Protein 7DQX (pdb70)

Solvent-accessible surface area: 86453 Å² total; per-residue (Å²): 198,67,132,57,42,22,34,99,113,18,92,12,62,4,5,119,22,3,1,10,7,36,0,22,3,2,21,29,33,33,24,51,28,25,8,27,8,28,7,20,28,4,80,51,1,7,0,133,5,101,40,67,102,4,76,102,0,91,159,39,120,30,20,139,42,12,0,27,1,99,74,3,99,123,101,10,56,22,1,69,18,50,114,45,88,12,100,135,70,165,39,101,41,0,0,1,0,32,5,6,11,42,82,68,0,4,4,19,2,0,2,0,2,0,0,0,0,94,52,40,15,56,0,24,30,0,12,82,84,17,61,29,104,45,113,90,59,83,47,0,43,69,9,49,93,2,64,96,39,203,33,73,0,22,69,63,195,39,34,15,15,5,108,6,138,18,44,44,53,88,29,104,149,15,26,79,117,22,107,70,47,11,146,64,88,0,32,7,3,4,2,2,0,1,0,3,9,14,9,14,8,0,0,54,11,30,47,5,112,34,8,2,9,9,44,49,49,39,33,120,16,9,10,79,22,17,92,19,12,25,23,21,11,10,28,10,29,8,7,37,1,1,22,29,28,0,34,46,21,6,5,4,2,21,7,0,0,0,54,0,0,109,72,49,24,20,19,0,27,1,56,6,14,0,43,9,2,2,10,6,1,1,0,2,1,23,0,9,0,66,6,21,1,0,0,30,74,99,3,91,4,38,0,1,58,29,52,1,11,1,0,1,0,0,13,1,1,19,5,12,0,49,4,0,3,1,0,0,4,6,3,13,6,13,6,89,2,71,3,4,35,0,17,0,21,0,0,0,0,1,16,1,1,1,1,28,1,22,0,7,0,2,3,1,0,2,1,0,2,0,0,1,0,1,21,0,10,54,125,55,57,49,61,45,39,66,1,2,55,93,0,7,15,7,37,151,88,40,99,41,78,16,23,8,32,25,10,78,9,28,49,66,150,93,19,3,21,55,0,4,48,19,20,105,4,9,57,78,11,19,108,60,8,155,151,14,76,69,59,84,161,239,46,80,12,38,0,20,2,14,0,3,2,10,0,5,0,4,12,29,5,15,54,28,0,23,9,0,0,30,2,14,92,21,35,98,1,10,1,28,1,2,0,32,8,33,9,51,0,3,0,1,14,0,0,0,2,0,0,55,58,2,33,21,36,3,103,44,0,16,4,8,4,31,6,4,8,27,9,92,66,7,18,16,41,112,19,20,9,11,30,8,2,0,0,1,0,1,73,85,0,0,69,11,8,38,104,58,5,47,157,35,3,28,117,86,65,148,45,105,24,126,24,101,65,119,50,75,22,14,19,63,19,140,28,124,108,156,60,20,26,15,55,99,18,6,36,41,57,48,45,128,52,5,65,14,37,17,76,92,6,22,112,35,72,19,9,3,85,36,75,50,7,20,5,15,0,11,7,6,2,8,0,6,0,67,4,46,53,18,4,0,12,45,92,2,71,106,2,10,2,1,0,0,0,1,106,14,8,1,48,26,5,12,39,0,18,3,2,2,0,0,8,3,0,0,0,0,0,1,10,0,57,8,58,32,99,158,72,0,58,23,57,3,31,13,0,88,39,0,7,1,3,7,0,32,30,1,4,51,61,10,38,127,22,52,42,93,44,134,52,18,140,22,41,40,6,2,3,9,26,21,15,5,0,2,1,2,0,0,0,0,0,1,0,0,6,4,41,0,50,46,94,33,12,95,36,40,175,9,5,11,18,5,47,86,10,29,40,70,55,122,48,150,157,28,19,0,13,64,7,54,20,56,51,1,86,37,32,92,72,3,7,108,57,23,54,115,32,17,152,84,11,113,48,2,18,5,6,31,47,26,0,21,41,0,6,76,18,148,34,136,18,46,28,0,0,3,4,48,96,10,119,68,3,66,84,48,102,147,33,137,142,28,14,2,5,7,4,13,3,79,10,26,117,9,43,98,42,60,33,110,92,104,28,56,13,0,5,22,55,0,0,42,48,30,30,27,45,0,29,35,21,15,6,8,0,4,34,31,0,43,47,1,32,18,17,14,11,1,3,1,0,0,13,3,6,52,6,87,0,16,0,57,28,97,183,40,112,106,124,0,55,3,152,84,0,15,77,38,78,89,72,23,36,35,137,128,31,13,13,7,31,40,0,12,3,58,45,52,41,178,39,5,2,28,4,7,36,7,24,16,32,11,58,8,37,128,14,12,0,0,0,0,0,4,0,13,67,63,150,142,50,111,7,68,154,6,41,0,0,0,0,9,0,18,46,20,12,53,81,10,95,129,2,13,104,66,0,52,104,17,110,15,48,106,157,16,21,38,44,0,1,129,49,8,25,166,72,32,113,18,88,95,70,47,36,2,44,44,146,7,20,14,84,0,0,12,30,2,0,46,103,0,0,52,145,0,47,157,242,28,190,129,56,42,156,0,57,2,70,3,37,58,89,95,51,63,50,76,5,54,3,14,87,0,0,0,20,2,0,36,74,88,22,86,45,53,0,0,2,18,0,0,7,12,7,30,0,0,0,0,0,0,3,10,55,29,52,16,0,3,0,1,4,0,0,0,0,13,0,19,112,19,114,1,43,0,0,39,25,8,58,121,146,51,98,21,25,33,0,0,126,5,0,17,126,22,2,0,1,7,4,0,12,2,0,0,0,0,0,1,9,0,41,38,70,25,82,90,137,93,98,70,17,76,46,94,43,0,6,90,16,0,2,2,0,8,6,8,8,0,3,0,19,1,0,6,69,0,0,50,38,0,7,104,71,48,54,122,86,178,42,10,0,8,74,10,40,5,53,52,1,106,43,43,118,66,0,4,160,31,5,44,123,32,19,155,83,13,105,51,12,8,5,5,30,40,27,0,14,58,0,5,64,34,136,22,132,7,51,27,0,0,1,12,27,120,10,107,48,15,48,74,32,114,118,43,122,144,43,1,5,2,4,3,12,2,63,10,28,92,3,55,70,90,119,13,9,26,67,50,108,3,3,7,11,30,0,0,42,41,26,32,31,44,0,28,34,26,17,7,5,0,9,29,25,0,43,49,1,26,22,14,10,12,1,3,1,0,0,15,2,12,43,1,91,0,13,1,48,27,86,167,37,119,90,99,23,28,2,151,84,0,20,74,31,96,108,66,22,38,41,95,125,21,8,10,12,15,35,0,14,3,40,41,57,45,166,32,20,0,20,2,7,48,10,24,16,32,12,65,11,21,117,4,7,0,0,0,0,0,2,10,4,37,57,108,147,36,17,10,62,50,4,58,0,0,0,0,5,1,18,46,19,12,52,69,10,117,127,0,7,101,70,11,63,111,33,73,109,47,98,136,39,29,23,39,0,0,74,29,4,14,144,69,19,122,11,91,73,101,53,50,5,38,34,141,5,34,8,64,0,0,28,1,2,0,41,82,2,4,41,102,0,30,91,86,4,160,52,120,159,139,144,222,49,69,42,155,0,72,2,66,3,41,54,97,89,52,76,34,72,7,94,6,22,65,0,0,0,31,2,0,36,84,94,15,90,41,54,0,0,2,22,0,0,8,21,6,21,0,0,0,0,0,0,4,15,52,28,86,17,0,3,0,2,3,0,0,0,2,11,1,26,108,14,126,2,53,0,0,48,45,6,60,128,133,34,106,28,17,28,0,0,92,3,0,11,116,24,2,0,1,6,5,0,10,4,0,0,0,0,0,1,8,0,35,40,69,28,83,88,137,93,97,68,17,77,54,92,43,0,11,98,17,0,4,3,0,10,5,8,9,0,2,0,12,2,0,8,67,0,0,51,61,0,7,102,66,45,52,116,84,181,133,154,50,58,58,44,33,93,115,24,78,13,48,2,7,88,12,1,1,8,4,44,0,29,1,0,22,32,26,33,17,50,28,28,1,21,8,26,6,20,27,5,79,52,7,5,0,94,16,115,16,162,60,13,77,108,0,100,175,40,118,30,21,148,60,6,1,34,4,114,66,2,146,53,120,12,46,47,6,47,7,38,121,47,68,80,55,145,182,105,37,86,46,1,1,4,7,5,8,2,28,47,56,26,1,1,5,19,2,2,2,6,4,0,0,0,0,79,47,53,15,64,0,33,31,1,10,68,67,16,60,22,136,34,96,89,60,73,52,9,39,66,6,42,118,0,57,91,31,177,53,89,0,26,98,72,36,39,124,7,26,19,109,20,127,2,33,46,77,75,26,118,145,14,40,87,116,23,128,61,60,12,183,62,93,2,38,2,2,6,2,3,0,1,0,5,5,15,7,4,4,0,0,70,6,28,37,15,86,19,4,1,23,5,41,3,8,6,13,10,8,14,4,23,64,0,2,0,56,9,9,100,13,11,26,15,10,0,5,1,6,32,4,9,1,1,4,4,26,31,0,2,29,1,4,8,7,2,9,7,1,0,0,49,0,0,71,65,58,26,27,12,0,21,2,56,8,13,1,48,6,3,3,11,11,3,1,2,3,1,19,0,6,0,56,2,41,0,0,0,37,86,127,6,109,6,55,0,1,4,39,48,0,10,2,0,0,0,0,10,18,9,42,1,17,37,65,2,0,19,5,0,0,0,5,0,6,2,7,0,56,2,72,3,0,36,0,36,0,23,0,0,6,0,1,15,3,4,0,4,26,2,19,0,17,0,1,3,2,0,1,1,0,0,0,2,0,2,1,26,0,9,61,89,46,50,141,57,31,24,99,16,3,57,180,5,5,5,26,12,147,64,35,91,32,69,12,10,0,0,86,7,44,1,30,112,110,139,0,5,16,11,93,5,30,56,11,21,105,23,10,57,46,5,9,158,53,117,39,6,73,106,9,97,163,62,186,53,140,28,53,15,6,1,12,0,8,0,10,0,1,0,4,11,11,27,41,37,21,0,15,4,0,0,36,7,5,121,4,26,54,0,14,0,45,2,7,1,4,2,27,8,45,4,11,4,3,11,0,1,0,3,0,0,39,42,6,10,8,33,4,95,50,1,19,9,20,5,4,4,6,4,38,8,88,34,4,18,3,23,97,16,18,5,14,31,13,1,1,0,8,0,0,66,53,0,0,59,23,4,34,110,38,4,29,112,10,6,24,109,86,51,173,37,98,98,111,38,68,164,49,37,63,15,12,23,57,24,63,49,91,116,74,92,20,30,9,50,106,5,11,26,30,53,54,51,130,71,21,120,20,34,10,72,102,6,19,128,55,85,12,13,15,147,24,72,102,39,7,7,8,0,16,4,6,0,5,0,7,0,67,7,45,36,67,3,2,11,53,88,3,81,115,3,13,1,5,1,11,1,1,104,17,12,0,45,26,3,23,40,0,21,4,1,1,0,0,6,2,1,0,0,0,0,2,8,0,42,14,56,38,88,164,86,2,74,27,56,3,35,15,1,75,37,2,6,3,3,6,0,27,30,1,4,85,64,2,58,104,39,42,104,78,32,49,67,10,131,33,90,28,10,0,8,3,17,21,11,0,0,2,1,0,0,0,0,0,0,1,0,0,2,2,58,8,34,69,59,59,34,98,32,54,139,2,6,11,33,5,61,81,5,40,51,11,48,124,53,152,165

Sequence (2435 aa):
NRQAWIGQEVLRREDRRLLTGTATFAGDLGVPGQLHMRIVRSTQAHARIVSIDATEAEKTPGVRMVITSEHTRHLGSVLLEELGYHEIYENIEDFSHPVLAVDKVLYVGQPVVAVLAVDPYLAEDAAELVSIEYEPLPVLLDPEEALTGKVELFPGRGNEGARIKKAYGDIDRAFAEAEHVIRHKYVTNRHSGVPMEPRAVVVQPDPARDTLFIWGDNRRIIAKMLNLPEVNVRMKHVEIGGSFGVKGGVFPENVVAAWAARTLGVPIKWTEDRVEHMTSTSHAREMVHKLELALDAEGRILGMKDEIFHNHGAYFRQAEPLVSDITAGIVFGPYRVPAYDATLHAVFTNKTPVGAYRAPGRYESTFARERIFDLACAEIGLSKTEFRRRNLLTAEDLPWTPGLDIVHEPYHFDSGDVVKHFNEALEAANFSEWLEESKRLRADGRKVGVGLGVLMDKAGLGLFETGGVEVSRAGRVTVKTGGSSVGQGIETVLAQIVAEELQIAPENIDIVHSDTELIPDGVGSWSSRSTVLAGGAARKAALAVVEKARRLASEMLEADPDDLELTAGSFKVKGTDQQISLYEIAAARDPFTARADNDEPGLAADAVYMNNAMNYPYGVTLVQIELDPDTGGHRILRFSTSTEAGRVINPLTTRGQIIGAAVQGIGGALYEEFLYEEDGQPITTSFMDYLLPSAQEMPNVDCFVTEDAKSPDNPFGAKGLGEIGIIAAGAAIASAIDDAIADGVHTDRLPVTPEQIFSRCQGLNMKPPSFDYVVADSVEHALRLLADGGDDAKIIAGGQSLVPLLNFRMSRPSLLVDINRVPGLANIRKSDQTIAIGALTRHAKLTTSKTISQNLPILSEAAAWIAHPQIRNRGTIGGSLAHADAAAELPVVLLALDAYVTAQSLQGERKIPLKELLVSHFVSSILPGELIVEVNVPQLPHGSGAAFDEFSRRHGDYAIGGAASIVTLDEQGKCSRARITVLGGGSTAIRCQEAENILIDSTLSSHDIAAAAHAAVQGLDPVPTVHGSAQYRAQVIRTMVERTLAKALHRAMNAFRLTVEVNGVTHATDVEPRRLLADFLRDDLHLRGTRVGCEHGVCGSCTVILDGQPVRSCTVLAVQANNSRIETVESLQKDGQLHPLQRSFSKCHALQCGFCTSGFLMTLKPLYDDEDVTLDATSAREAISGNLCRCTGYQQIVEATVDAFHCRDHNDMKPPSFDYVVADSVEHALRLLADGGDDAKIIAGGQSLVPLLNFRMSRPSLLVDINRVPGLANIRKSDQTIAIGALTRHAKLTTSKTISQNLPILSEAAAWIAHPQIRNRGTIGGSLAHADAAAELPVVLLALDAYVTAQSLQGERKIPLKELLVSHFVSSILPGELIVEVNVPQLPHGSGAAFDEFSRRHGDYAIGGAASLVTLDEQGKCSRARITVLGGGSTAIRCQEAENILIDSTLSSHDIAAAAHAAVQGLDPVPTVHGSAQYRAQVIRTMVERTLAKALHRARPTKESMNAFRLTVEVNGVTHATDVEPRRLLADFLRDDLHLRGTRVGCEHGVCGSCTVILDGQPVRSCTVLAVQANNSRIETVESLQKDGQLHPLQRSFSKCHALQCGFCTSGFLMTLKPLYDDEDVTLDATSAREAISGNLCRCTGYQQIVEATVDAFHCRDHNDNRQAWIGQEVLRREDRRLLTGTATFAGDLGVPGQLHMRIVRSTQAHARIVSIDATEAEKTPGVRMVITSEHTRHLGSVLLEELGYHEIYENIEDFSHPVLAVDKVLYVGQPVVAVLAVDPYLAEDAAELVSIEYEPLPVLLDPEEALTGKVELFPGRGNEGARIKKAYGDIDRAFAEAEHVIRHKYVTNRHSGVPMEPRAVVVQPDPARDTLFIWGTVHVHDNRRIIAKMLNLPEVNVRMKHVEIGGSFGVKGGVFPENVVAAWAARTLGVPIKWTEDRVEHMTSTSHAREMVHKLELALDAEGRILGMKDEIFHNHGAYFRQAEPLVSDITAGIVFGPYRVPAYDATLHAVFTNKTPVGAYRAPGRYESTFARERIFDLACAEIGLSKTEFRRRNLLTAEDLPWTPGLDIVHEPYHFDSGDVVKHFNEALEAANFSEWLEESKRLRADGRKVGVGLGVLMDKAGLGLFETGGVEVSRAGRVTVKTGGSSVGQGIETVLAQIVAEELQIAPENIDIVHSDTELIPDGVGSWSSRSTVLAGGAARKAALAVVEKARRLASEMLEADPDDLELTAGSFKVKGTDQQISLYEIAAARDPFTARADNDEPGLAADAVYMNNAMNYPYGVTLVQIELDPDTGGHRILRFSTSTEAGRVINPLTTRGQIIGAAVQGIGGALYEEFLYEEDGQPITTSFMDYLLPSAQEMPNVDCFVTEDAKSPDNPFGAKGLGEIGIIAAGAAIASAIDDAIADGVHTDRLPVTPEQIFSRCQGLN

Foldseek 3Di:
DQDAQFPAFDDFDCPVCVVPVVAFAQVNDDDPLAWEKDFQWDPFLKWAWDWDPDPQLCPPPQWDDKDACVQPVVHQPAFDADDDPVPPDDDDVDDDCRQADNGMAHAGLRGGMMTIGDDNVSRVVSSVVTDMGTDHDDFFDDLVQQVPDDDFQPPPDDTWFDKAKWWFDDAVVLQVVFDDKFKDKFWAFKAFFLFPFFQKKKWADPQPPAAIEIERLVLVRLCVSVVPDPDSRWWADHAAGDPLFWSPHDHSVNNVLVSVCHVPNGIYIYGDDLLSRLAAIAMATTKMDIKMFGQHLVLAGSAIEDEMGTAQEAHQDPVNVLLQLQLLQDLPFFWPHQIYMRMYGDGYGSGHGHHAGFQGNQLNSQQVPLLSQLFVCVVSVPDSLCSCVVIGDDQPPPQAFDGIRDDPNVHDDDDGDPDHDDPVQVVVLPDPPPVLVPDDVPDQQQFKFKTKDKGQQAQPLDQAWFKWWDFAADQAIEIETAEHNNPLSPQRLLLSLLCRLQLHDSVRYGYDYRRCVVVVDGGYRPRLHCSLGRSQQSNQFSVVLLCVCLQVVCVVDDDSPNAPDSDNQFGCGNDNNDGGGSNNQQHPPPPPPDHRGGRPQDDPPGDDGPHSDRFIKMWMKIWGKGADLPVLDIATAAIEIAIEKQSRRHPNSLVVLLLVQLLVQLCSQEFAHFDADPSNRTDQSDDVRGDRDDDPRDHPDYDYHYDHDDADDRPSRTHRRNRRSRSTSNNGVQNRVCSRLHVGSPDRYDHCYSVNSNVSCCSPD/DAFDDAAEEEAAADQSQLVCDVVQYDFEEEDFLCLVVVVCRVVNVGHGHYYYYPNNHPPFQDWAPPDQKTKGGFNHFLLVLLPHPLDDVQVVESNQQSVQAADPVSSVRDTNQVLLQQAALLRRVLQQQVQQFKWWWFDHDVGIDIDTSVQQRDFHRHGPDDGRRGTTMMMGRRDDVHFFWYWDFDDPDGNDRGLKIKTKIWYADPPQATAFIWIWIGQFHRHIDTLPVLRVLRHRDRLDLVSQVVSLVSSQVPTAGDADPVGDRVRSSCVNDCSSVVRSVRRDDSD/DDWDWAWEQELNRIDTDTDRQQAQQLCVCCPPVVPPQQADDPQDQAAQSQWWQKQLAIDGSRVHGNRNNGPTYIYWCVNQDDPNRGHLLVVLCVVLVVDDPNRQPRRQCRLCVSVLVDPDDQQALVNLCVSSVSHDDDPRPCPSVSVSSNVSRCCSPVND/DDFDDAAEDEAAEQVSLLVCQVVVDPQAEECQQPLPPVVCRVVPVGDGRYYYYDVPYPDQADWDPPDQKIKHGQSHFLVCCLDDVVDPLPPDLSVQQSQQAADPVSSVRDTNQCCLQQAALLRRPLQQQVLQFKWWWKAHNVGIDIDTSVQQRDFGRHGPDDPSIGTTMMMGRPPDPLFFWFKDFDDPDRRPRGLKIKIKIWAADVVGATAFIWIWIRFQAGHIDTQPVLRVLRHRHGDDLVSLLSSLVSSLVPGFGPDDVRHHGVGSSVRNSCNRSVRVVRSPPSSDDVDPD/DDWDWAFEAELRDTDTDIDDQQAFQLNVCCPPVVPPQQDDDPQDQAAQSQWWQKQLAIDGSRNHGNRNRGPTHIYWCVNQDDPNDGRLLVVLCVVLVVDDPNRQPRRQCRLCVSVLVDPDDQAALVNLCVSSVSHADDPRHCPSVSVSSNVSRCCSPVND/DQDAFFVAFDDFPCVVCVVVVVAFAQQNDDDPLAKEKDFQWDPALKWWWDFPDLPVLCPDPQWDDKAAQVNQVVLVPAQDFDPLPPDDDDPPFDPDVQAQHNTMAHATLGGHMMTIGDDVVSRVVSSVRGDMDTDHFAFFDDLVVQQCDDSDRDPVDDRFADKDKWKDDCVVCLAVPFDDKDKDKFWAFKFFDLFPAFFKKKKAAPLVLQAIEIQGCAFLLLVVVRLCSSNVPDDHSDWYADHAARFCQQQSHHDGNVNNVQRNVCRVPNGMYIYGDDLLSCLAATAMATTKMAIKMFGAHLVLAGRAMGDEMRGEQEAGDGSQHCLLVLLLLQPLPFQFAHQMYIYTYHDGYGSGHGHHAGQQGNQQNSQQVSLLRLLLSCVVSVDDSLVSCQPGGHDVVCPVPQDDYGPHPNPHDDDPRPNFDDRHVQSVVVPVVPPPVVPVPPPQPWFFKFKTKGKFPFAVDPFFAWWKWWDAALPGAIEMETSEHPSPLRPQQLLLSLLCSLLVHPSNRYGYDYSGCVVPVDGRYDDRLHCCLHRSVNSNVFSVVLCCVQLVLVCVVPVNDSAAPPQPPVWGHGHPHPDIGHSHVSQVVQDVPVDHRGGTPQDDVVGPPGDHHYAHMKMKMKMWAKGADQVFLDIATADIEIEIEKARPRHPVSLLCLQQVLLLVQVLSAAFAHFDADPSRHTDPSDCVRGDRDDDPRDHPDHHYHYDNDRQDPSVVSTHRRNRSRNSTSNNGVLQRLCRTLDDSSDDRYDHCYSVNRNPSVVVVD

Nearest PDB structures (foldseek):
  7dqx-assembly1_B  TM=1.003E+00  e=6.856E-66  Paenarthrobacter nicotinovorans
  7dqx-assembly1_E  TM=9.906E-01  e=5.166E-53  Paenarthrobacter nicotinovorans
  1n60-assembly1_C  TM=9.638E-01  e=9.542E-33  Afipia carboxidovorans OM5
  4zoh-assembly1_B-2  TM=9.688E-01  e=4.559E-32  Sulfurisphaera tokodaii str. 7
  3hrd-assembly1_C  TM=8.667E-01  e=1.773E-22  Eubacterium barkeri

Structure (mmCIF, N/CA/C/O backbone):
data_7DQX
#
_entry.id   7DQX
#
_cell.length_a   112.860
_cell.length_b   126.792
_cell.length_c   294.490
_cell.angle_alpha   90.000
_cell.angle_beta   90.000
_cell.angle_gamma   90.000
#
_symmetry.space_group_name_H-M   'P 21 21 21'
#
loop_
_entity.id
_entity.type
_entity.pdbx_description
1 polymer '6-hydroxypseudooxynicotine dehydrogenase complex subunit gamma'
2 polymer '6-hydroxypseudooxynicotine dehydrogenase complex subunit alpha'
3 polymer '6-hydroxypseudooxynicotine dehydrogenase complex subunit beta'
4 polymer '6-hydroxypseudooxynicotine dehydrogenase complex subunit alpha'
5 non-polymer 'PTERIN CYTOSINE DINUCLEOTIDE'
6 non-polymer 'MOLYBDENUM ATOM'
7 non-polymer 'FLAVIN-ADENINE DINUCLEOTIDE'
8 non-polymer 'FE2/S2 (INORGANIC) CLUSTER'
#
loop_
_atom_site.group_PDB
_atom_site.id
_atom_site.type_symbol
_atom_site.label_atom_id
_atom_site.label_alt_id
_atom_site.label_comp_id
_atom_site.label_asym_id
_atom_site.label_entity_id
_atom_site.label_seq_id
_atom_site.pdbx_PDB_ins_code
_atom_site.Cartn_x
_atom_site.Cartn_y
_atom_site.Cartn_z
_atom_site.occupancy
_atom_site.B_iso_or_equiv
_atom_site.auth_seq_id
_atom_site.auth_comp_id
_atom_site.auth_asym_id
_atom_site.auth_atom_id
_atom_site.pdbx_PDB_model_num
ATOM 1 N N . ASN A 1 21 ? 171.085 121.845 13.935 1.00 118.82 21 ASN A N 1
ATOM 2 C CA . ASN A 1 21 ? 170.181 121.468 15.062 1.00 118.37 21 ASN A CA 1
ATOM 3 C C . ASN A 1 21 ? 170.259 122.430 16.250 1.00 118.74 21 ASN A C 1
ATOM 4 O O . ASN A 1 21 ? 171.327 122.978 16.533 1.00 119.27 21 ASN A O 1
ATOM 9 N N . ARG A 1 22 ? 169.139 122.653 16.938 1.00 115.64 22 ARG A N 1
ATOM 10 C CA . ARG A 1 22 ? 167.817 122.159 16.541 1.00 113.04 22 ARG A CA 1
ATOM 11 C C . ARG A 1 22 ? 167.190 123.121 15.540 1.00 113.91 22 ARG A C 1
ATOM 12 O O . ARG A 1 22 ? 166.408 122.719 14.677 1.00 110.22 22 ARG A O 1
ATOM 20 N N . GLN A 1 23 ? 167.600 124.384 15.662 1.00 110.13 23 GLN A N 1
ATOM 21 C CA . GLN A 1 23 ? 166.859 125.583 15.260 1.00 105.45 23 GLN A CA 1
ATOM 22 C C . GLN A 1 23 ? 167.103 126.580 16.398 1.00 99.72 23 GLN A C 1
ATOM 23 O O . GLN A 1 23 ? 167.572 126.194 17.474 1.00 99.51 23 GLN A O 1
ATOM 29 N N . ALA A 1 24 ? 166.795 127.854 16.172 1.00 90.98 24 ALA A N 1
ATOM 30 C CA . ALA A 1 24 ? 166.954 128.866 17.218 1.00 84.15 24 ALA A CA 1
ATOM 31 C C . ALA A 1 24 ? 165.694 129.714 17.362 1.00 78.59 24 ALA A C 1
ATOM 32 O O . ALA A 1 24 ? 165.054 130.055 16.364 1.00 77.12 24 ALA A O 1
ATOM 34 N N . TRP A 1 25 ? 165.336 130.044 18.602 1.00 71.92 25 TRP A N 1
ATOM 35 C CA . TRP A 1 25 ? 164.185 130.912 18.863 1.00 67.65 25 TRP A CA 1
ATOM 36 C C . TRP A 1 25 ? 164.588 132.326 19.158 1.00 61.10 25 TRP A C 1
ATOM 37 O O . TRP A 1 25 ? 163.971 133.263 18.654 1.00 64.66 25 TRP A O 1
ATOM 48 N N . ILE A 1 26 ? 165.613 132.493 19.992 1.00 62.68 26 ILE A N 1
ATOM 49 C CA . ILE A 1 26 ? 166.119 133.820 20.351 1.00 59.98 26 ILE A CA 1
ATOM 50 C C . ILE A 1 26 ? 166.719 134.503 19.124 1.00 61.06 26 ILE A C 1
ATOM 51 O O . ILE A 1 26 ? 167.429 133.873 18.335 1.00 58.70 26 ILE A O 1
ATOM 56 N N . GLY A 1 27 ? 166.417 135.790 18.965 1.00 58.64 27 GLY A N 1
ATOM 57 C CA . GLY A 1 27 ? 166.908 136.573 17.834 1.00 57.74 27 GLY A CA 1
ATOM 58 C C . GLY A 1 27 ? 166.062 136.407 16.586 1.00 55.29 27 GLY A C 1
ATOM 59 O O . GLY A 1 27 ? 166.397 136.943 15.529 1.00 55.26 27 GLY A O 1
ATOM 60 N N . GLN A 1 28 ? 164.964 135.665 16.713 1.00 55.43 28 GLN A N 1
ATOM 61 C CA . GLN A 1 28 ? 164.074 135.378 15.589 1.00 54.27 28 GLN A CA 1
ATOM 62 C C . GLN A 1 28 ? 162.755 136.140 15.694 1.00 53.00 28 GLN A C 1
ATOM 63 O O . GLN A 1 28 ? 162.251 136.385 16.793 1.00 52.64 28 GLN A O 1
ATOM 69 N N . GLU A 1 29 ? 162.208 136.519 14.541 1.00 52.51 29 GLU A N 1
ATOM 70 C CA . GLU A 1 29 ? 160.941 137.247 14.483 1.00 52.36 29 GLU A CA 1
ATOM 71 C C . GLU A 1 29 ? 159.758 136.315 14.738 1.00 50.33 29 GLU A C 1
ATOM 72 O O . GLU A 1 29 ? 159.196 135.732 13.807 1.00 51.15 29 GLU A O 1
ATOM 78 N N . VAL A 1 30 ? 159.393 136.178 16.010 1.00 50.14 30 VAL A N 1
ATOM 79 C CA . VAL A 1 30 ? 158.289 135.309 16.412 1.00 49.80 30 VAL A CA 1
ATOM 80 C C . VAL A 1 30 ? 157.053 136.136 16.753 1.00 47.74 30 VAL A C 1
ATOM 81 O O . VAL A 1 30 ? 157.108 137.035 17.597 1.00 48.19 30 VAL A O 1
ATOM 85 N N . LEU A 1 31 ? 155.947 135.823 16.081 1.00 47.82 31 LEU A N 1
ATOM 86 C CA . LEU A 1 31 ? 154.664 136.473 16.330 1.00 47.43 31 LEU A CA 1
ATOM 87 C C . LEU A 1 31 ? 154.317 136.362 17.805 1.00 47.88 31 LEU A C 1
ATOM 88 O O . LEU A 1 31 ? 154.264 135.262 18.361 1.00 47.95 31 LEU A O 1
ATOM 93 N N . ARG A 1 32 ? 154.095 137.510 18.434 1.00 48.65 32 ARG A N 1
ATOM 94 C CA . ARG A 1 32 ? 153.972 137.570 19.884 1.00 49.49 32 ARG A CA 1
ATOM 95 C C . ARG A 1 32 ? 152.711 136.892 20.423 1.00 49.64 32 ARG A C 1
ATOM 96 O O . ARG A 1 32 ? 151.740 136.693 19.688 1.00 49.44 32 ARG A O 1
ATOM 104 N N . ARG A 1 33 ? 152.749 136.530 21.704 1.00 52.34 33 ARG A N 1
ATOM 105 C CA . ARG A 1 33 ? 151.713 135.698 22.318 1.00 53.79 33 ARG A CA 1
ATOM 106 C C . ARG A 1 33 ? 150.487 136.481 22.779 1.00 54.49 33 ARG A C 1
ATOM 107 O O . ARG A 1 33 ? 149.370 135.957 22.765 1.00 54.40 33 ARG A O 1
ATOM 115 N N . GLU A 1 34 ? 150.703 137.731 23.184 1.00 55.53 34 GLU A N 1
ATOM 116 C CA . GLU A 1 34 ? 149.635 138.588 23.704 1.00 56.52 34 GLU A CA 1
ATOM 117 C C . GLU A 1 34 ? 148.575 138.929 22.659 1.00 55.55 34 GLU A C 1
ATOM 118 O O . GLU A 1 34 ? 147.435 139.242 23.010 1.00 55.12 34 GLU A O 1
ATOM 124 N N . ASP A 1 35 ? 148.960 138.859 21.385 1.00 54.29 35 ASP A N 1
ATOM 125 C CA . ASP A 1 35 ? 148.115 139.287 20.267 1.00 52.67 35 ASP A CA 1
ATOM 126 C C . ASP A 1 35 ? 146.672 138.783 20.306 1.00 51.88 35 ASP A C 1
ATOM 127 O O . ASP A 1 35 ? 145.740 139.588 20.333 1.00 50.76 35 ASP A O 1
ATOM 132 N N . ARG A 1 36 ? 146.498 137.462 20.325 1.00 51.98 36 ARG A N 1
ATOM 133 C CA . ARG A 1 36 ? 145.175 136.838 20.192 1.00 52.55 36 ARG A CA 1
ATOM 134 C C . ARG A 1 36 ? 144.159 137.277 21.255 1.00 51.97 36 ARG A C 1
ATOM 135 O O . ARG A 1 36 ? 142.966 137.412 20.960 1.00 51.63 36 ARG A O 1
ATOM 143 N N . ARG A 1 37 ? 144.635 137.496 22.479 1.00 52.17 37 ARG A N 1
ATOM 144 C CA . ARG A 1 37 ? 143.788 137.991 23.564 1.00 51.85 37 ARG A CA 1
ATOM 145 C C . ARG A 1 37 ? 143.137 139.309 23.171 1.00 50.65 37 ARG A C 1
ATOM 146 O O . ARG A 1 37 ? 141.926 139.481 23.301 1.00 49.99 37 ARG A O 1
ATOM 154 N N . LEU A 1 38 ? 143.965 140.223 22.673 1.00 49.66 38 LEU A N 1
ATOM 155 C CA . LEU A 1 38 ? 143.569 141.600 22.398 1.00 48.29 38 LEU A CA 1
ATOM 156 C C . LEU A 1 38 ? 142.753 141.734 21.118 1.00 47.39 38 LEU A C 1
ATOM 157 O O . LEU A 1 38 ? 141.861 142.583 21.031 1.00 47.63 38 LEU A O 1
ATOM 162 N N . LEU A 1 39 ? 143.069 140.902 20.129 1.00 48.23 39 LEU A N 1
ATOM 163 C CA . LEU A 1 39 ? 142.401 140.948 18.829 1.00 48.03 39 LEU A CA 1
ATOM 164 C C . LEU A 1 39 ? 140.944 140.502 18.926 1.00 48.38 39 LEU A C 1
ATOM 165 O O . LEU A 1 39 ? 140.060 141.101 18.313 1.00 48.58 39 LEU A O 1
ATOM 170 N N . THR A 1 40 ? 140.707 139.454 19.711 1.00 48.57 40 THR A N 1
ATOM 171 C CA . THR A 1 40 ? 139.396 138.808 19.785 1.00 48.39 40 THR A CA 1
ATOM 172 C C . THR A 1 40 ? 138.428 139.480 20.754 1.00 48.20 40 THR A C 1
ATOM 173 O O . THR A 1 40 ? 137.220 139.471 20.527 1.00 48.15 40 THR A O 1
ATOM 177 N N . GLY A 1 41 ? 138.960 140.049 21.832 1.00 48.24 41 GLY A N 1
ATOM 178 C CA . GLY A 1 41 ? 138.131 140.663 22.865 1.00 48.54 41 GLY A CA 1
ATOM 179 C C . GLY A 1 41 ? 137.984 139.789 24.098 1.00 48.23 41 GLY A C 1
ATOM 180 O O . GLY A 1 41 ? 137.102 140.020 24.928 1.00 48.42 41 GLY A O 1
ATOM 181 N N . THR A 1 42 ? 138.845 138.779 24.208 1.00 48.29 42 THR A N 1
ATOM 182 C CA . THR A 1 42 ? 138.921 137.941 25.403 1.00 47.71 42 THR A CA 1
ATOM 183 C C . THR A 1 42 ? 139.689 138.670 26.501 1.00 47.85 42 THR A C 1
ATOM 184 O O . THR A 1 42 ? 139.478 138.423 27.692 1.00 47.98 42 THR A O 1
ATOM 188 N N . ALA A 1 43 ? 140.575 139.572 26.078 1.00 47.74 43 ALA A N 1
ATOM 189 C CA . ALA A 1 43 ? 141.471 140.303 26.969 1.00 47.70 43 ALA A CA 1
ATOM 190 C C . ALA A 1 43 ? 140.719 141.161 27.976 1.00 47.21 43 ALA A C 1
ATOM 191 O O . ALA A 1 43 ? 139.854 141.955 27.603 1.00 48.55 43 ALA A O 1
ATOM 193 N N . THR A 1 44 ? 141.065 140.995 29.249 1.00 47.72 44 THR A N 1
ATOM 194 C CA . THR A 1 44 ? 140.439 141.751 30.327 1.00 48.54 44 THR A CA 1
ATOM 195 C C . THR A 1 44 ? 141.305 142.946 30.737 1.00 49.17 44 THR A C 1
ATOM 196 O O . THR A 1 44 ? 142.515 142.814 30.936 1.00 49.12 44 THR A O 1
ATOM 200 N N . PHE A 1 45 ? 140.677 144.116 30.815 1.00 49.75 45 PHE A N 1
ATOM 201 C CA . PHE A 1 45 ? 141.312 145.312 31.363 1.00 49.82 45 PHE A CA 1
ATOM 202 C C . PHE A 1 45 ? 140.569 145.712 32.628 1.00 50.11 45 PHE A C 1
ATOM 203 O O . PHE A 1 45 ? 139.379 145.426 32.766 1.00 50.69 45 PHE A O 1
ATOM 211 N N . ALA A 1 46 ? 141.277 146.361 33.551 1.00 50.46 46 ALA A N 1
ATOM 212 C CA . ALA A 1 46 ? 140.725 146.712 34.863 1.00 51.45 46 ALA A CA 1
ATOM 213 C C . ALA A 1 46 ? 139.316 147.308 34.782 1.00 52.39 46 ALA A C 1
ATOM 214 O O . ALA A 1 46 ? 138.466 147.020 35.626 1.00 52.21 46 ALA A O 1
ATOM 216 N N . GLY A 1 47 ? 139.080 148.124 33.755 1.00 51.65 47 GLY A N 1
ATOM 217 C CA . GLY A 1 47 ? 137.776 148.745 33.524 1.00 52.06 47 GLY A CA 1
ATOM 218 C C . GLY A 1 47 ? 136.683 147.783 33.089 1.00 52.11 47 GLY A C 1
ATOM 219 O O . GLY A 1 47 ? 135.499 148.037 33.320 1.00 52.01 47 GLY A O 1
ATOM 220 N N . ASP A 1 48 ? 137.083 146.678 32.462 1.00 52.25 48 ASP A N 1
ATOM 221 C CA . ASP A 1 48 ? 136.148 145.653 31.995 1.00 52.47 48 ASP A CA 1
ATOM 222 C C . ASP A 1 48 ? 135.571 144.829 33.142 1.00 52.75 48 ASP A C 1
ATOM 223 O O . ASP A 1 48 ? 134.531 144.183 32.987 1.00 52.86 48 ASP A O 1
ATOM 228 N N . LEU A 1 49 ? 136.248 144.858 34.288 1.00 53.19 49 LEU A N 1
ATOM 229 C CA . LEU A 1 49 ? 135.871 144.037 35.434 1.00 53.98 49 LEU A CA 1
ATOM 230 C C . LEU A 1 49 ? 134.622 144.518 36.159 1.00 53.76 49 LEU A C 1
ATOM 231 O O . LEU A 1 49 ? 134.465 145.708 36.439 1.00 53.30 49 LEU A O 1
ATOM 236 N N . GLY A 1 50 ? 133.738 143.568 36.451 1.00 53.68 50 GLY A N 1
ATOM 237 C CA . GLY A 1 50 ? 132.509 143.827 37.191 1.00 53.32 50 GLY A CA 1
ATOM 238 C C . GLY A 1 50 ? 132.351 142.837 38.328 1.00 52.75 50 GLY A C 1
ATOM 239 O O . GLY A 1 50 ? 132.682 141.658 38.184 1.00 52.77 50 GLY A O 1
ATOM 240 N N . VAL A 1 51 ? 131.852 143.324 39.461 1.00 51.56 51 VAL A N 1
ATOM 241 C CA . VAL A 1 51 ? 131.667 142.503 40.659 1.00 50.97 51 VAL A CA 1
ATOM 242 C C . VAL A 1 51 ? 130.322 142.843 41.314 1.00 50.34 51 VAL A C 1
ATOM 243 O O . VAL A 1 51 ? 130.033 144.014 41.549 1.00 49.89 51 VAL A O 1
ATOM 247 N N . PRO A 1 52 ? 129.494 141.820 41.610 1.00 49.71 52 PRO A N 1
ATOM 248 C CA . PRO A 1 52 ? 128.169 142.056 42.197 1.00 49.09 52 PRO A CA 1
ATOM 249 C C . PRO A 1 52 ? 128.226 142.807 43.527 1.00 48.23 52 PRO A C 1
ATOM 250 O O . PRO A 1 52 ? 129.070 142.506 44.375 1.00 48.12 52 PRO A O 1
ATOM 254 N N . GLY A 1 53 ? 127.331 143.778 43.691 1.00 47.52 53 GLY A N 1
ATOM 255 C CA . GLY A 1 53 ? 127.284 144.603 44.896 1.00 47.17 53 GLY A CA 1
ATOM 256 C C . GLY A 1 53 ? 128.240 145.779 44.840 1.00 46.93 53 GLY A C 1
ATOM 257 O O . GLY A 1 53 ? 128.396 146.504 45.822 1.00 46.88 53 GLY A O 1
ATOM 258 N N . GLN A 1 54 ? 128.872 145.962 43.680 1.00 47.14 54 GLN A N 1
ATOM 259 C CA . GLN A 1 54 ? 129.838 147.035 43.440 1.00 46.95 54 GLN A CA 1
ATOM 260 C C . GLN A 1 54 ? 129.390 148.411 43.901 1.00 46.49 54 GLN A C 1
ATOM 261 O O . GLN A 1 54 ? 128.218 148.775 43.777 1.00 46.75 54 GLN A O 1
ATOM 267 N N . LEU A 1 55 ? 130.342 149.168 44.432 1.00 45.27 55 LEU A N 1
ATOM 268 C CA . LEU A 1 55 ? 130.171 150.596 44.613 1.00 44.14 55 LEU A CA 1
ATOM 269 C C . LEU A 1 55 ? 131.078 151.307 43.624 1.00 43.51 55 LEU A C 1
ATOM 270 O O . LEU A 1 55 ? 132.268 150.992 43.515 1.00 43.48 55 LEU A O 1
ATOM 275 N N . HIS A 1 56 ? 130.509 152.257 42.893 1.00 43.33 56 HIS A N 1
ATOM 276 C CA . HIS A 1 56 ? 131.278 153.038 41.939 1.00 43.52 56 HIS A CA 1
ATOM 277 C C . HIS A 1 56 ? 131.760 154.289 42.596 1.00 42.32 56 HIS A C 1
ATOM 278 O O . HIS A 1 56 ? 130.965 155.070 43.127 1.00 44.02 56 HIS A O 1
ATOM 285 N N . MET A 1 57 ? 133.075 154.477 42.577 1.00 43.71 57 MET A N 1
ATOM 286 C CA . MET A 1 57 ? 133.700 155.630 43.205 1.00 44.69 57 MET A CA 1
ATOM 287 C C . MET A 1 57 ? 133.918 156.753 42.202 1.00 45.50 57 MET A C 1
ATOM 288 O O . MET A 1 57 ? 134.503 156.545 41.137 1.00 45.67 57 MET A O 1
ATOM 293 N N . ARG A 1 58 ? 133.425 157.937 42.547 1.00 46.10 58 ARG A N 1
ATOM 294 C CA . ARG A 1 58 ? 133.766 159.154 41.827 1.00 46.78 58 ARG A CA 1
ATOM 295 C C . ARG A 1 58 ? 134.467 160.089 42.800 1.00 46.55 58 ARG A C 1
ATOM 296 O O . ARG A 1 58 ? 133.999 160.298 43.922 1.00 45.99 58 ARG A O 1
ATOM 304 N N . ILE A 1 59 ? 135.595 160.640 42.369 1.00 46.57 59 ILE A N 1
ATOM 305 C CA . ILE A 1 59 ? 136.379 161.519 43.226 1.00 46.29 59 ILE A CA 1
ATOM 306 C C . ILE A 1 59 ? 136.146 162.985 42.884 1.00 45.48 59 ILE A C 1
ATOM 307 O O . ILE A 1 59 ? 136.303 163.403 41.731 1.00 45.73 59 ILE A O 1
ATOM 312 N N . VAL A 1 60 ? 135.750 163.747 43.903 1.00 44.92 60 VAL A N 1
ATOM 313 C CA . VAL A 1 60 ? 135.660 165.198 43.812 1.00 44.75 60 VAL A CA 1
ATOM 314 C C . VAL A 1 60 ? 137.075 165.756 43.892 1.00 44.98 60 VAL A C 1
ATOM 315 O O . VAL A 1 60 ? 137.747 165.643 44.924 1.00 45.08 60 VAL A O 1
ATOM 319 N N . ARG A 1 61 ? 137.522 166.348 42.792 1.00 45.71 61 ARG A N 1
ATOM 320 C CA . ARG A 1 61 ? 138.885 166.844 42.691 1.00 46.59 61 ARG A CA 1
ATOM 321 C C . ARG A 1 61 ? 138.962 168.349 42.869 1.00 48.56 61 ARG A C 1
ATOM 322 O O . ARG A 1 61 ? 137.948 169.051 42.813 1.00 48.80 61 ARG A O 1
ATOM 330 N N . SER A 1 62 ? 140.181 168.830 43.084 1.00 50.09 62 SER A N 1
ATOM 331 C CA . SER A 1 62 ? 140.437 170.243 43.286 1.00 51.82 62 SER A CA 1
ATOM 332 C C . SER A 1 62 ? 140.116 171.067 42.047 1.00 53.16 62 SER A C 1
ATOM 333 O O . SER A 1 62 ? 140.290 170.608 40.917 1.00 52.35 62 SER A O 1
ATOM 336 N N . THR A 1 63 ? 139.641 172.286 42.283 1.00 55.40 63 THR A N 1
ATOM 337 C CA . THR A 1 63 ? 139.412 173.261 41.221 1.00 56.94 63 THR A CA 1
ATOM 338 C C . THR A 1 63 ? 140.271 174.503 41.458 1.00 57.57 63 THR A C 1
ATOM 339 O O . THR A 1 63 ? 140.291 175.427 40.640 1.00 57.70 63 THR A O 1
ATOM 343 N N . GLN A 1 64 ? 140.974 174.510 42.588 1.00 57.34 64 GLN A N 1
ATOM 344 C CA . GLN A 1 64 ? 141.964 175.535 42.886 1.00 57.06 64 GLN A CA 1
ATOM 345 C C . GLN A 1 64 ? 143.359 174.942 42.766 1.00 53.91 64 GLN A C 1
ATOM 346 O O . GLN A 1 64 ? 143.593 173.798 43.163 1.00 53.67 64 GLN A O 1
ATOM 352 N N . ALA A 1 65 ? 144.279 175.721 42.205 1.00 52.03 65 ALA A N 1
ATOM 353 C CA . ALA A 1 65 ? 145.668 175.297 42.081 1.00 50.63 65 ALA A CA 1
ATOM 354 C C . ALA A 1 65 ? 146.374 175.399 43.424 1.00 49.09 65 ALA A C 1
ATOM 355 O O . ALA A 1 65 ? 147.342 174.686 43.679 1.00 48.78 65 ALA A O 1
ATOM 357 N N . HIS A 1 66 ? 145.878 176.291 44.278 1.00 50.00 66 HIS A N 1
ATOM 358 C CA . HIS A 1 66 ? 146.482 176.544 45.577 1.00 49.97 66 HIS A CA 1
ATOM 359 C C . HIS A 1 66 ? 145.526 177.266 46.475 1.00 51.37 66 HIS A C 1
ATOM 360 O O . HIS A 1 66 ? 145.133 178.402 46.184 1.00 51.78 66 HIS A O 1
ATOM 367 N N . ALA A 1 67 ? 145.162 176.622 47.584 1.00 52.26 67 ALA A N 1
ATOM 368 C CA . ALA A 1 67 ? 144.168 177.160 48.512 1.00 53.70 67 ALA A CA 1
ATOM 369 C C . ALA A 1 67 ? 144.071 176.342 49.796 1.00 54.79 67 ALA A C 1
ATOM 370 O O . ALA A 1 67 ? 144.345 175.139 49.791 1.00 55.33 67 ALA A O 1
ATOM 372 N N . ARG A 1 68 ? 143.692 177.002 50.892 1.00 56.90 68 ARG A N 1
ATOM 373 C CA . ARG A 1 68 ? 143.242 176.303 52.096 1.00 59.31 68 ARG A CA 1
ATOM 374 C C . ARG A 1 68 ? 141.717 176.176 52.020 1.00 59.97 68 ARG A C 1
ATOM 375 O O . ARG A 1 68 ? 141.086 176.827 51.182 1.00 58.82 68 ARG A O 1
ATOM 383 N N . ILE A 1 69 ? 141.116 175.348 52.877 1.00 60.17 69 ILE A N 1
ATOM 384 C CA . ILE A 1 69 ? 139.686 175.028 52.726 1.00 60.78 69 ILE A CA 1
ATOM 385 C C . ILE A 1 69 ? 138.815 175.044 53.987 1.00 61.40 69 ILE A C 1
ATOM 386 O O . ILE A 1 69 ? 139.314 174.946 55.112 1.00 61.30 69 ILE A O 1
ATOM 391 N N . VAL A 1 70 ? 137.503 175.168 53.759 1.00 62.66 70 VAL A N 1
ATOM 392 C CA . VAL A 1 70 ? 136.470 175.051 54.795 1.00 63.71 70 VAL A CA 1
ATOM 393 C C . VAL A 1 70 ? 135.297 174.226 54.234 1.00 65.54 70 VAL A C 1
ATOM 394 O O . VAL A 1 70 ? 134.186 174.737 54.065 1.00 65.88 70 VAL A O 1
ATOM 398 N N . SER A 1 71 ? 135.554 172.948 53.957 1.00 66.86 71 SER A N 1
ATOM 399 C CA . SER A 1 71 ? 134.615 172.082 53.228 1.00 68.61 71 SER A CA 1
ATOM 400 C C . SER A 1 71 ? 133.229 171.945 53.862 1.00 69.30 71 SER A C 1
ATOM 401 O O . SER A 1 71 ? 133.078 172.025 55.083 1.00 70.25 71 SER A O 1
ATOM 404 N N . ILE A 1 72 ? 132.226 171.739 53.009 1.00 72.31 72 ILE A N 1
ATOM 405 C CA . ILE A 1 72 ? 130.908 171.308 53.456 1.00 75.10 72 ILE A CA 1
ATOM 406 C C . ILE A 1 72 ? 131.011 169.844 53.870 1.00 77.78 72 ILE A C 1
ATOM 407 O O . ILE A 1 72 ? 132.001 169.162 53.572 1.00 75.21 72 ILE A O 1
ATOM 412 N N . ASP A 1 73 ? 129.997 169.376 54.582 1.00 81.20 73 ASP A N 1
ATOM 413 C CA . ASP A 1 73 ? 129.660 167.972 54.539 1.00 83.34 73 ASP A CA 1
ATOM 414 C C . ASP A 1 73 ? 128.321 167.870 53.822 1.00 82.36 73 ASP A C 1
ATOM 415 O O . ASP A 1 73 ? 127.281 168.188 54.396 1.00 81.54 73 ASP A O 1
ATOM 420 N N . ALA A 1 74 ? 128.357 167.499 52.546 1.00 80.16 74 ALA A N 1
ATOM 421 C CA . ALA A 1 74 ? 127.154 167.048 51.872 1.00 78.97 74 ALA A CA 1
ATOM 422 C C . ALA A 1 74 ? 126.900 165.694 52.527 1.00 78.34 74 ALA A C 1
ATOM 423 O O . ALA A 1 74 ? 127.764 164.824 52.425 1.00 78.36 74 ALA A O 1
ATOM 425 N N . THR A 1 75 ? 125.761 165.468 53.198 1.00 76.82 75 THR A N 1
ATOM 426 C CA . THR A 1 75 ? 124.435 166.110 53.002 1.00 74.96 75 THR A CA 1
ATOM 427 C C . THR A 1 75 ? 123.905 165.927 51.584 1.00 74.87 75 THR A C 1
ATOM 428 O O . THR A 1 75 ? 123.634 164.801 51.181 1.00 74.91 75 THR A O 1
ATOM 432 N N . GLU A 1 76 ? 123.777 167.016 50.831 1.00 74.49 76 GLU A N 1
ATOM 433 C CA . GLU A 1 76 ? 123.092 166.983 49.535 1.00 75.40 76 GLU A CA 1
ATOM 434 C C . GLU A 1 76 ? 123.659 165.944 48.549 1.00 72.40 76 GLU A C 1
ATOM 435 O O . GLU A 1 76 ? 122.967 165.518 47.616 1.00 73.73 76 GLU A O 1
ATOM 441 N N . ALA A 1 77 ? 124.905 165.530 48.771 1.00 72.95 77 ALA A N 1
ATOM 442 C CA . ALA A 1 77 ? 125.443 164.350 48.103 1.00 72.80 77 ALA A CA 1
ATOM 443 C C . ALA A 1 77 ? 124.849 163.098 48.747 1.00 73.94 77 ALA A C 1
ATOM 444 O O . ALA A 1 77 ? 124.120 162.358 48.092 1.00 74.30 77 ALA A O 1
ATOM 446 N N . GLU A 1 78 ? 125.137 162.887 50.034 1.00 74.06 78 GLU A N 1
ATOM 447 C CA . GLU A 1 78 ? 124.655 161.713 50.781 1.00 74.48 78 GLU A CA 1
ATOM 448 C C . GLU A 1 78 ? 123.131 161.553 50.750 1.00 75.62 78 GLU A C 1
ATOM 449 O O . GLU A 1 78 ? 122.613 160.443 50.898 1.00 75.94 78 GLU A O 1
ATOM 455 N N . LYS A 1 79 ? 122.429 162.669 50.559 1.00 77.64 79 LYS A N 1
ATOM 456 C CA . LYS A 1 79 ? 120.968 162.703 50.491 1.00 80.11 79 LYS A CA 1
ATOM 457 C C . LYS A 1 79 ? 120.421 162.003 49.246 1.00 80.11 79 LYS A C 1
ATOM 458 O O . LYS A 1 79 ? 119.390 161.325 49.315 1.00 80.49 79 LYS A O 1
ATOM 464 N N . THR A 1 80 ? 121.110 162.176 48.119 1.00 79.62 80 THR A N 1
ATOM 465 C CA . THR A 1 80 ? 120.702 161.569 46.850 1.00 79.50 80 THR A CA 1
ATOM 466 C C . THR A 1 80 ? 120.630 160.048 46.955 1.00 80.42 80 THR A C 1
ATOM 467 O O . THR A 1 80 ? 121.646 159.395 47.201 1.00 78.78 80 THR A O 1
ATOM 471 N N . PRO A 1 81 ? 119.424 159.479 46.764 1.00 81.25 81 PRO A N 1
ATOM 472 C CA . PRO A 1 81 ? 119.236 158.044 46.960 1.00 80.46 81 PRO A CA 1
ATOM 473 C C . PRO A 1 81 ? 120.084 157.243 45.980 1.00 78.35 81 PRO A C 1
ATOM 474 O O . PRO A 1 81 ? 120.163 157.587 44.798 1.00 78.43 81 PRO A O 1
ATOM 478 N N . GLY A 1 82 ? 120.721 156.191 46.483 1.00 73.35 82 GLY A N 1
ATOM 479 C CA . GLY A 1 82 ? 121.685 155.430 45.701 1.00 70.45 82 GLY A CA 1
ATOM 480 C C . GLY A 1 82 ? 123.109 155.758 46.109 1.00 64.96 82 GLY A C 1
ATOM 481 O O . GLY A 1 82 ? 124.056 155.133 45.632 1.00 64.95 82 GLY A O 1
ATOM 482 N N . VAL A 1 83 ? 123.262 156.747 46.987 1.00 68.64 83 VAL A N 1
ATOM 483 C CA . VAL A 1 83 ? 124.568 157.081 47.551 1.00 66.44 83 VAL A CA 1
ATOM 484 C C . VAL A 1 83 ? 124.716 156.407 48.911 1.00 66.11 83 VAL A C 1
ATOM 485 O O . VAL A 1 83 ? 123.925 156.643 49.828 1.00 66.73 83 VAL A O 1
ATOM 489 N N . ARG A 1 84 ? 125.736 155.561 49.018 1.00 65.78 84 ARG A N 1
ATOM 490 C CA . ARG A 1 84 ? 125.977 154.759 50.212 1.00 65.49 84 ARG A CA 1
ATOM 491 C C . ARG A 1 84 ? 126.831 155.499 51.240 1.00 63.44 84 ARG A C 1
ATOM 492 O O . ARG A 1 84 ? 126.602 155.376 52.449 1.00 63.13 84 ARG A O 1
ATOM 500 N N . MET A 1 85 ? 127.802 156.274 50.754 1.00 60.09 85 MET A N 1
ATOM 501 C CA . MET A 1 85 ? 128.775 156.933 51.623 1.00 56.50 85 MET A CA 1
ATOM 502 C C . MET A 1 85 ? 129.593 157.973 50.858 1.00 53.59 85 MET A C 1
ATOM 503 O O . MET A 1 85 ? 129.706 157.906 49.629 1.00 53.43 85 MET A O 1
ATOM 508 N N . VAL A 1 86 ? 130.152 158.933 51.595 1.00 51.22 86 VAL A N 1
ATOM 509 C CA . VAL A 1 86 ? 131.044 159.947 51.036 1.00 48.97 86 VAL A CA 1
ATOM 510 C C . VAL A 1 86 ? 132.291 160.059 51.912 1.00 47.88 86 VAL A C 1
ATOM 511 O O . VAL A 1 86 ? 132.200 160.364 53.104 1.00 47.96 86 VAL A O 1
ATOM 515 N N . ILE A 1 87 ? 133.451 159.802 51.314 1.00 47.76 87 ILE A N 1
ATOM 516 C CA . ILE A 1 87 ? 134.715 159.818 52.042 1.00 48.38 87 ILE A CA 1
ATOM 517 C C . ILE A 1 87 ? 135.358 161.199 51.990 1.00 49.31 87 ILE A C 1
ATOM 518 O O . ILE A 1 87 ? 135.682 161.707 50.915 1.00 49.05 87 ILE A O 1
ATOM 523 N N . THR A 1 88 ? 135.526 161.798 53.165 1.00 50.55 88 THR A N 1
ATOM 524 C CA . THR A 1 88 ? 136.276 163.041 53.306 1.00 51.26 88 THR A CA 1
ATOM 525 C C . THR A 1 88 ? 137.649 162.705 53.882 1.00 52.10 88 THR A C 1
ATOM 526 O O . THR A 1 88 ? 137.957 161.532 54.115 1.00 52.05 88 THR A O 1
ATOM 530 N N . SER A 1 89 ? 138.472 163.730 54.101 1.00 52.93 89 SER A N 1
ATOM 531 C CA . SER A 1 89 ? 139.772 163.551 54.746 1.00 53.73 89 SER A CA 1
ATOM 532 C C . SER A 1 89 ? 139.628 163.051 56.179 1.00 52.86 89 SER A C 1
ATOM 533 O O . SER A 1 89 ? 140.543 162.422 56.708 1.00 54.12 89 SER A O 1
ATOM 536 N N . GLU A 1 90 ? 138.480 163.331 56.795 1.00 52.99 90 GLU A N 1
ATOM 537 C CA . GLU A 1 90 ? 138.165 162.830 58.133 1.00 53.25 90 GLU A CA 1
ATOM 538 C C . GLU A 1 90 ? 138.467 161.340 58.253 1.00 54.13 90 GLU A C 1
ATOM 539 O O . GLU A 1 90 ? 139.063 160.905 59.231 1.00 58.77 90 GLU A O 1
ATOM 545 N N . HIS A 1 91 ? 138.072 160.573 57.240 1.00 54.27 91 HIS A N 1
ATOM 546 C CA . HIS A 1 91 ? 138.234 159.120 57.253 1.00 54.45 91 HIS A CA 1
ATOM 547 C C . HIS A 1 91 ? 139.631 158.667 56.936 1.00 55.08 91 HIS A C 1
ATOM 548 O O . HIS A 1 91 ? 140.228 157.901 57.696 1.00 56.82 91 HIS A O 1
ATOM 555 N N . THR A 1 92 ? 140.163 159.140 55.811 1.00 56.41 92 THR A N 1
ATOM 556 C CA . THR A 1 92 ? 141.425 158.633 55.268 1.00 57.49 92 THR A CA 1
ATOM 557 C C . THR A 1 92 ? 142.670 159.125 55.999 1.00 60.30 92 THR A C 1
ATOM 558 O O . THR A 1 92 ? 143.720 158.485 55.925 1.00 64.02 92 THR A O 1
ATOM 562 N N . ARG A 1 93 ? 142.562 160.258 56.690 1.00 61.49 93 ARG A N 1
ATOM 563 C CA . ARG A 1 93 ? 143.723 160.838 57.364 1.00 63.34 93 ARG A CA 1
ATOM 564 C C . ARG A 1 93 ? 144.048 160.150 58.689 1.00 69.17 93 ARG A C 1
ATOM 565 O O . ARG A 1 93 ? 145.096 160.416 59.281 1.00 70.29 93 ARG A O 1
ATOM 573 N N . HIS A 1 94 ? 143.149 159.290 59.166 1.00 72.31 94 HIS A N 1
ATOM 574 C CA . HIS A 1 94 ? 143.444 158.488 60.356 1.00 79.13 94 HIS A CA 1
ATOM 575 C C . HIS A 1 94 ? 143.034 157.034 60.284 1.00 79.87 94 HIS A C 1
ATOM 576 O O . HIS A 1 94 ? 142.042 156.631 60.893 1.00 82.37 94 HIS A O 1
ATOM 583 N N . LEU A 1 95 ? 143.766 156.211 59.529 1.00 82.42 95 LEU A N 1
ATOM 584 C CA . LEU A 1 95 ? 144.773 156.617 58.545 1.00 82.73 95 LEU A CA 1
ATOM 585 C C . LEU A 1 95 ? 144.458 155.778 57.277 1.00 87.33 95 LEU A C 1
ATOM 586 O O . LEU A 1 95 ? 143.313 155.331 57.143 1.00 89.17 95 LEU A O 1
ATOM 591 N N . GLY A 1 96 ? 145.392 155.528 56.352 1.00 88.21 96 GLY A N 1
ATOM 592 C CA . GLY A 1 96 ? 146.828 155.690 56.521 1.00 88.73 96 GLY A CA 1
ATOM 593 C C . GLY A 1 96 ? 147.413 157.060 56.255 1.00 88.42 96 GLY A C 1
ATOM 594 O O . GLY A 1 96 ? 146.770 157.950 55.684 1.00 89.02 96 GLY A O 1
ATOM 595 N N . SER A 1 97 ? 148.654 157.206 56.706 1.00 89.45 97 SER A N 1
ATOM 596 C CA . SER A 1 97 ? 149.445 158.398 56.484 1.00 90.68 97 SER A CA 1
ATOM 597 C C . SER A 1 97 ? 149.765 158.547 55.007 1.00 88.44 97 SER A C 1
ATOM 598 O O . SER A 1 97 ? 149.631 157.597 54.230 1.00 86.56 97 SER A O 1
ATOM 601 N N . VAL A 1 98 ? 150.142 159.768 54.638 1.00 86.23 98 VAL A N 1
ATOM 602 C CA . VAL A 1 98 ? 150.768 160.102 53.360 1.00 83.05 98 VAL A CA 1
ATOM 603 C C . VAL A 1 98 ? 151.387 158.911 52.612 1.00 79.62 98 VAL A C 1
ATOM 604 O O . VAL A 1 98 ? 152.062 158.077 53.222 1.00 77.04 98 VAL A O 1
ATOM 608 N N . LEU A 1 99 ? 151.164 158.849 51.295 1.00 73.24 99 LEU A N 1
ATOM 609 C CA . LEU A 1 99 ? 151.781 157.836 50.420 1.00 69.75 99 LEU A CA 1
ATOM 610 C C . LEU A 1 99 ? 153.287 157.714 50.683 1.00 69.48 99 LEU A C 1
ATOM 611 O O . LEU A 1 99 ? 153.914 158.660 51.169 1.00 70.39 99 LEU A O 1
ATOM 616 N N . LEU A 1 100 ? 153.873 156.565 50.352 1.00 66.93 100 LEU A N 1
ATOM 617 C CA . LEU A 1 100 ? 155.149 156.200 50.975 1.00 66.88 100 LEU A CA 1
ATOM 618 C C . LEU A 1 100 ? 156.392 155.967 50.108 1.00 69.46 100 LEU A C 1
ATOM 619 O O . LEU A 1 100 ? 157.327 155.294 50.557 1.00 68.72 100 LEU A O 1
ATOM 624 N N . GLU A 1 101 ? 156.424 156.533 48.902 1.00 69.79 101 GLU A N 1
ATOM 625 C CA . GLU A 1 101 ? 157.620 156.458 48.049 1.00 71.86 101 GLU A CA 1
ATOM 626 C C . GLU A 1 101 ? 158.115 155.010 47.906 1.00 73.02 101 GLU A C 1
ATOM 627 O O . GLU A 1 101 ? 157.307 154.077 47.933 1.00 73.44 101 GLU A O 1
ATOM 633 N N . GLU A 1 102 ? 159.424 154.817 47.746 1.00 74.67 102 GLU A N 1
ATOM 634 C CA . GLU A 1 102 ? 159.978 153.468 47.590 1.00 77.28 102 GLU A CA 1
ATOM 635 C C . GLU A 1 102 ? 161.340 153.323 48.263 1.00 80.71 102 GLU A C 1
ATOM 636 O O . GLU A 1 102 ? 161.790 154.233 48.968 1.00 80.93 102 GLU A O 1
ATOM 642 N N . LEU A 1 103 ? 161.981 152.169 48.050 1.00 83.58 103 LEU A N 1
ATOM 643 C CA . LEU A 1 103 ? 163.376 151.968 48.431 1.00 87.94 103 LEU A CA 1
ATOM 644 C C . LEU A 1 103 ? 164.110 153.260 48.091 1.00 91.02 103 LEU A C 1
ATOM 645 O O . LEU A 1 103 ? 163.980 153.779 46.979 1.00 88.63 103 LEU A O 1
ATOM 650 N N . GLY A 1 104 ? 164.895 153.775 49.028 1.00 98.06 104 GLY A N 1
ATOM 651 C CA . GLY A 1 104 ? 165.408 153.019 50.165 1.00 102.39 104 GLY A CA 1
ATOM 652 C C . GLY A 1 104 ? 166.840 153.509 50.190 1.00 109.62 104 GLY A C 1
ATOM 653 O O . GLY A 1 104 ? 167.594 153.336 51.167 1.00 103.51 104 GLY A O 1
ATOM 654 N N . TYR A 1 105 ? 167.204 154.087 49.047 1.00 106.06 105 TYR A N 1
ATOM 655 C CA . TYR A 1 105 ? 168.201 155.127 48.980 1.00 107.39 105 TYR A CA 1
ATOM 656 C C . TYR A 1 105 ? 167.436 156.438 49.120 1.00 96.43 105 TYR A C 1
ATOM 657 O O . TYR A 1 105 ? 166.287 156.438 49.573 1.00 91.80 105 TYR A O 1
ATOM 666 N N . HIS A 1 106 ? 168.062 157.548 48.734 1.00 89.85 106 HIS A N 1
ATOM 667 C CA . HIS A 1 106 ? 167.416 158.871 48.736 1.00 83.99 106 HIS A CA 1
ATOM 668 C C . HIS A 1 106 ? 166.909 159.343 50.077 1.00 81.19 106 HIS A C 1
ATOM 669 O O . HIS A 1 106 ? 166.518 160.505 50.213 1.00 80.06 106 HIS A O 1
ATOM 676 N N . GLU A 1 107 ? 166.901 158.460 51.076 1.00 78.38 107 GLU A N 1
ATOM 677 C CA . GLU A 1 107 ? 166.510 158.841 52.433 1.00 73.60 107 GLU A CA 1
ATOM 678 C C . GLU A 1 107 ? 167.684 159.565 53.095 1.00 73.29 107 GLU A C 1
ATOM 679 O O . GLU A 1 107 ? 168.210 159.136 54.127 1.00 74.02 107 GLU A O 1
ATOM 685 N N . ILE A 1 108 ? 168.083 160.670 52.468 1.00 76.30 108 ILE A N 1
ATOM 686 C CA . ILE A 1 108 ? 169.272 161.436 52.838 1.00 76.95 108 ILE A CA 1
ATOM 687 C C . ILE A 1 108 ? 168.842 162.865 53.191 1.00 82.22 108 ILE A C 1
ATOM 688 O O . ILE A 1 108 ? 169.553 163.604 53.885 1.00 75.73 108 ILE A O 1
ATOM 693 N N . TYR A 1 109 ? 167.661 163.225 52.697 1.00 80.15 109 TYR A N 1
ATOM 694 C CA . TYR A 1 109 ? 166.932 164.409 53.121 1.00 80.88 109 TYR A CA 1
ATOM 695 C C . TYR A 1 109 ? 165.713 163.784 53.781 1.00 80.77 109 TYR A C 1
ATOM 696 O O . TYR A 1 109 ? 165.626 162.554 53.844 1.00 80.68 109 TYR A O 1
ATOM 705 N N . GLU A 1 110 ? 164.771 164.581 54.278 1.00 79.21 110 GLU A N 1
ATOM 706 C CA . GLU A 1 110 ? 163.570 163.971 54.857 1.00 77.30 110 GLU A CA 1
ATOM 707 C C . GLU A 1 110 ? 162.217 164.542 54.431 1.00 72.45 110 GLU A C 1
ATOM 708 O O . GLU A 1 110 ? 161.785 165.608 54.876 1.00 73.40 110 GLU A O 1
ATOM 714 N N . ASN A 1 111 ? 161.581 163.784 53.543 1.00 70.12 111 ASN A N 1
ATOM 715 C CA . ASN A 1 111 ? 160.233 164.011 53.042 1.00 67.09 111 ASN A CA 1
ATOM 716 C C . ASN A 1 111 ? 159.370 162.895 53.634 1.00 67.16 111 ASN A C 1
ATOM 717 O O . ASN A 1 111 ? 159.863 161.772 53.759 1.00 67.31 111 ASN A O 1
ATOM 722 N N . ILE A 1 112 ? 158.108 163.128 54.007 1.00 67.23 112 ILE A N 1
ATOM 723 C CA . ILE A 1 112 ? 157.256 164.301 53.737 1.00 67.70 112 ILE A CA 1
ATOM 724 C C . ILE A 1 112 ? 157.651 165.603 54.453 1.00 65.84 112 ILE A C 1
ATOM 725 O O . ILE A 1 112 ? 158.345 165.539 55.470 1.00 66.35 112 ILE A O 1
ATOM 730 N N . GLU A 1 113 ? 157.264 166.788 53.953 1.00 67.01 113 GLU A N 1
ATOM 731 C CA . GLU A 1 113 ? 156.826 167.107 52.568 1.00 67.83 113 GLU A CA 1
ATOM 732 C C . GLU A 1 113 ? 155.705 166.307 51.888 1.00 68.82 113 GLU A C 1
ATOM 733 O O . GLU A 1 113 ? 154.567 166.253 52.363 1.00 69.03 113 GLU A O 1
ATOM 739 N N . ASP A 1 114 ? 156.065 165.732 50.742 1.00 68.97 114 ASP A N 1
ATOM 740 C CA . ASP A 1 114 ? 155.242 164.811 49.976 1.00 69.31 114 ASP A CA 1
ATOM 741 C C . ASP A 1 114 ? 155.566 163.404 50.484 1.00 70.75 114 ASP A C 1
ATOM 742 O O . ASP A 1 114 ? 156.634 163.219 51.065 1.00 70.64 114 ASP A O 1
ATOM 744 N N . PHE A 1 115 ? 154.746 162.382 50.213 1.00 72.97 115 PHE A N 1
ATOM 745 C CA . PHE A 1 115 ? 153.934 162.209 48.995 1.00 75.91 115 PHE A CA 1
ATOM 746 C C . PHE A 1 115 ? 152.598 162.956 48.799 1.00 78.07 115 PHE A C 1
ATOM 747 O O . PHE A 1 115 ? 152.366 164.028 49.354 1.00 76.93 115 PHE A O 1
ATOM 749 N N . SER A 1 116 ? 151.722 162.311 48.027 1.00 82.89 116 SER A N 1
ATOM 750 C CA . SER A 1 116 ? 150.808 162.982 47.094 1.00 87.13 116 SER A CA 1
ATOM 751 C C . SER A 1 116 ? 149.558 163.687 47.634 1.00 91.72 116 SER A C 1
ATOM 752 O O . SER A 1 116 ? 149.559 164.915 47.781 1.00 84.08 116 SER A O 1
ATOM 755 N N . HIS A 1 117 ? 148.488 162.938 47.895 1.00 94.66 117 HIS A N 1
ATOM 756 C CA . HIS A 1 117 ? 147.213 163.580 48.233 1.00 96.36 117 HIS A CA 1
ATOM 757 C C . HIS A 1 117 ? 147.168 164.229 49.624 1.00 97.32 117 HIS A C 1
ATOM 758 O O . HIS A 1 117 ? 146.685 165.356 49.753 1.00 98.59 117 HIS A O 1
ATOM 760 N N . PRO A 1 118 ? 147.646 163.528 50.669 1.00 96.28 118 PRO A N 1
ATOM 761 C CA . PRO A 1 118 ? 147.866 162.109 50.880 1.00 95.46 118 PRO A CA 1
ATOM 762 C C . PRO A 1 118 ? 147.275 161.678 52.233 1.00 95.53 118 PRO A C 1
ATOM 763 O O . PRO A 1 118 ? 147.898 161.905 53.274 1.00 95.87 118 PRO A O 1
ATOM 767 N N . VAL A 1 119 ? 146.094 161.056 52.242 1.00 88.73 119 VAL A N 1
ATOM 768 C CA . VAL A 1 119 ? 145.405 160.557 51.048 1.00 82.54 119 VAL A CA 1
ATOM 769 C C . VAL A 1 119 ? 144.324 161.514 50.524 1.00 78.57 119 VAL A C 1
ATOM 770 O O . VAL A 1 119 ? 143.957 161.464 49.348 1.00 76.46 119 VAL A O 1
ATOM 774 N N . LEU A 1 120 ? 143.810 162.365 51.406 1.00 76.52 120 LEU A N 1
ATOM 775 C CA . LEU A 1 120 ? 142.865 163.414 51.033 1.00 73.95 120 LEU A CA 1
ATOM 776 C C . LEU A 1 120 ? 143.156 164.616 51.914 1.00 73.15 120 LEU A C 1
ATOM 777 O O . LEU A 1 120 ? 143.306 164.475 53.130 1.00 71.40 120 LEU A O 1
ATOM 782 N N . ALA A 1 121 ? 143.257 165.794 51.307 1.00 72.87 121 ALA A N 1
ATOM 783 C CA . ALA A 1 121 ? 143.637 166.985 52.055 1.00 74.01 121 ALA A CA 1
ATOM 784 C C . ALA A 1 121 ? 142.429 167.775 52.546 1.00 75.00 121 ALA A C 1
ATOM 785 O O . ALA A 1 121 ? 141.485 168.024 51.790 1.00 75.72 121 ALA A O 1
ATOM 787 N N . VAL A 1 122 ? 142.463 168.148 53.823 1.00 76.68 122 VAL A N 1
ATOM 788 C CA . VAL A 1 122 ? 141.512 169.113 54.378 1.00 76.11 122 VAL A CA 1
ATOM 789 C C . VAL A 1 122 ? 142.268 170.305 54.985 1.00 79.33 122 VAL A C 1
ATOM 790 O O . VAL A 1 122 ? 141.691 171.157 55.667 1.00 75.12 122 VAL A O 1
ATOM 794 N N . ASP A 1 123 ? 143.567 170.363 54.705 1.00 77.05 123 ASP A N 1
ATOM 795 C CA . ASP A 1 123 ? 144.372 171.525 55.044 1.00 76.27 123 ASP A CA 1
ATOM 796 C C . ASP A 1 123 ? 144.503 172.383 53.790 1.00 69.69 123 ASP A C 1
ATOM 797 O O . ASP A 1 123 ? 143.641 173.213 53.503 1.00 69.24 123 ASP A O 1
ATOM 802 N N . LYS A 1 124 ? 145.572 172.147 53.034 1.00 66.35 124 LYS A N 1
ATOM 803 C CA . LYS A 1 124 ? 145.862 172.908 51.827 1.00 61.91 124 LYS A CA 1
ATOM 804 C C . LYS A 1 124 ? 145.633 172.058 50.586 1.00 58.00 124 LYS A C 1
ATOM 805 O O . LYS A 1 124 ? 145.659 170.824 50.647 1.00 58.77 124 LYS A O 1
ATOM 811 N N . VAL A 1 125 ? 145.404 172.733 49.463 1.00 54.93 125 VAL A N 1
ATOM 812 C CA . VAL A 1 125 ? 145.291 172.079 48.168 1.00 52.58 125 VAL A CA 1
ATOM 813 C C . VAL A 1 125 ? 146.411 172.635 47.295 1.00 49.75 125 VAL A C 1
ATOM 814 O O . VAL A 1 125 ? 146.681 173.838 47.329 1.00 49.69 125 VAL A O 1
ATOM 818 N N . LEU A 1 126 ? 147.060 171.766 46.522 1.00 48.19 126 LEU A N 1
ATOM 819 C CA . LEU A 1 126 ? 148.297 172.145 45.831 1.00 46.62 126 LEU A CA 1
ATOM 820 C C . LEU A 1 126 ? 148.326 171.989 44.305 1.00 46.11 126 LEU A C 1
ATOM 821 O O . LEU A 1 126 ? 149.379 172.176 43.693 1.00 46.11 126 LEU A O 1
ATOM 826 N N . TYR A 1 127 ? 147.188 171.650 43.699 1.00 46.12 127 TYR A N 1
ATOM 827 C CA . TYR A 1 127 ? 147.056 171.610 42.234 1.00 46.28 127 TYR A CA 1
ATOM 828 C C . TYR A 1 127 ? 145.637 171.272 41.800 1.00 46.51 127 TYR A C 1
ATOM 829 O O . TYR A 1 127 ? 144.964 170.466 42.446 1.00 46.07 127 TYR A O 1
ATOM 838 N N . VAL A 1 128 ? 145.184 171.885 40.708 1.00 45.87 128 VAL A N 1
ATOM 839 C CA . VAL A 1 128 ? 143.895 171.522 40.128 1.00 46.02 128 VAL A CA 1
ATOM 840 C C . VAL A 1 128 ? 143.994 170.079 39.647 1.00 45.31 128 VAL A C 1
ATOM 841 O O . VAL A 1 128 ? 144.774 169.763 38.744 1.00 45.65 128 VAL A O 1
ATOM 845 N N . GLY A 1 129 ? 143.213 169.210 40.281 1.00 45.38 129 GLY A N 1
ATOM 846 C CA . GLY A 1 129 ? 143.232 167.783 39.989 1.00 44.90 129 GLY A CA 1
ATOM 847 C C . GLY A 1 129 ? 143.355 166.926 41.239 1.00 44.50 129 GLY A C 1
ATOM 848 O O . GLY A 1 129 ? 143.034 165.732 41.212 1.00 44.53 129 GLY A O 1
ATOM 849 N N . GLN A 1 130 ? 143.815 167.537 42.332 1.00 44.73 130 GLN A N 1
ATOM 850 C CA . GLN A 1 130 ? 144.060 166.821 43.587 1.00 44.96 130 GLN A CA 1
ATOM 851 C C . GLN A 1 130 ? 142.776 166.287 44.217 1.00 45.04 130 GLN A C 1
ATOM 852 O O . GLN A 1 130 ? 141.814 167.039 44.396 1.00 45.20 130 GLN A O 1
ATOM 858 N N . PRO A 1 131 ? 142.764 164.983 44.558 1.00 45.81 131 PRO A N 1
ATOM 859 C CA . PRO A 1 131 ? 141.630 164.364 45.241 1.00 46.26 131 PRO A CA 1
ATOM 860 C C . PRO A 1 131 ? 141.354 165.015 46.592 1.00 46.85 131 PRO A C 1
ATOM 861 O O . PRO A 1 131 ? 142.261 165.152 47.417 1.00 47.13 131 PRO A O 1
ATOM 865 N N . VAL A 1 132 ? 140.105 165.426 46.794 1.00 46.33 132 VAL A N 1
ATOM 866 C CA . VAL A 1 132 ? 139.677 166.050 48.040 1.00 46.11 132 VAL A CA 1
ATOM 867 C C . VAL A 1 132 ? 138.673 165.140 48.739 1.00 46.52 132 VAL A C 1
ATOM 868 O O . VAL A 1 132 ? 138.835 164.804 49.915 1.00 48.00 132 VAL A O 1
ATOM 872 N N . VAL A 1 133 ? 137.642 164.743 47.997 1.00 46.71 133 VAL A N 1
ATOM 873 C CA . VAL A 1 133 ? 136.528 163.970 48.534 1.00 47.39 133 VAL A CA 1
ATOM 874 C C . VAL A 1 133 ? 136.139 162.872 47.543 1.00 47.15 133 VAL A C 1
ATOM 875 O O . VAL A 1 133 ? 136.077 163.110 46.340 1.00 46.84 133 VAL A O 1
ATOM 879 N N . ALA A 1 134 ? 135.892 161.669 48.053 1.00 45.68 134 ALA A N 1
ATOM 880 C CA . ALA A 1 134 ? 135.413 160.570 47.220 1.00 44.28 134 ALA A CA 1
ATOM 881 C C . ALA A 1 134 ? 133.985 160.197 47.599 1.00 43.61 134 ALA A C 1
ATOM 882 O O . ALA A 1 134 ? 133.654 160.120 48.783 1.00 44.30 134 ALA A O 1
ATOM 884 N N . VAL A 1 135 ? 133.143 159.984 46.591 1.00 43.94 135 VAL A N 1
ATOM 885 C CA . VAL A 1 135 ? 131.777 159.506 46.814 1.00 44.37 135 VAL A CA 1
ATOM 886 C C . VAL A 1 135 ? 131.663 158.039 46.400 1.00 45.58 135 VAL A C 1
ATOM 887 O O . VAL A 1 135 ? 132.506 157.531 45.658 1.00 44.58 135 VAL A O 1
ATOM 891 N N . LEU A 1 136 ? 130.629 157.364 46.896 1.00 44.42 136 LEU A N 1
ATOM 892 C CA . LEU A 1 136 ? 130.389 155.963 46.564 1.00 44.31 136 LEU A CA 1
ATOM 893 C C . LEU A 1 136 ? 128.913 155.736 46.258 1.00 43.01 136 LEU A C 1
ATOM 894 O O . LEU A 1 136 ? 128.055 155.914 47.128 1.00 42.95 136 LEU A O 1
ATOM 899 N N . ALA A 1 137 ? 128.631 155.354 45.013 1.00 41.95 137 ALA A N 1
ATOM 900 C CA . ALA A 1 137 ? 127.260 155.161 44.540 1.00 41.50 137 ALA A CA 1
ATOM 901 C C . ALA A 1 137 ? 127.043 153.773 43.931 1.00 40.99 137 ALA A C 1
ATOM 902 O O . ALA A 1 137 ? 127.980 152.972 43.835 1.00 41.26 137 ALA A O 1
ATOM 904 N N . VAL A 1 138 ? 125.805 153.501 43.516 1.00 40.90 138 VAL A N 1
ATOM 905 C CA . VAL A 1 138 ? 125.428 152.190 42.973 1.00 40.93 138 VAL A CA 1
ATOM 906 C C . VAL A 1 138 ? 125.863 152.030 41.512 1.00 42.08 138 VAL A C 1
ATOM 907 O O . VAL A 1 138 ? 126.353 150.969 41.123 1.00 42.34 138 VAL A O 1
ATOM 911 N N . ASP A 1 139 ? 125.664 153.073 40.710 1.00 43.62 139 ASP A N 1
ATOM 912 C CA . ASP A 1 139 ? 126.215 153.115 39.356 1.00 45.59 139 ASP A CA 1
ATOM 913 C C . ASP A 1 139 ? 127.172 154.310 39.220 1.00 46.85 139 ASP A C 1
ATOM 914 O O . ASP A 1 139 ? 127.179 155.192 40.085 1.00 46.96 139 ASP A O 1
ATOM 919 N N . PRO A 1 140 ? 127.997 154.340 38.152 1.00 47.73 140 PRO A N 1
ATOM 920 C CA . PRO A 1 140 ? 128.949 155.449 38.026 1.00 48.74 140 PRO A CA 1
ATOM 921 C C . PRO A 1 140 ? 128.287 156.782 37.675 1.00 50.10 140 PRO A C 1
ATOM 922 O O . PRO A 1 140 ? 128.886 157.838 37.881 1.00 50.84 140 PRO A O 1
ATOM 926 N N . TYR A 1 141 ? 127.065 156.721 37.152 1.00 51.04 141 TYR A N 1
ATOM 927 C CA . TYR A 1 141 ? 126.319 157.913 36.757 1.00 52.22 141 TYR A CA 1
ATOM 928 C C . TYR A 1 141 ? 125.853 158.698 37.977 1.00 52.97 141 TYR A C 1
ATOM 929 O O . TYR A 1 141 ? 126.041 159.913 38.043 1.00 53.41 141 TYR A O 1
ATOM 938 N N . LEU A 1 142 ? 125.259 157.992 38.940 1.00 53.55 142 LEU A N 1
ATOM 939 C CA . LEU A 1 142 ? 124.806 158.586 40.199 1.00 54.73 142 LEU A CA 1
ATOM 940 C C . LEU A 1 142 ? 125.979 159.104 41.026 1.00 55.49 142 LEU A C 1
ATOM 941 O O . LEU A 1 142 ? 125.815 159.990 41.870 1.00 55.59 142 LEU A O 1
ATOM 946 N N . ALA A 1 143 ? 127.159 158.539 40.777 1.00 55.46 143 ALA A N 1
ATOM 947 C CA . ALA A 1 143 ? 128.385 158.973 41.432 1.00 55.09 143 ALA A CA 1
ATOM 948 C C . ALA A 1 143 ? 128.747 160.397 41.018 1.00 56.38 143 ALA A C 1
ATOM 949 O O . ALA A 1 143 ? 128.833 161.282 41.871 1.00 56.26 143 ALA A O 1
ATOM 951 N N . GLU A 1 144 ? 128.931 160.617 39.715 1.00 57.59 144 GLU A N 1
ATOM 952 C CA . GLU A 1 144 ? 129.232 161.951 39.193 1.00 58.62 144 GLU A CA 1
ATOM 953 C C . GLU A 1 144 ? 128.078 162.922 39.450 1.00 56.24 144 GLU A C 1
ATOM 954 O O . GLU A 1 144 ? 128.307 164.111 39.674 1.00 55.64 144 GLU A O 1
ATOM 960 N N . ASP A 1 145 ? 126.850 162.401 39.422 1.00 54.57 145 ASP A N 1
ATOM 961 C CA . ASP A 1 145 ? 125.646 163.170 39.755 1.00 52.72 145 ASP A CA 1
ATOM 962 C C . ASP A 1 145 ? 125.740 163.834 41.124 1.00 50.92 145 ASP A C 1
ATOM 963 O O . ASP A 1 145 ? 125.469 165.029 41.265 1.00 50.61 145 ASP A O 1
ATOM 968 N N . ALA A 1 146 ? 126.118 163.044 42.127 1.00 49.19 146 ALA A N 1
ATOM 969 C CA . ALA A 1 146 ? 126.143 163.495 43.516 1.00 47.13 146 ALA A CA 1
ATOM 970 C C . ALA A 1 146 ? 127.436 164.214 43.884 1.00 46.46 146 ALA A C 1
ATOM 971 O O . ALA A 1 146 ? 127.438 165.071 44.771 1.00 46.32 146 ALA A O 1
ATOM 973 N N . ALA A 1 147 ? 128.527 163.856 43.208 1.00 46.80 147 ALA A N 1
ATOM 974 C CA . ALA A 1 147 ? 129.828 164.493 43.420 1.00 47.67 147 ALA A CA 1
ATOM 975 C C . ALA A 1 147 ? 129.769 165.987 43.112 1.00 48.28 147 ALA A C 1
ATOM 976 O O . ALA A 1 147 ? 130.435 166.792 43.770 1.00 49.39 147 ALA A O 1
ATOM 978 N N . GLU A 1 148 ? 128.972 166.342 42.105 1.00 49.02 148 GLU A N 1
ATOM 979 C CA . GLU A 1 148 ? 128.720 167.736 41.750 1.00 49.80 148 GLU A CA 1
ATOM 980 C C . GLU A 1 148 ? 128.114 168.495 42.922 1.00 51.12 148 GLU A C 1
ATOM 981 O O . GLU A 1 148 ? 128.527 169.615 43.224 1.00 51.73 148 GLU A O 1
ATOM 987 N N . LEU A 1 149 ? 127.145 167.864 43.581 1.00 51.76 149 LEU A N 1
ATOM 988 C CA . LEU A 1 149 ? 126.365 168.492 44.648 1.00 53.19 149 LEU A CA 1
ATOM 989 C C . LEU A 1 149 ? 127.178 168.765 45.918 1.00 53.76 149 LEU A C 1
ATOM 990 O O . LEU A 1 149 ? 126.692 169.417 46.846 1.00 53.64 149 LEU A O 1
ATOM 995 N N . VAL A 1 150 ? 128.412 168.266 45.948 1.00 53.43 150 VAL A N 1
ATOM 996 C CA . VAL A 1 150 ? 129.360 168.591 47.010 1.00 53.55 150 VAL A CA 1
ATOM 997 C C . VAL A 1 150 ? 129.882 170.012 46.783 1.00 54.79 150 VAL A C 1
ATOM 998 O O . VAL A 1 150 ? 130.251 170.375 45.664 1.00 54.75 150 VAL A O 1
ATOM 1002 N N . SER A 1 151 ? 129.901 170.817 47.842 1.00 56.56 151 SER A N 1
ATOM 1003 C CA . SER A 1 151 ? 130.422 172.179 47.747 1.00 58.04 151 SER A CA 1
ATOM 1004 C C . SER A 1 151 ? 131.600 172.393 48.689 1.00 57.94 151 SER A C 1
ATOM 1005 O O . SER A 1 151 ? 131.505 172.142 49.887 1.00 59.33 151 SER A O 1
ATOM 1008 N N . ILE A 1 152 ? 132.718 172.853 48.139 1.00 58.53 152 ILE A N 1
ATOM 1009 C CA . ILE A 1 152 ? 133.915 173.069 48.944 1.00 59.28 152 ILE A CA 1
ATOM 1010 C C . ILE A 1 152 ? 134.245 174.556 49.015 1.00 61.23 152 ILE A C 1
ATOM 1011 O O . ILE A 1 152 ? 134.295 175.242 47.990 1.00 61.17 152 ILE A O 1
ATOM 1016 N N . GLU A 1 153 ? 134.443 175.044 50.236 1.00 63.45 153 GLU A N 1
ATOM 1017 C CA . GLU A 1 153 ? 134.845 176.425 50.469 1.00 66.03 153 GLU A CA 1
ATOM 1018 C C . GLU A 1 153 ? 136.354 176.555 50.308 1.00 64.54 153 GLU A C 1
ATOM 1019 O O . GLU A 1 153 ? 137.117 175.770 50.873 1.00 65.04 153 GLU A O 1
ATOM 1025 N N . TYR A 1 154 ? 136.772 177.550 49.532 1.00 64.91 154 TYR A N 1
ATOM 1026 C CA . TYR A 1 154 ? 138.183 177.757 49.242 1.00 63.52 154 TYR A CA 1
ATOM 1027 C C . TYR A 1 154 ? 138.658 179.145 49.628 1.00 63.02 154 TYR A C 1
ATOM 1028 O O . TYR A 1 154 ? 137.916 180.124 49.513 1.00 62.82 154 TYR A O 1
ATOM 1037 N N . GLU A 1 155 ? 139.901 179.217 50.091 1.00 63.48 155 GLU A N 1
ATOM 1038 C CA . GLU A 1 155 ? 140.611 180.481 50.146 1.00 63.94 155 GLU A CA 1
ATOM 1039 C C . GLU A 1 155 ? 141.858 180.398 49.276 1.00 61.16 155 GLU A C 1
ATOM 1040 O O . GLU A 1 155 ? 142.849 179.777 49.668 1.00 60.88 155 GLU A O 1
ATOM 1046 N N . PRO A 1 156 ? 141.816 181.037 48.094 1.00 59.58 156 PRO A N 1
ATOM 1047 C CA . PRO A 1 156 ? 142.939 181.039 47.157 1.00 59.05 156 PRO A CA 1
ATOM 1048 C C . PRO A 1 156 ? 144.232 181.541 47.795 1.00 59.34 156 PRO A C 1
ATOM 1049 O O . PRO A 1 156 ? 144.199 182.333 48.744 1.00 59.76 156 PRO A O 1
ATOM 1053 N N . LEU A 1 157 ? 145.357 181.069 47.270 1.00 59.68 157 LEU A N 1
ATOM 1054 C CA . LEU A 1 157 ? 146.673 181.476 47.741 1.00 60.24 157 LEU A CA 1
ATOM 1055 C C . LEU A 1 157 ? 147.576 181.727 46.537 1.00 61.00 157 LEU A C 1
ATOM 1056 O O . LEU A 1 157 ? 147.334 181.158 45.468 1.00 60.71 157 LEU A O 1
ATOM 1061 N N . PRO A 1 158 ? 148.604 182.590 46.698 1.00 61.24 158 PRO A N 1
ATOM 1062 C CA . PRO A 1 158 ? 149.581 182.873 45.644 1.00 61.50 158 PRO A CA 1
ATOM 1063 C C . PRO A 1 158 ? 150.032 181.609 44.914 1.00 60.80 158 PRO A C 1
ATOM 1064 O O . PRO A 1 158 ? 150.475 180.645 45.545 1.00 62.24 158 PRO A O 1
ATOM 1068 N N . VAL A 1 159 ? 149.904 181.628 43.590 1.00 60.15 159 VAL A N 1
ATOM 1069 C CA . VAL A 1 159 ? 150.080 180.435 42.764 1.00 59.51 159 VAL A CA 1
ATOM 1070 C C . VAL A 1 159 ? 151.477 180.357 42.148 1.00 60.56 159 VAL A C 1
ATOM 1071 O O . VAL A 1 159 ? 151.881 181.237 41.384 1.00 59.46 159 VAL A O 1
ATOM 1075 N N . LEU A 1 160 ? 152.206 179.297 42.493 1.00 59.07 160 LEU A N 1
ATOM 1076 C CA . LEU A 1 160 ? 153.519 179.029 41.909 1.00 59.51 160 LEU A CA 1
ATOM 1077 C C . LEU A 1 160 ? 153.392 178.242 40.612 1.00 57.34 160 LEU A C 1
ATOM 1078 O O . LEU A 1 160 ? 152.560 177.335 40.506 1.00 57.96 160 LEU A O 1
ATOM 1083 N N . LEU A 1 161 ? 154.223 178.594 39.631 1.00 57.42 161 LEU A N 1
ATOM 1084 C CA . LEU A 1 161 ? 154.203 177.945 38.317 1.00 56.59 161 LEU A CA 1
ATOM 1085 C C . LEU A 1 161 ? 155.591 177.806 37.682 1.00 57.12 161 LEU A C 1
ATOM 1086 O O . LEU A 1 161 ? 155.843 176.860 36.934 1.00 55.74 161 LEU A O 1
ATOM 1091 N N . ASP A 1 162 ? 156.480 178.751 37.987 1.00 56.03 162 ASP A N 1
ATOM 1092 C CA . ASP A 1 162 ? 157.832 178.785 37.424 1.00 56.41 162 ASP A CA 1
ATOM 1093 C C . ASP A 1 162 ? 158.835 178.128 38.379 1.00 56.02 162 ASP A C 1
ATOM 1094 O O . ASP A 1 162 ? 158.911 178.507 39.552 1.00 56.45 162 ASP A O 1
ATOM 1099 N N . PRO A 1 163 ? 159.598 177.132 37.881 1.00 55.08 163 PRO A N 1
ATOM 1100 C CA . PRO A 1 163 ? 160.614 176.417 38.668 1.00 55.36 163 PRO A CA 1
ATOM 1101 C C . PRO A 1 163 ? 161.667 177.306 39.336 1.00 57.21 163 PRO A C 1
ATOM 1102 O O . PRO A 1 163 ? 162.109 176.992 40.441 1.00 59.04 163 PRO A O 1
ATOM 1106 N N . GLU A 1 164 ? 162.069 178.388 38.670 1.00 58.33 164 GLU A N 1
ATOM 1107 C CA . GLU A 1 164 ? 163.072 179.308 39.217 1.00 60.57 164 GLU A CA 1
ATOM 1108 C C . GLU A 1 164 ? 162.494 180.135 40.360 1.00 63.78 164 GLU A C 1
ATOM 1109 O O . GLU A 1 164 ? 163.108 180.249 41.426 1.00 65.42 164 GLU A O 1
ATOM 1115 N N . GLU A 1 165 ? 161.312 180.706 40.124 1.00 66.53 165 GLU A N 1
ATOM 1116 C CA . GLU A 1 165 ? 160.594 181.485 41.132 1.00 70.01 165 GLU A CA 1
ATOM 1117 C C . GLU A 1 165 ? 160.257 180.637 42.358 1.00 70.67 165 GLU A C 1
ATOM 1118 O O . GLU A 1 165 ? 160.028 181.173 43.442 1.00 72.93 165 GLU A O 1
ATOM 1124 N N . ALA A 1 166 ? 160.241 179.317 42.179 1.00 70.47 166 ALA A N 1
ATOM 1125 C CA . ALA A 1 166 ? 159.933 178.381 43.255 1.00 71.04 166 ALA A CA 1
ATOM 1126 C C . ALA A 1 166 ? 160.940 178.422 44.410 1.00 72.67 166 ALA A C 1
ATOM 1127 O O . ALA A 1 166 ? 160.548 178.511 45.576 1.00 73.17 166 ALA A O 1
ATOM 1129 N N . LEU A 1 167 ? 162.231 178.376 44.084 1.00 74.69 167 LEU A N 1
ATOM 1130 C CA . LEU A 1 167 ? 163.278 178.264 45.104 1.00 77.25 167 LEU A CA 1
ATOM 1131 C C . LEU A 1 167 ? 163.691 179.590 45.754 1.00 79.46 167 LEU A C 1
ATOM 1132 O O . LEU A 1 167 ? 164.267 179.594 46.844 1.00 80.00 167 LEU A O 1
ATOM 1137 N N . THR A 1 168 ? 163.388 180.705 45.091 1.00 82.28 168 THR A N 1
ATOM 1138 C CA . THR A 1 168 ? 163.801 182.035 45.557 1.00 85.80 168 THR A CA 1
ATOM 1139 C C . THR A 1 168 ? 162.683 182.755 46.313 1.00 88.59 168 THR A C 1
ATOM 1140 O O . THR A 1 168 ? 162.312 183.879 45.955 1.00 89.76 168 THR A O 1
ATOM 1144 N N . GLY A 1 169 ? 162.157 182.119 47.363 1.00 91.20 169 GLY A N 1
ATOM 1145 C CA . GLY A 1 169 ? 160.933 182.600 48.013 1.00 93.49 169 GLY A CA 1
ATOM 1146 C C . GLY A 1 169 ? 159.873 182.774 46.936 1.00 97.91 169 GLY A C 1
ATOM 1147 O O . GLY A 1 169 ? 159.900 182.060 45.937 1.00 93.37 169 GLY A O 1
ATOM 1148 N N . LYS A 1 170 ? 158.909 183.672 47.122 1.00 98.88 170 LYS A N 1
ATOM 1149 C CA . LYS A 1 170 ? 158.546 184.246 48.406 1.00 101.77 170 LYS A CA 1
ATOM 1150 C C . LYS A 1 170 ? 157.332 183.414 48.803 1.00 100.88 170 LYS A C 1
ATOM 1151 O O . LYS A 1 170 ? 156.951 183.340 49.974 1.00 100.88 170 LYS A O 1
ATOM 1157 N N . VAL A 1 171 ? 156.737 182.797 47.782 1.00 98.38 171 VAL A N 1
ATOM 1158 C CA . VAL A 1 171 ? 155.607 181.889 47.911 1.00 94.46 171 VAL A CA 1
ATOM 1159 C C . VAL A 1 171 ? 156.128 180.504 48.284 1.00 91.84 171 VAL A C 1
ATOM 1160 O O . VAL A 1 171 ? 157.197 180.090 47.825 1.00 92.73 171 VAL A O 1
ATOM 1164 N N . GLU A 1 172 ? 155.370 179.793 49.114 1.00 89.69 172 GLU A N 1
ATOM 1165 C CA . GLU A 1 172 ? 155.765 178.466 49.580 1.00 87.17 172 GLU A CA 1
ATOM 1166 C C . GLU A 1 172 ? 154.604 177.474 49.542 1.00 83.58 172 GLU A C 1
ATOM 1167 O O . GLU A 1 172 ? 153.439 177.859 49.673 1.00 83.94 172 GLU A O 1
ATOM 1173 N N . LEU A 1 173 ? 154.935 176.197 49.364 1.00 77.61 173 LEU A N 1
ATOM 1174 C CA . LEU A 1 173 ? 153.926 175.143 49.261 1.00 73.73 173 LEU A CA 1
ATOM 1175 C C . LEU A 1 173 ? 153.781 174.342 50.549 1.00 71.71 173 LEU A C 1
ATOM 1176 O O . LEU A 1 173 ? 152.680 173.906 50.892 1.00 71.37 173 LEU A O 1
ATOM 1181 N N . PHE A 1 174 ? 154.896 174.144 51.248 1.00 70.58 174 PHE A N 1
ATOM 1182 C CA . PHE A 1 174 ? 154.905 173.395 52.501 1.00 70.11 174 PHE A CA 1
ATOM 1183 C C . PHE A 1 174 ? 155.247 174.338 53.653 1.00 72.62 174 PHE A C 1
ATOM 1184 O O . PHE A 1 174 ? 156.335 174.257 54.217 1.00 74.48 174 PHE A O 1
ATOM 1192 N N . PRO A 1 175 ? 154.288 175.200 54.040 1.00 74.61 175 PRO A N 1
ATOM 1193 C CA . PRO A 1 175 ? 154.496 176.436 54.809 1.00 76.68 175 PRO A CA 1
ATOM 1194 C C . PRO A 1 175 ? 155.354 176.316 56.070 1.00 78.08 175 PRO A C 1
ATOM 1195 O O . PRO A 1 175 ? 155.645 177.333 56.703 1.00 79.11 175 PRO A O 1
ATOM 1199 N N . GLY A 1 176 ? 155.744 175.094 56.433 1.00 78.92 176 GLY A N 1
ATOM 1200 C CA . GLY A 1 176 ? 156.673 174.865 57.539 1.00 80.55 176 GLY A CA 1
ATOM 1201 C C . GLY A 1 176 ? 158.067 175.371 57.211 1.00 82.62 176 GLY A C 1
ATOM 1202 O O . GLY A 1 176 ? 158.252 176.554 56.922 1.00 81.89 176 GLY A O 1
ATOM 1203 N N . ARG A 1 177 ? 159.053 174.479 57.263 1.00 86.67 177 ARG A N 1
ATOM 1204 C CA . ARG A 1 177 ? 160.431 174.833 56.910 1.00 90.43 177 ARG A CA 1
ATOM 1205 C C . ARG A 1 177 ? 160.869 174.141 55.614 1.00 91.41 177 ARG A C 1
ATOM 1206 O O . ARG A 1 177 ? 161.667 174.692 54.853 1.00 90.03 177 ARG A O 1
ATOM 1214 N N . GLY A 1 178 ? 160.320 172.951 55.367 1.00 87.45 178 GLY A N 1
ATOM 1215 C CA . GLY A 1 178 ? 160.535 172.187 54.127 1.00 87.43 178 GLY A CA 1
ATOM 1216 C C . GLY A 1 178 ? 161.743 172.578 53.289 1.00 87.25 178 GLY A C 1
ATOM 1217 O O . GLY A 1 178 ? 162.848 172.103 53.545 1.00 88.62 178 GLY A O 1
ATOM 1218 N N . ASN A 1 179 ? 161.548 173.414 52.268 1.00 85.57 179 ASN A N 1
ATOM 1219 C CA . ASN A 1 179 ? 160.224 173.864 51.834 1.00 84.09 179 ASN A CA 1
ATOM 1220 C C . ASN A 1 179 ? 159.929 173.622 50.356 1.00 79.35 179 ASN A C 1
ATOM 1221 O O . ASN A 1 179 ? 158.764 173.485 49.978 1.00 77.61 179 ASN A O 1
ATOM 1226 N N . GLU A 1 180 ? 160.969 173.574 49.521 1.00 74.84 180 GLU A N 1
ATOM 1227 C CA . GLU A 1 180 ? 160.767 173.383 48.079 1.00 70.96 180 GLU A CA 1
ATOM 1228 C C . GLU A 1 180 ? 161.738 172.415 47.377 1.00 65.86 180 GLU A C 1
ATOM 1229 O O . GLU A 1 180 ? 162.315 172.742 46.333 1.00 65.48 180 GLU A O 1
ATOM 1235 N N . GLY A 1 181 ? 161.907 171.222 47.946 1.00 63.27 181 GLY A N 1
ATOM 1236 C CA . GLY A 1 181 ? 162.535 170.124 47.209 1.00 59.76 181 GLY A CA 1
ATOM 1237 C C . GLY A 1 181 ? 163.785 169.463 47.762 1.00 59.14 181 GLY A C 1
ATOM 1238 O O . GLY A 1 181 ? 163.992 169.390 48.982 1.00 58.86 181 GLY A O 1
ATOM 1239 N N . ALA A 1 182 ? 164.604 168.957 46.840 1.00 58.45 182 ALA A N 1
ATOM 1240 C CA . ALA A 1 182 ? 165.873 168.315 47.164 1.00 58.17 182 ALA A CA 1
ATOM 1241 C C . ALA A 1 182 ? 166.972 168.843 46.247 1.00 58.43 182 ALA A C 1
ATOM 1242 O O . ALA A 1 182 ? 166.732 169.111 45.065 1.00 58.42 182 ALA A O 1
ATOM 1244 N N . ARG A 1 183 ? 168.173 168.997 46.797 1.00 59.77 183 ARG A N 1
ATOM 1245 C CA . ARG A 1 183 ? 169.326 169.453 46.024 1.00 60.85 183 ARG A CA 1
ATOM 1246 C C . ARG A 1 183 ? 170.311 168.317 45.768 1.00 60.34 183 ARG A C 1
ATOM 1247 O O . ARG A 1 183 ? 170.898 167.765 46.703 1.00 60.73 183 ARG A O 1
ATOM 1255 N N . ILE A 1 184 ? 170.478 167.971 44.493 1.00 60.68 184 ILE A N 1
ATOM 1256 C CA . ILE A 1 184 ? 171.344 166.863 44.091 1.00 61.24 184 ILE A CA 1
ATOM 1257 C C . ILE A 1 184 ? 172.529 167.357 43.258 1.00 62.26 184 ILE A C 1
ATOM 1258 O O . ILE A 1 184 ? 172.357 167.869 42.149 1.00 62.48 184 ILE A O 1
ATOM 1263 N N . LYS A 1 185 ? 173.730 167.191 43.809 1.00 65.26 185 LYS A N 1
ATOM 1264 C CA . LYS A 1 185 ? 174.967 167.625 43.156 1.00 68.26 185 LYS A CA 1
ATOM 1265 C C . LYS A 1 185 ? 175.899 166.459 42.832 1.00 71.71 185 LYS A C 1
ATOM 1266 O O . LYS A 1 185 ? 175.892 165.436 43.523 1.00 72.02 185 LYS A O 1
ATOM 1272 N N . LYS A 1 186 ? 176.703 166.632 41.782 1.00 74.24 186 LYS A N 1
ATOM 1273 C CA . LYS A 1 186 ? 177.708 165.648 41.369 1.00 77.83 186 LYS A CA 1
ATOM 1274 C C . LYS A 1 186 ? 178.912 166.324 40.712 1.00 82.69 186 LYS A C 1
ATOM 1275 O O . LYS A 1 186 ? 178.751 167.082 39.754 1.00 82.69 186 LYS A O 1
ATOM 1281 N N . ALA A 1 187 ? 180.115 166.037 41.218 1.00 89.82 187 ALA A N 1
ATOM 1282 C CA . ALA A 1 187 ? 181.339 166.665 40.704 1.00 94.95 187 ALA A CA 1
ATOM 1283 C C . ALA A 1 187 ? 182.629 165.893 40.999 1.00 101.76 187 ALA A C 1
ATOM 1284 O O . ALA A 1 187 ? 182.690 165.101 41.943 1.00 102.04 187 ALA A O 1
ATOM 1286 N N . TYR A 1 188 ? 183.643 166.143 40.164 1.00 104.02 188 TYR A N 1
ATOM 1287 C CA . TYR A 1 188 ? 185.026 165.661 40.330 1.00 106.58 188 TYR A CA 1
ATOM 1288 C C . TYR A 1 188 ? 185.863 166.062 39.117 1.00 101.62 188 TYR A C 1
ATOM 1289 O O . TYR A 1 188 ? 185.337 166.628 38.156 1.00 99.52 188 TYR A O 1
ATOM 1291 N N . GLY A 1 189 ? 187.161 165.759 39.168 1.00 98.74 189 GLY A N 1
ATOM 1292 C CA . GLY A 1 189 ? 188.140 166.388 38.284 1.00 97.56 189 GLY A CA 1
ATOM 1293 C C . GLY A 1 189 ? 188.191 167.858 38.660 1.00 92.29 189 GLY A C 1
ATOM 1294 O O . GLY A 1 189 ? 187.409 168.308 39.503 1.00 96.18 189 GLY A O 1
ATOM 1295 N N . ASP A 1 190 ? 189.102 168.622 38.068 1.00 91.71 190 ASP A N 1
ATOM 1296 C CA . ASP A 1 190 ? 189.049 170.065 38.272 1.00 88.83 190 ASP A CA 1
ATOM 1297 C C . ASP A 1 190 ? 188.270 170.707 37.140 1.00 86.70 190 ASP A C 1
ATOM 1298 O O . ASP A 1 190 ? 188.753 170.808 36.008 1.00 86.20 190 ASP A O 1
ATOM 1303 N N . ILE A 1 191 ? 187.051 171.124 37.466 1.00 85.31 191 ILE A N 1
ATOM 1304 C CA . ILE A 1 191 ? 186.163 171.777 36.517 1.00 85.21 191 ILE A CA 1
ATOM 1305 C C . ILE A 1 191 ? 186.729 173.142 36.127 1.00 87.97 191 ILE A C 1
ATOM 1306 O O . ILE A 1 191 ? 186.880 173.439 34.943 1.00 87.73 191 ILE A O 1
ATOM 1311 N N . ASP A 1 192 ? 187.070 173.954 37.126 1.00 89.38 192 ASP A N 1
ATOM 1312 C CA . ASP A 1 192 ? 187.441 175.348 36.881 1.00 91.76 192 ASP A CA 1
ATOM 1313 C C . ASP A 1 192 ? 188.778 175.543 36.167 1.00 91.33 192 ASP A C 1
ATOM 1314 O O . ASP A 1 192 ? 188.869 176.394 35.288 1.00 89.18 192 ASP A O 1
ATOM 1319 N N . ARG A 1 193 ? 189.806 174.775 36.533 1.00 91.64 193 ARG A N 1
ATOM 1320 C CA . ARG A 1 193 ? 191.105 174.908 35.862 1.00 92.52 193 ARG A CA 1
ATOM 1321 C C . ARG A 1 193 ? 191.006 174.420 34.413 1.00 88.62 193 ARG A C 1
ATOM 1322 O O . ARG A 1 193 ? 191.772 174.854 33.551 1.00 88.90 193 ARG A O 1
ATOM 1330 N N . ALA A 1 194 ? 190.051 173.525 34.158 1.00 87.53 194 ALA A N 1
ATOM 1331 C CA . ALA A 1 194 ? 189.694 173.145 32.795 1.00 83.83 194 ALA A CA 1
ATOM 1332 C C . ALA A 1 194 ? 189.016 174.319 32.088 1.00 80.91 194 ALA A C 1
ATOM 1333 O O . ALA A 1 194 ? 189.262 174.559 30.906 1.00 80.15 194 ALA A O 1
ATOM 1335 N N . PHE A 1 195 ? 188.175 175.049 32.819 1.00 79.01 195 PHE A N 1
ATOM 1336 C CA . PHE A 1 195 ? 187.517 176.245 32.286 1.00 77.32 195 PHE A CA 1
ATOM 1337 C C . PHE A 1 195 ? 188.488 177.412 32.123 1.00 77.78 195 PHE A C 1
ATOM 1338 O O . PHE A 1 195 ? 188.331 178.235 31.219 1.00 77.69 195 PHE A O 1
ATOM 1346 N N . ALA A 1 196 ? 189.490 177.475 32.995 1.00 78.69 196 ALA A N 1
ATOM 1347 C CA . ALA A 1 196 ? 190.543 178.479 32.891 1.00 78.98 196 ALA A CA 1
ATOM 1348 C C . ALA A 1 196 ? 191.499 178.153 31.745 1.00 80.80 196 ALA A C 1
ATOM 1349 O O . ALA A 1 196 ? 191.983 179.053 31.057 1.00 80.20 196 ALA A O 1
ATOM 1351 N N . GLU A 1 197 ? 191.743 176.861 31.534 1.00 81.96 197 GLU A N 1
ATOM 1352 C CA . GLU A 1 197 ? 192.739 176.385 30.574 1.00 84.39 197 GLU A CA 1
ATOM 1353 C C . GLU A 1 197 ? 192.139 176.149 29.184 1.00 82.93 197 GLU A C 1
ATOM 1354 O O . GLU A 1 197 ? 192.513 175.198 28.489 1.00 84.91 197 GLU A O 1
ATOM 1360 N N . ALA A 1 198 ? 191.225 177.027 28.777 1.00 82.80 198 ALA A N 1
ATOM 1361 C CA . ALA A 1 198 ? 190.474 176.843 27.539 1.00 82.04 198 ALA A CA 1
ATOM 1362 C C . ALA A 1 198 ? 190.238 178.161 26.809 1.00 83.91 198 ALA A C 1
ATOM 1363 O O . ALA A 1 198 ? 190.075 179.210 27.439 1.00 84.00 198 ALA A O 1
ATOM 1365 N N . GLU A 1 199 ? 190.215 178.096 25.480 1.00 86.24 199 GLU A N 1
ATOM 1366 C CA . GLU A 1 199 ? 189.991 179.275 24.649 1.00 87.99 199 GLU A CA 1
ATOM 1367 C C . GLU A 1 199 ? 188.507 179.632 24.602 1.00 87.70 199 GLU A C 1
ATOM 1368 O O . GLU A 1 199 ? 188.109 180.730 25.002 1.00 87.08 199 GLU A O 1
ATOM 1374 N N . HIS A 1 200 ? 187.700 178.687 24.123 1.00 86.04 200 HIS A N 1
ATOM 1375 C CA . HIS A 1 200 ? 186.284 178.913 23.840 1.00 84.59 200 HIS A CA 1
ATOM 1376 C C . HIS A 1 200 ? 185.418 178.337 24.928 1.00 77.88 200 HIS A C 1
ATOM 1377 O O . HIS A 1 200 ? 185.501 177.145 25.229 1.00 77.87 200 HIS A O 1
ATOM 1384 N N . VAL A 1 201 ? 184.575 179.173 25.529 1.00 73.65 201 VAL A N 1
ATOM 1385 C CA . VAL A 1 201 ? 183.660 178.722 26.585 1.00 68.65 201 VAL A CA 1
ATOM 1386 C C . VAL A 1 201 ? 182.214 179.084 26.236 1.00 66.87 201 VAL A C 1
ATOM 1387 O O . VAL A 1 201 ? 181.917 180.235 25.902 1.00 66.78 201 VAL A O 1
ATOM 1391 N N . ILE A 1 202 ? 181.323 178.097 26.320 1.00 66.06 202 ILE A N 1
ATOM 1392 C CA . ILE A 1 202 ? 179.961 178.237 25.802 1.00 65.52 202 ILE A CA 1
ATOM 1393 C C . ILE A 1 202 ? 178.854 178.116 26.855 1.00 65.46 202 ILE A C 1
ATOM 1394 O O . ILE A 1 202 ? 178.881 177.226 27.704 1.00 66.02 202 ILE A O 1
ATOM 1399 N N . ARG A 1 203 ? 177.887 179.031 26.773 1.00 66.30 203 ARG A N 1
ATOM 1400 C CA . ARG A 1 203 ? 176.817 179.168 27.761 1.00 67.04 203 ARG A CA 1
ATOM 1401 C C . ARG A 1 203 ? 175.457 179.277 27.084 1.00 66.33 203 ARG A C 1
ATOM 1402 O O . ARG A 1 203 ? 175.331 179.934 26.046 1.00 66.30 203 ARG A O 1
ATOM 1410 N N . HIS A 1 204 ? 174.443 178.648 27.679 1.00 64.54 204 HIS A N 1
ATOM 1411 C CA . HIS A 1 204 ? 173.048 178.858 27.276 1.00 63.17 204 HIS A CA 1
ATOM 1412 C C . HIS A 1 204 ? 172.053 178.185 28.179 1.00 59.44 204 HIS A C 1
ATOM 1413 O O . HIS A 1 204 ? 172.357 177.172 28.815 1.00 60.41 204 HIS A O 1
ATOM 1420 N N . LYS A 1 205 ? 170.851 178.757 28.225 1.00 59.60 205 LYS A N 1
ATOM 1421 C CA . LYS A 1 205 ? 169.758 178.276 29.065 1.00 58.94 205 LYS A CA 1
ATOM 1422 C C . LYS A 1 205 ? 168.656 177.651 28.207 1.00 57.02 205 LYS A C 1
ATOM 1423 O O . LYS A 1 205 ? 168.032 178.332 27.387 1.00 60.63 205 LYS A O 1
ATOM 1429 N N . TYR A 1 206 ? 168.430 176.353 28.399 1.00 59.44 206 TYR A N 1
ATOM 1430 C CA . TYR A 1 206 ? 167.406 175.618 27.655 1.00 59.67 206 TYR A CA 1
ATOM 1431 C C . TYR A 1 206 ? 166.216 175.280 28.543 1.00 59.41 206 TYR A C 1
ATOM 1432 O O . TYR A 1 206 ? 166.376 175.001 29.734 1.00 59.24 206 TYR A O 1
ATOM 1441 N N . VAL A 1 207 ? 165.023 175.311 27.954 1.00 58.44 207 VAL A N 1
ATOM 1442 C CA . VAL A 1 207 ? 163.782 175.060 28.689 1.00 57.57 207 VAL A CA 1
ATOM 1443 C C . VAL A 1 207 ? 162.967 173.977 27.979 1.00 56.91 207 VAL A C 1
ATOM 1444 O O . VAL A 1 207 ? 162.751 174.049 26.766 1.00 57.61 207 VAL A O 1
ATOM 1448 N N . THR A 1 208 ? 162.523 172.979 28.740 1.00 56.52 208 THR A N 1
ATOM 1449 C CA . THR A 1 208 ? 161.823 171.825 28.171 1.00 56.62 208 THR A CA 1
ATOM 1450 C C . THR A 1 208 ? 160.355 171.715 28.584 1.00 57.01 208 THR A C 1
ATOM 1451 O O . THR A 1 208 ? 159.949 172.216 29.637 1.00 57.13 208 THR A O 1
ATOM 1455 N N . ASN A 1 209 ? 159.597 171.023 27.733 1.00 56.84 209 ASN A N 1
ATOM 1456 C CA . ASN A 1 209 ? 158.152 170.801 27.845 1.00 56.57 209 ASN A CA 1
ATOM 1457 C C . ASN A 1 209 ? 157.619 170.300 29.168 1.00 56.20 209 ASN A C 1
ATOM 1458 O O . ASN A 1 209 ? 158.362 170.054 30.108 1.00 56.60 209 ASN A O 1
ATOM 1463 N N . ARG A 1 210 ? 156.303 170.128 29.206 1.00 54.54 210 ARG A N 1
ATOM 1464 C CA . ARG A 1 210 ? 155.671 169.297 30.204 1.00 53.96 210 ARG A CA 1
ATOM 1465 C C . ARG A 1 210 ? 154.776 168.301 29.469 1.00 52.52 210 ARG A C 1
ATOM 1466 O O . ARG A 1 210 ? 153.685 168.662 29.024 1.00 53.79 210 ARG A O 1
ATOM 1474 N N . HIS A 1 211 ? 155.256 167.068 29.293 1.00 55.35 211 HIS A N 1
ATOM 1475 C CA . HIS A 1 211 ? 154.376 165.987 28.838 1.00 57.21 211 HIS A CA 1
ATOM 1476 C C . HIS A 1 211 ? 154.156 164.959 29.896 1.00 57.76 211 HIS A C 1
ATOM 1477 O O . HIS A 1 211 ? 154.579 165.094 31.047 1.00 57.54 211 HIS A O 1
ATOM 1484 N N . SER A 1 212 ? 153.464 163.910 29.465 1.00 57.29 212 SER A N 1
ATOM 1485 C CA . SER A 1 212 ? 153.471 162.609 30.099 1.00 56.52 212 SER A CA 1
ATOM 1486 C C . SER A 1 212 ? 153.206 161.582 29.001 1.00 55.33 212 SER A C 1
ATOM 1487 O O . SER A 1 212 ? 153.270 161.904 27.809 1.00 55.36 212 SER A O 1
ATOM 1490 N N . GLY A 1 213 ? 152.924 160.348 29.406 1.00 54.31 213 GLY A N 1
ATOM 1491 C CA . GLY A 1 213 ? 152.592 159.282 28.472 1.00 53.41 213 GLY A CA 1
ATOM 1492 C C . GLY A 1 213 ? 151.279 159.533 27.770 1.00 52.18 213 GLY A C 1
ATOM 1493 O O . GLY A 1 213 ? 151.218 159.515 26.547 1.00 51.35 213 GLY A O 1
ATOM 1494 N N . VAL A 1 214 ? 150.236 159.801 28.553 1.00 51.90 214 VAL A N 1
ATOM 1495 C CA . VAL A 1 214 ? 148.864 159.886 28.045 1.00 51.72 214 VAL A CA 1
ATOM 1496 C C . VAL A 1 214 ? 148.544 158.619 27.237 1.00 51.91 214 VAL A C 1
ATOM 1497 O O . VAL A 1 214 ? 148.353 158.681 26.019 1.00 51.79 214 VAL A O 1
ATOM 1501 N N . PRO A 1 215 ? 148.516 157.453 27.915 1.00 51.74 215 PRO A N 1
ATOM 1502 C CA . PRO A 1 215 ? 148.166 156.219 27.222 1.00 51.75 215 PRO A CA 1
ATOM 1503 C C . PRO A 1 215 ? 146.674 156.155 26.919 1.00 51.01 215 PRO A C 1
ATOM 1504 O O . PRO A 1 215 ? 145.903 156.986 27.407 1.00 52.71 215 PRO A O 1
ATOM 1508 N N . MET A 1 216 ? 146.278 155.165 26.127 1.00 53.21 216 MET A N 1
ATOM 1509 C CA . MET A 1 216 ? 144.902 155.056 25.656 1.00 53.47 216 MET A CA 1
ATOM 1510 C C . MET A 1 216 ? 143.945 154.516 26.715 1.00 53.75 216 MET A C 1
ATOM 1511 O O . MET A 1 216 ? 142.752 154.810 26.679 1.00 53.58 216 MET A O 1
ATOM 1516 N N . GLU A 1 217 ? 144.468 153.726 27.648 1.00 53.45 217 GLU A N 1
ATOM 1517 C CA . GLU A 1 217 ? 143.688 153.304 28.804 1.00 52.71 217 GLU A CA 1
ATOM 1518 C C . GLU A 1 217 ? 143.905 154.300 29.936 1.00 52.84 217 GLU A C 1
ATOM 1519 O O . GLU A 1 217 ? 145.039 154.481 30.388 1.00 53.04 217 GLU A O 1
ATOM 1525 N N . PRO A 1 218 ? 142.826 154.965 30.391 1.00 51.86 218 PRO A N 1
ATOM 1526 C CA . PRO A 1 218 ? 142.964 155.759 31.609 1.00 51.24 218 PRO A CA 1
ATOM 1527 C C . PRO A 1 218 ? 143.104 154.829 32.813 1.00 49.96 218 PRO A C 1
ATOM 1528 O O . PRO A 1 218 ? 142.880 153.622 32.687 1.00 49.91 218 PRO A O 1
ATOM 1532 N N . ARG A 1 219 ? 143.478 155.384 33.962 1.00 48.59 219 ARG A N 1
ATOM 1533 C CA . ARG A 1 219 ? 143.677 154.592 35.177 1.00 47.33 219 ARG A CA 1
ATOM 1534 C C . ARG A 1 219 ? 142.393 153.909 35.632 1.00 45.96 219 ARG A C 1
ATOM 1535 O O . ARG A 1 219 ? 141.302 154.457 35.481 1.00 46.60 219 ARG A O 1
ATOM 1543 N N . ALA A 1 220 ? 142.530 152.707 36.185 1.00 44.61 220 ALA A N 1
ATOM 1544 C CA . ALA A 1 220 ? 141.381 151.947 36.670 1.00 43.71 220 ALA A CA 1
ATOM 1545 C C . ALA A 1 220 ? 141.769 150.983 37.784 1.00 42.69 220 ALA A C 1
ATOM 1546 O O . ALA A 1 220 ? 142.806 150.317 37.708 1.00 42.78 220 ALA A O 1
ATOM 1548 N N . VAL A 1 221 ? 140.930 150.919 38.818 1.00 41.52 221 VAL A N 1
ATOM 1549 C CA . VAL A 1 221 ? 141.156 150.034 39.963 1.00 40.19 221 VAL A CA 1
ATOM 1550 C C . VAL A 1 221 ? 139.853 149.362 40.404 1.00 39.50 221 VAL A C 1
ATOM 1551 O O . VAL A 1 221 ? 138.814 150.014 40.526 1.00 40.25 221 VAL A O 1
ATOM 1555 N N . VAL A 1 222 ? 139.921 148.054 40.639 1.00 39.31 222 VAL A N 1
ATOM 1556 C CA . VAL A 1 222 ? 138.812 147.313 41.236 1.00 39.32 222 VAL A CA 1
ATOM 1557 C C . VAL A 1 222 ? 139.330 146.598 42.477 1.00 39.77 222 VAL A C 1
ATOM 1558 O O . VAL A 1 222 ? 140.396 145.980 42.438 1.00 39.86 222 VAL A O 1
ATOM 1562 N N . VAL A 1 223 ? 138.586 146.702 43.577 1.00 40.74 223 VAL A N 1
ATOM 1563 C CA . VAL A 1 223 ? 138.948 146.014 44.814 1.00 41.78 223 VAL A CA 1
ATOM 1564 C C . VAL A 1 223 ? 137.781 145.186 45.347 1.00 43.43 223 VAL A C 1
ATOM 1565 O O . VAL A 1 223 ? 136.668 145.689 45.523 1.00 43.62 223 VAL A O 1
ATOM 1569 N N . GLN A 1 224 ? 138.055 143.910 45.595 1.00 44.79 224 GLN A N 1
ATOM 1570 C CA . GLN A 1 224 ? 137.087 143.013 46.199 1.00 45.76 224 GLN A CA 1
ATOM 1571 C C . GLN A 1 224 ? 137.610 142.542 47.549 1.00 47.17 224 GLN A C 1
ATOM 1572 O O . GLN A 1 224 ? 138.681 141.936 47.620 1.00 47.15 224 GLN A O 1
ATOM 1578 N N . PRO A 1 225 ? 136.867 142.839 48.628 1.00 47.83 225 PRO A N 1
ATOM 1579 C CA . PRO A 1 225 ? 137.277 142.319 49.922 1.00 48.18 225 PRO A CA 1
ATOM 1580 C C . PRO A 1 225 ? 136.707 140.930 50.177 1.00 49.18 225 PRO A C 1
ATOM 1581 O O . PRO A 1 225 ? 135.617 140.603 49.701 1.00 48.86 225 PRO A O 1
ATOM 1585 N N . ASP A 1 226 ? 137.471 140.115 50.894 1.00 51.03 226 ASP A N 1
ATOM 1586 C CA . ASP A 1 226 ? 136.946 138.915 51.515 1.00 52.98 226 ASP A CA 1
ATOM 1587 C C . ASP A 1 226 ? 136.630 139.367 52.936 1.00 53.45 226 ASP A C 1
ATOM 1588 O O . ASP A 1 226 ? 137.496 139.294 53.813 1.00 53.77 226 ASP A O 1
ATOM 1593 N N . PRO A 1 227 ? 135.393 139.861 53.165 1.00 54.49 227 PRO A N 1
ATOM 1594 C CA . PRO A 1 227 ? 135.085 140.541 54.427 1.00 55.38 227 PRO A CA 1
ATOM 1595 C C . PRO A 1 227 ? 135.231 139.624 55.633 1.00 57.02 227 PRO A C 1
ATOM 1596 O O . PRO A 1 227 ? 135.555 140.094 56.730 1.00 57.83 227 PRO A O 1
ATOM 1600 N N . ALA A 1 228 ? 134.985 138.329 55.424 1.00 58.51 228 ALA A N 1
ATOM 1601 C CA . ALA A 1 228 ? 135.269 137.313 56.426 1.00 61.42 228 ALA A CA 1
ATOM 1602 C C . ALA A 1 228 ? 136.744 137.389 56.767 1.00 66.55 228 ALA A C 1
ATOM 1603 O O . ALA A 1 228 ? 137.578 137.400 55.873 1.00 65.58 228 ALA A O 1
ATOM 1605 N N . ARG A 1 229 ? 137.036 137.478 58.063 1.00 73.57 229 ARG A N 1
ATOM 1606 C CA . ARG A 1 229 ? 138.389 137.586 58.632 1.00 78.58 229 ARG A CA 1
ATOM 1607 C C . ARG A 1 229 ? 139.572 137.327 57.682 1.00 75.41 229 ARG A C 1
ATOM 1608 O O . ARG A 1 229 ? 140.379 136.424 57.924 1.00 75.65 229 ARG A O 1
ATOM 1616 N N . ASP A 1 230 ? 139.686 138.125 56.619 1.00 69.65 230 ASP A N 1
ATOM 1617 C CA . ASP A 1 230 ? 140.680 137.861 55.571 1.00 65.79 230 ASP A CA 1
ATOM 1618 C C . ASP A 1 230 ? 141.253 139.096 54.861 1.00 61.25 230 ASP A C 1
ATOM 1619 O O . ASP A 1 230 ? 141.766 140.021 55.498 1.00 61.66 230 ASP A O 1
ATOM 1624 N N . THR A 1 231 ? 141.122 139.094 53.534 1.00 57.24 231 THR A N 1
ATOM 1625 C CA . THR A 1 231 ? 142.030 139.805 52.635 1.00 55.29 231 THR A CA 1
ATOM 1626 C C . THR A 1 231 ? 141.378 140.874 51.758 1.00 50.78 231 THR A C 1
ATOM 1627 O O . THR A 1 231 ? 140.274 141.348 52.036 1.00 51.11 231 THR A O 1
ATOM 1631 N N . LEU A 1 232 ? 142.100 141.239 50.697 1.00 48.96 232 LEU A N 1
ATOM 1632 C CA . LEU A 1 232 ? 141.627 142.137 49.649 1.00 46.67 232 LEU A CA 1
ATOM 1633 C C . LEU A 1 232 ? 142.124 141.634 48.299 1.00 46.45 232 LEU A C 1
ATOM 1634 O O . LEU A 1 232 ? 143.271 141.213 48.177 1.00 48.69 232 LEU A O 1
ATOM 1639 N N . PHE A 1 233 ? 141.257 141.670 47.294 1.00 46.41 233 PHE A N 1
ATOM 1640 C CA . PHE A 1 233 ? 141.639 141.319 45.930 1.00 46.70 233 PHE A CA 1
ATOM 1641 C C . PHE A 1 233 ? 141.699 142.599 45.115 1.00 46.83 233 PHE A C 1
ATOM 1642 O O . PHE A 1 233 ? 140.741 143.371 45.114 1.00 46.72 233 PHE A O 1
ATOM 1650 N N . ILE A 1 234 ? 142.826 142.826 44.440 1.00 46.70 234 ILE A N 1
ATOM 1651 C CA . ILE A 1 234 ? 143.082 144.092 43.743 1.00 46.37 234 ILE A CA 1
ATOM 1652 C C . ILE A 1 234 ? 143.486 143.877 42.283 1.00 47.59 234 ILE A C 1
ATOM 1653 O O . ILE A 1 234 ? 144.347 143.050 41.979 1.00 46.47 234 ILE A O 1
ATOM 1658 N N . TRP A 1 235 ? 142.855 144.637 41.391 1.00 46.22 235 TRP A N 1
ATOM 1659 C CA . TRP A 1 235 ? 143.091 144.522 39.957 1.00 46.53 235 TRP A CA 1
ATOM 1660 C C . TRP A 1 235 ? 143.418 145.874 39.385 1.00 45.85 235 TRP A C 1
ATOM 1661 O O . TRP A 1 235 ? 142.580 146.781 39.399 1.00 45.39 235 TRP A O 1
ATOM 1672 N N . GLY A 1 236 ? 144.642 146.026 38.883 1.00 43.20 236 GLY A N 1
ATOM 1673 C CA . GLY A 1 236 ? 145.089 147.288 38.292 1.00 44.15 236 GLY A CA 1
ATOM 1674 C C . GLY A 1 236 ? 146.584 147.504 38.418 1.00 31.20 236 GLY A C 1
ATOM 1675 O O . GLY A 1 236 ? 147.048 148.181 39.338 1.00 39.38 236 GLY A O 1
ATOM 1676 N N . ASP A 1 242 ? 153.063 144.587 42.110 1.00 45.39 242 ASP A N 1
ATOM 1677 C CA . ASP A 1 242 ? 153.852 144.121 43.247 1.00 45.17 242 ASP A CA 1
ATOM 1678 C C . ASP A 1 242 ? 154.053 145.183 44.325 1.00 45.62 242 ASP A C 1
ATOM 1679 O O . ASP A 1 242 ? 154.682 144.915 45.355 1.00 45.91 242 ASP A O 1
ATOM 1684 N N . ASN A 1 243 ? 153.523 146.383 44.092 1.00 46.61 243 ASN A N 1
ATOM 1685 C CA . ASN A 1 243 ? 153.564 147.425 45.117 1.00 46.86 243 ASN A CA 1
ATOM 1686 C C . ASN A 1 243 ? 152.310 147.494 45.986 1.00 46.86 243 ASN A C 1
ATOM 1687 O O . ASN A 1 243 ? 151.942 148.535 46.542 1.00 46.94 243 ASN A O 1
ATOM 1692 N N . ARG A 1 244 ? 151.659 146.336 46.040 1.00 46.95 244 ARG A N 1
ATOM 1693 C CA . ARG A 1 244 ? 151.026 145.816 47.242 1.00 46.82 244 ARG A CA 1
ATOM 1694 C C . ARG A 1 244 ? 151.710 146.349 48.505 1.00 46.07 244 ARG A C 1
ATOM 1695 O O . ARG A 1 244 ? 151.036 146.768 49.448 1.00 45.83 244 ARG A O 1
ATOM 1703 N N . ARG A 1 245 ? 153.046 146.336 48.493 1.00 46.55 245 ARG A N 1
ATOM 1704 C CA . ARG A 1 245 ? 153.885 146.622 49.664 1.00 46.77 245 ARG A CA 1
ATOM 1705 C C . ARG A 1 245 ? 153.489 147.876 50.437 1.00 44.31 245 ARG A C 1
ATOM 1706 O O . ARG A 1 245 ? 153.536 147.892 51.671 1.00 44.02 245 ARG A O 1
ATOM 1714 N N . ILE A 1 246 ? 153.111 148.925 49.711 1.00 42.53 246 ILE A N 1
ATOM 1715 C CA . ILE A 1 246 ? 152.753 150.199 50.331 1.00 40.97 246 ILE A CA 1
ATOM 1716 C C . ILE A 1 246 ? 151.351 150.140 50.937 1.00 40.44 246 ILE A C 1
ATOM 1717 O O . ILE A 1 246 ? 151.188 150.381 52.131 1.00 41.17 246 ILE A O 1
ATOM 1722 N N . ILE A 1 247 ? 150.357 149.807 50.111 1.00 39.42 247 ILE A N 1
ATOM 1723 C CA . ILE A 1 247 ? 148.960 149.675 50.547 1.00 38.57 247 ILE A CA 1
ATOM 1724 C C . ILE A 1 247 ? 148.852 148.779 51.778 1.00 39.13 247 ILE A C 1
ATOM 1725 O O . ILE A 1 247 ? 148.197 149.135 52.765 1.00 39.56 247 ILE A O 1
ATOM 1730 N N . ALA A 1 248 ? 149.501 147.616 51.702 1.00 40.24 248 ALA A N 1
ATOM 1731 C CA . ALA A 1 248 ? 149.591 146.688 52.821 1.00 41.58 248 ALA A CA 1
ATOM 1732 C C . ALA A 1 248 ? 150.053 147.416 54.076 1.00 42.14 248 ALA A C 1
ATOM 1733 O O . ALA A 1 248 ? 149.392 147.349 55.111 1.00 44.47 248 ALA A O 1
ATOM 1735 N N . LYS A 1 249 ? 151.171 148.132 53.963 1.00 42.71 249 LYS A N 1
ATOM 1736 C CA . LYS A 1 249 ? 151.741 148.874 55.087 1.00 43.90 249 LYS A CA 1
ATOM 1737 C C . LYS A 1 249 ? 150.801 149.953 55.633 1.00 44.08 249 LYS A C 1
ATOM 1738 O O . LYS A 1 249 ? 150.532 149.985 56.836 1.00 45.24 249 LYS A O 1
ATOM 1744 N N . MET A 1 250 ? 150.304 150.825 54.756 1.00 43.83 250 MET A N 1
ATOM 1745 C CA . MET A 1 250 ? 149.467 151.947 55.191 1.00 43.92 250 MET A CA 1
ATOM 1746 C C . MET A 1 250 ? 148.213 151.449 55.898 1.00 44.78 250 MET A C 1
ATOM 1747 O O . MET A 1 250 ? 147.836 151.973 56.946 1.00 45.12 250 MET A O 1
ATOM 1752 N N . LEU A 1 251 ? 147.586 150.423 55.328 1.00 45.24 251 LEU A N 1
ATOM 1753 C CA . LEU A 1 251 ? 146.417 149.805 55.942 1.00 47.02 251 LEU A CA 1
ATOM 1754 C C . LEU A 1 251 ? 146.777 148.902 57.118 1.00 48.40 251 LEU A C 1
ATOM 1755 O O . LEU A 1 251 ? 145.890 148.473 57.862 1.00 49.32 251 LEU A O 1
ATOM 1760 N N . ASN A 1 252 ? 148.073 148.633 57.287 1.00 49.72 252 ASN A N 1
ATOM 1761 C CA . ASN A 1 252 ? 148.568 147.695 58.297 1.00 51.58 252 ASN A CA 1
ATOM 1762 C C . ASN A 1 252 ? 147.812 146.368 58.207 1.00 53.77 252 ASN A C 1
ATOM 1763 O O . ASN A 1 252 ? 147.394 145.789 59.214 1.00 54.06 252 ASN A O 1
ATOM 1768 N N . LEU A 1 253 ? 147.651 145.904 56.970 1.00 56.24 253 LEU A N 1
ATOM 1769 C CA . LEU A 1 253 ? 146.885 144.705 56.660 1.00 58.57 253 LEU A CA 1
ATOM 1770 C C . LEU A 1 253 ? 147.733 143.445 56.413 1.00 60.95 253 LEU A C 1
ATOM 1771 O O . LEU A 1 253 ? 147.182 142.341 56.388 1.00 60.93 253 LEU A O 1
ATOM 1776 N N . PRO A 1 254 ? 149.071 143.585 56.256 1.00 63.50 254 PRO A N 1
ATOM 1777 C CA . PRO A 1 254 ? 149.814 142.355 55.998 1.00 66.96 254 PRO A CA 1
ATOM 1778 C C . PRO A 1 254 ? 149.888 141.484 57.271 1.00 68.38 254 PRO A C 1
ATOM 1779 O O . PRO A 1 254 ? 149.265 141.847 58.270 1.00 65.73 254 PRO A O 1
ATOM 1783 N N . GLU A 1 255 ? 150.584 140.341 57.265 1.00 71.42 255 GLU A N 1
ATOM 1784 C CA . GLU A 1 255 ? 151.205 139.717 56.096 1.00 74.69 255 GLU A CA 1
ATOM 1785 C C . GLU A 1 255 ? 150.197 139.576 54.977 1.00 72.96 255 GLU A C 1
ATOM 1786 O O . GLU A 1 255 ? 149.104 139.048 55.184 1.00 70.49 255 GLU A O 1
ATOM 1792 N N . VAL A 1 256 ? 150.587 140.044 53.797 1.00 68.18 256 VAL A N 1
ATOM 1793 C CA . VAL A 1 256 ? 149.721 140.064 52.628 1.00 63.24 256 VAL A CA 1
ATOM 1794 C C . VAL A 1 256 ? 149.205 138.652 52.289 1.00 60.23 256 VAL A C 1
ATOM 1795 O O . VAL A 1 256 ? 149.999 137.788 51.916 1.00 61.69 256 VAL A O 1
ATOM 1799 N N . ASN A 1 257 ? 147.892 138.393 52.401 1.00 58.07 257 ASN A N 1
ATOM 1800 C CA . ASN A 1 257 ? 146.797 139.381 52.547 1.00 56.64 257 ASN A CA 1
ATOM 1801 C C . ASN A 1 257 ? 146.703 140.357 51.381 1.00 58.32 257 ASN A C 1
ATOM 1802 O O . ASN A 1 257 ? 146.110 141.432 51.513 1.00 58.04 257 ASN A O 1
ATOM 1807 N N . VAL A 1 258 ? 147.273 139.963 50.242 1.00 60.40 258 VAL A N 1
ATOM 1808 C CA . VAL A 1 258 ? 147.529 140.889 49.140 1.00 60.63 258 VAL A CA 1
ATOM 1809 C C . VAL A 1 258 ? 146.242 141.570 48.637 1.00 59.78 258 VAL A C 1
ATOM 1810 O O . VAL A 1 258 ? 145.879 142.620 49.166 1.00 59.48 258 VAL A O 1
ATOM 1814 N N . ARG A 1 259 ? 145.551 141.033 47.626 1.00 58.71 259 ARG A N 1
ATOM 1815 C CA . ARG A 1 259 ? 146.017 139.979 46.732 1.00 58.46 259 ARG A CA 1
ATOM 1816 C C . ARG A 1 259 ? 145.906 140.550 45.326 1.00 55.45 259 ARG A C 1
ATOM 1817 O O . ARG A 1 259 ? 144.814 140.576 44.746 1.00 54.16 259 ARG A O 1
ATOM 1825 N N . MET A 1 260 ? 147.026 141.040 44.796 1.00 52.45 260 MET A N 1
ATOM 1826 C CA . MET A 1 260 ? 147.043 141.650 43.469 1.00 50.29 260 MET A CA 1
ATOM 1827 C C . MET A 1 260 ? 146.757 140.588 42.420 1.00 48.90 260 MET A C 1
ATOM 1828 O O . MET A 1 260 ? 147.373 139.518 42.411 1.00 48.72 260 MET A O 1
ATOM 1833 N N . LYS A 1 261 ? 145.802 140.895 41.553 1.00 48.54 261 LYS A N 1
ATOM 1834 C CA . LYS A 1 261 ? 145.371 139.977 40.515 1.00 48.25 261 LYS A CA 1
ATOM 1835 C C . LYS A 1 261 ? 145.760 140.484 39.139 1.00 47.01 261 LYS A C 1
ATOM 1836 O O . LYS A 1 261 ? 145.800 141.696 38.902 1.00 46.89 261 LYS A O 1
ATOM 1842 N N . HIS A 1 262 ? 146.039 139.547 38.237 1.00 46.51 262 HIS A N 1
ATOM 1843 C CA . HIS A 1 262 ? 146.471 139.883 36.889 1.00 46.28 262 HIS A CA 1
ATOM 1844 C C . HIS A 1 262 ? 145.382 140.504 36.067 1.00 46.42 262 HIS A C 1
ATOM 1845 O O . HIS A 1 262 ? 144.277 139.964 35.950 1.00 46.46 262 HIS A O 1
ATOM 1852 N N . VAL A 1 263 ? 145.706 141.661 35.498 1.00 47.24 263 VAL A N 1
ATOM 1853 C CA . VAL A 1 263 ? 144.917 142.270 34.440 1.00 48.39 263 VAL A CA 1
ATOM 1854 C C . VAL A 1 263 ? 145.895 142.847 33.429 1.00 49.07 263 VAL A C 1
ATOM 1855 O O . VAL A 1 263 ? 146.952 143.363 33.805 1.00 49.23 263 VAL A O 1
ATOM 1859 N N . GLU A 1 264 ? 145.552 142.754 32.150 1.00 50.50 264 GLU A N 1
ATOM 1860 C CA . GLU A 1 264 ? 146.376 143.357 31.113 1.00 52.22 264 GLU A CA 1
ATOM 1861 C C . GLU A 1 264 ? 146.256 144.873 31.158 1.00 52.34 264 GLU A C 1
ATOM 1862 O O . GLU A 1 264 ? 145.189 145.416 31.451 1.00 52.01 264 GLU A O 1
ATOM 1868 N N . ILE A 1 265 ? 147.374 145.542 30.896 1.00 53.90 265 ILE A N 1
ATOM 1869 C CA . ILE A 1 265 ? 147.456 146.996 30.963 1.00 54.61 265 ILE A CA 1
ATOM 1870 C C . ILE A 1 265 ? 147.614 147.551 29.551 1.00 56.00 265 ILE A C 1
ATOM 1871 O O . ILE A 1 265 ? 148.251 146.926 28.697 1.00 54.97 265 ILE A O 1
ATOM 1876 N N . GLY A 1 266 ? 147.027 148.722 29.313 1.00 56.13 266 GLY A N 1
ATOM 1877 C CA . GLY A 1 266 ? 147.052 149.345 27.996 1.00 56.93 266 GLY A CA 1
ATOM 1878 C C . GLY A 1 266 ? 147.885 150.609 27.924 1.00 57.42 266 GLY A C 1
ATOM 1879 O O . GLY A 1 266 ? 147.377 151.673 27.566 1.00 57.56 266 GLY A O 1
ATOM 1880 N N . GLY A 1 267 ? 149.166 150.494 28.260 1.00 57.04 267 GLY A N 1
ATOM 1881 C CA . GLY A 1 267 ? 150.070 151.634 28.203 1.00 56.97 267 GLY A CA 1
ATOM 1882 C C . GLY A 1 267 ? 150.389 152.213 29.565 1.00 55.93 267 GLY A C 1
ATOM 1883 O O . GLY A 1 267 ? 149.528 152.804 30.213 1.00 55.42 267 GLY A O 1
ATOM 1884 N N . SER A 1 268 ? 151.629 152.026 30.004 1.00 55.76 268 SER A N 1
ATOM 1885 C CA . SER A 1 268 ? 152.122 152.669 31.212 1.00 54.61 268 SER A CA 1
ATOM 1886 C C . SER A 1 268 ? 153.046 153.814 30.837 1.00 53.85 268 SER A C 1
ATOM 1887 O O . SER A 1 268 ? 152.836 154.942 31.274 1.00 53.36 268 SER A O 1
ATOM 1890 N N . PHE A 1 269 ? 154.059 153.514 30.023 1.00 52.73 269 PHE A N 1
ATOM 1891 C CA . PHE A 1 269 ? 155.129 154.464 29.690 1.00 52.17 269 PHE A CA 1
ATOM 1892 C C . PHE A 1 269 ? 155.708 155.085 30.963 1.00 52.86 269 PHE A C 1
ATOM 1893 O O . PHE A 1 269 ? 156.265 156.185 30.949 1.00 52.11 269 PHE A O 1
ATOM 1901 N N . GLY A 1 270 ? 155.572 154.343 32.061 1.00 53.68 270 GLY A N 1
ATOM 1902 C CA . GLY A 1 270 ? 156.001 154.785 33.379 1.00 51.94 270 GLY A CA 1
ATOM 1903 C C . GLY A 1 270 ? 155.083 155.808 34.025 1.00 51.94 270 GLY A C 1
ATOM 1904 O O . GLY A 1 270 ? 155.381 156.309 35.111 1.00 51.64 270 GLY A O 1
ATOM 1905 N N . VAL A 1 271 ? 153.969 156.121 33.366 1.00 52.09 271 VAL A N 1
ATOM 1906 C CA . VAL A 1 271 ? 153.005 157.097 33.884 1.00 52.81 271 VAL A CA 1
ATOM 1907 C C . VAL A 1 271 ? 152.138 156.505 34.993 1.00 52.75 271 VAL A C 1
ATOM 1908 O O . VAL A 1 271 ? 151.995 157.107 36.061 1.00 52.33 271 VAL A O 1
ATOM 1912 N N . LYS A 1 272 ? 151.572 155.325 34.744 1.00 52.30 272 LYS A N 1
ATOM 1913 C CA . LYS A 1 272 ? 150.733 154.644 35.733 1.00 51.50 272 LYS A CA 1
ATOM 1914 C C . LYS A 1 272 ? 151.537 154.257 36.979 1.00 50.02 272 LYS A C 1
ATOM 1915 O O . LYS A 1 272 ? 150.968 153.888 38.011 1.00 49.14 272 LYS A O 1
ATOM 1921 N N . GLY A 1 273 ? 152.862 154.337 36.853 1.00 49.74 273 GLY A N 1
ATOM 1922 C CA . GLY A 1 273 ? 153.799 154.306 37.979 1.00 49.34 273 GLY A CA 1
ATOM 1923 C C . GLY A 1 273 ? 153.576 153.250 39.041 1.00 49.18 273 GLY A C 1
ATOM 1924 O O . GLY A 1 273 ? 153.753 152.055 38.791 1.00 49.35 273 GLY A O 1
ATOM 1925 N N . GLY A 1 274 ? 153.192 153.703 40.232 1.00 49.47 274 GLY A N 1
ATOM 1926 C CA . GLY A 1 274 ? 152.997 152.811 41.371 1.00 50.07 274 GLY A CA 1
ATOM 1927 C C . GLY A 1 274 ? 151.715 153.092 42.127 1.00 51.34 274 GLY A C 1
ATOM 1928 O O . GLY A 1 274 ? 150.624 152.748 41.664 1.00 50.96 274 GLY A O 1
ATOM 1929 N N . VAL A 1 275 ? 151.854 153.727 43.288 1.00 50.17 275 VAL A N 1
ATOM 1930 C CA . VAL A 1 275 ? 150.724 153.997 44.175 1.00 49.64 275 VAL A CA 1
ATOM 1931 C C . VAL A 1 275 ? 150.168 155.403 43.965 1.00 48.46 275 VAL A C 1
ATOM 1932 O O . VAL A 1 275 ? 150.909 156.389 43.994 1.00 49.79 275 VAL A O 1
ATOM 1936 N N . PHE A 1 276 ? 148.861 155.474 43.736 1.00 46.28 276 PHE A N 1
ATOM 1937 C CA . PHE A 1 276 ? 148.142 156.739 43.698 1.00 44.42 276 PHE A CA 1
ATOM 1938 C C . PHE A 1 276 ? 147.261 156.862 44.939 1.00 44.02 276 PHE A C 1
ATOM 1939 O O . PHE A 1 276 ? 147.072 155.878 45.659 1.00 44.73 276 PHE A O 1
ATOM 1947 N N . PRO A 1 277 ? 146.740 158.075 45.212 1.00 43.35 277 PRO A N 1
ATOM 1948 C CA . PRO A 1 277 ? 145.735 158.258 46.261 1.00 43.39 277 PRO A CA 1
ATOM 1949 C C . PRO A 1 277 ? 144.498 157.396 46.023 1.00 43.74 277 PRO A C 1
ATOM 1950 O O . PRO A 1 277 ? 143.991 156.772 46.957 1.00 44.55 277 PRO A O 1
ATOM 1954 N N . GLU A 1 278 ? 144.026 157.374 44.777 1.00 45.13 278 GLU A N 1
ATOM 1955 C CA . GLU A 1 278 ? 142.865 156.579 44.379 1.00 46.00 278 GLU A CA 1
ATOM 1956 C C . GLU A 1 278 ? 143.057 155.109 44.718 1.00 46.63 278 GLU A C 1
ATOM 1957 O O . GLU A 1 278 ? 142.116 154.438 45.150 1.00 46.07 278 GLU A O 1
ATOM 1963 N N . ASN A 1 279 ? 144.280 154.621 44.514 1.00 46.79 279 ASN A N 1
ATOM 1964 C CA . ASN A 1 279 ? 144.638 153.242 44.826 1.00 47.25 279 ASN A CA 1
ATOM 1965 C C . ASN A 1 279 ? 144.341 152.869 46.277 1.00 47.44 279 ASN A C 1
ATOM 1966 O O . ASN A 1 279 ? 143.757 151.818 46.544 1.00 46.33 279 ASN A O 1
ATOM 1971 N N . VAL A 1 280 ? 144.726 153.738 47.209 1.00 46.32 280 VAL A N 1
ATOM 1972 C CA . VAL A 1 280 ? 144.572 153.431 48.634 1.00 46.03 280 VAL A CA 1
ATOM 1973 C C . VAL A 1 280 ? 143.184 153.730 49.206 1.00 45.91 280 VAL A C 1
ATOM 1974 O O . VAL A 1 280 ? 142.720 153.003 50.086 1.00 45.10 280 VAL A O 1
ATOM 1978 N N . VAL A 1 281 ? 142.528 154.784 48.712 1.00 45.20 281 VAL A N 1
ATOM 1979 C CA . VAL A 1 281 ? 141.150 155.092 49.119 1.00 45.21 281 VAL A CA 1
ATOM 1980 C C . VAL A 1 281 ? 140.269 153.870 48.868 1.00 45.20 281 VAL A C 1
ATOM 1981 O O . VAL A 1 281 ? 139.530 153.435 49.756 1.00 45.10 281 VAL A O 1
ATOM 1985 N N . ALA A 1 282 ? 140.374 153.323 47.657 1.00 44.79 282 ALA A N 1
ATOM 1986 C CA . ALA A 1 282 ? 139.630 152.134 47.252 1.00 44.54 282 ALA A CA 1
ATOM 1987 C C . ALA A 1 282 ? 139.812 150.994 48.248 1.00 44.36 282 ALA A C 1
ATOM 1988 O O . ALA A 1 282 ? 138.829 150.434 48.736 1.00 44.43 282 ALA A O 1
ATOM 1990 N N . ALA A 1 283 ? 141.070 150.673 48.553 1.00 44.18 283 ALA A N 1
ATOM 1991 C CA . ALA A 1 283 ? 141.406 149.599 49.486 1.00 44.14 283 ALA A CA 1
ATOM 1992 C C . ALA A 1 283 ? 140.828 149.830 50.882 1.00 43.61 283 ALA A C 1
ATOM 1993 O O . ALA A 1 283 ? 140.203 148.928 51.447 1.00 45.44 283 ALA A O 1
ATOM 1995 N N . TRP A 1 284 ? 141.039 151.034 51.424 1.00 44.80 284 TRP A N 1
ATOM 1996 C CA . TRP A 1 284 ? 140.471 151.439 52.715 1.00 45.76 284 TRP A CA 1
ATOM 1997 C C . TRP A 1 284 ? 138.989 151.221 52.758 1.00 46.09 284 TRP A C 1
ATOM 1998 O O . TRP A 1 284 ? 138.477 150.550 53.658 1.00 45.43 284 TRP A O 1
ATOM 2009 N N . ALA A 1 285 ? 138.295 151.802 51.782 1.00 45.59 285 ALA A N 1
ATOM 2010 C CA . ALA A 1 285 ? 136.841 151.778 51.741 1.00 45.30 285 ALA A CA 1
ATOM 2011 C C . ALA A 1 285 ? 136.322 150.359 51.531 1.00 45.22 285 ALA A C 1
ATOM 2012 O O . ALA A 1 285 ? 135.356 149.948 52.176 1.00 45.70 285 ALA A O 1
ATOM 2014 N N . ALA A 1 286 ? 136.975 149.610 50.643 1.00 45.24 286 ALA A N 1
ATOM 2015 C CA . ALA A 1 286 ? 136.613 148.214 50.404 1.00 45.57 286 ALA A CA 1
ATOM 2016 C C . ALA A 1 286 ? 136.766 147.393 51.679 1.00 44.92 286 ALA A C 1
ATOM 2017 O O . ALA A 1 286 ? 135.928 146.543 51.979 1.00 46.08 286 ALA A O 1
ATOM 2019 N N . ARG A 1 287 ? 137.828 147.671 52.431 1.00 46.16 287 ARG A N 1
ATOM 2020 C CA . ARG A 1 287 ? 138.094 146.971 53.681 1.00 46.98 287 ARG A CA 1
ATOM 2021 C C . ARG A 1 287 ? 137.058 147.292 54.759 1.00 47.53 287 ARG A C 1
ATOM 2022 O O . ARG A 1 287 ? 136.478 146.382 55.354 1.00 47.15 287 ARG A O 1
ATOM 2030 N N . THR A 1 288 ? 136.822 148.581 54.997 1.00 48.04 288 THR A N 1
ATOM 2031 C CA . THR A 1 288 ? 135.955 149.019 56.095 1.00 48.83 288 THR A CA 1
ATOM 2032 C C . THR A 1 288 ? 134.453 148.936 55.781 1.00 49.09 288 THR A C 1
ATOM 2033 O O . THR A 1 288 ? 133.621 149.392 56.572 1.00 48.86 288 THR A O 1
ATOM 2037 N N . LEU A 1 289 ? 134.111 148.338 54.640 1.00 48.80 289 LEU A N 1
ATOM 2038 C CA . LEU A 1 289 ? 132.711 148.178 54.242 1.00 48.93 289 LEU A CA 1
ATOM 2039 C C . LEU A 1 289 ? 132.349 146.742 53.858 1.00 48.37 289 LEU A C 1
ATOM 2040 O O . LEU A 1 289 ? 131.205 146.318 54.039 1.00 48.27 289 LEU A O 1
ATOM 2045 N N . GLY A 1 290 ? 133.324 146.003 53.334 1.00 48.16 290 GLY A N 1
ATOM 2046 C CA . GLY A 1 290 ? 133.095 144.640 52.855 1.00 47.49 290 GLY A CA 1
ATOM 2047 C C . GLY A 1 290 ? 132.307 144.623 51.558 1.00 48.69 290 GLY A C 1
ATOM 2048 O O . GLY A 1 290 ? 131.651 143.632 51.230 1.00 46.61 290 GLY A O 1
ATOM 2049 N N . VAL A 1 291 ? 132.378 145.732 50.826 1.00 46.90 291 VAL A N 1
ATOM 2050 C CA . VAL A 1 291 ? 131.627 145.914 49.591 1.00 46.47 291 VAL A CA 1
ATOM 2051 C C . VAL A 1 291 ? 132.608 146.140 48.441 1.00 45.30 291 VAL A C 1
ATOM 2052 O O . VAL A 1 291 ? 133.517 146.966 48.560 1.00 45.38 291 VAL A O 1
ATOM 2056 N N . PRO A 1 292 ? 132.439 145.389 47.333 1.00 45.30 292 PRO A N 1
ATOM 2057 C CA . PRO A 1 292 ? 133.263 145.553 46.136 1.00 44.81 292 PRO A CA 1
ATOM 2058 C C . PRO A 1 292 ? 133.284 147.005 45.682 1.00 44.67 292 PRO A C 1
ATOM 2059 O O . PRO A 1 292 ? 132.233 147.648 45.621 1.00 44.79 292 PRO A O 1
ATOM 2063 N N . ILE A 1 293 ? 134.476 147.516 45.392 1.00 44.59 293 ILE A N 1
ATOM 2064 C CA . ILE A 1 293 ? 134.644 148.916 45.012 1.00 44.66 293 ILE A CA 1
ATOM 2065 C C . ILE A 1 293 ? 135.385 149.040 43.689 1.00 45.17 293 ILE A C 1
ATOM 2066 O O . ILE A 1 293 ? 136.466 148.474 43.509 1.00 44.37 293 ILE A O 1
ATOM 2071 N N . LYS A 1 294 ? 134.788 149.789 42.769 1.00 45.57 294 LYS A N 1
ATOM 2072 C CA . LYS A 1 294 ? 135.336 149.942 41.432 1.00 46.78 294 LYS A CA 1
ATOM 2073 C C . LYS A 1 294 ? 135.568 151.405 41.081 1.00 47.07 294 LYS A C 1
ATOM 2074 O O . LYS A 1 294 ? 134.733 152.269 41.364 1.00 47.06 294 LYS A O 1
ATOM 2080 N N . TRP A 1 295 ? 136.715 151.664 40.462 1.00 47.64 295 TRP A N 1
ATOM 2081 C CA . TRP A 1 295 ? 137.080 153.003 40.044 1.00 48.39 295 TRP A CA 1
ATOM 2082 C C . TRP A 1 295 ? 137.700 152.998 38.678 1.00 48.39 295 TRP A C 1
ATOM 2083 O O . TRP A 1 295 ? 138.620 152.229 38.402 1.00 46.87 295 TRP A O 1
ATOM 2094 N N . THR A 1 296 ? 137.182 153.857 37.806 1.00 47.66 296 THR A N 1
ATOM 2095 C CA . THR A 1 296 ? 137.721 154.023 36.461 1.00 47.67 296 THR A CA 1
ATOM 2096 C C . THR A 1 296 ? 137.854 155.507 36.168 1.00 48.14 296 THR A C 1
ATOM 2097 O O . THR A 1 296 ? 136.920 156.285 36.382 1.00 48.14 296 THR A O 1
ATOM 2101 N N . GLU A 1 297 ? 139.022 155.891 35.675 1.00 49.06 297 GLU A N 1
ATOM 2102 C CA . GLU A 1 297 ? 139.382 157.291 35.562 1.00 50.32 297 GLU A CA 1
ATOM 2103 C C . GLU A 1 297 ? 138.769 157.975 34.345 1.00 49.36 297 GLU A C 1
ATOM 2104 O O . GLU A 1 297 ? 138.686 157.396 33.261 1.00 49.26 297 GLU A O 1
ATOM 2110 N N . ASP A 1 298 ? 138.339 159.215 34.556 1.00 48.68 298 ASP A N 1
ATOM 2111 C CA . ASP A 1 298 ? 137.892 160.098 33.493 1.00 48.13 298 ASP A CA 1
ATOM 2112 C C . ASP A 1 298 ? 139.133 160.606 32.762 1.00 44.77 298 ASP A C 1
ATOM 2113 O O . ASP A 1 298 ? 140.184 160.775 33.381 1.00 44.22 298 ASP A O 1
ATOM 2118 N N . ARG A 1 299 ? 139.030 160.821 31.452 1.00 42.19 299 ARG A N 1
ATOM 2119 C CA . ARG A 1 299 ? 140.179 161.301 30.676 1.00 40.59 299 ARG A CA 1
ATOM 2120 C C . ARG A 1 299 ? 140.634 162.672 31.169 1.00 39.37 299 ARG A C 1
ATOM 2121 O O . ARG A 1 299 ? 141.829 162.906 31.362 1.00 39.28 299 ARG A O 1
ATOM 2129 N N . VAL A 1 300 ? 139.668 163.566 31.374 1.00 38.40 300 VAL A N 1
ATOM 2130 C CA . VAL A 1 300 ? 139.921 164.881 31.960 1.00 37.33 300 VAL A CA 1
ATOM 2131 C C . VAL A 1 300 ? 140.683 164.731 33.276 1.00 37.57 300 VAL A C 1
ATOM 2132 O O . VAL A 1 300 ? 141.598 165.509 33.559 1.00 38.00 300 VAL A O 1
ATOM 2136 N N . GLU A 1 301 ? 140.308 163.725 34.065 1.00 38.82 301 GLU A N 1
ATOM 2137 C CA . GLU A 1 301 ? 141.018 163.414 35.302 1.00 39.69 301 GLU A CA 1
ATOM 2138 C C . GLU A 1 301 ? 142.480 163.089 35.016 1.00 39.69 301 GLU A C 1
ATOM 2139 O O . GLU A 1 301 ? 143.367 163.658 35.644 1.00 39.50 301 GLU A O 1
ATOM 2145 N N . HIS A 1 302 ? 142.722 162.203 34.048 1.00 39.54 302 HIS A N 1
ATOM 2146 C CA . HIS A 1 302 ? 144.078 161.774 33.688 1.00 40.37 302 HIS A CA 1
ATOM 2147 C C . HIS A 1 302 ? 145.000 162.925 33.415 1.00 39.33 302 HIS A C 1
ATOM 2148 O O . HIS A 1 302 ? 146.101 163.000 33.973 1.00 39.15 302 HIS A O 1
ATOM 2155 N N . MET A 1 303 ? 144.542 163.837 32.559 1.00 39.21 303 MET A N 1
ATOM 2156 C CA . MET A 1 303 ? 145.338 164.978 32.114 1.00 38.88 303 MET A CA 1
ATOM 2157 C C . MET A 1 303 ? 145.666 165.957 33.242 1.00 39.06 303 MET A C 1
ATOM 2158 O O . MET A 1 303 ? 146.501 166.849 33.072 1.00 39.17 303 MET A O 1
ATOM 2163 N N . THR A 1 304 ? 145.015 165.783 34.390 1.00 37.80 304 THR A N 1
ATOM 2164 C CA . THR A 1 304 ? 145.211 166.672 35.536 1.00 37.41 304 THR A CA 1
ATOM 2165 C C . THR A 1 304 ? 145.624 165.939 36.812 1.00 38.19 304 THR A C 1
ATOM 2166 O O . THR A 1 304 ? 145.976 166.578 37.805 1.00 38.98 304 THR A O 1
ATOM 2170 N N . SER A 1 305 ? 145.579 164.608 36.789 1.00 39.01 305 SER A N 1
ATOM 2171 C CA . SER A 1 305 ? 145.821 163.817 37.998 1.00 40.16 305 SER A CA 1
ATOM 2172 C C . SER A 1 305 ? 147.090 162.971 37.959 1.00 41.73 305 SER A C 1
ATOM 2173 O O . SER A 1 305 ? 147.734 162.772 38.992 1.00 42.60 305 SER A O 1
ATOM 2176 N N . THR A 1 306 ? 147.455 162.487 36.775 1.00 43.07 306 THR A N 1
ATOM 2177 C CA . THR A 1 306 ? 148.507 161.476 36.672 1.00 45.46 306 THR A CA 1
ATOM 2178 C C . THR A 1 306 ? 149.864 162.005 36.250 1.00 47.87 306 THR A C 1
ATOM 2179 O O . THR A 1 306 ? 149.968 163.042 35.596 1.00 48.23 306 THR A O 1
ATOM 2183 N N . SER A 1 307 ? 150.887 161.233 36.613 1.00 49.74 307 SER A N 1
ATOM 2184 C CA . SER A 1 307 ? 152.295 161.533 36.364 1.00 51.70 307 SER A CA 1
ATOM 2185 C C . SER A 1 307 ? 152.545 162.481 35.200 1.00 52.20 307 SER A C 1
ATOM 2186 O O . SER A 1 307 ? 152.389 162.110 34.036 1.00 52.48 307 SER A O 1
ATOM 2189 N N . HIS A 1 308 ? 152.911 163.714 35.533 1.00 53.16 308 HIS A N 1
ATOM 2190 C CA . HIS A 1 308 ? 153.473 164.637 34.560 1.00 53.79 308 HIS A CA 1
ATOM 2191 C C . HIS A 1 308 ? 154.954 164.392 34.517 1.00 54.36 308 HIS A C 1
ATOM 2192 O O . HIS A 1 308 ? 155.472 163.588 35.295 1.00 53.28 308 HIS A O 1
ATOM 2199 N N . ALA A 1 309 ? 155.651 165.051 33.595 1.00 55.91 309 ALA A N 1
ATOM 2200 C CA . ALA A 1 309 ? 157.099 164.889 33.454 1.00 57.09 309 ALA A CA 1
ATOM 2201 C C . ALA A 1 309 ? 157.679 165.920 32.493 1.00 57.96 309 ALA A C 1
ATOM 2202 O O . ALA A 1 309 ? 156.992 166.861 32.090 1.00 57.62 309 ALA A O 1
ATOM 2204 N N . ARG A 1 310 ? 158.956 165.739 32.156 1.00 58.32 310 ARG A N 1
ATOM 2205 C CA . ARG A 1 310 ? 159.641 166.494 31.095 1.00 58.48 310 ARG A CA 1
ATOM 2206 C C . ARG A 1 310 ? 159.995 167.947 31.386 1.00 56.76 310 ARG A C 1
ATOM 2207 O O . ARG A 1 310 ? 160.820 168.537 30.675 1.00 57.38 310 ARG A O 1
ATOM 2215 N N . GLU A 1 311 ? 159.386 168.529 32.415 1.00 55.78 311 GLU A N 1
ATOM 2216 C CA . GLU A 1 311 ? 159.588 169.949 32.679 1.00 54.81 311 GLU A CA 1
ATOM 2217 C C . GLU A 1 311 ? 160.899 170.228 33.401 1.00 54.22 311 GLU A C 1
ATOM 2218 O O . GLU A 1 311 ? 161.016 170.010 34.609 1.00 54.14 311 GLU A O 1
ATOM 2224 N N . MET A 1 312 ? 161.880 170.706 32.640 1.00 53.78 312 MET A N 1
ATOM 2225 C CA . MET A 1 312 ? 163.200 171.020 33.175 1.00 53.92 312 MET A CA 1
ATOM 2226 C C . MET A 1 312 ? 163.777 172.289 32.556 1.00 54.13 312 MET A C 1
ATOM 2227 O O . MET A 1 312 ? 163.489 172.621 31.401 1.00 54.29 312 MET A O 1
ATOM 2232 N N . VAL A 1 313 ? 164.583 172.990 33.350 1.00 54.20 313 VAL A N 1
ATOM 2233 C CA . VAL A 1 313 ? 165.376 174.126 32.892 1.00 54.63 313 VAL A CA 1
ATOM 2234 C C . VAL A 1 313 ? 166.841 173.716 32.979 1.00 57.26 313 VAL A C 1
ATOM 2235 O O . VAL A 1 313 ? 167.258 173.096 33.959 1.00 57.73 313 VAL A O 1
ATOM 2239 N N . HIS A 1 314 ? 167.620 174.053 31.957 1.00 58.94 314 HIS A N 1
ATOM 2240 C CA . HIS A 1 314 ? 169.035 173.703 31.944 1.00 61.62 314 HIS A CA 1
ATOM 2241 C C . HIS A 1 314 ? 169.911 174.882 31.662 1.00 62.84 314 HIS A C 1
ATOM 2242 O O . HIS A 1 314 ? 169.883 175.437 30.565 1.00 62.46 314 HIS A O 1
ATOM 2249 N N . LYS A 1 315 ? 170.688 175.283 32.663 1.00 63.71 315 LYS A N 1
ATOM 2250 C CA . LYS A 1 315 ? 171.796 176.200 32.444 1.00 63.54 315 LYS A CA 1
ATOM 2251 C C . LYS A 1 315 ? 173.007 175.344 32.104 1.00 64.18 315 LYS A C 1
ATOM 2252 O O . LYS A 1 315 ? 173.290 174.363 32.795 1.00 66.97 315 LYS A O 1
ATOM 2258 N N . LEU A 1 316 ? 173.704 175.691 31.026 1.00 64.08 316 LEU A N 1
ATOM 2259 C CA . LEU A 1 316 ? 174.817 174.866 30.563 1.00 64.01 316 LEU A CA 1
ATOM 2260 C C . LEU A 1 316 ? 176.060 175.643 30.164 1.00 66.35 316 LEU A C 1
ATOM 2261 O O . LEU A 1 316 ? 176.012 176.513 29.293 1.00 66.14 316 LEU A O 1
ATOM 2266 N N . GLU A 1 317 ? 177.168 175.304 30.815 1.00 68.59 317 GLU A N 1
ATOM 2267 C CA . GLU A 1 317 ? 178.477 175.847 30.480 1.00 70.32 317 GLU A CA 1
ATOM 2268 C C . GLU A 1 317 ? 179.329 174.740 29.869 1.00 69.62 317 GLU A C 1
ATOM 2269 O O . GLU A 1 317 ? 179.326 173.606 30.354 1.00 70.03 317 GLU A O 1
ATOM 2275 N N . LEU A 1 318 ? 180.052 175.072 28.803 1.00 68.68 318 LEU A N 1
ATOM 2276 C CA . LEU A 1 318 ? 180.890 174.098 28.113 1.00 68.12 318 LEU A CA 1
ATOM 2277 C C . LEU A 1 318 ? 182.260 174.681 27.781 1.00 67.91 318 LEU A C 1
ATOM 2278 O O . LEU A 1 318 ? 182.361 175.770 27.215 1.00 68.02 318 LEU A O 1
ATOM 2283 N N . ALA A 1 319 ? 183.308 173.939 28.134 1.00 67.57 319 ALA A N 1
ATOM 2284 C CA . ALA A 1 319 ? 184.686 174.372 27.909 1.00 67.36 319 ALA A CA 1
ATOM 2285 C C . ALA A 1 319 ? 185.343 173.613 26.759 1.00 67.71 319 ALA A C 1
ATOM 2286 O O . ALA A 1 319 ? 185.164 172.399 26.617 1.00 67.43 319 ALA A O 1
ATOM 2288 N N . LEU A 1 320 ? 186.108 174.338 25.947 1.00 68.68 320 LEU A N 1
ATOM 2289 C CA . LEU A 1 320 ? 186.720 173.771 24.748 1.00 69.73 320 LEU A CA 1
ATOM 2290 C C . LEU A 1 320 ? 188.152 174.241 24.536 1.00 70.24 320 LEU A C 1
ATOM 2291 O O . LEU A 1 320 ? 188.500 175.382 24.840 1.00 70.95 320 LEU A O 1
ATOM 2296 N N . ASP A 1 321 ? 188.979 173.348 24.007 1.00 70.31 321 ASP A N 1
ATOM 2297 C CA . ASP A 1 321 ? 190.291 173.730 23.513 1.00 70.84 321 ASP A CA 1
ATOM 2298 C C . ASP A 1 321 ? 190.172 174.126 22.041 1.00 72.65 321 ASP A C 1
ATOM 2299 O O . ASP A 1 321 ? 189.101 173.984 21.441 1.00 72.56 321 ASP A O 1
ATOM 2304 N N . ALA A 1 322 ? 191.263 174.635 21.470 1.00 73.69 322 ALA A N 1
ATOM 2305 C CA . ALA A 1 322 ? 191.291 175.052 20.066 1.00 74.01 322 ALA A CA 1
ATOM 2306 C C . ALA A 1 322 ? 191.031 173.889 19.106 1.00 73.71 322 ALA A C 1
ATOM 2307 O O . ALA A 1 322 ? 190.706 174.100 17.933 1.00 73.87 322 ALA A O 1
ATOM 2309 N N . GLU A 1 323 ? 191.180 172.668 19.613 1.00 73.91 323 GLU A N 1
ATOM 2310 C CA . GLU A 1 323 ? 190.849 171.466 18.854 1.00 74.43 323 GLU A CA 1
ATOM 2311 C C . GLU A 1 323 ? 189.350 171.188 18.884 1.00 73.56 323 GLU A C 1
ATOM 2312 O O . GLU A 1 323 ? 188.789 170.681 17.911 1.00 74.79 323 GLU A O 1
ATOM 2318 N N . GLY A 1 324 ? 188.710 171.520 20.001 1.00 73.84 324 GLY A N 1
ATOM 2319 C CA . GLY A 1 324 ? 187.263 171.396 20.120 1.00 72.98 324 GLY A CA 1
ATOM 2320 C C . GLY A 1 324 ? 186.786 170.178 20.885 1.00 72.09 324 GLY A C 1
ATOM 2321 O O . GLY A 1 324 ? 185.595 169.862 20.864 1.00 71.60 324 GLY A O 1
ATOM 2322 N N . ARG A 1 325 ? 187.703 169.481 21.551 1.00 72.46 325 ARG A N 1
ATOM 2323 C CA . ARG A 1 325 ? 187.302 168.399 22.446 1.00 72.63 325 ARG A CA 1
ATOM 2324 C C . ARG A 1 325 ? 186.799 168.965 23.772 1.00 72.37 325 ARG A C 1
ATOM 2325 O O . ARG A 1 325 ? 187.119 170.104 24.130 1.00 71.99 325 ARG A O 1
ATOM 2333 N N . ILE A 1 326 ? 185.988 168.180 24.477 1.00 72.58 326 ILE A N 1
ATOM 2334 C CA . ILE A 1 326 ? 185.411 168.606 25.751 1.00 73.16 326 ILE A CA 1
ATOM 2335 C C . ILE A 1 326 ? 186.473 168.603 26.843 1.00 72.81 326 ILE A C 1
ATOM 2336 O O . ILE A 1 326 ? 187.279 167.673 26.943 1.00 72.77 326 ILE A O 1
ATOM 2341 N N . LEU A 1 327 ? 186.464 169.654 27.655 1.00 75.76 327 LEU A N 1
ATOM 2342 C CA . LEU A 1 327 ? 187.313 169.729 28.836 1.00 78.24 327 LEU A CA 1
ATOM 2343 C C . LEU A 1 327 ? 186.463 169.690 30.105 1.00 80.02 327 LEU A C 1
ATOM 2344 O O . LEU A 1 327 ? 186.972 169.414 31.194 1.00 80.60 327 LEU A O 1
ATOM 2349 N N . GLY A 1 328 ? 185.168 169.962 29.948 1.00 80.00 328 GLY A N 1
ATOM 2350 C CA . GLY A 1 328 ? 184.210 169.872 31.047 1.00 80.10 328 GLY A CA 1
ATOM 2351 C C . GLY A 1 328 ? 182.860 170.514 30.778 1.00 78.38 328 GLY A C 1
ATOM 2352 O O . GLY A 1 328 ? 182.764 171.487 30.026 1.00 79.54 328 GLY A O 1
ATOM 2353 N N . MET A 1 329 ? 181.815 169.954 31.388 1.00 78.65 329 MET A N 1
ATOM 2354 C CA . MET A 1 329 ? 180.475 170.555 31.381 1.00 78.83 329 MET A CA 1
ATOM 2355 C C . MET A 1 329 ? 180.246 171.244 32.727 1.00 79.01 329 MET A C 1
ATOM 2356 O O . MET A 1 329 ? 181.213 171.465 33.464 1.00 79.39 329 MET A O 1
ATOM 2361 N N . LYS A 1 330 ? 178.997 171.583 33.065 1.00 79.35 330 LYS A N 1
ATOM 2362 C CA . LYS A 1 330 ? 178.760 172.281 34.337 1.00 80.24 330 LYS A CA 1
ATOM 2363 C C . LYS A 1 330 ? 177.342 172.341 34.937 1.00 83.16 330 LYS A C 1
ATOM 2364 O O . LYS A 1 330 ? 177.007 171.547 35.815 1.00 82.01 330 LYS A O 1
ATOM 2370 N N . ASP A 1 331 ? 176.520 173.270 34.454 1.00 83.98 331 ASP A N 1
ATOM 2371 C CA . ASP A 1 331 ? 175.576 173.982 35.332 1.00 86.04 331 ASP A CA 1
ATOM 2372 C C . ASP A 1 331 ? 174.156 173.484 35.643 1.00 80.35 331 ASP A C 1
ATOM 2373 O O . ASP A 1 331 ? 173.740 172.393 35.244 1.00 81.08 331 ASP A O 1
ATOM 2378 N N . GLU A 1 332 ? 173.439 174.349 36.363 1.00 80.61 332 GLU A N 1
ATOM 2379 C CA . GLU A 1 332 ? 172.185 174.055 37.062 1.00 77.16 332 GLU A CA 1
ATOM 2380 C C . GLU A 1 332 ? 171.062 173.462 36.220 1.00 74.60 332 GLU A C 1
ATOM 2381 O O . GLU A 1 332 ? 170.933 173.749 35.028 1.00 73.52 332 GLU A O 1
ATOM 2387 N N . ILE A 1 333 ? 170.259 172.623 36.870 1.00 71.40 333 ILE A N 1
ATOM 2388 C CA . ILE A 1 333 ? 169.039 172.067 36.294 1.00 68.43 333 ILE A CA 1
ATOM 2389 C C . ILE A 1 333 ? 167.921 172.218 37.322 1.00 65.71 333 ILE A C 1
ATOM 2390 O O . ILE A 1 333 ? 168.113 171.894 38.496 1.00 65.11 333 ILE A O 1
ATOM 2395 N N . PHE A 1 334 ? 166.767 172.725 36.884 1.00 62.81 334 PHE A N 1
ATOM 2396 C CA . PHE A 1 334 ? 165.596 172.864 37.755 1.00 60.23 334 PHE A CA 1
ATOM 2397 C C . PHE A 1 334 ? 164.435 172.000 37.262 1.00 56.86 334 PHE A C 1
ATOM 2398 O O . PHE A 1 334 ? 163.791 172.328 36.262 1.00 56.67 334 PHE A O 1
ATOM 2406 N N . HIS A 1 335 ? 164.169 170.903 37.968 1.00 54.50 335 HIS A N 1
ATOM 2407 C CA . HIS A 1 335 ? 163.086 169.987 37.612 1.00 52.52 335 HIS A CA 1
ATOM 2408 C C . HIS A 1 335 ? 161.793 170.409 38.244 1.00 49.61 335 HIS A C 1
ATOM 2409 O O . HIS A 1 335 ? 161.688 170.456 39.470 1.00 49.82 335 HIS A O 1
ATOM 2416 N N . ASN A 1 336 ? 160.788 170.710 37.425 1.00 47.51 336 ASN A N 1
ATOM 2417 C CA . ASN A 1 336 ? 159.467 171.031 37.961 1.00 46.38 336 ASN A CA 1
ATOM 2418 C C . ASN A 1 336 ? 158.681 169.762 38.292 1.00 46.13 336 ASN A C 1
ATOM 2419 O O . ASN A 1 336 ? 157.919 169.245 37.465 1.00 46.36 336 ASN A O 1
ATOM 2424 N N . HIS A 1 337 ? 158.879 169.276 39.517 1.00 46.80 337 HIS A N 1
ATOM 2425 C CA . HIS A 1 337 ? 158.278 168.028 40.003 1.00 47.24 337 HIS A CA 1
ATOM 2426 C C . HIS A 1 337 ? 156.784 168.042 40.163 1.00 46.78 337 HIS A C 1
ATOM 2427 O O . HIS A 1 337 ? 156.201 167.060 40.636 1.00 47.04 337 HIS A O 1
ATOM 2434 N N . GLY A 1 338 ? 156.142 169.141 39.779 1.00 46.63 338 GLY A N 1
ATOM 2435 C CA . GLY A 1 338 ? 154.729 169.324 40.081 1.00 47.11 338 GLY A CA 1
ATOM 2436 C C . GLY A 1 338 ? 154.580 169.578 41.568 1.00 47.84 338 GLY A C 1
ATOM 2437 O O . GLY A 1 338 ? 155.479 170.138 42.197 1.00 48.47 338 GLY A O 1
ATOM 2438 N N . ALA A 1 339 ? 153.460 169.151 42.141 1.00 48.24 339 ALA A N 1
ATOM 2439 C CA . ALA A 1 339 ? 153.149 169.483 43.531 1.00 48.44 339 ALA A CA 1
ATOM 2440 C C . ALA A 1 339 ? 153.739 168.544 44.581 1.00 48.86 339 ALA A C 1
ATOM 2441 O O . ALA A 1 339 ? 153.948 168.952 45.728 1.00 48.93 339 ALA A O 1
ATOM 2443 N N . TYR A 1 340 ? 154.006 167.295 44.201 1.00 49.59 340 TYR A N 1
ATOM 2444 C CA . TYR A 1 340 ? 154.436 166.288 45.172 1.00 50.57 340 TYR A CA 1
ATOM 2445 C C . TYR A 1 340 ? 155.476 165.283 44.665 1.00 51.25 340 TYR A C 1
ATOM 2446 O O . TYR A 1 340 ? 155.929 165.346 43.518 1.00 51.24 340 TYR A O 1
ATOM 2455 N N . PHE A 1 341 ? 155.833 164.359 45.557 1.00 53.07 341 PHE A N 1
ATOM 2456 C CA . PHE A 1 341 ? 156.767 163.273 45.294 1.00 54.53 341 PHE A CA 1
ATOM 2457 C C . PHE A 1 341 ? 156.024 161.956 45.161 1.00 55.17 341 PHE A C 1
ATOM 2458 O O . PHE A 1 341 ? 155.699 161.306 46.158 1.00 55.43 341 PHE A O 1
ATOM 2466 N N . ARG A 1 342 ? 155.747 161.573 43.924 1.00 57.53 342 ARG A N 1
ATOM 2467 C CA . ARG A 1 342 ? 155.278 160.233 43.640 1.00 59.95 342 ARG A CA 1
ATOM 2468 C C . ARG A 1 342 ? 156.505 159.397 43.297 1.00 63.71 342 ARG A C 1
ATOM 2469 O O . ARG A 1 342 ? 157.578 159.611 43.866 1.00 63.47 342 ARG A O 1
ATOM 2477 N N . GLN A 1 343 ? 156.351 158.440 42.388 1.00 67.72 343 GLN A N 1
ATOM 2478 C CA . GLN A 1 343 ? 157.492 157.692 41.880 1.00 71.91 343 GLN A CA 1
ATOM 2479 C C . GLN A 1 343 ? 157.687 158.137 40.431 1.00 75.05 343 GLN A C 1
ATOM 2480 O O . GLN A 1 343 ? 156.812 157.885 39.598 1.00 74.02 343 GLN A O 1
ATOM 2486 N N . ALA A 1 344 ? 158.812 158.782 40.097 1.00 73.85 344 ALA A N 1
ATOM 2487 C CA . ALA A 1 344 ? 160.066 158.787 40.874 1.00 72.02 344 ALA A CA 1
ATOM 2488 C C . ALA A 1 344 ? 160.195 159.767 42.052 1.00 68.95 344 ALA A C 1
ATOM 2489 O O . ALA A 1 344 ? 159.476 160.772 42.131 1.00 68.52 344 ALA A O 1
ATOM 2491 N N . GLU A 1 345 ? 161.166 159.479 42.926 1.00 67.32 345 GLU A N 1
ATOM 2492 C CA . GLU A 1 345 ? 161.115 159.897 44.333 1.00 66.17 345 GLU A CA 1
ATOM 2493 C C . GLU A 1 345 ? 162.419 160.296 45.077 1.00 65.99 345 GLU A C 1
ATOM 2494 O O . GLU A 1 345 ? 162.636 159.844 46.206 1.00 66.08 345 GLU A O 1
ATOM 2500 N N . PRO A 1 346 ? 163.285 161.143 44.484 1.00 64.69 346 PRO A N 1
ATOM 2501 C CA . PRO A 1 346 ? 163.364 161.728 43.160 1.00 64.09 346 PRO A CA 1
ATOM 2502 C C . PRO A 1 346 ? 164.360 160.927 42.323 1.00 60.90 346 PRO A C 1
ATOM 2503 O O . PRO A 1 346 ? 165.347 161.470 41.821 1.00 58.35 346 PRO A O 1
ATOM 2507 N N . LEU A 1 347 ? 164.093 159.626 42.214 1.00 59.70 347 LEU A N 1
ATOM 2508 C CA . LEU A 1 347 ? 164.871 158.710 41.387 1.00 58.12 347 LEU A CA 1
ATOM 2509 C C . LEU A 1 347 ? 165.217 159.372 40.056 1.00 56.78 347 LEU A C 1
ATOM 2510 O O . LEU A 1 347 ? 166.388 159.444 39.687 1.00 56.00 347 LEU A O 1
ATOM 2515 N N . VAL A 1 348 ? 164.191 159.868 39.361 1.00 56.32 348 VAL A N 1
ATOM 2516 C CA . VAL A 1 348 ? 164.347 160.602 38.099 1.00 55.23 348 VAL A CA 1
ATOM 2517 C C . VAL A 1 348 ? 165.308 161.778 38.256 1.00 53.82 348 VAL A C 1
ATOM 2518 O O . VAL A 1 348 ? 166.235 161.941 37.457 1.00 53.48 348 VAL A O 1
ATOM 2522 N N . SER A 1 349 ? 165.082 162.588 39.289 1.00 52.49 349 SER A N 1
ATOM 2523 C CA . SER A 1 349 ? 165.895 163.776 39.530 1.00 51.67 349 SER A CA 1
ATOM 2524 C C . SER A 1 349 ? 167.335 163.432 39.894 1.00 51.04 349 SER A C 1
ATOM 2525 O O . SER A 1 349 ? 168.250 164.195 39.584 1.00 51.53 349 SER A O 1
ATOM 2528 N N . ASP A 1 350 ? 167.535 162.289 40.548 1.00 52.09 350 ASP A N 1
ATOM 2529 C CA . ASP A 1 350 ? 168.884 161.806 40.813 1.00 52.99 350 ASP A CA 1
ATOM 2530 C C . ASP A 1 350 ? 169.546 161.344 39.520 1.00 52.01 350 ASP A C 1
ATOM 2531 O O . ASP A 1 350 ? 170.717 161.647 39.282 1.00 51.92 350 ASP A O 1
ATOM 2536 N N . ILE A 1 351 ? 168.792 160.616 38.693 1.00 51.54 351 ILE A N 1
ATOM 2537 C CA . ILE A 1 351 ? 169.301 160.104 37.417 1.00 51.14 351 ILE A CA 1
ATOM 2538 C C . ILE A 1 351 ? 169.714 161.237 36.481 1.00 50.79 351 ILE A C 1
ATOM 2539 O O . ILE A 1 351 ? 170.816 161.219 35.926 1.00 51.38 351 ILE A O 1
ATOM 2544 N N . THR A 1 352 ? 168.820 162.210 36.306 1.00 50.76 352 THR A N 1
ATOM 2545 C CA . THR A 1 352 ? 169.042 163.326 35.385 1.00 50.97 352 THR A CA 1
ATOM 2546 C C . THR A 1 352 ? 170.379 164.017 35.653 1.00 51.06 352 THR A C 1
ATOM 2547 O O . THR A 1 352 ? 171.186 164.197 34.737 1.00 51.11 352 THR A O 1
ATOM 2551 N N . ALA A 1 353 ? 170.606 164.385 36.914 1.00 51.35 353 ALA A N 1
ATOM 2552 C CA . ALA A 1 353 ? 171.842 165.044 37.335 1.00 51.74 353 ALA A CA 1
ATOM 2553 C C . ALA A 1 353 ? 173.081 164.187 37.074 1.00 52.01 353 ALA A C 1
ATOM 2554 O O . ALA A 1 353 ? 174.206 164.690 37.096 1.00 52.44 353 ALA A O 1
ATOM 2556 N N . GLY A 1 354 ? 172.862 162.900 36.823 1.00 52.66 354 GLY A N 1
ATOM 2557 C CA . GLY A 1 354 ? 173.946 161.970 36.550 1.00 53.97 354 GLY A CA 1
ATOM 2558 C C . GLY A 1 354 ? 174.368 161.910 35.093 1.00 55.41 354 GLY A C 1
ATOM 2559 O O . GLY A 1 354 ? 175.563 161.933 34.798 1.00 56.01 354 GLY A O 1
ATOM 2560 N N . ILE A 1 355 ? 173.394 161.837 34.184 1.00 55.27 355 ILE A N 1
ATOM 2561 C CA . ILE A 1 355 ? 173.681 161.609 32.759 1.00 55.68 355 ILE A CA 1
ATOM 2562 C C . ILE A 1 355 ? 173.198 162.707 31.805 1.00 56.08 355 ILE A C 1
ATOM 2563 O O . ILE A 1 355 ? 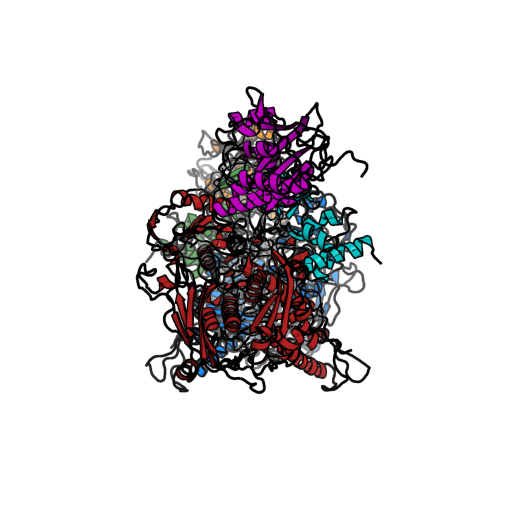172.456 162.441 30.851 1.00 55.90 355 ILE A O 1
ATOM 2568 N N . VAL A 1 356 ? 173.624 163.939 32.060 1.00 55.46 356 VAL A N 1
ATOM 2569 C CA . VAL A 1 356 ? 173.417 165.017 31.097 1.00 55.10 356 VAL A CA 1
ATOM 2570 C C . VAL A 1 356 ? 174.570 165.010 30.082 1.00 54.74 356 VAL A C 1
ATOM 2571 O O . VAL A 1 356 ? 174.463 165.591 28.999 1.00 55.05 356 VAL A O 1
ATOM 2575 N N . PHE A 1 357 ? 175.654 164.319 30.438 1.00 54.33 357 PHE A N 1
ATOM 2576 C CA . PHE A 1 357 ? 176.853 164.237 29.602 1.00 53.92 357 PHE A CA 1
ATOM 2577 C C . PHE A 1 357 ? 176.782 163.162 28.513 1.00 53.67 357 PHE A C 1
ATOM 2578 O O . PHE A 1 357 ? 177.564 163.195 27.562 1.00 54.54 357 PHE A O 1
ATOM 2586 N N . GLY A 1 358 ? 175.864 162.209 28.666 1.00 53.93 358 GLY A N 1
ATOM 2587 C CA . GLY A 1 358 ? 175.646 161.155 27.669 1.00 53.88 358 GLY A CA 1
ATOM 2588 C C . GLY A 1 358 ? 176.875 160.315 27.350 1.00 54.60 358 GLY A C 1
ATOM 2589 O O . GLY A 1 358 ? 177.601 159.916 28.259 1.00 54.48 358 GLY A O 1
ATOM 2590 N N . PRO A 1 359 ? 177.111 160.033 26.053 1.00 54.46 359 PRO A N 1
ATOM 2591 C CA . PRO A 1 359 ? 178.274 159.268 25.613 1.00 55.35 359 PRO A CA 1
ATOM 2592 C C . PRO A 1 359 ? 179.392 160.167 25.093 1.00 58.04 359 PRO A C 1
ATOM 2593 O O . PRO A 1 359 ? 179.472 160.409 23.887 1.00 59.37 359 PRO A O 1
ATOM 2597 N N . TYR A 1 360 ? 180.251 160.656 25.983 1.00 61.06 360 TYR A N 1
ATOM 2598 C CA . TYR A 1 360 ? 181.282 161.607 25.574 1.00 64.43 360 TYR A CA 1
ATOM 2599 C C . TYR A 1 360 ? 182.548 161.535 26.414 1.00 67.24 360 TYR A C 1
ATOM 2600 O O . TYR A 1 360 ? 182.543 160.993 27.521 1.00 68.36 360 TYR A O 1
ATOM 2609 N N . ARG A 1 361 ? 183.631 162.083 25.869 1.00 68.56 361 ARG A N 1
ATOM 2610 C CA . ARG A 1 361 ? 184.793 162.430 26.669 1.00 70.53 361 ARG A CA 1
ATOM 2611 C C . ARG A 1 361 ? 184.372 163.627 27.500 1.00 70.95 361 ARG A C 1
ATOM 2612 O O . ARG A 1 361 ? 184.232 164.728 26.969 1.00 71.80 361 ARG A O 1
ATOM 2620 N N . VAL A 1 362 ? 184.133 163.414 28.790 1.00 72.30 362 VAL A N 1
ATOM 2621 C CA . VAL A 1 362 ? 183.836 164.525 29.695 1.00 73.42 362 VAL A CA 1
ATOM 2622 C C . VAL A 1 362 ? 184.746 164.437 30.923 1.00 76.87 362 VAL A C 1
ATOM 2623 O O . VAL A 1 362 ? 184.416 163.751 31.903 1.00 76.35 362 VAL A O 1
ATOM 2627 N N . PRO A 1 363 ? 185.903 165.126 30.866 1.00 78.14 363 PRO A N 1
ATOM 2628 C CA . PRO A 1 363 ? 186.918 165.081 31.921 1.00 79.44 363 PRO A CA 1
ATOM 2629 C C . PRO A 1 363 ? 186.385 165.408 33.317 1.00 78.67 363 PRO A C 1
ATOM 2630 O O . PRO A 1 363 ? 186.775 164.751 34.285 1.00 78.77 363 PRO A O 1
ATOM 2634 N N . ALA A 1 364 ? 185.494 166.396 33.413 1.00 77.96 364 ALA A N 1
ATOM 2635 C CA . ALA A 1 364 ? 184.989 166.879 34.702 1.00 79.93 364 ALA A CA 1
ATOM 2636 C C . ALA A 1 364 ? 183.733 167.729 34.533 1.00 77.57 364 ALA A C 1
ATOM 2637 O O . ALA A 1 364 ? 183.554 168.363 33.494 1.00 78.11 364 ALA A O 1
ATOM 2639 N N . TYR A 1 365 ? 182.869 167.745 35.551 1.00 77.52 365 TYR A N 1
ATOM 2640 C CA . TYR A 1 365 ? 181.739 168.690 35.586 1.00 77.81 365 TYR A CA 1
ATOM 2641 C C . TYR A 1 365 ? 181.014 168.800 36.938 1.00 78.58 365 TYR A C 1
ATOM 2642 O O . TYR A 1 365 ? 181.201 167.965 37.822 1.00 80.28 365 TYR A O 1
ATOM 2651 N N . ASP A 1 366 ? 180.185 169.837 37.069 1.00 79.45 366 ASP A N 1
ATOM 2652 C CA . ASP A 1 366 ? 179.661 170.295 38.364 1.00 81.37 366 ASP A CA 1
ATOM 2653 C C . ASP A 1 366 ? 178.212 169.883 38.673 1.00 81.15 366 ASP A C 1
ATOM 2654 O O . ASP A 1 366 ? 177.819 169.853 39.841 1.00 81.18 366 ASP A O 1
ATOM 2659 N N . ALA A 1 367 ? 177.440 169.567 37.632 1.00 79.86 367 ALA A N 1
ATOM 2660 C CA . ALA A 1 367 ? 176.027 169.145 37.737 1.00 78.47 367 ALA A CA 1
ATOM 2661 C C . ALA A 1 367 ? 175.335 169.353 39.091 1.00 75.58 367 ALA A C 1
ATOM 2662 O O . ALA A 1 367 ? 175.491 168.548 40.013 1.00 75.84 367 ALA A O 1
ATOM 2664 N N . THR A 1 368 ? 174.559 170.428 39.191 1.00 72.89 368 THR A N 1
ATOM 2665 C CA . THR A 1 368 ? 173.761 170.701 40.388 1.00 69.84 368 THR A CA 1
ATOM 2666 C C . THR A 1 368 ? 172.275 170.800 40.029 1.00 69.23 368 THR A C 1
ATOM 2667 O O . THR A 1 368 ? 171.881 171.597 39.175 1.00 68.29 368 THR A O 1
ATOM 2671 N N . LEU A 1 369 ? 171.459 169.974 40.678 1.00 64.05 369 LEU A N 1
ATOM 2672 C CA . LEU A 1 369 ? 170.052 169.841 40.306 1.00 62.35 369 LEU A CA 1
ATOM 2673 C C . LEU A 1 369 ? 169.087 170.210 41.429 1.00 60.84 369 LEU A C 1
ATOM 2674 O O . LEU A 1 369 ? 169.298 169.857 42.592 1.00 60.98 369 LEU A O 1
ATOM 2679 N N . HIS A 1 370 ? 168.021 170.913 41.059 1.00 60.38 370 HIS A N 1
ATOM 2680 C CA . HIS A 1 370 ? 166.971 171.288 41.995 1.00 59.94 370 HIS A CA 1
ATOM 2681 C C . HIS A 1 370 ? 165.700 170.570 41.659 1.00 59.49 370 HIS A C 1
ATOM 2682 O O . HIS A 1 370 ? 165.149 170.738 40.568 1.00 59.26 370 HIS A O 1
ATOM 2689 N N . ALA A 1 371 ? 165.229 169.748 42.591 1.00 58.44 371 ALA A N 1
ATOM 2690 C CA . ALA A 1 371 ? 163.902 169.160 42.492 1.00 57.48 371 ALA A CA 1
ATOM 2691 C C . ALA A 1 371 ? 162.933 170.114 43.181 1.00 57.14 371 ALA A C 1
ATOM 2692 O O . ALA A 1 371 ? 162.897 170.195 44.409 1.00 57.39 371 ALA A O 1
ATOM 2694 N N . VAL A 1 372 ? 162.169 170.860 42.390 1.00 57.33 372 VAL A N 1
ATOM 2695 C CA . VAL A 1 372 ? 161.299 171.903 42.943 1.00 57.58 372 VAL A CA 1
ATOM 2696 C C . VAL A 1 372 ? 159.813 171.631 42.718 1.00 54.96 372 VAL A C 1
ATOM 2697 O O . VAL A 1 372 ? 159.442 170.808 41.880 1.00 56.93 372 VAL A O 1
ATOM 2701 N N . PHE A 1 373 ? 158.971 172.331 43.474 1.00 55.65 373 PHE A N 1
ATOM 2702 C CA . PHE A 1 373 ? 157.528 172.136 43.406 1.00 53.86 373 PHE A CA 1
ATOM 2703 C C . PHE A 1 373 ? 156.775 173.367 42.934 1.00 53.36 373 PHE A C 1
ATOM 2704 O O . PHE A 1 373 ? 157.140 174.500 43.259 1.00 53.33 373 PHE A O 1
ATOM 2712 N N . THR A 1 374 ? 155.713 173.122 42.172 1.00 52.65 374 THR A N 1
ATOM 2713 C CA . THR A 1 374 ? 154.767 174.152 41.758 1.00 52.17 374 THR A CA 1
ATOM 2714 C C . THR A 1 374 ? 153.365 173.556 41.786 1.00 51.27 374 THR A C 1
ATOM 2715 O O . THR A 1 374 ? 153.205 172.344 41.937 1.00 50.72 374 THR A O 1
ATOM 2719 N N . ASN A 1 375 ? 152.356 174.407 41.628 1.00 50.38 375 ASN A N 1
ATOM 2720 C CA . ASN A 1 375 ? 150.961 173.979 41.688 1.00 49.75 375 ASN A CA 1
ATOM 2721 C C . ASN A 1 375 ? 150.504 173.255 40.427 1.00 48.92 375 ASN A C 1
ATOM 2722 O O . ASN A 1 375 ? 149.636 173.734 39.691 1.00 51.43 375 ASN A O 1
ATOM 2727 N N . LYS A 1 376 ? 151.106 172.095 40.189 1.00 50.97 376 LYS A N 1
ATOM 2728 C CA . LYS A 1 376 ? 150.843 171.307 38.992 1.00 51.54 376 LYS A CA 1
ATOM 2729 C C . LYS A 1 376 ? 150.769 169.829 39.351 1.00 50.22 376 LYS A C 1
ATOM 2730 O O . LYS A 1 376 ? 151.187 169.422 40.438 1.00 50.05 376 LYS A O 1
ATOM 2736 N N . THR A 1 377 ? 150.229 169.037 38.429 1.00 49.63 377 THR A N 1
ATOM 2737 C CA . THR A 1 377 ? 150.112 167.593 38.596 1.00 48.93 377 THR A CA 1
ATOM 2738 C C . THR A 1 377 ? 151.477 166.959 38.893 1.00 48.67 377 THR A C 1
ATOM 2739 O O . THR A 1 377 ? 152.416 167.123 38.111 1.00 48.92 377 THR A O 1
ATOM 2743 N N . PRO A 1 378 ? 151.586 166.235 40.028 1.00 48.57 378 PRO A N 1
ATOM 2744 C CA . PRO A 1 378 ? 152.826 165.598 40.488 1.00 48.63 378 PRO A CA 1
ATOM 2745 C C . PRO A 1 378 ? 153.484 164.726 39.423 1.00 47.30 378 PRO A C 1
ATOM 2746 O O . PRO A 1 378 ? 152.797 164.051 38.651 1.00 49.21 378 PRO A O 1
ATOM 2750 N N . VAL A 1 379 ? 154.813 164.741 39.407 1.00 47.83 379 VAL A N 1
ATOM 2751 C CA . VAL A 1 379 ? 155.600 164.148 38.329 1.00 47.90 379 VAL A CA 1
ATOM 2752 C C . VAL A 1 379 ? 155.992 162.693 38.593 1.00 47.49 379 VAL A C 1
ATOM 2753 O O . VAL A 1 379 ? 156.356 162.327 39.713 1.00 47.69 379 VAL A O 1
ATOM 2757 N N . GLY A 1 380 ? 155.897 161.874 37.546 1.00 46.87 380 GLY A N 1
ATOM 2758 C CA . GLY A 1 380 ? 156.366 160.491 37.572 1.00 46.95 380 GLY A CA 1
ATOM 2759 C C . GLY A 1 380 ? 157.443 160.243 36.531 1.00 45.42 380 GLY A C 1
ATOM 2760 O O . GLY A 1 380 ? 158.070 161.184 36.037 1.00 46.85 380 GLY A O 1
ATOM 2761 N N . ALA A 1 381 ? 157.650 158.974 36.189 1.00 46.63 381 ALA A N 1
ATOM 2762 C CA . ALA A 1 381 ? 158.723 158.585 35.275 1.00 47.41 381 ALA A CA 1
ATOM 2763 C C . ALA A 1 381 ? 158.212 158.214 33.882 1.00 49.37 381 ALA A C 1
ATOM 2764 O O . ALA A 1 381 ? 157.964 157.042 33.593 1.00 49.95 381 ALA A O 1
ATOM 2766 N N . TYR A 1 382 ? 158.059 159.220 33.023 1.00 51.47 382 TYR A N 1
ATOM 2767 C CA . TYR A 1 382 ? 157.662 159.000 31.632 1.00 53.34 382 TYR A CA 1
ATOM 2768 C C . TYR A 1 382 ? 158.827 158.400 30.849 1.00 53.96 382 TYR A C 1
ATOM 2769 O O . TYR A 1 382 ? 159.981 158.715 31.119 1.00 54.66 382 TYR A O 1
ATOM 2778 N N . ARG A 1 383 ? 158.501 157.531 29.892 1.00 55.26 383 ARG A N 1
ATOM 2779 C CA . ARG A 1 383 ? 159.472 156.815 29.058 1.00 56.32 383 ARG A CA 1
ATOM 2780 C C . ARG A 1 383 ? 160.805 157.543 28.901 1.00 56.87 383 ARG A C 1
ATOM 2781 O O . ARG A 1 383 ? 160.856 158.664 28.386 1.00 56.96 383 ARG A O 1
ATOM 2789 N N . ALA A 1 384 ? 161.873 156.883 29.345 1.00 57.41 384 ALA A N 1
ATOM 2790 C CA . ALA A 1 384 ? 163.204 157.482 29.437 1.00 57.57 384 ALA A CA 1
ATOM 2791 C C . ALA A 1 384 ? 163.144 158.817 30.184 1.00 57.53 384 ALA A C 1
ATOM 2792 O O . ALA A 1 384 ? 163.327 159.880 29.579 1.00 57.97 384 ALA A O 1
ATOM 2794 N N . PRO A 1 385 ? 162.872 158.764 31.504 1.00 57.08 385 PRO A N 1
ATOM 2795 C CA . PRO A 1 385 ? 162.731 160.000 32.264 1.00 57.12 385 PRO A CA 1
ATOM 2796 C C . PRO A 1 385 ? 164.085 160.650 32.514 1.00 57.73 385 PRO A C 1
ATOM 2797 O O . PRO A 1 385 ? 165.037 159.978 32.926 1.00 57.83 385 PRO A O 1
ATOM 2801 N N . GLY A 1 386 ? 164.167 161.948 32.242 1.00 58.41 386 GLY A N 1
ATOM 2802 C CA . GLY A 1 386 ? 165.407 162.693 32.417 1.00 58.48 386 GLY A CA 1
ATOM 2803 C C . GLY A 1 386 ? 166.382 162.565 31.262 1.00 58.59 386 GLY A C 1
ATOM 2804 O O . GLY A 1 386 ? 167.410 163.243 31.243 1.00 58.20 386 GLY A O 1
ATOM 2805 N N . ARG A 1 387 ? 166.066 161.700 30.300 1.00 58.72 387 ARG A N 1
ATOM 2806 C CA . ARG A 1 387 ? 166.948 161.472 29.157 1.00 58.94 387 ARG A CA 1
ATOM 2807 C C . ARG A 1 387 ? 166.563 162.307 27.943 1.00 59.34 387 ARG A C 1
ATOM 2808 O O . ARG A 1 387 ? 167.433 162.845 27.266 1.00 59.24 387 ARG A O 1
ATOM 2816 N N . TYR A 1 388 ? 165.262 162.411 27.679 1.00 60.28 388 TYR A N 1
ATOM 2817 C CA . TYR A 1 388 ? 164.742 163.317 26.657 1.00 61.14 388 TYR A CA 1
ATOM 2818 C C . TYR A 1 388 ? 165.147 164.749 26.997 1.00 61.65 388 TYR A C 1
ATOM 2819 O O . TYR A 1 388 ? 165.573 165.519 26.125 1.00 61.36 388 TYR A O 1
ATOM 2828 N N . GLU A 1 389 ? 165.021 165.075 28.283 1.00 61.66 389 GLU A N 1
ATOM 2829 C CA . GLU A 1 389 ? 165.291 166.405 28.815 1.00 61.43 389 GLU A CA 1
ATOM 2830 C C . GLU A 1 389 ? 166.762 166.802 28.690 1.00 58.48 389 GLU A C 1
ATOM 2831 O O . GLU A 1 389 ? 167.076 167.845 28.111 1.00 59.18 389 GLU A O 1
ATOM 2837 N N . SER A 1 390 ? 167.652 165.968 29.229 1.00 57.73 390 SER A N 1
ATOM 2838 C CA . SER A 1 390 ? 169.092 166.232 29.196 1.00 55.52 390 SER A CA 1
ATOM 2839 C C . SER A 1 390 ? 169.654 166.186 27.775 1.00 55.29 390 SER A C 1
ATOM 2840 O O . SER A 1 390 ? 170.421 167.069 27.374 1.00 55.61 390 SER A O 1
ATOM 2843 N N . THR A 1 391 ? 169.257 165.156 27.026 1.00 55.29 391 THR A N 1
ATOM 2844 C CA . THR A 1 391 ? 169.717 164.934 25.651 1.00 55.07 391 THR A CA 1
ATOM 2845 C C . THR A 1 391 ? 169.408 166.115 24.734 1.00 55.25 391 THR A C 1
ATOM 2846 O O . THR A 1 391 ? 170.147 166.374 23.780 1.00 55.62 391 THR A O 1
ATOM 2850 N N . PHE A 1 392 ? 168.322 166.825 25.026 1.00 55.59 392 PHE A N 1
ATOM 2851 C CA . PHE A 1 392 ? 168.025 168.061 24.321 1.00 55.82 392 PHE A CA 1
ATOM 2852 C C . PHE A 1 392 ? 169.119 169.084 24.606 1.00 56.51 392 PHE A C 1
ATOM 2853 O O . PHE A 1 392 ? 169.845 169.493 23.700 1.00 57.62 392 PHE A O 1
ATOM 2861 N N . ALA A 1 393 ? 169.245 169.461 25.877 1.00 56.18 393 ALA A N 1
ATOM 2862 C CA . ALA A 1 393 ? 170.160 170.515 26.314 1.00 56.39 393 ALA A CA 1
ATOM 2863 C C . ALA A 1 393 ? 171.593 170.353 25.806 1.00 56.32 393 ALA A C 1
ATOM 2864 O O . ALA A 1 393 ? 172.251 171.342 25.482 1.00 56.42 393 ALA A O 1
ATOM 2866 N N . ARG A 1 394 ? 172.063 169.111 25.731 1.00 56.18 394 ARG A N 1
ATOM 2867 C CA . ARG A 1 394 ? 173.427 168.830 25.295 1.00 56.47 394 ARG A CA 1
ATOM 2868 C C . ARG A 1 394 ? 173.598 168.962 23.778 1.00 57.78 394 ARG A C 1
ATOM 2869 O O . ARG A 1 394 ? 174.411 169.760 23.315 1.00 56.68 394 ARG A O 1
ATOM 2877 N N . GLU A 1 395 ? 172.824 168.195 23.012 1.00 57.20 395 GLU A N 1
ATOM 2878 C CA . GLU A 1 395 ? 172.910 168.231 21.548 1.00 58.77 395 GLU A CA 1
ATOM 2879 C C . GLU A 1 395 ? 172.447 169.574 20.978 1.00 59.43 395 GLU A C 1
ATOM 2880 O O . GLU A 1 395 ? 172.332 169.735 19.764 1.00 60.58 395 GLU A O 1
ATOM 2886 N N . ARG A 1 396 ? 172.185 170.527 21.868 1.00 60.02 396 ARG A N 1
ATOM 2887 C CA . ARG A 1 396 ? 171.795 171.877 21.485 1.00 61.22 396 ARG A CA 1
ATOM 2888 C C . ARG A 1 396 ? 172.838 172.892 21.941 1.00 60.07 396 ARG A C 1
ATOM 2889 O O . ARG A 1 396 ? 172.984 173.956 21.336 1.00 60.62 396 ARG A O 1
ATOM 2897 N N . ILE A 1 397 ? 173.550 172.559 23.017 1.00 57.96 397 ILE A N 1
ATOM 2898 C CA . ILE A 1 397 ? 174.724 173.323 23.439 1.00 56.17 397 ILE A CA 1
ATOM 2899 C C . ILE A 1 397 ? 175.924 172.897 22.589 1.00 55.73 397 ILE A C 1
ATOM 2900 O O . ILE A 1 397 ? 176.966 173.557 22.581 1.00 55.39 397 ILE A O 1
ATOM 2905 N N . PHE A 1 398 ? 175.754 171.793 21.864 1.00 56.71 398 PHE A N 1
ATOM 2906 C CA . PHE A 1 398 ? 176.775 171.293 20.955 1.00 57.48 398 PHE A CA 1
ATOM 2907 C C . PHE A 1 398 ? 176.669 171.980 19.601 1.00 60.01 398 PHE A C 1
ATOM 2908 O O . PHE A 1 398 ? 177.639 172.580 19.137 1.00 61.19 398 PHE A O 1
ATOM 2916 N N . ASP A 1 399 ? 175.487 171.912 18.988 1.00 61.42 399 ASP A N 1
ATOM 2917 C CA . ASP A 1 399 ? 175.219 172.601 17.724 1.00 63.82 399 ASP A CA 1
ATOM 2918 C C . ASP A 1 399 ? 175.604 174.080 17.799 1.00 64.44 399 ASP A C 1
ATOM 2919 O O . ASP A 1 399 ? 175.935 174.698 16.784 1.00 65.39 399 ASP A O 1
ATOM 2924 N N . LEU A 1 400 ? 175.568 174.625 19.015 1.00 64.30 400 LEU A N 1
ATOM 2925 C CA . LEU A 1 400 ? 175.876 176.031 19.274 1.00 65.42 400 LEU A CA 1
ATOM 2926 C C . LEU A 1 400 ? 177.380 176.307 19.311 1.00 66.28 400 LEU A C 1
ATOM 2927 O O . LEU A 1 400 ? 177.826 177.389 18.921 1.00 67.31 400 LEU A O 1
ATOM 2932 N N . ALA A 1 401 ? 178.150 175.333 19.793 1.00 67.01 401 ALA A N 1
ATOM 2933 C CA . ALA A 1 401 ? 179.608 175.396 19.727 1.00 68.40 401 ALA A CA 1
ATOM 2934 C C . ALA A 1 401 ? 180.053 175.220 18.278 1.00 69.16 401 ALA A C 1
ATOM 2935 O O . ALA A 1 401 ? 180.968 175.900 17.809 1.00 68.63 401 ALA A O 1
ATOM 2937 N N . CYS A 1 402 ? 179.377 174.311 17.576 1.00 67.37 402 CYS A N 1
ATOM 2938 C CA . CYS A 1 402 ? 179.611 174.068 16.155 1.00 67.87 402 CYS A CA 1
ATOM 2939 C C . CYS A 1 402 ? 179.186 175.260 15.301 1.00 67.62 402 CYS A C 1
ATOM 2940 O O . CYS A 1 402 ? 179.464 175.309 14.099 1.00 68.36 402 CYS A O 1
ATOM 2943 N N . ALA A 1 403 ? 178.504 176.213 15.932 1.00 67.90 403 ALA A N 1
ATOM 2944 C CA . ALA A 1 403 ? 178.197 177.490 15.308 1.00 68.38 403 ALA A CA 1
ATOM 2945 C C . ALA A 1 403 ? 179.271 178.515 15.670 1.00 69.13 403 ALA A C 1
ATOM 2946 O O . ALA A 1 403 ? 179.789 179.211 14.793 1.00 71.15 403 ALA A O 1
ATOM 2948 N N . GLU A 1 404 ? 179.612 178.590 16.956 1.00 71.90 404 GLU A N 1
ATOM 2949 C CA . GLU A 1 404 ? 180.550 179.604 17.443 1.00 73.73 404 GLU A CA 1
ATOM 2950 C C . GLU A 1 404 ? 182.012 179.336 17.076 1.00 73.80 404 GLU A C 1
ATOM 2951 O O . GLU A 1 404 ? 182.802 180.276 16.967 1.00 74.46 404 GLU A O 1
ATOM 2957 N N . ILE A 1 405 ? 182.369 178.069 16.884 1.00 73.92 405 ILE A N 1
ATOM 2958 C CA . ILE A 1 405 ? 183.683 177.731 16.332 1.00 74.32 405 ILE A CA 1
ATOM 2959 C C . ILE A 1 405 ? 183.563 177.460 14.828 1.00 75.29 405 ILE A C 1
ATOM 2960 O O . ILE A 1 405 ? 184.567 177.430 14.109 1.00 75.08 405 ILE A O 1
ATOM 2965 N N . GLY A 1 406 ? 182.330 177.276 14.357 1.00 76.66 406 GLY A N 1
ATOM 2966 C CA . GLY A 1 406 ? 182.067 177.073 12.932 1.00 77.48 406 GLY A CA 1
ATOM 2967 C C . GLY A 1 406 ? 182.398 175.678 12.431 1.00 78.34 406 GLY A C 1
ATOM 2968 O O . GLY A 1 406 ? 182.005 175.304 11.323 1.00 78.76 406 GLY A O 1
ATOM 2969 N N . LEU A 1 407 ? 183.131 174.920 13.247 1.00 76.90 407 LEU A N 1
ATOM 2970 C CA . LEU A 1 407 ? 183.467 173.523 12.971 1.00 75.86 407 LEU A CA 1
ATOM 2971 C C . LEU A 1 407 ? 182.206 172.695 12.717 1.00 73.82 407 LEU A C 1
ATOM 2972 O O . LEU A 1 407 ? 181.159 172.955 13.313 1.00 72.67 407 LEU A O 1
ATOM 2977 N N . SER A 1 408 ? 182.317 171.704 11.834 1.00 73.25 408 SER A N 1
ATOM 2978 C CA . SER A 1 408 ? 181.168 170.909 11.392 1.00 72.04 408 SER A CA 1
ATOM 2979 C C . SER A 1 408 ? 180.442 170.192 12.532 1.00 73.48 408 SER A C 1
ATOM 2980 O O . SER A 1 408 ? 181.054 169.430 13.290 1.00 71.33 408 SER A O 1
ATOM 2983 N N . LYS A 1 409 ? 179.137 170.459 12.632 1.00 72.24 409 LYS A N 1
ATOM 2984 C CA . LYS A 1 409 ? 178.234 169.840 13.613 1.00 71.45 409 LYS A CA 1
ATOM 2985 C C . LYS A 1 409 ? 178.406 168.335 13.771 1.00 71.01 409 LYS A C 1
ATOM 2986 O O . LYS A 1 409 ? 178.330 167.805 14.884 1.00 70.91 409 LYS A O 1
ATOM 2992 N N . THR A 1 410 ? 178.622 167.656 12.647 1.00 70.57 410 THR A N 1
ATOM 2993 C CA . THR A 1 410 ? 178.741 166.204 12.618 1.00 70.06 410 THR A CA 1
ATOM 2994 C C . THR A 1 410 ? 180.067 165.737 13.214 1.00 71.38 410 THR A C 1
ATOM 2995 O O . THR A 1 410 ? 180.076 164.973 14.182 1.00 71.85 410 THR A O 1
ATOM 2999 N N . GLU A 1 411 ? 181.178 166.200 12.641 1.00 73.86 411 GLU A N 1
ATOM 3000 C CA . GLU A 1 411 ? 182.497 165.723 13.059 1.00 76.85 411 GLU A CA 1
ATOM 3001 C C . GLU A 1 411 ? 182.960 166.271 14.412 1.00 76.90 411 GLU A C 1
ATOM 3002 O O . GLU A 1 411 ? 183.976 165.823 14.941 1.00 76.45 411 GLU A O 1
ATOM 3008 N N . PHE A 1 412 ? 182.222 167.229 14.970 1.00 75.15 412 PHE A N 1
ATOM 3009 C CA . PHE A 1 412 ? 182.415 167.601 16.368 1.00 74.44 412 PHE A CA 1
ATOM 3010 C C . PHE A 1 412 ? 182.248 166.328 17.187 1.00 73.01 412 PHE A C 1
ATOM 3011 O O . PHE A 1 412 ? 183.158 165.919 17.905 1.00 72.13 412 PHE A O 1
ATOM 3019 N N . ARG A 1 413 ? 181.072 165.716 17.049 1.00 71.29 413 ARG A N 1
ATOM 3020 C CA . ARG A 1 413 ? 180.720 164.473 17.724 1.00 69.10 413 ARG A CA 1
ATOM 3021 C C . ARG A 1 413 ? 181.658 163.335 17.332 1.00 68.16 413 ARG A C 1
ATOM 3022 O O . ARG A 1 413 ? 181.984 162.473 18.150 1.00 67.85 413 ARG A O 1
ATOM 3030 N N . ARG A 1 414 ? 182.089 163.342 16.073 1.00 66.45 414 ARG A N 1
ATOM 3031 C CA . ARG A 1 414 ? 183.030 162.347 15.575 1.00 65.15 414 ARG A CA 1
ATOM 3032 C C . ARG A 1 414 ? 184.411 162.540 16.205 1.00 66.01 414 ARG A C 1
ATOM 3033 O O . ARG A 1 414 ? 185.117 161.567 16.473 1.00 66.07 414 ARG A O 1
ATOM 3041 N N . ARG A 1 415 ? 184.778 163.795 16.450 1.00 67.76 415 ARG A N 1
ATOM 3042 C CA . ARG A 1 415 ? 186.052 164.138 17.073 1.00 69.59 415 ARG A CA 1
ATOM 3043 C C . ARG A 1 415 ? 186.051 163.835 18.567 1.00 68.92 415 ARG A C 1
ATOM 3044 O O . ARG A 1 415 ? 187.110 163.657 19.175 1.00 70.11 415 ARG A O 1
ATOM 3052 N N . ASN A 1 416 ? 184.857 163.753 19.149 1.00 67.77 416 ASN A N 1
ATOM 3053 C CA . ASN A 1 416 ? 184.714 164.063 20.561 1.00 67.80 416 ASN A CA 1
ATOM 3054 C C . ASN A 1 416 ? 183.811 163.154 21.398 1.00 68.33 416 ASN A C 1
ATOM 3055 O O . ASN A 1 416 ? 183.727 163.316 22.619 1.00 68.77 416 ASN A O 1
ATOM 3060 N N . LEU A 1 417 ? 183.153 162.188 20.764 1.00 69.45 417 LEU A N 1
ATOM 3061 C CA . LEU A 1 417 ? 182.516 161.120 21.530 1.00 71.67 417 LEU A CA 1
ATOM 3062 C C . LEU A 1 417 ? 183.607 160.193 22.092 1.00 74.02 417 LEU A C 1
ATOM 3063 O O . LEU A 1 417 ? 184.784 160.550 22.079 1.00 74.79 417 LEU A O 1
ATOM 3068 N N . LEU A 1 418 ? 183.197 159.020 22.574 1.00 78.29 418 LEU A N 1
ATOM 3069 C CA . LEU A 1 418 ? 184.034 158.010 23.264 1.00 82.10 418 LEU A CA 1
ATOM 3070 C C . LEU A 1 418 ? 185.574 158.047 23.219 1.00 85.06 418 LEU A C 1
ATOM 3071 O O . LEU A 1 418 ? 186.217 158.924 22.626 1.00 83.16 418 LEU A O 1
ATOM 3076 N N . THR A 1 419 ? 186.127 157.052 23.904 1.00 87.05 419 THR A N 1
ATOM 3077 C CA . THR A 1 419 ? 187.536 156.743 23.943 1.00 88.90 419 THR A CA 1
ATOM 3078 C C . THR A 1 419 ? 187.661 155.299 23.455 1.00 87.25 419 THR A C 1
ATOM 3079 O O . THR A 1 419 ? 187.810 154.377 24.261 1.00 86.96 419 THR A O 1
ATOM 3083 N N . ALA A 1 420 ? 187.572 155.107 22.138 1.00 85.18 420 ALA A N 1
ATOM 3084 C CA . ALA A 1 420 ? 187.609 153.777 21.508 1.00 83.15 420 ALA A CA 1
ATOM 3085 C C . ALA A 1 420 ? 188.420 152.748 22.296 1.00 80.05 420 ALA A C 1
ATOM 3086 O O . ALA A 1 420 ? 187.950 151.639 22.567 1.00 80.62 420 ALA A O 1
ATOM 3088 N N . GLU A 1 421 ? 189.636 153.146 22.661 1.00 83.03 421 GLU A N 1
ATOM 3089 C CA . GLU A 1 421 ? 190.588 152.290 23.354 1.00 84.15 421 GLU A CA 1
ATOM 3090 C C . GLU A 1 421 ? 190.452 152.406 24.871 1.00 84.73 421 GLU A C 1
ATOM 3091 O O . GLU A 1 421 ? 190.550 151.403 25.582 1.00 85.44 421 GLU A O 1
ATOM 3097 N N . ASP A 1 422 ? 190.227 153.626 25.360 1.00 84.72 422 ASP A N 1
ATOM 3098 C CA . ASP A 1 422 ? 190.146 153.879 26.802 1.00 85.45 422 ASP A CA 1
ATOM 3099 C C . ASP A 1 422 ? 188.800 153.446 27.406 1.00 81.72 422 ASP A C 1
ATOM 3100 O O . ASP A 1 422 ? 188.021 154.257 27.919 1.00 83.32 422 ASP A O 1
ATOM 3105 N N . LEU A 1 423 ? 188.554 152.141 27.320 1.00 78.97 423 LEU A N 1
ATOM 3106 C CA . LEU A 1 423 ? 187.426 151.478 27.961 1.00 74.78 423 LEU A CA 1
ATOM 3107 C C . LEU A 1 423 ? 187.986 150.290 28.739 1.00 74.17 423 LEU A C 1
ATOM 3108 O O . LEU A 1 423 ? 188.964 149.680 28.295 1.00 73.30 423 LEU A O 1
ATOM 3113 N N . PRO A 1 424 ? 187.393 149.951 29.904 1.00 71.94 424 PRO A N 1
ATOM 3114 C CA . PRO A 1 424 ? 186.297 150.574 30.658 1.00 71.28 424 PRO A CA 1
ATOM 3115 C C . PRO A 1 424 ? 186.550 152.044 30.959 1.00 71.32 424 PRO A C 1
ATOM 3116 O O . PRO A 1 424 ? 187.680 152.431 31.265 1.00 71.58 424 PRO A O 1
ATOM 3120 N N . TRP A 1 425 ? 185.496 152.849 30.872 1.00 71.58 425 TRP A N 1
ATOM 3121 C CA . TRP A 1 425 ? 185.609 154.280 31.098 1.00 71.85 425 TRP A CA 1
ATOM 3122 C C . TRP A 1 425 ? 184.795 154.705 32.287 1.00 71.58 425 TRP A C 1
ATOM 3123 O O . TRP A 1 425 ? 183.660 155.166 32.145 1.00 72.35 425 TRP A O 1
ATOM 3134 N N . THR A 1 426 ? 185.373 154.538 33.476 1.00 71.75 426 THR A N 1
ATOM 3135 C CA . THR A 1 426 ? 184.740 154.963 34.725 1.00 72.58 426 THR A CA 1
ATOM 3136 C C . THR A 1 426 ? 184.754 156.495 34.792 1.00 75.26 426 THR A C 1
ATOM 3137 O O . THR A 1 426 ? 185.814 157.103 34.970 1.00 75.00 426 THR A O 1
ATOM 3141 N N . PRO A 1 427 ? 183.568 157.118 34.653 1.00 80.00 427 PRO A N 1
ATOM 3142 C CA . PRO A 1 427 ? 183.421 158.548 34.357 1.00 81.92 427 PRO A CA 1
ATOM 3143 C C . PRO A 1 427 ? 184.015 159.512 35.386 1.00 82.14 427 PRO A C 1
ATOM 3144 O O . PRO A 1 427 ? 184.306 159.126 36.523 1.00 80.61 427 PRO A O 1
ATOM 3148 N N . GLY A 1 428 ? 184.190 160.760 34.949 1.00 86.14 428 GLY A N 1
ATOM 3149 C CA . GLY A 1 428 ? 184.707 161.848 35.773 1.00 90.29 428 GLY A CA 1
ATOM 3150 C C . GLY A 1 428 ? 183.583 162.774 36.202 1.00 93.17 428 GLY A C 1
ATOM 3151 O O . GLY A 1 428 ? 182.626 162.986 35.450 1.00 93.81 428 GLY A O 1
ATOM 3152 N N . LEU A 1 429 ? 183.757 163.370 37.382 1.00 100.12 429 LEU A N 1
ATOM 3153 C CA . LEU A 1 429 ? 182.677 163.907 38.220 1.00 102.73 429 LEU A CA 1
ATOM 3154 C C . LEU A 1 429 ? 182.316 162.835 39.246 1.00 108.18 429 LEU A C 1
ATOM 3155 O O . LEU A 1 429 ? 182.933 161.765 39.261 1.00 107.59 429 LEU A O 1
ATOM 3157 N N . ASP A 1 430 ? 181.346 163.117 40.113 1.00 110.12 430 ASP A N 1
ATOM 3158 C CA . ASP A 1 430 ? 180.871 162.115 41.064 1.00 110.86 430 ASP A CA 1
ATOM 3159 C C . ASP A 1 430 ? 180.029 161.081 40.320 1.00 111.38 430 ASP A C 1
ATOM 3160 O O . ASP A 1 430 ? 178.823 161.255 40.130 1.00 107.00 430 ASP A O 1
ATOM 3162 N N . ILE A 1 431 ? 180.690 160.011 39.888 1.00 109.74 431 ILE A N 1
ATOM 3163 C CA . ILE A 1 431 ? 180.084 159.021 39.005 1.00 108.20 431 ILE A CA 1
ATOM 3164 C C . ILE A 1 431 ? 180.637 157.615 39.287 1.00 108.34 431 ILE A C 1
ATOM 3165 O O . ILE A 1 431 ? 181.768 157.479 39.763 1.00 107.96 431 ILE A O 1
ATOM 3167 N N . VAL A 1 432 ? 179.862 156.568 38.987 1.00 109.35 432 VAL A N 1
ATOM 3168 C CA . VAL A 1 432 ? 178.579 156.686 38.280 1.00 107.81 432 VAL A CA 1
ATOM 3169 C C . VAL A 1 432 ? 177.447 157.263 39.136 1.00 108.65 432 VAL A C 1
ATOM 3170 O O . VAL A 1 432 ? 176.719 158.144 38.675 1.00 100.15 432 VAL A O 1
ATOM 3174 N N . HIS A 1 433 ? 177.329 156.784 40.377 1.00 103.11 433 HIS A N 1
ATOM 3175 C CA . HIS A 1 433 ? 176.215 157.133 41.268 1.00 100.10 433 HIS A CA 1
ATOM 3176 C C . HIS A 1 433 ? 174.914 157.331 40.523 1.00 94.95 433 HIS A C 1
ATOM 3177 O O . HIS A 1 433 ? 174.348 158.429 40.531 1.00 94.81 433 HIS A O 1
ATOM 3184 N N . GLU A 1 434 ? 174.432 156.273 39.866 1.00 92.27 434 GLU A N 1
ATOM 3185 C CA . GLU A 1 434 ? 173.172 156.327 39.107 1.00 89.20 434 GLU A CA 1
ATOM 3186 C C . GLU A 1 434 ? 172.308 155.064 39.250 1.00 93.50 434 GLU A C 1
ATOM 3187 O O . GLU A 1 434 ? 172.507 154.087 38.523 1.00 92.91 434 GLU A O 1
ATOM 3193 N N . PRO A 1 435 ? 171.356 155.075 40.203 1.00 93.84 435 PRO A N 1
ATOM 3194 C CA . PRO A 1 435 ? 171.242 156.163 41.166 1.00 94.78 435 PRO A CA 1
ATOM 3195 C C . PRO A 1 435 ? 172.370 156.094 42.194 1.00 100.57 435 PRO A C 1
ATOM 3196 O O . PRO A 1 435 ? 172.782 157.126 42.731 1.00 104.30 435 PRO A O 1
ATOM 3200 N N . TYR A 1 436 ? 172.881 154.884 42.435 1.00 104.57 436 TYR A N 1
ATOM 3201 C CA . TYR A 1 436 ? 173.922 154.656 43.436 1.00 112.03 436 TYR A CA 1
ATOM 3202 C C . TYR A 1 436 ? 174.823 153.460 43.146 1.00 115.38 436 TYR A C 1
ATOM 3203 O O . TYR A 1 436 ? 174.763 152.855 42.073 1.00 116.32 436 TYR A O 1
ATOM 3212 N N . HIS A 1 437 ? 175.667 153.172 44.138 1.00 121.66 437 HIS A N 1
ATOM 3213 C CA . HIS A 1 437 ? 176.532 151.988 44.249 1.00 127.86 437 HIS A CA 1
ATOM 3214 C C . HIS A 1 437 ? 176.511 151.000 43.099 1.00 131.93 437 HIS A C 1
ATOM 3215 O O . HIS A 1 437 ? 175.493 150.350 42.861 1.00 130.29 437 HIS A O 1
ATOM 3222 N N . PHE A 1 438 ? 177.609 150.888 42.342 1.00 130.63 438 PHE A N 1
ATOM 3223 C CA . PHE A 1 438 ? 178.780 151.774 42.405 1.00 126.73 438 PHE A CA 1
ATOM 3224 C C . PHE A 1 438 ? 179.248 152.127 40.993 1.00 123.01 438 PHE A C 1
ATOM 3225 O O . PHE A 1 438 ? 179.278 153.295 40.601 1.00 119.89 438 PHE A O 1
ATOM 3233 N N . ASP A 1 439 ? 179.611 151.081 40.247 1.00 122.13 439 ASP A N 1
ATOM 3234 C CA . ASP A 1 439 ? 180.452 151.170 39.053 1.00 119.20 439 ASP A CA 1
ATOM 3235 C C . ASP A 1 439 ? 180.151 149.973 38.137 1.00 117.70 439 ASP A C 1
ATOM 3236 O O . ASP A 1 439 ? 180.169 148.836 38.617 1.00 120.80 439 ASP A O 1
ATOM 3241 N N . SER A 1 440 ? 179.867 150.177 36.841 1.00 111.19 440 SER A N 1
ATOM 3242 C CA . SER A 1 440 ? 179.652 151.463 36.133 1.00 103.35 440 SER A CA 1
ATOM 3243 C C . SER A 1 440 ? 180.574 151.583 34.920 1.00 89.80 440 SER A C 1
ATOM 3244 O O . SER A 1 440 ? 181.208 150.608 34.506 1.00 88.13 440 SER A O 1
ATOM 3247 N N . GLY A 1 441 ? 180.642 152.791 34.366 1.00 83.53 441 GLY A N 1
ATOM 3248 C CA . GLY A 1 441 ? 181.493 153.075 33.225 1.00 77.93 441 GLY A CA 1
ATOM 3249 C C . GLY A 1 441 ? 180.936 152.478 31.953 1.00 72.63 441 GLY A C 1
ATOM 3250 O O . GLY A 1 441 ? 180.001 151.673 31.983 1.00 73.40 441 GLY A O 1
ATOM 3251 N N . ASP A 1 442 ? 181.516 152.874 30.828 1.00 68.84 442 ASP A N 1
ATOM 3252 C CA . ASP A 1 442 ? 181.090 152.363 29.541 1.00 66.23 442 ASP A CA 1
ATOM 3253 C C . ASP A 1 442 ? 181.973 151.185 29.139 1.00 66.65 442 ASP A C 1
ATOM 3254 O O . ASP A 1 442 ? 183.130 151.365 28.755 1.00 67.67 442 ASP A O 1
ATOM 3259 N N . VAL A 1 443 ? 181.428 149.978 29.267 1.00 67.55 443 VAL A N 1
ATOM 3260 C CA . VAL A 1 443 ? 182.092 148.764 28.783 1.00 68.06 443 VAL A CA 1
ATOM 3261 C C . VAL A 1 443 ? 181.316 148.184 27.613 1.00 72.58 443 VAL A C 1
ATOM 3262 O O . VAL A 1 443 ? 181.792 147.277 26.923 1.00 71.33 443 VAL A O 1
ATOM 3266 N N . VAL A 1 444 ? 180.111 148.710 27.413 1.00 74.68 444 VAL A N 1
ATOM 3267 C CA . VAL A 1 444 ? 179.330 148.418 26.224 1.00 77.89 444 VAL A CA 1
ATOM 3268 C C . VAL A 1 444 ? 180.155 148.851 25.019 1.00 80.52 444 VAL A C 1
ATOM 3269 O O . VAL A 1 444 ? 181.064 149.680 25.140 1.00 79.08 444 VAL A O 1
ATOM 3273 N N . LYS A 1 445 ? 179.835 148.280 23.864 1.00 83.67 445 LYS A N 1
ATOM 3274 C CA . LYS A 1 445 ? 180.661 148.401 22.669 1.00 86.72 445 LYS A CA 1
ATOM 3275 C C . LYS A 1 445 ? 181.047 149.824 22.251 1.00 87.75 445 LYS A C 1
ATOM 3276 O O . LYS A 1 445 ? 180.546 150.821 22.784 1.00 85.78 445 LYS A O 1
ATOM 3278 N N . HIS A 1 446 ? 181.958 149.869 21.283 1.00 85.72 446 HIS A N 1
ATOM 3279 C CA . HIS A 1 446 ? 182.455 151.076 20.631 1.00 85.11 446 HIS A CA 1
ATOM 3280 C C . HIS A 1 446 ? 181.378 151.994 20.094 1.00 82.46 446 HIS A C 1
ATOM 3281 O O . HIS A 1 446 ? 180.451 151.559 19.406 1.00 79.41 446 HIS A O 1
ATOM 3288 N N . PHE A 1 447 ? 181.544 153.286 20.372 1.00 83.29 447 PHE A N 1
ATOM 3289 C CA . PHE A 1 447 ? 180.555 154.339 20.101 1.00 83.02 447 PHE A CA 1
ATOM 3290 C C . PHE A 1 447 ? 180.352 154.734 18.642 1.00 81.78 447 PHE A C 1
ATOM 3291 O O . PHE A 1 447 ? 179.220 154.913 18.191 1.00 79.25 447 PHE A O 1
ATOM 3299 N N . ASN A 1 448 ? 181.464 154.895 17.928 1.00 80.45 448 ASN A N 1
ATOM 3300 C CA . ASN A 1 448 ? 181.514 155.732 16.735 1.00 78.15 448 ASN A CA 1
ATOM 3301 C C . ASN A 1 448 ? 181.251 154.988 15.466 1.00 71.41 448 ASN A C 1
ATOM 3302 O O . ASN A 1 448 ? 180.453 155.422 14.652 1.00 65.49 448 ASN A O 1
ATOM 3307 N N . GLU A 1 449 ? 181.966 153.886 15.275 1.00 71.48 449 GLU A N 1
ATOM 3308 C CA . GLU A 1 449 ? 181.712 153.032 14.130 1.00 70.91 449 GLU A CA 1
ATOM 3309 C C . GLU A 1 449 ? 180.246 152.619 14.113 1.00 68.51 449 GLU A C 1
ATOM 3310 O O . GLU A 1 449 ? 179.774 152.012 13.162 1.00 66.69 449 GLU A O 1
ATOM 3316 N N . ALA A 1 450 ? 179.541 152.969 15.189 1.00 65.72 450 ALA A N 1
ATOM 3317 C CA . ALA A 1 450 ? 178.088 153.042 15.188 1.00 62.18 450 ALA A CA 1
ATOM 3318 C C . ALA A 1 450 ? 177.660 154.314 14.450 1.00 58.90 450 ALA A C 1
ATOM 3319 O O . ALA A 1 450 ? 177.095 154.224 13.365 1.00 57.22 450 ALA A O 1
ATOM 3321 N N . LEU A 1 451 ? 177.958 155.486 15.020 1.00 57.68 451 LEU A N 1
ATOM 3322 C CA . LEU A 1 451 ? 177.688 156.775 14.359 1.00 55.50 451 LEU A CA 1
ATOM 3323 C C . LEU A 1 451 ? 178.210 156.780 12.919 1.00 55.47 451 LEU A C 1
ATOM 3324 O O . LEU A 1 451 ? 177.535 157.283 12.020 1.00 55.45 451 LEU A O 1
ATOM 3329 N N . GLU A 1 452 ? 179.402 156.218 12.709 1.00 55.29 452 GLU A N 1
ATOM 3330 C CA . GLU A 1 452 ? 179.960 156.048 11.366 1.00 55.07 452 GLU A CA 1
ATOM 3331 C C . GLU A 1 452 ? 179.089 155.105 10.539 1.00 54.74 452 GLU A C 1
ATOM 3332 O O . GLU A 1 452 ? 178.534 155.510 9.513 1.00 55.73 452 GLU A O 1
ATOM 3338 N N . ALA A 1 453 ? 178.965 153.857 10.997 1.00 55.91 453 ALA A N 1
ATOM 3339 C CA . ALA A 1 453 ? 178.247 152.815 10.255 1.00 56.13 453 ALA A CA 1
ATOM 3340 C C . ALA A 1 453 ? 176.743 153.065 10.158 1.00 55.97 453 ALA A C 1
ATOM 3341 O O . ALA A 1 453 ? 176.100 152.627 9.201 1.00 56.10 453 ALA A O 1
ATOM 3343 N N . ALA A 1 454 ? 176.186 153.764 11.145 1.00 56.11 454 ALA A N 1
ATOM 3344 C CA . ALA A 1 454 ? 174.757 154.080 11.152 1.00 56.53 454 ALA A CA 1
ATOM 3345 C C . ALA A 1 454 ? 174.425 155.259 10.239 1.00 57.19 454 ALA A C 1
ATOM 3346 O O . ALA A 1 454 ? 173.359 155.871 10.364 1.00 57.31 454 ALA A O 1
ATOM 3348 N N . ASN A 1 455 ? 175.338 155.572 9.324 1.00 58.20 455 ASN A N 1
ATOM 3349 C CA . ASN A 1 455 ? 175.071 156.567 8.297 1.00 59.11 455 ASN A CA 1
ATOM 3350 C C . ASN A 1 455 ? 174.857 155.939 6.926 1.00 60.94 455 ASN A C 1
ATOM 3351 O O . ASN A 1 455 ? 175.563 156.241 5.958 1.00 60.52 455 ASN A O 1
ATOM 3356 N N . PHE A 1 456 ? 173.880 155.039 6.872 1.00 63.84 456 PHE A N 1
ATOM 3357 C CA . PHE A 1 456 ? 173.279 154.655 5.614 1.00 67.35 456 PHE A CA 1
ATOM 3358 C C . PHE A 1 456 ? 172.305 155.785 5.270 1.00 66.42 456 PHE A C 1
ATOM 3359 O O . PHE A 1 456 ? 171.465 156.166 6.093 1.00 67.99 456 PHE A O 1
ATOM 3367 N N . SER A 1 457 ? 172.479 156.359 4.080 1.00 68.09 457 SER A N 1
ATOM 3368 C CA . SER A 1 457 ? 171.618 157.431 3.543 1.00 67.48 457 SER A CA 1
ATOM 3369 C C . SER A 1 457 ? 171.979 158.876 3.935 1.00 66.07 457 SER A C 1
ATOM 3370 O O . SER A 1 457 ? 171.532 159.810 3.266 1.00 66.13 457 SER A O 1
ATOM 3373 N N . GLU A 1 458 ? 172.786 159.066 4.980 1.00 64.60 458 GLU A N 1
ATOM 3374 C CA . GLU A 1 458 ? 172.991 160.413 5.551 1.00 62.70 458 GLU A CA 1
ATOM 3375 C C . GLU A 1 458 ? 173.524 161.495 4.602 1.00 64.73 458 GLU A C 1
ATOM 3376 O O . GLU A 1 458 ? 172.855 162.503 4.385 1.00 65.06 458 GLU A O 1
ATOM 3382 N N . TRP A 1 459 ? 174.720 161.299 4.053 1.00 69.43 459 TRP A N 1
ATOM 3383 C CA . TRP A 1 459 ? 175.408 162.387 3.344 1.00 73.27 459 TRP A CA 1
ATOM 3384 C C . TRP A 1 459 ? 174.788 162.769 2.030 1.00 72.68 459 TRP A C 1
ATOM 3385 O O . TRP A 1 459 ? 175.114 163.817 1.467 1.00 73.36 459 TRP A O 1
ATOM 3396 N N . LEU A 1 460 ? 173.897 161.922 1.522 1.00 70.75 460 LEU A N 1
ATOM 3397 C CA . LEU A 1 460 ? 173.126 162.269 0.335 1.00 70.94 460 LEU A CA 1
ATOM 3398 C C . LEU A 1 460 ? 171.732 162.770 0.722 1.00 66.93 460 LEU A C 1
ATOM 3399 O O . LEU A 1 460 ? 171.006 163.315 -0.114 1.00 69.62 460 LEU A O 1
ATOM 3404 N N . GLU A 1 461 ? 171.369 162.583 1.994 1.00 66.86 461 GLU A N 1
ATOM 3405 C CA . GLU A 1 461 ? 170.250 163.307 2.600 1.00 65.59 461 GLU A CA 1
ATOM 3406 C C . GLU A 1 461 ? 170.650 164.771 2.746 1.00 66.72 461 GLU A C 1
ATOM 3407 O O . GLU A 1 461 ? 169.799 165.642 2.939 1.00 66.45 461 GLU A O 1
ATOM 3413 N N . GLU A 1 462 ? 171.955 165.021 2.657 1.00 68.07 462 GLU A N 1
ATOM 3414 C CA . GLU A 1 462 ? 172.522 166.359 2.786 1.00 69.17 462 GLU A CA 1
ATOM 3415 C C . GLU A 1 462 ? 172.271 167.249 1.577 1.00 72.17 462 GLU A C 1
ATOM 3416 O O . GLU A 1 462 ? 172.035 168.450 1.732 1.00 74.78 462 GLU A O 1
ATOM 3422 N N . SER A 1 463 ? 172.341 166.658 0.383 1.00 74.23 463 SER A N 1
ATOM 3423 C CA . SER A 1 463 ? 172.252 167.400 -0.877 1.00 77.74 463 SER A CA 1
ATOM 3424 C C . SER A 1 463 ? 170.978 168.238 -0.988 1.00 80.37 463 SER A C 1
ATOM 3425 O O . SER A 1 463 ? 169.945 167.782 -1.493 1.00 81.43 463 SER A O 1
ATOM 3428 N N . LYS A 1 464 ? 171.082 169.470 -0.496 1.00 83.27 464 LYS A N 1
ATOM 3429 C CA . LYS A 1 464 ? 169.979 170.419 -0.416 1.00 85.27 464 LYS A CA 1
ATOM 3430 C C . LYS A 1 464 ? 170.547 171.828 -0.610 1.00 86.52 464 LYS A C 1
ATOM 3431 O O . LYS A 1 464 ? 171.753 172.027 -0.461 1.00 85.60 464 LYS A O 1
ATOM 3437 N N . ARG A 1 465 ? 169.709 172.812 -0.935 1.00 88.38 465 ARG A N 1
ATOM 3438 C CA . ARG A 1 465 ? 168.264 172.653 -1.092 1.00 89.86 465 ARG A CA 1
ATOM 3439 C C . ARG A 1 465 ? 167.890 172.315 -2.526 1.00 90.81 465 ARG A C 1
ATOM 3440 O O . ARG A 1 465 ? 166.764 171.883 -2.793 1.00 92.00 465 ARG A O 1
ATOM 3448 N N . LEU A 1 466 ? 168.854 172.488 -3.434 1.00 92.38 466 LEU A N 1
ATOM 3449 C CA . LEU A 1 466 ? 168.577 172.645 -4.862 1.00 94.87 466 LEU A CA 1
ATOM 3450 C C . LEU A 1 466 ? 167.601 173.815 -4.908 1.00 97.63 466 LEU A C 1
ATOM 3451 O O . LEU A 1 466 ? 166.427 173.673 -5.267 1.00 98.81 466 LEU A O 1
ATOM 3456 N N . ARG A 1 467 ? 168.152 174.979 -4.551 1.00 100.09 467 ARG A N 1
ATOM 3457 C CA . ARG A 1 467 ? 167.447 176.044 -3.822 1.00 102.91 467 ARG A CA 1
ATOM 3458 C C . ARG A 1 467 ? 165.931 175.936 -3.721 1.00 104.76 467 ARG A C 1
ATOM 3459 O O . ARG A 1 467 ? 165.199 176.160 -4.690 1.00 103.28 467 ARG A O 1
ATOM 3467 N N . ALA A 1 468 ? 165.484 175.602 -2.514 1.00 106.91 468 ALA A N 1
ATOM 3468 C CA . ALA A 1 468 ? 164.107 175.213 -2.289 1.00 107.34 468 ALA A CA 1
ATOM 3469 C C . ALA A 1 468 ? 163.552 175.691 -0.951 1.00 105.35 468 ALA A C 1
ATOM 3470 O O . ALA A 1 468 ? 163.688 176.862 -0.580 1.00 105.54 468 ALA A O 1
ATOM 3472 N N . ASP A 1 469 ? 162.927 174.754 -0.242 1.00 103.09 469 ASP A N 1
ATOM 3473 C CA . ASP A 1 469 ? 162.032 175.053 0.862 1.00 101.20 469 ASP A CA 1
ATOM 3474 C C . ASP A 1 469 ? 161.991 173.828 1.782 1.00 97.62 469 ASP A C 1
ATOM 3475 O O . ASP A 1 469 ? 161.075 173.677 2.597 1.00 93.42 469 ASP A O 1
ATOM 3480 N N . GLY A 1 470 ? 163.001 172.965 1.641 1.00 94.76 470 GLY A N 1
ATOM 3481 C CA . GLY A 1 470 ? 163.089 171.696 2.378 1.00 89.72 470 GLY A CA 1
ATOM 3482 C C . GLY A 1 470 ? 163.961 171.799 3.617 1.00 86.15 470 GLY A C 1
ATOM 3483 O O . GLY A 1 470 ? 163.692 171.164 4.635 1.00 82.92 470 GLY A O 1
ATOM 3484 N N . ARG A 1 471 ? 165.034 172.578 3.497 1.00 84.04 471 ARG A N 1
ATOM 3485 C CA . ARG A 1 471 ? 165.769 173.171 4.631 1.00 82.46 471 ARG A CA 1
ATOM 3486 C C . ARG A 1 471 ? 166.492 172.333 5.704 1.00 77.51 471 ARG A C 1
ATOM 3487 O O . ARG A 1 471 ? 167.626 172.659 6.065 1.00 75.78 471 ARG A O 1
ATOM 3495 N N . LYS A 1 472 ? 165.860 171.276 6.212 1.00 75.17 472 LYS A N 1
ATOM 3496 C CA . LYS A 1 472 ? 166.306 170.647 7.468 1.00 69.85 472 LYS A CA 1
ATOM 3497 C C . LYS A 1 472 ? 167.238 169.435 7.387 1.00 67.79 472 LYS A C 1
ATOM 3498 O O . LYS A 1 472 ? 167.086 168.566 6.525 1.00 67.77 472 LYS A O 1
ATOM 3500 N N . VAL A 1 473 ? 168.203 169.407 8.309 1.00 64.65 473 VAL A N 1
ATOM 3501 C CA . VAL A 1 473 ? 168.959 168.202 8.671 1.00 62.27 473 VAL A CA 1
ATOM 3502 C C . VAL A 1 473 ? 169.469 168.344 10.112 1.00 60.95 473 VAL A C 1
ATOM 3503 O O . VAL A 1 473 ? 169.997 169.397 10.490 1.00 60.88 473 VAL A O 1
ATOM 3507 N N . GLY A 1 474 ? 169.288 167.295 10.912 1.00 59.01 474 GLY A N 1
ATOM 3508 C CA . GLY A 1 474 ? 169.646 167.343 12.328 1.00 56.91 474 GLY A CA 1
ATOM 3509 C C . GLY A 1 474 ? 170.043 166.014 12.939 1.00 54.13 474 GLY A C 1
ATOM 3510 O O . GLY A 1 474 ? 169.617 164.955 12.474 1.00 55.09 474 GLY A O 1
ATOM 3511 N N . VAL A 1 475 ? 170.861 166.081 13.988 1.00 53.04 475 VAL A N 1
ATOM 3512 C CA . VAL A 1 475 ? 171.357 164.887 14.680 1.00 51.53 475 VAL A CA 1
ATOM 3513 C C . VAL A 1 475 ? 171.129 164.940 16.191 1.00 50.26 475 VAL A C 1
ATOM 3514 O O . VAL A 1 475 ? 171.122 166.017 16.793 1.00 50.27 475 VAL A O 1
ATOM 3518 N N . GLY A 1 476 ? 170.942 163.767 16.789 1.00 49.17 476 GLY A N 1
ATOM 3519 C CA . GLY A 1 476 ? 170.806 163.627 18.238 1.00 49.11 476 GLY A CA 1
ATOM 3520 C C . GLY A 1 476 ? 171.410 162.314 18.697 1.00 48.42 476 GLY A C 1
ATOM 3521 O O . GLY A 1 476 ? 171.444 161.350 17.934 1.00 48.73 476 GLY A O 1
ATOM 3522 N N . LEU A 1 477 ? 171.878 162.272 19.943 1.00 47.88 477 LEU A N 1
ATOM 3523 C CA . LEU A 1 477 ? 172.576 161.094 20.468 1.00 47.77 477 LEU A CA 1
ATOM 3524 C C . LEU A 1 477 ? 172.021 160.624 21.804 1.00 47.69 477 LEU A C 1
ATOM 3525 O O . LEU A 1 477 ? 171.678 161.439 22.659 1.00 48.08 477 LEU A O 1
ATOM 3530 N N . GLY A 1 478 ? 171.960 159.309 21.990 1.00 47.91 478 GLY A N 1
ATOM 3531 C CA . GLY A 1 478 ? 171.352 158.762 23.192 1.00 49.14 478 GLY A CA 1
ATOM 3532 C C . GLY A 1 478 ? 172.095 157.645 23.894 1.00 49.45 478 GLY A C 1
ATOM 3533 O O . GLY A 1 478 ? 172.159 156.525 23.392 1.00 50.29 478 GLY A O 1
ATOM 3534 N N . VAL A 1 479 ? 172.671 157.963 25.051 1.00 51.41 479 VAL A N 1
ATOM 3535 C CA . VAL A 1 479 ? 172.965 156.951 26.059 1.00 52.82 479 VAL A CA 1
ATOM 3536 C C . VAL A 1 479 ? 171.691 156.824 26.880 1.00 55.12 479 VAL A C 1
ATOM 3537 O O . VAL A 1 479 ? 170.884 157.756 26.938 1.00 54.34 479 VAL A O 1
ATOM 3541 N N . LEU A 1 480 ? 171.506 155.665 27.494 1.00 59.63 480 LEU A N 1
ATOM 3542 C CA . LEU A 1 480 ? 170.401 155.465 28.405 1.00 64.18 480 LEU A CA 1
ATOM 3543 C C . LEU A 1 480 ? 170.869 154.681 29.619 1.00 70.87 480 LEU A C 1
ATOM 3544 O O . LEU A 1 480 ? 171.518 153.646 29.482 1.00 70.83 480 LEU A O 1
ATOM 3549 N N . MET A 1 481 ? 170.557 155.192 30.805 1.00 77.10 481 MET A N 1
ATOM 3550 C CA . MET A 1 481 ? 170.610 154.380 32.009 1.00 82.96 481 MET A CA 1
ATOM 3551 C C . MET A 1 481 ? 169.342 153.522 31.958 1.00 87.01 481 MET A C 1
ATOM 3552 O O . MET A 1 481 ? 168.358 153.811 32.645 1.00 88.55 481 MET A O 1
ATOM 3557 N N . ASP A 1 482 ? 169.349 152.505 31.090 1.00 90.12 482 ASP A N 1
ATOM 3558 C CA . ASP A 1 482 ? 168.231 151.558 31.006 1.00 97.54 482 ASP A CA 1
ATOM 3559 C C . ASP A 1 482 ? 168.212 150.711 32.284 1.00 99.36 482 ASP A C 1
ATOM 3560 O O . ASP A 1 482 ? 167.725 151.174 33.309 1.00 95.93 482 ASP A O 1
ATOM 3565 N N . LYS A 1 483 ? 168.696 149.474 32.199 1.00 101.03 483 LYS A N 1
ATOM 3566 C CA . LYS A 1 483 ? 169.359 148.739 33.297 1.00 100.11 483 LYS A CA 1
ATOM 3567 C C . LYS A 1 483 ? 168.994 148.940 34.765 1.00 95.59 483 LYS A C 1
ATOM 3568 O O . LYS A 1 483 ? 169.231 148.038 35.565 1.00 93.63 483 LYS A O 1
ATOM 3574 N N . ALA A 1 484 ? 168.458 150.113 35.105 1.00 94.67 484 ALA A N 1
ATOM 3575 C CA . ALA A 1 484 ? 168.545 150.735 36.449 1.00 92.98 484 ALA A CA 1
ATOM 3576 C C . ALA A 1 484 ? 168.554 149.851 37.706 1.00 90.20 484 ALA A C 1
ATOM 3577 O O . ALA A 1 484 ? 167.931 150.202 38.713 1.00 89.33 484 ALA A O 1
ATOM 3579 N N . GLY A 1 485 ? 169.289 148.738 37.655 1.00 89.47 485 GLY A N 1
ATOM 3580 C CA . GLY A 1 485 ? 169.218 147.675 38.669 1.00 88.21 485 GLY A CA 1
ATOM 3581 C C . GLY A 1 485 ? 168.675 148.099 40.025 1.00 87.97 485 GLY A C 1
ATOM 3582 O O . GLY A 1 485 ? 169.455 148.574 40.850 1.00 86.92 485 GLY A O 1
ATOM 3583 N N . LEU A 1 486 ? 167.365 147.957 40.304 1.00 86.19 486 LEU A N 1
ATOM 3584 C CA . LEU A 1 486 ? 166.261 147.380 39.466 1.00 86.17 486 LEU A CA 1
ATOM 3585 C C . LEU A 1 486 ? 165.540 146.131 39.983 1.00 83.58 486 LEU A C 1
ATOM 3586 O O . LEU A 1 486 ? 164.317 146.103 40.007 1.00 78.04 486 LEU A O 1
ATOM 3591 N N . GLY A 1 487 ? 166.279 145.112 40.413 1.00 81.04 487 GLY A N 1
ATOM 3592 C CA . GLY A 1 487 ? 167.646 145.286 40.832 1.00 79.50 487 GLY A CA 1
ATOM 3593 C C . GLY A 1 487 ? 167.456 145.535 42.309 1.00 78.36 487 GLY A C 1
ATOM 3594 O O . GLY A 1 487 ? 166.751 146.461 42.714 1.00 78.18 487 GLY A O 1
ATOM 3595 N N . LEU A 1 488 ? 168.096 144.716 43.124 1.00 73.18 488 LEU A N 1
ATOM 3596 C CA . LEU A 1 488 ? 169.174 143.859 42.667 1.00 70.45 488 LEU A CA 1
ATOM 3597 C C . LEU A 1 488 ? 168.770 142.650 41.787 1.00 67.92 488 LEU A C 1
ATOM 3598 O O . LEU A 1 488 ? 169.614 142.116 41.070 1.00 68.56 488 LEU A O 1
ATOM 3603 N N . PHE A 1 489 ? 167.484 142.285 41.779 1.00 62.80 489 PHE A N 1
ATOM 3604 C CA . PHE A 1 489 ? 167.020 141.029 41.161 1.00 59.37 489 PHE A CA 1
ATOM 3605 C C . PHE A 1 489 ? 165.742 141.115 40.315 1.00 56.82 489 PHE A C 1
ATOM 3606 O O . PHE A 1 489 ? 165.196 142.199 40.098 1.00 57.43 489 PHE A O 1
ATOM 3614 N N . GLU A 1 490 ? 165.292 139.945 39.845 1.00 56.03 490 GLU A N 1
ATOM 3615 C CA . GLU A 1 490 ? 163.922 139.720 39.353 1.00 55.82 490 GLU A CA 1
ATOM 3616 C C . GLU A 1 490 ? 163.515 138.247 39.272 1.00 54.01 490 GLU A C 1
ATOM 3617 O O . GLU A 1 490 ? 164.078 137.479 38.490 1.00 55.50 490 GLU A O 1
ATOM 3623 N N . THR A 1 491 ? 162.514 137.881 40.074 1.00 54.26 491 THR A N 1
ATOM 3624 C CA . THR A 1 491 ? 162.035 136.498 40.185 1.00 53.81 491 THR A CA 1
ATOM 3625 C C . THR A 1 491 ? 161.511 135.914 38.873 1.00 54.21 491 THR A C 1
ATOM 3626 O O . THR A 1 491 ? 161.026 136.638 37.999 1.00 54.84 491 THR A O 1
ATOM 3630 N N . GLY A 1 492 ? 161.623 134.594 38.758 1.00 56.81 492 GLY A N 1
ATOM 3631 C CA . GLY A 1 492 ? 161.100 133.844 37.623 1.00 57.62 492 GLY A CA 1
ATOM 3632 C C . GLY A 1 492 ? 160.795 132.417 38.036 1.00 59.42 492 GLY A C 1
ATOM 3633 O O . GLY A 1 492 ? 161.014 132.036 39.189 1.00 61.87 492 GLY A O 1
ATOM 3634 N N . GLY A 1 493 ? 160.284 131.627 37.097 1.00 59.14 493 GLY A N 1
ATOM 3635 C CA . GLY A 1 493 ? 159.949 130.233 37.371 1.00 60.24 493 GLY A CA 1
ATOM 3636 C C . GLY A 1 493 ? 159.452 129.497 36.145 1.00 60.53 493 GLY A C 1
ATOM 3637 O O . GLY A 1 493 ? 158.841 130.098 35.258 1.00 59.11 493 GLY A O 1
ATOM 3638 N N . VAL A 1 494 ? 159.714 128.191 36.099 1.00 61.07 494 VAL A N 1
ATOM 3639 C CA . VAL A 1 494 ? 159.332 127.358 34.957 1.00 61.17 494 VAL A CA 1
ATOM 3640 C C . VAL A 1 494 ? 158.628 126.078 35.412 1.00 60.76 494 VAL A C 1
ATOM 3641 O O . VAL A 1 494 ? 159.149 125.331 36.242 1.00 64.79 494 VAL A O 1
ATOM 3645 N N . GLU A 1 495 ? 157.444 125.836 34.856 1.00 61.53 495 GLU A N 1
ATOM 3646 C CA . GLU A 1 495 ? 156.684 124.625 35.152 1.00 63.14 495 GLU A CA 1
ATOM 3647 C C . GLU A 1 495 ? 156.342 123.832 33.895 1.00 60.63 495 GLU A C 1
ATOM 3648 O O . GLU A 1 495 ? 155.654 124.326 33.003 1.00 59.37 495 GLU A O 1
ATOM 3654 N N . VAL A 1 496 ? 156.829 122.596 33.843 1.00 60.67 496 VAL A N 1
ATOM 3655 C CA . VAL A 1 496 ? 156.432 121.644 32.811 1.00 60.21 496 VAL A CA 1
ATOM 3656 C C . VAL A 1 496 ? 155.544 120.601 33.480 1.00 60.32 496 VAL A C 1
ATOM 3657 O O . VAL A 1 496 ? 155.885 120.092 34.553 1.00 61.18 496 VAL A O 1
ATOM 3661 N N . SER A 1 497 ? 154.407 120.293 32.860 1.00 60.01 497 SER A N 1
ATOM 3662 C CA . SER A 1 497 ? 153.472 119.319 33.423 1.00 61.63 497 SER A CA 1
ATOM 3663 C C . SER A 1 497 ? 152.526 118.720 32.394 1.00 60.66 497 SER A C 1
ATOM 3664 O O . SER A 1 497 ? 152.073 119.407 31.478 1.00 62.12 497 SER A O 1
ATOM 3667 N N . ARG A 1 498 ? 152.245 117.429 32.572 1.00 64.14 498 ARG A N 1
ATOM 3668 C CA . ARG A 1 498 ? 151.203 116.700 31.842 1.00 65.86 498 ARG A CA 1
ATOM 3669 C C . ARG A 1 498 ? 150.941 117.177 30.416 1.00 65.16 498 ARG A C 1
ATOM 3670 O O . ARG A 1 498 ? 151.802 117.037 29.543 1.00 64.60 498 ARG A O 1
ATOM 3678 N N . ALA A 1 499 ? 149.746 117.733 30.198 1.00 65.19 499 ALA A N 1
ATOM 3679 C CA . ALA A 1 499 ? 149.334 118.266 28.901 1.00 63.99 499 ALA A CA 1
ATOM 3680 C C . ALA A 1 499 ? 150.436 119.131 28.307 1.00 63.75 499 ALA A C 1
ATOM 3681 O O . ALA A 1 499 ? 150.983 120.007 28.983 1.00 62.39 499 ALA A O 1
ATOM 3683 N N . GLY A 1 500 ? 150.747 118.873 27.039 1.00 61.55 500 GLY A N 1
ATOM 3684 C CA . GLY A 1 500 ? 151.942 119.402 26.382 1.00 61.22 500 GLY A CA 1
ATOM 3685 C C . GLY A 1 500 ? 152.160 120.903 26.389 1.00 58.74 500 GLY A C 1
ATOM 3686 O O . GLY A 1 500 ? 152.275 121.520 25.328 1.00 58.80 500 GLY A O 1
ATOM 3687 N N . ARG A 1 501 ? 152.239 121.485 27.583 1.00 56.45 501 ARG A N 1
ATOM 3688 C CA . ARG A 1 501 ? 152.484 122.913 27.741 1.00 54.25 501 ARG A CA 1
ATOM 3689 C C . ARG A 1 501 ? 153.404 123.209 28.918 1.00 51.99 501 ARG A C 1
ATOM 3690 O O . ARG A 1 501 ? 153.493 122.424 29.867 1.00 51.70 501 ARG A O 1
ATOM 3698 N N . VAL A 1 502 ? 154.086 124.349 28.833 1.00 50.91 502 VAL A N 1
ATOM 3699 C CA . VAL A 1 502 ? 154.984 124.825 29.880 1.00 50.55 502 VAL A CA 1
ATOM 3700 C C . VAL A 1 502 ? 154.463 126.173 30.378 1.00 50.07 502 VAL A C 1
ATOM 3701 O O . VAL A 1 502 ? 154.040 127.010 29.579 1.00 50.28 502 VAL A O 1
ATOM 3705 N N . THR A 1 503 ? 154.480 126.367 31.695 1.00 48.82 503 THR A N 1
ATOM 3706 C CA . THR A 1 503 ? 153.999 127.606 32.300 1.00 48.00 503 THR A CA 1
ATOM 3707 C C . THR A 1 503 ? 155.135 128.362 32.989 1.00 48.08 503 THR A C 1
ATOM 3708 O O . THR A 1 503 ? 155.803 127.832 33.880 1.00 48.31 503 THR A O 1
ATOM 3712 N N . VAL A 1 504 ? 155.342 129.606 32.565 1.00 48.13 504 VAL A N 1
ATOM 3713 C CA . VAL A 1 504 ? 156.426 130.433 33.089 1.00 48.61 504 VAL A CA 1
ATOM 3714 C C . VAL A 1 504 ? 155.895 131.602 33.916 1.00 48.66 504 VAL A C 1
ATOM 3715 O O . VAL A 1 504 ? 155.165 132.461 33.416 1.00 48.39 504 VAL A O 1
ATOM 3719 N N . LYS A 1 505 ? 156.271 131.619 35.189 1.00 49.10 505 LYS A N 1
ATOM 3720 C CA . LYS A 1 505 ? 155.899 132.696 36.094 1.00 49.53 505 LYS A CA 1
ATOM 3721 C C . LYS A 1 505 ? 157.028 133.715 36.128 1.00 49.36 505 LYS A C 1
ATOM 3722 O O . LYS A 1 505 ? 158.202 133.340 36.180 1.00 49.65 505 LYS A O 1
ATOM 3728 N N . THR A 1 506 ? 156.675 134.997 36.082 1.00 49.98 506 THR A N 1
ATOM 3729 C CA . THR A 1 506 ? 157.672 136.068 36.118 1.00 50.73 506 THR A CA 1
ATOM 3730 C C . THR A 1 506 ? 157.249 137.233 37.013 1.00 51.73 506 THR A C 1
ATOM 3731 O O . THR A 1 506 ? 156.058 137.490 37.205 1.00 51.72 506 THR A O 1
ATOM 3735 N N . GLY A 1 507 ? 158.239 137.929 37.562 1.00 52.24 507 GLY A N 1
ATOM 3736 C CA . GLY A 1 507 ? 157.984 139.105 38.383 1.00 52.87 507 GLY A CA 1
ATOM 3737 C C . GLY A 1 507 ? 157.611 140.317 37.550 1.00 52.52 507 GLY A C 1
ATOM 3738 O O . GLY A 1 507 ? 156.984 141.249 38.054 1.00 52.60 507 GLY A O 1
ATOM 3739 N N . GLY A 1 508 ? 157.993 140.300 36.273 1.00 52.32 508 GLY A N 1
ATOM 3740 C CA . GLY A 1 508 ? 157.734 141.410 35.359 1.00 51.98 508 GLY A CA 1
ATOM 3741 C C . GLY A 1 508 ? 156.260 141.692 35.126 1.00 50.71 508 GLY A C 1
ATOM 3742 O O . GLY A 1 508 ? 155.386 141.090 35.759 1.00 52.45 508 GLY A O 1
ATOM 3743 N N . SER A 1 509 ? 155.983 142.615 34.212 1.00 51.20 509 SER A N 1
ATOM 3744 C CA . SER A 1 509 ? 154.610 142.992 33.897 1.00 50.23 509 SER A CA 1
ATOM 3745 C C . SER A 1 509 ? 154.425 143.206 32.402 1.00 49.44 509 SER A C 1
ATOM 3746 O O . SER A 1 509 ? 155.260 143.838 31.748 1.00 49.97 509 SER A O 1
ATOM 3749 N N . SER A 1 510 ? 153.332 142.665 31.866 1.00 49.54 510 SER A N 1
ATOM 3750 C CA . SER A 1 510 ? 152.958 142.902 30.477 1.00 49.68 510 SER A CA 1
ATOM 3751 C C . SER A 1 510 ? 152.256 144.236 30.377 1.00 49.55 510 SER A C 1
ATOM 3752 O O . SER A 1 510 ? 151.172 144.429 30.933 1.00 49.59 510 SER A O 1
ATOM 3755 N N . VAL A 1 511 ? 152.890 145.155 29.663 1.00 50.08 511 VAL A N 1
ATOM 3756 C CA . VAL A 1 511 ? 152.382 146.507 29.544 1.00 50.83 511 VAL A CA 1
ATOM 3757 C C . VAL A 1 511 ? 152.151 146.830 28.064 1.00 51.58 511 VAL A C 1
ATOM 3758 O O . VAL A 1 511 ? 151.492 147.816 27.724 1.00 54.16 511 VAL A O 1
ATOM 3762 N N . GLY A 1 512 ? 152.678 145.969 27.194 1.00 51.79 512 GLY A N 1
ATOM 3763 C CA . GLY A 1 512 ? 152.485 146.096 25.754 1.00 52.80 512 GLY A CA 1
ATOM 3764 C C . GLY A 1 512 ? 153.736 145.832 24.940 1.00 52.76 512 GLY A C 1
ATOM 3765 O O . GLY A 1 512 ? 153.683 145.747 23.714 1.00 52.62 512 GLY A O 1
ATOM 3766 N N . GLN A 1 513 ? 154.863 145.695 25.631 1.00 53.30 513 GLN A N 1
ATOM 3767 C CA . GLN A 1 513 ? 156.167 145.511 24.996 1.00 53.94 513 GLN A CA 1
ATOM 3768 C C . GLN A 1 513 ? 156.429 144.067 24.544 1.00 53.91 513 GLN A C 1
ATOM 3769 O O . GLN A 1 513 ? 157.490 143.765 23.988 1.00 54.14 513 GLN A O 1
ATOM 3775 N N . GLY A 1 514 ? 155.456 143.187 24.775 1.00 53.96 514 GLY A N 1
ATOM 3776 C CA . GLY A 1 514 ? 155.585 141.782 24.400 1.00 54.98 514 GLY A CA 1
ATOM 3777 C C . GLY A 1 514 ? 156.559 141.030 25.287 1.00 52.82 514 GLY A C 1
ATOM 3778 O O . GLY A 1 514 ? 157.375 140.247 24.796 1.00 54.89 514 GLY A O 1
ATOM 3779 N N . ILE A 1 515 ? 156.475 141.281 26.593 1.00 53.71 515 ILE A N 1
ATOM 3780 C CA . ILE A 1 515 ? 157.319 140.608 27.586 1.00 52.85 515 ILE A CA 1
ATOM 3781 C C . ILE A 1 515 ? 157.015 139.113 27.654 1.00 51.88 515 ILE A C 1
ATOM 3782 O O . ILE A 1 515 ? 157.930 138.291 27.763 1.00 51.03 515 ILE A O 1
ATOM 3787 N N . GLU A 1 516 ? 155.730 138.772 27.576 1.00 51.47 516 GLU A N 1
ATOM 3788 C CA . GLU A 1 516 ? 155.285 137.385 27.641 1.00 51.18 516 GLU A CA 1
ATOM 3789 C C . GLU A 1 516 ? 155.808 136.579 26.453 1.00 51.01 516 GLU A C 1
ATOM 3790 O O . GLU A 1 516 ? 155.820 135.351 26.485 1.00 50.46 516 GLU A O 1
ATOM 3796 N N . THR A 1 517 ? 156.250 137.283 25.414 1.00 51.21 517 THR A N 1
ATOM 3797 C CA . THR A 1 517 ? 156.806 136.651 24.221 1.00 51.13 517 THR A CA 1
ATOM 3798 C C . THR A 1 517 ? 158.317 136.485 24.324 1.00 50.79 517 THR A C 1
ATOM 3799 O O . THR A 1 517 ? 158.844 135.404 24.054 1.00 50.36 517 THR A O 1
ATOM 3803 N N . VAL A 1 518 ? 159.003 137.564 24.702 1.00 50.84 518 VAL A N 1
ATOM 3804 C CA . VAL A 1 518 ? 160.457 137.560 24.877 1.00 50.74 518 VAL A CA 1
ATOM 3805 C C . VAL A 1 518 ? 160.884 136.392 25.764 1.00 50.14 518 VAL A C 1
ATOM 3806 O O . VAL A 1 518 ? 161.801 135.641 25.419 1.00 49.82 518 VAL A O 1
ATOM 3810 N N . LEU A 1 519 ? 160.201 136.246 26.898 1.00 49.82 519 LEU A N 1
ATOM 3811 C CA . LEU A 1 519 ? 160.431 135.132 27.811 1.00 49.18 519 LEU A CA 1
ATOM 3812 C C . LEU A 1 519 ? 160.108 133.802 27.140 1.00 49.10 519 LEU A C 1
ATOM 3813 O O . LEU A 1 519 ? 160.858 132.835 27.284 1.00 48.52 519 LEU A O 1
ATOM 3818 N N . ALA A 1 520 ? 159.000 133.767 26.397 1.00 49.38 520 ALA A N 1
ATOM 3819 C CA . ALA A 1 520 ? 158.574 132.564 25.678 1.00 49.42 520 ALA A CA 1
ATOM 3820 C C . ALA A 1 520 ? 159.655 132.049 24.733 1.00 48.96 520 ALA A C 1
ATOM 3821 O O . ALA A 1 520 ? 159.816 130.841 24.583 1.00 48.95 520 ALA A O 1
ATOM 3823 N N . GLN A 1 521 ? 160.390 132.968 24.107 1.00 47.89 521 GLN A N 1
ATOM 3824 C CA . GLN A 1 521 ? 161.522 132.611 23.253 1.00 46.85 521 GLN A CA 1
ATOM 3825 C C . GLN A 1 521 ? 162.689 132.100 24.094 1.00 45.86 521 GLN A C 1
ATOM 3826 O O . GLN A 1 521 ? 163.145 130.967 23.907 1.00 46.60 521 GLN A O 1
ATOM 3832 N N . ILE A 1 522 ? 163.159 132.948 25.015 1.00 44.80 522 ILE A N 1
ATOM 3833 C CA . ILE A 1 522 ? 164.258 132.624 25.935 1.00 43.95 522 ILE A CA 1
ATOM 3834 C C . ILE A 1 522 ? 164.114 131.224 26.529 1.00 44.48 522 ILE A C 1
ATOM 3835 O O . ILE A 1 522 ? 165.061 130.432 26.503 1.00 44.63 522 ILE A O 1
ATOM 3840 N N . VAL A 1 523 ? 162.927 130.935 27.059 1.00 45.60 523 VAL A N 1
ATOM 3841 C CA . VAL A 1 523 ? 162.619 129.628 27.633 1.00 47.09 523 VAL A CA 1
ATOM 3842 C C . VAL A 1 523 ? 162.643 128.549 26.550 1.00 48.56 523 VAL A C 1
ATOM 3843 O O . VAL A 1 523 ? 163.338 127.539 26.692 1.00 50.22 523 VAL A O 1
ATOM 3847 N N . ALA A 1 524 ? 161.896 128.781 25.470 1.00 49.10 524 ALA A N 1
ATOM 3848 C CA . ALA A 1 524 ? 161.802 127.839 24.354 1.00 50.17 524 ALA A CA 1
ATOM 3849 C C . ALA A 1 524 ? 163.172 127.399 23.838 1.00 51.41 524 ALA A C 1
ATOM 3850 O O . ALA A 1 524 ? 163.398 126.210 23.604 1.00 52.63 524 ALA A O 1
ATOM 3852 N N . GLU A 1 525 ? 164.080 128.361 23.673 1.00 52.31 525 GLU A N 1
ATOM 3853 C CA . GLU A 1 525 ? 165.446 128.072 23.240 1.00 54.64 525 GLU A CA 1
ATOM 3854 C C . GLU A 1 525 ? 166.158 127.126 24.210 1.00 55.94 525 GLU A C 1
ATOM 3855 O O . GLU A 1 525 ? 166.745 126.125 23.792 1.00 56.17 525 GLU A O 1
ATOM 3861 N N . GLU A 1 526 ? 166.084 127.441 25.500 1.00 56.44 526 GLU A N 1
ATOM 3862 C CA . GLU A 1 526 ? 166.773 126.661 26.524 1.00 58.20 526 GLU A CA 1
ATOM 3863 C C . GLU A 1 526 ? 166.076 125.333 26.823 1.00 58.42 526 GLU A C 1
ATOM 3864 O O . GLU A 1 526 ? 166.678 124.431 27.411 1.00 59.73 526 GLU A O 1
ATOM 3870 N N . LEU A 1 527 ? 164.816 125.214 26.407 1.00 59.97 527 LEU A N 1
ATOM 3871 C CA . LEU A 1 527 ? 164.020 124.022 26.699 1.00 61.92 527 LEU A CA 1
ATOM 3872 C C . LEU A 1 527 ? 163.723 123.124 25.505 1.00 64.44 527 LEU A C 1
ATOM 3873 O O . LEU A 1 527 ? 163.197 122.020 25.684 1.00 65.27 527 LEU A O 1
ATOM 3878 N N . GLN A 1 528 ? 164.041 123.595 24.299 1.00 65.75 528 GLN A N 1
ATOM 3879 C CA . GLN A 1 528 ? 163.976 122.747 23.114 1.00 69.81 528 GLN A CA 1
ATOM 3880 C C . GLN A 1 528 ? 162.518 122.420 22.751 1.00 68.46 528 GLN A C 1
ATOM 3881 O O . GLN A 1 528 ? 162.182 121.290 22.384 1.00 69.99 528 GLN A O 1
ATOM 3887 N N . ILE A 1 529 ? 161.663 123.434 22.851 1.00 66.54 529 ILE A N 1
ATOM 3888 C CA . ILE A 1 529 ? 160.221 123.275 22.659 1.00 65.04 529 ILE A CA 1
ATOM 3889 C C . ILE A 1 529 ? 159.598 124.550 22.085 1.00 63.00 529 ILE A C 1
ATOM 3890 O O . ILE A 1 529 ? 159.873 125.650 22.564 1.00 61.14 529 ILE A O 1
ATOM 3895 N N . ALA A 1 530 ? 158.760 124.387 21.061 1.00 62.13 530 ALA A N 1
ATOM 3896 C CA . ALA A 1 530 ? 158.078 125.503 20.395 1.00 61.18 530 ALA A CA 1
ATOM 3897 C C . ALA A 1 530 ? 157.449 126.499 21.379 1.00 59.87 530 ALA A C 1
ATOM 3898 O O . ALA A 1 530 ? 156.861 126.088 22.382 1.00 60.18 530 ALA A O 1
ATOM 3900 N N . PRO A 1 531 ? 157.574 127.814 21.095 1.00 58.56 531 PRO A N 1
ATOM 3901 C CA . PRO A 1 531 ? 157.030 128.847 21.983 1.00 57.69 531 PRO A CA 1
ATOM 3902 C C . PRO A 1 531 ? 155.502 128.912 21.982 1.00 57.47 531 PRO A C 1
ATOM 3903 O O . PRO A 1 531 ? 154.913 129.504 22.891 1.00 58.71 531 PRO A O 1
ATOM 3907 N N . GLU A 1 532 ? 154.876 128.308 20.972 1.00 59.52 532 GLU A N 1
ATOM 3908 C CA . GLU A 1 532 ? 153.418 128.172 20.913 1.00 60.39 532 GLU A CA 1
ATOM 3909 C C . GLU A 1 532 ? 152.900 127.297 22.052 1.00 59.55 532 GLU A C 1
ATOM 3910 O O . GLU A 1 532 ? 151.694 127.222 22.291 1.00 60.18 532 GLU A O 1
ATOM 3916 N N . ASN A 1 533 ? 153.828 126.643 22.747 1.00 58.80 533 ASN A N 1
ATOM 3917 C CA . ASN A 1 533 ? 153.512 125.749 23.855 1.00 58.10 533 ASN A CA 1
ATOM 3918 C C . ASN A 1 533 ? 153.773 126.375 25.223 1.00 57.16 533 ASN A C 1
ATOM 3919 O O . ASN A 1 533 ? 153.326 125.853 26.249 1.00 56.94 533 ASN A O 1
ATOM 3924 N N . ILE A 1 534 ? 154.499 127.490 25.236 1.00 57.11 534 ILE A N 1
ATOM 3925 C CA . ILE A 1 534 ? 154.764 128.210 26.477 1.00 57.03 534 ILE A CA 1
ATOM 3926 C C . ILE A 1 534 ? 153.649 129.213 26.748 1.00 57.67 534 ILE A C 1
ATOM 3927 O O . ILE A 1 534 ? 153.311 130.031 25.886 1.00 58.35 534 ILE A O 1
ATOM 3932 N N . ASP A 1 535 ? 153.078 129.128 27.946 1.00 57.46 535 ASP A N 1
ATOM 3933 C CA . ASP A 1 535 ? 152.184 130.158 28.460 1.00 57.35 535 ASP A CA 1
ATOM 3934 C C . ASP A 1 535 ? 152.925 130.905 29.558 1.00 53.60 535 ASP A C 1
ATOM 3935 O O . ASP A 1 535 ? 153.720 130.311 30.289 1.00 52.43 535 ASP A O 1
ATOM 3940 N N . ILE A 1 536 ? 152.672 132.204 29.670 1.00 49.83 536 ILE A N 1
ATOM 3941 C CA . ILE A 1 536 ? 153.372 133.035 30.648 1.00 46.89 536 ILE A CA 1
ATOM 3942 C C . ILE A 1 536 ? 152.397 133.656 31.645 1.00 45.01 536 ILE A C 1
ATOM 3943 O O . ILE A 1 536 ? 151.384 134.246 31.259 1.00 45.14 536 ILE A O 1
ATOM 3948 N N . VAL A 1 537 ? 152.714 133.499 32.927 1.00 43.62 537 VAL A N 1
ATOM 3949 C CA . VAL A 1 537 ? 151.922 134.071 34.008 1.00 42.56 537 VAL A CA 1
ATOM 3950 C C . VAL A 1 537 ? 152.744 135.131 34.736 1.00 42.54 537 VAL A C 1
ATOM 3951 O O . VAL A 1 537 ? 153.928 134.929 35.010 1.00 42.79 537 VAL A O 1
ATOM 3955 N N . HIS A 1 538 ? 152.107 136.262 35.024 1.00 44.20 538 HIS A N 1
ATOM 3956 C CA . HIS A 1 538 ? 152.719 137.336 35.800 1.00 45.59 538 HIS A CA 1
ATOM 3957 C C . HIS A 1 538 ? 151.700 138.038 36.644 1.00 45.27 538 HIS A C 1
ATOM 3958 O O . HIS A 1 538 ? 150.492 137.843 36.471 1.00 45.15 538 HIS A O 1
ATOM 3965 N N . SER A 1 539 ? 152.187 138.882 37.553 1.00 45.33 539 SER A N 1
ATOM 3966 C CA . SER A 1 539 ? 151.357 139.840 38.291 1.00 45.26 539 SER A CA 1
ATOM 3967 C C . SER A 1 539 ? 150.114 139.238 38.958 1.00 45.26 539 SER A C 1
ATOM 3968 O O . SER A 1 539 ? 149.096 139.914 39.124 1.00 44.86 539 SER A O 1
ATOM 3971 N N . ASP A 1 540 ? 150.208 137.958 39.311 1.00 46.31 540 ASP A N 1
ATOM 3972 C CA . ASP A 1 540 ? 149.251 137.307 40.194 1.00 47.15 540 ASP A CA 1
ATOM 3973 C C . ASP A 1 540 ? 150.003 137.012 41.482 1.00 49.47 540 ASP A C 1
ATOM 3974 O O . ASP A 1 540 ? 150.686 135.992 41.593 1.00 50.92 540 ASP A O 1
ATOM 3979 N N . THR A 1 541 ? 149.882 137.922 42.446 1.00 50.74 541 THR A N 1
ATOM 3980 C CA . THR A 1 541 ? 150.729 137.921 43.646 1.00 52.06 541 THR A CA 1
ATOM 3981 C C . THR A 1 541 ? 150.554 136.733 44.587 1.00 54.45 541 THR A C 1
ATOM 3982 O O . THR A 1 541 ? 151.445 136.442 45.391 1.00 55.28 541 THR A O 1
ATOM 3986 N N . GLU A 1 542 ? 149.406 136.064 44.503 1.00 56.82 542 GLU A N 1
ATOM 3987 C CA . GLU A 1 542 ? 149.198 134.818 45.235 1.00 59.59 542 GLU A CA 1
ATOM 3988 C C . GLU A 1 542 ? 150.187 133.785 44.707 1.00 60.84 542 GLU A C 1
ATOM 3989 O O . GLU A 1 542 ? 150.914 133.151 45.479 1.00 59.95 542 GLU A O 1
ATOM 3995 N N . LEU A 1 543 ? 150.199 133.640 43.381 1.00 59.88 543 LEU A N 1
ATOM 3996 C CA . LEU A 1 543 ? 151.127 132.765 42.667 1.00 59.23 543 LEU A CA 1
ATOM 3997 C C . LEU A 1 543 ? 152.575 133.224 42.760 1.00 58.32 543 LEU A C 1
ATOM 3998 O O . LEU A 1 543 ? 153.482 132.409 42.951 1.00 58.22 543 LEU A O 1
ATOM 4003 N N . ILE A 1 544 ? 152.784 134.527 42.596 1.00 56.55 544 ILE A N 1
ATOM 4004 C CA . ILE A 1 544 ? 154.120 135.105 42.606 1.00 55.38 544 ILE A CA 1
ATOM 4005 C C . ILE A 1 544 ? 154.269 135.974 43.854 1.00 55.93 544 ILE A C 1
ATOM 4006 O O . ILE A 1 544 ? 153.883 137.146 43.852 1.00 55.68 544 ILE A O 1
ATOM 4011 N N . PRO A 1 545 ? 154.834 135.389 44.927 1.00 56.23 545 PRO A N 1
ATOM 4012 C CA . PRO A 1 545 ? 154.883 136.012 46.250 1.00 56.18 545 PRO A CA 1
ATOM 4013 C C . PRO A 1 545 ? 155.780 137.242 46.289 1.00 56.38 545 PRO A C 1
ATOM 4014 O O . PRO A 1 545 ? 155.583 138.123 47.130 1.00 56.21 545 PRO A O 1
ATOM 4018 N N . ASP A 1 546 ? 156.754 137.295 45.385 1.00 56.93 546 ASP A N 1
ATOM 4019 C CA . ASP A 1 546 ? 157.707 138.390 45.354 1.00 57.07 546 ASP A CA 1
ATOM 4020 C C . ASP A 1 546 ? 158.216 138.670 43.949 1.00 57.10 546 ASP A C 1
ATOM 4021 O O . ASP A 1 546 ? 158.324 137.769 43.111 1.00 56.37 546 ASP A O 1
ATOM 4026 N N . GLY A 1 547 ? 158.533 139.936 43.712 1.00 56.82 547 GLY A N 1
ATOM 4027 C CA . GLY A 1 547 ? 159.087 140.361 42.446 1.00 56.46 547 GLY A CA 1
ATOM 4028 C C . GLY A 1 547 ? 159.163 141.866 42.338 1.00 54.85 547 GLY A C 1
ATOM 4029 O O . GLY A 1 547 ? 158.460 142.602 43.038 1.00 58.36 547 GLY A O 1
ATOM 4030 N N . VAL A 1 548 ? 160.047 142.311 41.457 1.00 57.09 548 VAL A N 1
ATOM 4031 C CA . VAL A 1 548 ? 160.116 143.698 41.045 1.00 56.66 548 VAL A CA 1
ATOM 4032 C C . VAL A 1 548 ? 159.195 143.816 39.829 1.00 58.43 548 VAL A C 1
ATOM 4033 O O . VAL A 1 548 ? 158.698 142.805 39.334 1.00 57.57 548 VAL A O 1
ATOM 4037 N N . GLY A 1 549 ? 158.945 145.039 39.364 1.00 57.45 549 GLY A N 1
ATOM 4038 C CA . GLY A 1 549 ? 158.133 145.247 38.170 1.00 56.77 549 GLY A CA 1
ATOM 4039 C C . GLY A 1 549 ? 158.973 145.335 36.912 1.00 55.35 549 GLY A C 1
ATOM 4040 O O . GLY A 1 549 ? 160.015 144.686 36.797 1.00 56.52 549 GLY A O 1
ATOM 4041 N N . SER A 1 550 ? 158.501 146.136 35.964 1.00 56.22 550 SER A N 1
ATOM 4042 C CA . SER A 1 550 ? 159.246 146.420 34.752 1.00 56.90 550 SER A CA 1
ATOM 4043 C C . SER A 1 550 ? 159.455 147.928 34.640 1.00 58.67 550 SER A C 1
ATOM 4044 O O . SER A 1 550 ? 158.545 148.666 34.250 1.00 60.65 550 SER A O 1
ATOM 4047 N N . TRP A 1 551 ? 160.652 148.378 35.012 1.00 61.69 551 TRP A N 1
ATOM 4048 C CA . TRP A 1 551 ? 161.011 149.794 34.958 1.00 63.23 551 TRP A CA 1
ATOM 4049 C C . TRP A 1 551 ? 162.091 150.040 33.957 1.00 61.85 551 TRP A C 1
ATOM 4050 O O . TRP A 1 551 ? 162.459 149.145 33.196 1.00 62.22 551 TRP A O 1
ATOM 4061 N N . SER A 1 552 ? 162.610 151.269 33.978 1.00 61.53 552 SER A N 1
ATOM 4062 C CA . SER A 1 552 ? 163.749 151.693 33.165 1.00 61.40 552 SER A CA 1
ATOM 4063 C C . SER A 1 552 ? 164.388 150.534 32.406 1.00 58.92 552 SER A C 1
ATOM 4064 O O . SER A 1 552 ? 165.333 149.905 32.886 1.00 61.39 552 SER A O 1
ATOM 4067 N N . SER A 1 553 ? 163.816 150.253 31.235 1.00 59.74 553 SER A N 1
ATOM 4068 C CA . SER A 1 553 ? 164.255 149.204 30.305 1.00 59.33 553 SER A CA 1
ATOM 4069 C C . SER A 1 553 ? 165.047 148.065 30.948 1.00 57.91 553 SER A C 1
ATOM 4070 O O . SER A 1 553 ? 166.240 147.889 30.678 1.00 57.83 553 SER A O 1
ATOM 4073 N N . ARG A 1 554 ? 164.360 147.273 31.765 1.00 58.14 554 ARG A N 1
ATOM 4074 C CA . ARG A 1 554 ? 165.034 146.364 32.683 1.00 59.21 554 ARG A CA 1
ATOM 4075 C C . ARG A 1 554 ? 164.942 144.871 32.388 1.00 58.50 554 ARG A C 1
ATOM 4076 O O . ARG A 1 554 ? 165.966 144.189 32.299 1.00 58.30 554 ARG A O 1
ATOM 4084 N N . SER A 1 555 ? 163.715 144.385 32.225 1.00 58.61 555 SER A N 1
ATOM 4085 C CA . SER A 1 555 ? 163.378 142.991 32.527 1.00 58.21 555 SER A CA 1
ATOM 4086 C C . SER A 1 555 ? 163.970 141.901 31.638 1.00 57.29 555 SER A C 1
ATOM 4087 O O . SER A 1 555 ? 164.184 140.788 32.111 1.00 56.42 555 SER A O 1
ATOM 4090 N N . THR A 1 556 ? 164.227 142.189 30.365 1.00 56.67 556 THR A N 1
ATOM 4091 C CA . THR A 1 556 ? 164.722 141.134 29.469 1.00 56.56 556 THR A CA 1
ATOM 4092 C C . THR A 1 556 ? 166.031 140.505 29.960 1.00 56.45 556 THR A C 1
ATOM 4093 O O . THR A 1 556 ? 166.164 139.281 29.956 1.00 56.07 556 THR A O 1
ATOM 4097 N N . VAL A 1 557 ? 166.984 141.336 30.380 1.00 56.14 557 VAL A N 1
ATOM 4098 C CA . VAL A 1 557 ? 168.214 140.839 31.002 1.00 56.20 557 VAL A CA 1
ATOM 4099 C C . VAL A 1 557 ? 167.914 140.227 32.374 1.00 55.41 557 VAL A C 1
ATOM 4100 O O . VAL A 1 557 ? 168.398 139.134 32.695 1.00 55.30 557 VAL A O 1
ATOM 4104 N N . LEU A 1 558 ? 167.102 140.929 33.166 1.00 54.34 558 LEU A N 1
ATOM 4105 C CA . LEU A 1 558 ? 166.792 140.513 34.533 1.00 52.67 558 LEU A CA 1
ATOM 4106 C C . LEU A 1 558 ? 165.787 139.365 34.590 1.00 52.58 558 LEU A C 1
ATOM 4107 O O . LEU A 1 558 ? 166.159 138.233 34.905 1.00 53.39 558 LEU A O 1
ATOM 4112 N N . ALA A 1 559 ? 164.523 139.654 34.279 1.00 52.51 559 ALA A N 1
ATOM 4113 C CA . ALA A 1 559 ? 163.455 138.648 34.301 1.00 52.69 559 ALA A CA 1
ATOM 4114 C C . ALA A 1 559 ? 163.659 137.525 33.278 1.00 52.34 559 ALA A C 1
ATOM 4115 O O . ALA A 1 559 ? 163.112 136.431 33.438 1.00 52.23 559 ALA A O 1
ATOM 4117 N N . GLY A 1 560 ? 164.438 137.801 32.234 1.00 51.77 560 GLY A N 1
ATOM 4118 C CA . GLY A 1 560 ? 164.835 136.775 31.269 1.00 51.40 560 GLY A CA 1
ATOM 4119 C C . GLY A 1 560 ? 165.929 135.886 31.831 1.00 51.66 560 GLY A C 1
ATOM 4120 O O . GLY A 1 560 ? 165.935 134.674 31.600 1.00 52.21 560 GLY A O 1
ATOM 4121 N N . GLY A 1 561 ? 166.853 136.501 32.569 1.00 52.67 561 GLY A N 1
ATOM 4122 C CA . GLY A 1 561 ? 167.922 135.781 33.263 1.00 53.51 561 GLY A CA 1
ATOM 4123 C C . GLY A 1 561 ? 167.384 134.871 34.351 1.00 54.57 561 GLY A C 1
ATOM 4124 O O . GLY A 1 561 ? 168.048 133.914 34.755 1.00 54.93 561 GLY A O 1
ATOM 4125 N N . ALA A 1 562 ? 166.180 135.184 34.826 1.00 55.64 562 ALA A N 1
ATOM 4126 C CA . ALA A 1 562 ? 165.447 134.331 35.756 1.00 56.22 562 ALA A CA 1
ATOM 4127 C C . ALA A 1 562 ? 164.923 133.114 35.022 1.00 55.82 562 ALA A C 1
ATOM 4128 O O . ALA A 1 562 ? 165.179 131.974 35.421 1.00 55.90 562 ALA A O 1
ATOM 4130 N N . ALA A 1 563 ? 164.185 133.382 33.945 1.00 55.36 563 ALA A N 1
ATOM 4131 C CA . ALA A 1 563 ? 163.586 132.353 33.106 1.00 55.39 563 ALA A CA 1
ATOM 4132 C C . ALA A 1 563 ? 164.632 131.378 32.580 1.00 55.24 563 ALA A C 1
ATOM 4133 O O . ALA A 1 563 ? 164.380 130.174 32.506 1.00 55.53 563 ALA A O 1
ATOM 4135 N N . ARG A 1 564 ? 165.803 131.899 32.220 1.00 55.50 564 ARG A N 1
ATOM 4136 C CA . ARG A 1 564 ? 166.913 131.042 31.834 1.00 55.97 564 ARG A CA 1
ATOM 4137 C C . ARG A 1 564 ? 167.332 130.179 33.023 1.00 55.83 564 ARG A C 1
ATOM 4138 O O . ARG A 1 564 ? 167.364 128.955 32.909 1.00 57.05 564 ARG A O 1
ATOM 4146 N N . LYS A 1 565 ? 167.607 130.816 34.162 1.00 55.69 565 LYS A N 1
ATOM 4147 C CA . LYS A 1 565 ? 168.067 130.117 35.367 1.00 55.63 565 LYS A CA 1
ATOM 4148 C C . LYS A 1 565 ? 167.129 128.990 35.798 1.00 55.71 565 LYS A C 1
ATOM 4149 O O . LYS A 1 565 ? 167.585 127.926 36.228 1.00 55.89 565 LYS A O 1
ATOM 4155 N N . ALA A 1 566 ? 165.824 129.234 35.680 1.00 56.37 566 ALA A N 1
ATOM 4156 C CA . ALA A 1 566 ? 164.813 128.230 35.993 1.00 57.70 566 ALA A CA 1
ATOM 4157 C C . ALA A 1 566 ? 164.781 127.128 34.933 1.00 58.08 566 ALA A C 1
ATOM 4158 O O . ALA A 1 566 ? 164.831 125.942 35.269 1.00 60.05 566 ALA A O 1
ATOM 4160 N N . ALA A 1 567 ? 164.706 127.521 33.661 1.00 58.34 567 ALA A N 1
ATOM 4161 C CA . ALA A 1 567 ? 164.709 126.566 32.549 1.00 59.19 567 ALA A CA 1
ATOM 4162 C C . ALA A 1 567 ? 166.009 125.764 32.486 1.00 60.61 567 ALA A C 1
ATOM 4163 O O . ALA A 1 567 ? 166.030 124.648 31.963 1.00 61.32 567 ALA A O 1
ATOM 4165 N N . LEU A 1 568 ? 167.086 126.345 33.013 1.00 61.54 568 LEU A N 1
ATOM 4166 C CA . LEU A 1 568 ? 168.366 125.650 33.137 1.00 63.24 568 LEU A CA 1
ATOM 4167 C C . LEU A 1 568 ? 168.393 124.701 34.333 1.00 65.40 568 LEU A C 1
ATOM 4168 O O . LEU A 1 568 ? 169.264 123.831 34.426 1.00 65.84 568 LEU A O 1
ATOM 4173 N N . ALA A 1 569 ? 167.447 124.879 35.251 1.00 65.44 569 ALA A N 1
ATOM 4174 C CA . ALA A 1 569 ? 167.334 124.006 36.413 1.00 66.87 569 ALA A CA 1
ATOM 4175 C C . ALA A 1 569 ? 166.461 122.792 36.114 1.00 67.14 569 ALA A C 1
ATOM 4176 O O . ALA A 1 569 ? 166.786 121.678 36.528 1.00 68.47 569 ALA A O 1
ATOM 4178 N N . VAL A 1 570 ? 165.355 123.010 35.400 1.00 66.36 570 VAL A N 1
ATOM 4179 C CA . VAL A 1 570 ? 164.458 121.913 35.021 1.00 66.19 570 VAL A CA 1
ATOM 4180 C C . VAL A 1 570 ? 165.169 120.903 34.121 1.00 67.03 570 VAL A C 1
ATOM 4181 O O . VAL A 1 570 ? 164.957 119.695 34.250 1.00 67.17 570 VAL A O 1
ATOM 4185 N N . VAL A 1 571 ? 166.020 121.399 33.223 1.00 67.65 571 VAL A N 1
ATOM 4186 C CA . VAL A 1 571 ? 166.769 120.516 32.332 1.00 68.50 571 VAL A CA 1
ATOM 4187 C C . VAL A 1 571 ? 167.719 119.623 33.125 1.00 70.56 571 VAL A C 1
ATOM 4188 O O . VAL A 1 571 ? 167.884 118.454 32.787 1.00 73.10 571 VAL A O 1
ATOM 4192 N N . GLU A 1 572 ? 168.323 120.161 34.184 1.00 72.13 572 GLU A N 1
ATOM 4193 C CA . GLU A 1 572 ? 169.161 119.334 35.047 1.00 73.76 572 GLU A CA 1
ATOM 4194 C C . GLU A 1 572 ? 168.320 118.433 35.956 1.00 73.73 572 GLU A C 1
ATOM 4195 O O . GLU A 1 572 ? 168.771 117.358 36.334 1.00 76.97 572 GLU A O 1
ATOM 4201 N N . LYS A 1 573 ? 167.097 118.854 36.282 1.00 70.86 573 LYS A N 1
ATOM 4202 C CA . LYS A 1 573 ? 166.170 117.975 36.997 1.00 67.74 573 LYS A CA 1
ATOM 4203 C C . LYS A 1 573 ? 165.786 116.793 36.107 1.00 68.04 573 LYS A C 1
ATOM 4204 O O . LYS A 1 573 ? 165.689 115.662 36.581 1.00 69.03 573 LYS A O 1
ATOM 4210 N N . ALA A 1 574 ? 165.586 117.063 34.818 1.00 69.22 574 ALA A N 1
ATOM 4211 C CA . ALA A 1 574 ? 165.281 116.021 33.845 1.00 71.46 574 ALA A CA 1
ATOM 4212 C C . ALA A 1 574 ? 166.534 115.229 33.472 1.00 74.69 574 ALA A C 1
ATOM 4213 O O . ALA A 1 574 ? 166.688 114.086 33.891 1.00 76.35 574 ALA A O 1
ATOM 4215 N N . ARG A 1 575 ? 167.437 115.853 32.717 1.00 76.88 575 ARG A N 1
ATOM 4216 C CA . ARG A 1 575 ? 168.631 115.176 32.186 1.00 79.62 575 ARG A CA 1
ATOM 4217 C C . ARG A 1 575 ? 169.580 114.598 33.250 1.00 81.90 575 ARG A C 1
ATOM 4218 O O . ARG A 1 575 ? 170.717 114.228 32.940 1.00 83.01 575 ARG A O 1
ATOM 4226 N N . ARG A 1 576 ? 169.108 114.520 34.494 1.00 83.25 576 ARG A N 1
ATOM 4227 C CA . ARG A 1 576 ? 169.810 113.784 35.548 1.00 85.69 576 ARG A CA 1
ATOM 4228 C C . ARG A 1 576 ? 168.879 112.855 36.348 1.00 83.99 576 ARG A C 1
ATOM 4229 O O . ARG A 1 576 ? 169.320 111.807 36.822 1.00 81.48 576 ARG A O 1
ATOM 4237 N N . LEU A 1 577 ? 167.610 113.239 36.510 1.00 81.95 577 LEU A N 1
ATOM 4238 C CA . LEU A 1 577 ? 166.622 112.343 37.132 1.00 79.79 577 LEU A CA 1
ATOM 4239 C C . LEU A 1 577 ? 165.650 111.737 36.115 1.00 77.16 577 LEU A C 1
ATOM 4240 O O . LEU A 1 577 ? 164.662 111.100 36.492 1.00 76.92 577 LEU A O 1
ATOM 4245 N N . ALA A 1 578 ? 165.932 111.954 34.832 1.00 75.56 578 ALA A N 1
ATOM 4246 C CA . ALA A 1 578 ? 165.322 111.177 33.760 1.00 74.36 578 ALA A CA 1
ATOM 4247 C C . ALA A 1 578 ? 166.369 110.183 33.287 1.00 72.87 578 ALA A C 1
ATOM 4248 O O . ALA A 1 578 ? 166.083 109.294 32.480 1.00 73.69 578 ALA A O 1
ATOM 4250 N N . SER A 1 579 ? 167.587 110.351 33.801 1.00 72.32 579 SER A N 1
ATOM 4251 C CA . SER A 1 579 ? 168.668 109.400 33.593 1.00 71.07 579 SER A CA 1
ATOM 4252 C C . SER A 1 579 ? 168.364 108.109 34.345 1.00 71.12 579 SER A C 1
ATOM 4253 O O . SER A 1 579 ? 168.719 107.024 33.894 1.00 74.71 579 SER A O 1
ATOM 4256 N N . GLU A 1 580 ? 167.700 108.238 35.491 1.00 71.10 580 GLU A N 1
ATOM 4257 C CA . GLU A 1 580 ? 167.367 107.087 36.331 1.00 71.31 580 GLU A CA 1
ATOM 4258 C C . GLU A 1 580 ? 166.072 106.384 35.917 1.00 73.89 580 GLU A C 1
ATOM 4259 O O . GLU A 1 580 ? 165.916 105.179 36.148 1.00 75.08 580 GLU A O 1
ATOM 4265 N N . MET A 1 581 ? 165.155 107.136 35.307 1.00 74.35 581 MET A N 1
ATOM 4266 C CA . MET A 1 581 ? 163.865 106.602 34.856 1.00 75.70 581 MET A CA 1
ATOM 4267 C C . MET A 1 581 ? 164.045 105.465 33.855 1.00 77.15 581 MET A C 1
ATOM 4268 O O . MET A 1 581 ? 163.304 104.479 33.876 1.00 77.60 581 MET A O 1
ATOM 4273 N N . LEU A 1 582 ? 165.030 105.623 32.976 1.00 81.54 582 LEU A N 1
ATOM 4274 C CA . LEU A 1 582 ? 165.490 104.546 32.115 1.00 85.49 582 LEU A CA 1
ATOM 4275 C C . LEU A 1 582 ? 166.908 104.193 32.548 1.00 91.92 582 LEU A C 1
ATOM 4276 O O . LEU A 1 582 ? 167.374 104.640 33.600 1.00 86.25 582 LEU A O 1
ATOM 4281 N N . GLU A 1 583 ? 167.572 103.359 31.754 1.00 93.67 583 GLU A N 1
ATOM 4282 C CA . GLU A 1 583 ? 169.022 103.251 31.795 1.00 100.05 583 GLU A CA 1
ATOM 4283 C C . GLU A 1 583 ? 169.545 104.233 30.741 1.00 99.91 583 GLU A C 1
ATOM 4284 O O . GLU A 1 583 ? 168.828 104.534 29.784 1.00 98.69 583 GLU A O 1
ATOM 4290 N N . ALA A 1 584 ? 170.758 104.763 30.896 1.00 101.95 584 ALA A N 1
ATOM 4291 C CA . ALA A 1 584 ? 171.605 104.620 32.080 1.00 104.51 584 ALA A CA 1
ATOM 4292 C C . ALA A 1 584 ? 171.987 106.040 32.500 1.00 109.59 584 ALA A C 1
ATOM 4293 O O . ALA A 1 584 ? 171.178 106.951 32.340 1.00 107.08 584 ALA A O 1
ATOM 4295 N N . ASP A 1 585 ? 173.203 106.241 33.014 1.00 113.85 585 ASP A N 1
ATOM 4296 C CA . ASP A 1 585 ? 173.667 107.590 33.377 1.00 116.78 585 ASP A CA 1
ATOM 4297 C C . ASP A 1 585 ? 173.324 108.603 32.269 1.00 117.88 585 ASP A C 1
ATOM 4298 O O . ASP A 1 585 ? 172.791 109.675 32.567 1.00 110.79 585 ASP A O 1
ATOM 4303 N N . PRO A 1 586 ? 173.662 108.295 30.995 1.00 124.07 586 PRO A N 1
ATOM 4304 C CA . PRO A 1 586 ? 174.660 107.330 30.501 1.00 127.74 586 PRO A CA 1
ATOM 4305 C C . PRO A 1 586 ? 176.138 107.718 30.768 1.00 127.73 586 PRO A C 1
ATOM 4306 O O . PRO A 1 586 ? 176.961 106.817 30.928 1.00 127.84 586 PRO A O 1
ATOM 4310 N N . ASP A 1 587 ? 176.493 109.009 30.805 1.00 124.92 587 ASP A N 1
ATOM 4311 C CA . ASP A 1 587 ? 175.642 110.105 30.339 1.00 121.29 587 ASP A CA 1
ATOM 4312 C C . ASP A 1 587 ? 176.095 110.602 28.968 1.00 123.65 587 ASP A C 1
ATOM 4313 O O . ASP A 1 587 ? 177.263 110.473 28.587 1.00 123.92 587 ASP A O 1
ATOM 4318 N N . ASP A 1 588 ? 175.149 111.190 28.254 1.00 128.55 588 ASP A N 1
ATOM 4319 C CA . ASP A 1 588 ? 174.947 110.814 26.870 1.00 133.39 588 ASP A CA 1
ATOM 4320 C C . ASP A 1 588 ? 175.213 111.838 25.780 1.00 142.15 588 ASP A C 1
ATOM 4321 O O . ASP A 1 588 ? 175.377 113.033 26.038 1.00 143.09 588 ASP A O 1
ATOM 4326 N N . LEU A 1 589 ? 175.250 111.327 24.552 1.00 145.33 589 LEU A N 1
ATOM 4327 C CA . LEU A 1 589 ? 175.134 112.132 23.344 1.00 149.68 589 LEU A CA 1
ATOM 4328 C C . LEU A 1 589 ? 173.667 112.564 23.168 1.00 147.97 589 LEU A C 1
ATOM 4329 O O . LEU A 1 589 ? 172.797 112.128 23.927 1.00 145.20 589 LEU A O 1
ATOM 4334 N N . GLU A 1 590 ? 173.410 113.410 22.165 1.00 145.23 590 GLU A N 1
ATOM 4335 C CA . GLU A 1 590 ? 172.088 114.023 21.885 1.00 141.92 590 GLU A CA 1
ATOM 4336 C C . GLU A 1 590 ? 171.334 114.496 23.129 1.00 133.20 590 GLU A C 1
ATOM 4337 O O . GLU A 1 590 ? 170.581 113.723 23.722 1.00 130.75 590 GLU A O 1
ATOM 4343 N N . LEU A 1 591 ? 171.499 115.761 23.503 1.00 123.86 591 LEU A N 1
ATOM 4344 C CA . LEU A 1 591 ? 170.840 116.260 24.712 1.00 115.25 591 LEU A CA 1
ATOM 4345 C C . LEU A 1 591 ? 169.327 116.471 24.613 1.00 107.07 591 LEU A C 1
ATOM 4346 O O . LEU A 1 591 ? 168.609 116.091 25.536 1.00 104.67 591 LEU A O 1
ATOM 4351 N N . THR A 1 592 ? 168.841 117.069 23.523 1.00 98.81 592 THR A N 1
ATOM 4352 C CA . THR A 1 592 ? 167.394 117.299 23.375 1.00 92.03 592 THR A CA 1
ATOM 4353 C C . THR A 1 592 ? 166.927 117.585 21.942 1.00 88.26 592 THR A C 1
ATOM 4354 O O . THR A 1 592 ? 167.628 118.230 21.159 1.00 87.17 592 THR A O 1
ATOM 4358 N N . ALA A 1 593 ? 165.735 117.083 21.625 1.00 84.31 593 ALA A N 1
ATOM 4359 C CA . ALA A 1 593 ? 164.968 117.480 20.445 1.00 81.70 593 ALA A CA 1
ATOM 4360 C C . ALA A 1 593 ? 163.512 117.656 20.884 1.00 79.37 593 ALA A C 1
ATOM 4361 O O . ALA A 1 593 ? 162.579 117.580 20.077 1.00 77.50 593 ALA A O 1
ATOM 4363 N N . GLY A 1 594 ? 163.347 117.911 22.181 1.00 80.39 594 GLY A N 1
ATOM 4364 C CA . GLY A 1 594 ? 162.048 117.964 22.841 1.00 81.61 594 GLY A CA 1
ATOM 4365 C C . GLY A 1 594 ? 161.973 116.876 23.895 1.00 83.44 594 GLY A C 1
ATOM 4366 O O . GLY A 1 594 ? 161.134 116.922 24.796 1.00 82.75 594 GLY A O 1
ATOM 4367 N N . SER A 1 595 ? 162.873 115.901 23.774 1.00 87.71 595 SER A N 1
ATOM 4368 C CA . SER A 1 595 ? 162.884 114.708 24.615 1.00 90.57 595 SER A CA 1
ATOM 4369 C C . SER A 1 595 ? 164.325 114.334 24.973 1.00 95.38 595 SER A C 1
ATOM 4370 O O . SER A 1 595 ? 165.078 115.176 25.457 1.00 95.03 595 SER A O 1
ATOM 4373 N N . PHE A 1 596 ? 164.689 113.069 24.754 1.00 101.09 596 PHE A N 1
ATOM 4374 C CA . PHE A 1 596 ? 166.075 112.599 24.860 1.00 106.30 596 PHE A CA 1
ATOM 4375 C C . PHE A 1 596 ? 166.193 111.199 24.283 1.00 110.66 596 PHE A C 1
ATOM 4376 O O . PHE A 1 596 ? 166.028 110.213 25.008 1.00 110.63 596 PHE A O 1
ATOM 4384 N N . LYS A 1 597 ? 166.465 111.107 22.983 1.00 113.70 597 LYS A N 1
ATOM 4385 C CA . LYS A 1 597 ? 166.806 109.821 22.381 1.00 117.45 597 LYS A CA 1
ATOM 4386 C C . LYS A 1 597 ? 168.100 109.380 23.057 1.00 121.01 597 LYS A C 1
ATOM 4387 O O . LYS A 1 597 ? 169.008 110.194 23.248 1.00 122.30 597 LYS A O 1
ATOM 4393 N N . VAL A 1 598 ? 168.181 108.107 23.439 1.00 126.75 598 VAL A N 1
ATOM 4394 C CA . VAL A 1 598 ? 169.287 107.633 24.280 1.00 129.78 598 VAL A CA 1
ATOM 4395 C C . VAL A 1 598 ? 170.378 106.899 23.495 1.00 135.81 598 VAL A C 1
ATOM 4396 O O . VAL A 1 598 ? 170.085 106.049 22.648 1.00 136.39 598 VAL A O 1
ATOM 4400 N N . LYS A 1 599 ? 171.631 107.250 23.799 1.00 136.25 599 LYS A N 1
ATOM 4401 C CA . LYS A 1 599 ? 172.852 106.576 23.313 1.00 138.92 599 LYS A CA 1
ATOM 4402 C C . LYS A 1 599 ? 172.784 106.087 21.860 1.00 141.77 599 LYS A C 1
ATOM 4403 O O . LYS A 1 599 ? 173.184 104.962 21.543 1.00 141.33 599 LYS A O 1
ATOM 4409 N N . GLY A 1 600 ? 172.297 106.960 20.984 1.00 142.34 600 GLY A N 1
ATOM 4410 C CA . GLY A 1 600 ? 171.942 106.596 19.619 1.00 141.44 600 GLY A CA 1
ATOM 4411 C C . GLY A 1 600 ? 170.504 107.027 19.422 1.00 144.79 600 GLY A C 1
ATOM 4412 O O . GLY A 1 600 ? 169.923 107.663 20.300 1.00 138.99 600 GLY A O 1
ATOM 4413 N N . THR A 1 601 ? 169.905 106.675 18.292 1.00 136.30 601 THR A N 1
ATOM 4414 C CA . THR A 1 601 ? 168.555 107.163 18.011 1.00 133.18 601 THR A CA 1
ATOM 4415 C C . THR A 1 601 ? 167.428 106.208 18.431 1.00 128.09 601 THR A C 1
ATOM 4416 O O . THR A 1 601 ? 166.252 106.503 18.198 1.00 126.46 601 THR A O 1
ATOM 4420 N N . ASP A 1 602 ? 167.778 105.077 19.050 1.00 123.66 602 ASP A N 1
ATOM 4421 C CA . ASP A 1 602 ? 166.755 104.178 19.601 1.00 119.78 602 ASP A CA 1
ATOM 4422 C C . ASP A 1 602 ? 166.105 104.815 20.831 1.00 115.75 602 ASP A C 1
ATOM 4423 O O . ASP A 1 602 ? 166.767 105.506 21.611 1.00 115.72 602 ASP A O 1
ATOM 4428 N N . GLN A 1 603 ? 164.809 104.563 20.989 1.00 111.53 603 GLN A N 1
ATOM 4429 C CA . GLN A 1 603 ? 163.904 105.554 21.581 1.00 108.47 603 GLN A CA 1
ATOM 4430 C C . GLN A 1 603 ? 164.016 105.942 23.064 1.00 102.70 603 GLN A C 1
ATOM 4431 O O . GLN A 1 603 ? 164.873 105.447 23.803 1.00 108.80 603 GLN A O 1
ATOM 4437 N N . GLN A 1 604 ? 163.103 106.820 23.472 1.00 104.06 604 GLN A N 1
ATOM 4438 C CA . GLN A 1 604 ? 163.374 107.792 24.514 1.00 99.72 604 GLN A CA 1
ATOM 4439 C C . GLN A 1 604 ? 162.181 108.126 25.396 1.00 95.16 604 GLN A C 1
ATOM 4440 O O . GLN A 1 604 ? 161.061 107.660 25.164 1.00 95.93 604 GLN A O 1
ATOM 4446 N N . ILE A 1 605 ? 162.443 108.951 26.406 1.00 91.13 605 ILE A N 1
ATOM 4447 C CA . ILE A 1 605 ? 161.390 109.569 27.194 1.00 86.40 605 ILE A CA 1
ATOM 4448 C C . ILE A 1 605 ? 161.188 111.020 26.753 1.00 81.94 605 ILE A C 1
ATOM 4449 O O . ILE A 1 605 ? 162.151 111.780 26.606 1.00 81.99 605 ILE A O 1
ATOM 4454 N N . SER A 1 606 ? 159.928 111.378 26.522 1.00 78.32 606 SER A N 1
ATOM 4455 C CA . SER A 1 606 ? 159.535 112.762 26.274 1.00 74.86 606 SER A CA 1
ATOM 4456 C C . SER A 1 606 ? 159.799 113.600 27.523 1.00 72.55 606 SER A C 1
ATOM 4457 O O . SER A 1 606 ? 160.074 113.057 28.595 1.00 72.85 606 SER A O 1
ATOM 4460 N N . LEU A 1 607 ? 159.716 114.921 27.386 1.00 70.21 607 LEU A N 1
ATOM 4461 C CA . LEU A 1 607 ? 159.956 115.809 28.520 1.00 68.57 607 LEU A CA 1
ATOM 4462 C C . LEU A 1 607 ? 158.706 116.006 29.382 1.00 67.24 607 LEU A C 1
ATOM 4463 O O . LEU A 1 607 ? 158.813 116.242 30.587 1.00 66.75 607 LEU A O 1
ATOM 4468 N N . TYR A 1 608 ? 157.529 115.900 28.766 1.00 66.38 608 TYR A N 1
ATOM 4469 C CA . TYR A 1 608 ? 156.268 115.971 29.505 1.00 65.47 608 TYR A CA 1
ATOM 4470 C C . TYR A 1 608 ? 155.995 114.683 30.274 1.00 65.67 608 TYR A C 1
ATOM 4471 O O . TYR A 1 608 ? 155.329 114.704 31.315 1.00 66.07 608 TYR A O 1
ATOM 4480 N N . GLU A 1 609 ? 156.498 113.567 29.751 1.00 65.70 609 GLU A N 1
ATOM 4481 C CA . GLU A 1 609 ? 156.261 112.256 30.352 1.00 65.79 609 GLU A CA 1
ATOM 4482 C C . GLU A 1 609 ? 156.989 112.100 31.684 1.00 65.82 609 GLU A C 1
ATOM 4483 O O . GLU A 1 609 ? 156.472 111.462 32.605 1.00 66.50 609 GLU A O 1
ATOM 4489 N N . ILE A 1 610 ? 158.181 112.691 31.772 1.00 66.63 610 ILE A N 1
ATOM 4490 C CA . ILE A 1 610 ? 158.921 112.793 33.029 1.00 67.68 610 ILE A CA 1
ATOM 4491 C C . ILE A 1 610 ? 158.053 113.508 34.061 1.00 67.75 610 ILE A C 1
ATOM 4492 O O . ILE A 1 610 ? 157.827 112.995 35.161 1.00 68.50 610 ILE A O 1
ATOM 4497 N N . ALA A 1 611 ? 157.567 114.690 33.681 1.00 68.09 611 ALA A N 1
ATOM 4498 C CA . ALA A 1 611 ? 156.732 115.523 34.540 1.00 68.76 611 ALA A CA 1
ATOM 4499 C C . ALA A 1 611 ? 155.436 114.826 34.940 1.00 69.44 611 ALA A C 1
ATOM 4500 O O . ALA A 1 611 ? 154.990 114.945 36.084 1.00 69.88 611 ALA A O 1
ATOM 4502 N N . ALA A 1 612 ? 154.842 114.100 33.993 1.00 69.90 612 ALA A N 1
ATOM 4503 C CA . ALA A 1 612 ? 153.622 113.335 34.243 1.00 71.18 612 ALA A CA 1
ATOM 4504 C C . ALA A 1 612 ? 153.832 112.256 35.305 1.00 72.72 612 ALA A C 1
ATOM 4505 O O . ALA A 1 612 ? 152.908 111.918 36.047 1.00 73.48 612 ALA A O 1
ATOM 4507 N N . ALA A 1 613 ? 155.053 111.734 35.384 1.00 73.82 613 ALA A N 1
ATOM 4508 C CA . ALA A 1 613 ? 155.363 110.632 36.287 1.00 74.49 613 ALA A CA 1
ATOM 4509 C C . ALA A 1 613 ? 155.547 111.044 37.748 1.00 75.92 613 ALA A C 1
ATOM 4510 O O . ALA A 1 613 ? 155.163 110.301 38.652 1.00 76.38 613 ALA A O 1
ATOM 4512 N N . ARG A 1 614 ? 156.109 112.230 37.975 1.00 77.14 614 ARG A N 1
ATOM 4513 C CA . ARG A 1 614 ? 156.664 112.574 39.283 1.00 79.93 614 ARG A CA 1
ATOM 4514 C C . ARG A 1 614 ? 155.859 113.612 40.076 1.00 81.26 614 ARG A C 1
ATOM 4515 O O . ARG A 1 614 ? 156.355 114.710 40.343 1.00 82.34 614 ARG A O 1
ATOM 4523 N N . ASP A 1 615 ? 154.633 113.263 40.467 1.00 80.70 615 ASP A N 1
ATOM 4524 C CA . ASP A 1 615 ? 153.771 114.200 41.205 1.00 81.17 615 ASP A CA 1
ATOM 4525 C C . ASP A 1 615 ? 153.199 113.687 42.544 1.00 79.05 615 ASP A C 1
ATOM 4526 O O . ASP A 1 615 ? 153.380 114.343 43.573 1.00 78.67 615 ASP A O 1
ATOM 4531 N N . PRO A 1 616 ? 152.493 112.534 42.541 1.00 79.73 616 PRO A N 1
ATOM 4532 C CA . PRO A 1 616 ? 152.125 111.994 43.852 1.00 80.41 616 PRO A CA 1
ATOM 4533 C C . PRO A 1 616 ? 153.245 111.127 44.428 1.00 79.87 616 PRO A C 1
ATOM 4534 O O . PRO A 1 616 ? 153.282 110.870 45.635 1.00 79.10 616 PRO A O 1
ATOM 4538 N N . PHE A 1 617 ? 154.150 110.700 43.548 1.00 80.96 617 PHE A N 1
ATOM 4539 C CA . PHE A 1 617 ? 155.267 109.837 43.897 1.00 80.44 617 PHE A CA 1
ATOM 4540 C C . PHE A 1 617 ? 156.389 110.625 44.565 1.00 79.70 617 PHE A C 1
ATOM 4541 O O . PHE A 1 617 ? 157.433 110.877 43.954 1.00 79.62 617 PHE A O 1
ATOM 4549 N N . THR A 1 618 ? 156.152 111.040 45.808 1.00 82.17 618 THR A N 1
ATOM 4550 C CA . THR A 1 618 ? 157.219 111.512 46.699 1.00 84.76 618 THR A CA 1
ATOM 4551 C C . THR A 1 618 ? 157.808 112.909 46.395 1.00 85.05 618 THR A C 1
ATOM 4552 O O . THR A 1 618 ? 158.451 113.507 47.265 1.00 87.22 618 THR A O 1
ATOM 4556 N N . ALA A 1 619 ? 157.562 113.445 45.196 1.00 85.90 619 ALA A N 1
ATOM 4557 C CA . ALA A 1 619 ? 158.025 114.803 44.849 1.00 87.65 619 ALA A CA 1
ATOM 4558 C C . ALA A 1 619 ? 157.205 115.511 43.765 1.00 87.93 619 ALA A C 1
ATOM 4559 O O . ALA A 1 619 ? 156.224 114.969 43.260 1.00 85.40 619 ALA A O 1
ATOM 4561 N N . ARG A 1 620 ? 157.633 116.726 43.418 1.00 82.84 620 ARG A N 1
ATOM 4562 C CA . ARG A 1 620 ? 156.925 117.593 42.476 1.00 80.07 620 ARG A CA 1
ATOM 4563 C C . ARG A 1 620 ? 157.839 117.911 41.282 1.00 80.29 620 ARG A C 1
ATOM 4564 O O . ARG A 1 620 ? 159.058 118.002 41.444 1.00 80.75 620 ARG A O 1
ATOM 4572 N N . ALA A 1 621 ? 157.256 118.090 40.097 1.00 78.63 621 ALA A N 1
ATOM 4573 C CA . ALA A 1 621 ? 158.023 118.027 38.841 1.00 76.35 621 ALA A CA 1
ATOM 4574 C C . ALA A 1 621 ? 158.347 119.356 38.130 1.00 78.57 621 ALA A C 1
ATOM 4575 O O . ALA A 1 621 ? 158.018 119.525 36.950 1.00 78.23 621 ALA A O 1
ATOM 4577 N N . ASP A 1 622 ? 159.005 120.278 38.836 1.00 80.87 622 ASP A N 1
ATOM 4578 C CA . ASP A 1 622 ? 159.492 121.528 38.223 1.00 83.56 622 ASP A CA 1
ATOM 4579 C C . ASP A 1 622 ? 160.483 122.326 39.086 1.00 81.60 622 ASP A C 1
ATOM 4580 O O . ASP A 1 622 ? 161.295 121.745 39.810 1.00 83.38 622 ASP A O 1
ATOM 4585 N N . ASN A 1 623 ? 160.396 123.657 39.000 1.00 81.26 623 ASN A N 1
ATOM 4586 C CA . ASN A 1 623 ? 161.456 124.553 39.464 1.00 79.72 623 ASN A CA 1
ATOM 4587 C C . ASN A 1 623 ? 161.069 126.031 39.434 1.00 76.34 623 ASN A C 1
ATOM 4588 O O . ASN A 1 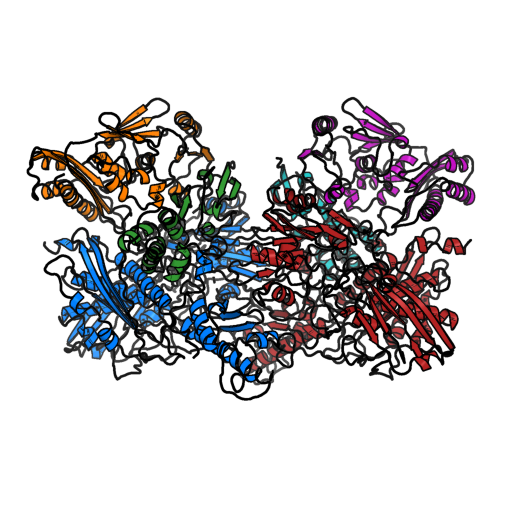623 ? 160.422 126.499 38.495 1.00 75.75 623 ASN A O 1
ATOM 4593 N N . ASP A 1 624 ? 161.486 126.757 40.467 1.00 75.91 624 ASP A N 1
ATOM 4594 C CA . ASP A 1 624 ? 161.410 128.215 40.500 1.00 74.44 624 ASP A CA 1
ATOM 4595 C C . ASP A 1 624 ? 162.727 128.729 41.080 1.00 77.19 624 ASP A C 1
ATOM 4596 O O . ASP A 1 624 ? 162.736 129.489 42.053 1.00 78.13 624 ASP A O 1
ATOM 4601 N N . GLU A 1 625 ? 163.834 128.310 40.464 1.00 80.88 625 GLU A N 1
ATOM 4602 C CA . GLU A 1 625 ? 165.194 128.534 40.988 1.00 84.01 625 GLU A CA 1
ATOM 4603 C C . GLU A 1 625 ? 165.616 129.968 41.337 1.00 86.27 625 GLU A C 1
ATOM 4604 O O . GLU A 1 625 ? 166.523 130.147 42.154 1.00 88.04 625 GLU A O 1
ATOM 4610 N N . PRO A 1 626 ? 164.995 130.989 40.714 1.00 86.83 626 PRO A N 1
ATOM 4611 C CA . PRO A 1 626 ? 165.315 132.325 41.203 1.00 91.28 626 PRO A CA 1
ATOM 4612 C C . PRO A 1 626 ? 164.319 132.839 42.261 1.00 97.68 626 PRO A C 1
ATOM 4613 O O . PRO A 1 626 ? 163.188 133.184 41.911 1.00 96.26 626 PRO A O 1
ATOM 4617 N N . GLY A 1 627 ? 164.708 132.892 43.541 1.00 106.17 627 GLY A N 1
ATOM 4618 C CA . GLY A 1 627 ? 166.023 132.470 44.050 1.00 109.58 627 GLY A CA 1
ATOM 4619 C C . GLY A 1 627 ? 165.964 132.015 45.503 1.00 116.76 627 GLY A C 1
ATOM 4620 O O . GLY A 1 627 ? 164.923 131.533 45.960 1.00 114.00 627 GLY A O 1
ATOM 4621 N N . LEU A 1 628 ? 167.078 132.158 46.228 1.00 121.99 628 LEU A N 1
ATOM 4622 C CA . LEU A 1 628 ? 167.128 131.789 47.655 1.00 124.17 628 LEU A CA 1
ATOM 4623 C C . LEU A 1 628 ? 167.515 132.961 48.571 1.00 124.50 628 LEU A C 1
ATOM 4624 O O . LEU A 1 628 ? 167.520 134.111 48.130 1.00 121.91 628 LEU A O 1
ATOM 4629 N N . ALA A 1 629 ? 167.803 132.670 49.843 1.00 122.71 629 ALA A N 1
ATOM 4630 C CA . ALA A 1 629 ? 168.194 133.687 50.836 1.00 118.60 629 ALA A CA 1
ATOM 4631 C C . ALA A 1 629 ? 169.401 134.508 50.385 1.00 114.61 629 ALA A C 1
ATOM 4632 O O . ALA A 1 629 ? 169.512 135.695 50.703 1.00 106.54 629 ALA A O 1
ATOM 4634 N N . ALA A 1 630 ? 170.309 133.852 49.666 1.00 114.08 630 ALA A N 1
ATOM 4635 C CA . ALA A 1 630 ? 171.321 134.544 48.891 1.00 111.26 630 ALA A CA 1
ATOM 4636 C C . ALA A 1 630 ? 170.870 134.665 47.430 1.00 110.61 630 ALA A C 1
ATOM 4637 O O . ALA A 1 630 ? 171.526 134.147 46.511 1.00 109.00 630 ALA A O 1
ATOM 4639 N N . ASP A 1 631 ? 169.714 135.309 47.248 1.00 109.35 631 ASP A N 1
ATOM 4640 C CA . ASP A 1 631 ? 169.252 135.890 45.971 1.00 105.55 631 ASP A CA 1
ATOM 4641 C C . ASP A 1 631 ? 169.339 135.075 44.671 1.00 102.15 631 ASP A C 1
ATOM 4642 O O . ASP A 1 631 ? 170.091 134.104 44.572 1.00 101.24 631 ASP A O 1
ATOM 4647 N N . ALA A 1 632 ? 168.558 135.521 43.680 1.00 94.71 632 ALA A N 1
ATOM 4648 C CA . ALA A 1 632 ? 168.582 135.033 42.289 1.00 87.98 632 ALA A CA 1
ATOM 4649 C C . ALA A 1 632 ? 167.224 135.244 41.610 1.00 81.39 632 ALA A C 1
ATOM 4650 O O . ALA A 1 632 ? 166.199 135.248 42.290 1.00 83.27 632 ALA A O 1
ATOM 4652 N N . VAL A 1 633 ? 167.196 135.473 40.294 1.00 77.30 633 VAL A N 1
ATOM 4653 C CA . VAL A 1 633 ? 168.364 135.822 39.497 1.00 75.23 633 VAL A CA 1
ATOM 4654 C C . VAL A 1 633 ? 168.658 137.271 39.822 1.00 76.34 633 VAL A C 1
ATOM 4655 O O . VAL A 1 633 ? 167.734 138.066 40.005 1.00 73.60 633 VAL A O 1
ATOM 4659 N N . TYR A 1 634 ? 169.931 137.620 39.911 1.00 79.30 634 TYR A N 1
ATOM 4660 C CA . TYR A 1 634 ? 170.264 139.025 39.998 1.00 83.79 634 TYR A CA 1
ATOM 4661 C C . TYR A 1 634 ? 171.520 139.390 39.231 1.00 88.19 634 TYR A C 1
ATOM 4662 O O . TYR A 1 634 ? 172.584 138.793 39.413 1.00 88.25 634 TYR A O 1
ATOM 4671 N N . MET A 1 635 ? 171.359 140.365 38.343 1.00 90.77 635 MET A N 1
ATOM 4672 C CA . MET A 1 635 ? 172.439 140.812 37.483 1.00 93.27 635 MET A CA 1
ATOM 4673 C C . MET A 1 635 ? 173.092 142.081 38.030 1.00 96.83 635 MET A C 1
ATOM 4674 O O . MET A 1 635 ? 173.799 142.792 37.309 1.00 98.20 635 MET A O 1
ATOM 4679 N N . ASN A 1 636 ? 172.813 142.357 39.307 1.00 100.03 636 ASN A N 1
ATOM 4680 C CA . ASN A 1 636 ? 173.673 143.167 40.176 1.00 104.88 636 ASN A CA 1
ATOM 4681 C C . ASN A 1 636 ? 174.131 144.501 39.594 1.00 108.26 636 ASN A C 1
ATOM 4682 O O . ASN A 1 636 ? 175.032 144.538 38.748 1.00 107.23 636 ASN A O 1
ATOM 4687 N N . ASN A 1 637 ? 173.529 145.592 40.070 1.00 109.87 637 ASN A N 1
ATOM 4688 C CA . ASN A 1 637 ? 173.918 146.950 39.667 1.00 111.29 637 ASN A CA 1
ATOM 4689 C C . ASN A 1 637 ? 174.112 147.087 38.163 1.00 103.87 637 ASN A C 1
ATOM 4690 O O . ASN A 1 637 ? 174.786 148.013 37.704 1.00 104.55 637 ASN A O 1
ATOM 4695 N N . ALA A 1 638 ? 173.523 146.158 37.411 1.00 101.55 638 ALA A N 1
ATOM 4696 C CA . ALA A 1 638 ? 173.771 146.030 35.984 1.00 97.45 638 ALA A CA 1
ATOM 4697 C C . ALA A 1 638 ? 173.932 147.399 35.354 1.00 92.77 638 ALA A C 1
ATOM 4698 O O . ALA A 1 638 ? 173.011 148.218 35.391 1.00 93.05 638 ALA A O 1
ATOM 4700 N N . MET A 1 639 ? 175.130 147.658 34.835 1.00 89.37 639 MET A N 1
ATOM 4701 C CA . MET A 1 639 ? 175.371 148.806 33.979 1.00 86.55 639 MET A CA 1
ATOM 4702 C C . MET A 1 639 ? 174.573 148.541 32.707 1.00 83.57 639 MET A C 1
ATOM 4703 O O . MET A 1 639 ? 173.360 148.406 32.772 1.00 86.59 639 MET A O 1
ATOM 4705 N N . ASN A 1 640 ? 175.237 148.428 31.559 1.00 79.54 640 ASN A N 1
ATOM 4706 C CA . ASN A 1 640 ? 174.549 148.042 30.320 1.00 75.76 640 ASN A CA 1
ATOM 4707 C C . ASN A 1 640 ? 173.931 149.245 29.583 1.00 73.39 640 ASN A C 1
ATOM 4708 O O . ASN A 1 640 ? 172.712 149.350 29.438 1.00 74.87 640 ASN A O 1
ATOM 4713 N N . TYR A 1 641 ? 174.796 150.138 29.107 1.00 67.41 641 TYR A N 1
ATOM 4714 C CA . TYR A 1 641 ? 174.381 151.383 28.454 1.00 62.36 641 TYR A CA 1
ATOM 4715 C C . TYR A 1 641 ? 174.219 151.230 26.939 1.00 59.15 641 TYR A C 1
ATOM 4716 O O . TYR A 1 641 ? 175.204 151.019 26.232 1.00 60.86 641 TYR A O 1
ATOM 4725 N N . PRO A 1 642 ? 172.977 151.346 26.427 1.00 56.76 642 PRO A N 1
ATOM 4726 C CA . PRO A 1 642 ? 172.811 151.330 24.981 1.00 55.17 642 PRO A CA 1
ATOM 4727 C C . PRO A 1 642 ? 173.159 152.707 24.428 1.00 54.48 642 PRO A C 1
ATOM 4728 O O . PRO A 1 642 ? 173.387 153.640 25.205 1.00 54.96 642 PRO A O 1
ATOM 4732 N N . TYR A 1 643 ? 173.199 152.839 23.107 1.00 53.11 643 TYR A N 1
ATOM 4733 C CA . TYR A 1 643 ? 173.556 154.112 22.487 1.00 52.02 643 TYR A CA 1
ATOM 4734 C C . TYR A 1 643 ? 173.156 154.184 21.021 1.00 52.21 643 TYR A C 1
ATOM 4735 O O . TYR A 1 643 ? 172.911 153.156 20.384 1.00 53.55 643 TYR A O 1
ATOM 4744 N N . GLY A 1 644 ? 173.091 155.406 20.497 1.00 53.28 644 GLY A N 1
ATOM 4745 C CA . GLY A 1 644 ? 172.782 155.619 19.091 1.00 54.74 644 GLY A CA 1
ATOM 4746 C C . GLY A 1 644 ? 172.564 157.060 18.676 1.00 54.75 644 GLY A C 1
ATOM 4747 O O . GLY A 1 644 ? 172.850 157.994 19.427 1.00 53.79 644 GLY A O 1
ATOM 4748 N N . VAL A 1 645 ? 172.049 157.216 17.458 1.00 55.84 645 VAL A N 1
ATOM 4749 C CA . VAL A 1 645 ? 171.836 158.511 16.816 1.00 55.91 645 VAL A CA 1
ATOM 4750 C C . VAL A 1 645 ? 170.390 158.579 16.330 1.00 57.15 645 VAL A C 1
ATOM 4751 O O . VAL A 1 645 ? 169.730 157.552 16.197 1.00 58.90 645 VAL A O 1
ATOM 4755 N N . THR A 1 646 ? 169.898 159.791 16.085 1.00 58.41 646 THR A N 1
ATOM 4756 C CA . THR A 1 646 ? 168.648 159.995 15.355 1.00 59.82 646 THR A CA 1
ATOM 4757 C C . THR A 1 646 ? 168.909 160.966 14.212 1.00 60.41 646 THR A C 1
ATOM 4758 O O . THR A 1 646 ? 169.611 161.964 14.387 1.00 59.67 646 THR A O 1
ATOM 4762 N N . LEU A 1 647 ? 168.345 160.665 13.046 1.00 58.97 647 LEU A N 1
ATOM 4763 C CA . LEU A 1 647 ? 168.598 161.446 11.839 1.00 57.96 647 LEU A CA 1
ATOM 4764 C C . LEU A 1 647 ? 167.290 161.966 11.253 1.00 55.43 647 LEU A C 1
ATOM 4765 O O . LEU A 1 647 ? 166.362 161.195 10.998 1.00 54.95 647 LEU A O 1
ATOM 4770 N N . VAL A 1 648 ? 167.228 163.279 11.049 1.00 54.21 648 VAL A N 1
ATOM 4771 C CA . VAL A 1 648 ? 165.969 163.955 10.745 1.00 53.51 648 VAL A CA 1
ATOM 4772 C C . VAL A 1 648 ? 166.092 164.933 9.579 1.00 53.08 648 VAL A C 1
ATOM 4773 O O . VAL A 1 648 ? 167.014 165.750 9.536 1.00 53.57 648 VAL A O 1
ATOM 4777 N N . GLN A 1 649 ? 165.154 164.834 8.641 1.00 54.33 649 GLN A N 1
ATOM 4778 C CA . GLN A 1 649 ? 164.998 165.821 7.582 1.00 55.87 649 GLN A CA 1
ATOM 4779 C C . GLN A 1 649 ? 163.546 166.286 7.537 1.00 57.40 649 GLN A C 1
ATOM 4780 O O . GLN A 1 649 ? 162.644 165.518 7.189 1.00 56.68 649 GLN A O 1
ATOM 4786 N N . ILE A 1 650 ? 163.331 167.542 7.912 1.00 58.80 650 ILE A N 1
ATOM 4787 C CA . ILE A 1 650 ? 162.005 168.146 7.888 1.00 59.07 650 ILE A CA 1
ATOM 4788 C C . ILE A 1 650 ? 161.893 169.039 6.661 1.00 57.58 650 ILE A C 1
ATOM 4789 O O . ILE A 1 650 ? 162.899 169.506 6.134 1.00 58.74 650 ILE A O 1
ATOM 4794 N N . GLU A 1 651 ? 160.666 169.244 6.197 1.00 55.75 651 GLU A N 1
ATOM 4795 C CA . GLU A 1 651 ? 160.360 170.330 5.281 1.00 54.74 651 GLU A CA 1
ATOM 4796 C C . GLU A 1 651 ? 159.517 171.336 6.049 1.00 53.89 651 GLU A C 1
ATOM 4797 O O . GLU A 1 651 ? 158.658 170.952 6.845 1.00 54.50 651 GLU A O 1
ATOM 4803 N N . LEU A 1 652 ? 159.773 172.620 5.821 1.00 54.57 652 LEU A N 1
ATOM 4804 C CA . LEU A 1 652 ? 158.975 173.676 6.431 1.00 54.86 652 LEU A CA 1
ATOM 4805 C C . LEU A 1 652 ? 158.192 174.440 5.374 1.00 55.81 652 LEU A C 1
ATOM 4806 O O . LEU A 1 652 ? 158.612 174.528 4.216 1.00 56.68 652 LEU A O 1
ATOM 4811 N N . ASP A 1 653 ? 157.048 174.982 5.779 1.00 55.46 653 ASP A N 1
ATOM 4812 C CA . ASP A 1 653 ? 156.282 175.886 4.937 1.00 55.61 653 ASP A CA 1
ATOM 4813 C C . ASP A 1 653 ? 156.395 177.290 5.531 1.00 57.28 653 ASP A C 1
ATOM 4814 O O . ASP A 1 653 ? 155.609 177.651 6.408 1.00 60.13 653 ASP A O 1
ATOM 4819 N N . PRO A 1 654 ? 157.383 178.081 5.061 1.00 60.07 654 PRO A N 1
ATOM 4820 C CA . PRO A 1 654 ? 157.650 179.408 5.626 1.00 63.00 654 PRO A CA 1
ATOM 4821 C C . PRO A 1 654 ? 156.416 180.276 5.460 1.00 67.74 654 PRO A C 1
ATOM 4822 O O . PRO A 1 654 ? 156.183 180.825 4.369 1.00 69.92 654 PRO A O 1
ATOM 4826 N N . ASP A 1 655 ? 155.644 180.395 6.546 1.00 72.18 655 ASP A N 1
ATOM 4827 C CA . ASP A 1 655 ? 154.245 180.800 6.460 1.00 76.89 655 ASP A CA 1
ATOM 4828 C C . ASP A 1 655 ? 153.566 179.864 5.451 1.00 74.76 655 ASP A C 1
ATOM 4829 O O . ASP A 1 655 ? 153.607 180.125 4.245 1.00 74.81 655 ASP A O 1
ATOM 4834 N N . THR A 1 656 ? 152.903 178.797 5.913 1.00 71.70 656 THR A N 1
ATOM 4835 C CA . THR A 1 656 ? 152.244 178.686 7.232 1.00 69.06 656 THR A CA 1
ATOM 4836 C C . THR A 1 656 ? 153.040 178.405 8.514 1.00 65.95 656 THR A C 1
ATOM 4837 O O . THR A 1 656 ? 152.628 178.831 9.594 1.00 67.02 656 THR A O 1
ATOM 4841 N N . GLY A 1 657 ? 154.146 177.678 8.415 1.00 63.43 657 GLY A N 1
ATOM 4842 C CA . GLY A 1 657 ? 154.852 177.229 9.612 1.00 61.09 657 GLY A CA 1
ATOM 4843 C C . GLY A 1 657 ? 154.457 175.811 9.974 1.00 58.22 657 GLY A C 1
ATOM 4844 O O . GLY A 1 657 ? 154.852 175.290 11.018 1.00 59.15 657 GLY A O 1
ATOM 4845 N N . GLY A 1 658 ? 153.662 175.190 9.106 1.00 57.70 658 GLY A N 1
ATOM 4846 C CA . GLY A 1 658 ? 153.436 173.754 9.166 1.00 56.04 658 GLY A CA 1
ATOM 4847 C C . GLY A 1 658 ? 154.732 173.068 8.789 1.00 55.03 658 GLY A C 1
ATOM 4848 O O . GLY A 1 658 ? 155.719 173.730 8.437 1.00 55.10 658 GLY A O 1
ATOM 4849 N N . HIS A 1 659 ? 154.740 171.742 8.857 1.00 54.61 659 HIS A N 1
ATOM 4850 C CA . HIS A 1 659 ? 155.948 170.994 8.556 1.00 54.63 659 HIS A CA 1
ATOM 4851 C C . HIS A 1 659 ? 155.636 169.601 8.118 1.00 55.00 659 HIS A C 1
ATOM 4852 O O . HIS A 1 659 ? 154.618 169.022 8.507 1.00 54.76 659 HIS A O 1
ATOM 4859 N N . ARG A 1 660 ? 156.523 169.054 7.298 1.00 55.31 660 ARG A N 1
ATOM 4860 C CA . ARG A 1 660 ? 156.421 167.678 6.857 1.00 56.25 660 ARG A CA 1
ATOM 4861 C C . ARG A 1 660 ? 157.779 167.013 7.030 1.00 53.39 660 ARG A C 1
ATOM 4862 O O . ARG A 1 660 ? 158.716 167.288 6.275 1.00 53.85 660 ARG A O 1
ATOM 4870 N N . ILE A 1 661 ? 157.885 166.154 8.040 1.00 51.41 661 ILE A N 1
ATOM 4871 C CA . ILE A 1 661 ? 159.108 165.391 8.270 1.00 49.44 661 ILE A CA 1
ATOM 4872 C C . ILE A 1 661 ? 159.267 164.395 7.126 1.00 48.87 661 ILE A C 1
ATOM 4873 O O . ILE A 1 661 ? 158.606 163.355 7.095 1.00 49.33 661 ILE A O 1
ATOM 4878 N N . LEU A 1 662 ? 160.137 164.737 6.180 1.00 50.32 662 LEU A N 1
ATOM 4879 C CA . LEU A 1 662 ? 160.319 163.946 4.966 1.00 51.23 662 LEU A CA 1
ATOM 4880 C C . LEU A 1 662 ? 161.039 162.630 5.243 1.00 52.93 662 LEU A C 1
ATOM 4881 O O . LEU A 1 662 ? 160.648 161.581 4.727 1.00 53.48 662 LEU A O 1
ATOM 4886 N N . ARG A 1 663 ? 162.089 162.696 6.059 1.00 53.94 663 ARG A N 1
ATOM 4887 C CA . ARG A 1 663 ? 162.906 161.528 6.378 1.00 55.46 663 ARG A CA 1
ATOM 4888 C C . ARG A 1 663 ? 163.232 161.458 7.870 1.00 54.77 663 ARG A C 1
ATOM 4889 O O . ARG A 1 663 ? 163.540 162.476 8.497 1.00 54.60 663 ARG A O 1
ATOM 4897 N N . PHE A 1 664 ? 163.154 160.250 8.427 1.00 54.36 664 PHE A N 1
ATOM 4898 C CA . PHE A 1 664 ? 163.450 160.009 9.840 1.00 53.32 664 PHE A CA 1
ATOM 4899 C C . PHE A 1 664 ? 164.118 158.648 10.023 1.00 54.71 664 PHE A C 1
ATOM 4900 O O . PHE A 1 664 ? 163.647 157.641 9.489 1.00 56.02 664 PHE A O 1
ATOM 4908 N N . SER A 1 665 ? 165.210 158.624 10.785 1.00 54.96 665 SER A N 1
ATOM 4909 C CA . SER A 1 665 ? 165.910 157.379 11.106 1.00 56.54 665 SER A CA 1
ATOM 4910 C C . SER A 1 665 ? 166.678 157.467 12.424 1.00 58.74 665 SER A C 1
ATOM 4911 O O . SER A 1 665 ? 167.684 158.172 12.519 1.00 58.54 665 SER A O 1
ATOM 4914 N N . THR A 1 666 ? 166.194 156.744 13.430 1.00 60.59 666 THR A N 1
ATOM 4915 C CA . THR A 1 666 ? 166.869 156.639 14.727 1.00 62.42 666 THR A CA 1
ATOM 4916 C C . THR A 1 666 ? 167.745 155.389 14.766 1.00 63.79 666 THR A C 1
ATOM 4917 O O . THR A 1 666 ? 167.333 154.338 14.278 1.00 64.68 666 THR A O 1
ATOM 4921 N N . SER A 1 667 ? 168.939 155.505 15.351 1.00 64.83 667 SER A N 1
ATOM 4922 C CA . SER A 1 667 ? 169.914 154.405 15.390 1.00 64.97 667 SER A CA 1
ATOM 4923 C C . SER A 1 667 ? 170.130 153.863 16.800 1.00 65.32 667 SER A C 1
ATOM 4924 O O . SER A 1 667 ? 170.017 154.608 17.775 1.00 64.79 667 SER A O 1
ATOM 4927 N N . THR A 1 668 ? 170.455 152.573 16.900 1.00 65.25 668 THR A N 1
ATOM 4928 C CA . THR A 1 668 ? 170.672 151.926 18.198 1.00 64.52 668 THR A CA 1
ATOM 4929 C C . THR A 1 668 ? 171.623 150.732 18.128 1.00 64.32 668 THR A C 1
ATOM 4930 O O . THR A 1 668 ? 171.441 149.829 17.313 1.00 64.54 668 THR A O 1
ATOM 4934 N N . GLU A 1 669 ? 172.638 150.745 18.987 1.00 63.67 669 GLU A N 1
ATOM 4935 C CA . GLU A 1 669 ? 173.426 149.550 19.264 1.00 63.49 669 GLU A CA 1
ATOM 4936 C C . GLU A 1 669 ? 172.921 148.969 20.575 1.00 61.53 669 GLU A C 1
ATOM 4937 O O . GLU A 1 669 ? 172.843 149.679 21.585 1.00 61.29 669 GLU A O 1
ATOM 4943 N N . ALA A 1 670 ? 172.573 147.683 20.551 1.00 60.07 670 ALA A N 1
ATOM 4944 C CA . ALA A 1 670 ? 172.046 147.010 21.734 1.00 58.98 670 ALA A CA 1
ATOM 4945 C C . ALA A 1 670 ? 172.275 145.504 21.728 1.00 58.10 670 ALA A C 1
ATOM 4946 O O . ALA A 1 670 ? 171.753 144.788 20.871 1.00 58.85 670 ALA A O 1
ATOM 4948 N N . GLY A 1 671 ? 173.078 145.053 22.691 1.00 58.59 671 GLY A N 1
ATOM 4949 C CA . GLY A 1 671 ? 173.296 143.640 23.002 1.00 58.57 671 GLY A CA 1
ATOM 4950 C C . GLY A 1 671 ? 173.030 142.618 21.917 1.00 57.52 671 GLY A C 1
ATOM 4951 O O . GLY A 1 671 ? 173.757 142.549 20.924 1.00 58.03 671 GLY A O 1
ATOM 4952 N N . ARG A 1 672 ? 171.981 141.824 22.114 1.00 58.61 672 ARG A N 1
ATOM 4953 C CA . ARG A 1 672 ? 171.691 140.703 21.229 1.00 59.37 672 ARG A CA 1
ATOM 4954 C C . ARG A 1 672 ? 170.417 140.909 20.412 1.00 59.90 672 ARG A C 1
ATOM 4955 O O . ARG A 1 672 ? 170.285 140.344 19.324 1.00 60.80 672 ARG A O 1
ATOM 4963 N N . VAL A 1 673 ? 169.501 141.726 20.938 1.00 60.04 673 VAL A N 1
ATOM 4964 C CA . VAL A 1 673 ? 168.169 141.944 20.350 1.00 60.67 673 VAL A CA 1
ATOM 4965 C C . VAL A 1 673 ? 167.404 140.617 20.290 1.00 61.11 673 VAL A C 1
ATOM 4966 O O . VAL A 1 673 ? 167.595 139.811 19.373 1.00 60.99 673 VAL A O 1
ATOM 4970 N N . ILE A 1 674 ? 166.542 140.401 21.279 1.00 60.46 674 ILE A N 1
ATOM 4971 C CA . ILE A 1 674 ? 165.852 139.119 21.445 1.00 60.05 674 ILE A CA 1
ATOM 4972 C C . ILE A 1 674 ? 164.836 138.847 20.333 1.00 59.25 674 ILE A C 1
ATOM 4973 O O . ILE A 1 674 ? 164.761 137.733 19.816 1.00 58.85 674 ILE A O 1
ATOM 4978 N N . ASN A 1 675 ? 164.055 139.861 19.976 1.00 57.33 675 ASN A N 1
ATOM 4979 C CA . ASN A 1 675 ? 163.078 139.727 18.903 1.00 54.28 675 ASN A CA 1
ATOM 4980 C C . ASN A 1 675 ? 163.125 140.939 17.979 1.00 52.92 675 ASN A C 1
ATOM 4981 O O . ASN A 1 675 ? 162.824 142.049 18.410 1.00 52.31 675 ASN A O 1
ATOM 4986 N N . PRO A 1 676 ? 163.501 140.728 16.703 1.00 52.23 676 PRO A N 1
ATOM 4987 C CA . PRO A 1 676 ? 163.627 141.848 15.766 1.00 51.30 676 PRO A CA 1
ATOM 4988 C C . PRO A 1 676 ? 162.294 142.528 15.441 1.00 49.56 676 PRO A C 1
ATOM 4989 O O . PRO A 1 676 ? 162.258 143.749 15.267 1.00 48.73 676 PRO A O 1
ATOM 4993 N N . LEU A 1 677 ? 161.217 141.745 15.368 1.00 48.85 677 LEU A N 1
ATOM 4994 C CA . LEU A 1 677 ? 159.895 142.270 15.021 1.00 47.31 677 LEU A CA 1
ATOM 4995 C C . LEU A 1 677 ? 159.333 143.206 16.092 1.00 46.70 677 LEU A C 1
ATOM 4996 O O . LEU A 1 677 ? 158.901 144.320 15.784 1.00 46.47 677 LEU A O 1
ATOM 5001 N N . THR A 1 678 ? 159.345 142.749 17.340 1.00 46.11 678 THR A N 1
ATOM 5002 C CA . THR A 1 678 ? 158.771 143.511 18.445 1.00 45.45 678 THR A CA 1
ATOM 5003 C C . THR A 1 678 ? 159.689 144.653 18.885 1.00 45.90 678 THR A C 1
ATOM 5004 O O . THR A 1 678 ? 159.211 145.681 19.369 1.00 47.00 678 THR A O 1
ATOM 5008 N N . THR A 1 679 ? 160.998 144.464 18.713 1.00 46.79 679 THR A N 1
ATOM 5009 C CA . THR A 1 679 ? 161.993 145.503 18.996 1.00 48.15 679 THR A CA 1
ATOM 5010 C C . THR A 1 679 ? 161.801 146.696 18.062 1.00 48.78 679 THR A C 1
ATOM 5011 O O . THR A 1 679 ? 161.953 147.850 18.473 1.00 49.06 679 THR A O 1
ATOM 5015 N N . ARG A 1 680 ? 161.467 146.403 16.807 1.00 49.62 680 ARG A N 1
ATOM 5016 C CA . ARG A 1 680 ? 161.145 147.431 15.826 1.00 50.57 680 ARG A CA 1
ATOM 5017 C C . ARG A 1 680 ? 159.939 148.263 16.267 1.00 51.10 680 ARG A C 1
ATOM 5018 O O . ARG A 1 680 ? 159.950 149.488 16.137 1.00 50.27 680 ARG A O 1
ATOM 5026 N N . GLY A 1 681 ? 158.918 147.592 16.796 1.00 52.01 681 GLY A N 1
ATOM 5027 C CA . GLY A 1 681 ? 157.744 148.267 17.341 1.00 52.96 681 GLY A CA 1
ATOM 5028 C C . GLY A 1 681 ? 158.101 149.261 18.433 1.00 54.12 681 GLY A C 1
ATOM 5029 O O . GLY A 1 681 ? 157.643 150.413 18.410 1.00 53.60 681 GLY A O 1
ATOM 5030 N N . GLN A 1 682 ? 158.922 148.812 19.386 1.00 55.09 682 GLN A N 1
ATOM 5031 C CA . GLN A 1 682 ? 159.370 149.641 20.509 1.00 56.79 682 GLN A CA 1
ATOM 5032 C C . GLN A 1 682 ? 160.110 150.883 20.029 1.00 54.61 682 GLN A C 1
ATOM 5033 O O . GLN A 1 682 ? 159.797 151.997 20.449 1.00 53.98 682 GLN A O 1
ATOM 5039 N N . ILE A 1 683 ? 161.089 150.675 19.148 1.00 53.04 683 ILE A N 1
ATOM 5040 C CA . ILE A 1 683 ? 161.910 151.757 18.607 1.00 50.60 683 ILE A CA 1
ATOM 5041 C C . ILE A 1 683 ? 161.059 152.780 17.853 1.00 49.61 683 ILE A C 1
ATOM 5042 O O . ILE A 1 683 ? 161.090 153.970 18.180 1.00 49.05 683 ILE A O 1
ATOM 5047 N N . ILE A 1 684 ? 160.304 152.311 16.858 1.00 47.48 684 ILE A N 1
ATOM 5048 C CA . ILE A 1 684 ? 159.418 153.176 16.073 1.00 45.80 684 ILE A CA 1
ATOM 5049 C C . ILE A 1 684 ? 158.417 153.880 16.984 1.00 46.25 684 ILE A C 1
ATOM 5050 O O . ILE A 1 684 ? 158.286 155.107 16.946 1.00 47.02 684 ILE A O 1
ATOM 5055 N N . GLY A 1 685 ? 157.724 153.091 17.803 1.00 47.10 685 GLY A N 1
ATOM 5056 C CA . GLY A 1 685 ? 156.736 153.609 18.741 1.00 48.36 685 GLY A CA 1
ATOM 5057 C C . GLY A 1 685 ? 157.292 154.687 19.648 1.00 49.92 685 GLY A C 1
ATOM 5058 O O . GLY A 1 685 ? 156.683 155.748 19.802 1.00 51.08 685 GLY A O 1
ATOM 5059 N N . ALA A 1 686 ? 158.456 154.421 20.237 1.00 52.26 686 ALA A N 1
ATOM 5060 C CA . ALA A 1 686 ? 159.094 155.371 21.146 1.00 54.96 686 ALA A CA 1
ATOM 5061 C C . ALA A 1 686 ? 159.384 156.711 20.473 1.00 56.97 686 ALA A C 1
ATOM 5062 O O . ALA A 1 686 ? 159.146 157.763 21.066 1.00 57.84 686 ALA A O 1
ATOM 5064 N N . ALA A 1 687 ? 159.877 156.664 19.235 1.00 57.60 687 ALA A N 1
ATOM 5065 C CA . ALA A 1 687 ? 160.206 157.868 18.469 1.00 58.80 687 ALA A CA 1
ATOM 5066 C C . ALA A 1 687 ? 159.008 158.802 18.293 1.00 58.06 687 ALA A C 1
ATOM 5067 O O . ALA A 1 687 ? 159.100 159.993 18.591 1.00 57.23 687 ALA A O 1
ATOM 5069 N N . VAL A 1 688 ? 157.891 158.248 17.822 1.00 57.42 688 VAL A N 1
ATOM 5070 C CA . VAL A 1 688 ? 156.651 159.001 17.594 1.00 56.62 688 VAL A CA 1
ATOM 5071 C C . VAL A 1 688 ? 156.185 159.743 18.853 1.00 56.37 688 VAL A C 1
ATOM 5072 O O . VAL A 1 688 ? 155.663 160.857 18.761 1.00 55.93 688 VAL A O 1
ATOM 5076 N N . GLN A 1 689 ? 156.387 159.122 20.016 1.00 56.64 689 GLN A N 1
ATOM 5077 C CA . GLN A 1 689 ? 156.120 159.762 21.306 1.00 56.85 689 GLN A CA 1
ATOM 5078 C C . GLN A 1 689 ? 157.029 160.968 21.508 1.00 57.36 689 GLN A C 1
ATOM 5079 O O . GLN A 1 689 ? 156.608 162.002 22.033 1.00 57.23 689 GLN A O 1
ATOM 5085 N N . GLY A 1 690 ? 158.286 160.808 21.101 1.00 56.80 690 GLY A N 1
ATOM 5086 C CA . GLY A 1 690 ? 159.291 161.857 21.214 1.00 56.43 690 GLY A CA 1
ATOM 5087 C C . GLY A 1 690 ? 159.061 162.972 20.216 1.00 55.81 690 GLY A C 1
ATOM 5088 O O . GLY A 1 690 ? 159.162 164.147 20.567 1.00 54.71 690 GLY A O 1
ATOM 5089 N N . ILE A 1 691 ? 158.760 162.601 18.972 1.00 55.81 691 ILE A N 1
ATOM 5090 C CA . ILE A 1 691 ? 158.390 163.566 17.934 1.00 55.75 691 ILE A CA 1
ATOM 5091 C C . ILE A 1 691 ? 157.142 164.326 18.374 1.00 54.94 691 ILE A C 1
ATOM 5092 O O . ILE A 1 691 ? 157.034 165.540 18.172 1.00 54.44 691 ILE A O 1
ATOM 5097 N N . GLY A 1 692 ? 156.205 163.600 18.981 1.00 53.87 692 GLY A N 1
ATOM 5098 C CA . GLY A 1 692 ? 155.025 164.205 19.585 1.00 52.01 692 GLY A CA 1
ATOM 5099 C C . GLY A 1 692 ? 155.414 165.245 20.617 1.00 50.38 692 GLY A C 1
ATOM 5100 O O . GLY A 1 692 ? 154.829 166.323 20.671 1.00 49.80 692 GLY A O 1
ATOM 5101 N N . GLY A 1 693 ? 156.417 164.922 21.429 1.00 49.77 693 GLY A N 1
ATOM 5102 C CA . GLY A 1 693 ? 156.932 165.852 22.426 1.00 49.14 693 GLY A CA 1
ATOM 5103 C C . GLY A 1 693 ? 157.686 167.020 21.820 1.00 47.68 693 GLY A C 1
ATOM 5104 O O . GLY A 1 693 ? 157.714 168.111 22.391 1.00 47.50 693 GLY A O 1
ATOM 5105 N N . ALA A 1 694 ? 158.291 166.790 20.658 1.00 47.75 694 ALA A N 1
ATOM 5106 C CA . ALA A 1 694 ? 159.100 167.803 19.989 1.00 47.60 694 ALA A CA 1
ATOM 5107 C C . ALA A 1 694 ? 158.273 168.901 19.316 1.00 47.91 694 ALA A C 1
ATOM 5108 O O . ALA A 1 694 ? 158.712 170.053 19.253 1.00 49.44 694 ALA A O 1
ATOM 5110 N N . LEU A 1 695 ? 157.089 168.551 18.810 1.00 48.60 695 LEU A N 1
ATOM 5111 C CA . LEU A 1 695 ? 156.305 169.497 18.004 1.00 49.26 695 LEU A CA 1
ATOM 5112 C C . LEU A 1 695 ? 154.792 169.526 18.266 1.00 50.42 695 LEU A C 1
ATOM 5113 O O . LEU A 1 695 ? 154.060 170.209 17.544 1.00 46.52 695 LEU A O 1
ATOM 5118 N N . TYR A 1 696 ? 154.317 168.808 19.282 1.00 48.07 696 TYR A N 1
ATOM 5119 C CA . TYR A 1 696 ? 152.867 168.672 19.474 1.00 47.79 696 TYR A CA 1
ATOM 5120 C C . TYR A 1 696 ? 152.365 168.825 20.909 1.00 47.14 696 TYR A C 1
ATOM 5121 O O . TYR A 1 696 ? 151.320 169.442 21.138 1.00 47.46 696 TYR A O 1
ATOM 5130 N N . GLU A 1 697 ? 153.105 168.275 21.867 1.00 47.41 697 GLU A N 1
ATOM 5131 C CA . GLU A 1 697 ? 152.568 168.070 23.210 1.00 48.05 697 GLU A CA 1
ATOM 5132 C C . GLU A 1 697 ? 153.137 169.007 24.262 1.00 50.11 697 GLU A C 1
ATOM 5133 O O . GLU A 1 697 ? 154.349 169.079 24.448 1.00 51.51 697 GLU A O 1
ATOM 5139 N N . GLU A 1 698 ? 152.246 169.727 24.941 1.00 52.28 698 GLU A N 1
ATOM 5140 C CA . GLU A 1 698 ? 152.612 170.523 26.109 1.00 55.13 698 GLU A CA 1
ATOM 5141 C C . GLU A 1 698 ? 151.398 170.778 26.990 1.00 56.63 698 GLU A C 1
ATOM 5142 O O . GLU A 1 698 ? 150.337 171.175 26.501 1.00 56.99 698 GLU A O 1
ATOM 5148 N N . PHE A 1 699 ? 151.569 170.546 28.290 1.00 57.35 699 PHE A N 1
ATOM 5149 C CA . PHE A 1 699 ? 150.545 170.854 29.281 1.00 57.80 699 PHE A CA 1
ATOM 5150 C C . PHE A 1 699 ? 150.547 172.344 29.592 1.00 58.17 699 PHE A C 1
ATOM 5151 O O . PHE A 1 699 ? 151.504 172.865 30.171 1.00 57.58 699 PHE A O 1
ATOM 5159 N N . LEU A 1 700 ? 149.474 173.026 29.201 1.00 59.25 700 LEU A N 1
ATOM 5160 C CA . LEU A 1 700 ? 149.406 174.477 29.351 1.00 60.66 700 LEU A CA 1
ATOM 5161 C C . LEU A 1 700 ? 148.530 174.948 30.502 1.00 61.14 700 LEU A C 1
ATOM 5162 O O . LEU A 1 700 ? 147.510 174.335 30.823 1.00 60.63 700 LEU A O 1
ATOM 5167 N N . TYR A 1 701 ? 148.957 176.049 31.115 1.00 61.12 701 TYR A N 1
ATOM 5168 C CA . TYR A 1 701 ? 148.347 176.560 32.331 1.00 61.33 701 TYR A CA 1
ATOM 5169 C C . TYR A 1 701 ? 148.156 178.068 32.256 1.00 62.78 701 TYR A C 1
ATOM 5170 O O . TYR A 1 701 ? 149.063 178.801 31.853 1.00 62.45 701 TYR A O 1
ATOM 5179 N N . GLU A 1 702 ? 146.967 178.522 32.643 1.00 63.62 702 GLU A N 1
ATOM 5180 C CA . GLU A 1 702 ? 146.676 179.947 32.722 1.00 66.05 702 GLU A CA 1
ATOM 5181 C C . GLU A 1 702 ? 147.285 180.511 34.007 1.00 68.37 702 GLU A C 1
ATOM 5182 O O . GLU A 1 702 ? 147.611 179.755 34.925 1.00 68.28 702 GLU A O 1
ATOM 5188 N N . GLU A 1 703 ? 147.440 181.834 34.053 1.00 70.85 703 GLU A N 1
ATOM 5189 C CA . GLU A 1 703 ? 148.094 182.548 35.162 1.00 73.41 703 GLU A CA 1
ATOM 5190 C C . GLU A 1 703 ? 147.673 182.126 36.574 1.00 71.79 703 GLU A C 1
ATOM 5191 O O . GLU A 1 703 ? 148.470 182.200 37.514 1.00 71.52 703 GLU A O 1
ATOM 5197 N N . ASP A 1 704 ? 146.421 181.695 36.711 1.00 70.87 704 ASP A N 1
ATOM 5198 C CA . ASP A 1 704 ? 145.858 181.304 38.003 1.00 69.28 704 ASP A CA 1
ATOM 5199 C C . ASP A 1 704 ? 146.077 179.826 38.338 1.00 64.96 704 ASP A C 1
ATOM 5200 O O . ASP A 1 704 ? 145.547 179.320 39.332 1.00 67.36 704 ASP A O 1
ATOM 5205 N N . GLY A 1 705 ? 146.865 179.144 37.510 1.00 65.42 705 GLY A N 1
ATOM 5206 C CA . GLY A 1 705 ? 147.230 177.748 37.744 1.00 61.51 705 GLY A CA 1
ATOM 5207 C C . GLY A 1 705 ? 146.273 176.729 37.154 1.00 60.13 705 GLY A C 1
ATOM 5208 O O . GLY A 1 705 ? 146.489 175.523 37.284 1.00 59.83 705 GLY A O 1
ATOM 5209 N N . GLN A 1 706 ? 145.216 177.214 36.504 1.00 59.88 706 GLN A N 1
ATOM 5210 C CA . GLN A 1 706 ? 144.216 176.348 35.882 1.00 58.78 706 GLN A CA 1
ATOM 5211 C C . GLN A 1 706 ? 144.808 175.603 34.689 1.00 57.86 706 GLN A C 1
ATOM 5212 O O . GLN A 1 706 ? 145.426 176.224 33.822 1.00 57.23 706 GLN A O 1
ATOM 5218 N N . PRO A 1 707 ? 144.629 174.268 34.643 1.00 55.68 707 PRO A N 1
ATOM 5219 C CA . PRO A 1 707 ? 145.100 173.505 33.493 1.00 55.75 707 PRO A CA 1
ATOM 5220 C C . PRO A 1 707 ? 144.222 173.809 32.287 1.00 55.96 707 PRO A C 1
ATOM 5221 O O . PRO A 1 707 ? 142.998 173.913 32.422 1.00 55.86 707 PRO A O 1
ATOM 5225 N N . ILE A 1 708 ? 144.845 173.961 31.123 1.00 56.75 708 ILE A N 1
ATOM 5226 C CA . ILE A 1 708 ? 144.116 174.302 29.905 1.00 57.35 708 ILE A CA 1
ATOM 5227 C C . ILE A 1 708 ? 143.968 173.083 28.995 1.00 57.74 708 ILE A C 1
ATOM 5228 O O . ILE A 1 708 ? 142.865 172.772 28.538 1.00 58.08 708 ILE A O 1
ATOM 5233 N N . THR A 1 709 ? 145.080 172.399 28.741 1.00 58.44 709 THR A N 1
ATOM 5234 C CA . THR A 1 709 ? 145.088 171.214 27.887 1.00 58.59 709 THR A CA 1
ATOM 5235 C C . THR A 1 709 ? 144.581 169.995 28.662 1.00 57.33 709 THR A C 1
ATOM 5236 O O . THR A 1 709 ? 145.367 169.184 29.161 1.00 56.51 709 THR A O 1
ATOM 5240 N N . THR A 1 710 ? 143.259 169.878 28.760 1.00 54.13 710 THR A N 1
ATOM 5241 C CA . THR A 1 710 ? 142.629 168.828 29.565 1.00 52.37 710 THR A CA 1
ATOM 5242 C C . THR A 1 710 ? 141.886 167.791 28.725 1.00 52.53 710 THR A C 1
ATOM 5243 O O . THR A 1 710 ? 141.843 166.614 29.082 1.00 50.62 710 THR A O 1
ATOM 5247 N N . SER A 1 711 ? 141.291 168.231 27.621 1.00 53.25 711 SER A N 1
ATOM 5248 C CA . SER A 1 711 ? 140.651 167.316 26.682 1.00 54.51 711 SER A CA 1
ATOM 5249 C C . SER A 1 711 ? 141.702 166.773 25.714 1.00 55.27 711 SER A C 1
ATOM 5250 O O . SER A 1 711 ? 142.904 166.908 25.957 1.00 55.31 711 SER A O 1
ATOM 5253 N N . PHE A 1 712 ? 141.252 166.160 24.623 1.00 57.43 712 PHE A N 1
ATOM 5254 C CA . PHE A 1 712 ? 142.164 165.657 23.596 1.00 58.87 712 PHE A CA 1
ATOM 5255 C C . PHE A 1 712 ? 142.354 166.612 22.422 1.00 62.41 712 PHE A C 1
ATOM 5256 O O . PHE A 1 712 ? 143.306 166.470 21.652 1.00 61.90 712 PHE A O 1
ATOM 5264 N N . MET A 1 713 ? 141.451 167.577 22.278 1.00 64.20 713 MET A N 1
ATOM 5265 C CA . MET A 1 713 ? 141.573 168.566 21.205 1.00 67.33 713 MET A CA 1
ATOM 5266 C C . MET A 1 713 ? 142.685 169.579 21.472 1.00 66.14 713 MET A C 1
ATOM 5267 O O . MET A 1 713 ? 143.241 170.153 20.535 1.00 65.74 713 MET A O 1
ATOM 5272 N N . ASP A 1 714 ? 143.016 169.783 22.745 1.00 62.53 714 ASP A N 1
ATOM 5273 C CA . ASP A 1 714 ? 144.063 170.727 23.131 1.00 59.99 714 ASP A CA 1
ATOM 5274 C C . ASP A 1 714 ? 145.415 170.033 23.275 1.00 56.96 714 ASP A C 1
ATOM 5275 O O . ASP A 1 714 ? 146.441 170.566 22.842 1.00 57.98 714 ASP A O 1
ATOM 5280 N N . TYR A 1 715 ? 145.408 168.849 23.885 1.00 56.52 715 TYR A N 1
ATOM 5281 C CA . TYR A 1 715 ? 146.607 168.025 23.973 1.00 54.65 715 TYR A CA 1
ATOM 5282 C C . TYR A 1 715 ? 146.703 167.128 22.743 1.00 53.43 715 TYR A C 1
ATOM 5283 O O . TYR A 1 715 ? 146.012 166.111 22.642 1.00 54.35 715 TYR A O 1
ATOM 5292 N N . LEU A 1 716 ? 147.577 167.512 21.819 1.00 53.79 716 LEU A N 1
ATOM 5293 C CA . LEU A 1 716 ? 147.635 166.890 20.502 1.00 53.27 716 LEU A CA 1
ATOM 5294 C C . LEU A 1 716 ? 148.565 165.681 20.467 1.00 52.47 716 LEU A C 1
ATOM 5295 O O . LEU A 1 716 ? 149.789 165.827 20.449 1.00 51.73 716 LEU A O 1
ATOM 5300 N N . LEU A 1 717 ? 147.976 164.489 20.468 1.00 51.94 717 LEU A N 1
ATOM 5301 C CA . LEU A 1 717 ? 148.731 163.266 20.227 1.00 51.46 717 LEU A CA 1
ATOM 5302 C C . LEU A 1 717 ? 148.953 163.115 18.726 1.00 50.98 717 LEU A C 1
ATOM 5303 O O . LEU A 1 717 ? 148.095 163.518 17.937 1.00 51.71 717 LEU A O 1
ATOM 5308 N N . PRO A 1 718 ? 150.105 162.543 18.325 1.00 50.94 718 PRO A N 1
ATOM 5309 C CA . PRO A 1 718 ? 150.394 162.329 16.904 1.00 51.67 718 PRO A CA 1
ATOM 5310 C C . PRO A 1 718 ? 149.372 161.412 16.237 1.00 52.77 718 PRO A C 1
ATOM 5311 O O . PRO A 1 718 ? 148.901 160.454 16.859 1.00 51.76 718 PRO A O 1
ATOM 5315 N N . SER A 1 719 ? 149.035 161.710 14.984 1.00 54.61 719 SER A N 1
ATOM 5316 C CA . SER A 1 719 ? 148.108 160.877 14.221 1.00 55.08 719 SER A CA 1
ATOM 5317 C C . SER A 1 719 ? 148.754 160.294 12.960 1.00 56.82 719 SER A C 1
ATOM 5318 O O . SER A 1 719 ? 149.890 160.635 12.618 1.00 57.03 719 SER A O 1
ATOM 5321 N N . ALA A 1 720 ? 148.017 159.418 12.280 1.00 57.70 720 ALA A N 1
ATOM 5322 C CA . ALA A 1 720 ? 148.545 158.620 11.170 1.00 58.74 720 ALA A CA 1
ATOM 5323 C C . ALA A 1 720 ? 149.142 159.420 10.010 1.00 59.75 720 ALA A C 1
ATOM 5324 O O . ALA A 1 720 ? 150.124 158.990 9.407 1.00 62.09 720 ALA A O 1
ATOM 5326 N N . GLN A 1 721 ? 148.560 160.578 9.708 1.00 62.31 721 GLN A N 1
ATOM 5327 C CA . GLN A 1 721 ? 148.946 161.346 8.521 1.00 64.65 721 GLN A CA 1
ATOM 5328 C C . GLN A 1 721 ? 150.241 162.137 8.675 1.00 64.87 721 GLN A C 1
ATOM 5329 O O . GLN A 1 721 ? 151.020 162.250 7.725 1.00 65.12 721 GLN A O 1
ATOM 5335 N N . GLU A 1 722 ? 150.459 162.684 9.867 1.00 64.63 722 GLU A N 1
ATOM 5336 C CA . GLU A 1 722 ? 151.568 163.603 10.122 1.00 64.37 722 GLU A CA 1
ATOM 5337 C C . GLU A 1 722 ? 152.894 162.881 10.293 1.00 63.14 722 GLU A C 1
ATOM 5338 O O . GLU A 1 722 ? 153.951 163.417 9.949 1.00 62.83 722 GLU A O 1
ATOM 5344 N N . MET A 1 723 ? 152.828 161.668 10.833 1.00 62.38 723 MET A N 1
ATOM 5345 C CA . MET A 1 723 ? 154.021 160.907 11.174 1.00 61.85 723 MET A CA 1
ATOM 5346 C C . MET A 1 723 ? 154.709 160.341 9.937 1.00 62.85 723 MET A C 1
ATOM 5347 O O . MET A 1 723 ? 154.044 160.027 8.946 1.00 63.25 723 MET A O 1
ATOM 5352 N N . PRO A 1 724 ? 156.048 160.221 9.985 1.00 63.82 724 PRO A N 1
ATOM 5353 C CA . PRO A 1 724 ? 156.764 159.733 8.812 1.00 66.37 724 PRO A CA 1
ATOM 5354 C C . PRO A 1 724 ? 156.363 158.303 8.450 1.00 70.86 724 PRO A C 1
ATOM 5355 O O . PRO A 1 724 ? 156.446 157.403 9.294 1.00 72.08 724 PRO A O 1
ATOM 5359 N N . ASN A 1 725 ? 155.903 158.114 7.210 1.00 76.28 725 ASN A N 1
ATOM 5360 C CA . ASN A 1 725 ? 155.710 156.780 6.628 1.00 79.13 725 ASN A CA 1
ATOM 5361 C C . ASN A 1 725 ? 156.968 155.955 6.835 1.00 77.32 725 ASN A C 1
ATOM 5362 O O . ASN A 1 725 ? 156.985 154.740 6.638 1.00 75.22 725 ASN A O 1
ATOM 5367 N N . VAL A 1 726 ? 158.011 156.658 7.263 1.00 76.83 726 VAL A N 1
ATOM 5368 C CA . VAL A 1 726 ? 159.366 156.159 7.322 1.00 77.36 726 VAL A CA 1
ATOM 5369 C C . VAL A 1 726 ? 159.882 156.153 8.757 1.00 74.96 726 VAL A C 1
ATOM 5370 O O . VAL A 1 726 ? 159.710 157.122 9.500 1.00 73.43 726 VAL A O 1
ATOM 5374 N N . ASP A 1 727 ? 160.493 155.033 9.132 1.00 74.49 727 ASP A N 1
ATOM 5375 C CA . ASP A 1 727 ? 161.294 154.913 10.343 1.00 73.51 727 ASP A CA 1
ATOM 5376 C C . ASP A 1 727 ? 162.248 153.760 10.098 1.00 76.12 727 ASP A C 1
ATOM 5377 O O . ASP A 1 727 ? 161.815 152.612 9.945 1.00 76.14 727 ASP A O 1
ATOM 5382 N N . CYS A 1 728 ? 163.540 154.059 10.044 1.00 78.46 728 CYS A N 1
ATOM 5383 C CA . CYS A 1 728 ? 164.517 153.035 9.718 1.00 81.80 728 CYS A CA 1
ATOM 5384 C C . CYS A 1 728 ? 165.065 152.352 10.963 1.00 77.11 728 CYS A C 1
ATOM 5385 O O . CYS A 1 728 ? 165.750 152.976 11.779 1.00 88.40 728 CYS A O 1
ATOM 5388 N N . PHE A 1 729 ? 164.723 151.072 11.108 1.00 85.35 729 PHE A N 1
ATOM 5389 C CA . PHE A 1 729 ? 165.352 150.206 12.098 1.00 86.85 729 PHE A CA 1
ATOM 5390 C C . PHE A 1 729 ? 166.801 149.995 11.672 1.00 85.93 729 PHE A C 1
ATOM 5391 O O . PHE A 1 729 ? 167.087 149.695 10.510 1.00 87.89 729 PHE A O 1
ATOM 5399 N N . VAL A 1 730 ? 167.707 150.167 12.625 1.00 82.62 730 VAL A N 1
ATOM 5400 C CA . VAL A 1 730 ? 169.109 150.453 12.337 1.00 79.51 730 VAL A CA 1
ATOM 5401 C C . VAL A 1 730 ? 170.008 149.799 13.369 1.00 76.37 730 VAL A C 1
ATOM 5402 O O . VAL A 1 730 ? 171.102 150.295 13.662 1.00 75.42 730 VAL A O 1
ATOM 5406 N N . THR A 1 731 ? 169.540 148.690 13.928 1.00 71.26 731 THR A N 1
ATOM 5407 C CA . THR A 1 731 ? 170.193 148.119 15.094 1.00 67.92 731 THR A CA 1
ATOM 5408 C C . THR A 1 731 ? 171.416 147.282 14.758 1.00 67.32 731 THR A C 1
ATOM 5409 O O . THR A 1 731 ? 171.481 146.617 13.721 1.00 67.47 731 THR A O 1
ATOM 5413 N N . GLU A 1 732 ? 172.378 147.334 15.668 1.00 67.34 732 GLU A N 1
ATOM 5414 C CA . GLU A 1 732 ? 173.673 146.708 15.499 1.00 68.14 732 GLU A CA 1
ATOM 5415 C C . GLU A 1 732 ? 173.978 145.895 16.743 1.00 69.52 732 GLU A C 1
ATOM 5416 O O . GLU A 1 732 ? 173.772 146.358 17.867 1.00 69.30 732 GLU A O 1
ATOM 5422 N N . ASP A 1 733 ? 174.429 144.663 16.531 1.00 71.32 733 ASP A N 1
ATOM 5423 C CA . ASP A 1 733 ? 174.890 143.818 17.616 1.00 73.38 733 ASP A CA 1
ATOM 5424 C C . ASP A 1 733 ? 176.410 143.870 17.639 1.00 77.82 733 ASP A C 1
ATOM 5425 O O . ASP A 1 733 ? 177.079 143.129 16.911 1.00 75.72 733 ASP A O 1
ATOM 5430 N N . ALA A 1 734 ? 176.947 144.775 18.451 1.00 78.58 734 ALA A N 1
ATOM 5431 C CA . ALA A 1 734 ? 178.383 144.851 18.678 1.00 82.79 734 ALA A CA 1
ATOM 5432 C C . ALA A 1 734 ? 178.703 144.122 19.983 1.00 86.30 734 ALA A C 1
ATOM 5433 O O . ALA A 1 734 ? 177.930 143.258 20.410 1.00 83.28 734 ALA A O 1
ATOM 5435 N N . LYS A 1 735 ? 179.825 144.454 20.620 1.00 86.03 735 LYS A N 1
ATOM 5436 C CA . LYS A 1 735 ? 180.204 143.792 21.869 1.00 87.08 735 LYS A CA 1
ATOM 5437 C C . LYS A 1 735 ? 179.005 143.677 22.806 1.00 84.25 735 LYS A C 1
ATOM 5438 O O . LYS A 1 735 ? 178.345 144.671 23.117 1.00 84.03 735 LYS A O 1
ATOM 5444 N N . SER A 1 736 ? 178.713 142.445 23.209 1.00 80.03 736 SER A N 1
ATOM 5445 C CA . SER A 1 736 ? 177.685 142.171 24.198 1.00 77.13 736 SER A CA 1
ATOM 5446 C C . SER A 1 736 ? 178.242 142.532 25.575 1.00 77.09 736 SER A C 1
ATOM 5447 O O . SER A 1 736 ? 179.450 142.405 25.796 1.00 77.85 736 SER A O 1
ATOM 5450 N N . PRO A 1 737 ? 177.377 142.998 26.500 1.00 75.12 737 PRO A N 1
ATOM 5451 C CA . PRO A 1 737 ? 177.847 143.293 27.860 1.00 74.50 737 PRO A CA 1
ATOM 5452 C C . PRO A 1 737 ? 178.185 142.021 28.644 1.00 73.62 737 PRO A C 1
ATOM 5453 O O . PRO A 1 737 ? 178.280 140.936 28.060 1.00 73.89 737 PRO A O 1
ATOM 5457 N N . ASP A 1 738 ? 178.367 142.149 29.956 1.00 72.56 738 ASP A N 1
ATOM 5458 C CA . ASP A 1 738 ? 178.677 140.982 30.775 1.00 71.85 738 ASP A CA 1
ATOM 5459 C C . ASP A 1 738 ? 177.487 140.513 31.617 1.00 68.84 738 ASP A C 1
ATOM 5460 O O . ASP A 1 738 ? 177.572 140.384 32.843 1.00 68.55 738 ASP A O 1
ATOM 5465 N N . ASN A 1 739 ? 176.378 140.263 30.922 1.00 68.42 739 ASN A N 1
ATOM 5466 C CA . ASN A 1 739 ? 175.140 139.771 31.513 1.00 67.55 739 ASN A CA 1
ATOM 5467 C C . ASN A 1 739 ? 174.522 138.826 30.479 1.00 65.41 739 ASN A C 1
ATOM 5468 O O . ASN A 1 739 ? 174.097 139.288 29.420 1.00 65.38 739 ASN A O 1
ATOM 5473 N N . PRO A 1 740 ? 174.435 137.514 30.800 1.00 65.01 740 PRO A N 1
ATOM 5474 C CA . PRO A 1 740 ? 174.377 136.350 29.889 1.00 63.79 740 PRO A CA 1
ATOM 5475 C C . PRO A 1 740 ? 173.650 136.602 28.575 1.00 63.61 740 PRO A C 1
ATOM 5476 O O . PRO A 1 740 ? 172.729 137.417 28.532 1.00 63.97 740 PRO A O 1
ATOM 5480 N N . PHE A 1 741 ? 174.048 135.875 27.530 1.00 63.59 741 PHE A N 1
ATOM 5481 C CA . PHE A 1 741 ? 173.683 136.192 26.139 1.00 63.99 741 PHE A CA 1
ATOM 5482 C C . PHE A 1 741 ? 173.791 137.691 25.828 1.00 63.35 741 PHE A C 1
ATOM 5483 O O . PHE A 1 741 ? 173.192 138.181 24.871 1.00 63.96 741 PHE A O 1
ATOM 5491 N N . GLY A 1 742 ? 174.573 138.391 26.652 1.00 64.59 742 GLY A N 1
ATOM 5492 C CA . GLY A 1 742 ? 174.814 139.835 26.552 1.00 64.96 742 GLY A CA 1
ATOM 5493 C C . GLY A 1 742 ? 173.770 140.665 25.834 1.00 64.66 742 GLY A C 1
ATOM 5494 O O . GLY A 1 742 ? 173.853 140.855 24.620 1.00 63.79 742 GLY A O 1
ATOM 5495 N N . ALA A 1 743 ? 172.796 141.175 26.584 1.00 63.10 743 ALA A N 1
ATOM 5496 C CA . ALA A 1 743 ? 171.726 141.985 26.004 1.00 61.80 743 ALA A CA 1
ATOM 5497 C C . ALA A 1 743 ? 171.656 143.390 26.606 1.00 60.37 743 ALA A C 1
ATOM 5498 O O . ALA A 1 743 ? 172.373 143.708 27.558 1.00 60.97 743 ALA A O 1
ATOM 5500 N N . LYS A 1 744 ? 170.786 144.222 26.037 1.00 57.85 744 LYS A N 1
ATOM 5501 C CA . LYS A 1 744 ? 170.603 145.598 26.492 1.00 56.96 744 LYS A CA 1
ATOM 5502 C C . LYS A 1 744 ? 169.121 145.947 26.619 1.00 53.14 744 LYS A C 1
ATOM 5503 O O . LYS A 1 744 ? 168.263 145.210 26.134 1.00 55.98 744 LYS A O 1
ATOM 5509 N N . GLY A 1 745 ? 168.829 147.062 27.285 1.00 53.81 745 GLY A N 1
ATOM 5510 C CA . GLY A 1 745 ? 167.467 147.598 27.348 1.00 52.80 745 GLY A CA 1
ATOM 5511 C C . GLY A 1 745 ? 167.197 148.463 26.131 1.00 53.48 745 GLY A C 1
ATOM 5512 O O . GLY A 1 745 ? 168.054 149.252 25.730 1.00 52.70 745 GLY A O 1
ATOM 5513 N N . LEU A 1 746 ? 166.011 148.324 25.541 1.00 54.25 746 LEU A N 1
ATOM 5514 C CA . LEU A 1 746 ? 165.714 148.951 24.244 1.00 54.59 746 LEU A CA 1
ATOM 5515 C C . LEU A 1 746 ? 164.432 149.794 24.191 1.00 55.70 746 LEU A C 1
ATOM 5516 O O . LEU A 1 746 ? 164.291 150.654 23.320 1.00 55.75 746 LEU A O 1
ATOM 5521 N N . GLY A 1 747 ? 163.507 149.547 25.114 1.00 56.29 747 GLY A N 1
ATOM 5522 C CA . GLY A 1 747 ? 162.176 150.151 25.066 1.00 57.03 747 GLY A CA 1
ATOM 5523 C C . GLY A 1 747 ? 162.126 151.637 25.361 1.00 56.60 747 GLY A C 1
ATOM 5524 O O . GLY A 1 747 ? 161.044 152.208 25.493 1.00 58.40 747 GLY A O 1
ATOM 5525 N N . GLU A 1 748 ? 163.294 152.268 25.454 1.00 57.04 748 GLU A N 1
ATOM 5526 C CA . GLU A 1 748 ? 163.377 153.687 25.793 1.00 57.50 748 GLU A CA 1
ATOM 5527 C C . GLU A 1 748 ? 164.321 154.491 24.907 1.00 57.61 748 GLU A C 1
ATOM 5528 O O . GLU A 1 748 ? 164.404 155.710 25.050 1.00 56.94 748 GLU A O 1
ATOM 5534 N N . ILE A 1 749 ? 165.033 153.822 24.004 1.00 57.21 749 ILE A N 1
ATOM 5535 C CA . ILE A 1 749 ? 166.033 154.503 23.175 1.00 56.68 749 ILE A CA 1
ATOM 5536 C C . ILE A 1 749 ? 165.436 155.204 21.948 1.00 55.95 749 ILE A C 1
ATOM 5537 O O . ILE A 1 749 ? 166.007 156.175 21.440 1.00 55.48 749 ILE A O 1
ATOM 5542 N N . GLY A 1 750 ? 164.288 154.715 21.486 1.00 54.33 750 GLY A N 1
ATOM 5543 C CA . GLY A 1 750 ? 163.599 155.319 20.350 1.00 53.71 750 GLY A CA 1
ATOM 5544 C C . GLY A 1 750 ? 163.264 156.783 20.580 1.00 52.81 750 GLY A C 1
ATOM 5545 O O . GLY A 1 750 ? 163.377 157.601 19.665 1.00 52.49 750 GLY A O 1
ATOM 5546 N N . ILE A 1 751 ? 162.874 157.111 21.810 1.00 52.71 751 ILE A N 1
ATOM 5547 C CA . ILE A 1 751 ? 162.435 158.464 22.164 1.00 52.80 751 ILE A CA 1
ATOM 5548 C C . ILE A 1 751 ? 163.581 159.460 22.402 1.00 53.51 751 ILE A C 1
ATOM 5549 O O . ILE A 1 751 ? 163.519 160.598 21.932 1.00 54.23 751 ILE A O 1
ATOM 5554 N N . ILE A 1 752 ? 164.620 159.017 23.111 1.00 54.16 752 ILE A N 1
ATOM 5555 C CA . ILE A 1 752 ? 165.693 159.888 23.623 1.00 55.55 752 ILE A CA 1
ATOM 5556 C C . ILE A 1 752 ? 165.953 161.164 22.820 1.00 57.49 752 ILE A C 1
ATOM 5557 O O . ILE A 1 752 ? 165.720 162.272 23.311 1.00 58.45 752 ILE A O 1
ATOM 5562 N N . ALA A 1 753 ? 166.431 161.000 21.590 1.00 59.32 753 ALA A N 1
ATOM 5563 C CA . ALA A 1 753 ? 166.987 162.115 20.828 1.00 61.03 753 ALA A CA 1
ATOM 5564 C C . ALA A 1 753 ? 165.978 162.856 19.943 1.00 62.40 753 ALA A C 1
ATOM 5565 O O . ALA A 1 753 ? 166.322 163.867 19.320 1.00 62.05 753 ALA A O 1
ATOM 5567 N N . ALA A 1 754 ? 164.740 162.363 19.904 1.00 61.55 754 ALA A N 1
ATOM 5568 C CA . ALA A 1 754 ? 163.685 162.953 19.073 1.00 60.31 754 ALA A CA 1
ATOM 5569 C C . ALA A 1 754 ? 163.488 164.454 19.311 1.00 59.28 754 ALA A C 1
ATOM 5570 O O . ALA A 1 754 ? 162.938 165.153 18.461 1.00 59.73 754 ALA A O 1
ATOM 5572 N N . GLY A 1 755 ? 163.941 164.939 20.463 1.00 59.71 755 GLY A N 1
ATOM 5573 C CA . GLY A 1 755 ? 163.908 166.366 20.764 1.00 59.37 755 GLY A CA 1
ATOM 5574 C C . GLY A 1 755 ? 165.049 167.118 20.103 1.00 56.28 755 GLY A C 1
ATOM 5575 O O . GLY A 1 755 ? 164.821 168.043 19.318 1.00 58.66 755 GLY A O 1
ATOM 5576 N N . ALA A 1 756 ? 166.275 166.702 20.416 1.00 58.27 756 ALA A N 1
ATOM 5577 C CA . ALA A 1 756 ? 167.492 167.389 19.980 1.00 58.09 756 ALA A CA 1
ATOM 5578 C C . ALA A 1 756 ? 167.664 167.466 18.462 1.00 57.83 756 ALA A C 1
ATOM 5579 O O . ALA A 1 756 ? 168.091 168.497 17.935 1.00 57.83 756 ALA A O 1
ATOM 5581 N N . ALA A 1 757 ? 167.330 166.376 17.772 1.00 57.45 757 ALA A N 1
ATOM 5582 C CA . ALA A 1 757 ? 167.517 166.275 16.324 1.00 57.51 757 ALA A CA 1
ATOM 5583 C C . ALA A 1 757 ? 166.569 167.176 15.534 1.00 57.50 757 ALA A C 1
ATOM 5584 O O . ALA A 1 757 ? 166.989 167.831 14.580 1.00 57.21 757 ALA A O 1
ATOM 5586 N N . ILE A 1 758 ? 165.297 167.194 15.934 1.00 57.11 758 ILE A N 1
ATOM 5587 C CA . ILE A 1 758 ? 164.278 168.042 15.308 1.00 56.86 758 ILE A CA 1
ATOM 5588 C C . ILE A 1 758 ? 164.669 169.516 15.402 1.00 57.59 758 ILE A C 1
ATOM 5589 O O . ILE A 1 758 ? 164.640 170.240 14.404 1.00 57.67 758 ILE A O 1
ATOM 5594 N N . ALA A 1 759 ? 165.041 169.945 16.608 1.00 58.10 759 ALA A N 1
ATOM 5595 C CA . ALA A 1 759 ? 165.402 171.336 16.873 1.00 59.22 759 ALA A CA 1
ATOM 5596 C C . ALA A 1 759 ? 166.591 171.799 16.034 1.00 59.10 759 ALA A C 1
ATOM 5597 O O . ALA A 1 759 ? 166.556 172.886 15.451 1.00 59.09 759 ALA A O 1
ATOM 5599 N N . SER A 1 760 ? 167.633 170.973 15.971 1.00 59.33 760 SER A N 1
ATOM 5600 C CA . SER A 1 760 ? 168.803 171.293 15.160 1.00 59.67 760 SER A CA 1
ATOM 5601 C C . SER A 1 760 ? 168.451 171.270 13.680 1.00 57.67 760 SER A C 1
ATOM 5602 O O . SER A 1 760 ? 168.939 172.102 12.919 1.00 57.91 760 SER A O 1
ATOM 5605 N N . ALA A 1 761 ? 167.602 170.318 13.288 1.00 56.97 761 ALA A N 1
ATOM 5606 C CA . ALA A 1 761 ? 167.092 170.242 11.921 1.00 55.54 761 ALA A CA 1
ATOM 5607 C C . ALA A 1 761 ? 166.342 171.518 11.547 1.00 55.20 761 ALA A C 1
ATOM 5608 O O . ALA A 1 761 ? 166.549 172.066 10.465 1.00 56.45 761 ALA A O 1
ATOM 5610 N N . ILE A 1 762 ? 165.495 171.998 12.456 1.00 55.45 762 ILE A N 1
ATOM 5611 C CA . ILE A 1 762 ? 164.724 173.223 12.231 1.00 56.12 762 ILE A CA 1
ATOM 5612 C C . ILE A 1 762 ? 165.618 174.456 12.083 1.00 56.85 762 ILE A C 1
ATOM 5613 O O . ILE A 1 762 ? 165.408 175.266 11.186 1.00 57.42 762 ILE A O 1
ATOM 5618 N N . ASP A 1 763 ? 166.614 174.593 12.950 1.00 57.17 763 ASP A N 1
ATOM 5619 C CA . ASP A 1 763 ? 167.479 175.772 12.916 1.00 57.88 763 ASP A CA 1
ATOM 5620 C C . ASP A 1 763 ? 168.423 175.802 11.721 1.00 56.88 763 ASP A C 1
ATOM 5621 O O . ASP A 1 763 ? 168.774 176.877 11.232 1.00 57.97 763 ASP A O 1
ATOM 5626 N N . ASP A 1 764 ? 168.833 174.618 11.270 1.00 56.16 764 ASP A N 1
ATOM 5627 C CA . ASP A 1 764 ? 169.509 174.446 9.988 1.00 55.23 764 ASP A CA 1
ATOM 5628 C C . ASP A 1 764 ? 168.546 174.841 8.864 1.00 56.08 764 ASP A C 1
ATOM 5629 O O . ASP A 1 764 ? 168.963 175.233 7.768 1.00 56.00 764 ASP A O 1
ATOM 5634 N N . ALA A 1 765 ? 167.253 174.779 9.172 1.00 57.48 765 ALA A N 1
ATOM 5635 C CA . ALA A 1 765 ? 166.197 174.941 8.182 1.00 59.44 765 ALA A CA 1
ATOM 5636 C C . ALA A 1 765 ? 165.671 176.370 7.985 1.00 60.23 765 ALA A C 1
ATOM 5637 O O . ALA A 1 765 ? 164.533 176.547 7.546 1.00 61.58 765 ALA A O 1
ATOM 5639 N N . ILE A 1 766 ? 166.476 177.385 8.295 1.00 61.15 766 ILE A N 1
ATOM 5640 C CA . ILE A 1 766 ? 166.028 178.778 8.105 1.00 62.15 766 ILE A CA 1
ATOM 5641 C C . ILE A 1 766 ? 167.002 179.719 7.353 1.00 65.33 766 ILE A C 1
ATOM 5642 O O . ILE A 1 766 ? 166.597 180.318 6.355 1.00 62.64 766 ILE A O 1
ATOM 5647 N N . ALA A 1 767 ? 168.260 179.861 7.785 1.00 65.71 767 ALA A N 1
ATOM 5648 C CA . ALA A 1 767 ? 168.847 179.148 8.917 1.00 67.67 767 ALA A CA 1
ATOM 5649 C C . ALA A 1 767 ? 168.964 180.003 10.183 1.00 72.28 767 ALA A C 1
ATOM 5650 O O . ALA A 1 767 ? 168.274 179.744 11.170 1.00 71.81 767 ALA A O 1
ATOM 5652 N N . ASP A 1 768 ? 169.838 181.010 10.133 1.00 75.79 768 ASP A N 1
ATOM 5653 C CA . ASP A 1 768 ? 170.230 181.861 11.280 1.00 79.40 768 ASP A CA 1
ATOM 5654 C C . ASP A 1 768 ? 170.642 181.201 12.616 1.00 82.00 768 ASP A C 1
ATOM 5655 O O . ASP A 1 768 ? 170.700 181.857 13.660 1.00 81.34 768 ASP A O 1
ATOM 5660 N N . GLY A 1 769 ? 170.915 179.896 12.557 1.00 84.37 769 GLY A N 1
ATOM 5661 C CA . GLY A 1 769 ? 171.756 179.197 13.539 1.00 85.71 769 GLY A CA 1
ATOM 5662 C C . GLY A 1 769 ? 171.271 178.819 14.930 1.00 84.67 769 GLY A C 1
ATOM 5663 O O . GLY A 1 769 ? 171.158 179.672 15.807 1.00 81.42 769 GLY A O 1
ATOM 5664 N N . VAL A 1 770 ? 171.007 177.522 15.105 1.00 81.52 770 VAL A N 1
ATOM 5665 C CA . VAL A 1 770 ? 170.866 176.808 16.400 1.00 78.50 770 VAL A CA 1
ATOM 5666 C C . VAL A 1 770 ? 170.469 177.562 17.685 1.00 75.67 770 VAL A C 1
ATOM 5667 O O . VAL A 1 770 ? 170.835 177.157 18.797 1.00 74.38 770 VAL A O 1
ATOM 5671 N N . HIS A 1 771 ? 169.691 178.631 17.531 1.00 71.92 771 HIS A N 1
ATOM 5672 C CA . HIS A 1 771 ? 169.358 179.521 18.645 1.00 67.29 771 HIS A CA 1
ATOM 5673 C C . HIS A 1 771 ? 168.012 179.242 19.266 1.00 66.21 771 HIS A C 1
ATOM 5674 O O . HIS A 1 771 ? 167.423 180.123 19.901 1.00 62.35 771 HIS A O 1
ATOM 5681 N N . THR A 1 772 ? 167.512 178.017 19.099 1.00 62.73 772 THR A N 1
ATOM 5682 C CA . THR A 1 772 ? 166.225 177.628 19.691 1.00 60.78 772 THR A CA 1
ATOM 5683 C C . THR A 1 772 ? 166.373 176.851 20.996 1.00 59.47 772 THR A C 1
ATOM 5684 O O . THR A 1 772 ? 167.188 175.930 21.109 1.00 60.04 772 THR A O 1
ATOM 5688 N N . ASP A 1 773 ? 165.566 177.238 21.980 1.00 60.73 773 ASP A N 1
ATOM 5689 C CA . ASP A 1 773 ? 165.617 176.640 23.309 1.00 61.30 773 ASP A CA 1
ATOM 5690 C C . ASP A 1 773 ? 164.283 176.002 23.664 1.00 61.13 773 ASP A C 1
ATOM 5691 O O . ASP A 1 773 ? 164.147 174.776 23.663 1.00 60.07 773 ASP A O 1
ATOM 5696 N N . ARG A 1 774 ? 163.305 176.858 23.959 1.00 62.43 774 ARG A N 1
ATOM 5697 C CA . ARG A 1 774 ? 162.010 176.441 24.474 1.00 63.47 774 ARG A CA 1
ATOM 5698 C C . ARG A 1 774 ? 161.314 175.478 23.518 1.00 62.42 774 ARG A C 1
ATOM 5699 O O . ARG A 1 774 ? 161.032 175.820 22.363 1.00 62.47 774 ARG A O 1
ATOM 5707 N N . LEU A 1 775 ? 161.080 174.264 24.005 1.00 61.39 775 LEU A N 1
ATOM 5708 C CA . LEU A 1 775 ? 160.273 173.287 23.293 1.00 60.48 775 LEU A CA 1
ATOM 5709 C C . LEU A 1 775 ? 158.811 173.439 23.734 1.00 60.22 775 LEU A C 1
ATOM 5710 O O . LEU A 1 775 ? 158.547 173.988 24.809 1.00 60.20 775 LEU A O 1
ATOM 5715 N N . PRO A 1 776 ? 157.851 172.952 22.918 1.00 58.67 776 PRO A N 1
ATOM 5716 C CA . PRO A 1 776 ? 158.013 172.306 21.615 1.00 58.09 776 PRO A CA 1
ATOM 5717 C C . PRO A 1 776 ? 158.292 173.353 20.541 1.00 58.46 776 PRO A C 1
ATOM 5718 O O . PRO A 1 776 ? 158.708 174.468 20.864 1.00 59.11 776 PRO A O 1
ATOM 5722 N N . VAL A 1 777 ? 158.079 173.009 19.276 1.00 57.30 777 VAL A N 1
ATOM 5723 C CA . VAL A 1 777 ? 158.238 173.997 18.214 1.00 56.42 777 VAL A CA 1
ATOM 5724 C C . VAL A 1 777 ? 156.906 174.255 17.517 1.00 56.15 777 VAL A C 1
ATOM 5725 O O . VAL A 1 777 ? 156.492 173.502 16.631 1.00 57.12 777 VAL A O 1
ATOM 5729 N N . THR A 1 778 ? 156.237 175.324 17.939 1.00 58.22 778 THR A N 1
ATOM 5730 C CA . THR A 1 778 ? 154.952 175.711 17.369 1.00 59.57 778 THR A CA 1
ATOM 5731 C C . THR A 1 778 ? 155.166 176.401 16.016 1.00 60.63 778 THR A C 1
ATOM 5732 O O . THR A 1 778 ? 156.247 176.934 15.769 1.00 61.44 778 THR A O 1
ATOM 5736 N N . PRO A 1 779 ? 154.151 176.363 15.125 1.00 61.95 779 PRO A N 1
ATOM 5737 C CA . PRO A 1 779 ? 154.212 177.063 13.831 1.00 63.18 779 PRO A CA 1
ATOM 5738 C C . PRO A 1 779 ? 154.300 178.581 13.982 1.00 64.59 779 PRO A C 1
ATOM 5739 O O . PRO A 1 779 ? 154.916 179.256 13.155 1.00 66.37 779 PRO A O 1
ATOM 5743 N N . GLU A 1 780 ? 153.658 179.099 15.026 1.00 65.51 780 GLU A N 1
ATOM 5744 C CA . GLU A 1 780 ? 153.803 180.489 15.449 1.00 67.25 780 GLU A CA 1
ATOM 5745 C C . GLU A 1 780 ? 155.267 180.831 15.718 1.00 66.05 780 GLU A C 1
ATOM 5746 O O . GLU A 1 780 ? 155.714 181.941 15.435 1.00 67.45 780 GLU A O 1
ATOM 5752 N N . GLN A 1 781 ? 156.014 179.869 16.254 1.00 65.02 781 GLN A N 1
ATOM 5753 C CA . GLN A 1 781 ? 157.457 180.029 16.410 1.00 63.96 781 GLN A CA 1
ATOM 5754 C C . GLN A 1 781 ? 158.170 179.955 15.062 1.00 65.95 781 GLN A C 1
ATOM 5755 O O . GLN A 1 781 ? 159.165 180.648 14.850 1.00 65.24 781 GLN A O 1
ATOM 5761 N N . ILE A 1 782 ? 157.648 179.132 14.152 1.00 65.26 782 ILE A N 1
ATOM 5762 C CA . ILE A 1 782 ? 158.165 179.065 12.781 1.00 66.29 782 ILE A CA 1
ATOM 5763 C C . ILE A 1 782 ? 157.740 180.324 12.008 1.00 68.91 782 ILE A C 1
ATOM 5764 O O . ILE A 1 782 ? 157.890 180.412 10.786 1.00 69.03 782 ILE A O 1
ATOM 5769 N N . PHE A 1 783 ? 157.216 181.301 12.748 1.00 73.77 783 PHE A N 1
ATOM 5770 C CA . PHE A 1 783 ? 157.044 182.652 12.229 1.00 77.39 783 PHE A CA 1
ATOM 5771 C C . PHE A 1 783 ? 158.298 183.479 12.500 1.00 77.48 783 PHE A C 1
ATOM 5772 O O . PHE A 1 783 ? 158.245 184.591 13.036 1.00 79.59 783 PHE A O 1
ATOM 5780 N N . SER A 1 784 ? 159.431 182.878 12.147 1.00 80.66 784 SER A N 1
ATOM 5781 C CA . SER A 1 784 ? 160.663 183.597 11.877 1.00 84.03 784 SER A CA 1
ATOM 5782 C C . SER A 1 784 ? 160.650 183.845 10.369 1.00 93.67 784 SER A C 1
ATOM 5783 O O . SER A 1 784 ? 161.546 184.487 9.815 1.00 88.15 784 SER A O 1
ATOM 5786 N N . ARG A 1 785 ? 159.600 183.316 9.737 1.00 94.89 785 ARG A N 1
ATOM 5787 C CA . ARG A 1 785 ? 159.273 183.434 8.305 1.00 104.92 785 ARG A CA 1
ATOM 5788 C C . ARG A 1 785 ? 159.954 184.549 7.496 1.00 107.11 785 ARG A C 1
ATOM 5789 O O . ARG A 1 785 ? 160.720 184.271 6.570 1.00 109.26 785 ARG A O 1
ATOM 5797 N N . CYS A 1 786 ? 159.668 185.798 7.861 1.00 110.33 786 CYS A N 1
ATOM 5798 C CA . CYS A 1 786 ? 160.062 186.977 7.088 1.00 113.28 786 CYS A CA 1
ATOM 5799 C C . CYS A 1 786 ? 160.747 187.978 8.014 1.00 115.09 786 CYS A C 1
ATOM 5800 O O . CYS A 1 786 ? 161.172 189.055 7.589 1.00 114.45 786 CYS A O 1
ATOM 5803 N N . GLN A 1 787 ? 160.832 187.609 9.291 1.00 115.49 787 GLN A N 1
ATOM 5804 C CA . GLN A 1 787 ? 161.874 188.128 10.164 1.00 115.44 787 GLN A CA 1
ATOM 5805 C C . GLN A 1 787 ? 163.174 187.502 9.658 1.00 114.17 787 GLN A C 1
ATOM 5806 O O . GLN A 1 787 ? 164.255 187.725 10.210 1.00 112.00 787 GLN A O 1
ATOM 5812 N N . GLY A 1 788 ? 163.034 186.701 8.602 1.00 111.88 788 GLY A N 1
ATOM 5813 C CA . GLY A 1 788 ? 164.149 186.224 7.795 1.00 111.93 788 GLY A CA 1
ATOM 5814 C C . GLY A 1 788 ? 164.371 187.072 6.550 1.00 108.21 788 GLY A C 1
ATOM 5815 O O . GLY A 1 788 ? 165.360 186.880 5.841 1.00 108.53 788 GLY A O 1
ATOM 5816 N N . LEU A 1 789 ? 163.456 188.005 6.279 1.00 106.03 789 LEU A N 1
ATOM 5817 C CA . LEU A 1 789 ? 163.622 188.956 5.171 1.00 103.39 789 LEU A CA 1
ATOM 5818 C C . LEU A 1 789 ? 163.720 190.412 5.638 1.00 101.55 789 LEU A C 1
ATOM 5819 O O . LEU A 1 789 ? 164.634 191.132 5.228 1.00 101.48 789 LEU A O 1
ATOM 5824 N N . ASN A 1 790 ? 162.781 190.828 6.491 1.00 100.79 790 ASN A N 1
ATOM 5825 C CA . ASN A 1 790 ? 162.724 192.190 7.049 1.00 98.28 790 ASN A CA 1
ATOM 5826 C C . ASN A 1 790 ? 162.680 193.287 5.980 1.00 99.73 790 ASN A C 1
ATOM 5827 O O . ASN A 1 790 ? 163.390 194.293 6.064 1.00 98.68 790 ASN A O 1
ATOM 5832 N N . MET B 2 1 ? 132.573 162.122 32.943 1.00 60.32 1 MET B N 1
ATOM 5833 C CA . MET B 2 1 ? 132.316 161.292 31.729 1.00 60.69 1 MET B CA 1
ATOM 5834 C C . MET B 2 1 ? 130.823 161.072 31.491 1.00 58.85 1 MET B C 1
ATOM 5835 O O . MET B 2 1 ? 130.362 161.088 30.348 1.00 57.69 1 MET B O 1
ATOM 5840 N N . LYS B 2 2 ? 130.075 160.872 32.572 1.00 56.68 2 LYS B N 1
ATOM 5841 C CA . LYS B 2 2 ? 128.671 160.488 32.467 1.00 54.53 2 LYS B CA 1
ATOM 5842 C C . LYS B 2 2 ? 127.749 161.701 32.362 1.00 52.15 2 LYS B C 1
ATOM 5843 O O . LYS B 2 2 ? 127.954 162.697 33.061 1.00 53.31 2 LYS B O 1
ATOM 5849 N N . PRO B 2 3 ? 126.737 161.623 31.474 1.00 50.75 3 PRO B N 1
ATOM 5850 C CA . PRO B 2 3 ? 125.746 162.685 31.294 1.00 50.54 3 PRO B CA 1
ATOM 5851 C C . PRO B 2 3 ? 124.850 162.862 32.523 1.00 52.03 3 PRO B C 1
ATOM 5852 O O . PRO B 2 3 ? 124.851 162.004 33.414 1.00 52.87 3 PRO B O 1
ATOM 5856 N N . PRO B 2 4 ? 124.092 163.975 32.579 1.00 52.81 4 PRO B N 1
ATOM 5857 C CA . PRO B 2 4 ? 123.045 164.080 33.589 1.00 53.85 4 PRO B CA 1
ATOM 5858 C C . PRO B 2 4 ? 121.798 163.332 33.128 1.00 53.96 4 PRO B C 1
ATOM 5859 O O . PRO B 2 4 ? 121.722 162.923 31.968 1.00 54.51 4 PRO B O 1
ATOM 5863 N N . SER B 2 5 ? 120.835 163.155 34.028 1.00 53.37 5 SER B N 1
ATOM 5864 C CA . SER B 2 5 ? 119.580 162.496 33.682 1.00 52.92 5 SER B CA 1
ATOM 5865 C C . SER B 2 5 ? 118.698 163.411 32.840 1.00 52.28 5 SER B C 1
ATOM 5866 O O . SER B 2 5 ? 118.599 164.613 33.104 1.00 51.90 5 SER B O 1
ATOM 5869 N N . PHE B 2 6 ? 118.068 162.826 31.825 1.00 51.99 6 PHE B N 1
ATOM 5870 C CA . PHE B 2 6 ? 117.149 163.541 30.946 1.00 52.47 6 PHE B CA 1
ATOM 5871 C C . PHE B 2 6 ? 116.214 162.547 30.273 1.00 52.99 6 PHE B C 1
ATOM 5872 O O . PHE B 2 6 ? 116.520 161.355 30.180 1.00 53.65 6 PHE B O 1
ATOM 5880 N N . ASP B 2 7 ? 115.079 163.046 29.799 1.00 54.69 7 ASP B N 1
ATOM 5881 C CA . ASP B 2 7 ? 114.084 162.205 29.150 1.00 56.26 7 ASP B CA 1
ATOM 5882 C C . ASP B 2 7 ? 114.211 162.282 27.629 1.00 56.02 7 ASP B C 1
ATOM 5883 O O . ASP B 2 7 ? 114.809 163.213 27.092 1.00 57.72 7 ASP B O 1
ATOM 5888 N N . TYR B 2 8 ? 113.656 161.289 26.943 1.00 55.84 8 TYR B N 1
ATOM 5889 C CA . TYR B 2 8 ? 113.946 161.082 25.531 1.00 55.19 8 TYR B CA 1
ATOM 5890 C C . TYR B 2 8 ? 112.702 160.624 24.778 1.00 57.94 8 TYR B C 1
ATOM 5891 O O . TYR B 2 8 ? 112.019 159.690 25.204 1.00 56.34 8 TYR B O 1
ATOM 5900 N N . VAL B 2 9 ? 112.413 161.290 23.661 1.00 58.64 9 VAL B N 1
ATOM 5901 C CA . VAL B 2 9 ? 111.255 160.953 22.831 1.00 61.19 9 VAL B CA 1
ATOM 5902 C C . VAL B 2 9 ? 111.638 160.937 21.351 1.00 62.12 9 VAL B C 1
ATOM 5903 O O . VAL B 2 9 ? 112.222 161.896 20.842 1.00 61.45 9 VAL B O 1
ATOM 5907 N N . VAL B 2 10 ? 111.305 159.844 20.668 1.00 62.19 10 VAL B N 1
ATOM 5908 C CA . VAL B 2 10 ? 111.578 159.711 19.237 1.00 63.04 10 VAL B CA 1
ATOM 5909 C C . VAL B 2 10 ? 110.510 160.424 18.411 1.00 64.58 10 VAL B C 1
ATOM 5910 O O . VAL B 2 10 ? 109.327 160.076 18.468 1.00 65.17 10 VAL B O 1
ATOM 5914 N N . ALA B 2 11 ? 110.943 161.421 17.644 1.00 66.75 11 ALA B N 1
ATOM 5915 C CA . ALA B 2 11 ? 110.050 162.197 16.791 1.00 68.97 11 ALA B CA 1
ATOM 5916 C C . ALA B 2 11 ? 109.651 161.406 15.550 1.00 70.33 11 ALA B C 1
ATOM 5917 O O . ALA B 2 11 ? 110.501 160.834 14.863 1.00 71.24 11 ALA B O 1
ATOM 5919 N N . ASP B 2 12 ? 108.351 161.379 15.274 1.00 73.60 12 ASP B N 1
ATOM 5920 C CA . ASP B 2 12 ? 107.810 160.631 14.140 1.00 75.41 12 ASP B CA 1
ATOM 5921 C C . ASP B 2 12 ? 107.729 161.471 12.865 1.00 75.54 12 ASP B C 1
ATOM 5922 O O . ASP B 2 12 ? 107.879 160.941 11.760 1.00 75.91 12 ASP B O 1
ATOM 5927 N N . SER B 2 13 ? 107.499 162.775 13.029 1.00 75.88 13 SER B N 1
ATOM 5928 C CA . SER B 2 13 ? 107.467 163.723 11.912 1.00 76.36 13 SER B CA 1
ATOM 5929 C C . SER B 2 13 ? 107.809 165.140 12.377 1.00 77.69 13 SER B C 1
ATOM 5930 O O . SER B 2 13 ? 108.043 165.365 13.564 1.00 78.09 13 SER B O 1
ATOM 5933 N N . VAL B 2 14 ? 107.818 166.085 11.436 1.00 78.53 14 VAL B N 1
ATOM 5934 C CA . VAL B 2 14 ? 108.243 167.470 11.684 1.00 79.95 14 VAL B CA 1
ATOM 5935 C C . VAL B 2 14 ? 107.364 168.208 12.702 1.00 80.84 14 VAL B C 1
ATOM 5936 O O . VAL B 2 14 ? 107.870 168.721 13.703 1.00 81.55 14 VAL B O 1
ATOM 5940 N N . GLU B 2 15 ? 106.060 168.264 12.432 1.00 84.21 15 GLU B N 1
ATOM 5941 C CA . GLU B 2 15 ? 105.098 168.937 13.308 1.00 88.03 15 GLU B CA 1
ATOM 5942 C C . GLU B 2 15 ? 105.040 168.278 14.683 1.00 87.98 15 GLU B C 1
ATOM 5943 O O . GLU B 2 15 ? 105.153 168.954 15.710 1.00 88.26 15 GLU B O 1
ATOM 5949 N N . HIS B 2 16 ? 104.863 166.958 14.686 1.00 88.63 16 HIS B N 1
ATOM 5950 C CA . HIS B 2 16 ? 104.805 166.173 15.916 1.00 88.06 16 HIS B CA 1
ATOM 5951 C C . HIS B 2 16 ? 106.033 166.380 16.763 1.00 84.07 16 HIS B C 1
ATOM 5952 O O . HIS B 2 16 ? 105.945 166.396 17.990 1.00 80.01 16 HIS B O 1
ATOM 5959 N N . ALA B 2 17 ? 107.183 166.566 16.112 1.00 82.82 17 ALA B N 1
ATOM 5960 C CA . ALA B 2 17 ? 108.428 166.921 16.798 1.00 80.11 17 ALA B CA 1
ATOM 5961 C C . ALA B 2 17 ? 108.351 168.322 17.399 1.00 79.70 17 ALA B C 1
ATOM 5962 O O . ALA B 2 17 ? 108.539 168.494 18.606 1.00 78.35 17 ALA B O 1
ATOM 5964 N N . LEU B 2 18 ? 108.067 169.311 16.549 1.00 80.72 18 LEU B N 1
ATOM 5965 C CA . LEU B 2 18 ? 107.942 170.713 16.962 1.00 81.72 18 LEU B CA 1
ATOM 5966 C C . LEU B 2 18 ? 107.002 170.882 18.151 1.00 79.94 18 LEU B C 1
ATOM 5967 O O . LEU B 2 18 ? 107.193 171.769 18.984 1.00 80.30 18 LEU B O 1
ATOM 5972 N N . ARG B 2 19 ? 105.994 170.019 18.218 1.00 80.33 19 ARG B N 1
ATOM 5973 C CA . ARG B 2 19 ? 105.070 169.987 19.339 1.00 79.09 19 ARG B CA 1
ATOM 5974 C C . ARG B 2 19 ? 105.754 169.422 20.583 1.00 76.75 19 ARG B C 1
ATOM 5975 O O . ARG B 2 19 ? 105.768 170.074 21.632 1.00 76.24 19 ARG B O 1
ATOM 5983 N N . LEU B 2 20 ? 106.336 168.227 20.442 1.00 74.79 20 LEU B N 1
ATOM 5984 C CA . LEU B 2 20 ? 106.928 167.469 21.554 1.00 72.62 20 LEU B CA 1
ATOM 5985 C C . LEU B 2 20 ? 107.869 168.247 22.474 1.00 72.77 20 LEU B C 1
ATOM 5986 O O . LEU B 2 20 ? 107.859 168.042 23.692 1.00 73.77 20 LEU B O 1
ATOM 5991 N N . LEU B 2 21 ? 108.682 169.128 21.896 1.00 74.34 21 LEU B N 1
ATOM 5992 C CA . LEU B 2 21 ? 109.625 169.919 22.683 1.00 75.86 21 LEU B CA 1
ATOM 5993 C C . LEU B 2 21 ? 108.974 171.171 23.266 1.00 77.88 21 LEU B C 1
ATOM 5994 O O . LEU B 2 21 ? 109.344 171.607 24.354 1.00 78.69 21 LEU B O 1
ATOM 5999 N N . ALA B 2 22 ? 108.020 171.747 22.533 1.00 79.43 22 ALA B N 1
ATOM 6000 C CA . ALA B 2 22 ? 107.380 173.005 22.927 1.00 81.30 22 ALA B CA 1
ATOM 6001 C C . ALA B 2 22 ? 106.791 172.916 24.332 1.00 82.23 22 ALA B C 1
ATOM 6002 O O . ALA B 2 22 ? 107.160 173.692 25.218 1.00 82.22 22 ALA B O 1
ATOM 6004 N N . ASP B 2 23 ? 105.889 171.955 24.523 1.00 81.22 23 ASP B N 1
ATOM 6005 C CA . ASP B 2 23 ? 105.306 171.665 25.831 1.00 80.44 23 ASP B CA 1
ATOM 6006 C C . ASP B 2 23 ? 106.294 170.933 26.739 1.00 78.60 23 ASP B C 1
ATOM 6007 O O . ASP B 2 23 ? 106.052 170.789 27.942 1.00 78.59 23 ASP B O 1
ATOM 6012 N N . GLY B 2 24 ? 107.392 170.467 26.142 1.00 79.15 24 GLY B N 1
ATOM 6013 C CA . GLY B 2 24 ? 108.459 169.754 26.845 1.00 78.72 24 GLY B CA 1
ATOM 6014 C C . GLY B 2 24 ? 108.710 170.219 28.269 1.00 80.78 24 GLY B C 1
ATOM 6015 O O . GLY B 2 24 ? 108.400 169.495 29.215 1.00 80.77 24 GLY B O 1
ATOM 6016 N N . GLY B 2 25 ? 109.272 171.414 28.445 1.00 80.50 25 GLY B N 1
ATOM 6017 C CA . GLY B 2 25 ? 109.708 172.282 27.355 1.00 81.41 25 GLY B CA 1
ATOM 6018 C C . GLY B 2 25 ? 110.761 173.239 27.867 1.00 80.90 25 GLY B C 1
ATOM 6019 O O . GLY B 2 25 ? 111.705 172.816 28.536 1.00 80.98 25 GLY B O 1
ATOM 6020 N N . ASP B 2 26 ? 110.589 174.525 27.556 1.00 82.04 26 ASP B N 1
ATOM 6021 C CA . ASP B 2 26 ? 111.452 175.605 28.055 1.00 82.36 26 ASP B CA 1
ATOM 6022 C C . ASP B 2 26 ? 112.936 175.379 27.742 1.00 75.52 26 ASP B C 1
ATOM 6023 O O . ASP B 2 26 ? 113.517 176.102 26.930 1.00 84.87 26 ASP B O 1
ATOM 6028 N N . ASP B 2 27 ? 113.542 174.392 28.402 1.00 77.54 27 ASP B N 1
ATOM 6029 C CA . ASP B 2 27 ? 114.918 173.994 28.113 1.00 74.41 27 ASP B CA 1
ATOM 6030 C C . ASP B 2 27 ? 115.021 172.544 27.615 1.00 71.41 27 ASP B C 1
ATOM 6031 O O . ASP B 2 27 ? 115.959 171.813 27.952 1.00 72.96 27 ASP B O 1
ATOM 6036 N N . ALA B 2 28 ? 114.041 172.141 26.811 1.00 70.50 28 ALA B N 1
ATOM 6037 C CA . ALA B 2 28 ? 114.120 170.889 26.072 1.00 68.42 28 ALA B CA 1
ATOM 6038 C C . ALA B 2 28 ? 114.879 171.159 24.781 1.00 68.57 28 ALA B C 1
ATOM 6039 O O . ALA B 2 28 ? 114.694 172.205 24.151 1.00 68.53 28 ALA B O 1
ATOM 6041 N N . LYS B 2 29 ? 115.736 170.220 24.393 1.00 68.40 29 LYS B N 1
ATOM 6042 C CA . LYS B 2 29 ? 116.567 170.396 23.210 1.00 68.44 29 LYS B CA 1
ATOM 6043 C C . LYS B 2 29 ? 116.347 169.256 22.225 1.00 67.01 29 LYS B C 1
ATOM 6044 O O . LYS B 2 29 ? 115.969 168.150 22.617 1.00 66.14 29 LYS B O 1
ATOM 6050 N N . ILE B 2 30 ? 116.575 169.537 20.946 1.00 65.60 30 ILE B N 1
ATOM 6051 C CA . ILE B 2 30 ? 116.524 168.504 19.918 1.00 63.73 30 ILE B CA 1
ATOM 6052 C C . ILE B 2 30 ? 117.893 167.855 19.742 1.00 59.92 30 ILE B C 1
ATOM 6053 O O . ILE B 2 30 ? 118.922 168.440 20.092 1.00 60.80 30 ILE B O 1
ATOM 6058 N N . ILE B 2 31 ? 117.893 166.642 19.197 1.00 57.02 31 ILE B N 1
ATOM 6059 C CA . ILE B 2 31 ? 119.122 165.885 18.986 1.00 54.53 31 ILE B CA 1
ATOM 6060 C C . ILE B 2 31 ? 119.098 165.164 17.639 1.00 53.43 31 ILE B C 1
ATOM 6061 O O . ILE B 2 31 ? 118.167 164.412 17.340 1.00 53.57 31 ILE B O 1
ATOM 6066 N N . ALA B 2 32 ? 120.122 165.413 16.829 1.00 52.88 32 ALA B N 1
ATOM 6067 C CA . ALA B 2 32 ? 120.264 164.745 15.543 1.00 51.90 32 ALA B CA 1
ATOM 6068 C C . ALA B 2 32 ? 121.392 163.716 15.597 1.00 51.70 32 ALA B C 1
ATOM 6069 O O . ALA B 2 32 ? 121.189 162.596 16.071 1.00 52.62 32 ALA B O 1
ATOM 6071 N N . GLY B 2 33 ? 122.575 164.098 15.122 1.00 52.19 33 GLY B N 1
ATOM 6072 C CA . GLY B 2 33 ? 123.729 163.207 15.136 1.00 52.51 33 GLY B CA 1
ATOM 6073 C C . GLY B 2 33 ? 124.198 162.898 16.543 1.00 52.67 33 GLY B C 1
ATOM 6074 O O . GLY B 2 33 ? 124.487 161.751 16.869 1.00 52.65 33 GLY B O 1
ATOM 6075 N N . GLY B 2 34 ? 124.254 163.928 17.382 1.00 53.01 34 GLY B N 1
ATOM 6076 C CA . GLY B 2 34 ? 124.784 163.811 18.737 1.00 53.28 34 GLY B CA 1
ATOM 6077 C C . GLY B 2 34 ? 126.199 164.350 18.863 1.00 53.13 34 GLY B C 1
ATOM 6078 O O . GLY B 2 34 ? 126.629 164.716 19.951 1.00 53.04 34 GLY B O 1
ATOM 6079 N N . GLN B 2 35 ? 126.906 164.432 17.737 1.00 52.86 35 GLN B N 1
ATOM 6080 C CA . GLN B 2 35 ? 128.348 164.726 17.699 1.00 52.71 35 GLN B CA 1
ATOM 6081 C C . GLN B 2 35 ? 128.827 166.035 18.341 1.00 53.83 35 GLN B C 1
ATOM 6082 O O . GLN B 2 35 ? 130.032 166.233 18.508 1.00 53.94 35 GLN B O 1
ATOM 6088 N N . SER B 2 36 ? 127.898 166.918 18.697 1.00 54.77 36 SER B N 1
ATOM 6089 C CA . SER B 2 36 ? 128.235 168.108 19.479 1.00 55.70 36 SER B CA 1
ATOM 6090 C C . SER B 2 36 ? 127.466 168.120 20.791 1.00 55.01 36 SER B C 1
ATOM 6091 O O . SER B 2 36 ? 128.001 168.521 21.824 1.00 54.93 36 SER B O 1
ATOM 6094 N N . LEU B 2 37 ? 126.215 167.667 20.745 1.00 54.80 37 LEU B N 1
ATOM 6095 C CA . LEU B 2 37 ? 125.374 167.621 21.934 1.00 54.00 37 LEU B CA 1
ATOM 6096 C C . LEU B 2 37 ? 125.840 166.560 22.928 1.00 53.13 37 LEU B C 1
ATOM 6097 O O . LEU B 2 37 ? 125.975 166.849 24.117 1.00 52.92 37 LEU B O 1
ATOM 6102 N N . VAL B 2 38 ? 126.089 165.344 22.443 1.00 52.38 38 VAL B N 1
ATOM 6103 C CA . VAL B 2 38 ? 126.524 164.245 23.314 1.00 52.07 38 VAL B CA 1
ATOM 6104 C C . VAL B 2 38 ? 127.877 164.506 23.995 1.00 51.82 38 VAL B C 1
ATOM 6105 O O . VAL B 2 38 ? 127.989 164.291 25.205 1.00 51.71 38 VAL B O 1
ATOM 6109 N N . PRO B 2 39 ? 128.903 164.969 23.238 1.00 51.45 39 PRO B N 1
ATOM 6110 C CA . PRO B 2 39 ? 130.144 165.359 23.915 1.00 51.07 39 PRO B CA 1
ATOM 6111 C C . PRO B 2 39 ? 129.915 166.394 25.016 1.00 50.84 39 PRO B C 1
ATOM 6112 O O . PRO B 2 39 ? 130.519 166.290 26.084 1.00 50.83 39 PRO B O 1
ATOM 6116 N N . LEU B 2 40 ? 129.043 167.369 24.754 1.00 51.61 40 LEU B N 1
ATOM 6117 C CA . LEU B 2 40 ? 128.686 168.395 25.737 1.00 52.72 40 LEU B CA 1
ATOM 6118 C C . LEU B 2 40 ? 128.047 167.811 26.995 1.00 51.76 40 LEU B C 1
ATOM 6119 O O . LEU B 2 40 ? 128.268 168.312 28.100 1.00 52.88 40 LEU B O 1
ATOM 6124 N N . LEU B 2 41 ? 127.249 166.759 26.812 1.00 51.09 41 LEU B N 1
ATOM 6125 C CA . LEU B 2 41 ? 126.593 166.067 27.919 1.00 50.51 41 LEU B CA 1
ATOM 6126 C C . LEU B 2 41 ? 127.591 165.276 28.757 1.00 51.02 41 LEU B C 1
ATOM 6127 O O . LEU B 2 41 ? 127.479 165.231 29.986 1.00 52.13 41 LEU B O 1
ATOM 6132 N N . ASN B 2 42 ? 128.555 164.649 28.082 1.00 50.82 42 ASN B N 1
ATOM 6133 C CA . ASN B 2 42 ? 129.634 163.913 28.742 1.00 50.81 42 ASN B CA 1
ATOM 6134 C C . ASN B 2 42 ? 130.494 164.813 29.622 1.00 51.97 42 ASN B C 1
ATOM 6135 O O . ASN B 2 42 ? 131.078 164.361 30.611 1.00 51.92 42 ASN B O 1
ATOM 6140 N N . PHE B 2 43 ? 130.568 166.085 29.242 1.00 53.09 43 PHE B N 1
ATOM 6141 C CA . PHE B 2 43 ? 131.263 167.095 30.026 1.00 55.27 43 PHE B CA 1
ATOM 6142 C C . PHE B 2 43 ? 130.319 167.799 30.995 1.00 56.48 43 PHE B C 1
ATOM 6143 O O . PHE B 2 43 ? 130.751 168.652 31.776 1.00 59.05 43 PHE B O 1
ATOM 6151 N N . ARG B 2 44 ? 129.038 167.423 30.944 1.00 58.60 44 ARG B N 1
ATOM 6152 C CA . ARG B 2 44 ? 127.979 168.064 31.732 1.00 61.25 44 ARG B CA 1
ATOM 6153 C C . ARG B 2 44 ? 127.992 169.579 31.520 1.00 63.87 44 ARG B C 1
ATOM 6154 O O . ARG B 2 44 ? 127.870 170.368 32.466 1.00 64.59 44 ARG B O 1
ATOM 6162 N N . MET B 2 45 ? 128.143 169.965 30.254 1.00 66.36 45 MET B N 1
ATOM 6163 C CA . MET B 2 45 ? 128.256 171.362 29.862 1.00 70.92 45 MET B CA 1
ATOM 6164 C C . MET B 2 45 ? 126.945 171.851 29.247 1.00 70.76 45 MET B C 1
ATOM 6165 O O . MET B 2 45 ? 126.875 172.948 28.682 1.00 70.82 45 MET B O 1
ATOM 6170 N N . SER B 2 46 ? 125.915 171.013 29.368 1.00 69.05 46 SER B N 1
ATOM 6171 C CA . SER B 2 46 ? 124.549 171.328 28.959 1.00 68.04 46 SER B CA 1
ATOM 6172 C C . SER B 2 46 ? 123.629 170.303 29.608 1.00 66.78 46 SER B C 1
ATOM 6173 O O . SER B 2 46 ? 123.800 169.098 29.412 1.00 65.27 46 SER B O 1
ATOM 6176 N N . ARG B 2 47 ? 122.670 170.777 30.396 1.00 65.87 47 ARG B N 1
ATOM 6177 C CA . ARG B 2 47 ? 121.759 169.880 31.106 1.00 64.49 47 ARG B CA 1
ATOM 6178 C C . ARG B 2 47 ? 120.294 170.152 30.754 1.00 63.40 47 ARG B C 1
ATOM 6179 O O . ARG B 2 47 ? 119.619 170.929 31.439 1.00 64.04 47 ARG B O 1
ATOM 6187 N N . PRO B 2 48 ? 119.804 169.515 29.672 1.00 63.41 48 PRO B N 1
ATOM 6188 C CA . PRO B 2 48 ? 118.431 169.713 29.219 1.00 63.70 48 PRO B CA 1
ATOM 6189 C C . PRO B 2 48 ? 117.412 168.941 30.057 1.00 62.62 48 PRO B C 1
ATOM 6190 O O . PRO B 2 48 ? 117.784 168.146 30.927 1.00 64.81 48 PRO B O 1
ATOM 6194 N N . SER B 2 49 ? 116.134 169.183 29.776 1.00 64.11 49 SER B N 1
ATOM 6195 C CA . SER B 2 49 ? 115.038 168.528 30.481 1.00 64.11 49 SER B CA 1
ATOM 6196 C C . SER B 2 49 ? 114.581 167.264 29.759 1.00 63.43 49 SER B C 1
ATOM 6197 O O . SER B 2 49 ? 114.297 166.255 30.401 1.00 63.43 49 SER B O 1
ATOM 6200 N N . LEU B 2 50 ? 114.500 167.334 28.431 1.00 63.30 50 LEU B N 1
ATOM 6201 C CA . LEU B 2 50 ? 114.203 166.166 27.601 1.00 63.09 50 LEU B CA 1
ATOM 6202 C C . LEU B 2 50 ? 114.749 166.333 26.187 1.00 62.60 50 LEU B C 1
ATOM 6203 O O . LEU B 2 50 ? 114.836 167.451 25.673 1.00 63.09 50 LEU B O 1
ATOM 6208 N N . LEU B 2 51 ? 115.112 165.216 25.564 1.00 61.38 51 LEU B N 1
ATOM 6209 C CA . LEU B 2 51 ? 115.609 165.233 24.196 1.00 60.67 51 LEU B CA 1
ATOM 6210 C C . LEU B 2 51 ? 114.565 164.718 23.221 1.00 60.92 51 LEU B C 1
ATOM 6211 O O . LEU B 2 51 ? 113.838 163.768 23.519 1.00 60.00 51 LEU B O 1
ATOM 6216 N N . VAL B 2 52 ? 114.494 165.362 22.061 1.00 60.35 52 VAL B N 1
ATOM 6217 C CA . VAL B 2 52 ? 113.611 164.921 20.988 1.00 60.67 52 VAL B CA 1
ATOM 6218 C C . VAL B 2 52 ? 114.424 164.509 19.762 1.00 61.54 52 VAL B C 1
ATOM 6219 O O . VAL B 2 52 ? 114.965 165.351 19.039 1.00 60.72 52 VAL B O 1
ATOM 6223 N N . ASP B 2 53 ? 114.514 163.199 19.556 1.00 61.85 53 ASP B N 1
ATOM 6224 C CA . ASP B 2 53 ? 115.321 162.630 18.487 1.00 61.89 53 ASP B CA 1
ATOM 6225 C C . ASP B 2 53 ? 114.603 162.747 17.148 1.00 64.51 53 ASP B C 1
ATOM 6226 O O . ASP B 2 53 ? 113.778 161.899 16.796 1.00 63.26 53 ASP B O 1
ATOM 6231 N N . ILE B 2 54 ? 114.920 163.807 16.408 1.00 64.88 54 ILE B N 1
ATOM 6232 C CA . ILE B 2 54 ? 114.326 164.038 15.089 1.00 66.06 54 ILE B CA 1
ATOM 6233 C C . ILE B 2 54 ? 114.973 163.143 14.030 1.00 66.71 54 ILE B C 1
ATOM 6234 O O . ILE B 2 54 ? 114.492 163.063 12.897 1.00 67.47 54 ILE B O 1
ATOM 6239 N N . ASN B 2 55 ? 116.054 162.468 14.420 1.00 67.34 55 ASN B N 1
ATOM 6240 C CA . ASN B 2 55 ? 116.907 161.704 13.506 1.00 68.64 55 ASN B CA 1
ATOM 6241 C C . ASN B 2 55 ? 116.190 160.635 12.671 1.00 69.66 55 ASN B C 1
ATOM 6242 O O . ASN B 2 55 ? 116.770 160.087 11.731 1.00 70.48 55 ASN B O 1
ATOM 6247 N N . ARG B 2 56 ? 114.934 160.348 13.009 1.00 71.83 56 ARG B N 1
ATOM 6248 C CA . ARG B 2 56 ? 114.170 159.311 12.312 1.00 73.27 56 ARG B CA 1
ATOM 6249 C C . ARG B 2 56 ? 113.007 159.832 11.463 1.00 73.95 56 ARG B C 1
ATOM 6250 O O . ARG B 2 56 ? 112.221 159.044 10.928 1.00 71.34 56 ARG B O 1
ATOM 6258 N N . VAL B 2 57 ? 112.909 161.154 11.338 1.00 70.41 57 VAL B N 1
ATOM 6259 C CA . VAL B 2 57 ? 111.888 161.792 10.503 1.00 68.99 57 VAL B CA 1
ATOM 6260 C C . VAL B 2 57 ? 112.227 161.561 9.024 1.00 68.08 57 VAL B C 1
ATOM 6261 O O . VAL B 2 57 ? 113.321 161.919 8.579 1.00 67.91 57 VAL B O 1
ATOM 6265 N N . PRO B 2 58 ? 111.288 160.961 8.260 1.00 66.75 58 PRO B N 1
ATOM 6266 C CA . PRO B 2 58 ? 111.621 160.365 6.960 1.00 65.23 58 PRO B CA 1
ATOM 6267 C C . PRO B 2 58 ? 111.985 161.329 5.826 1.00 65.36 58 PRO B C 1
ATOM 6268 O O . PRO B 2 58 ? 112.803 160.976 4.973 1.00 62.01 58 PRO B O 1
ATOM 6272 N N . GLY B 2 59 ? 111.392 162.520 5.808 1.00 62.36 59 GLY B N 1
ATOM 6273 C CA . GLY B 2 59 ? 111.533 163.414 4.658 1.00 61.28 59 GLY B CA 1
ATOM 6274 C C . GLY B 2 59 ? 112.593 164.497 4.776 1.00 59.34 59 GLY B C 1
ATOM 6275 O O . GLY B 2 59 ? 112.441 165.581 4.200 1.00 59.68 59 GLY B O 1
ATOM 6276 N N . LEU B 2 60 ? 113.674 164.206 5.495 1.00 60.60 60 LEU B N 1
ATOM 6277 C CA . LEU B 2 60 ? 114.638 165.246 5.865 1.00 60.60 60 LEU B CA 1
ATOM 6278 C C . LEU B 2 60 ? 116.092 165.046 5.426 1.00 60.99 60 LEU B C 1
ATOM 6279 O O . LEU B 2 60 ? 116.941 165.894 5.709 1.00 60.91 60 LEU B O 1
ATOM 6284 N N . ALA B 2 61 ? 116.385 163.941 4.747 1.00 62.12 61 ALA B N 1
ATOM 6285 C CA . ALA B 2 61 ? 117.760 163.650 4.336 1.00 62.94 61 ALA B CA 1
ATOM 6286 C C . ALA B 2 61 ? 117.935 163.691 2.817 1.00 64.75 61 ALA B C 1
ATOM 6287 O O . ALA B 2 61 ? 118.824 163.037 2.265 1.00 63.54 61 ALA B O 1
ATOM 6289 N N . ASN B 2 62 ? 117.096 164.481 2.152 1.00 65.65 62 ASN B N 1
ATOM 6290 C CA . ASN B 2 62 ? 117.042 164.498 0.693 1.00 67.95 62 ASN B CA 1
ATOM 6291 C C . ASN B 2 62 ? 118.089 165.400 0.040 1.00 67.91 62 ASN B C 1
ATOM 6292 O O . ASN B 2 62 ? 118.570 166.356 0.650 1.00 67.34 62 ASN B O 1
ATOM 6297 N N . ILE B 2 63 ? 118.439 165.066 -1.201 1.00 68.13 63 ILE B N 1
ATOM 6298 C CA . ILE B 2 63 ? 119.261 165.915 -2.061 1.00 68.15 63 ILE B CA 1
ATOM 6299 C C . ILE B 2 63 ? 118.472 166.165 -3.343 1.00 69.28 63 ILE B C 1
ATOM 6300 O O . ILE B 2 63 ? 117.894 165.238 -3.909 1.00 69.10 63 ILE B O 1
ATOM 6305 N N . ARG B 2 64 ? 118.450 167.419 -3.792 1.00 70.32 64 ARG B N 1
ATOM 6306 C CA . ARG B 2 64 ? 117.564 167.839 -4.875 1.00 71.86 64 ARG B CA 1
ATOM 6307 C C . ARG B 2 64 ? 118.159 169.004 -5.666 1.00 74.11 64 ARG B C 1
ATOM 6308 O O . ARG B 2 64 ? 118.774 169.904 -5.093 1.00 72.31 64 ARG B O 1
ATOM 6316 N N . LYS B 2 65 ? 117.965 168.975 -6.983 1.00 73.85 65 LYS B N 1
ATOM 6317 C CA . LYS B 2 65 ? 118.505 169.995 -7.888 1.00 73.27 65 LYS B CA 1
ATOM 6318 C C . LYS B 2 65 ? 117.520 171.151 -8.091 1.00 74.04 65 LYS B C 1
ATOM 6319 O O . LYS B 2 65 ? 117.731 172.019 -8.943 1.00 73.52 65 LYS B O 1
ATOM 6325 N N . SER B 2 66 ? 116.457 171.140 -7.287 1.00 74.67 66 SER B N 1
ATOM 6326 C CA . SER B 2 66 ? 115.335 172.088 -7.348 1.00 75.19 66 SER B CA 1
ATOM 6327 C C . SER B 2 66 ? 115.619 173.449 -7.984 1.00 73.67 66 SER B C 1
ATOM 6328 O O . SER B 2 66 ? 116.334 174.272 -7.411 1.00 74.37 66 SER B O 1
ATOM 6331 N N . ASP B 2 67 ? 115.033 173.673 -9.161 1.00 74.04 67 ASP B N 1
ATOM 6332 C CA . ASP B 2 67 ? 115.059 174.974 -9.841 1.00 73.74 67 ASP B CA 1
ATOM 6333 C C . ASP B 2 67 ? 116.459 175.573 -10.003 1.00 72.31 67 ASP B C 1
ATOM 6334 O O . ASP B 2 67 ? 117.382 174.912 -10.485 1.00 71.65 67 ASP B O 1
ATOM 6339 N N . GLN B 2 68 ? 116.586 176.832 -9.593 1.00 70.93 68 GLN B N 1
ATOM 6340 C CA . GLN B 2 68 ? 117.824 177.599 -9.686 1.00 70.54 68 GLN B CA 1
ATOM 6341 C C . GLN B 2 68 ? 118.747 177.343 -8.496 1.00 69.30 68 GLN B C 1
ATOM 6342 O O . GLN B 2 68 ? 119.872 177.846 -8.456 1.00 69.77 68 GLN B O 1
ATOM 6348 N N . THR B 2 69 ? 118.257 176.575 -7.526 1.00 68.44 69 THR B N 1
ATOM 6349 C CA . THR B 2 69 ? 119.006 176.279 -6.308 1.00 67.22 69 THR B CA 1
ATOM 6350 C C . THR B 2 69 ? 119.344 174.792 -6.209 1.00 67.73 69 THR B C 1
ATOM 6351 O O . THR B 2 69 ? 119.033 174.013 -7.109 1.00 68.80 69 THR B O 1
ATOM 6355 N N . ILE B 2 70 ? 120.005 174.410 -5.121 1.00 67.46 70 ILE B N 1
ATOM 6356 C CA . ILE B 2 70 ? 120.164 173.001 -4.767 1.00 67.38 70 ILE B CA 1
ATOM 6357 C C . ILE B 2 70 ? 119.684 172.812 -3.332 1.00 66.08 70 ILE B C 1
ATOM 6358 O O . ILE B 2 70 ? 120.170 173.478 -2.415 1.00 67.74 70 ILE B O 1
ATOM 6363 N N . ALA B 2 71 ? 118.723 171.908 -3.155 1.00 68.19 71 ALA B N 1
ATOM 6364 C CA . ALA B 2 71 ? 118.084 171.690 -1.861 1.00 68.10 71 ALA B CA 1
ATOM 6365 C C . ALA B 2 71 ? 118.767 170.585 -1.064 1.00 67.37 71 ALA B C 1
ATOM 6366 O O . ALA B 2 71 ? 119.037 169.502 -1.589 1.00 67.34 71 ALA B O 1
ATOM 6368 N N . ILE B 2 72 ? 119.049 170.875 0.203 1.00 65.98 72 ILE B N 1
ATOM 6369 C CA . ILE B 2 72 ? 119.683 169.917 1.103 1.00 64.43 72 ILE B CA 1
ATOM 6370 C C . ILE B 2 72 ? 118.903 169.847 2.410 1.00 63.32 72 ILE B C 1
ATOM 6371 O O . ILE B 2 72 ? 118.798 170.841 3.132 1.00 64.49 72 ILE B O 1
ATOM 6376 N N . GLY B 2 73 ? 118.357 168.669 2.704 1.00 62.42 73 GLY B N 1
ATOM 6377 C CA . GLY B 2 73 ? 117.659 168.431 3.964 1.00 61.48 73 GLY B CA 1
ATOM 6378 C C . GLY B 2 73 ? 118.600 168.566 5.147 1.00 60.88 73 GLY B C 1
ATOM 6379 O O . GLY B 2 73 ? 119.799 168.305 5.026 1.00 61.28 73 GLY B O 1
ATOM 6380 N N . ALA B 2 74 ? 118.055 168.971 6.291 1.00 60.23 74 ALA B N 1
ATOM 6381 C CA . ALA B 2 74 ? 118.859 169.252 7.483 1.00 59.99 74 ALA B CA 1
ATOM 6382 C C . ALA B 2 74 ? 119.543 168.021 8.076 1.00 61.16 74 ALA B C 1
ATOM 6383 O O . ALA B 2 74 ? 120.606 168.132 8.690 1.00 61.68 74 ALA B O 1
ATOM 6385 N N . LEU B 2 75 ? 118.933 166.853 7.887 1.00 62.99 75 LEU B N 1
ATOM 6386 C CA . LEU B 2 75 ? 119.479 165.604 8.417 1.00 65.03 75 LEU B CA 1
ATOM 6387 C C . LEU B 2 75 ? 120.538 164.966 7.517 1.00 66.11 75 LEU B C 1
ATOM 6388 O O . LEU B 2 75 ? 120.980 163.843 7.776 1.00 66.55 75 LEU B O 1
ATOM 6393 N N . THR B 2 76 ? 120.944 165.680 6.469 1.00 64.85 76 THR B N 1
ATOM 6394 C CA . THR B 2 76 ? 121.975 165.187 5.560 1.00 64.49 76 THR B CA 1
ATOM 6395 C C . THR B 2 76 ? 123.317 165.126 6.280 1.00 64.16 76 THR B C 1
ATOM 6396 O O . THR B 2 76 ? 123.824 166.141 6.764 1.00 63.42 76 THR B O 1
ATOM 6400 N N . ARG B 2 77 ? 123.869 163.919 6.354 1.00 64.20 77 ARG B N 1
ATOM 6401 C CA . ARG B 2 77 ? 125.174 163.686 6.960 1.00 64.94 77 ARG B CA 1
ATOM 6402 C C . ARG B 2 77 ? 126.265 164.355 6.137 1.00 63.20 77 ARG B C 1
ATOM 6403 O O . ARG B 2 77 ? 126.097 164.554 4.930 1.00 62.84 77 ARG B O 1
ATOM 6411 N N . HIS B 2 78 ? 127.384 164.699 6.773 1.00 61.32 78 HIS B N 1
ATOM 6412 C CA . HIS B 2 78 ? 128.528 165.213 6.017 1.00 59.47 78 HIS B CA 1
ATOM 6413 C C . HIS B 2 78 ? 129.078 164.121 5.150 1.00 58.61 78 HIS B C 1
ATOM 6414 O O . HIS B 2 78 ? 129.526 164.374 4.030 1.00 57.22 78 HIS B O 1
ATOM 6421 N N . ALA B 2 79 ? 129.045 162.892 5.668 1.00 59.11 79 ALA B N 1
ATOM 6422 C CA . ALA B 2 79 ? 129.509 161.709 4.940 1.00 59.51 79 ALA B CA 1
ATOM 6423 C C . ALA B 2 79 ? 128.956 161.647 3.519 1.00 59.05 79 ALA B C 1
ATOM 6424 O O . ALA B 2 79 ? 129.653 161.223 2.596 1.00 58.66 79 ALA B O 1
ATOM 6426 N N . LYS B 2 80 ? 127.702 162.068 3.353 1.00 59.20 80 LYS B N 1
ATOM 6427 C CA . LYS B 2 80 ? 127.075 162.108 2.036 1.00 59.38 80 LYS B CA 1
ATOM 6428 C C . LYS B 2 80 ? 127.612 163.266 1.198 1.00 57.78 80 LYS B C 1
ATOM 6429 O O . LYS B 2 80 ? 127.823 163.111 -0.005 1.00 58.16 80 LYS B O 1
ATOM 6435 N N . LEU B 2 81 ? 127.836 164.415 1.840 1.00 56.13 81 LEU B N 1
ATOM 6436 C CA . LEU B 2 81 ? 128.360 165.610 1.165 1.00 54.16 81 LEU B CA 1
ATOM 6437 C C . LEU B 2 81 ? 129.672 165.349 0.422 1.00 55.40 81 LEU B C 1
ATOM 6438 O O . LEU B 2 81 ? 129.997 166.058 -0.531 1.00 56.73 81 LEU B O 1
ATOM 6443 N N . THR B 2 82 ? 130.412 164.333 0.863 1.00 55.57 82 THR B N 1
ATOM 6444 C CA . THR B 2 82 ? 131.661 163.929 0.216 1.00 56.62 82 THR B CA 1
ATOM 6445 C C . THR B 2 82 ? 131.411 163.099 -1.043 1.00 57.80 82 THR B C 1
ATOM 6446 O O . THR B 2 82 ? 132.199 163.145 -1.991 1.00 58.08 82 THR B O 1
ATOM 6450 N N . THR B 2 83 ? 130.316 162.341 -1.040 1.00 58.81 83 THR B N 1
ATOM 6451 C CA . THR B 2 83 ? 130.007 161.396 -2.112 1.00 60.05 83 THR B CA 1
ATOM 6452 C C . THR B 2 83 ? 128.544 161.512 -2.525 1.00 59.53 83 THR B C 1
ATOM 6453 O O . THR B 2 83 ? 127.674 160.841 -1.958 1.00 62.97 83 THR B O 1
ATOM 6457 N N . SER B 2 84 ? 128.273 162.364 -3.510 1.00 63.69 84 SER B N 1
ATOM 6458 C CA . SER B 2 84 ? 126.895 162.695 -3.866 1.00 64.84 84 SER B CA 1
ATOM 6459 C C . SER B 2 84 ? 126.724 163.189 -5.301 1.00 67.89 84 SER B C 1
ATOM 6460 O O . SER B 2 84 ? 127.621 163.057 -6.134 1.00 67.67 84 SER B O 1
ATOM 6463 N N . LYS B 2 85 ? 125.540 163.742 -5.563 1.00 70.36 85 LYS B N 1
ATOM 6464 C CA . LYS B 2 85 ? 125.228 164.483 -6.779 1.00 72.68 85 LYS B CA 1
ATOM 6465 C C . LYS B 2 85 ? 126.345 165.445 -7.158 1.00 73.10 85 LYS B C 1
ATOM 6466 O O . LYS B 2 85 ? 126.644 165.607 -8.323 1.00 74.19 85 LYS B O 1
ATOM 6472 N N . THR B 2 86 ? 126.934 166.081 -6.151 1.00 73.29 86 THR B N 1
ATOM 6473 C CA . THR B 2 86 ? 128.113 166.946 -6.269 1.00 74.26 86 THR B CA 1
ATOM 6474 C C . THR B 2 86 ? 129.004 166.689 -7.527 1.00 74.68 86 THR B C 1
ATOM 6475 O O . THR B 2 86 ? 130.073 166.054 -7.455 1.00 74.90 86 THR B O 1
ATOM 6479 N N . ILE B 2 87 ? 128.523 167.195 -8.675 1.00 77.06 87 ILE B N 1
ATOM 6480 C CA . ILE B 2 87 ? 129.167 167.033 -9.996 1.00 80.22 87 ILE B CA 1
ATOM 6481 C C . ILE B 2 87 ? 129.107 168.356 -10.761 1.00 88.68 87 ILE B C 1
ATOM 6482 O O . ILE B 2 87 ? 128.805 169.380 -10.166 1.00 92.93 87 ILE B O 1
ATOM 6487 N N . SER B 2 88 ? 129.416 168.329 -12.064 1.00 95.78 88 SER B N 1
ATOM 6488 C CA . SER B 2 88 ? 129.012 169.380 -13.034 1.00 105.35 88 SER B CA 1
ATOM 6489 C C . SER B 2 88 ? 129.663 170.768 -12.895 1.00 111.38 88 SER B C 1
ATOM 6490 O O . SER B 2 88 ? 129.066 171.783 -13.283 1.00 112.20 88 SER B O 1
ATOM 6493 N N . GLN B 2 89 ? 130.890 170.812 -12.377 1.00 113.22 89 GLN B N 1
ATOM 6494 C CA . GLN B 2 89 ? 131.504 172.072 -11.946 1.00 113.71 89 GLN B CA 1
ATOM 6495 C C . GLN B 2 89 ? 130.554 172.758 -10.952 1.00 112.31 89 GLN B C 1
ATOM 6496 O O . GLN B 2 89 ? 130.635 173.965 -10.712 1.00 111.50 89 GLN B O 1
ATOM 6502 N N . ASN B 2 90 ? 129.630 171.955 -10.415 1.00 109.13 90 ASN B N 1
ATOM 6503 C CA . ASN B 2 90 ? 128.831 172.319 -9.250 1.00 103.86 90 ASN B CA 1
ATOM 6504 C C . ASN B 2 90 ? 128.961 171.274 -8.134 1.00 102.36 90 ASN B C 1
ATOM 6505 O O . ASN B 2 90 ? 127.982 170.851 -7.510 1.00 101.06 90 ASN B O 1
ATOM 6510 N N . LEU B 2 91 ? 130.211 170.854 -7.935 1.00 102.10 91 LEU B N 1
ATOM 6511 C CA . LEU B 2 91 ? 130.668 170.172 -6.726 1.00 97.40 91 LEU B CA 1
ATOM 6512 C C . LEU B 2 91 ? 129.980 170.741 -5.466 1.00 96.42 91 LEU B C 1
ATOM 6513 O O . LEU B 2 91 ? 129.701 169.994 -4.532 1.00 91.05 91 LEU B O 1
ATOM 6518 N N . PRO B 2 92 ? 129.742 172.070 -5.413 1.00 96.19 92 PRO B N 1
ATOM 6519 C CA . PRO B 2 92 ? 130.414 173.131 -6.172 1.00 95.31 92 PRO B CA 1
ATOM 6520 C C . PRO B 2 92 ? 131.761 173.391 -5.525 1.00 92.13 92 PRO B C 1
ATOM 6521 O O . PRO B 2 92 ? 132.687 173.895 -6.168 1.00 90.62 92 PRO B O 1
ATOM 6525 N N . ILE B 2 93 ? 131.850 172.998 -4.256 1.00 88.37 93 ILE B N 1
ATOM 6526 C CA . ILE B 2 93 ? 133.004 173.235 -3.404 1.00 83.41 93 ILE B CA 1
ATOM 6527 C C . ILE B 2 93 ? 132.891 172.391 -2.127 1.00 78.43 93 ILE B C 1
ATOM 6528 O O . ILE B 2 93 ? 133.881 172.177 -1.422 1.00 77.86 93 ILE B O 1
ATOM 6533 N N . LEU B 2 94 ? 131.686 171.891 -1.861 1.00 74.65 94 LEU B N 1
ATOM 6534 C CA . LEU B 2 94 ? 131.353 171.281 -0.571 1.00 71.14 94 LEU B CA 1
ATOM 6535 C C . LEU B 2 94 ? 132.159 170.050 -0.175 1.00 70.10 94 LEU B C 1
ATOM 6536 O O . LEU B 2 94 ? 132.686 169.998 0.935 1.00 67.10 94 LEU B O 1
ATOM 6541 N N . SER B 2 95 ? 132.254 169.067 -1.070 1.00 70.17 95 SER B N 1
ATOM 6542 C CA . SER B 2 95 ? 132.933 167.807 -0.754 1.00 70.14 95 SER B CA 1
ATOM 6543 C C . SER B 2 95 ? 134.394 168.023 -0.373 1.00 69.53 95 SER B C 1
ATOM 6544 O O . SER B 2 95 ? 134.967 167.222 0.364 1.00 70.49 95 SER B O 1
ATOM 6547 N N . GLU B 2 96 ? 134.990 169.095 -0.895 1.00 70.42 96 GLU B N 1
ATOM 6548 C CA . GLU B 2 96 ? 136.347 169.488 -0.529 1.00 69.44 96 GLU B CA 1
ATOM 6549 C C . GLU B 2 96 ? 136.369 170.135 0.855 1.00 66.53 96 GLU B C 1
ATOM 6550 O O . GLU B 2 96 ? 137.300 169.918 1.632 1.00 66.13 96 GLU B O 1
ATOM 6556 N N . ALA B 2 97 ? 135.338 170.924 1.152 1.00 63.79 97 ALA B N 1
ATOM 6557 C CA . ALA B 2 97 ? 135.249 171.650 2.419 1.00 60.68 97 ALA B CA 1
ATOM 6558 C C . ALA B 2 97 ? 134.736 170.772 3.558 1.00 58.58 97 ALA B C 1
ATOM 6559 O O . ALA B 2 97 ? 135.115 170.964 4.716 1.00 58.12 97 ALA B O 1
ATOM 6561 N N . ALA B 2 98 ? 133.870 169.818 3.222 1.00 58.15 98 ALA B N 1
ATOM 6562 C CA . ALA B 2 98 ? 133.356 168.853 4.190 1.00 57.06 98 ALA B CA 1
ATOM 6563 C C . ALA B 2 98 ? 134.377 167.750 4.465 1.00 56.95 98 ALA B C 1
ATOM 6564 O O . ALA B 2 98 ? 134.239 166.996 5.430 1.00 57.02 98 ALA B O 1
ATOM 6566 N N . ALA B 2 99 ? 135.401 167.669 3.614 1.00 57.88 99 ALA B N 1
ATOM 6567 C CA . ALA B 2 99 ? 136.480 166.693 3.768 1.00 58.60 99 ALA B CA 1
ATOM 6568 C C . ALA B 2 99 ? 137.417 167.048 4.920 1.00 58.52 99 ALA B C 1
ATOM 6569 O O . ALA B 2 99 ? 138.139 166.187 5.430 1.00 60.27 99 ALA B O 1
ATOM 6571 N N . TRP B 2 100 ? 137.401 168.315 5.322 1.00 60.62 100 TRP B N 1
ATOM 6572 C CA . TRP B 2 100 ? 138.257 168.795 6.401 1.00 62.61 100 TRP B CA 1
ATOM 6573 C C . TRP B 2 100 ? 137.685 168.544 7.763 1.00 64.52 100 TRP B C 1
ATOM 6574 O O . TRP B 2 100 ? 138.398 168.630 8.764 1.00 65.61 100 TRP B O 1
ATOM 6585 N N . ILE B 2 101 ? 136.395 168.219 7.811 1.00 65.81 101 ILE B N 1
ATOM 6586 C CA . ILE B 2 101 ? 135.709 167.966 9.076 1.00 67.50 101 ILE B CA 1
ATOM 6587 C C . ILE B 2 101 ? 136.151 166.637 9.683 1.00 65.06 101 ILE B C 1
ATOM 6588 O O . ILE B 2 101 ? 135.795 165.565 9.188 1.00 64.36 101 ILE B O 1
ATOM 6593 N N . ALA B 2 102 ? 136.939 166.739 10.752 1.00 63.75 102 ALA B N 1
ATOM 6594 C CA . ALA B 2 102 ? 137.411 165.597 11.537 1.00 61.86 102 ALA B CA 1
ATOM 6595 C C . ALA B 2 102 ? 137.671 164.330 10.724 1.00 60.41 102 ALA B C 1
ATOM 6596 O O . ALA B 2 102 ? 138.492 164.329 9.801 1.00 61.11 102 ALA B O 1
ATOM 6598 N N . HIS B 2 103 ? 136.959 163.261 11.073 1.00 58.91 103 HIS B N 1
ATOM 6599 C CA . HIS B 2 103 ? 137.218 161.944 10.514 1.00 58.07 103 HIS B CA 1
ATOM 6600 C C . HIS B 2 103 ? 135.965 161.167 10.225 1.00 58.69 103 HIS B C 1
ATOM 6601 O O . HIS B 2 103 ? 134.951 161.363 10.897 1.00 57.97 103 HIS B O 1
ATOM 6608 N N . PRO B 2 104 ? 136.017 160.275 9.210 1.00 58.82 104 PRO B N 1
ATOM 6609 C CA . PRO B 2 104 ? 134.878 159.505 8.704 1.00 58.97 104 PRO B CA 1
ATOM 6610 C C . PRO B 2 104 ? 133.860 159.093 9.768 1.00 58.29 104 PRO B C 1
ATOM 6611 O O . PRO B 2 104 ? 132.657 159.216 9.539 1.00 57.63 104 PRO B O 1
ATOM 6615 N N . GLN B 2 105 ? 134.345 158.625 10.917 1.00 57.59 105 GLN B N 1
ATOM 6616 C CA . GLN B 2 105 ? 133.484 158.126 11.994 1.00 56.01 105 GLN B CA 1
ATOM 6617 C C . GLN B 2 105 ? 132.570 159.203 12.584 1.00 55.45 105 GLN B C 1
ATOM 6618 O O . GLN B 2 105 ? 131.480 158.898 13.074 1.00 54.61 105 GLN B O 1
ATOM 6624 N N . ILE B 2 106 ? 133.023 160.454 12.534 1.00 54.19 106 ILE B N 1
ATOM 6625 C CA . ILE B 2 106 ? 132.221 161.604 12.955 1.00 52.97 106 ILE B CA 1
ATOM 6626 C C . ILE B 2 106 ? 131.308 162.039 11.809 1.00 52.47 106 ILE B C 1
ATOM 6627 O O . ILE B 2 106 ? 130.109 162.253 12.011 1.00 52.36 106 ILE B O 1
ATOM 6632 N N . ARG B 2 107 ? 131.888 162.157 10.613 1.00 53.48 107 ARG B N 1
ATOM 6633 C CA . ARG B 2 107 ? 131.151 162.535 9.405 1.00 54.72 107 ARG B CA 1
ATOM 6634 C C . ARG B 2 107 ? 129.982 161.593 9.123 1.00 54.99 107 ARG B C 1
ATOM 6635 O O . ARG B 2 107 ? 129.012 161.976 8.464 1.00 55.61 107 ARG B O 1
ATOM 6643 N N . ASN B 2 108 ? 130.080 160.369 9.639 1.00 54.43 108 ASN B N 1
ATOM 6644 C CA . ASN B 2 108 ? 129.062 159.342 9.433 1.00 54.13 108 ASN B CA 1
ATOM 6645 C C . ASN B 2 108 ? 127.751 159.560 10.181 1.00 52.86 108 ASN B C 1
ATOM 6646 O O . ASN B 2 108 ? 126.739 158.945 9.844 1.00 54.69 108 ASN B O 1
ATOM 6651 N N . ARG B 2 109 ? 127.765 160.425 11.190 1.00 51.83 109 ARG B N 1
ATOM 6652 C CA . ARG B 2 109 ? 126.560 160.691 11.970 1.00 50.60 109 ARG B CA 1
ATOM 6653 C C . ARG B 2 109 ? 126.226 162.169 12.087 1.00 50.65 109 ARG B C 1
ATOM 6654 O O . ARG B 2 109 ? 125.084 162.528 12.378 1.00 50.82 109 ARG B O 1
ATOM 6662 N N . GLY B 2 110 ? 127.224 163.019 11.854 1.00 51.07 110 GLY B N 1
ATOM 6663 C CA . GLY B 2 110 ? 127.020 164.463 11.847 1.00 51.85 110 GLY B CA 1
ATOM 6664 C C . GLY B 2 110 ? 126.006 164.879 10.800 1.00 52.55 110 GLY B C 1
ATOM 6665 O O . GLY B 2 110 ? 125.868 164.220 9.770 1.00 53.68 110 GLY B O 1
ATOM 6666 N N . THR B 2 111 ? 125.282 165.963 11.069 1.00 54.13 111 THR B N 1
ATOM 6667 C CA . THR B 2 111 ? 124.303 166.487 10.117 1.00 55.51 111 THR B CA 1
ATOM 6668 C C . THR B 2 111 ? 124.588 167.945 9.782 1.00 57.08 111 THR B C 1
ATOM 6669 O O . THR B 2 111 ? 125.146 168.680 10.599 1.00 57.92 111 THR B O 1
ATOM 6673 N N . ILE B 2 112 ? 124.207 168.351 8.573 1.00 58.65 112 ILE B N 1
ATOM 6674 C CA . ILE B 2 112 ? 124.372 169.735 8.127 1.00 60.58 112 ILE B CA 1
ATOM 6675 C C . ILE B 2 112 ? 123.517 170.697 8.957 1.00 61.55 112 ILE B C 1
ATOM 6676 O O . ILE B 2 112 ? 123.967 171.792 9.304 1.00 63.52 112 ILE B O 1
ATOM 6681 N N . GLY B 2 113 ? 122.296 170.273 9.279 1.00 63.01 113 GLY B N 1
ATOM 6682 C CA . GLY B 2 113 ? 121.364 171.078 10.063 1.00 64.01 113 GLY B CA 1
ATOM 6683 C C . GLY B 2 113 ? 121.935 171.480 11.407 1.00 66.21 113 GLY B C 1
ATOM 6684 O O . GLY B 2 113 ? 122.077 172.674 11.696 1.00 67.00 113 GLY B O 1
ATOM 6685 N N . GLY B 2 114 ? 122.272 170.480 12.220 1.00 66.61 114 GLY B N 1
ATOM 6686 C CA . GLY B 2 114 ? 122.820 170.708 13.555 1.00 67.28 114 GLY B CA 1
ATOM 6687 C C . GLY B 2 114 ? 124.090 171.532 13.564 1.00 67.14 114 GLY B C 1
ATOM 6688 O O . GLY B 2 114 ? 124.217 172.472 14.352 1.00 68.38 114 GLY B O 1
ATOM 6689 N N . SER B 2 115 ? 125.021 171.177 12.679 1.00 66.26 115 SER B N 1
ATOM 6690 C CA . SER B 2 115 ? 126.310 171.862 12.553 1.00 66.35 115 SER B CA 1
ATOM 6691 C C . SER B 2 115 ? 126.148 173.373 12.398 1.00 68.68 115 SER B C 1
ATOM 6692 O O . SER B 2 115 ? 127.002 174.143 12.845 1.00 67.13 115 SER B O 1
ATOM 6695 N N . LEU B 2 116 ? 125.052 173.782 11.764 1.00 69.36 116 LEU B N 1
ATOM 6696 C CA . LEU B 2 116 ? 124.739 175.196 11.574 1.00 71.42 116 LEU B CA 1
ATOM 6697 C C . LEU B 2 116 ? 124.137 175.816 12.829 1.00 73.22 116 LEU B C 1
ATOM 6698 O O . LEU B 2 116 ? 124.567 176.884 13.267 1.00 72.90 116 LEU B O 1
ATOM 6703 N N . ALA B 2 117 ? 123.136 175.146 13.398 1.00 73.06 117 ALA B N 1
ATOM 6704 C CA . ALA B 2 117 ? 122.439 175.651 14.577 1.00 73.87 117 ALA B CA 1
ATOM 6705 C C . ALA B 2 117 ? 123.325 175.642 15.821 1.00 73.87 117 ALA B C 1
ATOM 6706 O O . ALA B 2 117 ? 123.056 176.360 16.787 1.00 74.11 117 ALA B O 1
ATOM 6708 N N . HIS B 2 118 ? 124.376 174.824 15.785 1.00 74.42 118 HIS B N 1
ATOM 6709 C CA . HIS B 2 118 ? 125.423 174.859 16.798 1.00 75.28 118 HIS B CA 1
ATOM 6710 C C . HIS B 2 118 ? 126.313 176.045 16.548 1.00 74.00 118 HIS B C 1
ATOM 6711 O O . HIS B 2 118 ? 126.438 176.920 17.405 1.00 72.90 118 HIS B O 1
ATOM 6718 N N . ALA B 2 119 ? 126.924 176.076 15.361 1.00 72.44 119 ALA B N 1
ATOM 6719 C CA . ALA B 2 119 ? 127.761 177.190 14.887 1.00 70.90 119 ALA B CA 1
ATOM 6720 C C . ALA B 2 119 ? 129.004 177.474 15.738 1.00 69.54 119 ALA B C 1
ATOM 6721 O O . ALA B 2 119 ? 129.096 178.518 16.387 1.00 69.53 119 ALA B O 1
ATOM 6723 N N . ASP B 2 120 ? 129.961 176.550 15.723 1.00 69.17 120 ASP B N 1
ATOM 6724 C CA . ASP B 2 120 ? 131.271 176.811 16.316 1.00 69.65 120 ASP B CA 1
ATOM 6725 C C . ASP B 2 120 ? 131.991 177.850 15.460 1.00 69.80 120 ASP B C 1
ATOM 6726 O O . ASP B 2 120 ? 131.832 177.867 14.240 1.00 69.27 120 ASP B O 1
ATOM 6731 N N . ALA B 2 121 ? 132.776 178.715 16.100 1.00 70.05 121 ALA B N 1
ATOM 6732 C CA . ALA B 2 121 ? 133.553 179.737 15.387 1.00 70.39 121 ALA B CA 1
ATOM 6733 C C . ALA B 2 121 ? 134.536 179.134 14.382 1.00 68.34 121 ALA B C 1
ATOM 6734 O O . ALA B 2 121 ? 135.060 179.840 13.516 1.00 69.88 121 ALA B O 1
ATOM 6736 N N . ALA B 2 122 ? 134.777 177.830 14.504 1.00 67.73 122 ALA B N 1
ATOM 6737 C CA . ALA B 2 122 ? 135.664 177.113 13.596 1.00 67.31 122 ALA B CA 1
ATOM 6738 C C . ALA B 2 122 ? 134.913 176.086 12.745 1.00 64.29 122 ALA B C 1
ATOM 6739 O O . ALA B 2 122 ? 135.536 175.262 12.067 1.00 68.64 122 ALA B O 1
ATOM 6741 N N . ALA B 2 123 ? 133.581 176.139 12.782 1.00 66.04 123 ALA B N 1
ATOM 6742 C CA . ALA B 2 123 ? 132.749 175.258 11.964 1.00 65.81 123 ALA B CA 1
ATOM 6743 C C . ALA B 2 123 ? 132.960 175.575 10.489 1.00 65.90 123 ALA B C 1
ATOM 6744 O O . ALA B 2 123 ? 132.820 176.725 10.063 1.00 66.04 123 ALA B O 1
ATOM 6746 N N . GLU B 2 124 ? 133.306 174.545 9.722 1.00 66.17 124 GLU B N 1
ATOM 6747 C CA . GLU B 2 124 ? 133.726 174.711 8.331 1.00 66.61 124 GLU B CA 1
ATOM 6748 C C . GLU B 2 124 ? 132.579 174.995 7.366 1.00 65.42 124 GLU B C 1
ATOM 6749 O O . GLU B 2 124 ? 132.649 175.941 6.573 1.00 65.26 124 GLU B O 1
ATOM 6755 N N . LEU B 2 125 ? 131.534 174.170 7.437 1.00 65.43 125 LEU B N 1
ATOM 6756 C CA . LEU B 2 125 ? 130.369 174.301 6.556 1.00 65.47 125 LEU B CA 1
ATOM 6757 C C . LEU B 2 125 ? 129.795 175.725 6.473 1.00 65.62 125 LEU B C 1
ATOM 6758 O O . LEU B 2 125 ? 129.485 176.183 5.376 1.00 65.12 125 LEU B O 1
ATOM 6763 N N . PRO B 2 126 ? 129.651 176.427 7.621 1.00 66.32 126 PRO B N 1
ATOM 6764 C CA . PRO B 2 126 ? 129.211 177.825 7.547 1.00 66.62 126 PRO B CA 1
ATOM 6765 C C . PRO B 2 126 ? 130.100 178.722 6.677 1.00 67.36 126 PRO B C 1
ATOM 6766 O O . PRO B 2 126 ? 129.577 179.490 5.865 1.00 65.91 126 PRO B O 1
ATOM 6770 N N . VAL B 2 127 ? 131.420 178.620 6.844 1.00 66.45 127 VAL B N 1
ATOM 6771 C CA . VAL B 2 127 ? 132.370 179.437 6.081 1.00 66.29 127 VAL B CA 1
ATOM 6772 C C . VAL B 2 127 ? 132.185 179.235 4.578 1.00 65.22 127 VAL B C 1
ATOM 6773 O O . VAL B 2 127 ? 132.058 180.204 3.825 1.00 64.93 127 VAL B O 1
ATOM 6777 N N . VAL B 2 128 ? 132.148 177.973 4.160 1.00 64.72 128 VAL B N 1
ATOM 6778 C CA . VAL B 2 128 ? 132.019 177.627 2.747 1.00 64.44 128 VAL B CA 1
ATOM 6779 C C . VAL B 2 128 ? 130.628 177.953 2.181 1.00 63.87 128 VAL B C 1
ATOM 6780 O O . VAL B 2 128 ? 130.502 178.328 1.013 1.00 63.91 128 VAL B O 1
ATOM 6784 N N . LEU B 2 129 ? 129.596 177.824 3.015 1.00 63.28 129 LEU B N 1
ATOM 6785 C CA . LEU B 2 129 ? 128.222 178.093 2.586 1.00 62.64 129 LEU B CA 1
ATOM 6786 C C . LEU B 2 129 ? 127.933 179.580 2.422 1.00 63.69 129 LEU B C 1
ATOM 6787 O O . LEU B 2 129 ? 127.169 179.968 1.537 1.00 64.15 129 LEU B O 1
ATOM 6792 N N . LEU B 2 130 ? 128.540 180.399 3.281 1.00 64.45 130 LEU B N 1
ATOM 6793 C CA . LEU B 2 130 ? 128.380 181.851 3.225 1.00 65.11 130 LEU B CA 1
ATOM 6794 C C . LEU B 2 130 ? 128.971 182.391 1.925 1.00 64.52 130 LEU B C 1
ATOM 6795 O O . LEU B 2 130 ? 128.474 183.371 1.358 1.00 65.57 130 LEU B O 1
ATOM 6800 N N . ALA B 2 131 ? 130.032 181.735 1.460 1.00 64.88 131 ALA B N 1
ATOM 6801 C CA . ALA B 2 131 ? 130.632 182.030 0.166 1.00 64.72 131 ALA B CA 1
ATOM 6802 C C . ALA B 2 131 ? 129.704 181.631 -0.982 1.00 65.07 131 ALA B C 1
ATOM 6803 O O . ALA B 2 131 ? 129.833 182.142 -2.097 1.00 65.48 131 ALA B O 1
ATOM 6805 N N . LEU B 2 132 ? 128.768 180.725 -0.701 1.00 65.17 132 LEU B N 1
ATOM 6806 C CA . LEU B 2 132 ? 127.778 180.299 -1.687 1.00 65.80 132 LEU B CA 1
ATOM 6807 C C . LEU B 2 132 ? 126.450 181.041 -1.524 1.00 66.22 132 LEU B C 1
ATOM 6808 O O . LEU B 2 132 ? 125.471 180.715 -2.199 1.00 66.47 132 LEU B O 1
ATOM 6813 N N . ASP B 2 133 ? 126.437 182.039 -0.637 1.00 66.68 133 ASP B N 1
ATOM 6814 C CA . ASP B 2 133 ? 125.248 182.852 -0.341 1.00 67.48 133 ASP B CA 1
ATOM 6815 C C . ASP B 2 133 ? 124.047 181.977 0.009 1.00 67.72 133 ASP B C 1
ATOM 6816 O O . ASP B 2 133 ? 123.040 181.952 -0.708 1.00 67.85 133 ASP B O 1
ATOM 6821 N N . ALA B 2 134 ? 124.174 181.269 1.129 1.00 68.45 134 ALA B N 1
ATOM 6822 C CA . ALA B 2 134 ? 123.224 180.233 1.521 1.00 69.90 134 ALA B CA 1
ATOM 6823 C C . ALA B 2 134 ? 121.885 180.769 2.027 1.00 70.99 134 ALA B C 1
ATOM 6824 O O . ALA B 2 134 ? 121.720 181.968 2.274 1.00 70.96 134 ALA B O 1
ATOM 6826 N N . TYR B 2 135 ? 120.947 179.844 2.200 1.00 73.03 135 TYR B N 1
ATOM 6827 C CA . TYR B 2 135 ? 119.539 180.157 2.341 1.00 75.26 135 TYR B CA 1
ATOM 6828 C C . TYR B 2 135 ? 118.890 179.016 3.119 1.00 74.68 135 TYR B C 1
ATOM 6829 O O . TYR B 2 135 ? 118.609 177.948 2.563 1.00 75.27 135 TYR B O 1
ATOM 6838 N N . VAL B 2 136 ? 118.679 179.241 4.413 1.00 72.51 136 VAL B N 1
ATOM 6839 C CA . VAL B 2 136 ? 118.200 178.190 5.309 1.00 71.54 136 VAL B CA 1
ATOM 6840 C C . VAL B 2 136 ? 116.736 178.398 5.684 1.00 70.66 136 VAL B C 1
ATOM 6841 O O . VAL B 2 136 ? 116.361 179.451 6.207 1.00 71.06 136 VAL B O 1
ATOM 6845 N N . THR B 2 137 ? 115.922 177.384 5.407 1.00 69.67 137 THR B N 1
ATOM 6846 C CA . THR B 2 137 ? 114.495 177.416 5.713 1.00 69.26 137 THR B CA 1
ATOM 6847 C C . THR B 2 137 ? 114.199 176.681 7.019 1.00 69.46 137 THR B C 1
ATOM 6848 O O . THR B 2 137 ? 114.221 175.447 7.072 1.00 69.43 137 THR B O 1
ATOM 6852 N N . ALA B 2 138 ? 113.930 177.455 8.067 1.00 71.11 138 ALA B N 1
ATOM 6853 C CA . ALA B 2 138 ? 113.687 176.910 9.400 1.00 73.33 138 ALA B CA 1
ATOM 6854 C C . ALA B 2 138 ? 112.201 176.924 9.758 1.00 73.58 138 ALA B C 1
ATOM 6855 O O . ALA B 2 138 ? 111.679 177.919 10.272 1.00 74.25 138 ALA B O 1
ATOM 6857 N N . GLN B 2 139 ? 111.533 175.810 9.469 1.00 73.96 139 GLN B N 1
ATOM 6858 C CA . GLN B 2 139 ? 110.117 175.636 9.776 1.00 74.48 139 GLN B CA 1
ATOM 6859 C C . GLN B 2 139 ? 109.879 175.565 11.283 1.00 77.43 139 GLN B C 1
ATOM 6860 O O . GLN B 2 139 ? 110.603 174.878 12.006 1.00 74.23 139 GLN B O 1
ATOM 6866 N N . SER B 2 140 ? 108.863 176.289 11.743 1.00 78.04 140 SER B N 1
ATOM 6867 C CA . SER B 2 140 ? 108.424 176.225 13.133 1.00 81.00 140 SER B CA 1
ATOM 6868 C C . SER B 2 140 ? 106.907 176.037 13.182 1.00 83.14 140 SER B C 1
ATOM 6869 O O . SER B 2 140 ? 106.248 175.969 12.137 1.00 83.21 140 SER B O 1
ATOM 6872 N N . LEU B 2 141 ? 106.367 175.950 14.398 1.00 85.13 141 LEU B N 1
ATOM 6873 C CA . LEU B 2 141 ? 104.930 175.772 14.616 1.00 86.82 141 LEU B CA 1
ATOM 6874 C C . LEU B 2 141 ? 104.080 176.873 13.984 1.00 87.64 141 LEU B C 1
ATOM 6875 O O . LEU B 2 141 ? 103.089 176.589 13.304 1.00 87.65 141 LEU B O 1
ATOM 6880 N N . GLN B 2 142 ? 104.476 178.123 14.215 1.00 87.16 142 GLN B N 1
ATOM 6881 C CA . GLN B 2 142 ? 103.704 179.280 13.766 1.00 87.02 142 GLN B CA 1
ATOM 6882 C C . GLN B 2 142 ? 103.771 179.494 12.254 1.00 86.75 142 GLN B C 1
ATOM 6883 O O . GLN B 2 142 ? 102.748 179.757 11.620 1.00 86.74 142 GLN B O 1
ATOM 6889 N N . GLY B 2 143 ? 104.967 179.375 11.680 1.00 85.75 143 GLY B N 1
ATOM 6890 C CA . GLY B 2 143 ? 105.149 179.591 10.246 1.00 82.83 143 GLY B CA 1
ATOM 6891 C C . GLY B 2 143 ? 106.328 178.863 9.628 1.00 79.81 143 GLY B C 1
ATOM 6892 O O . GLY B 2 143 ? 106.627 177.721 9.983 1.00 78.74 143 GLY B O 1
ATOM 6893 N N . GLU B 2 144 ? 106.982 179.533 8.683 1.00 76.07 144 GLU B N 1
ATOM 6894 C CA . GLU B 2 144 ? 108.164 179.007 8.011 1.00 72.54 144 GLU B CA 1
ATOM 6895 C C . GLU B 2 144 ? 109.063 180.172 7.619 1.00 72.08 144 GLU B C 1
ATOM 6896 O O . GLU B 2 144 ? 108.795 180.879 6.642 1.00 71.81 144 GLU B O 1
ATOM 6902 N N . ARG B 2 145 ? 110.117 180.379 8.400 1.00 72.51 145 ARG B N 1
ATOM 6903 C CA . ARG B 2 145 ? 111.070 181.446 8.132 1.00 73.19 145 ARG B CA 1
ATOM 6904 C C . ARG B 2 145 ? 112.141 180.990 7.150 1.00 73.53 145 ARG B C 1
ATOM 6905 O O . ARG B 2 145 ? 112.383 179.790 6.986 1.00 72.67 145 ARG B O 1
ATOM 6913 N N . LYS B 2 146 ? 112.768 181.962 6.497 1.00 74.40 146 LYS B N 1
ATOM 6914 C CA . LYS B 2 146 ? 113.910 181.713 5.627 1.00 75.08 146 LYS B CA 1
ATOM 6915 C C . LYS B 2 146 ? 115.021 182.697 5.962 1.00 74.01 146 LYS B C 1
ATOM 6916 O O . LYS B 2 146 ? 114.892 183.906 5.738 1.00 74.61 146 LYS B O 1
ATOM 6922 N N . ILE B 2 147 ? 116.105 182.166 6.518 1.00 72.49 147 ILE B N 1
ATOM 6923 C CA . ILE B 2 147 ? 117.196 182.988 7.020 1.00 71.83 147 ILE B CA 1
ATOM 6924 C C . ILE B 2 147 ? 118.395 182.923 6.078 1.00 71.76 147 ILE B C 1
ATOM 6925 O O . ILE B 2 147 ? 118.926 181.838 5.827 1.00 71.45 147 ILE B O 1
ATOM 6930 N N . PRO B 2 148 ? 118.822 184.088 5.547 1.00 72.49 148 PRO B N 1
ATOM 6931 C CA . PRO B 2 148 ? 120.067 184.136 4.786 1.00 72.57 148 PRO B CA 1
ATOM 6932 C C . PRO B 2 148 ? 121.210 183.802 5.728 1.00 72.07 148 PRO B C 1
ATOM 6933 O O . PRO B 2 148 ? 121.089 184.023 6.935 1.00 71.94 148 PRO B O 1
ATOM 6937 N N . LEU B 2 149 ? 122.304 183.270 5.194 1.00 72.44 149 LEU B N 1
ATOM 6938 C CA . LEU B 2 149 ? 123.380 182.777 6.049 1.00 72.61 149 LEU B CA 1
ATOM 6939 C C . LEU B 2 149 ? 124.144 183.886 6.773 1.00 73.14 149 LEU B C 1
ATOM 6940 O O . LEU B 2 149 ? 124.791 183.634 7.797 1.00 73.08 149 LEU B O 1
ATOM 6945 N N . LYS B 2 150 ? 124.059 185.108 6.248 1.00 74.20 150 LYS B N 1
ATOM 6946 C CA . LYS B 2 150 ? 124.649 186.265 6.917 1.00 75.54 150 LYS B CA 1
ATOM 6947 C C . LYS B 2 150 ? 123.930 186.518 8.245 1.00 76.40 150 LYS B C 1
ATOM 6948 O O . LYS B 2 150 ? 124.562 186.891 9.234 1.00 77.15 150 LYS B O 1
ATOM 6954 N N . GLU B 2 151 ? 122.617 186.294 8.260 1.00 76.58 151 GLU B N 1
ATOM 6955 C CA . GLU B 2 151 ? 121.799 186.535 9.446 1.00 76.99 151 GLU B CA 1
ATOM 6956 C C . GLU B 2 151 ? 121.786 185.351 10.405 1.00 77.02 151 GLU B C 1
ATOM 6957 O O . GLU B 2 151 ? 121.725 185.542 11.622 1.00 76.37 151 GLU B O 1
ATOM 6963 N N . LEU B 2 152 ? 121.843 184.136 9.858 1.00 77.04 152 LEU B N 1
ATOM 6964 C CA . LEU B 2 152 ? 121.829 182.920 10.670 1.00 77.48 152 LEU B CA 1
ATOM 6965 C C . LEU B 2 152 ? 122.984 182.908 11.664 1.00 77.76 152 LEU B C 1
ATOM 6966 O O . LEU B 2 152 ? 122.773 182.764 12.870 1.00 77.75 152 LEU B O 1
ATOM 6971 N N . LEU B 2 153 ? 124.199 183.070 11.148 1.00 77.38 153 LEU B N 1
ATOM 6972 C CA . LEU B 2 153 ? 125.397 183.063 11.977 1.00 76.90 153 LEU B CA 1
ATOM 6973 C C . LEU B 2 153 ? 125.461 184.317 12.842 1.00 75.96 153 LEU B C 1
ATOM 6974 O O . LEU B 2 153 ? 125.783 185.405 12.361 1.00 75.84 153 LEU B O 1
ATOM 6979 N N . VAL B 2 154 ? 125.130 184.158 14.119 1.00 75.71 154 VAL B N 1
ATOM 6980 C CA . VAL B 2 154 ? 125.159 185.274 15.058 1.00 75.84 154 VAL B CA 1
ATOM 6981 C C . VAL B 2 154 ? 126.541 185.392 15.688 1.00 76.42 154 VAL B C 1
ATOM 6982 O O . VAL B 2 154 ? 127.261 186.360 15.440 1.00 76.53 154 VAL B O 1
ATOM 6986 N N . SER B 2 155 ? 126.904 184.390 16.483 1.00 78.29 155 SER B N 1
ATOM 6987 C CA . SER B 2 155 ? 128.120 184.423 17.282 1.00 78.92 155 SER B CA 1
ATOM 6988 C C . SER B 2 155 ? 128.674 183.010 17.440 1.00 79.40 155 SER B C 1
ATOM 6989 O O . SER B 2 155 ? 128.159 182.065 16.838 1.00 79.34 155 SER B O 1
ATOM 6992 N N . HIS B 2 156 ? 129.731 182.878 18.237 1.00 78.44 156 HIS B N 1
ATOM 6993 C CA . HIS B 2 156 ? 130.274 181.578 18.606 1.00 77.47 156 HIS B CA 1
ATOM 6994 C C . HIS B 2 156 ? 129.240 180.810 19.377 1.00 75.55 156 HIS B C 1
ATOM 6995 O O . HIS B 2 156 ? 128.742 181.287 20.400 1.00 74.37 156 HIS B O 1
ATOM 7002 N N . PHE B 2 157 ? 128.889 179.628 18.872 1.00 72.41 157 PHE B N 1
ATOM 7003 C CA . PHE B 2 157 ? 127.909 178.736 19.509 1.00 70.44 157 PHE B CA 1
ATOM 7004 C C . PHE B 2 157 ? 126.495 179.327 19.575 1.00 66.36 157 PHE B C 1
ATOM 7005 O O . PHE B 2 157 ? 125.646 178.838 20.325 1.00 70.29 157 PHE B O 1
ATOM 7013 N N . VAL B 2 158 ? 126.248 180.375 18.790 1.00 68.11 158 VAL B N 1
ATOM 7014 C CA . VAL B 2 158 ? 124.972 181.095 18.824 1.00 66.53 158 VAL B CA 1
ATOM 7015 C C . VAL B 2 158 ? 124.428 181.332 17.413 1.00 67.67 158 VAL B C 1
ATOM 7016 O O . VAL B 2 158 ? 125.139 181.835 16.538 1.00 67.33 158 VAL B O 1
ATOM 7020 N N . SER B 2 159 ? 123.166 180.962 17.207 1.00 67.51 159 SER B N 1
ATOM 7021 C CA . SER B 2 159 ? 122.475 181.171 15.934 1.00 68.03 159 SER B CA 1
ATOM 7022 C C . SER B 2 159 ? 121.240 182.055 16.119 1.00 67.68 159 SER B C 1
ATOM 7023 O O . SER B 2 159 ? 120.779 182.256 17.245 1.00 67.25 159 SER B O 1
ATOM 7026 N N . SER B 2 160 ? 120.708 182.573 15.012 1.00 68.02 160 SER B N 1
ATOM 7027 C CA . SER B 2 160 ? 119.544 183.467 15.046 1.00 67.99 160 SER B CA 1
ATOM 7028 C C . SER B 2 160 ? 118.217 182.707 15.071 1.00 68.50 160 SER B C 1
ATOM 7029 O O . SER B 2 160 ? 117.190 183.202 14.596 1.00 69.19 160 SER B O 1
ATOM 7032 N N . ILE B 2 161 ? 118.251 181.506 15.638 1.00 71.78 161 ILE B N 1
ATOM 7033 C CA . ILE B 2 161 ? 117.064 180.679 15.776 1.00 75.10 161 ILE B CA 1
ATOM 7034 C C . ILE B 2 161 ? 116.472 180.862 17.170 1.00 78.29 161 ILE B C 1
ATOM 7035 O O . ILE B 2 161 ? 117.125 180.563 18.175 1.00 79.06 161 ILE B O 1
ATOM 7040 N N . LEU B 2 162 ? 115.246 181.377 17.224 1.00 79.88 162 LEU B N 1
ATOM 7041 C CA . LEU B 2 162 ? 114.492 181.440 18.472 1.00 81.18 162 LEU B CA 1
ATOM 7042 C C . LEU B 2 162 ? 114.138 180.019 18.913 1.00 81.78 162 LEU B C 1
ATOM 7043 O O . LEU B 2 162 ? 113.871 179.166 18.062 1.00 81.06 162 LEU B O 1
ATOM 7048 N N . PRO B 2 163 ? 114.145 179.759 20.240 1.00 82.82 163 PRO B N 1
ATOM 7049 C CA . PRO B 2 163 ? 113.883 178.423 20.790 1.00 82.89 163 PRO B CA 1
ATOM 7050 C C . PRO B 2 163 ? 112.682 177.751 20.128 1.00 82.84 163 PRO B C 1
ATOM 7051 O O . PRO B 2 163 ? 111.579 178.306 20.119 1.00 83.20 163 PRO B O 1
ATOM 7055 N N . GLY B 2 164 ? 112.912 176.554 19.596 1.00 82.59 164 GLY B N 1
ATOM 7056 C CA . GLY B 2 164 ? 112.003 175.924 18.642 1.00 83.07 164 GLY B CA 1
ATOM 7057 C C . GLY B 2 164 ? 112.599 176.162 17.268 1.00 83.17 164 GLY B C 1
ATOM 7058 O O . GLY B 2 164 ? 113.824 176.150 17.123 1.00 82.80 164 GLY B O 1
ATOM 7059 N N . GLU B 2 165 ? 111.744 176.371 16.266 1.00 83.89 165 GLU B N 1
ATOM 7060 C CA . GLU B 2 165 ? 112.178 176.828 14.940 1.00 84.47 165 GLU B CA 1
ATOM 7061 C C . GLU B 2 165 ? 113.281 175.946 14.335 1.00 83.23 165 GLU B C 1
ATOM 7062 O O . GLU B 2 165 ? 114.429 176.368 14.171 1.00 83.23 165 GLU B O 1
ATOM 7068 N N . LEU B 2 166 ? 112.908 174.716 14.001 1.00 79.28 166 LEU B N 1
ATOM 7069 C CA . LEU B 2 166 ? 113.850 173.702 13.536 1.00 76.26 166 LEU B CA 1
ATOM 7070 C C . LEU B 2 166 ? 114.266 173.902 12.073 1.00 72.88 166 LEU B C 1
ATOM 7071 O O . LEU B 2 166 ? 113.411 174.015 11.191 1.00 72.41 166 LEU B O 1
ATOM 7076 N N . ILE B 2 167 ? 115.579 173.964 11.833 1.00 69.33 167 ILE B N 1
ATOM 7077 C CA . ILE B 2 167 ? 116.140 173.994 10.478 1.00 66.95 167 ILE B CA 1
ATOM 7078 C C . ILE B 2 167 ? 115.665 172.756 9.726 1.00 68.00 167 ILE B C 1
ATOM 7079 O O . ILE B 2 167 ? 115.871 171.627 10.175 1.00 67.52 167 ILE B O 1
ATOM 7084 N N . VAL B 2 168 ? 115.022 172.974 8.586 1.00 68.64 168 VAL B N 1
ATOM 7085 C CA . VAL B 2 168 ? 114.507 171.869 7.789 1.00 69.50 168 VAL B CA 1
ATOM 7086 C C . VAL B 2 168 ? 115.351 171.655 6.535 1.00 69.95 168 VAL B C 1
ATOM 7087 O O . VAL B 2 168 ? 115.677 170.519 6.188 1.00 68.79 168 VAL B O 1
ATOM 7091 N N . GLU B 2 169 ? 115.728 172.748 5.875 1.00 71.16 169 GLU B N 1
ATOM 7092 C CA . GLU B 2 169 ? 116.402 172.655 4.585 1.00 72.43 169 GLU B CA 1
ATOM 7093 C C . GLU B 2 169 ? 117.433 173.762 4.363 1.00 73.76 169 GLU B C 1
ATOM 7094 O O . GLU B 2 169 ? 117.309 174.864 4.902 1.00 73.80 169 GLU B O 1
ATOM 7100 N N . VAL B 2 170 ? 118.452 173.447 3.566 1.00 74.23 170 VAL B N 1
ATOM 7101 C CA . VAL B 2 170 ? 119.465 174.417 3.160 1.00 75.62 170 VAL B CA 1
ATOM 7102 C C . VAL B 2 170 ? 119.496 174.482 1.636 1.00 76.16 170 VAL B C 1
ATOM 7103 O O . VAL B 2 170 ? 119.624 173.452 0.969 1.00 75.28 170 VAL B O 1
ATOM 7107 N N . ASN B 2 171 ? 119.368 175.691 1.096 1.00 76.50 171 ASN B N 1
ATOM 7108 C CA . ASN B 2 171 ? 119.416 175.905 -0.349 1.00 76.44 171 ASN B CA 1
ATOM 7109 C C . ASN B 2 171 ? 120.606 176.761 -0.762 1.00 74.67 171 ASN B C 1
ATOM 7110 O O . ASN B 2 171 ? 121.054 177.625 -0.004 1.00 75.52 171 ASN B O 1
ATOM 7115 N N . VAL B 2 172 ? 121.109 176.513 -1.970 1.00 74.12 172 VAL B N 1
ATOM 7116 C CA . VAL B 2 172 ? 122.266 177.237 -2.500 1.00 72.82 172 VAL B CA 1
ATOM 7117 C C . VAL B 2 172 ? 122.067 177.702 -3.946 1.00 71.20 172 VAL B C 1
ATOM 7118 O O . VAL B 2 172 ? 121.619 176.923 -4.789 1.00 70.75 172 VAL B O 1
ATOM 7122 N N . PRO B 2 173 ? 122.382 178.984 -4.226 1.00 69.95 173 PRO B N 1
ATOM 7123 C CA . PRO B 2 173 ? 122.479 179.513 -5.587 1.00 70.02 173 PRO B CA 1
ATOM 7124 C C . PRO B 2 173 ? 123.478 178.700 -6.402 1.00 70.86 173 PRO B C 1
ATOM 7125 O O . PRO B 2 173 ? 124.660 178.622 -6.047 1.00 71.25 173 PRO B O 1
ATOM 7129 N N . GLN B 2 174 ? 122.989 178.110 -7.489 1.00 73.99 174 GLN B N 1
ATOM 7130 C CA . GLN B 2 174 ? 123.694 177.035 -8.184 1.00 75.75 174 GLN B CA 1
ATOM 7131 C C . GLN B 2 174 ? 125.055 177.374 -8.774 1.00 80.36 174 GLN B C 1
ATOM 7132 O O . GLN B 2 174 ? 125.943 176.511 -8.759 1.00 82.45 174 GLN B O 1
ATOM 7138 N N . LEU B 2 175 ? 125.227 178.597 -9.295 1.00 83.09 175 LEU B N 1
ATOM 7139 C CA . LEU B 2 175 ? 126.535 179.024 -9.799 1.00 86.66 175 LEU B CA 1
ATOM 7140 C C . LEU B 2 175 ? 126.797 178.263 -11.117 1.00 91.15 175 LEU B C 1
ATOM 7141 O O . LEU B 2 175 ? 126.187 177.215 -11.349 1.00 88.59 175 LEU B O 1
ATOM 7146 N N . PRO B 2 176 ? 127.648 178.785 -12.026 1.00 92.82 176 PRO B N 1
ATOM 7147 C CA . PRO B 2 176 ? 128.196 180.040 -12.517 1.00 95.16 176 PRO B CA 1
ATOM 7148 C C . PRO B 2 176 ? 128.466 179.939 -14.034 1.00 96.79 176 PRO B C 1
ATOM 7149 O O . PRO B 2 176 ? 128.668 180.956 -14.701 1.00 97.62 176 PRO B O 1
ATOM 7153 N N . HIS B 2 177 ? 128.449 178.697 -14.533 1.00 98.06 177 HIS B N 1
ATOM 7154 C CA . HIS B 2 177 ? 128.966 178.258 -15.844 1.00 99.56 177 HIS B CA 1
ATOM 7155 C C . HIS B 2 177 ? 129.704 179.272 -16.696 1.00 101.94 177 HIS B C 1
ATOM 7156 O O . HIS B 2 177 ? 129.090 180.078 -17.398 1.00 99.16 177 HIS B O 1
ATOM 7163 N N . GLY B 2 178 ? 131.034 179.253 -16.637 1.00 99.00 178 GLY B N 1
ATOM 7164 C CA . GLY B 2 178 ? 131.786 178.374 -15.743 1.00 101.35 178 GLY B CA 1
ATOM 7165 C C . GLY B 2 178 ? 132.633 179.183 -14.782 1.00 96.94 178 GLY B C 1
ATOM 7166 O O . GLY B 2 178 ? 132.741 180.407 -14.920 1.00 97.43 178 GLY B O 1
ATOM 7167 N N . SER B 2 179 ? 133.238 178.502 -13.809 1.00 96.35 179 SER B N 1
ATOM 7168 C CA . SER B 2 179 ? 134.058 179.167 -12.796 1.00 94.05 179 SER B CA 1
ATOM 7169 C C . SER B 2 179 ? 134.964 178.199 -12.044 1.00 92.74 179 SER B C 1
ATOM 7170 O O . SER B 2 179 ? 135.016 177.007 -12.354 1.00 91.71 179 SER B O 1
ATOM 7173 N N . GLY B 2 180 ? 135.664 178.730 -11.044 1.00 85.95 180 GLY B N 1
ATOM 7174 C CA . GLY B 2 180 ? 136.538 177.936 -10.192 1.00 85.60 180 GLY B CA 1
ATOM 7175 C C . GLY B 2 180 ? 136.266 178.121 -8.713 1.00 79.68 180 GLY B C 1
ATOM 7176 O O . GLY B 2 180 ? 136.004 179.234 -8.250 1.00 79.58 180 GLY B O 1
ATOM 7177 N N . ALA B 2 181 ? 136.338 177.019 -7.972 1.00 76.54 181 ALA B N 1
ATOM 7178 C CA . ALA B 2 181 ? 136.070 177.023 -6.540 1.00 74.16 181 ALA B CA 1
ATOM 7179 C C . ALA B 2 181 ? 137.057 176.135 -5.792 1.00 71.56 181 ALA B C 1
ATOM 7180 O O . ALA B 2 181 ? 137.296 174.989 -6.182 1.00 71.50 181 ALA B O 1
ATOM 7182 N N . ALA B 2 182 ? 137.625 176.677 -4.718 1.00 70.52 182 ALA B N 1
ATOM 7183 C CA . ALA B 2 182 ? 138.590 175.952 -3.895 1.00 69.94 182 ALA B CA 1
ATOM 7184 C C . ALA B 2 182 ? 138.504 176.363 -2.428 1.00 69.10 182 ALA B C 1
ATOM 7185 O O . ALA B 2 182 ? 138.203 177.516 -2.111 1.00 68.92 182 ALA B O 1
ATOM 7187 N N . PHE B 2 183 ? 138.767 175.404 -1.544 1.00 67.97 183 PHE B N 1
ATOM 7188 C CA . PHE B 2 183 ? 138.782 175.644 -0.107 1.00 66.38 183 PHE B CA 1
ATOM 7189 C C . PHE B 2 183 ? 140.015 174.987 0.496 1.00 66.04 183 PHE B C 1
ATOM 7190 O O . PHE B 2 183 ? 140.346 173.846 0.164 1.00 66.43 183 PHE B O 1
ATOM 7198 N N . ASP B 2 184 ? 140.691 175.712 1.381 1.00 65.31 184 ASP B N 1
ATOM 7199 C CA . ASP B 2 184 ? 141.837 175.171 2.101 1.00 65.31 184 ASP B CA 1
ATOM 7200 C C . ASP B 2 184 ? 141.800 175.589 3.568 1.00 63.47 184 ASP B C 1
ATOM 7201 O O . ASP B 2 184 ? 141.081 176.515 3.949 1.00 65.61 184 ASP B O 1
ATOM 7206 N N . GLU B 2 185 ? 142.591 174.896 4.379 1.00 65.06 185 GLU B N 1
ATOM 7207 C CA . GLU B 2 185 ? 142.536 175.021 5.823 1.0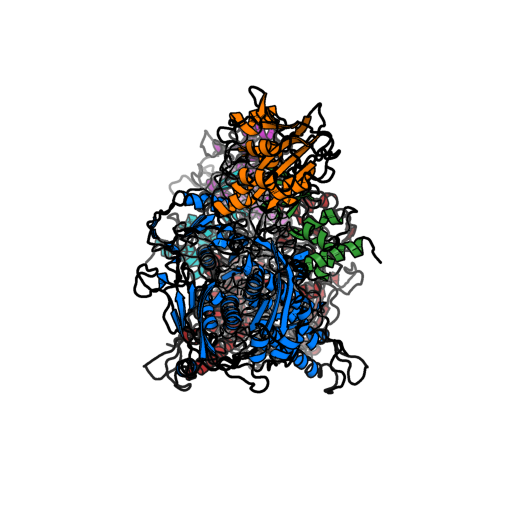0 64.43 185 GLU B CA 1
ATOM 7208 C C . GLU B 2 185 ? 143.901 174.707 6.424 1.00 62.03 185 GLU B C 1
ATOM 7209 O O . GLU B 2 185 ? 144.612 173.827 5.931 1.00 63.75 185 GLU B O 1
ATOM 7215 N N . PHE B 2 186 ? 144.268 175.433 7.477 1.00 62.02 186 PHE B N 1
ATOM 7216 C CA . PHE B 2 186 ? 145.481 175.111 8.217 1.00 61.27 186 PHE B CA 1
ATOM 7217 C C . PHE B 2 186 ? 145.205 174.691 9.656 1.00 62.63 186 PHE B C 1
ATOM 7218 O O . PHE B 2 186 ? 144.525 175.390 10.409 1.00 61.00 186 PHE B O 1
ATOM 7226 N N . SER B 2 187 ? 145.760 173.539 10.017 1.00 62.95 187 SER B N 1
ATOM 7227 C CA . SER B 2 187 ? 145.616 172.964 11.347 1.00 64.02 187 SER B CA 1
ATOM 7228 C C . SER B 2 187 ? 146.864 172.151 11.653 1.00 63.59 187 SER B C 1
ATOM 7229 O O . SER B 2 187 ? 147.425 171.511 10.759 1.00 63.68 187 SER B O 1
ATOM 7232 N N . ARG B 2 188 ? 147.303 172.179 12.909 1.00 63.52 188 ARG B N 1
ATOM 7233 C CA . ARG B 2 188 ? 148.507 171.449 13.305 1.00 63.79 188 ARG B CA 1
ATOM 7234 C C . ARG B 2 188 ? 148.367 169.952 13.023 1.00 64.05 188 ARG B C 1
ATOM 7235 O O . ARG B 2 188 ? 149.317 169.311 12.571 1.00 63.15 188 ARG B O 1
ATOM 7243 N N . ARG B 2 189 ? 147.180 169.408 13.276 1.00 62.43 189 ARG B N 1
ATOM 7244 C CA . ARG B 2 189 ? 146.857 168.051 12.849 1.00 61.57 189 ARG B CA 1
ATOM 7245 C C . ARG B 2 189 ? 145.692 168.084 11.870 1.00 60.52 189 ARG B C 1
ATOM 7246 O O . ARG B 2 189 ? 144.727 168.824 12.069 1.00 60.91 189 ARG B O 1
ATOM 7254 N N . HIS B 2 190 ? 145.796 167.284 10.812 1.00 60.10 190 HIS B N 1
ATOM 7255 C CA . HIS B 2 190 ? 144.758 167.202 9.789 1.00 60.07 190 HIS B CA 1
ATOM 7256 C C . HIS B 2 190 ? 143.448 166.779 10.387 1.00 58.90 190 HIS B C 1
ATOM 7257 O O . HIS B 2 190 ? 143.399 165.863 11.213 1.00 58.95 190 HIS B O 1
ATOM 7264 N N . GLY B 2 191 ? 142.375 167.449 9.978 1.00 57.95 191 GLY B N 1
ATOM 7265 C CA . GLY B 2 191 ? 141.034 167.119 10.451 1.00 56.98 191 GLY B CA 1
ATOM 7266 C C . GLY B 2 191 ? 140.645 167.851 11.722 1.00 56.53 191 GLY B C 1
ATOM 7267 O O . GLY B 2 191 ? 139.463 167.930 12.059 1.00 56.73 191 GLY B O 1
ATOM 7268 N N . ASP B 2 192 ? 141.638 168.381 12.432 1.00 57.03 192 ASP B N 1
ATOM 7269 C CA . ASP B 2 192 ? 141.387 169.171 13.635 1.00 57.61 192 ASP B CA 1
ATOM 7270 C C . ASP B 2 192 ? 140.717 170.492 13.283 1.00 56.97 192 ASP B C 1
ATOM 7271 O O . ASP B 2 192 ? 140.694 170.899 12.116 1.00 56.66 192 ASP B O 1
ATOM 7276 N N . TYR B 2 193 ? 140.167 171.152 14.300 1.00 57.33 193 TYR B N 1
ATOM 7277 C CA . TYR B 2 193 ? 139.663 172.509 14.152 1.00 57.31 193 TYR B CA 1
ATOM 7278 C C . TYR B 2 193 ? 140.814 173.428 13.765 1.00 57.57 193 TYR B C 1
ATOM 7279 O O . TYR B 2 193 ? 141.857 173.452 14.426 1.00 57.46 193 TYR B O 1
ATOM 7288 N N . ALA B 2 194 ? 140.609 174.172 12.684 1.00 58.18 194 ALA B N 1
ATOM 7289 C CA . ALA B 2 194 ? 141.653 174.984 12.068 1.00 58.93 194 ALA B CA 1
ATOM 7290 C C . ALA B 2 194 ? 142.121 176.146 12.932 1.00 57.76 194 ALA B C 1
ATOM 7291 O O . ALA B 2 194 ? 141.396 176.621 13.811 1.00 58.29 194 ALA B O 1
ATOM 7293 N N . ILE B 2 195 ? 143.344 176.597 12.666 1.00 57.92 195 ILE B N 1
ATOM 7294 C CA . ILE B 2 195 ? 143.821 177.874 13.177 1.00 57.68 195 ILE B CA 1
ATOM 7295 C C . ILE B 2 195 ? 143.205 178.963 12.300 1.00 58.93 195 ILE B C 1
ATOM 7296 O O . ILE B 2 195 ? 142.549 179.880 12.799 1.00 58.24 195 ILE B O 1
ATOM 7301 N N . GLY B 2 196 ? 143.413 178.835 10.992 1.00 57.23 196 GLY B N 1
ATOM 7302 C CA . GLY B 2 196 ? 142.821 179.727 10.001 1.00 57.43 196 GLY B CA 1
ATOM 7303 C C . GLY B 2 196 ? 142.600 178.999 8.689 1.00 57.97 196 GLY B C 1
ATOM 7304 O O . GLY B 2 196 ? 143.369 178.105 8.327 1.00 57.37 196 GLY B O 1
ATOM 7305 N N . GLY B 2 197 ? 141.544 179.382 7.977 1.00 58.70 197 GLY B N 1
ATOM 7306 C CA . GLY B 2 197 ? 141.212 178.784 6.686 1.00 60.91 197 GLY B CA 1
ATOM 7307 C C . GLY B 2 197 ? 140.389 179.731 5.837 1.00 60.95 197 GLY B C 1
ATOM 7308 O O . GLY B 2 197 ? 139.788 180.675 6.356 1.00 62.04 197 GLY B O 1
ATOM 7309 N N . ALA B 2 198 ? 140.356 179.483 4.531 1.00 62.91 198 ALA B N 1
ATOM 7310 C CA . ALA B 2 198 ? 139.634 180.361 3.613 1.00 64.32 198 ALA B CA 1
ATOM 7311 C C . ALA B 2 198 ? 138.784 179.613 2.592 1.00 66.02 198 ALA B C 1
ATOM 7312 O O . ALA B 2 198 ? 139.083 178.475 2.224 1.00 65.45 198 ALA B O 1
ATOM 7314 N N . ALA B 2 199 ? 137.724 180.279 2.142 1.00 66.81 199 ALA B N 1
ATOM 7315 C CA . ALA B 2 199 ? 136.841 179.757 1.108 1.00 67.63 199 ALA B CA 1
ATOM 7316 C C . ALA B 2 199 ? 136.579 180.847 0.076 1.00 67.19 199 ALA B C 1
ATOM 7317 O O . ALA B 2 199 ? 135.864 181.815 0.347 1.00 67.81 199 ALA B O 1
ATOM 7319 N N . SER B 2 200 ? 137.166 180.690 -1.107 1.00 67.88 200 SER B N 1
ATOM 7320 C CA . SER B 2 200 ? 137.056 181.703 -2.152 1.00 68.19 200 SER B CA 1
ATOM 7321 C C . SER B 2 200 ? 136.618 181.113 -3.488 1.00 70.28 200 SER B C 1
ATOM 7322 O O . SER B 2 200 ? 137.063 180.031 -3.876 1.00 69.91 200 SER B O 1
ATOM 7325 N N . ILE B 2 201 ? 135.744 181.839 -4.182 1.00 73.40 201 ILE B N 1
ATOM 7326 C CA . ILE B 2 201 ? 135.210 181.411 -5.476 1.00 76.74 201 ILE B CA 1
ATOM 7327 C C . ILE B 2 201 ? 135.259 182.572 -6.470 1.00 79.55 201 ILE B C 1
ATOM 7328 O O . ILE B 2 201 ? 134.880 183.696 -6.137 1.00 80.25 201 ILE B O 1
ATOM 7333 N N . VAL B 2 202 ? 135.732 182.294 -7.684 1.00 82.44 202 VAL B N 1
ATOM 7334 C CA . VAL B 2 202 ? 135.786 183.302 -8.750 1.00 85.06 202 VAL B CA 1
ATOM 7335 C C . VAL B 2 202 ? 135.130 182.818 -10.045 1.00 87.29 202 VAL B C 1
ATOM 7336 O O . VAL B 2 202 ? 135.264 181.653 -10.421 1.00 87.55 202 VAL B O 1
ATOM 7340 N N . THR B 2 203 ? 134.426 183.726 -10.718 1.00 87.38 203 THR B N 1
ATOM 7341 C CA . THR B 2 203 ? 133.791 183.440 -12.006 1.00 86.82 203 THR B CA 1
ATOM 7342 C C . THR B 2 203 ? 134.418 184.335 -13.071 1.00 86.87 203 THR B C 1
ATOM 7343 O O . THR B 2 203 ? 134.506 185.552 -12.884 1.00 86.99 203 THR B O 1
ATOM 7347 N N . LEU B 2 204 ? 134.851 183.746 -14.184 1.00 87.59 204 LEU B N 1
ATOM 7348 C CA . LEU B 2 204 ? 135.602 184.514 -15.182 1.00 89.83 204 LEU B CA 1
ATOM 7349 C C . LEU B 2 204 ? 134.878 184.896 -16.481 1.00 81.93 204 LEU B C 1
ATOM 7350 O O . LEU B 2 204 ? 134.128 184.105 -17.058 1.00 98.57 204 LEU B O 1
ATOM 7355 N N . ASP B 2 205 ? 135.137 186.128 -16.912 1.00 92.61 205 ASP B N 1
ATOM 7356 C CA . ASP B 2 205 ? 134.588 186.720 -18.125 1.00 93.67 205 ASP B CA 1
ATOM 7357 C C . ASP B 2 205 ? 135.538 186.445 -19.289 1.00 95.75 205 ASP B C 1
ATOM 7358 O O . ASP B 2 205 ? 136.714 186.807 -19.234 1.00 98.18 205 ASP B O 1
ATOM 7363 N N . GLU B 2 206 ? 135.004 185.816 -20.338 1.00 97.44 206 GLU B N 1
ATOM 7364 C CA . GLU B 2 206 ? 135.776 185.376 -21.507 1.00 99.98 206 GLU B CA 1
ATOM 7365 C C . GLU B 2 206 ? 136.783 186.421 -21.999 1.00 102.14 206 GLU B C 1
ATOM 7366 O O . GLU B 2 206 ? 136.396 187.489 -22.478 1.00 102.46 206 GLU B O 1
ATOM 7372 N N . GLN B 2 207 ? 138.074 186.115 -21.874 1.00 107.43 207 GLN B N 1
ATOM 7373 C CA . GLN B 2 207 ? 138.539 184.870 -21.253 1.00 110.70 207 GLN B CA 1
ATOM 7374 C C . GLN B 2 207 ? 139.160 185.087 -19.876 1.00 115.40 207 GLN B C 1
ATOM 7375 O O . GLN B 2 207 ? 138.879 184.340 -18.937 1.00 115.24 207 GLN B O 1
ATOM 7381 N N . GLY B 2 208 ? 139.996 186.118 -19.767 1.00 114.78 208 GLY B N 1
ATOM 7382 C CA . GLY B 2 208 ? 140.801 186.349 -18.570 1.00 117.32 208 GLY B CA 1
ATOM 7383 C C . GLY B 2 208 ? 140.219 187.286 -17.529 1.00 116.59 208 GLY B C 1
ATOM 7384 O O . GLY B 2 208 ? 140.666 187.280 -16.378 1.00 116.98 208 GLY B O 1
ATOM 7385 N N . LYS B 2 209 ? 139.240 188.100 -17.920 1.00 115.12 209 LYS B N 1
ATOM 7386 C CA . LYS B 2 209 ? 138.591 189.007 -16.973 1.00 112.28 209 LYS B CA 1
ATOM 7387 C C . LYS B 2 209 ? 137.616 188.282 -16.050 1.00 110.99 209 LYS B C 1
ATOM 7388 O O . LYS B 2 209 ? 137.246 187.138 -16.303 1.00 104.36 209 LYS B O 1
ATOM 7394 N N . CYS B 2 210 ? 137.222 188.954 -14.973 1.00 111.76 210 CYS B N 1
ATOM 7395 C CA . CYS B 2 210 ? 136.363 188.363 -13.950 1.00 111.67 210 CYS B CA 1
ATOM 7396 C C . CYS B 2 210 ? 135.060 189.142 -13.799 1.00 109.02 210 CYS B C 1
ATOM 7397 O O . CYS B 2 210 ? 135.042 190.369 -13.929 1.00 109.09 210 CYS B O 1
ATOM 7400 N N . SER B 2 211 ? 133.975 188.421 -13.520 1.00 107.08 211 SER B N 1
ATOM 7401 C CA . SER B 2 211 ? 132.639 189.022 -13.438 1.00 105.73 211 SER B CA 1
ATOM 7402 C C . SER B 2 211 ? 132.023 189.003 -12.035 1.00 106.09 211 SER B C 1
ATOM 7403 O O . SER B 2 211 ? 131.380 189.977 -11.634 1.00 103.79 211 SER B O 1
ATOM 7406 N N . ARG B 2 212 ? 132.208 187.905 -11.299 1.00 103.89 212 ARG B N 1
ATOM 7407 C CA . ARG B 2 212 ? 131.833 187.870 -9.879 1.00 102.05 212 ARG B CA 1
ATOM 7408 C C . ARG B 2 212 ? 132.675 186.925 -9.024 1.00 96.13 212 ARG B C 1
ATOM 7409 O O . ARG B 2 212 ? 133.038 185.830 -9.456 1.00 92.66 212 ARG B O 1
ATOM 7417 N N . ALA B 2 213 ? 132.972 187.370 -7.805 1.00 90.50 213 ALA B N 1
ATOM 7418 C CA . ALA B 2 213 ? 133.791 186.614 -6.864 1.00 84.83 213 ALA B CA 1
ATOM 7419 C C . ALA B 2 213 ? 133.329 186.839 -5.427 1.00 80.82 213 ALA B C 1
ATOM 7420 O O . ALA B 2 213 ? 132.976 187.961 -5.048 1.00 80.31 213 ALA B O 1
ATOM 7422 N N . ARG B 2 214 ? 133.333 185.768 -4.636 1.00 78.85 214 ARG B N 1
ATOM 7423 C CA . ARG B 2 214 ? 132.953 185.842 -3.223 1.00 77.98 214 ARG B CA 1
ATOM 7424 C C . ARG B 2 214 ? 133.932 185.105 -2.309 1.00 76.24 214 ARG B C 1
ATOM 7425 O O . ARG B 2 214 ? 134.345 183.981 -2.605 1.00 76.46 214 ARG B O 1
ATOM 7433 N N . ILE B 2 215 ? 134.296 185.751 -1.201 1.00 74.92 215 ILE B N 1
ATOM 7434 C CA . ILE B 2 215 ? 135.327 185.241 -0.288 1.00 73.21 215 ILE B CA 1
ATOM 7435 C C . ILE B 2 215 ? 134.850 185.218 1.168 1.00 69.29 215 ILE B C 1
ATOM 7436 O O . ILE B 2 215 ? 134.174 186.145 1.624 1.00 72.25 215 ILE B O 1
ATOM 7441 N N . THR B 2 216 ? 135.215 184.156 1.887 1.00 69.61 216 THR B N 1
ATOM 7442 C CA . THR B 2 216 ? 134.909 184.025 3.316 1.00 68.31 216 THR B CA 1
ATOM 7443 C C . THR B 2 216 ? 136.113 183.552 4.140 1.00 66.72 216 THR B C 1
ATOM 7444 O O . THR B 2 216 ? 137.118 183.101 3.586 1.00 68.09 216 THR B O 1
ATOM 7448 N N . VAL B 2 217 ? 135.993 183.651 5.464 1.00 67.49 217 VAL B N 1
ATOM 7449 C CA . VAL B 2 217 ? 137.116 183.426 6.376 1.00 68.01 217 VAL B CA 1
ATOM 7450 C C . VAL B 2 217 ? 136.744 182.545 7.571 1.00 68.88 217 VAL B C 1
ATOM 7451 O O . VAL B 2 217 ? 135.706 182.747 8.206 1.00 69.32 217 VAL B O 1
ATOM 7455 N N . LEU B 2 218 ? 137.601 181.567 7.862 1.00 68.10 218 LEU B N 1
ATOM 7456 C CA . LEU B 2 218 ? 137.480 180.763 9.073 1.00 68.59 218 LEU B CA 1
ATOM 7457 C C . LEU B 2 218 ? 138.450 181.273 10.136 1.00 69.67 218 LEU B C 1
ATOM 7458 O O . LEU B 2 218 ? 139.600 181.604 9.836 1.00 69.57 218 LEU B O 1
ATOM 7463 N N . GLY B 2 219 ? 137.974 181.330 11.377 1.00 69.93 219 GLY B N 1
ATOM 7464 C CA . GLY B 2 219 ? 138.780 181.793 12.504 1.00 70.72 219 GLY B CA 1
ATOM 7465 C C . GLY B 2 219 ? 138.997 183.295 12.507 1.00 68.88 219 GLY B C 1
ATOM 7466 O O . GLY B 2 219 ? 140.007 183.780 13.020 1.00 72.09 219 GLY B O 1
ATOM 7467 N N . GLY B 2 220 ? 138.045 184.029 11.933 1.00 69.70 220 GLY B N 1
ATOM 7468 C CA . GLY B 2 220 ? 138.116 185.486 11.868 1.00 68.51 220 GLY B CA 1
ATOM 7469 C C . GLY B 2 220 ? 137.694 186.126 13.174 1.00 67.64 220 GLY B C 1
ATOM 7470 O O . GLY B 2 220 ? 138.533 186.581 13.953 1.00 67.62 220 GLY B O 1
ATOM 7471 N N . GLY B 2 221 ? 136.386 186.167 13.405 1.00 67.04 221 GLY B N 1
ATOM 7472 C CA . GLY B 2 221 ? 135.833 186.650 14.664 1.00 66.98 221 GLY B CA 1
ATOM 7473 C C . GLY B 2 221 ? 135.237 185.487 15.428 1.00 67.38 221 GLY B C 1
ATOM 7474 O O . GLY B 2 221 ? 135.919 184.492 15.691 1.00 67.75 221 GLY B O 1
ATOM 7475 N N . SER B 2 222 ? 133.962 185.612 15.781 1.00 67.99 222 SER B N 1
ATOM 7476 C CA . SER B 2 222 ? 133.234 184.523 16.425 1.00 68.26 222 SER B CA 1
ATOM 7477 C C . SER B 2 222 ? 132.463 183.695 15.393 1.00 68.76 222 SER B C 1
ATOM 7478 O O . SER B 2 222 ? 131.831 182.691 15.740 1.00 69.08 222 SER B O 1
ATOM 7481 N N . THR B 2 223 ? 132.529 184.121 14.130 1.00 68.52 223 THR B N 1
ATOM 7482 C CA . THR B 2 223 ? 131.824 183.466 13.023 1.00 68.89 223 THR B CA 1
ATOM 7483 C C . THR B 2 223 ? 132.567 183.589 11.691 1.00 69.87 223 THR B C 1
ATOM 7484 O O . THR B 2 223 ? 133.601 184.259 11.599 1.00 70.11 223 THR B O 1
ATOM 7488 N N . ALA B 2 224 ? 132.024 182.930 10.667 1.00 70.97 224 ALA B N 1
ATOM 7489 C CA . ALA B 2 224 ? 132.468 183.097 9.284 1.00 72.22 224 ALA B CA 1
ATOM 7490 C C . ALA B 2 224 ? 132.263 184.543 8.852 1.00 74.11 224 ALA B C 1
ATOM 7491 O O . ALA B 2 224 ? 131.298 185.189 9.268 1.00 72.97 224 ALA B O 1
ATOM 7493 N N . ILE B 2 225 ? 133.167 185.050 8.018 1.00 74.60 225 ILE B N 1
ATOM 7494 C CA . ILE B 2 225 ? 133.165 186.470 7.666 1.00 77.29 225 ILE B CA 1
ATOM 7495 C C . ILE B 2 225 ? 133.283 186.715 6.162 1.00 84.65 225 ILE B C 1
ATOM 7496 O O . ILE B 2 225 ? 134.163 186.163 5.498 1.00 78.41 225 ILE B O 1
ATOM 7501 N N . ARG B 2 226 ? 132.378 187.541 5.641 1.00 85.62 226 ARG B N 1
ATOM 7502 C CA . ARG B 2 226 ? 132.465 188.029 4.269 1.00 94.42 226 ARG B CA 1
ATOM 7503 C C . ARG B 2 226 ? 133.629 188.997 4.118 1.00 96.18 226 ARG B C 1
ATOM 7504 O O . ARG B 2 226 ? 133.758 189.953 4.886 1.00 96.00 226 ARG B O 1
ATOM 7512 N N . CYS B 2 227 ? 134.481 188.735 3.133 1.00 99.52 227 CYS B N 1
ATOM 7513 C CA . CYS B 2 227 ? 135.511 189.685 2.740 1.00 100.94 227 CYS B CA 1
ATOM 7514 C C . CYS B 2 227 ? 134.992 190.485 1.553 1.00 100.24 227 CYS B C 1
ATOM 7515 O O . CYS B 2 227 ? 135.528 190.393 0.446 1.00 98.59 227 CYS B O 1
ATOM 7518 N N . GLN B 2 228 ? 133.944 191.271 1.802 1.00 99.10 228 GLN B N 1
ATOM 7519 C CA . GLN B 2 228 ? 133.212 191.978 0.747 1.00 97.11 228 GLN B CA 1
ATOM 7520 C C . GLN B 2 228 ? 134.073 192.943 -0.065 1.00 91.10 228 GLN B C 1
ATOM 7521 O O . GLN B 2 228 ? 134.008 192.940 -1.292 1.00 86.38 228 GLN B O 1
ATOM 7527 N N . GLU B 2 229 ? 134.875 193.756 0.621 1.00 88.64 229 GLU B N 1
ATOM 7528 C CA . GLU B 2 229 ? 135.653 194.814 -0.029 1.00 85.32 229 GLU B CA 1
ATOM 7529 C C . GLU B 2 229 ? 136.933 194.279 -0.664 1.00 79.93 229 GLU B C 1
ATOM 7530 O O . GLU B 2 229 ? 137.506 194.911 -1.556 1.00 80.60 229 GLU B O 1
ATOM 7536 N N . ALA B 2 230 ? 137.373 193.114 -0.194 1.00 78.85 230 ALA B N 1
ATOM 7537 C CA . ALA B 2 230 ? 138.437 192.368 -0.852 1.00 75.71 230 ALA B CA 1
ATOM 7538 C C . ALA B 2 230 ? 137.919 191.808 -2.173 1.00 75.25 230 ALA B C 1
ATOM 7539 O O . ALA B 2 230 ? 138.685 191.633 -3.122 1.00 74.92 230 ALA B O 1
ATOM 7541 N N . GLU B 2 231 ? 136.614 191.534 -2.222 1.00 75.92 231 GLU B N 1
ATOM 7542 C CA . GLU B 2 231 ? 135.953 191.050 -3.434 1.00 76.75 231 GLU B CA 1
ATOM 7543 C C . GLU B 2 231 ? 135.934 192.098 -4.543 1.00 76.93 231 GLU B C 1
ATOM 7544 O O . GLU B 2 231 ? 136.058 191.757 -5.721 1.00 76.91 231 GLU B O 1
ATOM 7550 N N . ASN B 2 232 ? 135.766 193.366 -4.168 1.00 78.03 232 ASN B N 1
ATOM 7551 C CA . ASN B 2 232 ? 135.753 194.464 -5.139 1.00 78.81 232 ASN B CA 1
ATOM 7552 C C . ASN B 2 232 ? 137.118 194.658 -5.786 1.00 79.22 232 ASN B C 1
ATOM 7553 O O . ASN B 2 232 ? 137.205 195.014 -6.963 1.00 79.57 232 ASN B O 1
ATOM 7558 N N . ILE B 2 233 ? 138.173 194.426 -5.005 1.00 80.16 233 ILE B N 1
ATOM 7559 C CA . ILE B 2 233 ? 139.551 194.472 -5.498 1.00 81.33 233 ILE B CA 1
ATOM 7560 C C . ILE B 2 233 ? 139.729 193.491 -6.653 1.00 83.89 233 ILE B C 1
ATOM 7561 O O . ILE B 2 233 ? 140.372 193.809 -7.657 1.00 84.43 233 ILE B O 1
ATOM 7566 N N . LEU B 2 234 ? 139.144 192.305 -6.501 1.00 86.81 234 LEU B N 1
ATOM 7567 C CA . LEU B 2 234 ? 139.221 191.265 -7.517 1.00 90.72 234 LEU B CA 1
ATOM 7568 C C . LEU B 2 234 ? 138.418 191.599 -8.764 1.00 91.77 234 LEU B C 1
ATOM 7569 O O . LEU B 2 234 ? 138.885 191.364 -9.874 1.00 93.90 234 LEU B O 1
ATOM 7574 N N . ILE B 2 235 ? 137.219 192.145 -8.582 1.00 93.68 235 ILE B N 1
ATOM 7575 C CA . ILE B 2 235 ? 136.262 192.202 -9.682 1.00 96.13 235 ILE B CA 1
ATOM 7576 C C . ILE B 2 235 ? 136.574 193.237 -10.764 1.00 96.15 235 ILE B C 1
ATOM 7577 O O . ILE B 2 235 ? 136.829 194.405 -10.459 1.00 96.49 235 ILE B O 1
ATOM 7582 N N . ASP B 2 236 ? 136.549 192.766 -12.016 1.00 97.16 236 ASP B N 1
ATOM 7583 C CA . ASP B 2 236 ? 136.956 193.492 -13.243 1.00 97.01 236 ASP B CA 1
ATOM 7584 C C . ASP B 2 236 ? 138.454 193.359 -13.571 1.00 98.46 236 ASP B C 1
ATOM 7585 O O . ASP B 2 236 ? 138.967 194.044 -14.463 1.00 96.95 236 ASP B O 1
ATOM 7590 N N . SER B 2 237 ? 139.137 192.457 -12.869 1.00 97.96 237 SER B N 1
ATOM 7591 C CA . SER B 2 237 ? 140.600 192.400 -12.892 1.00 99.46 237 SER B CA 1
ATOM 7592 C C . SER B 2 237 ? 141.213 191.273 -13.732 1.00 97.56 237 SER B C 1
ATOM 7593 O O . SER B 2 237 ? 140.522 190.355 -14.181 1.00 104.91 237 SER B O 1
ATOM 7596 N N . THR B 2 238 ? 142.528 191.375 -13.923 1.00 102.37 238 THR B N 1
ATOM 7597 C CA . THR B 2 238 ? 143.322 190.425 -14.701 1.00 103.88 238 THR B CA 1
ATOM 7598 C C . THR B 2 238 ? 143.597 189.129 -13.935 1.00 104.68 238 THR B C 1
ATOM 7599 O O . THR B 2 238 ? 143.956 188.111 -14.537 1.00 105.24 238 THR B O 1
ATOM 7603 N N . LEU B 2 239 ? 143.419 189.181 -12.614 1.00 105.64 239 LEU B N 1
ATOM 7604 C CA . LEU B 2 239 ? 143.715 188.064 -11.705 1.00 105.70 239 LEU B CA 1
ATOM 7605 C C . LEU B 2 239 ? 145.189 187.651 -11.743 1.00 104.05 239 LEU B C 1
ATOM 7606 O O . LEU B 2 239 ? 145.519 186.469 -11.873 1.00 103.92 239 LEU B O 1
ATOM 7611 N N . SER B 2 240 ? 146.067 188.644 -11.625 1.00 102.45 240 SER B N 1
ATOM 7612 C CA . SER B 2 240 ? 147.506 188.415 -11.561 1.00 100.75 240 SER B CA 1
ATOM 7613 C C . SER B 2 240 ? 147.918 187.973 -10.154 1.00 98.99 240 SER B C 1
ATOM 7614 O O . SER B 2 240 ? 147.072 187.600 -9.338 1.00 99.15 240 SER B O 1
ATOM 7617 N N . SER B 2 241 ? 149.220 187.997 -9.884 1.00 97.36 241 SER B N 1
ATOM 7618 C CA . SER B 2 241 ? 149.728 187.846 -8.525 1.00 96.52 241 SER B CA 1
ATOM 7619 C C . SER B 2 241 ? 150.077 189.239 -7.997 1.00 99.19 241 SER B C 1
ATOM 7620 O O . SER B 2 241 ? 151.148 189.455 -7.417 1.00 99.80 241 SER B O 1
ATOM 7623 N N . HIS B 2 242 ? 149.157 190.177 -8.213 1.00 101.97 242 HIS B N 1
ATOM 7624 C CA . HIS B 2 242 ? 149.365 191.581 -7.878 1.00 105.73 242 HIS B CA 1
ATOM 7625 C C . HIS B 2 242 ? 148.066 192.187 -7.428 1.00 108.15 242 HIS B C 1
ATOM 7626 O O . HIS B 2 242 ? 147.995 193.368 -7.063 1.00 108.92 242 HIS B O 1
ATOM 7633 N N . ASP B 2 243 ? 147.027 191.358 -7.459 1.00 107.59 243 ASP B N 1
ATOM 7634 C CA . ASP B 2 243 ? 145.684 191.725 -7.039 1.00 106.73 243 ASP B CA 1
ATOM 7635 C C . ASP B 2 243 ? 145.165 190.667 -6.076 1.00 103.96 243 ASP B C 1
ATOM 7636 O O . ASP B 2 243 ? 144.453 190.993 -5.129 1.00 100.51 243 ASP B O 1
ATOM 7641 N N . ILE B 2 244 ? 145.528 189.405 -6.325 1.00 101.76 244 ILE B N 1
ATOM 7642 C CA . ILE B 2 244 ? 145.264 188.313 -5.384 1.00 99.09 244 ILE B CA 1
ATOM 7643 C C . ILE B 2 244 ? 145.957 188.619 -4.060 1.00 96.66 244 ILE B C 1
ATOM 7644 O O . ILE B 2 244 ? 145.316 188.630 -3.004 1.00 95.41 244 ILE B O 1
ATOM 7649 N N . ALA B 2 245 ? 147.263 188.875 -4.132 1.00 94.85 245 ALA B N 1
ATOM 7650 C CA . ALA B 2 245 ? 148.059 189.246 -2.965 1.00 92.29 245 ALA B CA 1
ATOM 7651 C C . ALA B 2 245 ? 147.515 190.522 -2.328 1.00 90.99 245 ALA B C 1
ATOM 7652 O O . ALA B 2 245 ? 147.451 190.633 -1.104 1.00 92.93 245 ALA B O 1
ATOM 7654 N N . ALA B 2 246 ? 147.111 191.470 -3.172 1.00 91.49 246 ALA B N 1
ATOM 7655 C CA . ALA B 2 246 ? 146.544 192.740 -2.723 1.00 91.56 246 ALA B CA 1
ATOM 7656 C C . ALA B 2 246 ? 145.155 192.576 -2.105 1.00 90.91 246 ALA B C 1
ATOM 7657 O O . ALA B 2 246 ? 144.828 193.256 -1.131 1.00 91.11 246 ALA B O 1
ATOM 7659 N N . ALA B 2 247 ? 144.348 191.682 -2.679 1.00 91.53 247 ALA B N 1
ATOM 7660 C CA . ALA B 2 247 ? 143.020 191.372 -2.148 1.00 90.17 247 ALA B CA 1
ATOM 7661 C C . ALA B 2 247 ? 143.143 190.731 -0.774 1.00 90.49 247 ALA B C 1
ATOM 7662 O O . ALA B 2 247 ? 142.469 191.149 0.169 1.00 91.12 247 ALA B O 1
ATOM 7664 N N . ALA B 2 248 ? 144.014 189.727 -0.677 1.00 89.87 248 ALA B N 1
ATOM 7665 C CA . ALA B 2 248 ? 144.293 189.032 0.577 1.00 88.90 248 ALA B CA 1
ATOM 7666 C C . ALA B 2 248 ? 144.770 189.983 1.671 1.00 90.77 248 ALA B C 1
ATOM 7667 O O . ALA B 2 248 ? 144.268 189.938 2.797 1.00 91.11 248 ALA B O 1
ATOM 7669 N N . HIS B 2 249 ? 145.736 190.836 1.331 1.00 94.10 249 HIS B N 1
ATOM 7670 C CA . HIS B 2 249 ? 146.280 191.833 2.259 1.00 98.93 249 HIS B CA 1
ATOM 7671 C C . HIS B 2 249 ? 145.225 192.762 2.791 1.00 98.49 249 HIS B C 1
ATOM 7672 O O . HIS B 2 249 ? 145.351 193.286 3.901 1.00 99.42 249 HIS B O 1
ATOM 7679 N N . ALA B 2 250 ? 144.176 192.974 1.998 1.00 96.97 250 ALA B N 1
ATOM 7680 C CA . ALA B 2 250 ? 143.035 193.783 2.413 1.00 96.56 250 ALA B CA 1
ATOM 7681 C C . ALA B 2 250 ? 141.867 192.924 2.907 1.00 91.77 250 ALA B C 1
ATOM 7682 O O . ALA B 2 250 ? 140.916 193.443 3.498 1.00 95.76 250 ALA B O 1
ATOM 7684 N N . ALA B 2 251 ? 141.948 191.615 2.671 1.00 92.21 251 ALA B N 1
ATOM 7685 C CA . ALA B 2 251 ? 140.941 190.668 3.156 1.00 90.49 251 ALA B CA 1
ATOM 7686 C C . ALA B 2 251 ? 141.136 190.361 4.638 1.00 88.09 251 ALA B C 1
ATOM 7687 O O . ALA B 2 251 ? 140.351 189.622 5.236 1.00 92.14 251 ALA B O 1
ATOM 7689 N N . VAL B 2 252 ? 142.183 190.937 5.225 1.00 89.11 252 VAL B N 1
ATOM 7690 C CA . VAL B 2 252 ? 142.556 190.657 6.610 1.00 86.12 252 VAL B CA 1
ATOM 7691 C C . VAL B 2 252 ? 142.474 191.896 7.503 1.00 83.07 252 VAL B C 1
ATOM 7692 O O . VAL B 2 252 ? 142.043 191.807 8.655 1.00 81.43 252 VAL B O 1
ATOM 7696 N N . GLN B 2 253 ? 142.872 193.045 6.955 1.00 81.79 253 GLN B N 1
ATOM 7697 C CA . GLN B 2 253 ? 143.111 194.275 7.727 1.00 80.29 253 GLN B CA 1
ATOM 7698 C C . GLN B 2 253 ? 142.050 194.664 8.777 1.00 79.55 253 GLN B C 1
ATOM 7699 O O . GLN B 2 253 ? 142.328 195.472 9.666 1.00 79.10 253 GLN B O 1
ATOM 7705 N N . GLY B 2 254 ? 140.857 194.080 8.692 1.00 77.71 254 GLY B N 1
ATOM 7706 C CA . GLY B 2 254 ? 139.770 194.421 9.612 1.00 76.27 254 GLY B CA 1
ATOM 7707 C C . GLY B 2 254 ? 139.420 193.410 10.696 1.00 75.14 254 GLY B C 1
ATOM 7708 O O . GLY B 2 254 ? 138.463 193.617 11.447 1.00 75.55 254 GLY B O 1
ATOM 7709 N N . LEU B 2 255 ? 140.194 192.332 10.795 1.00 76.57 255 LEU B N 1
ATOM 7710 C CA . LEU B 2 255 ? 139.841 191.203 11.666 1.00 76.94 255 LEU B CA 1
ATOM 7711 C C . LEU B 2 255 ? 140.219 191.366 13.137 1.00 79.33 255 LEU B C 1
ATOM 7712 O O . LEU B 2 255 ? 141.200 192.036 13.471 1.00 77.54 255 LEU B O 1
ATOM 7717 N N . ASP B 2 256 ? 139.418 190.747 14.004 1.00 78.87 256 ASP B N 1
ATOM 7718 C CA . ASP B 2 256 ? 139.712 190.661 15.433 1.00 80.02 256 ASP B CA 1
ATOM 7719 C C . ASP B 2 256 ? 139.729 189.187 15.864 1.00 77.96 256 ASP B C 1
ATOM 7720 O O . ASP B 2 256 ? 138.761 188.706 16.459 1.00 79.18 256 ASP B O 1
ATOM 7725 N N . PRO B 2 257 ? 140.819 188.457 15.550 1.00 77.92 257 PRO B N 1
ATOM 7726 C CA . PRO B 2 257 ? 140.901 187.076 16.025 1.00 77.82 257 PRO B CA 1
ATOM 7727 C C . PRO B 2 257 ? 141.084 186.993 17.535 1.00 79.33 257 PRO B C 1
ATOM 7728 O O . PRO B 2 257 ? 141.678 187.889 18.141 1.00 79.07 257 PRO B O 1
ATOM 7732 N N . VAL B 2 258 ? 140.558 185.924 18.128 1.00 80.80 258 VAL B N 1
ATOM 7733 C CA . VAL B 2 258 ? 140.710 185.663 19.558 1.00 82.00 258 VAL B CA 1
ATOM 7734 C C . VAL B 2 258 ? 141.851 184.668 19.785 1.00 82.41 258 VAL B C 1
ATOM 7735 O O . VAL B 2 258 ? 141.873 183.609 19.168 1.00 82.93 258 VAL B O 1
ATOM 7739 N N . PRO B 2 259 ? 142.814 185.010 20.661 1.00 82.65 259 PRO B N 1
ATOM 7740 C CA . PRO B 2 259 ? 143.953 184.107 20.864 1.00 82.40 259 PRO B CA 1
ATOM 7741 C C . PRO B 2 259 ? 143.576 182.764 21.500 1.00 80.92 259 PRO B C 1
ATOM 7742 O O . PRO B 2 259 ? 142.724 182.715 22.391 1.00 81.27 259 PRO B O 1
ATOM 7746 N N . THR B 2 260 ? 144.204 181.691 21.022 1.00 80.94 260 THR B N 1
ATOM 7747 C CA . THR B 2 260 ? 144.080 180.366 21.636 1.00 80.43 260 THR B CA 1
ATOM 7748 C C . THR B 2 260 ? 145.456 179.816 22.011 1.00 80.90 260 THR B C 1
ATOM 7749 O O . THR B 2 260 ? 146.482 180.463 21.776 1.00 80.88 260 THR B O 1
ATOM 7753 N N . VAL B 2 261 ? 145.472 178.618 22.594 1.00 82.36 261 VAL B N 1
ATOM 7754 C CA . VAL B 2 261 ? 146.720 177.961 22.985 1.00 83.89 261 VAL B CA 1
ATOM 7755 C C . VAL B 2 261 ? 147.573 177.644 21.750 1.00 83.50 261 VAL B C 1
ATOM 7756 O O . VAL B 2 261 ? 148.799 177.544 21.841 1.00 83.73 261 VAL B O 1
ATOM 7760 N N . HIS B 2 262 ? 146.911 177.517 20.601 1.00 84.27 262 HIS B N 1
ATOM 7761 C CA . HIS B 2 262 ? 147.576 177.228 19.334 1.00 84.74 262 HIS B CA 1
ATOM 7762 C C . HIS B 2 262 ? 147.772 178.468 18.502 1.00 81.29 262 HIS B C 1
ATOM 7763 O O . HIS B 2 262 ? 148.508 178.441 17.512 1.00 82.12 262 HIS B O 1
ATOM 7770 N N . GLY B 2 263 ? 147.120 179.564 18.886 1.00 81.46 263 GLY B N 1
ATOM 7771 C CA . GLY B 2 263 ? 147.116 180.767 18.056 1.00 79.07 263 GLY B CA 1
ATOM 7772 C C . GLY B 2 263 ? 147.258 182.098 18.768 1.00 78.00 263 GLY B C 1
ATOM 7773 O O . GLY B 2 263 ? 146.509 182.405 19.696 1.00 78.22 263 GLY B O 1
ATOM 7774 N N . SER B 2 264 ? 148.230 182.889 18.321 1.00 75.81 264 SER B N 1
ATOM 7775 C CA . SER B 2 264 ? 148.346 184.283 18.739 1.00 74.07 264 SER B CA 1
ATOM 7776 C C . SER B 2 264 ? 147.505 185.163 17.815 1.00 72.45 264 SER B C 1
ATOM 7777 O O . SER B 2 264 ? 147.340 184.851 16.635 1.00 71.78 264 SER B O 1
ATOM 7780 N N . ALA B 2 265 ? 146.975 186.253 18.368 1.00 71.35 265 ALA B N 1
ATOM 7781 C CA . ALA B 2 265 ? 145.994 187.108 17.685 1.00 70.93 265 ALA B CA 1
ATOM 7782 C C . ALA B 2 265 ? 146.387 187.485 16.257 1.00 70.25 265 ALA B C 1
ATOM 7783 O O . ALA B 2 265 ? 145.641 187.217 15.312 1.00 70.14 265 ALA B O 1
ATOM 7785 N N . GLN B 2 266 ? 147.557 188.106 16.117 1.00 72.04 266 GLN B N 1
ATOM 7786 C CA . GLN B 2 266 ? 148.086 188.523 14.818 1.00 73.17 266 GLN B CA 1
ATOM 7787 C C . GLN B 2 266 ? 148.438 187.333 13.931 1.00 72.15 266 GLN B C 1
ATOM 7788 O O . GLN B 2 266 ? 148.132 187.343 12.742 1.00 74.42 266 GLN B O 1
ATOM 7794 N N . TYR B 2 267 ? 149.085 186.324 14.519 1.00 71.63 267 TYR B N 1
ATOM 7795 C CA . TYR B 2 267 ? 149.406 185.071 13.833 1.00 70.06 267 TYR B CA 1
ATOM 7796 C C . TYR B 2 267 ? 148.157 184.504 13.175 1.00 71.54 267 TYR B C 1
ATOM 7797 O O . TYR B 2 267 ? 148.143 184.274 11.974 1.00 75.78 267 TYR B O 1
ATOM 7806 N N . ARG B 2 268 ? 147.117 184.296 13.982 1.00 72.45 268 ARG B N 1
ATOM 7807 C CA . ARG B 2 268 ? 145.799 183.854 13.523 1.00 74.91 268 ARG B CA 1
ATOM 7808 C C . ARG B 2 268 ? 145.296 184.656 12.327 1.00 76.36 268 ARG B C 1
ATOM 7809 O O . ARG B 2 268 ? 144.842 184.086 11.331 1.00 77.67 268 ARG B O 1
ATOM 7817 N N . ALA B 2 269 ? 145.363 185.982 12.455 1.00 77.84 269 ALA B N 1
ATOM 7818 C CA . ALA B 2 269 ? 144.978 186.903 11.390 1.00 80.35 269 ALA B CA 1
ATOM 7819 C C . ALA B 2 269 ? 145.955 186.812 10.228 1.00 81.96 269 ALA B C 1
ATOM 7820 O O . ALA B 2 269 ? 145.554 186.860 9.063 1.00 82.91 269 ALA B O 1
ATOM 7822 N N . GLN B 2 270 ? 147.238 186.678 10.556 1.00 81.77 270 GLN B N 1
ATOM 7823 C CA . GLN B 2 270 ? 148.276 186.482 9.555 1.00 82.46 270 GLN B CA 1
ATOM 7824 C C . GLN B 2 270 ? 148.210 185.062 9.001 1.00 82.53 270 GLN B C 1
ATOM 7825 O O . GLN B 2 270 ? 148.880 184.752 8.018 1.00 83.39 270 GLN B O 1
ATOM 7831 N N . VAL B 2 271 ? 147.413 184.209 9.648 1.00 84.03 271 VAL B N 1
ATOM 7832 C CA . VAL B 2 271 ? 147.076 182.882 9.120 1.00 85.70 271 VAL B CA 1
ATOM 7833 C C . VAL B 2 271 ? 145.641 182.873 8.559 1.00 87.20 271 VAL B C 1
ATOM 7834 O O . VAL B 2 271 ? 145.027 181.815 8.391 1.00 87.77 271 VAL B O 1
ATOM 7838 N N . ILE B 2 272 ? 145.116 184.064 8.267 1.00 86.92 272 ILE B N 1
ATOM 7839 C CA . ILE B 2 272 ? 143.916 184.198 7.423 1.00 86.41 272 ILE B CA 1
ATOM 7840 C C . ILE B 2 272 ? 144.343 184.526 5.982 1.00 88.03 272 ILE B C 1
ATOM 7841 O O . ILE B 2 272 ? 143.639 184.224 5.013 1.00 87.19 272 ILE B O 1
ATOM 7846 N N . ARG B 2 273 ? 145.508 185.161 5.877 1.00 89.53 273 ARG B N 1
ATOM 7847 C CA . ARG B 2 273 ? 146.596 184.442 5.231 1.00 90.85 273 ARG B CA 1
ATOM 7848 C C . ARG B 2 273 ? 147.095 184.634 3.805 1.00 89.38 273 ARG B C 1
ATOM 7849 O O . ARG B 2 273 ? 147.712 185.632 3.427 1.00 88.15 273 ARG B O 1
ATOM 7857 N N . THR B 2 274 ? 146.776 183.591 3.052 1.00 88.58 274 THR B N 1
ATOM 7858 C CA . THR B 2 274 ? 147.623 182.900 2.094 1.00 86.81 274 THR B CA 1
ATOM 7859 C C . THR B 2 274 ? 146.807 181.613 2.015 1.00 84.03 274 THR B C 1
ATOM 7860 O O . THR B 2 274 ? 147.029 180.770 1.153 1.00 84.36 274 THR B O 1
ATOM 7864 N N . MET B 2 275 ? 145.868 181.477 2.963 1.00 81.16 275 MET B N 1
ATOM 7865 C CA . MET B 2 275 ? 144.734 180.583 2.820 1.00 77.23 275 MET B CA 1
ATOM 7866 C C . MET B 2 275 ? 143.867 181.240 1.766 1.00 73.45 275 MET B C 1
ATOM 7867 O O . MET B 2 275 ? 143.394 180.576 0.855 1.00 71.01 275 MET B O 1
ATOM 7872 N N . VAL B 2 276 ? 143.682 182.555 1.891 1.00 70.95 276 VAL B N 1
ATOM 7873 C CA . VAL B 2 276 ? 143.031 183.352 0.854 1.00 67.76 276 VAL B CA 1
ATOM 7874 C C . VAL B 2 276 ? 143.855 183.278 -0.434 1.00 67.32 276 VAL B C 1
ATOM 7875 O O . VAL B 2 276 ? 143.313 182.953 -1.492 1.00 66.38 276 VAL B O 1
ATOM 7879 N N . GLU B 2 277 ? 145.159 183.540 -0.321 1.00 68.33 277 GLU B N 1
ATOM 7880 C CA . GLU B 2 277 ? 146.061 183.608 -1.478 1.00 69.57 277 GLU B CA 1
ATOM 7881 C C . GLU B 2 277 ? 146.120 182.324 -2.306 1.00 70.16 277 GLU B C 1
ATOM 7882 O O . GLU B 2 277 ? 146.054 182.383 -3.537 1.00 70.26 277 GLU B O 1
ATOM 7888 N N . ARG B 2 278 ? 146.253 181.171 -1.649 1.00 70.91 278 ARG B N 1
ATOM 7889 C CA . ARG B 2 278 ? 146.299 179.900 -2.386 1.00 72.11 278 ARG B CA 1
ATOM 7890 C C . ARG B 2 278 ? 144.919 179.315 -2.703 1.00 70.12 278 ARG B C 1
ATOM 7891 O O . ARG B 2 278 ? 144.800 178.497 -3.618 1.00 69.24 278 ARG B O 1
ATOM 7899 N N . THR B 2 279 ? 143.883 179.725 -1.967 1.00 66.98 279 THR B N 1
ATOM 7900 C CA . THR B 2 279 ? 142.509 179.338 -2.325 1.00 65.32 279 THR B CA 1
ATOM 7901 C C . THR B 2 279 ? 142.069 180.042 -3.599 1.00 64.53 279 THR B C 1
ATOM 7902 O O . THR B 2 279 ? 141.464 179.419 -4.476 1.00 64.66 279 THR B O 1
ATOM 7906 N N . LEU B 2 280 ? 142.365 181.340 -3.683 1.00 64.55 280 LEU B N 1
ATOM 7907 C CA . LEU B 2 280 ? 142.119 182.124 -4.892 1.00 64.84 280 LEU B CA 1
ATOM 7908 C C . LEU B 2 280 ? 142.940 181.584 -6.055 1.00 64.78 280 LEU B C 1
ATOM 7909 O O . LEU B 2 280 ? 142.483 181.578 -7.200 1.00 65.23 280 LEU B O 1
ATOM 7914 N N . ALA B 2 281 ? 144.158 181.138 -5.749 1.00 64.99 281 ALA B N 1
ATOM 7915 C CA . ALA B 2 281 ? 145.035 180.526 -6.740 1.00 65.48 281 ALA B CA 1
ATOM 7916 C C . ALA B 2 281 ? 144.402 179.262 -7.311 1.00 65.72 281 ALA B C 1
ATOM 7917 O O . ALA B 2 281 ? 144.297 179.122 -8.528 1.00 66.86 281 ALA B O 1
ATOM 7919 N N . LYS B 2 282 ? 143.969 178.362 -6.426 1.00 65.63 282 LYS B N 1
ATOM 7920 C CA . LYS B 2 282 ? 143.336 177.099 -6.821 1.00 65.46 282 LYS B CA 1
ATOM 7921 C C . LYS B 2 282 ? 141.933 177.256 -7.410 1.00 65.76 282 LYS B C 1
ATOM 7922 O O . LYS B 2 282 ? 141.427 176.336 -8.066 1.00 65.30 282 LYS B O 1
ATOM 7928 N N . ALA B 2 283 ? 141.303 178.403 -7.162 1.00 65.58 283 ALA B N 1
ATOM 7929 C CA . ALA B 2 283 ? 140.039 178.731 -7.813 1.00 66.25 283 ALA B CA 1
ATOM 7930 C C . ALA B 2 283 ? 140.280 178.783 -9.321 1.00 71.04 283 ALA B C 1
ATOM 7931 O O . ALA B 2 283 ? 139.515 178.215 -10.103 1.00 66.04 283 ALA B O 1
ATOM 7933 N N . LEU B 2 284 ? 141.370 179.441 -9.712 1.00 69.11 284 LEU B N 1
ATOM 7934 C CA . LEU B 2 284 ? 141.785 179.510 -11.105 1.00 72.98 284 LEU B CA 1
ATOM 7935 C C . LEU B 2 284 ? 142.676 178.340 -11.509 1.00 78.82 284 LEU B C 1
ATOM 7936 O O . LEU B 2 284 ? 143.849 178.290 -11.132 1.00 79.38 284 LEU B O 1
ATOM 7941 N N . HIS B 2 285 ? 142.119 177.397 -12.261 1.00 88.71 285 HIS B N 1
ATOM 7942 C CA . HIS B 2 285 ? 142.928 176.581 -13.168 1.00 95.49 285 HIS B CA 1
ATOM 7943 C C . HIS B 2 285 ? 142.083 176.002 -14.256 1.00 104.50 285 HIS B C 1
ATOM 7944 O O . HIS B 2 285 ? 141.533 174.902 -14.125 1.00 105.38 285 HIS B O 1
ATOM 7951 N N . ARG B 2 286 ? 141.980 176.762 -15.347 1.00 106.08 286 ARG B N 1
ATOM 7952 C CA . ARG B 2 286 ? 141.035 176.496 -16.437 1.00 106.12 286 ARG B CA 1
ATOM 7953 C C . ARG B 2 286 ? 139.598 176.436 -15.907 1.00 103.07 286 ARG B C 1
ATOM 7954 O O . ARG B 2 286 ? 138.651 176.208 -16.665 1.00 101.79 286 ARG B O 1
ATOM 7962 N N . ALA B 2 287 ? 139.456 176.650 -14.600 1.00 99.23 287 ALA B N 1
ATOM 7963 C CA . ALA B 2 287 ? 138.168 176.626 -13.925 1.00 92.90 287 ALA B CA 1
ATOM 7964 C C . ALA B 2 287 ? 137.690 178.050 -13.660 1.00 74.29 287 ALA B C 1
ATOM 7965 O O . ALA B 2 287 ? 138.392 178.851 -13.038 1.00 94.19 287 ALA B O 1
ATOM 7967 N N . MET C 3 1 ? 113.017 160.730 34.735 1.00 123.39 1 MET C N 1
ATOM 7968 C CA . MET C 3 1 ? 113.225 159.354 35.271 1.00 123.27 1 MET C CA 1
ATOM 7969 C C . MET C 3 1 ? 112.103 158.404 34.835 1.00 118.61 1 MET C C 1
ATOM 7970 O O . MET C 3 1 ? 111.144 158.163 35.576 1.00 117.73 1 MET C O 1
ATOM 7975 N N . ASN C 3 2 ? 112.221 157.899 33.609 1.00 110.94 2 ASN C N 1
ATOM 7976 C CA . ASN C 3 2 ? 111.398 156.785 33.148 1.00 103.74 2 ASN C CA 1
ATOM 7977 C C . ASN C 3 2 ? 112.112 156.022 32.040 1.00 91.75 2 ASN C C 1
ATOM 7978 O O . ASN C 3 2 ? 112.375 156.564 30.962 1.00 89.55 2 ASN C O 1
ATOM 7983 N N . ALA C 3 3 ? 112.431 154.763 32.334 1.00 80.97 3 ALA C N 1
ATOM 7984 C CA . ALA C 3 3 ? 113.237 153.918 31.457 1.00 76.16 3 ALA C CA 1
ATOM 7985 C C . ALA C 3 3 ? 112.595 153.681 30.093 1.00 72.04 3 ALA C C 1
ATOM 7986 O O . ALA C 3 3 ? 111.370 153.644 29.963 1.00 72.56 3 ALA C O 1
ATOM 7988 N N . PHE C 3 4 ? 113.449 153.518 29.088 1.00 68.35 4 PHE C N 1
ATOM 7989 C CA . PHE C 3 4 ? 113.031 153.327 27.706 1.00 65.99 4 PHE C CA 1
ATOM 7990 C C . PHE C 3 4 ? 113.265 151.878 27.289 1.00 66.33 4 PHE C C 1
ATOM 7991 O O . PHE C 3 4 ? 114.336 151.321 27.544 1.00 66.17 4 PHE C O 1
ATOM 7999 N N . ARG C 3 5 ? 112.274 151.266 26.643 1.00 66.98 5 ARG C N 1
ATOM 8000 C CA . ARG C 3 5 ? 112.444 149.895 26.164 1.00 67.96 5 ARG C CA 1
ATOM 8001 C C . ARG C 3 5 ? 113.134 149.842 24.803 1.00 64.66 5 ARG C C 1
ATOM 8002 O O . ARG C 3 5 ? 112.571 150.241 23.779 1.00 64.31 5 ARG C O 1
ATOM 8010 N N . LEU C 3 6 ? 114.363 149.335 24.825 1.00 63.04 6 LEU C N 1
ATOM 8011 C CA . LEU C 3 6 ? 115.243 149.298 23.666 1.00 61.30 6 LEU C CA 1
ATOM 8012 C C . LEU C 3 6 ? 115.275 147.909 23.039 1.00 60.32 6 LEU C C 1
ATOM 8013 O O . LEU C 3 6 ? 115.244 146.898 23.746 1.00 60.59 6 LEU C O 1
ATOM 8018 N N . THR C 3 7 ? 115.345 147.871 21.710 1.00 59.93 7 THR C N 1
ATOM 8019 C CA . THR C 3 7 ? 115.468 146.617 20.975 1.00 60.17 7 THR C CA 1
ATOM 8020 C C . THR C 3 7 ? 116.572 146.751 19.929 1.00 61.01 7 THR C C 1
ATOM 8021 O O . THR C 3 7 ? 116.438 147.518 18.976 1.00 60.74 7 THR C O 1
ATOM 8025 N N . VAL C 3 8 ? 117.660 146.008 20.119 1.00 62.05 8 VAL C N 1
ATOM 8026 C CA . VAL C 3 8 ? 118.844 146.112 19.261 1.00 62.88 8 VAL C CA 1
ATOM 8027 C C . VAL C 3 8 ? 119.400 144.731 18.912 1.00 64.11 8 VAL C C 1
ATOM 8028 O O . VAL C 3 8 ? 119.430 143.835 19.758 1.00 64.86 8 VAL C O 1
ATOM 8032 N N . GLU C 3 9 ? 119.836 144.573 17.664 1.00 65.41 9 GLU C N 1
ATOM 8033 C CA . GLU C 3 9 ? 120.510 143.357 17.222 1.00 66.99 9 GLU C CA 1
ATOM 8034 C C . GLU C 3 9 ? 122.029 143.529 17.292 1.00 68.38 9 GLU C C 1
ATOM 8035 O O . GLU C 3 9 ? 122.624 144.247 16.481 1.00 66.46 9 GLU C O 1
ATOM 8041 N N . VAL C 3 10 ? 122.646 142.870 18.269 1.00 67.66 10 VAL C N 1
ATOM 8042 C CA . VAL C 3 10 ? 124.096 142.920 18.449 1.00 68.33 10 VAL C CA 1
ATOM 8043 C C . VAL C 3 10 ? 124.731 141.615 17.971 1.00 67.86 10 VAL C C 1
ATOM 8044 O O . VAL C 3 10 ? 124.417 140.541 18.488 1.00 67.94 10 VAL C O 1
ATOM 8048 N N . ASN C 3 11 ? 125.618 141.725 16.980 1.00 68.02 11 ASN C N 1
ATOM 8049 C CA . ASN C 3 11 ? 126.345 140.581 16.409 1.00 68.28 11 ASN C CA 1
ATOM 8050 C C . ASN C 3 11 ? 125.431 139.439 15.956 1.00 67.89 11 ASN C C 1
ATOM 8051 O O . ASN C 3 11 ? 125.766 138.258 16.104 1.00 67.67 11 ASN C O 1
ATOM 8056 N N . GLY C 3 12 ? 124.277 139.802 15.399 1.00 68.66 12 GLY C N 1
ATOM 8057 C CA . GLY C 3 12 ? 123.266 138.828 15.001 1.00 69.43 12 GLY C CA 1
ATOM 8058 C C . GLY C 3 12 ? 122.244 138.569 16.094 1.00 69.96 12 GLY C C 1
ATOM 8059 O O . GLY C 3 12 ? 121.066 138.344 15.808 1.00 70.21 12 GLY C O 1
ATOM 8060 N N . VAL C 3 13 ? 122.696 138.607 17.347 1.00 69.52 13 VAL C N 1
ATOM 8061 C CA . VAL C 3 13 ? 121.832 138.358 18.501 1.00 69.36 13 VAL C CA 1
ATOM 8062 C C . VAL C 3 13 ? 120.949 139.569 18.788 1.00 69.58 13 VAL C C 1
ATOM 8063 O O . VAL C 3 13 ? 121.445 140.682 18.957 1.00 69.37 13 VAL C O 1
ATOM 8067 N N . THR C 3 14 ? 119.639 139.338 18.834 1.00 69.71 14 THR C N 1
ATOM 8068 C CA . THR C 3 14 ? 118.677 140.374 19.206 1.00 69.85 14 THR C CA 1
ATOM 8069 C C . THR C 3 14 ? 118.621 140.537 20.728 1.00 69.77 14 THR C C 1
ATOM 8070 O O . THR C 3 14 ? 118.925 139.598 21.472 1.00 69.94 14 THR C O 1
ATOM 8074 N N . HIS C 3 15 ? 118.243 141.731 21.181 1.00 69.14 15 HIS C N 1
ATOM 8075 C CA . HIS C 3 15 ? 118.127 142.022 22.611 1.00 69.11 15 HIS C CA 1
ATOM 8076 C C . HIS C 3 15 ? 116.960 142.920 22.901 1.00 69.74 15 HIS C C 1
ATOM 8077 O O . HIS C 3 15 ? 116.630 143.798 22.104 1.00 68.29 15 HIS C O 1
ATOM 8084 N N . ALA C 3 16 ? 116.326 142.705 24.052 1.00 70.30 16 ALA C N 1
ATOM 8085 C CA . ALA C 3 16 ? 115.244 143.567 24.524 1.00 70.29 16 ALA C CA 1
ATOM 8086 C C . ALA C 3 16 ? 115.481 143.935 25.985 1.00 69.26 16 ALA C C 1
ATOM 8087 O O . ALA C 3 16 ? 115.519 143.055 26.853 1.00 69.38 16 ALA C O 1
ATOM 8089 N N . THR C 3 17 ? 115.652 145.231 26.251 1.00 67.93 17 THR C N 1
ATOM 8090 C CA . THR C 3 17 ? 115.991 145.706 27.596 1.00 66.78 17 THR C CA 1
ATOM 8091 C C . THR C 3 17 ? 115.555 147.153 27.842 1.00 66.42 17 THR C C 1
ATOM 8092 O O . THR C 3 17 ? 115.600 147.992 26.939 1.00 66.05 17 THR C O 1
ATOM 8096 N N . ASP C 3 18 ? 115.130 147.426 29.074 1.00 66.50 18 ASP C N 1
ATOM 8097 C CA . ASP C 3 18 ? 114.930 148.791 29.544 1.00 66.15 18 ASP C CA 1
ATOM 8098 C C . ASP C 3 18 ? 116.281 149.422 29.854 1.00 63.31 18 ASP C C 1
ATOM 8099 O O . ASP C 3 18 ? 117.103 148.835 30.565 1.00 65.46 18 ASP C O 1
ATOM 8104 N N . VAL C 3 19 ? 116.509 150.612 29.308 1.00 63.35 19 VAL C N 1
ATOM 8105 C CA . VAL C 3 19 ? 117.659 151.431 29.685 1.00 62.92 19 VAL C CA 1
ATOM 8106 C C . VAL C 3 19 ? 117.180 152.848 29.979 1.00 63.84 19 VAL C C 1
ATOM 8107 O O . VAL C 3 19 ? 116.203 153.313 29.387 1.00 63.25 19 VAL C O 1
ATOM 8111 N N . GLU C 3 20 ? 117.849 153.529 30.903 1.00 64.23 20 GLU C N 1
ATOM 8112 C CA . GLU C 3 20 ? 117.638 154.962 31.046 1.00 65.73 20 GLU C CA 1
ATOM 8113 C C . GLU C 3 20 ? 118.307 155.656 29.863 1.00 63.91 20 GLU C C 1
ATOM 8114 O O . GLU C 3 20 ? 119.357 155.202 29.401 1.00 63.66 20 GLU C O 1
ATOM 8120 N N . PRO C 3 21 ? 117.700 156.750 29.363 1.00 61.91 21 PRO C N 1
ATOM 8121 C CA . PRO C 3 21 ? 118.122 157.333 28.085 1.00 62.08 21 PRO C CA 1
ATOM 8122 C C . PRO C 3 21 ? 119.571 157.809 28.083 1.00 62.90 21 PRO C C 1
ATOM 8123 O O . PRO C 3 21 ? 120.255 157.692 27.062 1.00 63.13 21 PRO C O 1
ATOM 8127 N N . ARG C 3 22 ? 120.024 158.332 29.220 1.00 63.13 22 ARG C N 1
ATOM 8128 C CA . ARG C 3 22 ? 121.327 158.990 29.314 1.00 62.91 22 ARG C CA 1
ATOM 8129 C C . ARG C 3 22 ? 122.537 158.058 29.203 1.00 62.68 22 ARG C C 1
ATOM 8130 O O . ARG C 3 22 ? 123.669 158.529 29.063 1.00 61.44 22 ARG C O 1
ATOM 8138 N N . ARG C 3 23 ? 122.300 156.749 29.266 1.00 61.76 23 ARG C N 1
ATOM 8139 C CA . ARG C 3 23 ? 123.383 155.776 29.150 1.00 60.95 23 ARG C CA 1
ATOM 8140 C C . ARG C 3 23 ? 123.982 155.785 27.745 1.00 58.69 23 ARG C C 1
ATOM 8141 O O . ARG C 3 23 ? 123.265 155.650 26.753 1.00 58.10 23 ARG C O 1
ATOM 8149 N N . LEU C 3 24 ? 125.300 155.956 27.677 1.00 55.93 24 LEU C N 1
ATOM 8150 C CA . LEU C 3 24 ? 126.017 155.956 26.406 1.00 53.08 24 LEU C CA 1
ATOM 8151 C C . LEU C 3 24 ? 126.086 154.543 25.846 1.00 52.08 24 LEU C C 1
ATOM 8152 O O . LEU C 3 24 ? 126.235 153.577 26.602 1.00 52.09 24 LEU C O 1
ATOM 8157 N N . LEU C 3 25 ? 125.972 154.434 24.521 1.00 51.37 25 LEU C N 1
ATOM 8158 C CA . LEU C 3 25 ? 125.992 153.142 23.832 1.00 51.58 25 LEU C CA 1
ATOM 8159 C C . LEU C 3 25 ? 127.188 152.281 24.224 1.00 51.95 25 LEU C C 1
ATOM 8160 O O . LEU C 3 25 ? 127.051 151.068 24.403 1.00 53.19 25 LEU C O 1
ATOM 8165 N N . ALA C 3 26 ? 128.353 152.915 24.354 1.00 52.66 26 ALA C N 1
ATOM 8166 C CA . ALA C 3 26 ? 129.583 152.230 24.751 1.00 53.19 26 ALA C CA 1
ATOM 8167 C C . ALA C 3 26 ? 129.392 151.473 26.057 1.00 54.06 26 ALA C C 1
ATOM 8168 O O . ALA C 3 26 ? 129.718 150.288 26.151 1.00 55.01 26 ALA C O 1
ATOM 8170 N N . ASP C 3 27 ? 128.848 152.162 27.056 1.00 54.90 27 ASP C N 1
ATOM 8171 C CA . ASP C 3 27 ? 128.613 151.568 28.367 1.00 56.44 27 ASP C CA 1
ATOM 8172 C C . ASP C 3 27 ? 127.513 150.512 28.342 1.00 57.84 27 ASP C C 1
ATOM 8173 O O . ASP C 3 27 ? 127.556 149.570 29.132 1.00 60.46 27 ASP C O 1
ATOM 8178 N N . PHE C 3 28 ? 126.546 150.672 27.435 1.00 58.61 28 PHE C N 1
ATOM 8179 C CA . PHE C 3 28 ? 125.505 149.666 27.205 1.00 60.49 28 PHE C CA 1
ATOM 8180 C C . PHE C 3 28 ? 126.099 148.374 26.661 1.00 61.31 28 PHE C C 1
ATOM 8181 O O . PHE C 3 28 ? 125.733 147.277 27.092 1.00 63.46 28 PHE C O 1
ATOM 8189 N N . LEU C 3 29 ? 127.000 148.515 25.693 1.00 60.46 29 LEU C N 1
ATOM 8190 C CA . LEU C 3 29 ? 127.627 147.368 25.050 1.00 61.55 29 LEU C CA 1
ATOM 8191 C C . LEU C 3 29 ? 128.554 146.633 25.995 1.00 63.17 29 LEU C C 1
ATOM 8192 O O . LEU C 3 29 ? 128.677 145.418 25.920 1.00 66.60 29 LEU C O 1
ATOM 8197 N N . ARG C 3 30 ? 129.217 147.373 26.872 1.00 62.86 30 ARG C N 1
ATOM 8198 C CA . ARG C 3 30 ? 130.092 146.753 27.848 1.00 63.28 30 ARG C CA 1
ATOM 8199 C C . ARG C 3 30 ? 129.262 146.177 28.992 1.00 66.86 30 ARG C C 1
ATOM 8200 O O . ARG C 3 30 ? 129.566 145.096 29.497 1.00 68.15 30 ARG C O 1
ATOM 8208 N N . ASP C 3 31 ? 128.189 146.880 29.359 1.00 68.95 31 ASP C N 1
ATOM 8209 C CA . ASP C 3 31 ? 127.315 146.468 30.463 1.00 74.01 31 ASP C CA 1
ATOM 8210 C C . ASP C 3 31 ? 125.825 146.648 30.139 1.00 77.74 31 ASP C C 1
ATOM 8211 O O . ASP C 3 31 ? 125.386 147.751 29.818 1.00 73.63 31 ASP C O 1
ATOM 8216 N N . ASP C 3 32 ? 125.039 145.579 30.247 1.00 83.63 32 ASP C N 1
ATOM 8217 C CA . ASP C 3 32 ? 125.517 144.274 30.697 1.00 88.32 32 ASP C CA 1
ATOM 8218 C C . ASP C 3 32 ? 125.746 143.327 29.522 1.00 86.03 32 ASP C C 1
ATOM 8219 O O . ASP C 3 32 ? 125.437 142.130 29.606 1.00 86.02 32 ASP C O 1
ATOM 8224 N N . LEU C 3 33 ? 126.303 143.859 28.432 1.00 82.02 33 LEU C N 1
ATOM 8225 C CA . LEU C 3 33 ? 126.363 143.075 27.213 1.00 79.32 33 LEU C CA 1
ATOM 8226 C C . LEU C 3 33 ? 127.729 142.645 26.677 1.00 77.58 33 LEU C C 1
ATOM 8227 O O . LEU C 3 33 ? 128.236 143.320 25.776 1.00 73.58 33 LEU C O 1
ATOM 8232 N N . HIS C 3 34 ? 128.441 141.688 27.284 1.00 74.55 34 HIS C N 1
ATOM 8233 C CA . HIS C 3 34 ? 129.350 142.003 28.393 1.00 73.15 34 HIS C CA 1
ATOM 8234 C C . HIS C 3 34 ? 130.610 142.041 27.543 1.00 73.54 34 HIS C C 1
ATOM 8235 O O . HIS C 3 34 ? 131.675 141.490 27.910 1.00 71.76 34 HIS C O 1
ATOM 8242 N N . LEU C 3 35 ? 130.459 142.668 26.366 1.00 70.09 35 LEU C N 1
ATOM 8243 C CA . LEU C 3 35 ? 131.415 142.588 25.261 1.00 67.90 35 LEU C CA 1
ATOM 8244 C C . LEU C 3 35 ? 132.480 143.652 25.438 1.00 66.51 35 LEU C C 1
ATOM 8245 O O . LEU C 3 35 ? 132.478 144.684 24.758 1.00 65.99 35 LEU C O 1
ATOM 8250 N N . ARG C 3 36 ? 133.393 143.379 26.362 1.00 64.71 36 ARG C N 1
ATOM 8251 C CA . ARG C 3 36 ? 134.473 144.292 26.713 1.00 63.07 36 ARG C CA 1
ATOM 8252 C C . ARG C 3 36 ? 135.403 144.634 25.546 1.00 61.33 36 ARG C C 1
ATOM 8253 O O . ARG C 3 36 ? 136.304 145.464 25.693 1.00 60.88 36 ARG C O 1
ATOM 8261 N N . GLY C 3 37 ? 135.185 143.988 24.401 1.00 60.08 37 GLY C N 1
ATOM 8262 C CA . GLY C 3 37 ? 135.980 144.216 23.194 1.00 58.30 37 GLY C CA 1
ATOM 8263 C C . GLY C 3 37 ? 136.062 145.677 22.799 1.00 57.63 37 GLY C C 1
ATOM 8264 O O . GLY C 3 37 ? 137.141 146.173 22.471 1.00 56.92 37 GLY C O 1
ATOM 8265 N N . THR C 3 38 ? 134.918 146.359 22.832 1.00 57.14 38 THR C N 1
ATOM 8266 C CA . THR C 3 38 ? 134.860 147.805 22.630 1.00 56.47 38 THR C CA 1
ATOM 8267 C C . THR C 3 38 ? 135.539 148.498 23.809 1.00 56.10 38 THR C C 1
ATOM 8268 O O . THR C 3 38 ? 135.192 148.247 24.963 1.00 56.03 38 THR C O 1
ATOM 8272 N N . ARG C 3 39 ? 136.506 149.363 23.513 1.00 55.67 39 ARG C N 1
ATOM 8273 C CA . ARG C 3 39 ? 137.298 150.022 24.554 1.00 55.71 39 ARG C CA 1
ATOM 8274 C C . ARG C 3 39 ? 137.160 151.541 24.502 1.00 54.88 39 ARG C C 1
ATOM 8275 O O . ARG C 3 39 ? 136.922 152.109 23.439 1.00 54.38 39 ARG C O 1
ATOM 8283 N N . VAL C 3 40 ? 137.302 152.190 25.656 1.00 55.03 40 VAL C N 1
ATOM 8284 C CA . VAL C 3 40 ? 137.059 153.632 25.776 1.00 55.91 40 VAL C CA 1
ATOM 8285 C C . VAL C 3 40 ? 138.287 154.362 26.338 1.00 56.74 40 VAL C C 1
ATOM 8286 O O . VAL C 3 40 ? 138.744 154.063 27.446 1.00 57.01 40 VAL C O 1
ATOM 8290 N N . GLY C 3 41 ? 138.808 155.322 25.571 1.00 58.14 41 GLY C N 1
ATOM 8291 C CA . GLY C 3 41 ? 140.073 155.991 25.900 1.00 59.69 41 GLY C CA 1
ATOM 8292 C C . GLY C 3 41 ? 139.987 157.494 26.110 1.00 61.24 41 GLY C C 1
ATOM 8293 O O . GLY C 3 41 ? 140.298 158.001 27.193 1.00 56.09 41 GLY C O 1
ATOM 8294 N N . CYS C 3 42 ? 139.590 158.204 25.058 1.00 64.19 42 CYS C N 1
ATOM 8295 C CA . CYS C 3 42 ? 139.213 159.611 25.145 1.00 65.86 42 CYS C CA 1
ATOM 8296 C C . CYS C 3 42 ? 137.802 159.632 25.709 1.00 68.04 42 CYS C C 1
ATOM 8297 O O . CYS C 3 42 ? 137.358 158.637 26.278 1.00 70.89 42 CYS C O 1
ATOM 8300 N N . GLU C 3 43 ? 137.087 160.744 25.548 1.00 69.18 43 GLU C N 1
ATOM 8301 C CA . GLU C 3 43 ? 135.669 160.791 25.918 1.00 70.78 43 GLU C CA 1
ATOM 8302 C C . GLU C 3 43 ? 134.833 161.678 25.001 1.00 64.79 43 GLU C C 1
ATOM 8303 O O . GLU C 3 43 ? 133.737 162.110 25.370 1.00 64.37 43 GLU C O 1
ATOM 8309 N N . HIS C 3 44 ? 135.347 161.931 23.802 1.00 60.87 44 HIS C N 1
ATOM 8310 C CA . HIS C 3 44 ? 134.757 162.925 22.913 1.00 58.26 44 HIS C CA 1
ATOM 8311 C C . HIS C 3 44 ? 135.105 162.672 21.473 1.00 57.08 44 HIS C C 1
ATOM 8312 O O . HIS C 3 44 ? 135.507 163.586 20.748 1.00 56.22 44 HIS C O 1
ATOM 8319 N N . GLY C 3 45 ? 134.954 161.419 21.052 1.00 55.98 45 GLY C N 1
ATOM 8320 C CA . GLY C 3 45 ? 135.091 161.039 19.647 1.00 56.26 45 GLY C CA 1
ATOM 8321 C C . GLY C 3 45 ? 136.467 161.193 19.026 1.00 55.97 45 GLY C C 1
ATOM 8322 O O . GLY C 3 45 ? 136.573 161.483 17.834 1.00 56.71 45 GLY C O 1
ATOM 8323 N N . VAL C 3 46 ? 137.522 160.989 19.813 1.00 55.69 46 VAL C N 1
ATOM 8324 C CA . VAL C 3 46 ? 138.889 161.176 19.309 1.00 55.44 46 VAL C CA 1
ATOM 8325 C C . VAL C 3 46 ? 139.741 159.906 19.350 1.00 56.63 46 VAL C C 1
ATOM 8326 O O . VAL C 3 46 ? 140.296 159.500 18.327 1.00 56.71 46 VAL C O 1
ATOM 8330 N N . CYS C 3 47 ? 139.843 159.297 20.529 1.00 58.07 47 CYS C N 1
ATOM 8331 C CA . CYS C 3 47 ? 140.746 158.168 20.768 1.00 58.35 47 CYS C CA 1
ATOM 8332 C C . CYS C 3 47 ? 140.695 157.085 19.693 1.00 58.48 47 CYS C C 1
ATOM 8333 O O . CYS C 3 47 ? 141.736 156.649 19.204 1.00 57.40 47 CYS C O 1
ATOM 8336 N N . GLY C 3 48 ? 139.492 156.662 19.320 1.00 55.95 48 GLY C N 1
ATOM 8337 C CA . GLY C 3 48 ? 139.342 155.684 18.251 1.00 54.48 48 GLY C CA 1
ATOM 8338 C C . GLY C 3 48 ? 138.811 154.350 18.724 1.00 52.48 48 GLY C C 1
ATOM 8339 O O . GLY C 3 48 ? 137.826 153.856 18.188 1.00 52.50 48 GLY C O 1
ATOM 8340 N N . SER C 3 49 ? 139.473 153.768 19.725 1.00 53.42 49 SER C N 1
ATOM 8341 C CA . SER C 3 49 ? 139.068 152.492 20.328 1.00 53.29 49 SER C CA 1
ATOM 8342 C C . SER C 3 49 ? 137.547 152.362 20.405 1.00 53.74 49 SER C C 1
ATOM 8343 O O . SER C 3 49 ? 136.965 151.375 19.940 1.00 53.29 49 SER C O 1
ATOM 8346 N N . CYS C 3 50 ? 136.933 153.373 21.021 1.00 54.43 50 CYS C N 1
ATOM 8347 C CA . CYS C 3 50 ? 135.490 153.637 20.984 1.00 56.23 50 CYS C CA 1
ATOM 8348 C C . CYS C 3 50 ? 134.696 153.086 19.803 1.00 54.93 50 CYS C C 1
ATOM 8349 O O . CYS C 3 50 ? 133.535 152.708 19.960 1.00 55.75 50 CYS C O 1
ATOM 8352 N N . THR C 3 51 ? 135.326 153.061 18.628 1.00 53.49 51 THR C N 1
ATOM 8353 C CA . THR C 3 51 ? 134.636 152.846 17.353 1.00 52.13 51 THR C CA 1
ATOM 8354 C C . THR C 3 51 ? 133.952 151.488 17.216 1.00 52.53 51 THR C C 1
ATOM 8355 O O . THR C 3 51 ? 134.521 150.449 17.553 1.00 52.41 51 THR C O 1
ATOM 8359 N N . VAL C 3 52 ? 132.721 151.529 16.712 1.00 53.75 52 VAL C N 1
ATOM 8360 C CA . VAL C 3 52 ? 131.933 150.338 16.412 1.00 54.88 52 VAL C CA 1
ATOM 8361 C C . VAL C 3 52 ? 131.213 150.502 15.077 1.00 55.48 52 VAL C C 1
ATOM 8362 O O . VAL C 3 52 ? 131.001 151.622 14.606 1.00 55.28 52 VAL C O 1
ATOM 8366 N N . ILE C 3 53 ? 130.840 149.377 14.476 1.00 55.60 53 ILE C N 1
ATOM 8367 C CA . ILE C 3 53 ? 129.997 149.378 13.289 1.00 55.72 53 ILE C CA 1
ATOM 8368 C C . ILE C 3 53 ? 128.550 149.608 13.710 1.00 56.29 53 ILE C C 1
ATOM 8369 O O . ILE C 3 53 ? 127.971 148.794 14.435 1.00 56.24 53 ILE C O 1
ATOM 8374 N N . LEU C 3 54 ? 127.978 150.727 13.275 1.00 57.79 54 LEU C N 1
ATOM 8375 C CA . LEU C 3 54 ? 126.543 150.950 13.415 1.00 58.67 54 LEU C CA 1
ATOM 8376 C C . LEU C 3 54 ? 125.909 150.921 12.033 1.00 60.95 54 LEU C C 1
ATOM 8377 O O . LEU C 3 54 ? 126.283 151.703 11.155 1.00 61.61 54 LEU C O 1
ATOM 8382 N N . ASP C 3 55 ? 124.953 150.013 11.850 1.00 61.82 55 ASP C N 1
ATOM 8383 C CA . ASP C 3 55 ? 124.222 149.861 10.586 1.00 64.03 55 ASP C CA 1
ATOM 8384 C C . ASP C 3 55 ? 125.117 149.872 9.339 1.00 64.19 55 ASP C C 1
ATOM 8385 O O . ASP C 3 55 ? 124.724 150.387 8.290 1.00 64.65 55 ASP C O 1
ATOM 8390 N N . GLY C 3 56 ? 126.316 149.307 9.462 1.00 65.34 56 GLY C N 1
ATOM 8391 C CA . GLY C 3 56 ? 127.262 149.251 8.348 1.00 66.03 56 GLY C CA 1
ATOM 8392 C C . GLY C 3 56 ? 128.270 150.388 8.314 1.00 67.06 56 GLY C C 1
ATOM 8393 O O . GLY C 3 56 ? 129.312 150.277 7.665 1.00 67.46 56 GLY C O 1
ATOM 8394 N N . GLN C 3 57 ? 127.960 151.481 9.007 1.00 67.05 57 GLN C N 1
ATOM 8395 C CA . GLN C 3 57 ? 128.841 152.645 9.063 1.00 67.11 57 GLN C CA 1
ATOM 8396 C C . GLN C 3 57 ? 129.584 152.683 10.393 1.00 60.62 57 GLN C C 1
ATOM 8397 O O . GLN C 3 57 ? 128.964 152.556 11.451 1.00 60.79 57 GLN C O 1
ATOM 8403 N N . PRO C 3 58 ? 130.917 152.857 10.348 1.00 55.72 58 PRO C N 1
ATOM 8404 C CA . PRO C 3 58 ? 131.671 152.978 11.591 1.00 53.08 58 PRO C CA 1
ATOM 8405 C C . PRO C 3 58 ? 131.397 154.314 12.275 1.00 51.53 58 PRO C C 1
ATOM 8406 O O . PRO C 3 58 ? 131.620 155.377 11.686 1.00 51.44 58 PRO C O 1
ATOM 8410 N N . VAL C 3 59 ? 130.882 154.245 13.500 1.00 50.22 59 VAL C N 1
ATOM 8411 C CA . VAL C 3 59 ? 130.644 155.434 14.313 1.00 50.18 59 VAL C CA 1
ATOM 8412 C C . VAL C 3 59 ? 131.206 155.221 15.716 1.00 51.70 59 VAL C C 1
ATOM 8413 O O . VAL C 3 59 ? 131.496 154.090 16.116 1.00 52.38 59 VAL C O 1
ATOM 8417 N N . ARG C 3 60 ? 131.362 156.313 16.455 1.00 52.33 60 ARG C N 1
ATOM 8418 C CA . ARG C 3 60 ? 131.899 156.255 17.807 1.00 53.44 60 ARG C CA 1
ATOM 8419 C C . ARG C 3 60 ? 130.790 155.849 18.777 1.00 54.65 60 ARG C C 1
ATOM 8420 O O . ARG C 3 60 ? 129.748 156.505 18.843 1.00 55.07 60 ARG C O 1
ATOM 8428 N N . SER C 3 61 ? 131.013 154.766 19.522 1.00 56.92 61 SER C N 1
ATOM 8429 C CA . SER C 3 61 ? 130.032 154.266 20.494 1.00 58.32 61 SER C CA 1
ATOM 8430 C C . SER C 3 61 ? 129.926 155.184 21.713 1.00 59.38 61 SER C C 1
ATOM 8431 O O . SER C 3 61 ? 129.292 154.836 22.712 1.00 58.06 61 SER C O 1
ATOM 8434 N N . CYS C 3 62 ? 130.527 156.372 21.604 1.00 60.84 62 CYS C N 1
ATOM 8435 C CA . CYS C 3 62 ? 130.783 157.210 22.778 1.00 63.87 62 CYS C CA 1
ATOM 8436 C C . CYS C 3 62 ? 130.229 158.619 22.607 1.00 63.88 62 CYS C C 1
ATOM 8437 O O . CYS C 3 62 ? 130.281 159.442 23.530 1.00 64.11 62 CYS C O 1
ATOM 8440 N N . THR C 3 63 ? 129.704 158.880 21.412 1.00 63.03 63 THR C N 1
ATOM 8441 C CA . THR C 3 63 ? 129.065 160.145 21.081 1.00 62.08 63 THR C CA 1
ATOM 8442 C C . THR C 3 63 ? 127.628 159.825 20.684 1.00 60.46 63 THR C C 1
ATOM 8443 O O . THR C 3 63 ? 126.941 160.622 20.038 1.00 59.82 63 THR C O 1
ATOM 8447 N N . VAL C 3 64 ? 127.197 158.630 21.084 1.00 59.79 64 VAL C N 1
ATOM 8448 C CA . VAL C 3 64 ? 125.872 158.109 20.789 1.00 58.54 64 VAL C CA 1
ATOM 8449 C C . VAL C 3 64 ? 125.283 157.526 22.068 1.00 58.59 64 VAL C C 1
ATOM 8450 O O . VAL C 3 64 ? 125.859 156.610 22.665 1.00 58.19 64 VAL C O 1
ATOM 8454 N N . LEU C 3 65 ? 124.147 158.075 22.492 1.00 59.39 65 LEU C N 1
ATOM 8455 C CA . LEU C 3 65 ? 123.375 157.499 23.588 1.00 59.02 65 LEU C CA 1
ATOM 8456 C C . LEU C 3 65 ? 122.837 156.142 23.131 1.00 57.86 65 LEU C C 1
ATOM 8457 O O . LEU C 3 65 ? 122.443 155.992 21.974 1.00 57.48 65 LEU C O 1
ATOM 8462 N N . ALA C 3 66 ? 122.833 155.161 24.035 1.00 56.65 66 ALA C N 1
ATOM 8463 C CA . ALA C 3 66 ? 122.407 153.788 23.719 1.00 55.53 66 ALA C CA 1
ATOM 8464 C C . ALA C 3 66 ? 121.016 153.721 23.098 1.00 54.24 66 ALA C C 1
ATOM 8465 O O . ALA C 3 66 ? 120.783 152.967 22.149 1.00 54.10 66 ALA C O 1
ATOM 8467 N N . VAL C 3 67 ? 120.108 154.518 23.657 1.00 55.12 67 VAL C N 1
ATOM 8468 C CA . VAL C 3 67 ? 118.726 154.634 23.196 1.00 54.75 67 VAL C CA 1
ATOM 8469 C C . VAL C 3 67 ? 118.617 155.009 21.708 1.00 52.99 67 VAL C C 1
ATOM 8470 O O . VAL C 3 67 ? 117.626 154.685 21.046 1.00 53.02 67 VAL C O 1
ATOM 8474 N N . GLN C 3 68 ? 119.647 155.676 21.188 1.00 52.81 68 GLN C N 1
ATOM 8475 C CA . GLN C 3 68 ? 119.674 156.098 19.787 1.00 52.01 68 GLN C CA 1
ATOM 8476 C C . GLN C 3 68 ? 119.911 154.946 18.809 1.00 51.30 68 GLN C C 1
ATOM 8477 O O . GLN C 3 68 ? 119.765 155.120 17.596 1.00 51.28 68 GLN C O 1
ATOM 8483 N N . ALA C 3 69 ? 120.261 153.774 19.338 1.00 51.81 69 ALA C N 1
ATOM 8484 C CA . ALA C 3 69 ? 120.571 152.611 18.509 1.00 52.43 69 ALA C CA 1
ATOM 8485 C C . ALA C 3 69 ? 119.380 151.669 18.324 1.00 53.67 69 ALA C C 1
ATOM 8486 O O . ALA C 3 69 ? 119.512 150.619 17.692 1.00 54.57 69 ALA C O 1
ATOM 8488 N N . ASN C 3 70 ? 118.225 152.052 18.870 1.00 55.35 70 ASN C N 1
ATOM 8489 C CA . ASN C 3 70 ? 117.019 151.219 18.833 1.00 56.68 70 ASN C CA 1
ATOM 8490 C C . ASN C 3 70 ? 116.636 150.774 17.423 1.00 58.47 70 ASN C C 1
ATOM 8491 O O . ASN C 3 70 ? 116.630 151.578 16.487 1.00 59.21 70 ASN C O 1
ATOM 8496 N N . ASN C 3 71 ? 116.320 149.486 17.293 1.00 60.24 71 ASN C N 1
ATOM 8497 C CA . ASN C 3 71 ? 115.993 148.860 16.010 1.00 61.69 71 ASN C CA 1
ATOM 8498 C C . ASN C 3 71 ? 117.097 149.052 14.972 1.00 60.58 71 ASN C C 1
ATOM 8499 O O . ASN C 3 71 ? 116.842 149.490 13.847 1.00 60.95 71 ASN C O 1
ATOM 8504 N N . SER C 3 72 ? 118.327 148.733 15.364 1.00 60.24 72 SER C N 1
ATOM 8505 C CA . SER C 3 72 ? 119.477 148.871 14.478 1.00 60.44 72 SER C CA 1
ATOM 8506 C C . SER C 3 72 ? 120.516 147.780 14.705 1.00 61.87 72 SER C C 1
ATOM 8507 O O . SER C 3 72 ? 120.631 147.227 15.802 1.00 62.31 72 SER C O 1
ATOM 8510 N N . ARG C 3 73 ? 121.270 147.480 13.652 1.00 63.15 73 ARG C N 1
ATOM 8511 C CA . ARG C 3 73 ? 122.297 146.450 13.696 1.00 64.84 73 ARG C CA 1
ATOM 8512 C C . ARG C 3 73 ? 123.616 147.051 14.165 1.00 62.05 73 ARG C C 1
ATOM 8513 O O . ARG C 3 73 ? 124.056 148.086 13.656 1.00 62.67 73 ARG C O 1
ATOM 8521 N N . ILE C 3 74 ? 124.237 146.401 15.144 1.00 59.83 74 ILE C N 1
ATOM 8522 C CA . ILE C 3 74 ? 125.532 146.831 15.663 1.00 58.20 74 ILE C CA 1
ATOM 8523 C C . ILE C 3 74 ? 126.499 145.655 15.677 1.00 58.15 74 ILE C C 1
ATOM 8524 O O . ILE C 3 74 ? 126.125 144.533 16.037 1.00 58.28 74 ILE C O 1
ATOM 8529 N N . GLU C 3 75 ? 127.739 145.924 15.276 1.00 57.95 75 GLU C N 1
ATOM 8530 C CA . GLU C 3 75 ? 128.788 144.915 15.259 1.00 58.10 75 GLU C CA 1
ATOM 8531 C C . GLU C 3 75 ? 130.036 145.422 15.962 1.00 56.31 75 GLU C C 1
ATOM 8532 O O . GLU C 3 75 ? 130.422 146.588 15.816 1.00 56.32 75 GLU C O 1
ATOM 8538 N N . THR C 3 76 ? 130.663 144.528 16.721 1.00 54.35 76 THR C N 1
ATOM 8539 C CA . THR C 3 76 ? 131.859 144.854 17.485 1.00 52.42 76 THR C CA 1
ATOM 8540 C C . THR C 3 76 ? 133.000 143.932 17.076 1.00 50.64 76 THR C C 1
ATOM 8541 O O . THR C 3 76 ? 132.798 142.986 16.309 1.00 51.21 76 THR C O 1
ATOM 8545 N N . VAL C 3 77 ? 134.197 144.222 17.586 1.00 50.35 77 VAL C N 1
ATOM 8546 C CA . VAL C 3 77 ? 135.391 143.419 17.314 1.00 50.12 77 VAL C CA 1
ATOM 8547 C C . VAL C 3 77 ? 135.184 141.932 17.650 1.00 51.16 77 VAL C C 1
ATOM 8548 O O . VAL C 3 77 ? 135.851 141.061 17.082 1.00 50.61 77 VAL C O 1
ATOM 8552 N N . GLU C 3 78 ? 134.248 141.657 18.561 1.00 51.82 78 GLU C N 1
ATOM 8553 C CA . GLU C 3 78 ? 133.871 140.288 18.925 1.00 53.68 78 GLU C CA 1
ATOM 8554 C C . GLU C 3 78 ? 133.330 139.485 17.742 1.00 54.01 78 GLU C C 1
ATOM 8555 O O . GLU C 3 78 ? 133.479 138.262 17.698 1.00 54.32 78 GLU C O 1
ATOM 8561 N N . SER C 3 79 ? 132.708 140.179 16.791 1.00 54.02 79 SER C N 1
ATOM 8562 C CA . SER C 3 79 ? 132.031 139.535 15.665 1.00 55.47 79 SER C CA 1
ATOM 8563 C C . SER C 3 79 ? 132.959 139.147 14.509 1.00 55.46 79 SER C C 1
ATOM 8564 O O . SER C 3 79 ? 132.517 138.506 13.551 1.00 56.94 79 SER C O 1
ATOM 8567 N N . LEU C 3 80 ? 134.228 139.543 14.596 1.00 57.08 80 LEU C N 1
ATOM 8568 C CA . LEU C 3 80 ? 135.207 139.275 13.538 1.00 58.72 80 LEU C CA 1
ATOM 8569 C C . LEU C 3 80 ? 135.544 137.795 13.406 1.00 59.90 80 LEU C C 1
ATOM 8570 O O . LEU C 3 80 ? 135.308 137.191 12.355 1.00 60.53 80 LEU C O 1
ATOM 8575 N N . GLN C 3 81 ? 136.104 137.220 14.470 1.00 60.70 81 GLN C N 1
ATOM 8576 C CA . GLN C 3 81 ? 136.489 135.814 14.461 1.00 61.93 81 GLN C CA 1
ATOM 8577 C C . GLN C 3 81 ? 135.241 134.951 14.298 1.00 62.47 81 GLN C C 1
ATOM 8578 O O . GLN C 3 81 ? 134.240 135.148 14.994 1.00 62.80 81 GLN C O 1
ATOM 8584 N N . LYS C 3 82 ? 135.294 134.028 13.345 1.00 66.01 82 LYS C N 1
ATOM 8585 C CA . LYS C 3 82 ? 134.210 133.077 13.150 1.00 69.20 82 LYS C CA 1
ATOM 8586 C C . LYS C 3 82 ? 134.747 131.655 13.162 1.00 72.78 82 LYS C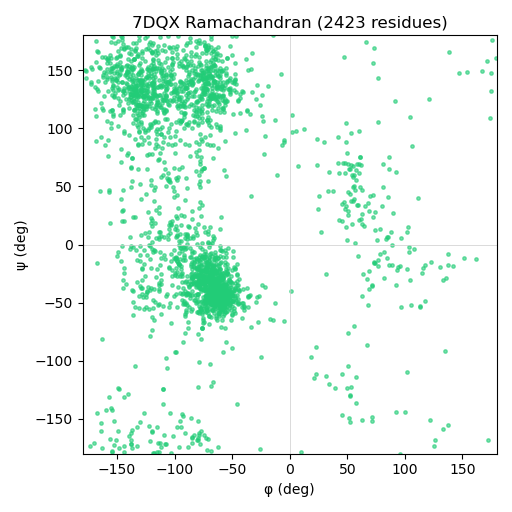 C 1
ATOM 8587 O O . LYS C 3 82 ? 135.587 131.289 12.337 1.00 71.99 82 LYS C O 1
ATOM 8593 N N . ASP C 3 83 ? 134.258 130.865 14.115 1.00 73.55 83 ASP C N 1
ATOM 8594 C CA . ASP C 3 83 ? 134.658 129.466 14.278 1.00 74.44 83 ASP C CA 1
ATOM 8595 C C . ASP C 3 83 ? 136.169 129.329 14.476 1.00 73.37 83 ASP C C 1
ATOM 8596 O O . ASP C 3 83 ? 136.867 128.762 13.630 1.00 74.30 83 ASP C O 1
ATOM 8601 N N . GLY C 3 84 ? 136.667 129.874 15.584 1.00 73.49 84 GLY C N 1
ATOM 8602 C CA . GLY C 3 84 ? 138.079 129.758 15.950 1.00 73.64 84 GLY C CA 1
ATOM 8603 C C . GLY C 3 84 ? 139.051 130.558 15.100 1.00 72.46 84 GLY C C 1
ATOM 8604 O O . GLY C 3 84 ? 140.065 131.043 15.607 1.00 72.63 84 GLY C O 1
ATOM 8605 N N . GLN C 3 85 ? 138.751 130.684 13.807 1.00 72.75 85 GLN C N 1
ATOM 8606 C CA . GLN C 3 85 ? 139.612 131.410 12.877 1.00 71.62 85 GLN C CA 1
ATOM 8607 C C . GLN C 3 85 ? 139.514 132.914 13.103 1.00 68.21 85 GLN C C 1
ATOM 8608 O O . GLN C 3 85 ? 138.427 133.453 13.324 1.00 67.62 85 GLN C O 1
ATOM 8614 N N . LEU C 3 86 ? 140.660 133.582 13.058 1.00 64.09 86 LEU C N 1
ATOM 8615 C CA . LEU C 3 86 ? 140.691 135.033 13.127 1.00 61.42 86 LEU C CA 1
ATOM 8616 C C . LEU C 3 86 ? 140.421 135.591 11.742 1.00 57.70 86 LEU C C 1
ATOM 8617 O O . LEU C 3 86 ? 141.010 135.134 10.758 1.00 58.35 86 LEU C O 1
ATOM 8622 N N . HIS C 3 87 ? 139.514 136.561 11.669 1.00 56.14 87 HIS C N 1
ATOM 8623 C CA . HIS C 3 87 ? 139.219 137.250 10.418 1.00 53.67 87 HIS C CA 1
ATOM 8624 C C . HIS C 3 87 ? 140.479 137.865 9.872 1.00 52.48 87 HIS C C 1
ATOM 8625 O O . HIS C 3 87 ? 141.236 138.478 10.628 1.00 52.33 87 HIS C O 1
ATOM 8632 N N . PRO C 3 88 ? 140.725 137.699 8.555 1.00 51.71 88 PRO C N 1
ATOM 8633 C CA . PRO C 3 88 ? 141.901 138.175 7.827 1.00 51.10 88 PRO C CA 1
ATOM 8634 C C . PRO C 3 88 ? 142.570 139.434 8.385 1.00 50.58 88 PRO C C 1
ATOM 8635 O O . PRO C 3 88 ? 143.798 139.472 8.483 1.00 50.88 88 PRO C O 1
ATOM 8639 N N . LEU C 3 89 ? 141.774 140.444 8.737 1.00 50.06 89 LEU C N 1
ATOM 8640 C CA . LEU C 3 89 ? 142.299 141.687 9.306 1.00 49.36 89 LEU C CA 1
ATOM 8641 C C . LEU C 3 89 ? 143.094 141.449 10.590 1.00 50.37 89 LEU C C 1
ATOM 8642 O O . LEU C 3 89 ? 144.213 141.945 10.726 1.00 50.58 89 LEU C O 1
ATOM 8647 N N . GLN C 3 90 ? 142.512 140.683 11.515 1.00 50.57 90 GLN C N 1
ATOM 8648 C CA . GLN C 3 90 ? 143.171 140.305 12.769 1.00 50.82 90 GLN C CA 1
ATOM 8649 C C . GLN C 3 90 ? 144.425 139.479 12.516 1.00 51.13 90 GLN C C 1
ATOM 8650 O O . GLN C 3 90 ? 145.436 139.640 13.206 1.00 51.30 90 GLN C O 1
ATOM 8656 N N . ARG C 3 91 ? 144.338 138.583 11.536 1.00 52.55 91 ARG C N 1
ATOM 8657 C CA . ARG C 3 91 ? 145.436 137.688 11.193 1.00 54.20 91 ARG C CA 1
ATOM 8658 C C . ARG C 3 91 ? 146.649 138.477 10.710 1.00 54.04 91 ARG C C 1
ATOM 8659 O O . ARG C 3 91 ? 147.774 138.226 11.149 1.00 54.29 91 ARG C O 1
ATOM 8667 N N . SER C 3 92 ? 146.412 139.441 9.823 1.00 53.55 92 SER C N 1
ATOM 8668 C CA . SER C 3 92 ? 147.485 140.277 9.290 1.00 53.23 92 SER C CA 1
ATOM 8669 C C . SER C 3 92 ? 147.971 141.322 10.297 1.00 52.28 92 SER C C 1
ATOM 8670 O O . SER C 3 92 ? 149.135 141.731 10.251 1.00 52.24 92 SER C O 1
ATOM 8673 N N . PHE C 3 93 ? 147.082 141.745 11.198 1.00 51.57 93 PHE C N 1
ATOM 8674 C CA . PHE C 3 93 ? 147.453 142.652 12.291 1.00 51.26 93 PHE C CA 1
ATOM 8675 C C . PHE C 3 93 ? 148.491 142.030 13.220 1.00 50.81 93 PHE C C 1
ATOM 8676 O O . PHE C 3 93 ? 149.329 142.735 13.788 1.00 50.39 93 PHE C O 1
ATOM 8684 N N . SER C 3 94 ? 148.423 140.709 13.372 1.00 51.36 94 SER C N 1
ATOM 8685 C CA . SER C 3 94 ? 149.418 139.968 14.137 1.00 51.83 94 SER C CA 1
ATOM 8686 C C . SER C 3 94 ? 150.669 139.704 13.302 1.00 51.58 94 SER C C 1
ATOM 8687 O O . SER C 3 94 ? 151.785 139.732 13.831 1.00 51.53 94 SER C O 1
ATOM 8690 N N . LYS C 3 95 ? 150.473 139.451 12.005 1.00 51.09 95 LYS C N 1
ATOM 8691 C CA . LYS C 3 95 ? 151.572 139.159 11.075 1.00 50.81 95 LYS C CA 1
ATOM 8692 C C . LYS C 3 95 ? 152.566 140.317 10.966 1.00 50.09 95 LYS C C 1
ATOM 8693 O O . LYS C 3 95 ? 153.752 140.106 10.689 1.00 50.15 95 LYS C O 1
ATOM 8699 N N . CYS C 3 96 ? 152.076 141.533 11.189 1.00 49.17 96 CYS C N 1
ATOM 8700 C CA . CYS C 3 96 ? 152.901 142.730 11.072 1.00 48.07 96 CYS C CA 1
ATOM 8701 C C . CYS C 3 96 ? 153.121 143.431 12.412 1.00 47.39 96 CYS C C 1
ATOM 8702 O O . CYS C 3 96 ? 153.702 144.521 12.455 1.00 47.29 96 CYS C O 1
ATOM 8705 N N . HIS C 3 97 ? 152.664 142.800 13.496 1.00 47.14 97 HIS C N 1
ATOM 8706 C CA . HIS C 3 97 ? 152.813 143.350 14.845 1.00 46.98 97 HIS C CA 1
ATOM 8707 C C . HIS C 3 97 ? 152.251 144.749 14.893 1.00 46.39 97 HIS C C 1
ATOM 8708 O O . HIS C 3 97 ? 152.958 145.716 15.191 1.00 46.50 97 HIS C O 1
ATOM 8715 N N . ALA C 3 98 ? 150.962 144.861 14.581 1.00 45.90 98 ALA C N 1
ATOM 8716 C CA . ALA C 3 98 ? 150.301 146.158 14.441 1.00 44.87 98 ALA C CA 1
ATOM 8717 C C . ALA C 3 98 ? 149.612 146.625 15.723 1.00 44.45 98 ALA C C 1
ATOM 8718 O O . ALA C 3 98 ? 148.775 147.532 15.693 1.00 44.13 98 ALA C O 1
ATOM 8720 N N . LEU C 3 99 ? 149.972 146.007 16.844 1.00 44.34 99 LEU C N 1
ATOM 8721 C CA . LEU C 3 99 ? 149.364 146.321 18.134 1.00 44.33 99 LEU C CA 1
ATOM 8722 C C . LEU C 3 99 ? 150.316 145.979 19.268 1.00 44.36 99 LEU C C 1
ATOM 8723 O O . LEU C 3 99 ? 151.151 145.080 19.138 1.00 44.69 99 LEU C O 1
ATOM 8728 N N . GLN C 3 100 ? 150.187 146.692 20.383 1.00 45.53 100 GLN C N 1
ATOM 8729 C CA . GLN C 3 100 ? 151.060 146.459 21.526 1.00 46.99 100 GLN C CA 1
ATOM 8730 C C . GLN C 3 100 ? 150.311 146.389 22.862 1.00 48.41 100 GLN C C 1
ATOM 8731 O O . GLN C 3 100 ? 150.450 145.413 23.597 1.00 48.87 100 GLN C O 1
ATOM 8737 N N . CYS C 3 101 ? 149.514 147.406 23.172 1.00 48.22 101 CYS C N 1
ATOM 8738 C CA . CYS C 3 101 ? 148.707 147.395 24.388 1.00 48.14 101 CYS C CA 1
ATOM 8739 C C . CYS C 3 101 ? 147.442 146.573 24.173 1.00 46.12 101 CYS C C 1
ATOM 8740 O O . CYS C 3 101 ? 147.199 145.595 24.882 1.00 46.20 101 CYS C O 1
ATOM 8743 N N . GLY C 3 102 ? 146.654 146.978 23.180 1.00 44.41 102 GLY C N 1
ATOM 8744 C CA . GLY C 3 102 ? 145.378 146.345 22.880 1.00 42.21 102 GLY C CA 1
ATOM 8745 C C . GLY C 3 102 ? 144.257 147.335 22.618 1.00 40.55 102 GLY C C 1
ATOM 8746 O O . GLY C 3 102 ? 143.328 147.033 21.868 1.00 40.72 102 GLY C O 1
ATOM 8747 N N . PHE C 3 103 ? 144.344 148.515 23.233 1.00 40.07 103 PHE C N 1
ATOM 8748 C CA . PHE C 3 103 ? 143.264 149.507 23.175 1.00 39.83 103 PHE C CA 1
ATOM 8749 C C . PHE C 3 103 ? 142.882 149.967 21.773 1.00 40.71 103 PHE C C 1
ATOM 8750 O O . PHE C 3 103 ? 141.718 149.868 21.378 1.00 41.66 103 PHE C O 1
ATOM 8758 N N . CYS C 3 104 ? 143.863 150.456 21.026 1.00 41.88 104 CYS C N 1
ATOM 8759 C CA . CYS C 3 104 ? 143.640 150.918 19.666 1.00 43.22 104 CYS C CA 1
ATOM 8760 C C . CYS C 3 104 ? 143.569 149.736 18.695 1.00 44.02 104 CYS C C 1
ATOM 8761 O O . CYS C 3 104 ? 144.272 149.706 17.683 1.00 44.94 104 CYS C O 1
ATOM 8764 N N . THR C 3 105 ? 142.728 148.756 19.011 1.00 44.05 105 THR C N 1
ATOM 8765 C CA . THR C 3 105 ? 142.603 147.578 18.160 1.00 44.86 105 THR C CA 1
ATOM 8766 C C . THR C 3 105 ? 141.159 147.340 17.732 1.00 46.39 105 THR C C 1
ATOM 8767 O O . THR C 3 105 ? 140.905 147.078 16.560 1.00 46.37 105 THR C O 1
ATOM 8771 N N . SER C 3 106 ? 140.219 147.440 18.670 1.00 47.83 106 SER C N 1
ATOM 8772 C CA . SER C 3 106 ? 138.802 147.435 18.318 1.00 49.79 106 SER C CA 1
ATOM 8773 C C . SER C 3 106 ? 138.538 148.585 17.349 1.00 49.39 106 SER C C 1
ATOM 8774 O O . SER C 3 106 ? 137.983 148.382 16.259 1.00 48.95 106 SER C O 1
ATOM 8777 N N . GLY C 3 107 ? 138.972 149.780 17.754 1.00 49.19 107 GLY C N 1
ATOM 8778 C CA . GLY C 3 107 ? 138.799 151.003 16.980 1.00 48.76 107 GLY C CA 1
ATOM 8779 C C . GLY C 3 107 ? 139.233 150.904 15.534 1.00 47.68 107 GLY C C 1
ATOM 8780 O O . GLY C 3 107 ? 138.419 151.101 14.631 1.00 47.07 107 GLY C O 1
ATOM 8781 N N . PHE C 3 108 ? 140.514 150.609 15.315 1.00 47.14 108 PHE C N 1
ATOM 8782 C CA . PHE C 3 108 ? 141.060 150.472 13.963 1.00 46.43 108 PHE C CA 1
ATOM 8783 C C . PHE C 3 108 ? 140.374 149.350 13.187 1.00 45.06 108 PHE C C 1
ATOM 8784 O O . PHE C 3 108 ? 139.921 149.562 12.061 1.00 44.43 108 PHE C O 1
ATOM 8792 N N . LEU C 3 109 ? 140.300 148.164 13.795 1.00 44.37 109 LEU C N 1
ATOM 8793 C CA . LEU C 3 109 ? 139.749 146.977 13.131 1.00 43.59 109 LEU C CA 1
ATOM 8794 C C . LEU C 3 109 ? 138.330 147.183 12.616 1.00 42.91 109 LEU C C 1
ATOM 8795 O O . LEU C 3 109 ? 138.011 146.784 11.494 1.00 42.57 109 LEU C O 1
ATOM 8800 N N . MET C 3 110 ? 137.488 147.806 13.436 1.00 43.12 110 MET C N 1
ATOM 8801 C CA . MET C 3 110 ? 136.099 148.058 13.065 1.00 43.08 110 MET C CA 1
ATOM 8802 C C . MET C 3 110 ? 135.960 149.183 12.040 1.00 43.91 110 MET C C 1
ATOM 8803 O O . MET C 3 110 ? 135.038 149.166 11.227 1.00 44.55 110 MET C O 1
ATOM 8808 N N . THR C 3 111 ? 136.874 150.152 12.081 1.00 44.41 111 THR C N 1
ATOM 8809 C CA . THR C 3 111 ? 136.935 151.201 11.060 1.00 44.56 111 THR C CA 1
ATOM 8810 C C . THR C 3 111 ? 137.277 150.584 9.702 1.00 44.88 111 THR C C 1
ATOM 8811 O O . THR C 3 111 ? 136.709 150.966 8.676 1.00 45.18 111 THR C O 1
ATOM 8815 N N . LEU C 3 112 ? 138.190 149.616 9.717 1.00 44.71 112 LEU C N 1
ATOM 8816 C CA . LEU C 3 112 ? 138.681 148.975 8.498 1.00 44.89 112 LEU C CA 1
ATOM 8817 C C . LEU C 3 112 ? 137.730 147.926 7.927 1.00 45.29 112 LEU C C 1
ATOM 8818 O O . LEU C 3 112 ? 137.817 147.593 6.743 1.00 45.08 112 LEU C O 1
ATOM 8823 N N . LYS C 3 113 ? 136.834 147.407 8.765 1.00 46.06 113 LYS C N 1
ATOM 8824 C CA . LYS C 3 113 ? 135.996 146.258 8.397 1.00 46.76 113 LYS C CA 1
ATOM 8825 C C . LYS C 3 113 ? 135.101 146.454 7.158 1.00 46.03 113 LYS C C 1
ATOM 8826 O O . LYS C 3 113 ? 135.207 145.669 6.212 1.00 46.33 113 LYS C O 1
ATOM 8832 N N . PRO C 3 114 ? 134.224 147.484 7.152 1.00 44.81 114 PRO C N 1
ATOM 8833 C CA . PRO C 3 114 ? 133.351 147.624 5.979 1.00 44.15 114 PRO C CA 1
ATOM 8834 C C . PRO C 3 114 ? 134.152 147.967 4.723 1.00 43.85 114 PRO C C 1
ATOM 8835 O O . PRO C 3 114 ? 133.763 147.588 3.614 1.00 43.66 114 PRO C O 1
ATOM 8839 N N . LEU C 3 115 ? 135.262 148.677 4.920 1.00 43.63 115 LEU C N 1
ATOM 8840 C CA . LEU C 3 115 ? 136.187 149.027 3.853 1.00 43.04 115 LEU C CA 1
ATOM 8841 C C . LEU C 3 115 ? 136.760 147.762 3.223 1.00 43.87 115 LEU C C 1
ATOM 8842 O O . LEU C 3 115 ? 136.869 147.663 1.996 1.00 44.69 115 LEU C O 1
ATOM 8847 N N . TYR C 3 116 ? 137.112 146.799 4.075 1.00 44.87 116 TYR C N 1
ATOM 8848 C CA . TYR C 3 116 ? 137.566 145.486 3.635 1.00 46.39 116 TYR C CA 1
ATOM 8849 C C . TYR C 3 116 ? 136.467 144.770 2.848 1.00 49.42 116 TYR C C 1
ATOM 8850 O O . TYR C 3 116 ? 136.652 144.429 1.678 1.00 52.86 116 TYR C O 1
ATOM 8859 N N . ASP C 3 117 ? 135.320 144.570 3.495 1.00 51.62 117 ASP C N 1
ATOM 8860 C CA . ASP C 3 117 ? 134.222 143.761 2.953 1.00 55.00 117 ASP C CA 1
ATOM 8861 C C . ASP C 3 117 ? 133.677 144.228 1.600 1.00 56.85 117 ASP C C 1
ATOM 8862 O O . ASP C 3 117 ? 133.172 143.417 0.819 1.00 57.85 117 ASP C O 1
ATOM 8867 N N . ASP C 3 118 ? 133.771 145.530 1.337 1.00 59.39 118 ASP C N 1
ATOM 8868 C CA . ASP C 3 118 ? 133.396 146.089 0.043 1.00 63.08 118 ASP C CA 1
ATOM 8869 C C . ASP C 3 118 ? 134.567 146.004 -0.931 1.00 66.44 118 ASP C C 1
ATOM 8870 O O . ASP C 3 118 ? 135.717 146.243 -0.553 1.00 65.36 118 ASP C O 1
ATOM 8875 N N . GLU C 3 119 ? 134.258 145.680 -2.185 1.00 71.23 119 GLU C N 1
ATOM 8876 C CA . GLU C 3 119 ? 135.254 145.244 -3.170 1.00 76.38 119 GLU C CA 1
ATOM 8877 C C . GLU C 3 119 ? 136.353 146.255 -3.526 1.00 78.84 119 GLU C C 1
ATOM 8878 O O . GLU C 3 119 ? 137.345 145.895 -4.166 1.00 80.63 119 GLU C O 1
ATOM 8884 N N . ASP C 3 120 ? 136.178 147.506 -3.106 1.00 81.10 120 ASP C N 1
ATOM 8885 C CA . ASP C 3 120 ? 137.132 148.571 -3.409 1.00 84.08 120 ASP C CA 1
ATOM 8886 C C . ASP C 3 120 ? 137.379 149.443 -2.172 1.00 85.95 120 ASP C C 1
ATOM 8887 O O . ASP C 3 120 ? 136.499 149.569 -1.321 1.00 85.49 120 ASP C O 1
ATOM 8892 N N . VAL C 3 121 ? 138.558 150.054 -2.067 1.00 87.40 121 VAL C N 1
ATOM 8893 C CA . VAL C 3 121 ? 139.593 149.986 -3.094 1.00 89.41 121 VAL C CA 1
ATOM 8894 C C . VAL C 3 121 ? 140.743 149.113 -2.607 1.00 89.23 121 VAL C C 1
ATOM 8895 O O . VAL C 3 121 ? 140.639 148.435 -1.578 1.00 88.51 121 VAL C O 1
ATOM 8899 N N . THR C 3 122 ? 141.825 149.120 -3.380 1.00 89.74 122 THR C N 1
ATOM 8900 C CA . THR C 3 122 ? 143.145 148.796 -2.870 1.00 89.56 122 THR C CA 1
ATOM 8901 C C . THR C 3 122 ? 143.400 149.711 -1.680 1.00 84.98 122 THR C C 1
ATOM 8902 O O . THR C 3 122 ? 142.751 150.750 -1.535 1.00 85.54 122 THR C O 1
ATOM 8906 N N . LEU C 3 123 ? 144.348 149.338 -0.833 1.00 81.52 123 LEU C N 1
ATOM 8907 C CA . LEU C 3 123 ? 144.857 150.281 0.148 1.00 78.24 123 LEU C CA 1
ATOM 8908 C C . LEU C 3 123 ? 146.374 150.318 0.100 1.00 76.39 123 LEU C C 1
ATOM 8909 O O . LEU C 3 123 ? 147.044 149.397 0.576 1.00 74.26 123 LEU C O 1
ATOM 8914 N N . ASP C 3 124 ? 146.905 151.374 -0.512 1.00 72.77 124 ASP C N 1
ATOM 8915 C CA . ASP C 3 124 ? 148.344 151.602 -0.537 1.00 71.07 124 ASP C CA 1
ATOM 8916 C C . ASP C 3 124 ? 148.753 152.498 0.626 1.00 65.40 124 ASP C C 1
ATOM 8917 O O . ASP C 3 124 ? 147.951 153.295 1.111 1.00 64.80 124 ASP C O 1
ATOM 8922 N N . ALA C 3 125 ? 150.006 152.355 1.055 1.00 63.35 125 ALA C N 1
ATOM 8923 C CA . ALA C 3 125 ? 150.543 153.029 2.245 1.00 61.49 125 ALA C CA 1
ATOM 8924 C C . ALA C 3 125 ? 150.007 154.441 2.481 1.00 62.10 125 ALA C C 1
ATOM 8925 O O . ALA C 3 125 ? 149.660 154.791 3.608 1.00 62.23 125 ALA C O 1
ATOM 8927 N N . THR C 3 126 ? 149.939 155.238 1.416 1.00 62.65 126 THR C N 1
ATOM 8928 C CA . THR C 3 126 ? 149.444 156.614 1.499 1.00 62.81 126 THR C CA 1
ATOM 8929 C C . THR C 3 126 ? 147.941 156.668 1.774 1.00 63.57 126 THR C C 1
ATOM 8930 O O . THR C 3 126 ? 147.498 157.377 2.680 1.00 63.02 126 THR C O 1
ATOM 8934 N N . SER C 3 127 ? 147.166 155.918 0.991 1.00 63.39 127 SER C N 1
ATOM 8935 C CA . SER C 3 127 ? 145.716 155.843 1.171 1.00 64.23 127 SER C CA 1
ATOM 8936 C C . SER C 3 127 ? 145.345 155.018 2.403 1.00 64.52 127 SER C C 1
ATOM 8937 O O . SER C 3 127 ? 144.244 155.159 2.941 1.00 64.68 127 SER C O 1
ATOM 8940 N N . ALA C 3 128 ? 146.267 154.157 2.833 1.00 64.05 128 ALA C N 1
ATOM 8941 C CA . ALA C 3 128 ? 146.095 153.364 4.046 1.00 63.55 128 ALA C CA 1
ATOM 8942 C C . ALA C 3 128 ? 146.146 154.255 5.283 1.00 62.64 128 ALA C C 1
ATOM 8943 O O . ALA C 3 128 ? 145.301 154.130 6.178 1.00 61.76 128 ALA C O 1
ATOM 8945 N N . ARG C 3 129 ? 147.137 155.148 5.321 1.00 63.19 129 ARG C N 1
ATOM 8946 C CA . ARG C 3 129 ? 147.316 156.086 6.432 1.00 63.91 129 ARG C CA 1
ATOM 8947 C C . ARG C 3 129 ? 146.092 156.965 6.651 1.00 64.65 129 ARG C C 1
ATOM 8948 O O . ARG C 3 129 ? 145.667 157.171 7.789 1.00 63.06 129 ARG C O 1
ATOM 8956 N N . GLU C 3 130 ? 145.538 157.477 5.554 1.00 65.45 130 GLU C N 1
ATOM 8957 C CA . GLU C 3 130 ? 144.354 158.333 5.596 1.00 65.77 130 GLU C CA 1
ATOM 8958 C C . GLU C 3 130 ? 143.131 157.588 6.131 1.00 63.11 130 GLU C C 1
ATOM 8959 O O . GLU C 3 130 ? 142.265 158.192 6.764 1.00 60.35 130 GLU C O 1
ATOM 8965 N N . ALA C 3 131 ? 143.068 156.282 5.873 1.00 60.31 131 ALA C N 1
ATOM 8966 C CA . ALA C 3 131 ? 141.941 155.455 6.304 1.00 57.73 131 ALA C CA 1
ATOM 8967 C C . ALA C 3 131 ? 141.875 155.298 7.824 1.00 55.82 131 ALA C C 1
ATOM 8968 O O . ALA C 3 131 ? 140.826 155.523 8.433 1.00 55.19 131 ALA C O 1
ATOM 8970 N N . ILE C 3 132 ? 143.000 154.921 8.426 1.00 54.07 132 ILE C N 1
ATOM 8971 C CA . ILE C 3 132 ? 143.076 154.678 9.869 1.00 52.54 132 ILE C CA 1
ATOM 8972 C C . ILE C 3 132 ? 143.173 155.962 10.691 1.00 52.24 132 ILE C C 1
ATOM 8973 O O . ILE C 3 132 ? 142.899 155.952 11.893 1.00 51.14 132 ILE C O 1
ATOM 8978 N N . SER C 3 133 ? 143.555 157.055 10.029 1.00 52.44 133 SER C N 1
ATOM 8979 C CA . SER C 3 133 ? 143.824 158.350 10.670 1.00 52.56 133 SER C CA 1
ATOM 8980 C C . SER C 3 133 ? 142.780 158.794 11.698 1.00 50.58 133 SER C C 1
ATOM 8981 O O . SER C 3 133 ? 143.088 159.566 12.610 1.00 50.95 133 SER C O 1
ATOM 8984 N N . GLY C 3 134 ? 141.553 158.301 11.545 1.00 50.28 134 GLY C N 1
ATOM 8985 C CA . GLY C 3 134 ? 140.476 158.574 12.492 1.00 49.83 134 GLY C CA 1
ATOM 8986 C C . GLY C 3 134 ? 140.632 157.880 13.831 1.00 47.85 134 GLY C C 1
ATOM 8987 O O . GLY C 3 134 ? 139.763 157.992 14.697 1.00 48.51 134 GLY C O 1
ATOM 8988 N N . ASN C 3 135 ? 141.736 157.157 13.997 1.00 46.78 135 ASN C N 1
ATOM 8989 C CA . ASN C 3 135 ? 142.023 156.434 15.230 1.00 45.52 135 ASN C CA 1
ATOM 8990 C C . ASN C 3 135 ? 143.444 156.706 15.715 1.00 45.10 135 ASN C C 1
ATOM 8991 O O . ASN C 3 135 ? 144.387 156.730 14.920 1.00 45.19 135 ASN C O 1
ATOM 8996 N N . LEU C 3 136 ? 143.587 156.911 17.021 1.00 45.08 136 LEU C N 1
ATOM 8997 C CA . LEU C 3 136 ? 144.884 157.225 17.613 1.00 45.09 136 LEU C CA 1
ATOM 8998 C C . LEU C 3 136 ? 145.493 156.024 18.325 1.00 46.76 136 LEU C C 1
ATOM 8999 O O . LEU C 3 136 ? 144.782 155.198 18.898 1.00 44.65 136 LEU C O 1
ATOM 9004 N N . CYS C 3 137 ? 146.818 155.937 18.273 1.00 46.19 137 CYS C N 1
ATOM 9005 C CA . CYS C 3 137 ? 147.566 154.899 18.970 1.00 45.37 137 CYS C CA 1
ATOM 9006 C C . CYS C 3 137 ? 148.842 155.494 19.544 1.00 47.56 137 CYS C C 1
ATOM 9007 O O . CYS C 3 137 ? 149.462 156.365 18.929 1.00 43.67 137 CYS C O 1
ATOM 9010 N N . ARG C 3 138 ? 149.233 155.013 20.719 1.00 45.43 138 ARG C N 1
ATOM 9011 C CA . ARG C 3 138 ? 150.406 155.537 21.405 1.00 45.82 138 ARG C CA 1
ATOM 9012 C C . ARG C 3 138 ? 151.531 154.520 21.585 1.00 45.66 138 ARG C C 1
ATOM 9013 O O . ARG C 3 138 ? 152.299 154.612 22.545 1.00 45.95 138 ARG C O 1
ATOM 9021 N N . CYS C 3 139 ? 151.650 153.567 20.663 1.00 44.53 139 CYS C N 1
ATOM 9022 C CA . CYS C 3 139 ? 152.594 152.466 20.857 1.00 44.20 139 CYS C CA 1
ATOM 9023 C C . CYS C 3 139 ? 153.326 151.995 19.609 1.00 43.32 139 CYS C C 1
ATOM 9024 O O . CYS C 3 139 ? 154.480 151.567 19.689 1.00 43.67 139 CYS C O 1
ATOM 9027 N N . THR C 3 140 ? 152.652 152.054 18.466 1.00 42.71 140 THR C N 1
ATOM 9028 C CA . THR C 3 140 ? 153.169 151.441 17.246 1.00 41.88 140 THR C CA 1
ATOM 9029 C C . THR C 3 140 ? 153.779 152.437 16.266 1.00 41.67 140 THR C C 1
ATOM 9030 O O . THR C 3 140 ? 154.672 152.081 15.491 1.00 40.79 140 THR C O 1
ATOM 9034 N N . GLY C 3 141 ? 153.304 153.679 16.312 1.00 40.40 141 GLY C N 1
ATOM 9035 C CA . GLY C 3 141 ? 153.726 154.695 15.355 1.00 39.94 141 GLY C CA 1
ATOM 9036 C C . GLY C 3 141 ? 153.031 154.525 14.017 1.00 38.75 141 GLY C C 1
ATOM 9037 O O . GLY C 3 141 ? 153.433 155.133 13.016 1.00 38.52 141 GLY C O 1
ATOM 9038 N N . TYR C 3 142 ? 151.982 153.696 14.012 1.00 38.93 142 TYR C N 1
ATOM 9039 C CA . TYR C 3 142 ? 151.132 153.452 12.840 1.00 38.73 142 TYR C CA 1
ATOM 9040 C C . TYR C 3 142 ? 151.866 152.725 11.715 1.00 39.35 142 TYR C C 1
ATOM 9041 O O . TYR C 3 142 ? 151.252 151.987 10.949 1.00 40.56 142 TYR C O 1
ATOM 9050 N N . GLN C 3 143 ? 153.177 152.946 11.624 1.00 40.17 143 GLN C N 1
ATOM 9051 C CA . GLN C 3 143 ? 154.034 152.353 10.593 1.00 41.66 143 GLN C CA 1
ATOM 9052 C C . GLN C 3 143 ? 153.683 150.892 10.322 1.00 42.10 143 GLN C C 1
ATOM 9053 O O . GLN C 3 143 ? 153.484 150.499 9.171 1.00 43.15 143 GLN C O 1
ATOM 9059 N N . GLN C 3 144 ? 153.597 150.105 11.392 1.00 42.52 144 GLN C N 1
ATOM 9060 C CA . GLN C 3 144 ? 153.274 148.687 11.294 1.00 43.41 144 GLN C CA 1
ATOM 9061 C C . GLN C 3 144 ? 151.794 148.452 11.015 1.00 43.22 144 GLN C C 1
ATOM 9062 O O . GLN C 3 144 ? 151.446 147.500 10.320 1.00 44.38 144 GLN C O 1
ATOM 9068 N N . ILE C 3 145 ? 150.933 149.312 11.561 1.00 42.54 145 ILE C N 1
ATOM 9069 C CA . ILE C 3 145 ? 149.494 149.261 11.282 1.00 42.51 145 ILE C CA 1
ATOM 9070 C C . ILE C 3 145 ? 149.257 149.509 9.795 1.00 42.72 145 ILE C C 1
ATOM 9071 O O . ILE C 3 145 ? 148.556 148.742 9.136 1.00 44.79 145 ILE C O 1
ATOM 9076 N N . VAL C 3 146 ? 149.859 150.580 9.281 1.00 43.06 146 VAL C N 1
ATOM 9077 C CA . VAL C 3 146 ? 149.816 150.917 7.859 1.00 43.46 146 VAL C CA 1
ATOM 9078 C C . VAL C 3 146 ? 150.345 149.754 7.022 1.00 44.36 146 VAL C C 1
ATOM 9079 O O . VAL C 3 146 ? 149.773 149.421 5.983 1.00 45.54 146 VAL C O 1
ATOM 9083 N N . GLU C 3 147 ? 151.428 149.136 7.489 1.00 45.38 147 GLU C N 1
ATOM 9084 C CA . GLU C 3 147 ? 151.963 147.926 6.869 1.00 46.91 147 GLU C CA 1
ATOM 9085 C C . GLU C 3 147 ? 151.012 146.742 7.026 1.00 47.58 147 GLU C C 1
ATOM 9086 O O . GLU C 3 147 ? 150.889 145.919 6.115 1.00 48.01 147 GLU C O 1
ATOM 9092 N N . ALA C 3 148 ? 150.345 146.663 8.177 1.00 48.22 148 ALA C N 1
ATOM 9093 C CA . ALA C 3 148 ? 149.415 145.571 8.460 1.00 49.33 148 ALA C CA 1
ATOM 9094 C C . ALA C 3 148 ? 148.191 145.610 7.556 1.00 51.56 148 ALA C C 1
ATOM 9095 O O . ALA C 3 148 ? 147.816 144.584 6.982 1.00 52.65 148 ALA C O 1
ATOM 9097 N N . THR C 3 149 ? 147.574 146.787 7.431 1.00 52.05 149 THR C N 1
ATOM 9098 C CA . THR C 3 149 ? 146.372 146.943 6.608 1.00 53.32 149 THR C CA 1
ATOM 9099 C C . THR C 3 149 ? 146.654 146.563 5.158 1.00 55.51 149 THR C C 1
ATOM 9100 O O . THR C 3 149 ? 145.887 145.817 4.553 1.00 57.34 149 THR C O 1
ATOM 9104 N N . VAL C 3 150 ? 147.759 147.077 4.616 1.00 55.91 150 VAL C N 1
ATOM 9105 C CA . VAL C 3 150 ? 148.161 146.805 3.232 1.00 57.77 150 VAL C CA 1
ATOM 9106 C C . VAL C 3 150 ? 148.248 145.302 2.970 1.00 60.26 150 VAL C C 1
ATOM 9107 O O . VAL C 3 150 ? 147.676 144.805 1.995 1.00 60.94 150 VAL C O 1
ATOM 9111 N N . ASP C 3 151 ? 148.954 144.589 3.849 1.00 62.08 151 ASP C N 1
ATOM 9112 C CA . ASP C 3 151 ? 149.096 143.136 3.752 1.00 65.53 151 ASP C CA 1
ATOM 9113 C C . ASP C 3 151 ? 147.738 142.446 3.652 1.00 66.86 151 ASP C C 1
ATOM 9114 O O . ASP C 3 151 ? 147.552 141.551 2.825 1.00 67.54 151 ASP C O 1
ATOM 9119 N N . ALA C 3 152 ? 146.801 142.874 4.498 1.00 67.81 152 ALA C N 1
ATOM 9120 C CA . ALA C 3 152 ? 145.445 142.325 4.521 1.00 69.31 152 ALA C CA 1
ATOM 9121 C C . ALA C 3 152 ? 144.742 142.461 3.174 1.00 69.71 152 ALA C C 1
ATOM 9122 O O . ALA C 3 152 ? 143.963 141.589 2.786 1.00 73.35 152 ALA C O 1
ATOM 9124 N N . PHE C 3 153 ? 145.027 143.553 2.469 1.00 70.85 153 PHE C N 1
ATOM 9125 C CA . PHE C 3 153 ? 144.369 143.852 1.201 1.00 71.95 153 PHE C CA 1
ATOM 9126 C C . PHE C 3 153 ? 145.037 143.194 -0.007 1.00 73.49 153 PHE C C 1
ATOM 9127 O O . PHE C 3 153 ? 144.471 143.190 -1.102 1.00 74.86 153 PHE C O 1
ATOM 9135 N N . HIS C 3 154 ? 146.231 142.637 0.189 1.00 76.65 154 HIS C N 1
ATOM 9136 C CA . HIS C 3 154 ? 146.912 141.939 -0.900 1.00 81.08 154 HIS C CA 1
ATOM 9137 C C . HIS C 3 154 ? 146.546 140.487 -0.969 1.00 84.17 154 HIS C C 1
ATOM 9138 O O . HIS C 3 154 ? 146.338 139.952 -2.060 1.00 85.48 154 HIS C O 1
ATOM 9145 N N . CYS C 3 155 ? 146.465 139.833 0.190 1.00 86.11 155 CYS C N 1
ATOM 9146 C CA . CYS C 3 155 ? 145.956 138.465 0.262 1.00 88.76 155 CYS C CA 1
ATOM 9147 C C . CYS C 3 155 ? 144.465 138.457 -0.080 1.00 89.07 155 CYS C C 1
ATOM 9148 O O . CYS C 3 155 ? 143.905 137.417 -0.437 1.00 90.56 155 CYS C O 1
ATOM 9151 N N . ARG C 3 156 ? 143.842 139.631 0.030 1.00 87.82 156 ARG C N 1
ATOM 9152 C CA . ARG C 3 156 ? 142.439 139.834 -0.324 1.00 86.35 156 ARG C CA 1
ATOM 9153 C C . ARG C 3 156 ? 142.243 139.758 -1.839 1.00 87.89 156 ARG C C 1
ATOM 9154 O O . ARG C 3 156 ? 141.527 138.880 -2.329 1.00 88.97 156 ARG C O 1
ATOM 9162 N N . ASP C 3 157 ? 142.893 140.669 -2.569 1.00 92.34 157 ASP C N 1
ATOM 9163 C CA . ASP C 3 157 ? 142.675 140.836 -4.015 1.00 97.22 157 ASP C CA 1
ATOM 9164 C C . ASP C 3 157 ? 143.644 140.033 -4.871 1.00 102.96 157 ASP C C 1
ATOM 9165 O O . ASP C 3 157 ? 143.323 138.933 -5.329 1.00 105.05 157 ASP C O 1
ATOM 9170 N N . HIS C 3 158 ? 144.826 140.616 -5.090 1.00 106.88 158 HIS C N 1
ATOM 9171 C CA . HIS C 3 158 ? 145.834 140.096 -6.021 1.00 109.37 158 HIS C CA 1
ATOM 9172 C C . HIS C 3 158 ? 146.416 138.794 -5.561 1.00 109.84 158 HIS C C 1
ATOM 9173 O O . HIS C 3 158 ? 147.349 138.269 -6.184 1.00 112.49 158 HIS C O 1
ATOM 9180 N N . ASN C 3 159 ? 145.901 138.322 -4.421 1.00 111.30 159 ASN C N 1
ATOM 9181 C CA . ASN C 3 159 ? 146.032 136.948 -3.935 1.00 113.51 159 ASN C CA 1
ATOM 9182 C C . ASN C 3 159 ? 146.731 135.965 -4.880 1.00 118.61 159 ASN C C 1
ATOM 9183 O O . ASN C 3 159 ? 146.080 135.279 -5.690 1.00 117.15 159 ASN C O 1
ATOM 9188 N N . ASP C 3 160 ? 148.058 135.910 -4.756 1.00 119.27 160 ASP C N 1
ATOM 9189 C CA . ASP C 3 160 ? 148.912 134.987 -5.512 1.00 119.85 160 ASP C CA 1
ATOM 9190 C C . ASP C 3 160 ? 148.943 135.341 -6.999 1.00 109.09 160 ASP C C 1
ATOM 9191 O O . ASP C 3 160 ? 149.618 134.671 -7.794 1.00 129.53 160 ASP C O 1
ATOM 9196 N N . MET D 4 1 ? 113.275 122.963 44.386 1.00 72.71 1 MET E N 1
ATOM 9197 C CA . MET D 4 1 ? 113.065 124.437 44.544 1.00 72.78 1 MET E CA 1
ATOM 9198 C C . MET D 4 1 ? 112.253 125.027 43.403 1.00 68.41 1 MET E C 1
ATOM 9199 O O . MET D 4 1 ? 111.443 124.343 42.777 1.00 64.96 1 MET E O 1
ATOM 9204 N N . LYS D 4 2 ? 112.493 126.317 43.160 1.00 65.98 2 LYS E N 1
ATOM 9205 C CA . LYS D 4 2 ? 112.028 127.052 41.977 1.00 62.88 2 LYS E CA 1
ATOM 9206 C C . LYS D 4 2 ? 110.536 126.884 41.651 1.00 58.81 2 LYS E C 1
ATOM 9207 O O . LYS D 4 2 ? 110.158 126.000 40.878 1.00 60.79 2 LYS E O 1
ATOM 9213 N N . PRO D 4 3 ? 109.679 127.734 42.240 1.00 56.54 3 PRO E N 1
ATOM 9214 C CA . PRO D 4 3 ? 108.259 127.599 41.925 1.00 55.05 3 PRO E CA 1
ATOM 9215 C C . PRO D 4 3 ? 107.941 128.097 40.513 1.00 54.59 3 PRO E C 1
ATOM 9216 O O . PRO D 4 3 ? 108.720 128.871 39.956 1.00 55.11 3 PRO E O 1
ATOM 9220 N N . PRO D 4 4 ? 106.817 127.635 39.926 1.00 53.22 4 PRO E N 1
ATOM 9221 C CA . PRO D 4 4 ? 106.414 128.084 38.589 1.00 53.21 4 PRO E CA 1
ATOM 9222 C C . PRO D 4 4 ? 106.025 129.557 38.545 1.00 53.91 4 PRO E C 1
ATOM 9223 O O . PRO D 4 4 ? 105.835 130.183 39.591 1.00 54.76 4 PRO E O 1
ATOM 9227 N N . SER D 4 5 ? 105.918 130.097 37.335 1.00 55.18 5 SER E N 1
ATOM 9228 C CA . SER D 4 5 ? 105.539 131.489 37.138 1.00 56.64 5 SER E CA 1
ATOM 9229 C C . SER D 4 5 ? 104.045 131.688 37.362 1.00 57.44 5 SER E C 1
ATOM 9230 O O . SER D 4 5 ? 103.232 130.833 36.998 1.00 57.55 5 SER E O 1
ATOM 9233 N N . PHE D 4 6 ? 103.701 132.823 37.965 1.00 57.79 6 PHE E N 1
ATOM 9234 C CA . PHE D 4 6 ? 102.310 133.201 38.200 1.00 58.29 6 PHE E CA 1
ATOM 9235 C C . PHE D 4 6 ? 102.168 134.705 38.399 1.00 58.12 6 PHE E C 1
ATOM 9236 O O . PHE D 4 6 ? 103.138 135.397 38.722 1.00 58.30 6 PHE E O 1
ATOM 9244 N N . ASP D 4 7 ? 100.953 135.202 38.196 1.00 58.05 7 ASP E N 1
ATOM 9245 C CA . ASP D 4 7 ? 100.615 136.573 38.547 1.00 58.06 7 ASP E CA 1
ATOM 9246 C C . ASP D 4 7 ? 100.096 136.591 39.977 1.00 57.50 7 ASP E C 1
ATOM 9247 O O . ASP D 4 7 ? 99.554 135.594 40.460 1.00 57.01 7 ASP E O 1
ATOM 9252 N N . TYR D 4 8 ? 100.267 137.723 40.650 1.00 55.85 8 TYR E N 1
ATOM 9253 C CA . TYR D 4 8 ? 100.021 137.802 42.083 1.00 54.69 8 TYR E CA 1
ATOM 9254 C C . TYR D 4 8 ? 99.329 139.103 42.476 1.00 55.13 8 TYR E C 1
ATOM 9255 O O . TYR D 4 8 ? 99.709 140.183 42.018 1.00 55.02 8 TYR E O 1
ATOM 9264 N N . VAL D 4 9 ? 98.321 138.983 43.336 1.00 56.09 9 VAL E N 1
ATOM 9265 C CA . VAL D 4 9 ? 97.546 140.129 43.816 1.00 57.21 9 VAL E CA 1
ATOM 9266 C C . VAL D 4 9 ? 97.182 139.975 45.290 1.00 57.91 9 VAL E C 1
ATOM 9267 O O . VAL D 4 9 ? 97.085 138.858 45.803 1.00 57.80 9 VAL E O 1
ATOM 9271 N N . VAL D 4 10 ? 96.984 141.108 45.960 1.00 58.72 10 VAL E N 1
ATOM 9272 C CA . VAL D 4 10 ? 96.489 141.126 47.332 1.00 59.60 10 VAL E CA 1
ATOM 9273 C C . VAL D 4 10 ? 95.055 141.649 47.324 1.00 61.95 10 VAL E C 1
ATOM 9274 O O . VAL D 4 10 ? 94.785 142.735 46.802 1.00 61.92 10 VAL E O 1
ATOM 9278 N N . ALA D 4 11 ? 94.143 140.862 47.888 1.00 64.83 11 ALA E N 1
ATOM 9279 C CA . ALA D 4 11 ? 92.734 141.233 47.959 1.00 68.01 11 ALA E CA 1
ATOM 9280 C C . ALA D 4 11 ? 92.488 142.271 49.049 1.00 69.08 11 ALA E C 1
ATOM 9281 O O . ALA D 4 11 ? 93.110 142.225 50.114 1.00 69.46 11 ALA E O 1
ATOM 9283 N N . ASP D 4 12 ? 91.578 143.203 48.772 1.00 73.14 12 ASP E N 1
ATOM 9284 C CA . ASP D 4 12 ? 91.203 144.237 49.735 1.00 76.35 12 ASP E CA 1
ATOM 9285 C C . ASP D 4 12 ? 90.074 143.785 50.656 1.00 76.66 12 ASP E C 1
ATOM 9286 O O . ASP D 4 12 ? 90.042 144.154 51.832 1.00 76.91 12 ASP E O 1
ATOM 9291 N N . SER D 4 13 ? 89.146 142.995 50.117 1.00 76.79 13 SER E N 1
ATOM 9292 C CA . SER D 4 13 ? 87.998 142.519 50.891 1.00 77.13 13 SER E CA 1
ATOM 9293 C C . SER D 4 13 ? 87.566 141.097 50.528 1.00 77.01 13 SER E C 1
ATOM 9294 O O . SER D 4 13 ? 88.031 140.520 49.538 1.00 76.77 13 SER E O 1
ATOM 9297 N N . VAL D 4 14 ? 86.677 140.544 51.352 1.00 78.50 14 VAL E N 1
ATOM 9298 C CA . VAL D 4 14 ? 86.234 139.150 51.239 1.00 79.64 14 VAL E CA 1
ATOM 9299 C C . VAL D 4 14 ? 85.526 138.825 49.924 1.00 79.47 14 VAL E C 1
ATOM 9300 O O . VAL D 4 14 ? 85.625 137.700 49.426 1.00 79.66 14 VAL E O 1
ATOM 9304 N N . GLU D 4 15 ? 84.817 139.805 49.367 1.00 79.78 15 GLU E N 1
ATOM 9305 C CA . GLU D 4 15 ? 84.164 139.626 48.075 1.00 80.46 15 GLU E CA 1
ATOM 9306 C C . GLU D 4 15 ? 85.035 140.128 46.926 1.00 78.74 15 GLU E C 1
ATOM 9307 O O . GLU D 4 15 ? 84.829 139.736 45.779 1.00 79.02 15 GLU E O 1
ATOM 9313 N N . HIS D 4 16 ? 85.992 141.002 47.246 1.00 77.87 16 HIS E N 1
ATOM 9314 C CA . HIS D 4 16 ? 87.030 141.424 46.304 1.00 76.91 16 HIS E CA 1
ATOM 9315 C C . HIS D 4 16 ? 87.822 140.221 45.887 1.00 76.74 16 HIS E C 1
ATOM 9316 O O . HIS D 4 16 ? 88.127 140.048 44.703 1.00 76.93 16 HIS E O 1
ATOM 9323 N N . ALA D 4 17 ? 88.165 139.387 46.869 1.00 77.22 17 ALA E N 1
ATOM 9324 C CA . ALA D 4 17 ? 88.894 138.143 46.642 1.00 77.38 17 ALA E CA 1
ATOM 9325 C C . ALA D 4 17 ? 88.110 137.205 45.731 1.00 78.20 17 ALA E C 1
ATOM 9326 O O . ALA D 4 17 ? 88.647 136.707 44.738 1.00 78.07 17 ALA E O 1
ATOM 9328 N N . LEU D 4 18 ? 86.844 136.974 46.078 1.00 79.04 18 LEU E N 1
ATOM 9329 C CA . LEU D 4 18 ? 85.932 136.170 45.266 1.00 79.50 18 LEU E CA 1
ATOM 9330 C C . LEU D 4 18 ? 85.767 136.751 43.871 1.00 78.87 18 LEU E C 1
ATOM 9331 O O . LEU D 4 18 ? 85.778 136.015 42.882 1.00 77.84 18 LEU E O 1
ATOM 9336 N N . ARG D 4 19 ? 85.609 138.074 43.807 1.00 79.54 19 ARG E N 1
ATOM 9337 C CA . ARG D 4 19 ? 85.426 138.786 42.545 1.00 80.13 19 ARG E CA 1
ATOM 9338 C C . ARG D 4 19 ? 86.571 138.572 41.566 1.00 78.00 19 ARG E C 1
ATOM 9339 O O . ARG D 4 19 ? 86.339 138.346 40.377 1.00 77.71 19 ARG E O 1
ATOM 9347 N N . LEU D 4 20 ? 87.802 138.636 42.065 1.00 76.59 20 LEU E N 1
ATOM 9348 C CA . LEU D 4 20 ? 88.964 138.634 41.183 1.00 75.35 20 LEU E CA 1
ATOM 9349 C C . LEU D 4 20 ? 89.378 137.244 40.692 1.00 75.06 20 LEU E C 1
ATOM 9350 O O . LEU D 4 20 ? 89.569 137.060 39.493 1.00 76.07 20 LEU E O 1
ATOM 9355 N N . LEU D 4 21 ? 89.511 136.277 41.601 1.00 74.79 21 LEU E N 1
ATOM 9356 C CA . LEU D 4 21 ? 89.960 134.933 41.217 1.00 74.54 21 LEU E CA 1
ATOM 9357 C C . LEU D 4 21 ? 88.924 134.212 40.354 1.00 75.47 21 LEU E C 1
ATOM 9358 O O . LEU D 4 21 ? 89.261 133.276 39.619 1.00 74.64 21 LEU E O 1
ATOM 9363 N N . ALA D 4 22 ? 87.671 134.655 40.460 1.00 75.45 22 ALA E N 1
ATOM 9364 C CA . ALA D 4 22 ? 86.575 134.134 39.645 1.00 76.86 22 ALA E CA 1
ATOM 9365 C C . ALA D 4 22 ? 86.865 134.318 38.158 1.00 77.98 22 ALA E C 1
ATOM 9366 O O . ALA D 4 22 ? 87.021 133.336 37.429 1.00 78.00 22 ALA E O 1
ATOM 9368 N N . ASP D 4 23 ? 86.945 135.571 37.714 1.00 80.08 23 ASP E N 1
ATOM 9369 C CA . ASP D 4 23 ? 87.270 135.865 36.318 1.00 81.34 23 ASP E CA 1
ATOM 9370 C C . ASP D 4 23 ? 88.779 135.788 36.062 1.00 80.23 23 ASP E C 1
ATOM 9371 O O . ASP D 4 23 ? 89.218 135.784 34.912 1.00 79.89 23 ASP E O 1
ATOM 9376 N N . GLY D 4 24 ? 89.558 135.722 37.140 1.00 79.24 24 GLY E N 1
ATOM 9377 C CA . GLY D 4 24 ? 91.017 135.671 37.056 1.00 77.93 24 GLY E CA 1
ATOM 9378 C C . GLY D 4 24 ? 91.560 134.355 36.538 1.00 78.32 24 GLY E C 1
ATOM 9379 O O . GLY D 4 24 ? 92.533 134.336 35.782 1.00 76.99 24 GLY E O 1
ATOM 9380 N N . GLY D 4 25 ? 90.934 133.254 36.942 1.00 75.34 25 GLY E N 1
ATOM 9381 C CA . GLY D 4 25 ? 91.376 131.943 36.504 1.00 73.78 25 GLY E CA 1
ATOM 9382 C C . GLY D 4 25 ? 90.436 130.802 36.818 1.00 72.81 25 GLY E C 1
ATOM 9383 O O . GLY D 4 25 ? 89.886 130.708 37.919 1.00 73.02 25 GLY E O 1
ATOM 9384 N N . ASP D 4 26 ? 90.244 129.948 35.815 1.00 73.71 26 ASP E N 1
ATOM 9385 C CA . ASP D 4 26 ? 89.725 128.602 36.002 1.00 74.42 26 ASP E CA 1
ATOM 9386 C C . ASP D 4 26 ? 90.662 127.923 36.997 1.00 76.34 26 ASP E C 1
ATOM 9387 O O . ASP D 4 26 ? 90.225 127.195 37.892 1.00 74.81 26 ASP E O 1
ATOM 9392 N N . ASP D 4 27 ? 91.954 128.204 36.838 1.00 76.57 27 ASP E N 1
ATOM 9393 C CA . ASP D 4 27 ? 93.004 127.653 37.684 1.00 78.08 27 ASP E CA 1
ATOM 9394 C C . ASP D 4 27 ? 93.770 128.740 38.449 1.00 75.76 27 ASP E C 1
ATOM 9395 O O . ASP D 4 27 ? 95.005 128.746 38.473 1.00 75.95 27 ASP E O 1
ATOM 9400 N N . ALA D 4 28 ? 93.027 129.661 39.061 1.00 73.35 28 ALA E N 1
ATOM 9401 C CA . ALA D 4 28 ? 93.603 130.645 39.972 1.00 70.69 28 ALA E CA 1
ATOM 9402 C C . ALA D 4 28 ? 93.496 130.118 41.396 1.00 69.02 28 ALA E C 1
ATOM 9403 O O . ALA D 4 28 ? 92.477 129.532 41.771 1.00 69.58 28 ALA E O 1
ATOM 9405 N N . LYS D 4 29 ? 94.544 130.327 42.187 1.00 66.73 29 LYS E N 1
ATOM 9406 C CA . LYS D 4 29 ? 94.577 129.812 43.554 1.00 65.24 29 LYS E CA 1
ATOM 9407 C C . LYS D 4 29 ? 94.734 130.877 44.631 1.00 63.21 29 LYS E C 1
ATOM 9408 O O . LYS D 4 29 ? 95.266 131.959 44.384 1.00 62.37 29 LYS E O 1
ATOM 9414 N N . ILE D 4 30 ? 94.250 130.549 45.825 1.00 61.50 30 ILE E N 1
ATOM 9415 C CA . ILE D 4 30 ? 94.306 131.428 46.990 1.00 60.27 30 ILE E CA 1
ATOM 9416 C C . ILE D 4 30 ? 95.560 131.052 47.778 1.00 59.19 30 ILE E C 1
ATOM 9417 O O . ILE D 4 30 ? 96.066 129.941 47.622 1.00 58.58 30 ILE E O 1
ATOM 9422 N N . ILE D 4 31 ? 96.075 131.956 48.611 1.00 59.28 31 ILE E N 1
ATOM 9423 C CA . ILE D 4 31 ? 97.312 131.649 49.338 1.00 59.83 31 ILE E CA 1
ATOM 9424 C C . ILE D 4 31 ? 97.240 131.710 50.873 1.00 59.83 31 ILE E C 1
ATOM 9425 O O . ILE D 4 31 ? 97.556 130.725 51.532 1.00 58.77 31 ILE E O 1
ATOM 9430 N N . ALA D 4 32 ? 96.818 132.843 51.434 1.00 58.90 32 ALA E N 1
ATOM 9431 C CA . ALA D 4 32 ? 96.822 133.039 52.889 1.00 57.56 32 ALA E CA 1
ATOM 9432 C C . ALA D 4 32 ? 98.177 132.688 53.526 1.00 54.69 32 ALA E C 1
ATOM 9433 O O . ALA D 4 32 ? 99.142 133.446 53.390 1.00 54.69 32 ALA E O 1
ATOM 9435 N N . GLY D 4 33 ? 98.243 131.535 54.194 1.00 54.29 33 GLY E N 1
ATOM 9436 C CA . GLY D 4 33 ? 99.427 131.122 54.952 1.00 52.88 33 GLY E CA 1
ATOM 9437 C C . GLY D 4 33 ? 100.662 130.818 54.125 1.00 52.84 33 GLY E C 1
ATOM 9438 O O . GLY D 4 33 ? 101.727 131.395 54.357 1.00 52.61 33 GLY E O 1
ATOM 9439 N N . GLY D 4 34 ? 100.526 129.902 53.171 1.00 51.86 34 GLY E N 1
ATOM 9440 C CA . GLY D 4 34 ? 101.630 129.544 52.284 1.00 51.02 34 GLY E CA 1
ATOM 9441 C C . GLY D 4 34 ? 102.300 128.218 52.592 1.00 49.72 34 GLY E C 1
ATOM 9442 O O . GLY D 4 34 ? 102.790 127.551 51.683 1.00 49.07 34 GLY E O 1
ATOM 9443 N N . GLN D 4 35 ? 102.303 127.831 53.868 1.00 48.78 35 GLN E N 1
ATOM 9444 C CA . GLN D 4 35 ? 103.086 126.680 54.356 1.00 48.19 35 GLN E CA 1
ATOM 9445 C C . GLN D 4 35 ? 102.722 125.335 53.720 1.00 48.14 35 GLN E C 1
ATOM 9446 O O . GLN D 4 35 ? 103.422 124.337 53.920 1.00 47.98 35 GLN E O 1
ATOM 9452 N N . SER D 4 36 ? 101.623 125.311 52.969 1.00 48.50 36 SER E N 1
ATOM 9453 C CA . SER D 4 36 ? 101.256 124.146 52.171 1.00 48.20 36 SER E CA 1
ATOM 9454 C C . SER D 4 36 ? 101.333 124.452 50.684 1.00 48.36 36 SER E C 1
ATOM 9455 O O . SER D 4 36 ? 101.751 123.599 49.904 1.00 48.63 36 SER E O 1
ATOM 9458 N N . LEU D 4 37 ? 100.932 125.659 50.289 1.00 48.61 37 LEU E N 1
ATOM 9459 C CA . LEU D 4 37 ? 100.934 126.017 48.871 1.00 48.90 37 LEU E CA 1
ATOM 9460 C C . LEU D 4 37 ? 102.341 126.263 48.336 1.00 48.70 37 LEU E C 1
ATOM 9461 O O . LEU D 4 37 ? 102.721 125.698 47.309 1.00 49.41 37 LEU E O 1
ATOM 9466 N N . VAL D 4 38 ? 103.102 127.109 49.030 1.00 48.34 38 VAL E N 1
ATOM 9467 C CA . VAL D 4 38 ? 104.462 127.459 48.609 1.00 48.25 38 VAL E CA 1
ATOM 9468 C C . VAL D 4 38 ? 105.382 126.233 48.456 1.00 48.10 38 VAL E C 1
ATOM 9469 O O . VAL D 4 38 ? 106.113 126.141 47.466 1.00 49.01 38 VAL E O 1
ATOM 9473 N N . PRO D 4 39 ? 105.357 125.289 49.424 1.00 47.70 39 PRO E N 1
ATOM 9474 C CA . PRO D 4 39 ? 106.156 124.079 49.208 1.00 47.82 39 PRO E CA 1
ATOM 9475 C C . PRO D 4 39 ? 105.654 123.223 48.046 1.00 47.91 39 PRO E C 1
ATOM 9476 O O . PRO D 4 39 ? 106.468 122.647 47.321 1.00 49.53 39 PRO E O 1
ATOM 9480 N N . LEU D 4 40 ? 104.336 123.147 47.866 1.00 49.09 40 LEU E N 1
ATOM 9481 C CA . LEU D 4 40 ? 103.758 122.447 46.717 1.00 50.13 40 LEU E CA 1
ATOM 9482 C C . LEU D 4 40 ? 104.202 123.092 45.401 1.00 51.31 40 LEU E C 1
ATOM 9483 O O . LEU D 4 40 ? 104.137 122.469 44.342 1.00 53.17 40 LEU E O 1
ATOM 9488 N N . LEU D 4 41 ? 104.671 124.336 45.487 1.00 52.63 41 LEU E N 1
ATOM 9489 C CA . LEU D 4 41 ? 105.185 125.070 44.333 1.00 54.41 41 LEU E CA 1
ATOM 9490 C C . LEU D 4 41 ? 106.653 124.758 44.043 1.00 55.46 41 LEU E C 1
ATOM 9491 O O . LEU D 4 41 ? 107.029 124.564 42.887 1.00 56.21 41 LEU E O 1
ATOM 9496 N N . ASN D 4 42 ? 107.476 124.712 45.090 1.00 54.96 42 ASN E N 1
ATOM 9497 C CA . ASN D 4 42 ? 108.893 124.373 44.946 1.00 54.93 42 ASN E CA 1
ATOM 9498 C C . ASN D 4 42 ? 109.090 122.928 44.496 1.00 55.53 42 ASN E C 1
ATOM 9499 O O . ASN D 4 42 ? 110.134 122.575 43.951 1.00 55.88 42 ASN E O 1
ATOM 9504 N N . PHE D 4 43 ? 108.082 122.095 44.734 1.00 55.72 43 PHE E N 1
ATOM 9505 C CA . PHE D 4 43 ? 108.077 120.741 44.198 1.00 56.73 43 PHE E CA 1
ATOM 9506 C C . PHE D 4 43 ? 107.412 120.691 42.831 1.00 58.43 43 PHE E C 1
ATOM 9507 O O . PHE D 4 43 ? 107.369 119.635 42.192 1.00 59.05 43 PHE E O 1
ATOM 9515 N N . ARG D 4 44 ? 106.905 121.842 42.390 1.00 59.02 44 ARG E N 1
ATOM 9516 C CA . ARG D 4 44 ? 106.208 121.963 41.112 1.00 60.55 44 ARG E CA 1
ATOM 9517 C C . ARG D 4 44 ? 105.040 120.988 41.035 1.00 61.57 44 ARG E C 1
ATOM 9518 O O . ARG D 4 44 ? 104.782 120.378 39.995 1.00 61.96 44 ARG E O 1
ATOM 9526 N N . MET D 4 45 ? 104.346 120.848 42.160 1.00 60.65 45 MET E N 1
ATOM 9527 C CA . MET D 4 45 ? 103.190 119.971 42.264 1.00 60.57 45 MET E CA 1
ATOM 9528 C C . MET D 4 45 ? 101.887 120.758 42.125 1.00 59.27 45 MET E C 1
ATOM 9529 O O . MET D 4 45 ? 100.797 120.207 42.301 1.00 59.21 45 MET E O 1
ATOM 9534 N N . SER D 4 46 ? 102.010 122.046 41.808 1.00 58.09 46 SER E N 1
ATOM 9535 C CA . SER D 4 46 ? 100.856 122.904 41.554 1.00 57.19 46 SER E CA 1
ATOM 9536 C C . SER D 4 46 ? 101.219 123.988 40.550 1.00 57.35 46 SER E C 1
ATOM 9537 O O . SER D 4 46 ? 102.311 124.558 40.610 1.00 57.16 46 SER E O 1
ATOM 9540 N N . ARG D 4 47 ? 100.295 124.273 39.637 1.00 58.31 47 ARG E N 1
ATOM 9541 C CA . ARG D 4 47 ? 100.536 125.240 38.570 1.00 59.69 47 ARG E CA 1
ATOM 9542 C C . ARG D 4 47 ? 99.486 126.352 38.560 1.00 59.85 47 ARG E C 1
ATOM 9543 O O . ARG D 4 47 ? 98.721 126.466 37.597 1.00 60.24 47 ARG E O 1
ATOM 9551 N N . PRO D 4 48 ? 99.437 127.179 39.624 1.00 59.42 48 PRO E N 1
ATOM 9552 C CA . PRO D 4 48 ? 98.477 128.273 39.544 1.00 60.36 48 PRO E CA 1
ATOM 9553 C C . PRO D 4 48 ? 98.908 129.274 38.477 1.00 61.49 48 PRO E C 1
ATOM 9554 O O . PRO D 4 48 ? 100.107 129.479 38.268 1.00 61.06 48 PRO E O 1
ATOM 9558 N N . SER D 4 49 ? 97.937 129.860 37.786 1.00 62.29 49 SER E N 1
ATOM 9559 C CA . SER D 4 49 ? 98.214 130.956 36.868 1.00 62.54 49 SER E CA 1
ATOM 9560 C C . SER D 4 49 ? 98.193 132.256 37.661 1.00 60.84 49 SER E C 1
ATOM 9561 O O . SER D 4 49 ? 99.064 133.120 37.497 1.00 60.34 49 SER E O 1
ATOM 9564 N N . LEU D 4 50 ? 97.194 132.372 38.532 1.00 59.80 50 LEU E N 1
ATOM 9565 C CA . LEU D 4 50 ? 97.025 133.541 39.374 1.00 59.07 50 LEU E CA 1
ATOM 9566 C C . LEU D 4 50 ? 96.974 133.125 40.838 1.00 58.69 50 LEU E C 1
ATOM 9567 O O . LEU D 4 50 ? 96.254 132.195 41.207 1.00 59.93 50 LEU E O 1
ATOM 9572 N N . LEU D 4 51 ? 97.757 133.813 41.662 1.00 58.31 51 LEU E N 1
ATOM 9573 C CA . LEU D 4 51 ? 97.701 133.634 43.106 1.00 57.99 51 LEU E CA 1
ATOM 9574 C C . LEU D 4 51 ? 97.049 134.838 43.765 1.00 58.04 51 LEU E C 1
ATOM 9575 O O . LEU D 4 51 ? 97.432 135.983 43.510 1.00 58.36 51 LEU E O 1
ATOM 9580 N N . VAL D 4 52 ? 96.058 134.575 44.609 1.00 57.53 52 VAL E N 1
ATOM 9581 C CA . VAL D 4 52 ? 95.336 135.640 45.293 1.00 57.10 52 VAL E CA 1
ATOM 9582 C C . VAL D 4 52 ? 95.723 135.654 46.764 1.00 57.07 52 VAL E C 1
ATOM 9583 O O . VAL D 4 52 ? 95.337 134.760 47.524 1.00 57.10 52 VAL E O 1
ATOM 9587 N N . ASP D 4 53 ? 96.493 136.661 47.161 1.00 56.94 53 ASP E N 1
ATOM 9588 C CA . ASP D 4 53 ? 96.867 136.797 48.559 1.00 57.10 53 ASP E CA 1
ATOM 9589 C C . ASP D 4 53 ? 95.746 137.437 49.363 1.00 57.27 53 ASP E C 1
ATOM 9590 O O . ASP D 4 53 ? 95.440 138.622 49.207 1.00 57.41 53 ASP E O 1
ATOM 9595 N N . ILE D 4 54 ? 95.133 136.627 50.218 1.00 58.29 54 ILE E N 1
ATOM 9596 C CA . ILE D 4 54 ? 94.077 137.087 51.111 1.00 59.35 54 ILE E CA 1
ATOM 9597 C C . ILE D 4 54 ? 94.617 137.320 52.516 1.00 61.53 54 ILE E C 1
ATOM 9598 O O . ILE D 4 54 ? 93.894 137.802 53.391 1.00 62.19 54 ILE E O 1
ATOM 9603 N N . ASN D 4 55 ? 95.888 136.977 52.723 1.00 62.55 55 ASN E N 1
ATOM 9604 C CA . ASN D 4 55 ? 96.524 137.052 54.039 1.00 64.31 55 ASN E CA 1
ATOM 9605 C C . ASN D 4 55 ? 96.460 138.442 54.676 1.00 64.44 55 ASN E C 1
ATOM 9606 O O . ASN D 4 55 ? 96.863 138.627 55.827 1.00 64.75 55 ASN E O 1
ATOM 9611 N N . ARG D 4 56 ? 95.937 139.405 53.918 1.00 65.64 56 ARG E N 1
ATOM 9612 C CA . ARG D 4 56 ? 95.844 140.793 54.351 1.00 67.44 56 ARG E CA 1
ATOM 9613 C C . ARG D 4 56 ? 94.427 141.346 54.135 1.00 67.88 56 ARG E C 1
ATOM 9614 O O . ARG D 4 56 ? 94.239 142.396 53.514 1.00 67.34 56 ARG E O 1
ATOM 9622 N N . VAL D 4 57 ? 93.441 140.617 54.655 1.00 66.66 57 VAL E N 1
ATOM 9623 C CA . VAL D 4 57 ? 92.026 140.991 54.581 1.00 66.77 57 VAL E CA 1
ATOM 9624 C C . VAL D 4 57 ? 91.521 141.152 56.022 1.00 68.39 57 VAL E C 1
ATOM 9625 O O . VAL D 4 57 ? 91.816 140.305 56.870 1.00 68.32 57 VAL E O 1
ATOM 9629 N N . PRO D 4 58 ? 90.766 142.237 56.308 1.00 68.25 58 PRO E N 1
ATOM 9630 C CA . PRO D 4 58 ? 90.493 142.641 57.698 1.00 69.73 58 PRO E CA 1
ATOM 9631 C C . PRO D 4 58 ? 89.833 141.612 58.628 1.00 69.86 58 PRO E C 1
ATOM 9632 O O . PRO D 4 58 ? 90.501 141.084 59.520 1.00 71.34 58 PRO E O 1
ATOM 9636 N N . GLY D 4 59 ? 88.548 141.333 58.411 1.00 71.24 59 GLY E N 1
ATOM 9637 C CA . GLY D 4 59 ? 87.704 140.620 59.377 1.00 71.80 59 GLY E CA 1
ATOM 9638 C C . GLY D 4 59 ? 88.163 139.283 59.934 1.00 73.17 59 GLY E C 1
ATOM 9639 O O . GLY D 4 59 ? 88.070 139.046 61.141 1.00 74.03 59 GLY E O 1
ATOM 9640 N N . LEU D 4 60 ? 88.661 138.414 59.059 1.00 73.80 60 LEU E N 1
ATOM 9641 C CA . LEU D 4 60 ? 88.911 137.010 59.398 1.00 74.72 60 LEU E CA 1
ATOM 9642 C C . LEU D 4 60 ? 90.196 136.808 60.205 1.00 76.59 60 LEU E C 1
ATOM 9643 O O . LEU D 4 60 ? 91.159 136.232 59.704 1.00 73.96 60 LEU E O 1
ATOM 9648 N N . ALA D 4 61 ? 90.210 137.269 61.454 1.00 77.07 61 ALA E N 1
ATOM 9649 C CA . ALA D 4 61 ? 91.427 137.202 62.272 1.00 78.16 61 ALA E CA 1
ATOM 9650 C C . ALA D 4 61 ? 91.170 137.055 63.772 1.00 78.58 61 ALA E C 1
ATOM 9651 O O . ALA D 4 61 ? 92.108 136.864 64.551 1.00 78.32 61 ALA E O 1
ATOM 9653 N N . ASN D 4 62 ? 89.903 137.130 64.168 1.00 79.21 62 ASN E N 1
ATOM 9654 C CA . ASN D 4 62 ? 89.539 137.223 65.581 1.00 79.86 62 ASN E CA 1
ATOM 9655 C C . ASN D 4 62 ? 88.770 136.020 66.122 1.00 80.36 62 ASN E C 1
ATOM 9656 O O . ASN D 4 62 ? 88.348 135.142 65.364 1.00 80.92 62 ASN E O 1
ATOM 9661 N N . ILE D 4 63 ? 88.592 135.994 67.441 1.00 81.70 63 ILE E N 1
ATOM 9662 C CA . ILE D 4 63 ? 87.937 134.879 68.118 1.00 82.25 63 ILE E CA 1
ATOM 9663 C C . ILE D 4 63 ? 86.807 135.371 69.026 1.00 85.64 63 ILE E C 1
ATOM 9664 O O . ILE D 4 63 ? 87.039 136.135 69.969 1.00 84.84 63 ILE E O 1
ATOM 9669 N N . ARG D 4 64 ? 85.588 134.925 68.729 1.00 87.01 64 ARG E N 1
ATOM 9670 C CA . ARG D 4 64 ? 84.391 135.379 69.439 1.00 89.17 64 ARG E CA 1
ATOM 9671 C C . ARG D 4 64 ? 83.671 134.239 70.155 1.00 87.53 64 ARG E C 1
ATOM 9672 O O . ARG D 4 64 ? 83.725 133.087 69.721 1.00 83.83 64 ARG E O 1
ATOM 9680 N N . LYS D 4 65 ? 82.997 134.579 71.252 1.00 83.65 65 LYS E N 1
ATOM 9681 C CA . LYS D 4 65 ? 82.182 133.630 72.007 1.00 81.93 65 LYS E CA 1
ATOM 9682 C C . LYS D 4 65 ? 80.698 133.918 71.751 1.00 80.82 65 LYS E C 1
ATOM 9683 O O . LYS D 4 65 ? 79.920 134.145 72.685 1.00 79.99 65 LYS E O 1
ATOM 9689 N N . SER D 4 66 ? 80.318 133.911 70.474 1.00 81.14 66 SER E N 1
ATOM 9690 C CA . SER D 4 66 ? 78.944 134.201 70.067 1.00 81.16 66 SER E CA 1
ATOM 9691 C C . SER D 4 66 ? 77.998 133.059 70.424 1.00 81.59 66 SER E C 1
ATOM 9692 O O . SER D 4 66 ? 78.305 131.890 70.176 1.00 80.73 66 SER E O 1
ATOM 9695 N N . ASP D 4 67 ? 76.855 133.417 71.010 1.00 82.20 67 ASP E N 1
ATOM 9696 C CA . ASP D 4 67 ? 75.776 132.474 71.329 1.00 83.18 67 ASP E CA 1
ATOM 9697 C C . ASP D 4 67 ? 76.231 131.257 72.133 1.00 79.12 67 ASP E C 1
ATOM 9698 O O . ASP D 4 67 ? 76.921 131.376 73.148 1.00 80.05 67 ASP E O 1
ATOM 9703 N N . GLN D 4 68 ? 75.828 130.089 71.639 1.00 79.32 68 GLN E N 1
ATOM 9704 C CA . GLN D 4 68 ? 76.131 128.798 72.235 1.00 78.13 68 GLN E CA 1
ATOM 9705 C C . GLN D 4 68 ? 77.256 128.146 71.436 1.00 76.04 68 GLN E C 1
ATOM 9706 O O . GLN D 4 68 ? 77.436 126.926 71.474 1.00 75.58 68 GLN E O 1
ATOM 9712 N N . THR D 4 69 ? 77.997 128.970 70.695 1.00 75.01 69 THR E N 1
ATOM 9713 C CA . THR D 4 69 ? 79.104 128.506 69.861 1.00 72.93 69 THR E CA 1
ATOM 9714 C C . THR D 4 69 ? 80.342 129.384 70.072 1.00 71.81 69 THR E C 1
ATOM 9715 O O . THR D 4 69 ? 80.357 130.248 70.953 1.00 72.07 69 THR E O 1
ATOM 9719 N N . ILE D 4 70 ? 81.376 129.151 69.262 1.00 69.71 70 ILE E N 1
ATOM 9720 C CA . ILE D 4 70 ? 82.608 129.945 69.283 1.00 68.56 70 ILE E CA 1
ATOM 9721 C C . ILE D 4 70 ? 83.095 130.182 67.850 1.00 67.77 70 ILE E C 1
ATOM 9722 O O . ILE D 4 70 ? 83.423 129.233 67.134 1.00 68.19 70 ILE E O 1
ATOM 9727 N N . ALA D 4 71 ? 83.146 131.449 67.443 1.00 66.65 71 ALA E N 1
ATOM 9728 C CA . ALA D 4 71 ? 83.544 131.813 66.081 1.00 66.63 71 ALA E CA 1
ATOM 9729 C C . ALA D 4 71 ? 85.051 132.038 65.951 1.00 63.26 71 ALA E C 1
ATOM 9730 O O . ALA D 4 71 ? 85.666 132.700 66.791 1.00 65.93 71 ALA E O 1
ATOM 9732 N N . ILE D 4 72 ? 85.635 131.481 64.891 1.00 62.73 72 ILE E N 1
ATOM 9733 C CA . ILE D 4 72 ? 87.064 131.635 64.606 1.00 61.08 72 ILE E CA 1
ATOM 9734 C C . ILE D 4 72 ? 87.266 132.033 63.146 1.00 59.74 72 ILE E C 1
ATOM 9735 O O . ILE D 4 72 ? 86.833 131.322 62.239 1.00 61.61 72 ILE E O 1
ATOM 9740 N N . GLY D 4 73 ? 87.925 133.170 62.930 1.00 59.48 73 GLY E N 1
ATOM 9741 C CA . GLY D 4 73 ? 88.254 133.640 61.583 1.00 58.18 73 GLY E CA 1
ATOM 9742 C C . GLY D 4 73 ? 89.182 132.673 60.871 1.00 58.25 73 GLY E C 1
ATOM 9743 O O . GLY D 4 73 ? 90.014 132.026 61.506 1.00 57.97 73 GLY E O 1
ATOM 9744 N N . ALA D 4 74 ? 89.032 132.572 59.552 1.00 56.92 74 ALA E N 1
ATOM 9745 C CA . ALA D 4 74 ? 89.800 131.614 58.753 1.00 56.86 74 ALA E CA 1
ATOM 9746 C C . ALA D 4 74 ? 91.301 131.900 58.734 1.00 57.15 74 ALA E C 1
ATOM 9747 O O . ALA D 4 74 ? 92.107 130.977 58.621 1.00 57.42 74 ALA E O 1
ATOM 9749 N N . LEU D 4 75 ? 91.675 133.171 58.847 1.00 57.95 75 LEU E N 1
ATOM 9750 C CA . LEU D 4 75 ? 93.089 133.550 58.829 1.00 59.17 75 LEU E CA 1
ATOM 9751 C C . LEU D 4 75 ? 93.745 133.502 60.212 1.00 59.22 75 LEU E C 1
ATOM 9752 O O . LEU D 4 75 ? 94.836 134.047 60.402 1.00 59.53 75 LEU E O 1
ATOM 9757 N N . THR D 4 76 ? 93.085 132.847 61.168 1.00 59.85 76 THR E N 1
ATOM 9758 C CA . THR D 4 76 ? 93.628 132.704 62.520 1.00 60.77 76 THR E CA 1
ATOM 9759 C C . THR D 4 76 ? 94.836 131.770 62.511 1.00 61.40 76 THR E C 1
ATOM 9760 O O . THR D 4 76 ? 94.755 130.630 62.046 1.00 60.97 76 THR E O 1
ATOM 9764 N N . ARG D 4 77 ? 95.951 132.277 63.027 1.00 62.27 77 ARG E N 1
ATOM 9765 C CA . ARG D 4 77 ? 97.221 131.557 63.018 1.00 62.82 77 ARG E CA 1
ATOM 9766 C C . ARG D 4 77 ? 97.244 130.452 64.066 1.00 61.65 77 ARG E C 1
ATOM 9767 O O . ARG D 4 77 ? 96.656 130.601 65.147 1.00 61.74 77 ARG E O 1
ATOM 9775 N N . HIS D 4 78 ? 97.926 129.350 63.730 1.00 61.16 78 HIS E N 1
ATOM 9776 C CA . HIS D 4 78 ? 98.096 128.209 64.636 1.00 60.79 78 HIS E CA 1
ATOM 9777 C C . HIS D 4 78 ? 98.636 128.612 65.974 1.00 61.22 78 HIS E C 1
ATOM 9778 O O . HIS D 4 78 ? 98.251 128.047 66.999 1.00 61.21 78 HIS E O 1
ATOM 9785 N N . ALA D 4 79 ? 99.560 129.573 65.964 1.00 61.70 79 ALA E N 1
ATOM 9786 C CA . ALA D 4 79 ? 100.176 130.090 67.182 1.00 62.93 79 ALA E CA 1
ATOM 9787 C C . ALA D 4 79 ? 99.129 130.742 68.077 1.00 64.21 79 ALA E C 1
ATOM 9788 O O . ALA D 4 79 ? 99.097 130.498 69.285 1.00 64.62 79 ALA E O 1
ATOM 9790 N N . LYS D 4 80 ? 98.269 131.560 67.472 1.00 64.03 80 LYS E N 1
ATOM 9791 C CA . LYS D 4 80 ? 97.139 132.157 68.178 1.00 64.39 80 LYS E CA 1
ATOM 9792 C C . LYS D 4 80 ? 96.019 131.121 68.390 1.00 63.20 80 LYS E C 1
ATOM 9793 O O . LYS D 4 80 ? 94.828 131.445 68.363 1.00 63.64 80 LYS E O 1
ATOM 9799 N N . LEU D 4 81 ? 96.422 129.867 68.587 1.00 61.71 81 LEU E N 1
ATOM 9800 C CA . LEU D 4 81 ? 95.539 128.821 69.097 1.00 60.43 81 LEU E CA 1
ATOM 9801 C C . LEU D 4 81 ? 96.165 128.243 70.360 1.00 61.93 81 LEU E C 1
ATOM 9802 O O . LEU D 4 81 ? 95.460 127.901 71.311 1.00 62.43 81 LEU E O 1
ATOM 9807 N N . THR D 4 82 ? 97.495 128.146 70.356 1.00 63.04 82 THR E N 1
ATOM 9808 C CA . THR D 4 82 ? 98.268 127.860 71.567 1.00 64.70 82 THR E CA 1
ATOM 9809 C C . THR D 4 82 ? 98.148 129.040 72.534 1.00 66.84 82 THR E C 1
ATOM 9810 O O . THR D 4 82 ? 98.397 128.911 73.734 1.00 67.45 82 THR E O 1
ATOM 9814 N N . THR D 4 83 ? 97.752 130.184 71.981 1.00 69.73 83 THR E N 1
ATOM 9815 C CA . THR D 4 83 ? 97.503 131.413 72.721 1.00 73.43 83 THR E CA 1
ATOM 9816 C C . THR D 4 83 ? 96.112 131.896 72.276 1.00 75.75 83 THR E C 1
ATOM 9817 O O . THR D 4 83 ? 95.712 131.609 71.154 1.00 71.47 83 THR E O 1
ATOM 9821 N N . SER D 4 84 ? 95.349 132.604 73.114 1.00 79.02 84 SER E N 1
ATOM 9822 C CA . SER D 4 84 ? 95.685 132.965 74.490 1.00 83.53 84 SER E CA 1
ATOM 9823 C C . SER D 4 84 ? 94.442 132.935 75.374 1.00 89.02 84 SER E C 1
ATOM 9824 O O . SER D 4 84 ? 94.548 132.824 76.600 1.00 90.20 84 SER E O 1
ATOM 9827 N N . LYS D 4 85 ? 93.270 133.016 74.742 1.00 90.19 85 LYS E N 1
ATOM 9828 C CA . LYS D 4 85 ? 91.994 133.106 75.459 1.00 91.16 85 LYS E CA 1
ATOM 9829 C C . LYS D 4 85 ? 91.675 131.962 76.450 1.00 92.16 85 LYS E C 1
ATOM 9830 O O . LYS D 4 85 ? 91.278 132.257 77.579 1.00 91.98 85 LYS E O 1
ATOM 9836 N N . THR D 4 86 ? 91.822 130.680 76.083 1.00 93.66 86 THR E N 1
ATOM 9837 C CA . THR D 4 86 ? 92.325 130.173 74.794 1.00 95.00 86 THR E CA 1
ATOM 9838 C C . THR D 4 86 ? 91.642 128.856 74.397 1.00 93.22 86 THR E C 1
ATOM 9839 O O . THR D 4 86 ? 92.296 127.811 74.422 1.00 91.51 86 THR E O 1
ATOM 9841 N N . ILE D 4 87 ? 90.361 128.867 74.016 1.00 93.29 87 ILE E N 1
ATOM 9842 C CA . ILE D 4 87 ? 89.532 130.059 73.812 1.00 94.91 87 ILE E CA 1
ATOM 9843 C C . ILE D 4 87 ? 88.632 130.305 75.038 1.00 94.79 87 ILE E C 1
ATOM 9844 O O . ILE D 4 87 ? 89.041 130.974 75.983 1.00 92.86 87 ILE E O 1
ATOM 9849 N N . SER D 4 88 ? 87.409 129.781 75.020 1.00 93.67 88 SER E N 1
ATOM 9850 C CA . SER D 4 88 ? 86.648 129.564 76.246 1.00 91.77 88 SER E CA 1
ATOM 9851 C C . SER D 4 88 ? 86.874 128.084 76.523 1.00 90.89 88 SER E C 1
ATOM 9852 O O . SER D 4 88 ? 87.396 127.395 75.646 1.00 91.08 88 SER E O 1
ATOM 9855 N N . GLN D 4 89 ? 86.513 127.601 77.718 1.00 90.81 89 GLN E N 1
ATOM 9856 C CA . GLN D 4 89 ? 86.753 126.196 78.125 1.00 91.12 89 GLN E CA 1
ATOM 9857 C C . GLN D 4 89 ? 88.257 125.865 78.082 1.00 89.35 89 GLN E C 1
ATOM 9858 O O . GLN D 4 89 ? 88.653 124.719 77.859 1.00 87.87 89 GLN E O 1
ATOM 9864 N N . ASN D 4 90 ? 89.070 126.870 78.397 1.00 84.60 90 ASN E N 1
ATOM 9865 C CA . ASN D 4 90 ? 90.346 127.074 77.715 1.00 80.66 90 ASN E CA 1
ATOM 9866 C C . ASN D 4 90 ? 91.619 126.929 78.558 1.00 76.82 90 ASN E C 1
ATOM 9867 O O . ASN D 4 90 ? 91.866 127.781 79.434 1.00 80.97 90 ASN E O 1
ATOM 9869 N N . LEU D 4 91 ? 92.470 125.920 78.315 1.00 78.70 91 LEU E N 1
ATOM 9870 C CA . LEU D 4 91 ? 92.530 124.971 77.165 1.00 77.29 91 LEU E CA 1
ATOM 9871 C C . LEU D 4 91 ? 91.293 124.212 76.662 1.00 71.08 91 LEU E C 1
ATOM 9872 O O . LEU D 4 91 ? 90.792 123.331 77.371 1.00 74.63 91 LEU E O 1
ATOM 9877 N N . PRO D 4 92 ? 90.807 124.514 75.441 1.00 70.90 92 PRO E N 1
ATOM 9878 C CA . PRO D 4 92 ? 90.203 123.344 74.832 1.00 67.89 92 PRO E CA 1
ATOM 9879 C C . PRO D 4 92 ? 91.272 122.586 74.068 1.00 64.95 92 PRO E C 1
ATOM 9880 O O . PRO D 4 92 ? 92.214 123.191 73.550 1.00 65.40 92 PRO E O 1
ATOM 9884 N N . ILE D 4 93 ? 91.141 121.265 74.075 1.00 63.31 93 ILE E N 1
ATOM 9885 C CA . ILE D 4 93 ? 91.773 120.350 73.119 1.00 61.75 93 ILE E CA 1
ATOM 9886 C C . ILE D 4 93 ? 92.688 120.947 72.025 1.00 61.13 93 ILE E C 1
ATOM 9887 O O . ILE D 4 93 ? 93.721 120.362 71.710 1.00 60.47 93 ILE E O 1
ATOM 9892 N N . LEU D 4 94 ? 92.306 122.092 71.455 1.00 60.55 94 LEU E N 1
ATOM 9893 C CA . LEU D 4 94 ? 93.032 122.705 70.331 1.00 59.48 94 LEU E CA 1
ATOM 9894 C C . LEU D 4 94 ? 94.431 123.179 70.702 1.00 60.44 94 LEU E C 1
ATOM 9895 O O . LEU D 4 94 ? 95.396 122.836 70.028 1.00 58.90 94 LEU E O 1
ATOM 9900 N N . SER D 4 95 ? 94.534 123.978 71.763 1.00 61.39 95 SER E N 1
ATOM 9901 C CA . SER D 4 95 ? 95.832 124.423 72.262 1.00 63.37 95 SER E CA 1
ATOM 9902 C C . SER D 4 95 ? 96.682 123.210 72.650 1.00 63.50 95 SER E C 1
ATOM 9903 O O . SER D 4 95 ? 97.914 123.263 72.617 1.00 63.37 95 SER E O 1
ATOM 9906 N N . GLU D 4 96 ? 96.012 122.113 72.999 1.00 62.70 96 GLU E N 1
ATOM 9907 C CA . GLU D 4 96 ? 96.682 120.836 73.211 1.00 61.89 96 GLU E CA 1
ATOM 9908 C C . GLU D 4 96 ? 96.984 120.146 71.876 1.00 59.72 96 GLU E C 1
ATOM 9909 O O . GLU D 4 96 ? 97.948 119.387 71.772 1.00 59.44 96 GLU E O 1
ATOM 9915 N N . ALA D 4 97 ? 96.168 120.426 70.859 1.00 58.02 97 ALA E N 1
ATOM 9916 C CA . ALA D 4 97 ? 96.305 119.799 69.541 1.00 55.99 97 ALA E CA 1
ATOM 9917 C C . ALA D 4 97 ? 97.216 120.574 68.591 1.00 53.14 97 ALA E C 1
ATOM 9918 O O . ALA D 4 97 ? 98.030 119.973 67.889 1.00 55.43 97 ALA E O 1
ATOM 9920 N N . ALA D 4 98 ? 97.068 121.898 68.567 1.00 54.10 98 ALA E N 1
ATOM 9921 C CA . ALA D 4 98 ? 97.881 122.769 67.713 1.00 53.71 98 ALA E CA 1
ATOM 9922 C C . ALA D 4 98 ? 99.355 122.713 68.106 1.00 53.61 98 ALA E C 1
ATOM 9923 O O . ALA D 4 98 ? 100.235 122.861 67.254 1.00 53.30 98 ALA E O 1
ATOM 9925 N N . ALA D 4 99 ? 99.610 122.488 69.395 1.00 53.88 99 ALA E N 1
ATOM 9926 C CA . ALA D 4 99 ? 100.967 122.344 69.926 1.00 54.52 99 ALA E CA 1
ATOM 9927 C C . ALA D 4 99 ? 101.735 121.186 69.277 1.00 55.04 99 ALA E C 1
ATOM 9928 O O . ALA D 4 99 ? 102.927 121.002 69.533 1.00 55.15 99 ALA E O 1
ATOM 9930 N N . TRP D 4 100 ? 101.043 120.419 68.438 1.00 54.25 100 TRP E N 1
ATOM 9931 C CA . TRP D 4 100 ? 101.649 119.320 67.691 1.00 53.61 100 TRP E CA 1
ATOM 9932 C C . TRP D 4 100 ? 101.968 119.692 66.270 1.00 51.82 100 TRP E C 1
ATOM 9933 O O . TRP D 4 100 ? 102.846 119.082 65.648 1.00 53.24 100 TRP E O 1
ATOM 9944 N N . ILE D 4 101 ? 101.246 120.681 65.740 1.00 52.09 101 ILE E N 1
ATOM 9945 C CA . ILE D 4 101 ? 101.421 121.133 64.356 1.00 50.93 101 ILE E CA 1
ATOM 9946 C C . ILE D 4 101 ? 102.838 121.650 64.134 1.00 49.39 101 ILE E C 1
ATOM 9947 O O . ILE D 4 101 ? 103.173 122.768 64.534 1.00 49.24 101 ILE E O 1
ATOM 9952 N N . ALA D 4 102 ? 103.665 120.817 63.504 1.00 48.17 102 ALA E N 1
ATOM 9953 C CA . ALA D 4 102 ? 105.055 121.157 63.205 1.00 46.74 102 ALA E CA 1
ATOM 9954 C C . ALA D 4 102 ? 105.722 121.922 64.355 1.00 45.35 102 ALA E C 1
ATOM 9955 O O . ALA D 4 102 ? 105.735 121.447 65.494 1.00 45.87 102 ALA E O 1
ATOM 9957 N N . HIS D 4 103 ? 106.250 123.106 64.057 1.00 44.26 103 HIS E N 1
ATOM 9958 C CA . HIS D 4 103 ? 107.004 123.892 65.030 1.00 43.37 103 HIS E CA 1
ATOM 9959 C C . HIS D 4 103 ? 106.576 125.340 65.046 1.00 43.73 103 HIS E C 1
ATOM 9960 O O . HIS D 4 103 ? 105.763 125.743 64.209 1.00 44.63 103 HIS E O 1
ATOM 9967 N N . PRO D 4 104 ? 107.098 126.143 66.004 1.00 43.54 104 PRO E N 1
ATOM 9968 C CA . PRO D 4 104 ? 106.715 127.557 66.094 1.00 43.82 104 PRO E CA 1
ATOM 9969 C C . PRO D 4 104 ? 106.892 128.338 64.791 1.00 44.90 104 PRO E C 1
ATOM 9970 O O . PRO D 4 104 ? 106.021 129.135 64.443 1.00 45.39 104 PRO E O 1
ATOM 9974 N N . GLN D 4 105 ? 107.996 128.100 64.083 1.00 44.47 105 GLN E N 1
ATOM 9975 C CA . GLN D 4 105 ? 108.284 128.785 62.818 1.00 44.72 105 GLN E CA 1
ATOM 9976 C C . GLN D 4 105 ? 107.180 128.597 61.782 1.00 44.62 105 GLN E C 1
ATOM 9977 O O . GLN D 4 105 ? 106.848 129.527 61.043 1.00 44.97 105 GLN E O 1
ATOM 9983 N N . ILE D 4 106 ? 106.621 127.390 61.731 1.00 45.64 106 ILE E N 1
ATOM 9984 C CA . ILE D 4 106 ? 105.536 127.076 60.804 1.00 46.60 106 ILE E CA 1
ATOM 9985 C C . ILE D 4 106 ? 104.193 127.532 61.373 1.00 47.33 106 ILE E C 1
ATOM 9986 O O . ILE D 4 106 ? 103.373 128.111 60.654 1.00 48.76 106 ILE E O 1
ATOM 9991 N N . ARG D 4 107 ? 103.979 127.274 62.663 1.00 49.03 107 ARG E N 1
ATOM 9992 C CA . ARG D 4 107 ? 102.757 127.691 63.353 1.00 51.16 107 ARG E CA 1
ATOM 9993 C C . ARG D 4 107 ? 102.546 129.201 63.307 1.00 51.67 107 ARG E C 1
ATOM 9994 O O . ARG D 4 107 ? 101.414 129.676 63.414 1.00 52.35 107 ARG E O 1
ATOM 10002 N N . ASN D 4 108 ? 103.640 129.944 63.144 1.00 51.04 108 ASN E N 1
ATOM 10003 C CA . ASN D 4 108 ? 103.601 131.405 63.075 1.00 50.88 108 ASN E CA 1
ATOM 10004 C C . ASN D 4 108 ? 102.929 131.976 61.827 1.00 52.49 108 ASN E C 1
ATOM 10005 O O . ASN D 4 108 ? 102.583 133.160 61.795 1.00 52.66 108 ASN E O 1
ATOM 10010 N N . ARG D 4 109 ? 102.747 131.144 60.804 1.00 53.27 109 ARG E N 1
ATOM 10011 C CA . ARG D 4 109 ? 102.179 131.612 59.540 1.00 54.27 109 ARG E CA 1
ATOM 10012 C C . ARG D 4 109 ? 101.071 130.735 58.965 1.00 54.08 109 ARG E C 1
ATOM 10013 O O . ARG D 4 109 ? 100.355 131.154 58.052 1.00 54.26 109 ARG E O 1
ATOM 10021 N N . GLY D 4 110 ? 100.930 129.525 59.500 1.00 54.83 110 GLY E N 1
ATOM 10022 C CA . GLY D 4 110 ? 99.895 128.603 59.044 1.00 55.30 110 GLY E CA 1
ATOM 10023 C C . GLY D 4 110 ? 98.533 128.967 59.598 1.00 55.73 110 GLY E C 1
ATOM 10024 O O . GLY D 4 110 ? 98.376 129.133 60.809 1.00 56.62 110 GLY E O 1
ATOM 10025 N N . THR D 4 111 ? 97.547 129.096 58.714 1.00 55.67 111 THR E N 1
ATOM 10026 C CA . THR D 4 111 ? 96.195 129.463 59.133 1.00 56.26 111 THR E CA 1
ATOM 10027 C C . THR D 4 111 ? 95.302 128.242 59.312 1.00 55.71 111 THR E C 1
ATOM 10028 O O . THR D 4 111 ? 95.517 127.199 58.686 1.00 55.45 111 THR E O 1
ATOM 10032 N N . ILE D 4 112 ? 94.300 128.386 60.176 1.00 56.69 112 ILE E N 1
ATOM 10033 C CA . ILE D 4 112 ? 93.263 127.371 60.353 1.00 56.92 112 ILE E CA 1
ATOM 10034 C C . ILE D 4 112 ? 92.457 127.189 59.062 1.00 56.88 112 ILE E C 1
ATOM 10035 O O . ILE D 4 112 ? 92.115 126.063 58.693 1.00 56.86 112 ILE E O 1
ATOM 10040 N N . GLY D 4 113 ? 92.182 128.298 58.376 1.00 57.38 113 GLY E N 1
ATOM 10041 C CA . GLY D 4 113 ? 91.446 128.280 57.113 1.00 58.35 113 GLY E CA 1
ATOM 10042 C C . GLY D 4 113 ? 92.168 127.513 56.024 1.00 57.89 113 GLY E C 1
ATOM 10043 O O . GLY D 4 113 ? 91.531 126.906 55.159 1.00 60.00 113 GLY E O 1
ATOM 10044 N N . GLY D 4 114 ? 93.496 127.539 56.070 1.00 57.87 114 GLY E N 1
ATOM 10045 C CA . GLY D 4 114 ? 94.310 126.811 55.111 1.00 57.65 114 GLY E CA 1
ATOM 10046 C C . GLY D 4 114 ? 94.271 125.311 55.315 1.00 56.13 114 GLY E C 1
ATOM 10047 O O . GLY D 4 114 ? 93.924 124.568 54.397 1.00 56.78 114 GLY E O 1
ATOM 10048 N N . SER D 4 115 ? 94.618 124.871 56.523 1.00 55.08 115 SER E N 1
ATOM 10049 C CA . SER D 4 115 ? 94.691 123.445 56.852 1.00 54.07 115 SER E CA 1
ATOM 10050 C C . SER D 4 115 ? 93.392 122.691 56.568 1.00 54.75 115 SER E C 1
ATOM 10051 O O . SER D 4 115 ? 93.423 121.515 56.209 1.00 56.10 115 SER E O 1
ATOM 10054 N N . LEU D 4 116 ? 92.260 123.372 56.727 1.00 55.71 116 LEU E N 1
ATOM 10055 C CA . LEU D 4 116 ? 90.955 122.766 56.471 1.00 57.29 116 LEU E CA 1
ATOM 10056 C C . LEU D 4 116 ? 90.641 122.655 54.982 1.00 58.19 116 LEU E C 1
ATOM 10057 O O . LEU D 4 116 ? 90.062 121.659 54.541 1.00 57.13 116 LEU E O 1
ATOM 10062 N N . ALA D 4 117 ? 91.022 123.675 54.216 1.00 57.63 117 ALA E N 1
ATOM 10063 C CA . ALA D 4 117 ? 90.836 123.666 52.768 1.00 58.21 117 ALA E CA 1
ATOM 10064 C C . ALA D 4 117 ? 91.882 122.788 52.089 1.00 58.46 117 ALA E C 1
ATOM 10065 O O . ALA D 4 117 ? 91.619 122.189 51.043 1.00 59.00 117 ALA E O 1
ATOM 10067 N N . HIS D 4 118 ? 93.069 122.724 52.686 1.00 60.10 118 HIS E N 1
ATOM 10068 C CA . HIS D 4 118 ? 94.133 121.862 52.189 1.00 62.22 118 HIS E CA 1
ATOM 10069 C C . HIS D 4 118 ? 93.835 120.428 52.518 1.00 62.95 118 HIS E C 1
ATOM 10070 O O . HIS D 4 118 ? 93.941 119.555 51.656 1.00 63.68 118 HIS E O 1
ATOM 10077 N N . ALA D 4 119 ? 93.456 120.187 53.773 1.00 62.90 119 ALA E N 1
ATOM 10078 C CA . ALA D 4 119 ? 92.966 118.888 54.244 1.00 62.61 119 ALA E CA 1
ATOM 10079 C C . ALA D 4 119 ? 93.923 117.718 54.005 1.00 61.33 119 ALA E C 1
ATOM 10080 O O . ALA D 4 119 ? 93.575 116.755 53.315 1.00 62.60 119 ALA E O 1
ATOM 10082 N N . ASP D 4 120 ? 95.124 117.809 54.576 1.00 60.99 120 ASP E N 1
ATOM 10083 C CA . ASP D 4 120 ? 96.045 116.674 54.603 1.00 60.05 120 ASP E CA 1
ATOM 10084 C C . ASP D 4 120 ? 95.423 115.575 55.453 1.00 59.08 120 ASP E C 1
ATOM 10085 O O . ASP D 4 120 ? 94.816 115.850 56.495 1.00 58.74 120 ASP E O 1
ATOM 10090 N N . ALA D 4 121 ? 95.572 114.334 54.993 1.00 58.45 121 ALA E N 1
ATOM 10091 C CA . ALA D 4 121 ? 95.064 113.157 55.698 1.00 57.78 121 ALA E CA 1
ATOM 10092 C C . ALA D 4 121 ? 95.511 113.108 57.157 1.00 55.08 121 ALA E C 1
ATOM 10093 O O . ALA D 4 121 ? 94.792 112.595 58.019 1.00 57.60 121 ALA E O 1
ATOM 10095 N N . ALA D 4 122 ? 96.701 113.644 57.420 1.00 55.85 122 ALA E N 1
ATOM 10096 C CA . ALA D 4 122 ? 97.291 113.623 58.753 1.00 54.44 122 ALA E CA 1
ATOM 10097 C C . ALA D 4 122 ? 97.223 114.978 59.462 1.00 54.56 122 ALA E C 1
ATOM 10098 O O . ALA D 4 122 ? 97.886 115.179 60.483 1.00 55.12 122 ALA E O 1
ATOM 10100 N N . ALA D 4 123 ? 96.419 115.897 58.926 1.00 55.77 123 ALA E N 1
ATOM 10101 C CA . ALA D 4 123 ? 96.246 117.220 59.525 1.00 56.88 123 ALA E CA 1
ATOM 10102 C C . ALA D 4 123 ? 95.576 117.118 60.895 1.00 57.18 123 ALA E C 1
ATOM 10103 O O . ALA D 4 123 ? 94.504 116.524 61.033 1.00 57.62 123 ALA E O 1
ATOM 10105 N N . GLU D 4 124 ? 96.229 117.693 61.901 1.00 58.53 124 GLU E N 1
ATOM 10106 C CA . GLU D 4 124 ? 95.797 117.576 63.293 1.00 59.43 124 GLU E CA 1
ATOM 10107 C C . GLU D 4 124 ? 94.508 118.327 63.607 1.00 61.34 124 GLU E C 1
ATOM 10108 O O . GLU D 4 124 ? 93.746 117.906 64.476 1.00 59.69 124 GLU E O 1
ATOM 10114 N N . LEU D 4 125 ? 94.264 119.422 62.891 1.00 60.46 125 LEU E N 1
ATOM 10115 C CA . LEU D 4 125 ? 93.092 120.268 63.139 1.00 61.08 125 LEU E CA 1
ATOM 10116 C C . LEU D 4 125 ? 91.738 119.613 62.826 1.00 60.77 125 LEU E C 1
ATOM 10117 O O . LEU D 4 125 ? 90.883 119.551 63.711 1.00 59.46 125 LEU E O 1
ATOM 10122 N N . PRO D 4 126 ? 91.533 119.125 61.579 1.00 60.83 126 PRO E N 1
ATOM 10123 C CA . PRO D 4 126 ? 90.231 118.534 61.241 1.00 61.05 126 PRO E CA 1
ATOM 10124 C C . PRO D 4 126 ? 89.835 117.383 62.163 1.00 59.71 126 PRO E C 1
ATOM 10125 O O . PRO D 4 126 ? 88.676 117.304 62.578 1.00 58.70 126 PRO E O 1
ATOM 10129 N N . VAL D 4 127 ? 90.796 116.511 62.475 1.00 59.16 127 VAL E N 1
ATOM 10130 C CA . VAL D 4 127 ? 90.593 115.403 63.413 1.00 58.28 127 VAL E CA 1
ATOM 10131 C C . VAL D 4 127 ? 89.960 115.901 64.707 1.00 57.65 127 VAL E C 1
ATOM 10132 O O . VAL D 4 127 ? 88.977 115.334 65.185 1.00 57.31 127 VAL E O 1
ATOM 10136 N N . VAL D 4 128 ? 90.523 116.975 65.253 1.00 56.69 128 VAL E N 1
ATOM 10137 C CA . VAL D 4 128 ? 89.990 117.603 66.452 1.00 54.94 128 VAL E CA 1
ATOM 10138 C C . VAL D 4 128 ? 88.624 118.223 66.172 1.00 54.15 128 VAL E C 1
ATOM 10139 O O . VAL D 4 128 ? 87.648 117.923 66.864 1.00 53.64 128 VAL E O 1
ATOM 10143 N N . LEU D 4 129 ? 88.562 119.071 65.147 1.00 53.81 129 LEU E N 1
ATOM 10144 C CA . LEU D 4 129 ? 87.366 119.863 64.860 1.00 53.21 129 LEU E CA 1
ATOM 10145 C C . LEU D 4 129 ? 86.128 119.021 64.541 1.00 52.95 129 LEU E C 1
ATOM 10146 O O . LEU D 4 129 ? 84.998 119.481 64.724 1.00 53.52 129 LEU E O 1
ATOM 10151 N N . LEU D 4 130 ? 86.341 117.791 64.076 1.00 53.05 130 LEU E N 1
ATOM 10152 C CA . LEU D 4 130 ? 85.234 116.871 63.826 1.00 52.38 130 LEU E CA 1
ATOM 10153 C C . LEU D 4 130 ? 84.656 116.350 65.138 1.00 51.66 130 LEU E C 1
ATOM 10154 O O . LEU D 4 130 ? 83.446 116.156 65.249 1.00 51.46 130 LEU E O 1
ATOM 10159 N N . ALA D 4 131 ? 85.526 116.139 66.125 1.00 51.99 131 ALA E N 1
ATOM 10160 C CA . ALA D 4 131 ? 85.107 115.712 67.462 1.00 52.35 131 ALA E CA 1
ATOM 10161 C C . ALA D 4 131 ? 84.321 116.805 68.188 1.00 53.29 131 ALA E C 1
ATOM 10162 O O . ALA D 4 131 ? 83.558 116.521 69.114 1.00 54.56 131 ALA E O 1
ATOM 10164 N N . LEU D 4 132 ? 84.517 118.051 67.762 1.00 54.10 132 LEU E N 1
ATOM 10165 C CA . LEU D 4 132 ? 83.823 119.198 68.342 1.00 54.95 132 LEU E CA 1
ATOM 10166 C C . LEU D 4 132 ? 82.548 119.534 67.570 1.00 58.58 132 LEU E C 1
ATOM 10167 O O . LEU D 4 132 ? 81.778 120.405 67.984 1.00 59.20 132 LEU E O 1
ATOM 10172 N N . ASP D 4 133 ? 82.334 118.831 66.457 1.00 61.54 133 ASP E N 1
ATOM 10173 C CA . ASP D 4 133 ? 81.217 119.087 65.540 1.00 65.64 133 ASP E CA 1
ATOM 10174 C C . ASP D 4 133 ? 81.291 120.506 64.985 1.00 68.16 133 ASP E C 1
ATOM 10175 O O . ASP D 4 133 ? 80.462 121.359 65.310 1.00 67.35 133 ASP E O 1
ATOM 10180 N N . ALA D 4 134 ? 82.295 120.746 64.148 1.00 71.12 134 ALA E N 1
ATOM 10181 C CA . ALA D 4 134 ? 82.524 122.066 63.576 1.00 74.73 134 ALA E CA 1
ATOM 10182 C C . ALA D 4 134 ? 81.484 122.435 62.519 1.00 77.02 134 ALA E C 1
ATOM 10183 O O . ALA D 4 134 ? 80.720 121.588 62.052 1.00 80.20 134 ALA E O 1
ATOM 10185 N N . TYR D 4 135 ? 81.480 123.714 62.158 1.00 82.78 135 TYR E N 1
ATOM 10186 C CA . TYR D 4 135 ? 80.507 124.299 61.250 1.00 86.25 135 TYR E CA 1
ATOM 10187 C C . TYR D 4 135 ? 81.231 125.396 60.471 1.00 86.08 135 TYR E C 1
ATOM 10188 O O . TYR D 4 135 ? 81.609 126.420 61.041 1.00 85.27 135 TYR E O 1
ATOM 10197 N N . VAL D 4 136 ? 81.435 125.174 59.176 1.00 81.56 136 VAL E N 1
ATOM 10198 C CA . VAL D 4 136 ? 82.279 126.062 58.372 1.00 79.18 136 VAL E CA 1
ATOM 10199 C C . VAL D 4 136 ? 81.471 126.903 57.380 1.00 75.77 136 VAL E C 1
ATOM 10200 O O . VAL D 4 136 ? 80.886 126.377 56.430 1.00 76.03 136 VAL E O 1
ATOM 10204 N N . THR D 4 137 ? 81.446 128.214 57.612 1.00 73.31 137 THR E N 1
ATOM 10205 C CA . THR D 4 137 ? 80.742 129.139 56.728 1.00 71.47 137 THR E CA 1
ATOM 10206 C C . THR D 4 137 ? 81.609 129.474 55.519 1.00 70.83 137 THR E C 1
ATOM 10207 O O . THR D 4 137 ? 82.736 129.954 55.667 1.00 70.54 137 THR E O 1
ATOM 10211 N N . ALA D 4 138 ? 81.080 129.212 54.327 1.00 72.02 138 ALA E N 1
ATOM 10212 C CA . ALA D 4 138 ? 81.814 129.457 53.091 1.00 72.64 138 ALA E CA 1
ATOM 10213 C C . ALA D 4 138 ? 81.078 130.428 52.171 1.00 75.39 138 ALA E C 1
ATOM 10214 O O . ALA D 4 138 ? 80.099 130.059 51.513 1.00 74.81 138 ALA E O 1
ATOM 10216 N N . GLN D 4 139 ? 81.554 131.671 52.143 1.00 76.81 139 GLN E N 1
ATOM 10217 C CA . GLN D 4 139 ? 81.026 132.687 51.237 1.00 78.28 139 GLN E CA 1
ATOM 10218 C C . GLN D 4 139 ? 81.432 132.391 49.801 1.00 79.60 139 GLN E C 1
ATOM 10219 O O . GLN D 4 139 ? 82.552 131.941 49.538 1.00 79.67 139 GLN E O 1
ATOM 10225 N N . SER D 4 140 ? 80.507 132.646 48.882 1.00 81.96 140 SER E N 1
ATOM 10226 C CA . SER D 4 140 ? 80.768 132.563 47.452 1.00 83.56 140 SER E CA 1
ATOM 10227 C C . SER D 4 140 ? 80.204 133.807 46.772 1.00 86.74 140 SER E C 1
ATOM 10228 O O . SER D 4 140 ? 79.476 134.586 47.396 1.00 83.47 140 SER E O 1
ATOM 10231 N N . LEU D 4 141 ? 80.550 134.001 45.501 1.00 86.39 141 LEU E N 1
ATOM 10232 C CA . LEU D 4 141 ? 80.044 135.138 44.730 1.00 87.09 141 LEU E CA 1
ATOM 10233 C C . LEU D 4 141 ? 78.519 135.148 44.695 1.00 86.04 141 LEU E C 1
ATOM 10234 O O . LEU D 4 141 ? 77.893 136.204 44.801 1.00 85.97 141 LEU E O 1
ATOM 10239 N N . GLN D 4 142 ? 77.937 133.958 44.561 1.00 85.91 142 GLN E N 1
ATOM 10240 C CA . GLN D 4 142 ? 76.490 133.780 44.471 1.00 85.55 142 GLN E CA 1
ATOM 10241 C C . GLN D 4 142 ? 75.806 133.980 45.823 1.00 84.07 142 GLN E C 1
ATOM 10242 O O . GLN D 4 142 ? 74.817 134.709 45.922 1.00 83.65 142 GLN E O 1
ATOM 10248 N N . GLY D 4 143 ? 76.337 133.328 46.856 1.00 81.79 143 GLY E N 1
ATOM 10249 C CA . GLY D 4 143 ? 75.780 133.418 48.204 1.00 79.99 143 GLY E CA 1
ATOM 10250 C C . GLY D 4 143 ? 76.738 132.921 49.268 1.00 78.80 143 GLY E C 1
ATOM 10251 O O . GLY D 4 143 ? 77.953 132.959 49.087 1.00 79.90 143 GLY E O 1
ATOM 10252 N N . GLU D 4 144 ? 76.186 132.454 50.384 1.00 79.99 144 GLU E N 1
ATOM 10253 C CA . GLU D 4 144 ? 76.992 131.947 51.490 1.00 81.37 144 GLU E CA 1
ATOM 10254 C C . GLU D 4 144 ? 76.449 130.620 52.012 1.00 81.78 144 GLU E C 1
ATOM 10255 O O . GLU D 4 144 ? 75.259 130.499 52.315 1.00 81.52 144 GLU E O 1
ATOM 10261 N N . ARG D 4 145 ? 77.336 129.635 52.116 1.00 82.95 145 ARG E N 1
ATOM 10262 C CA . ARG D 4 145 ? 76.999 128.332 52.677 1.00 84.21 145 ARG E CA 1
ATOM 10263 C C . ARG D 4 145 ? 77.508 128.204 54.112 1.00 82.23 145 ARG E C 1
ATOM 10264 O O . ARG D 4 145 ? 78.382 128.956 54.542 1.00 81.14 145 ARG E O 1
ATOM 10272 N N . LYS D 4 146 ? 76.933 127.254 54.845 1.00 81.87 146 LYS E N 1
ATOM 10273 C CA . LYS D 4 146 ? 77.507 126.758 56.088 1.00 80.69 146 LYS E CA 1
ATOM 10274 C C . LYS D 4 146 ? 77.593 125.233 55.997 1.00 79.73 146 LYS E C 1
ATOM 10275 O O . LYS D 4 146 ? 76.570 124.553 55.867 1.00 80.20 146 LYS E O 1
ATOM 10281 N N . ILE D 4 147 ? 78.813 124.703 56.044 1.00 77.67 147 ILE E N 1
ATOM 10282 C CA . ILE D 4 147 ? 79.025 123.259 55.932 1.00 76.40 147 ILE E CA 1
ATOM 10283 C C . ILE D 4 147 ? 79.611 122.654 57.214 1.00 75.29 147 ILE E C 1
ATOM 10284 O O . ILE D 4 147 ? 80.647 123.112 57.704 1.00 75.71 147 ILE E O 1
ATOM 10289 N N . PRO D 4 148 ? 78.921 121.643 57.779 1.00 75.70 148 PRO E N 1
ATOM 10290 C CA . PRO D 4 148 ? 79.448 120.875 58.911 1.00 74.56 148 PRO E CA 1
ATOM 10291 C C . PRO D 4 148 ? 80.728 120.139 58.527 1.00 73.22 148 PRO E C 1
ATOM 10292 O O . PRO D 4 148 ? 80.979 119.904 57.341 1.00 73.43 148 PRO E O 1
ATOM 10296 N N . LEU D 4 149 ? 81.531 119.774 59.519 1.00 71.82 149 LEU E N 1
ATOM 10297 C CA . LEU D 4 149 ? 82.843 119.210 59.228 1.00 70.47 149 LEU E CA 1
ATOM 10298 C C . LEU D 4 149 ? 82.797 117.788 58.661 1.00 71.72 149 LEU E C 1
ATOM 10299 O O . LEU D 4 149 ? 83.754 117.351 58.016 1.00 71.91 149 LEU E O 1
ATOM 10304 N N . LYS D 4 150 ? 81.687 117.085 58.882 1.00 74.42 150 LYS E N 1
ATOM 10305 C CA . LYS D 4 150 ? 81.547 115.698 58.432 1.00 76.62 150 LYS E CA 1
ATOM 10306 C C . LYS D 4 150 ? 81.535 115.555 56.903 1.00 75.94 150 LYS E C 1
ATOM 10307 O O . LYS D 4 150 ? 82.157 114.636 56.363 1.00 77.04 150 LYS E O 1
ATOM 10313 N N . GLU D 4 151 ? 80.837 116.456 56.211 1.00 77.33 151 GLU E N 1
ATOM 10314 C CA . GLU D 4 151 ? 80.769 116.395 54.748 1.00 77.15 151 GLU E CA 1
ATOM 10315 C C . GLU D 4 151 ? 81.994 117.044 54.125 1.00 74.29 151 GLU E C 1
ATOM 10316 O O . GLU D 4 151 ? 82.387 116.691 53.011 1.00 73.71 151 GLU E O 1
ATOM 10322 N N . LEU D 4 152 ? 82.582 117.998 54.844 1.00 72.37 152 LEU E N 1
ATOM 10323 C CA . LEU D 4 152 ? 83.683 118.802 54.321 1.00 69.70 152 LEU E CA 1
ATOM 10324 C C . LEU D 4 152 ? 84.863 117.940 53.883 1.00 68.67 152 LEU E C 1
ATOM 10325 O O . LEU D 4 152 ? 85.305 118.024 52.733 1.00 68.37 152 LEU E O 1
ATOM 10330 N N . LEU D 4 153 ? 85.358 117.117 54.804 1.00 68.66 153 LEU E N 1
ATOM 10331 C CA . LEU D 4 153 ? 86.515 116.266 54.549 1.00 68.85 153 LEU E CA 1
ATOM 10332 C C . LEU D 4 153 ? 86.180 115.160 53.555 1.00 70.64 153 LEU E C 1
ATOM 10333 O O . LEU D 4 153 ? 85.467 114.206 53.885 1.00 69.15 153 LEU E O 1
ATOM 10338 N N . VAL D 4 154 ? 86.693 115.306 52.336 1.00 70.02 154 VAL E N 1
ATOM 10339 C CA . VAL D 4 154 ? 86.448 114.342 51.266 1.00 70.37 154 VAL E CA 1
ATOM 10340 C C . VAL D 4 154 ? 87.502 113.237 51.296 1.00 70.87 154 VAL E C 1
ATOM 10341 O O . VAL D 4 154 ? 87.208 112.096 51.661 1.00 71.17 154 VAL E O 1
ATOM 10345 N N . SER D 4 155 ? 88.725 113.582 50.906 1.00 71.58 155 SER E N 1
ATOM 10346 C CA . SER D 4 155 ? 89.829 112.637 50.893 1.00 72.27 155 SER E CA 1
ATOM 10347 C C . SER D 4 155 ? 91.071 113.325 51.436 1.00 73.28 155 SER E C 1
ATOM 10348 O O . SER D 4 155 ? 90.998 114.442 51.963 1.00 73.34 155 SER E O 1
ATOM 10351 N N . HIS D 4 156 ? 92.205 112.645 51.320 1.00 74.28 156 HIS E N 1
ATOM 10352 C CA . HIS D 4 156 ? 93.499 113.262 51.550 1.00 73.79 156 HIS E CA 1
ATOM 10353 C C . HIS D 4 156 ? 93.688 114.345 50.525 1.00 71.61 156 HIS E C 1
ATOM 10354 O O . HIS D 4 156 ? 93.539 114.104 49.322 1.00 72.29 156 HIS E O 1
ATOM 10361 N N . PHE D 4 157 ? 93.988 115.554 50.998 1.00 69.95 157 PHE E N 1
ATOM 10362 C CA . PHE D 4 157 ? 94.277 116.708 50.134 1.00 69.22 157 PHE E CA 1
ATOM 10363 C C . PHE D 4 157 ? 93.096 117.130 49.250 1.00 69.71 157 PHE E C 1
ATOM 10364 O O . PHE D 4 157 ? 93.265 117.850 48.258 1.00 69.65 157 PHE E O 1
ATOM 10372 N N . VAL D 4 158 ? 91.902 116.674 49.630 1.00 71.16 158 VAL E N 1
ATOM 10373 C CA . VAL D 4 158 ? 90.660 117.043 48.956 1.00 71.74 158 VAL E CA 1
ATOM 10374 C C . VAL D 4 158 ? 89.651 117.530 49.992 1.00 73.19 158 VAL E C 1
ATOM 10375 O O . VAL D 4 158 ? 89.441 116.884 51.024 1.00 73.47 158 VAL E O 1
ATOM 10379 N N . SER D 4 159 ? 89.044 118.679 49.714 1.00 71.64 159 SER E N 1
ATOM 10380 C CA . SER D 4 159 ? 87.923 119.175 50.501 1.00 70.57 159 SER E CA 1
ATOM 10381 C C . SER D 4 159 ? 86.713 119.348 49.588 1.00 69.91 159 SER E C 1
ATOM 10382 O O . SER D 4 159 ? 86.839 119.295 48.360 1.00 69.92 159 SER E O 1
ATOM 10385 N N . SER D 4 160 ? 85.542 119.545 50.187 1.00 69.41 160 SER E N 1
ATOM 10386 C CA . SER D 4 160 ? 84.307 119.714 49.424 1.00 68.71 160 SER E CA 1
ATOM 10387 C C . SER D 4 160 ? 84.055 121.176 49.052 1.00 69.13 160 SER E C 1
ATOM 10388 O O . SER D 4 160 ? 82.941 121.544 48.670 1.00 69.40 160 SER E O 1
ATOM 10391 N N . ILE D 4 161 ? 85.094 122.002 49.169 1.00 70.38 161 ILE E N 1
ATOM 10392 C CA . ILE D 4 161 ? 85.015 123.411 48.797 1.00 71.68 161 ILE E CA 1
ATOM 10393 C C . ILE D 4 161 ? 84.934 123.546 47.280 1.00 74.46 161 ILE E C 1
ATOM 10394 O O . ILE D 4 161 ? 85.760 122.991 46.548 1.00 72.91 161 ILE E O 1
ATOM 10399 N N . LEU D 4 162 ? 83.912 124.264 46.823 1.00 74.64 162 LEU E N 1
ATOM 10400 C CA . LEU D 4 162 ? 83.732 124.547 45.406 1.00 76.06 162 LEU E CA 1
ATOM 10401 C C . LEU D 4 162 ? 84.832 125.485 44.917 1.00 76.86 162 LEU E C 1
ATOM 10402 O O . LEU D 4 162 ? 85.246 126.385 45.649 1.00 77.17 162 LEU E O 1
ATOM 10407 N N . PRO D 4 163 ? 85.312 125.280 43.676 1.00 77.25 163 PRO E N 1
ATOM 10408 C CA . PRO D 4 163 ? 86.316 126.192 43.135 1.00 77.07 163 PRO E CA 1
ATOM 10409 C C . PRO D 4 163 ? 85.783 127.619 43.139 1.00 76.80 163 PRO E C 1
ATOM 10410 O O . PRO D 4 163 ? 84.603 127.839 42.852 1.00 76.74 163 PRO E O 1
ATOM 10414 N N . GLY D 4 164 ? 86.638 128.573 43.487 1.00 77.85 164 GLY E N 1
ATOM 10415 C CA . GLY D 4 164 ? 86.224 129.966 43.568 1.00 78.67 164 GLY E CA 1
ATOM 10416 C C . GLY D 4 164 ? 85.867 130.402 44.976 1.00 81.47 164 GLY E C 1
ATOM 10417 O O . GLY D 4 164 ? 86.407 131.390 45.476 1.00 79.29 164 GLY E O 1
ATOM 10418 N N . GLU D 4 165 ? 84.967 129.659 45.620 1.00 79.75 165 GLU E N 1
ATOM 10419 C CA . GLU D 4 165 ? 84.473 130.026 46.952 1.00 81.52 165 GLU E CA 1
ATOM 10420 C C . GLU D 4 165 ? 85.567 130.015 48.027 1.00 77.50 165 GLU E C 1
ATOM 10421 O O . GLU D 4 165 ? 86.646 129.450 47.828 1.00 77.57 165 GLU E O 1
ATOM 10427 N N . LEU D 4 166 ? 85.268 130.642 49.162 1.00 74.04 166 LEU E N 1
ATOM 10428 C CA . LEU D 4 166 ? 86.276 130.952 50.167 1.00 69.33 166 LEU E CA 1
ATOM 10429 C C . LEU D 4 166 ? 85.772 130.630 51.572 1.00 66.06 166 LEU E C 1
ATOM 10430 O O . LEU D 4 166 ? 84.682 131.060 51.959 1.00 66.54 166 LEU E O 1
ATOM 10435 N N . ILE D 4 167 ? 86.566 129.867 52.324 1.00 63.33 167 ILE E N 1
ATOM 10436 C CA . ILE D 4 167 ? 86.276 129.587 53.733 1.00 60.91 167 ILE E CA 1
ATOM 10437 C C . ILE D 4 167 ? 86.481 130.872 54.537 1.00 61.06 167 ILE E C 1
ATOM 10438 O O . ILE D 4 167 ? 87.572 131.446 54.532 1.00 60.73 167 ILE E O 1
ATOM 10443 N N . VAL D 4 168 ? 85.422 131.313 55.212 1.00 62.27 168 VAL E N 1
ATOM 10444 C CA . VAL D 4 168 ? 85.407 132.601 55.911 1.00 63.75 168 VAL E CA 1
ATOM 10445 C C . VAL D 4 168 ? 85.689 132.470 57.408 1.00 66.68 168 VAL E C 1
ATOM 10446 O O . VAL D 4 168 ? 86.577 133.145 57.940 1.00 64.69 168 VAL E O 1
ATOM 10450 N N . GLU D 4 169 ? 84.924 131.615 58.082 1.00 67.59 169 GLU E N 1
ATOM 10451 C CA . GLU D 4 169 ? 85.107 131.392 59.511 1.00 70.92 169 GLU E CA 1
ATOM 10452 C C . GLU D 4 169 ? 84.645 130.006 59.935 1.00 69.70 169 GLU E C 1
ATOM 10453 O O . GLU D 4 169 ? 83.767 129.408 59.306 1.00 74.15 169 GLU E O 1
ATOM 10459 N N . VAL D 4 170 ? 85.262 129.503 60.999 1.00 72.23 170 VAL E N 1
ATOM 10460 C CA . VAL D 4 170 ? 84.882 128.236 61.603 1.00 72.32 170 VAL E CA 1
ATOM 10461 C C . VAL D 4 170 ? 84.249 128.525 62.956 1.00 70.77 170 VAL E C 1
ATOM 10462 O O . VAL D 4 170 ? 84.836 129.220 63.789 1.00 70.01 170 VAL E O 1
ATOM 10466 N N . ASN D 4 171 ? 83.050 128.000 63.177 1.00 71.30 171 ASN E N 1
ATOM 10467 C CA . ASN D 4 171 ? 82.440 128.090 64.497 1.00 70.14 171 ASN E CA 1
ATOM 10468 C C . ASN D 4 171 ? 82.166 126.744 65.142 1.00 65.79 171 ASN E C 1
ATOM 10469 O O . ASN D 4 171 ? 81.528 125.867 64.548 1.00 68.65 171 ASN E O 1
ATOM 10474 N N . VAL D 4 172 ? 82.679 126.587 66.362 1.00 64.12 172 VAL E N 1
ATOM 10475 C CA . VAL D 4 172 ? 82.529 125.348 67.115 1.00 62.06 172 VAL E CA 1
ATOM 10476 C C . VAL D 4 172 ? 81.528 125.557 68.253 1.00 60.73 172 VAL E C 1
ATOM 10477 O O . VAL D 4 172 ? 81.570 126.583 68.934 1.00 62.46 172 VAL E O 1
ATOM 10481 N N . PRO D 4 173 ? 80.612 124.592 68.452 1.00 60.16 173 PRO E N 1
ATOM 10482 C CA . PRO D 4 173 ? 79.645 124.696 69.541 1.00 61.36 173 PRO E CA 1
ATOM 10483 C C . PRO D 4 173 ? 80.349 124.439 70.867 1.00 63.31 173 PRO E C 1
ATOM 10484 O O . PRO D 4 173 ? 81.145 123.502 70.969 1.00 63.72 173 PRO E O 1
ATOM 10488 N N . GLN D 4 174 ? 80.071 125.270 71.867 1.00 66.08 174 GLN E N 1
ATOM 10489 C CA . GLN D 4 174 ? 80.784 125.189 73.147 1.00 68.70 174 GLN E CA 1
ATOM 10490 C C . GLN D 4 174 ? 80.295 124.049 74.048 1.00 72.41 174 GLN E C 1
ATOM 10491 O O . GLN D 4 174 ? 80.241 124.184 75.274 1.00 74.01 174 GLN E O 1
ATOM 10497 N N . LEU D 4 175 ? 79.946 122.930 73.407 1.00 73.70 175 LEU E N 1
ATOM 10498 C CA . LEU D 4 175 ? 79.735 121.616 74.049 1.00 77.11 175 LEU E CA 1
ATOM 10499 C C . LEU D 4 175 ? 78.897 121.644 75.352 1.00 79.41 175 LEU E C 1
ATOM 10500 O O . LEU D 4 175 ? 77.962 122.447 75.450 1.00 81.09 175 LEU E O 1
ATOM 10505 N N . PRO D 4 176 ? 79.189 120.760 76.334 1.00 77.76 176 PRO E N 1
ATOM 10506 C CA . PRO D 4 176 ? 78.531 121.040 77.601 1.00 78.76 176 PRO E CA 1
ATOM 10507 C C . PRO D 4 176 ? 79.445 121.840 78.528 1.00 77.33 176 PRO E C 1
ATOM 10508 O O . PRO D 4 176 ? 80.300 122.596 78.062 1.00 80.93 176 PRO E O 1
ATOM 10512 N N . HIS D 4 177 ? 79.245 121.672 79.831 1.00 81.94 177 HIS E N 1
ATOM 10513 C CA . HIS D 4 177 ? 80.114 122.253 80.842 1.00 85.51 177 HIS E CA 1
ATOM 10514 C C . HIS D 4 177 ? 80.764 121.164 81.640 1.00 83.93 177 HIS E C 1
ATOM 10515 O O . HIS D 4 177 ? 80.161 120.112 81.873 1.00 82.43 177 HIS E O 1
ATOM 10522 N N . GLY D 4 178 ? 82.000 121.413 82.068 1.00 80.65 178 GLY E N 1
ATOM 10523 C CA . GLY D 4 178 ? 82.750 120.459 82.881 1.00 80.58 178 GLY E CA 1
ATOM 10524 C C . GLY D 4 178 ? 82.852 119.090 82.238 1.00 76.24 178 GLY E C 1
ATOM 10525 O O . GLY D 4 178 ? 82.419 118.087 82.815 1.00 77.48 178 GLY E O 1
ATOM 10526 N N . SER D 4 179 ? 83.413 119.058 81.033 1.00 73.35 179 SER E N 1
ATOM 10527 C CA . SER D 4 179 ? 83.655 117.812 80.319 1.00 69.92 179 SER E CA 1
ATOM 10528 C C . SER D 4 179 ? 85.154 117.627 80.111 1.00 69.13 179 SER E C 1
ATOM 10529 O O . SER D 4 179 ? 85.935 118.563 80.308 1.00 69.15 179 SER E O 1
ATOM 10532 N N . GLY D 4 180 ? 85.556 116.422 79.720 1.00 70.18 180 GLY E N 1
ATOM 10533 C CA . GLY D 4 180 ? 86.967 116.109 79.542 1.00 70.79 180 GLY E CA 1
ATOM 10534 C C . GLY D 4 180 ? 87.404 116.142 78.095 1.00 70.97 180 GLY E C 1
ATOM 10535 O O . GLY D 4 180 ? 86.751 115.561 77.230 1.00 70.53 180 GLY E O 1
ATOM 10536 N N . ALA D 4 181 ? 88.516 116.828 77.843 1.00 69.22 181 ALA E N 1
ATOM 10537 C CA . ALA D 4 181 ? 89.075 116.952 76.503 1.00 68.42 181 ALA E CA 1
ATOM 10538 C C . ALA D 4 181 ? 90.565 116.635 76.519 1.00 67.20 181 ALA E C 1
ATOM 10539 O O . ALA D 4 181 ? 91.321 117.196 77.317 1.00 69.82 181 ALA E O 1
ATOM 10541 N N . ALA D 4 182 ? 90.976 115.730 75.634 1.00 66.96 182 ALA E N 1
ATOM 10542 C CA . ALA D 4 182 ? 92.375 115.327 75.527 1.00 66.02 182 ALA E CA 1
ATOM 10543 C C . ALA D 4 182 ? 92.745 114.971 74.091 1.00 65.01 182 ALA E C 1
ATOM 10544 O O . ALA D 4 182 ? 91.876 114.629 73.278 1.00 64.55 182 ALA E O 1
ATOM 10546 N N . PHE D 4 183 ? 94.041 115.050 73.792 1.00 63.61 183 PHE E N 1
ATOM 10547 C CA . PHE D 4 183 ? 94.553 114.761 72.459 1.00 61.25 183 PHE E CA 1
ATOM 10548 C C . PHE D 4 183 ? 95.996 114.280 72.519 1.00 59.44 183 PHE E C 1
ATOM 10549 O O . PHE D 4 183 ? 96.861 114.937 73.109 1.00 60.19 183 PHE E O 1
ATOM 10557 N N . ASP D 4 184 ? 96.245 113.131 71.899 1.00 57.79 184 ASP E N 1
ATOM 10558 C CA . ASP D 4 184 ? 97.584 112.568 71.837 1.00 56.66 184 ASP E CA 1
ATOM 10559 C C . ASP D 4 184 ? 97.838 111.941 70.473 1.00 55.00 184 ASP E C 1
ATOM 10560 O O . ASP D 4 184 ? 96.914 111.445 69.820 1.00 56.16 184 ASP E O 1
ATOM 10565 N N . GLU D 4 185 ? 99.098 111.983 70.053 1.00 55.22 185 GLU E N 1
ATOM 10566 C CA . GLU D 4 185 ? 99.524 111.392 68.794 1.00 55.23 185 GLU E CA 1
ATOM 10567 C C . GLU D 4 185 ? 100.878 110.720 68.968 1.00 53.57 185 GLU E C 1
ATOM 10568 O O . GLU D 4 185 ? 101.619 111.025 69.908 1.00 54.14 185 GLU E O 1
ATOM 10574 N N . PHE D 4 186 ? 101.193 109.801 68.062 1.00 52.49 186 PHE E N 1
ATOM 10575 C CA . PHE D 4 186 ? 102.504 109.177 68.047 1.00 50.68 186 PHE E CA 1
ATOM 10576 C C . PHE D 4 186 ? 103.228 109.449 66.736 1.00 50.04 186 PHE E C 1
ATOM 10577 O O . PHE D 4 186 ? 102.656 109.298 65.654 1.00 51.20 186 PHE E O 1
ATOM 10585 N N . SER D 4 187 ? 104.494 109.842 66.855 1.00 48.74 187 SER E N 1
ATOM 10586 C CA . SER D 4 187 ? 105.345 110.144 65.712 1.00 47.49 187 SER E CA 1
ATOM 10587 C C . SER D 4 187 ? 106.805 109.991 66.109 1.00 46.39 187 SER E C 1
ATOM 10588 O O . SER D 4 187 ? 107.164 110.233 67.264 1.00 46.31 187 SER E O 1
ATOM 10591 N N . ARG D 4 188 ? 107.638 109.596 65.147 1.00 45.98 188 ARG E N 1
ATOM 10592 C CA . ARG D 4 188 ? 109.070 109.363 65.376 1.00 45.88 188 ARG E CA 1
ATOM 10593 C C . ARG D 4 188 ? 109.758 110.531 66.083 1.00 46.41 188 ARG E C 1
ATOM 10594 O O . ARG D 4 188 ? 110.567 110.327 66.992 1.00 47.25 188 ARG E O 1
ATOM 10602 N N . ARG D 4 189 ? 109.435 111.749 65.653 1.00 48.28 189 ARG E N 1
ATOM 10603 C CA . ARG D 4 189 ? 109.915 112.965 66.306 1.00 50.25 189 ARG E CA 1
ATOM 10604 C C . ARG D 4 189 ? 108.743 113.902 66.576 1.00 51.44 189 ARG E C 1
ATOM 10605 O O . ARG D 4 189 ? 107.773 113.934 65.812 1.00 51.47 189 ARG E O 1
ATOM 10613 N N . HIS D 4 190 ? 108.849 114.666 67.661 1.00 51.81 190 HIS E N 1
ATOM 10614 C CA . HIS D 4 190 ? 107.778 115.550 68.113 1.00 51.99 190 HIS E CA 1
ATOM 10615 C C . HIS D 4 190 ? 107.480 116.637 67.118 1.00 51.31 190 HIS E C 1
ATOM 10616 O O . HIS D 4 190 ? 108.228 117.613 67.006 1.00 51.45 190 HIS E O 1
ATOM 10623 N N . GLY D 4 191 ? 106.384 116.476 66.382 1.00 53.03 191 GLY E N 1
ATOM 10624 C CA . GLY D 4 191 ? 105.956 117.491 65.425 1.00 52.85 191 GLY E CA 1
ATOM 10625 C C . GLY D 4 191 ? 105.809 117.005 63.995 1.00 55.19 191 GLY E C 1
ATOM 10626 O O . GLY D 4 191 ? 105.202 117.691 63.167 1.00 54.48 191 GLY E O 1
ATOM 10627 N N . ASP D 4 192 ? 106.368 115.832 63.702 1.00 55.22 192 ASP E N 1
ATOM 10628 C CA . ASP D 4 192 ? 106.190 115.191 62.400 1.00 56.30 192 ASP E CA 1
ATOM 10629 C C . ASP D 4 192 ? 104.730 114.813 62.205 1.00 56.23 192 ASP E C 1
ATOM 10630 O O . ASP D 4 192 ? 103.973 114.713 63.175 1.00 56.33 192 ASP E O 1
ATOM 10635 N N . TYR D 4 193 ? 104.335 114.610 60.950 1.00 56.48 193 TYR E N 1
ATOM 10636 C CA . TYR D 4 193 ? 103.020 114.060 60.654 1.00 56.69 193 TYR E CA 1
ATOM 10637 C C . TYR D 4 193 ? 102.907 112.705 61.342 1.00 57.92 193 TYR E C 1
ATOM 10638 O O . TYR D 4 193 ? 103.671 111.781 61.047 1.00 57.59 193 TYR E O 1
ATOM 10647 N N . ALA D 4 194 ? 101.964 112.612 62.276 1.00 57.72 194 ALA E N 1
ATOM 10648 C CA . ALA D 4 194 ? 101.840 111.455 63.159 1.00 57.89 194 ALA E CA 1
ATOM 10649 C C . ALA D 4 194 ? 101.480 110.172 62.419 1.00 57.47 194 ALA E C 1
ATOM 10650 O O . ALA D 4 194 ? 100.812 110.210 61.383 1.00 57.52 194 ALA E O 1
ATOM 10652 N N . ILE D 4 195 ? 101.940 109.042 62.955 1.00 56.80 195 ILE E N 1
ATOM 10653 C CA . ILE D 4 195 ? 101.552 107.724 62.455 1.00 56.56 195 ILE E CA 1
ATOM 10654 C C . ILE D 4 195 ? 100.091 107.482 62.821 1.00 56.60 195 ILE E C 1
ATOM 10655 O O . ILE D 4 195 ? 99.256 107.195 61.960 1.00 56.68 195 ILE E O 1
ATOM 10660 N N . GLY D 4 196 ? 99.803 107.601 64.114 1.00 57.02 196 GLY E N 1
ATOM 10661 C CA . GLY D 4 196 ? 98.451 107.492 64.632 1.00 57.48 196 GLY E CA 1
ATOM 10662 C C . GLY D 4 196 ? 98.239 108.493 65.746 1.00 58.38 196 GLY E C 1
ATOM 10663 O O . GLY D 4 196 ? 99.168 108.822 66.488 1.00 57.73 196 GLY E O 1
ATOM 10664 N N . GLY D 4 197 ? 97.009 108.980 65.852 1.00 58.18 197 GLY E N 1
ATOM 10665 C CA . GLY D 4 197 ? 96.628 109.920 66.895 1.00 57.42 197 GLY E CA 1
ATOM 10666 C C . GLY D 4 197 ? 95.132 109.865 67.104 1.00 58.24 197 GLY E C 1
ATOM 10667 O O . GLY D 4 197 ? 94.395 109.384 66.239 1.00 58.02 197 GLY E O 1
ATOM 10668 N N . ALA D 4 198 ? 94.678 110.347 68.255 1.00 58.00 198 ALA E N 1
ATOM 10669 C CA . ALA D 4 198 ? 93.254 110.362 68.560 1.00 58.19 198 ALA E CA 1
ATOM 10670 C C . ALA D 4 198 ? 92.878 111.563 69.412 1.00 59.07 198 ALA E C 1
ATOM 10671 O O . ALA D 4 198 ? 93.691 112.074 70.187 1.00 58.12 198 ALA E O 1
ATOM 10673 N N . ALA D 4 199 ? 91.639 112.012 69.241 1.00 58.95 199 ALA E N 1
ATOM 10674 C CA . ALA D 4 199 ? 91.060 113.069 70.051 1.00 59.51 199 ALA E CA 1
ATOM 10675 C C . ALA D 4 199 ? 89.749 112.544 70.612 1.00 59.25 199 ALA E C 1
ATOM 10676 O O . ALA D 4 199 ? 88.794 112.317 69.861 1.00 58.95 199 ALA E O 1
ATOM 10678 N N . SER D 4 200 ? 89.711 112.331 71.923 1.00 61.62 200 SER E N 1
ATOM 10679 C CA . SER D 4 200 ? 88.503 111.841 72.575 1.00 63.67 200 SER E CA 1
ATOM 10680 C C . SER D 4 200 ? 87.997 112.836 73.609 1.00 65.09 200 SER E C 1
ATOM 10681 O O . SER D 4 200 ? 88.782 113.450 74.337 1.00 67.15 200 SER E O 1
ATOM 10684 N N . LEU D 4 201 ? 86.678 112.989 73.658 1.00 69.12 201 LEU E N 1
ATOM 10685 C CA . LEU D 4 201 ? 86.044 113.960 74.538 1.00 71.06 201 LEU E CA 1
ATOM 10686 C C . LEU D 4 201 ? 84.839 113.349 75.247 1.00 72.74 201 LEU E C 1
ATOM 10687 O O . LEU D 4 201 ? 83.913 112.846 74.606 1.00 72.09 201 LEU E O 1
ATOM 10692 N N . VAL D 4 202 ? 84.869 113.407 76.576 1.00 70.94 202 VAL E N 1
ATOM 10693 C CA . VAL D 4 202 ? 83.864 112.772 77.426 1.00 69.39 202 VAL E CA 1
ATOM 10694 C C . VAL D 4 202 ? 83.156 113.822 78.279 1.00 67.20 202 VAL E C 1
ATOM 10695 O O . VAL D 4 202 ? 83.792 114.741 78.795 1.00 67.59 202 VAL E O 1
ATOM 10699 N N . THR D 4 203 ? 81.839 113.674 78.414 1.00 65.29 203 THR E N 1
ATOM 10700 C CA . THR D 4 203 ? 81.030 114.554 79.254 1.00 63.70 203 THR E CA 1
ATOM 10701 C C . THR D 4 203 ? 80.409 113.740 80.388 1.00 62.06 203 THR E C 1
ATOM 10702 O O . THR D 4 203 ? 79.794 112.697 80.146 1.00 62.31 203 THR E O 1
ATOM 10706 N N . LEU D 4 204 ? 80.578 114.215 81.620 1.00 61.33 204 LEU E N 1
ATOM 10707 C CA . LEU D 4 204 ? 80.104 113.483 82.796 1.00 60.85 204 LEU E CA 1
ATOM 10708 C C . LEU D 4 204 ? 78.676 113.838 83.204 1.00 61.75 204 LEU E C 1
ATOM 10709 O O . LEU D 4 204 ? 78.215 114.964 83.000 1.00 61.61 204 LEU E O 1
ATOM 10714 N N . ASP D 4 205 ? 77.995 112.857 83.790 1.00 63.64 205 ASP E N 1
ATOM 10715 C CA . ASP D 4 205 ? 76.566 112.929 84.082 1.00 65.13 205 ASP E CA 1
ATOM 10716 C C . ASP D 4 205 ? 76.266 113.455 85.493 1.00 68.81 205 ASP E C 1
ATOM 10717 O O . ASP D 4 205 ? 75.125 113.821 85.783 1.00 68.90 205 ASP E O 1
ATOM 10722 N N . GLU D 4 206 ? 77.297 113.514 86.345 1.00 73.14 206 GLU E N 1
ATOM 10723 C CA . GLU D 4 206 ? 77.166 113.808 87.793 1.00 77.42 206 GLU E CA 1
ATOM 10724 C C . GLU D 4 206 ? 75.717 114.010 88.270 1.00 77.62 206 GLU E C 1
ATOM 10725 O O . GLU D 4 206 ? 75.182 115.116 88.152 1.00 77.97 206 GLU E O 1
ATOM 10731 N N . GLN D 4 207 ? 75.074 112.974 88.822 1.00 77.95 207 GLN E N 1
ATOM 10732 C CA . GLN D 4 207 ? 75.671 111.666 89.165 1.00 78.42 207 GLN E CA 1
ATOM 10733 C C . GLN D 4 207 ? 76.435 110.962 88.036 1.00 76.13 207 GLN E C 1
ATOM 10734 O O . GLN D 4 207 ? 75.944 110.839 86.915 1.00 75.02 207 GLN E O 1
ATOM 10740 N N . GLY D 4 208 ? 77.624 110.470 88.379 1.00 73.48 208 GLY E N 1
ATOM 10741 C CA . GLY D 4 208 ? 78.694 110.199 87.415 1.00 70.56 208 GLY E CA 1
ATOM 10742 C C . GLY D 4 208 ? 78.616 109.058 86.417 1.00 67.63 208 GLY E C 1
ATOM 10743 O O . GLY D 4 208 ? 79.525 108.227 86.354 1.00 67.16 208 GLY E O 1
ATOM 10744 N N . LYS D 4 209 ? 77.549 109.020 85.624 1.00 66.25 209 LYS E N 1
ATOM 10745 C CA . LYS D 4 209 ? 77.532 108.203 84.415 1.00 64.19 209 LYS E CA 1
ATOM 10746 C C . LYS D 4 209 ? 78.185 109.026 83.299 1.00 62.82 209 LYS E C 1
ATOM 10747 O O . LYS D 4 209 ? 78.767 110.081 83.567 1.00 62.96 209 LYS E O 1
ATOM 10749 N N . CYS D 4 210 ? 78.110 108.547 82.059 1.00 61.36 210 CYS E N 1
ATOM 10750 C CA . CYS D 4 210 ? 78.581 109.330 80.918 1.00 60.75 210 CYS E CA 1
ATOM 10751 C C . CYS D 4 210 ? 77.400 109.769 80.061 1.00 59.32 210 CYS E C 1
ATOM 10752 O O . CYS D 4 210 ? 76.595 108.940 79.628 1.00 59.93 210 CYS E O 1
ATOM 10755 N N . SER D 4 211 ? 77.304 111.074 79.823 1.00 58.97 211 SER E N 1
ATOM 10756 C CA . SER D 4 211 ? 76.157 111.655 79.126 1.00 58.71 211 SER E CA 1
ATOM 10757 C C . SER D 4 211 ? 76.361 111.783 77.617 1.00 59.02 211 SER E C 1
ATOM 10758 O O . SER D 4 211 ? 75.421 111.591 76.844 1.00 58.92 211 SER E O 1
ATOM 10761 N N . ARG D 4 212 ? 77.586 112.112 77.211 1.00 60.56 212 ARG E N 1
ATOM 10762 C CA . ARG D 4 212 ? 77.926 112.291 75.801 1.00 62.55 212 ARG E CA 1
ATOM 10763 C C . ARG D 4 212 ? 79.413 112.040 75.574 1.00 64.05 212 ARG E C 1
ATOM 10764 O O . ARG D 4 212 ? 80.246 112.398 76.412 1.00 64.07 212 ARG E O 1
ATOM 10772 N N . ALA D 4 213 ? 79.735 111.417 74.443 1.00 64.25 213 ALA E N 1
ATOM 10773 C CA . ALA D 4 213 ? 81.119 111.152 74.064 1.00 64.51 213 ALA E CA 1
ATOM 10774 C C . ALA D 4 213 ? 81.317 111.286 72.559 1.00 62.98 213 ALA E C 1
ATOM 10775 O O . ALA D 4 213 ? 80.515 110.781 71.770 1.00 64.63 213 ALA E O 1
ATOM 10777 N N . ARG D 4 214 ? 82.387 111.975 72.171 1.00 64.42 214 ARG E N 1
ATOM 10778 C CA . ARG D 4 214 ? 82.731 112.140 70.764 1.00 63.85 214 ARG E CA 1
ATOM 10779 C C . ARG D 4 214 ? 84.191 111.744 70.542 1.00 62.47 214 ARG E C 1
ATOM 10780 O O . ARG D 4 214 ? 85.085 112.212 71.254 1.00 63.81 214 ARG E O 1
ATOM 10788 N N . ILE D 4 215 ? 84.417 110.872 69.561 1.00 62.72 215 ILE E N 1
ATOM 10789 C CA . ILE D 4 215 ? 85.735 110.288 69.299 1.00 61.02 215 ILE E CA 1
ATOM 10790 C C . ILE D 4 215 ? 86.118 110.437 67.829 1.00 60.35 215 ILE E C 1
ATOM 10791 O O . ILE D 4 215 ? 85.303 110.182 66.940 1.00 61.55 215 ILE E O 1
ATOM 10796 N N . THR D 4 216 ? 87.358 110.855 67.585 1.00 59.02 216 THR E N 1
ATOM 10797 C CA . THR D 4 216 ? 87.901 110.946 66.231 1.00 58.34 216 THR E CA 1
ATOM 10798 C C . THR D 4 216 ? 89.283 110.308 66.123 1.00 58.25 216 THR E C 1
ATOM 10799 O O . THR D 4 216 ? 89.960 110.085 67.133 1.00 57.78 216 THR E O 1
ATOM 10803 N N . VAL D 4 217 ? 89.694 110.023 64.890 1.00 59.33 217 VAL E N 1
ATOM 10804 C CA . VAL D 4 217 ? 90.915 109.267 64.628 1.00 60.63 217 VAL E CA 1
ATOM 10805 C C . VAL D 4 217 ? 91.802 109.944 63.577 1.00 59.98 217 VAL E C 1
ATOM 10806 O O . VAL D 4 217 ? 91.341 110.302 62.489 1.00 59.80 217 VAL E O 1
ATOM 10810 N N . LEU D 4 218 ? 93.076 110.113 63.930 1.00 59.11 218 LEU E N 1
ATOM 10811 C CA . LEU D 4 218 ? 94.087 110.674 63.038 1.00 58.82 218 LEU E CA 1
ATOM 10812 C C . LEU D 4 218 ? 94.791 109.548 62.284 1.00 57.16 218 LEU E C 1
ATOM 10813 O O . LEU D 4 218 ? 95.546 108.770 62.875 1.00 60.17 218 LEU E O 1
ATOM 10818 N N . GLY D 4 219 ? 94.525 109.459 60.982 1.00 59.38 219 GLY E N 1
ATOM 10819 C CA . GLY D 4 219 ? 95.208 108.505 60.108 1.00 58.85 219 GLY E CA 1
ATOM 10820 C C . GLY D 4 219 ? 94.609 107.111 60.069 1.00 59.08 219 GLY E C 1
ATOM 10821 O O . GLY D 4 219 ? 95.339 106.116 60.060 1.00 57.54 219 GLY E O 1
ATOM 10822 N N . GLY D 4 220 ? 93.280 107.040 60.038 1.00 59.51 220 GLY E N 1
ATOM 10823 C CA . GLY D 4 220 ? 92.568 105.768 59.925 1.00 60.71 220 GLY E CA 1
ATOM 10824 C C . GLY D 4 220 ? 92.238 105.421 58.486 1.00 60.68 220 GLY E C 1
ATOM 10825 O O . GLY D 4 220 ? 92.100 104.248 58.137 1.00 64.79 220 GLY E O 1
ATOM 10826 N N . GLY D 4 221 ? 92.102 106.454 57.658 1.00 59.42 221 GLY E N 1
ATOM 10827 C CA . GLY D 4 221 ? 91.843 106.292 56.233 1.00 58.54 221 GLY E CA 1
ATOM 10828 C C . GLY D 4 221 ? 92.458 107.432 55.448 1.00 58.02 221 GLY E C 1
ATOM 10829 O O . GLY D 4 221 ? 93.664 107.673 55.531 1.00 57.97 221 GLY E O 1
ATOM 10830 N N . SER D 4 222 ? 91.623 108.131 54.686 1.00 58.16 222 SER E N 1
ATOM 10831 C CA . SER D 4 222 ? 92.060 109.289 53.912 1.00 58.94 222 SER E CA 1
ATOM 10832 C C . SER D 4 222 ? 91.768 110.592 54.653 1.00 59.26 222 SER E C 1
ATOM 10833 O O . SER D 4 222 ? 92.309 111.643 54.311 1.00 59.62 222 SER E O 1
ATOM 10836 N N . THR D 4 223 ? 90.906 110.512 55.662 1.00 60.44 223 THR E N 1
ATOM 10837 C CA . THR D 4 223 ? 90.508 111.675 56.452 1.00 61.66 223 THR E CA 1
ATOM 10838 C C . THR D 4 223 ? 90.258 111.291 57.907 1.00 63.42 223 THR E C 1
ATOM 10839 O O . THR D 4 223 ? 90.385 110.120 58.282 1.00 63.79 223 THR E O 1
ATOM 10843 N N . ALA D 4 224 ? 89.914 112.293 58.717 1.00 64.45 224 ALA E N 1
ATOM 10844 C CA . ALA D 4 224 ? 89.480 112.090 60.096 1.00 65.56 224 ALA E CA 1
ATOM 10845 C C . ALA D 4 224 ? 88.225 111.228 60.123 1.00 66.93 224 ALA E C 1
ATOM 10846 O O . ALA D 4 224 ? 87.380 111.324 59.227 1.00 67.08 224 ALA E O 1
ATOM 10848 N N . ILE D 4 225 ? 88.100 110.394 61.153 1.00 67.85 225 ILE E N 1
ATOM 10849 C CA . ILE D 4 225 ? 86.992 109.444 61.238 1.00 68.64 225 ILE E CA 1
ATOM 10850 C C . ILE D 4 225 ? 86.335 109.432 62.618 1.00 68.80 225 ILE E C 1
ATOM 10851 O O . ILE D 4 225 ? 86.991 109.160 63.625 1.00 68.50 225 ILE E O 1
ATOM 10856 N N . ARG D 4 226 ? 85.038 109.735 62.645 1.00 69.04 226 ARG E N 1
ATOM 10857 C CA . ARG D 4 226 ? 84.216 109.542 63.836 1.00 69.28 226 ARG E CA 1
ATOM 10858 C C . ARG D 4 226 ? 83.971 108.054 64.059 1.00 70.48 226 ARG E C 1
ATOM 10859 O O . ARG D 4 226 ? 83.619 107.328 63.126 1.00 70.45 226 ARG E O 1
ATOM 10867 N N . CYS D 4 227 ? 84.169 107.606 65.294 1.00 72.37 227 CYS E N 1
ATOM 10868 C CA . CYS D 4 227 ? 83.837 106.239 65.675 1.00 73.78 227 CYS E CA 1
ATOM 10869 C C . CYS D 4 227 ? 82.495 106.251 66.401 1.00 75.04 227 CYS E C 1
ATOM 10870 O O . CYS D 4 227 ? 82.406 105.942 67.592 1.00 74.41 227 CYS E O 1
ATOM 10873 N N . GLN D 4 228 ? 81.455 106.610 65.650 1.00 75.91 228 GLN E N 1
ATOM 10874 C CA . GLN D 4 228 ? 80.109 106.840 66.180 1.00 76.86 228 GLN E CA 1
ATOM 10875 C C . GLN D 4 228 ? 79.565 105.682 67.015 1.00 78.29 228 GLN E C 1
ATOM 10876 O O . GLN D 4 228 ? 78.772 105.893 67.934 1.00 76.13 228 GLN E O 1
ATOM 10882 N N . GLU D 4 229 ? 79.993 104.462 66.696 1.00 78.34 229 GLU E N 1
ATOM 10883 C CA . GLU D 4 229 ? 79.524 103.282 67.421 1.00 79.92 229 GLU E CA 1
ATOM 10884 C C . GLU D 4 229 ? 80.392 102.932 68.633 1.00 77.55 229 GLU E C 1
ATOM 10885 O O . GLU D 4 229 ? 79.883 102.400 69.622 1.00 74.97 229 GLU E O 1
ATOM 10891 N N . ALA D 4 230 ? 81.689 103.232 68.552 1.00 76.24 230 ALA E N 1
ATOM 10892 C CA . ALA D 4 230 ? 82.604 103.035 69.678 1.00 74.08 230 ALA E CA 1
ATOM 10893 C C . ALA D 4 230 ? 82.254 103.989 70.816 1.00 71.81 230 ALA E C 1
ATOM 10894 O O . ALA D 4 230 ? 82.560 103.726 71.983 1.00 70.38 230 ALA E O 1
ATOM 10896 N N . GLU D 4 231 ? 81.611 105.097 70.456 1.00 69.45 231 GLU E N 1
ATOM 10897 C CA . GLU D 4 231 ? 81.107 106.067 71.420 1.00 66.36 231 GLU E CA 1
ATOM 10898 C C . GLU D 4 231 ? 79.887 105.523 72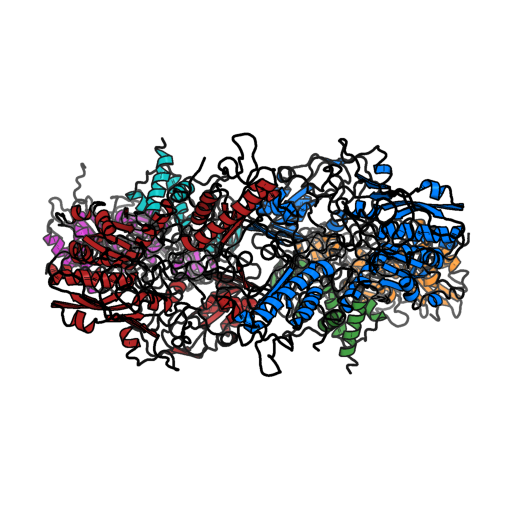.156 1.00 64.46 231 GLU E C 1
ATOM 10899 O O . GLU D 4 231 ? 79.760 105.718 73.365 1.00 64.32 231 GLU E O 1
ATOM 10905 N N . ASN D 4 232 ? 79.007 104.834 71.424 1.00 63.00 232 ASN E N 1
ATOM 10906 C CA . ASN D 4 232 ? 77.786 104.236 71.983 1.00 61.00 232 ASN E CA 1
ATOM 10907 C C . ASN D 4 232 ? 78.037 103.346 73.197 1.00 61.44 232 ASN E C 1
ATOM 10908 O O . ASN D 4 232 ? 77.179 103.221 74.075 1.00 61.29 232 ASN E O 1
ATOM 10913 N N . ILE D 4 233 ? 79.214 102.724 73.227 1.00 62.23 233 ILE E N 1
ATOM 10914 C CA . ILE D 4 233 ? 79.619 101.842 74.318 1.00 63.19 233 ILE E CA 1
ATOM 10915 C C . ILE D 4 233 ? 79.741 102.613 75.635 1.00 63.10 233 ILE E C 1
ATOM 10916 O O . ILE D 4 233 ? 79.232 102.171 76.669 1.00 63.39 233 ILE E O 1
ATOM 10921 N N . LEU D 4 234 ? 80.399 103.770 75.582 1.00 63.26 234 LEU E N 1
ATOM 10922 C CA . LEU D 4 234 ? 80.659 104.588 76.768 1.00 63.24 234 LEU E CA 1
ATOM 10923 C C . LEU D 4 234 ? 79.391 105.152 77.406 1.00 65.48 234 LEU E C 1
ATOM 10924 O O . LEU D 4 234 ? 79.289 105.221 78.633 1.00 67.27 234 LEU E O 1
ATOM 10929 N N . ILE D 4 235 ? 78.440 105.553 76.562 1.00 67.33 235 ILE E N 1
ATOM 10930 C CA . ILE D 4 235 ? 77.144 106.094 76.993 1.00 69.81 235 ILE E CA 1
ATOM 10931 C C . ILE D 4 235 ? 76.538 105.323 78.171 1.00 71.15 235 ILE E C 1
ATOM 10932 O O . ILE D 4 235 ? 76.512 104.088 78.168 1.00 71.04 235 ILE E O 1
ATOM 10937 N N . ASP D 4 236 ? 76.082 106.070 79.179 1.00 72.30 236 ASP E N 1
ATOM 10938 C CA . ASP D 4 236 ? 75.439 105.525 80.387 1.00 73.30 236 ASP E CA 1
ATOM 10939 C C . ASP D 4 236 ? 76.396 104.796 81.327 1.00 72.42 236 ASP E C 1
ATOM 10940 O O . ASP D 4 236 ? 76.230 104.851 82.548 1.00 71.63 236 ASP E O 1
ATOM 10945 N N . SER D 4 237 ? 77.379 104.103 80.758 1.00 71.77 237 SER E N 1
ATOM 10946 C CA . SER D 4 237 ? 78.388 103.416 81.550 1.00 71.09 237 SER E CA 1
ATOM 10947 C C . SER D 4 237 ? 79.311 104.437 82.198 1.00 70.30 237 SER E C 1
ATOM 10948 O O . SER D 4 237 ? 79.507 105.538 81.675 1.00 69.64 237 SER E O 1
ATOM 10951 N N . THR D 4 238 ? 79.872 104.062 83.339 1.00 70.95 238 THR E N 1
ATOM 10952 C CA . THR D 4 238 ? 80.759 104.941 84.079 1.00 71.53 238 THR E CA 1
ATOM 10953 C C . THR D 4 238 ? 82.166 104.934 83.493 1.00 72.70 238 THR E C 1
ATOM 10954 O O . THR D 4 238 ? 82.392 104.480 82.364 1.00 72.89 238 THR E O 1
ATOM 10958 N N . LEU D 4 239 ? 83.081 105.518 84.267 1.00 74.42 239 LEU E N 1
ATOM 10959 C CA . LEU D 4 239 ? 84.504 105.162 84.286 1.00 76.13 239 LEU E CA 1
ATOM 10960 C C . LEU D 4 239 ? 84.835 103.728 83.860 1.00 75.53 239 LEU E C 1
ATOM 10961 O O . LEU D 4 239 ? 83.962 102.959 83.454 1.00 75.31 239 LEU E O 1
ATOM 10966 N N . SER D 4 240 ? 86.121 103.395 83.972 1.00 75.53 240 SER E N 1
ATOM 10967 C CA . SER D 4 240 ? 86.629 102.013 84.015 1.00 75.86 240 SER E CA 1
ATOM 10968 C C . SER D 4 240 ? 87.614 101.682 82.908 1.00 76.37 240 SER E C 1
ATOM 10969 O O . SER D 4 240 ? 87.315 101.839 81.721 1.00 76.12 240 SER E O 1
ATOM 10972 N N . SER D 4 241 ? 88.782 101.200 83.330 1.00 77.05 241 SER E N 1
ATOM 10973 C CA . SER D 4 241 ? 89.825 100.717 82.435 1.00 77.45 241 SER E CA 1
ATOM 10974 C C . SER D 4 241 ? 89.261 99.815 81.344 1.00 77.60 241 SER E C 1
ATOM 10975 O O . SER D 4 241 ? 89.743 99.840 80.212 1.00 76.68 241 SER E O 1
ATOM 10978 N N . HIS D 4 242 ? 88.236 99.035 81.684 1.00 79.27 242 HIS E N 1
ATOM 10979 C CA . HIS D 4 242 ? 87.648 98.105 80.726 1.00 81.37 242 HIS E CA 1
ATOM 10980 C C . HIS D 4 242 ? 86.752 98.764 79.716 1.00 77.75 242 HIS E C 1
ATOM 10981 O O . HIS D 4 242 ? 86.967 98.586 78.521 1.00 75.13 242 HIS E O 1
ATOM 10988 N N . ASP D 4 243 ? 85.753 99.526 80.167 1.00 76.57 243 ASP E N 1
ATOM 10989 C CA . ASP D 4 243 ? 84.883 100.272 79.246 1.00 74.68 243 ASP E CA 1
ATOM 10990 C C . ASP D 4 243 ? 85.719 101.142 78.313 1.00 73.81 243 ASP E C 1
ATOM 10991 O O . ASP D 4 243 ? 85.431 101.233 77.119 1.00 72.08 243 ASP E O 1
ATOM 10996 N N . ILE D 4 244 ? 86.751 101.774 78.874 1.00 73.69 244 ILE E N 1
ATOM 10997 C CA . ILE D 4 244 ? 87.742 102.521 78.100 1.00 73.23 244 ILE E CA 1
ATOM 10998 C C . ILE D 4 244 ? 88.424 101.595 77.090 1.00 72.24 244 ILE E C 1
ATOM 10999 O O . ILE D 4 244 ? 88.416 101.873 75.887 1.00 71.09 244 ILE E O 1
ATOM 11004 N N . ALA D 4 245 ? 89.001 100.498 77.587 1.00 72.50 245 ALA E N 1
ATOM 11005 C CA . ALA D 4 245 ? 89.676 99.514 76.737 1.00 73.02 245 ALA E CA 1
ATOM 11006 C C . ALA D 4 245 ? 88.718 98.914 75.712 1.00 71.77 245 ALA E C 1
ATOM 11007 O O . ALA D 4 245 ? 89.089 98.727 74.553 1.00 71.75 245 ALA E O 1
ATOM 11009 N N . ALA D 4 246 ? 87.492 98.624 76.146 1.00 71.02 246 ALA E N 1
ATOM 11010 C CA . ALA D 4 246 ? 86.449 98.092 75.268 1.00 69.93 246 ALA E CA 1
ATOM 11011 C C . ALA D 4 246 ? 86.039 99.099 74.196 1.00 68.47 246 ALA E C 1
ATOM 11012 O O . ALA D 4 246 ? 85.754 98.715 73.061 1.00 67.19 246 ALA E O 1
ATOM 11014 N N . ALA D 4 247 ? 86.007 100.381 74.560 1.00 67.59 247 ALA E N 1
ATOM 11015 C CA . ALA D 4 247 ? 85.688 101.446 73.609 1.00 65.44 247 ALA E CA 1
ATOM 11016 C C . ALA D 4 247 ? 86.802 101.607 72.580 1.00 63.47 247 ALA E C 1
ATOM 11017 O O . ALA D 4 247 ? 86.544 101.603 71.374 1.00 62.94 247 ALA E O 1
ATOM 11019 N N . ALA D 4 248 ? 88.036 101.736 73.068 1.00 63.38 248 ALA E N 1
ATOM 11020 C CA . ALA D 4 248 ? 89.211 101.918 72.217 1.00 63.25 248 ALA E CA 1
ATOM 11021 C C . ALA D 4 248 ? 89.435 100.739 71.276 1.00 65.24 248 ALA E C 1
ATOM 11022 O O . ALA D 4 248 ? 89.623 100.926 70.070 1.00 65.76 248 ALA E O 1
ATOM 11024 N N . HIS D 4 249 ? 89.402 99.528 71.833 1.00 66.98 249 HIS E N 1
ATOM 11025 C CA . HIS D 4 249 ? 89.581 98.301 71.056 1.00 69.42 249 HIS E CA 1
ATOM 11026 C C . HIS D 4 249 ? 88.481 98.072 70.054 1.00 67.84 249 HIS E C 1
ATOM 11027 O O . HIS D 4 249 ? 88.587 97.174 69.223 1.00 71.98 249 HIS E O 1
ATOM 11034 N N . ALA D 4 250 ? 87.422 98.882 70.120 1.00 65.89 250 ALA E N 1
ATOM 11035 C CA . ALA D 4 250 ? 86.282 98.760 69.205 1.00 64.38 250 ALA E CA 1
ATOM 11036 C C . ALA D 4 250 ? 86.126 99.962 68.269 1.00 62.23 250 ALA E C 1
ATOM 11037 O O . ALA D 4 250 ? 85.158 100.045 67.506 1.00 62.14 250 ALA E O 1
ATOM 11039 N N . ALA D 4 251 ? 87.083 100.883 68.333 1.00 64.00 251 ALA E N 1
ATOM 11040 C CA . ALA D 4 251 ? 87.099 102.058 67.468 1.00 65.59 251 ALA E CA 1
ATOM 11041 C C . ALA D 4 251 ? 87.946 101.799 66.230 1.00 67.07 251 ALA E C 1
ATOM 11042 O O . ALA D 4 251 ? 87.749 102.425 65.186 1.00 68.62 251 ALA E O 1
ATOM 11044 N N . VAL D 4 252 ? 88.882 100.863 66.362 1.00 70.36 252 VAL E N 1
ATOM 11045 C CA . VAL D 4 252 ? 89.867 100.580 65.321 1.00 72.96 252 VAL E CA 1
ATOM 11046 C C . VAL D 4 252 ? 89.486 99.413 64.412 1.00 78.23 252 VAL E C 1
ATOM 11047 O O . VAL D 4 252 ? 90.055 99.267 63.327 1.00 79.39 252 VAL E O 1
ATOM 11051 N N . GLN D 4 253 ? 88.535 98.587 64.853 1.00 81.28 253 GLN E N 1
ATOM 11052 C CA . GLN D 4 253 ? 88.090 97.429 64.068 1.00 85.58 253 GLN E CA 1
ATOM 11053 C C . GLN D 4 253 ? 87.481 97.802 62.718 1.00 86.68 253 GLN E C 1
ATOM 11054 O O . GLN D 4 253 ? 87.435 96.973 61.806 1.00 87.99 253 GLN E O 1
ATOM 11060 N N . GLY D 4 254 ? 87.011 99.041 62.593 1.00 87.23 254 GLY E N 1
ATOM 11061 C CA . GLY D 4 254 ? 86.428 99.511 61.342 1.00 88.27 254 GLY E CA 1
ATOM 11062 C C . GLY D 4 254 ? 87.385 100.329 60.492 1.00 88.04 254 GLY E C 1
ATOM 11063 O O . GLY D 4 254 ? 86.950 101.136 59.666 1.00 88.91 254 GLY E O 1
ATOM 11064 N N . LEU D 4 255 ? 88.685 100.118 60.683 1.00 88.10 255 LEU E N 1
ATOM 11065 C CA . LEU D 4 255 ? 89.698 100.972 60.066 1.00 88.38 255 LEU E CA 1
ATOM 11066 C C . LEU D 4 255 ? 90.733 100.225 59.228 1.00 88.55 255 LEU E C 1
ATOM 11067 O O . LEU D 4 255 ? 91.372 99.280 59.701 1.00 89.72 255 LEU E O 1
ATOM 11072 N N . ASP D 4 256 ? 90.882 100.662 57.979 1.00 90.13 256 ASP E N 1
ATOM 11073 C CA . ASP D 4 256 ? 91.964 100.206 57.110 1.00 91.49 256 ASP E CA 1
ATOM 11074 C C . ASP D 4 256 ? 92.824 101.402 56.680 1.00 87.71 256 ASP E C 1
ATOM 11075 O O . ASP D 4 256 ? 92.435 102.170 55.794 1.00 88.93 256 ASP E O 1
ATOM 11080 N N . PRO D 4 257 ? 93.988 101.579 57.332 1.00 87.82 257 PRO E N 1
ATOM 11081 C CA . PRO D 4 257 ? 94.875 102.698 57.020 1.00 87.25 257 PRO E CA 1
ATOM 11082 C C . PRO D 4 257 ? 95.757 102.440 55.801 1.00 8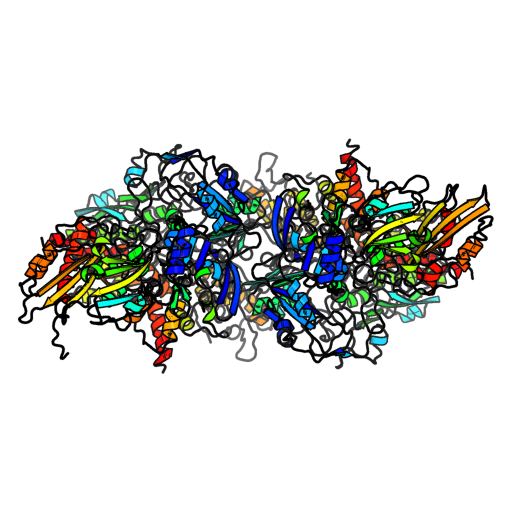8.86 257 PRO E C 1
ATOM 11083 O O . PRO D 4 257 ? 95.744 101.341 55.237 1.00 88.62 257 PRO E O 1
ATOM 11087 N N . VAL D 4 258 ? 96.513 103.462 55.409 1.00 91.08 258 VAL E N 1
ATOM 11088 C CA . VAL D 4 258 ? 97.504 103.345 54.343 1.00 93.14 258 VAL E CA 1
ATOM 11089 C C . VAL D 4 258 ? 98.915 103.254 54.939 1.00 92.92 258 VAL E C 1
ATOM 11090 O O . VAL D 4 258 ? 99.188 103.858 55.980 1.00 90.36 258 VAL E O 1
ATOM 11094 N N . PRO D 4 259 ? 99.810 102.484 54.290 1.00 92.40 259 PRO E N 1
ATOM 11095 C CA . PRO D 4 259 ? 101.207 102.371 54.705 1.00 92.51 259 PRO E CA 1
ATOM 11096 C C . PRO D 4 259 ? 102.088 103.377 53.921 1.00 93.49 259 PRO E C 1
ATOM 11097 O O . PRO D 4 259 ? 101.539 104.378 53.454 1.00 94.16 259 PRO E O 1
ATOM 11101 N N . THR D 4 260 ? 103.407 103.184 53.763 1.00 97.91 260 THR E N 1
ATOM 11102 C CA . THR D 4 260 ? 104.233 102.102 54.319 1.00 100.21 260 THR E CA 1
ATOM 11103 C C . THR D 4 260 ? 105.404 102.645 55.131 1.00 101.45 260 THR E C 1
ATOM 11104 O O . THR D 4 260 ? 105.734 102.099 56.187 1.00 99.75 260 THR E O 1
ATOM 11108 N N . VAL D 4 261 ? 106.020 103.716 54.622 1.00 98.39 261 VAL E N 1
ATOM 11109 C CA . VAL D 4 261 ? 107.325 104.216 55.094 1.00 97.51 261 VAL E CA 1
ATOM 11110 C C . VAL D 4 261 ? 107.485 104.281 56.617 1.00 94.26 261 VAL E C 1
ATOM 11111 O O . VAL D 4 261 ? 108.501 103.833 57.157 1.00 95.21 261 VAL E O 1
ATOM 11115 N N . HIS D 4 262 ? 106.480 104.822 57.299 1.00 91.38 262 HIS E N 1
ATOM 11116 C CA . HIS D 4 262 ? 106.542 104.970 58.749 1.00 87.40 262 HIS E CA 1
ATOM 11117 C C . HIS D 4 262 ? 105.873 103.845 59.491 1.00 81.24 262 HIS E C 1
ATOM 11118 O O . HIS D 4 262 ? 106.118 103.653 60.685 1.00 80.67 262 HIS E O 1
ATOM 11125 N N . GLY D 4 263 ? 105.033 103.083 58.793 1.00 78.17 263 GLY E N 1
ATOM 11126 C CA . GLY D 4 263 ? 104.340 101.940 59.392 1.00 73.15 263 GLY E CA 1
ATOM 11127 C C . GLY D 4 263 ? 103.410 101.222 58.432 1.00 71.66 263 GLY E C 1
ATOM 11128 O O . GLY D 4 263 ? 103.014 101.780 57.408 1.00 74.89 263 GLY E O 1
ATOM 11129 N N . SER D 4 264 ? 103.065 99.980 58.766 1.00 67.91 264 SER E N 1
ATOM 11130 C CA . SER D 4 264 ? 102.141 99.182 57.958 1.00 66.80 264 SER E CA 1
ATOM 11131 C C . SER D 4 264 ? 100.689 99.459 58.350 1.00 66.61 264 SER E C 1
ATOM 11132 O O . SER D 4 264 ? 100.429 100.225 59.278 1.00 65.67 264 SER E O 1
ATOM 11135 N N . ALA D 4 265 ? 99.754 98.827 57.641 1.00 65.76 265 ALA E N 1
ATOM 11136 C CA . ALA D 4 265 ? 98.321 99.054 57.841 1.00 65.76 265 ALA E CA 1
ATOM 11137 C C . ALA D 4 265 ? 97.838 98.657 59.238 1.00 65.55 265 ALA E C 1
ATOM 11138 O O . ALA D 4 265 ? 97.408 99.514 60.018 1.00 66.17 265 ALA E O 1
ATOM 11140 N N . GLN D 4 266 ? 97.919 97.363 59.549 1.00 66.83 266 GLN E N 1
ATOM 11141 C CA . GLN D 4 266 ? 97.486 96.843 60.847 1.00 67.98 266 GLN E CA 1
ATOM 11142 C C . GLN D 4 266 ? 98.239 97.494 62.003 1.00 66.15 266 GLN E C 1
ATOM 11143 O O . GLN D 4 266 ? 97.685 97.668 63.090 1.00 65.23 266 GLN E O 1
ATOM 11149 N N . TYR D 4 267 ? 99.499 97.854 61.755 1.00 63.55 267 TYR E N 1
ATOM 11150 C CA . TYR D 4 267 ? 100.326 98.551 62.738 1.00 60.58 267 TYR E CA 1
ATOM 11151 C C . TYR D 4 267 ? 99.641 99.815 63.244 1.00 59.14 267 TYR E C 1
ATOM 11152 O O . TYR D 4 267 ? 99.418 99.974 64.446 1.00 58.57 267 TYR E O 1
ATOM 11161 N N . ARG D 4 268 ? 99.312 100.703 62.307 1.00 59.15 268 ARG E N 1
ATOM 11162 C CA . ARG D 4 268 ? 98.699 101.993 62.609 1.00 58.72 268 ARG E CA 1
ATOM 11163 C C . ARG D 4 268 ? 97.385 101.831 63.363 1.00 57.72 268 ARG E C 1
ATOM 11164 O O . ARG D 4 268 ? 97.090 102.605 64.273 1.00 56.48 268 ARG E O 1
ATOM 11172 N N . ALA D 4 269 ? 96.617 100.810 62.988 1.00 57.10 269 ALA E N 1
ATOM 11173 C CA . ALA D 4 269 ? 95.359 100.482 63.656 1.00 56.59 269 ALA E CA 1
ATOM 11174 C C . ALA D 4 269 ? 95.546 100.193 65.147 1.00 56.06 269 ALA E C 1
ATOM 11175 O O . ALA D 4 269 ? 94.641 100.435 65.943 1.00 56.99 269 ALA E O 1
ATOM 11177 N N . GLN D 4 270 ? 96.720 99.685 65.516 1.00 56.02 270 GLN E N 1
ATOM 11178 C CA . GLN D 4 270 ? 97.013 99.348 66.909 1.00 56.16 270 GLN E CA 1
ATOM 11179 C C . GLN D 4 270 ? 97.602 100.527 67.683 1.00 53.65 270 GLN E C 1
ATOM 11180 O O . GLN D 4 270 ? 97.460 100.603 68.906 1.00 53.93 270 GLN E O 1
ATOM 11186 N N . VAL D 4 271 ? 98.266 101.433 66.968 1.00 52.11 271 VAL E N 1
ATOM 11187 C CA . VAL D 4 271 ? 98.794 102.664 67.560 1.00 50.86 271 VAL E CA 1
ATOM 11188 C C . VAL D 4 271 ? 97.635 103.612 67.862 1.00 50.43 271 VAL E C 1
ATOM 11189 O O . VAL D 4 271 ? 97.549 104.167 68.960 1.00 50.57 271 VAL E O 1
ATOM 11193 N N . ILE D 4 272 ? 96.747 103.778 66.881 1.00 50.29 272 ILE E N 1
ATOM 11194 C CA . ILE D 4 272 ? 95.507 104.534 67.051 1.00 50.65 272 ILE E CA 1
ATOM 11195 C C . ILE D 4 272 ? 94.699 103.964 68.216 1.00 52.41 272 ILE E C 1
ATOM 11196 O O . ILE D 4 272 ? 94.067 104.710 68.967 1.00 52.86 272 ILE E O 1
ATOM 11201 N N . ARG D 4 273 ? 94.742 102.642 68.366 1.00 54.27 273 ARG E N 1
ATOM 11202 C CA . ARG D 4 273 ? 94.024 101.957 69.433 1.00 57.06 273 ARG E CA 1
ATOM 11203 C C . ARG D 4 273 ? 94.493 102.389 70.822 1.00 56.18 273 ARG E C 1
ATOM 11204 O O . ARG D 4 273 ? 93.668 102.621 71.708 1.00 56.16 273 ARG E O 1
ATOM 11212 N N . THR D 4 274 ? 95.806 102.503 71.010 1.00 55.53 274 THR E N 1
ATOM 11213 C CA . THR D 4 274 ? 96.347 102.967 72.288 1.00 55.69 274 THR E CA 1
ATOM 11214 C C . THR D 4 274 ? 96.195 104.478 72.434 1.00 55.40 274 THR E C 1
ATOM 11215 O O . THR D 4 274 ? 96.199 105.001 73.549 1.00 55.18 274 THR E O 1
ATOM 11219 N N . MET D 4 275 ? 96.054 105.172 71.307 1.00 55.24 275 MET E N 1
ATOM 11220 C CA . MET D 4 275 ? 95.811 106.612 71.322 1.00 55.24 275 MET E CA 1
ATOM 11221 C C . MET D 4 275 ? 94.412 106.948 71.827 1.00 54.34 275 MET E C 1
ATOM 11222 O O . MET D 4 275 ? 94.237 107.929 72.549 1.00 53.88 275 MET E O 1
ATOM 11227 N N . VAL D 4 276 ? 93.429 106.128 71.459 1.00 53.16 276 VAL E N 1
ATOM 11228 C CA . VAL D 4 276 ? 92.041 106.343 71.878 1.00 52.40 276 VAL E CA 1
ATOM 11229 C C . VAL D 4 276 ? 91.881 106.170 73.390 1.00 52.65 276 VAL E C 1
ATOM 11230 O O . VAL D 4 276 ? 91.389 107.074 74.067 1.00 53.05 276 VAL E O 1
ATOM 11234 N N . GLU D 4 277 ? 92.306 105.023 73.917 1.00 53.32 277 GLU E N 1
ATOM 11235 C CA . GLU D 4 277 ? 92.186 104.770 75.353 1.00 54.25 277 GLU E CA 1
ATOM 11236 C C . GLU D 4 277 ? 92.987 105.758 76.200 1.00 53.08 277 GLU E C 1
ATOM 11237 O O . GLU D 4 277 ? 92.511 106.202 77.246 1.00 53.60 277 GLU E O 1
ATOM 11243 N N . ARG D 4 278 ? 94.186 106.112 75.733 1.00 53.24 278 ARG E N 1
ATOM 11244 C CA . ARG D 4 278 ? 95.043 107.079 76.428 1.00 53.27 278 ARG E CA 1
ATOM 11245 C C . ARG D 4 278 ? 94.437 108.470 76.502 1.00 53.17 278 ARG E C 1
ATOM 11246 O O . ARG D 4 278 ? 94.572 109.153 77.519 1.00 53.90 278 ARG E O 1
ATOM 11254 N N . THR D 4 279 ? 93.796 108.899 75.418 1.00 53.15 279 THR E N 1
ATOM 11255 C CA . THR D 4 279 ? 93.105 110.184 75.412 1.00 53.67 279 THR E CA 1
ATOM 11256 C C . THR D 4 279 ? 91.890 110.119 76.329 1.00 55.78 279 THR E C 1
ATOM 11257 O O . THR D 4 279 ? 91.604 111.072 77.051 1.00 58.38 279 THR E O 1
ATOM 11261 N N . LEU D 4 280 ? 91.200 108.979 76.311 1.00 56.70 280 LEU E N 1
ATOM 11262 C CA . LEU D 4 280 ? 90.064 108.732 77.198 1.00 58.39 280 LEU E CA 1
ATOM 11263 C C . LEU D 4 280 ? 90.458 108.768 78.672 1.00 60.27 280 LEU E C 1
ATOM 11264 O O . LEU D 4 280 ? 89.627 109.083 79.525 1.00 61.43 280 LEU E O 1
ATOM 11269 N N . ALA D 4 281 ? 91.718 108.441 78.963 1.00 62.54 281 ALA E N 1
ATOM 11270 C CA . ALA D 4 281 ? 92.244 108.509 80.325 1.00 65.99 281 ALA E CA 1
ATOM 11271 C C . ALA D 4 281 ? 92.185 109.943 80.852 1.00 67.97 281 ALA E C 1
ATOM 11272 O O . ALA D 4 281 ? 91.517 110.217 81.856 1.00 67.76 281 ALA E O 1
ATOM 11274 N N . LYS D 4 282 ? 92.869 110.857 80.167 1.00 67.43 282 LYS E N 1
ATOM 11275 C CA . LYS D 4 282 ? 92.831 112.263 80.553 1.00 69.00 282 LYS E CA 1
ATOM 11276 C C . LYS D 4 282 ? 91.522 112.940 80.143 1.00 69.98 282 LYS E C 1
ATOM 11277 O O . LYS D 4 282 ? 91.249 114.055 80.571 1.00 72.10 282 LYS E O 1
ATOM 11283 N N . ALA D 4 283 ? 90.712 112.260 79.330 1.00 68.57 283 ALA E N 1
ATOM 11284 C CA . ALA D 4 283 ? 89.356 112.732 79.025 1.00 68.90 283 ALA E CA 1
ATOM 11285 C C . ALA D 4 283 ? 88.463 112.659 80.263 1.00 70.04 283 ALA E C 1
ATOM 11286 O O . ALA D 4 283 ? 87.397 113.271 80.307 1.00 70.02 283 ALA E O 1
ATOM 11288 N N . LEU D 4 284 ? 88.896 111.889 81.258 1.00 70.83 284 LEU E N 1
ATOM 11289 C CA . LEU D 4 284 ? 88.369 112.028 82.608 1.00 72.05 284 LEU E CA 1
ATOM 11290 C C . LEU D 4 284 ? 89.187 113.125 83.277 1.00 77.66 284 LEU E C 1
ATOM 11291 O O . LEU D 4 284 ? 89.646 114.036 82.594 1.00 79.29 284 LEU E O 1
ATOM 11296 N N . HIS D 4 285 ? 89.369 113.046 84.594 1.00 81.77 285 HIS E N 1
ATOM 11297 C CA . HIS D 4 285 ? 90.196 114.009 85.334 1.00 87.64 285 HIS E CA 1
ATOM 11298 C C . HIS D 4 285 ? 89.814 115.428 85.003 1.00 92.01 285 HIS E C 1
ATOM 11299 O O . HIS D 4 285 ? 89.146 116.086 85.792 1.00 93.94 285 HIS E O 1
ATOM 11306 N N . ARG D 4 286 ? 90.230 115.903 83.827 1.00 89.16 286 ARG E N 1
ATOM 11307 C CA . ARG D 4 286 ? 89.785 117.184 83.262 1.00 90.65 286 ARG E CA 1
ATOM 11308 C C . ARG D 4 286 ? 88.264 117.370 83.319 1.00 92.98 286 ARG E C 1
ATOM 11309 O O . ARG D 4 286 ? 87.768 118.498 83.253 1.00 95.55 286 ARG E O 1
ATOM 11317 N N . ALA D 4 287 ? 87.536 116.259 83.432 1.00 93.19 287 ALA E N 1
ATOM 11318 C CA . ALA D 4 287 ? 86.077 116.276 83.513 1.00 93.54 287 ALA E CA 1
ATOM 11319 C C . ALA D 4 287 ? 85.562 116.391 84.952 1.00 101.12 287 ALA E C 1
ATOM 11320 O O . ALA D 4 287 ? 84.355 116.284 85.193 1.00 102.36 287 ALA E O 1
ATOM 11322 N N . ARG D 4 288 ? 86.472 116.622 85.900 1.00 109.31 288 ARG E N 1
ATOM 11323 C CA . ARG D 4 288 ? 86.123 116.647 87.331 1.00 118.03 288 ARG E CA 1
ATOM 11324 C C . ARG D 4 288 ? 85.310 117.851 87.832 1.00 127.90 288 ARG E C 1
ATOM 11325 O O . ARG D 4 288 ? 84.420 117.663 88.666 1.00 132.67 288 ARG E O 1
ATOM 11333 N N . PRO D 4 289 ? 85.603 119.083 87.341 1.00 134.60 289 PRO E N 1
ATOM 11334 C CA . PRO D 4 289 ? 84.918 120.263 87.890 1.00 142.40 289 PRO E CA 1
ATOM 11335 C C . PRO D 4 289 ? 83.398 120.115 87.864 1.00 144.35 289 PRO E C 1
ATOM 11336 O O . PRO D 4 289 ? 82.879 119.566 86.890 1.00 142.92 289 PRO E O 1
ATOM 11340 N N . THR D 4 290 ? 82.656 120.575 88.876 1.00 146.10 290 THR E N 1
ATOM 11341 C CA . THR D 4 290 ? 83.062 121.324 90.096 1.00 145.34 290 THR E CA 1
ATOM 11342 C C . THR D 4 290 ? 84.542 121.620 90.453 1.00 144.68 290 THR E C 1
ATOM 11343 O O . THR D 4 290 ? 85.212 120.848 91.152 1.00 142.74 290 THR E O 1
ATOM 11347 N N . LYS D 4 291 ? 84.995 122.767 89.945 1.00 141.87 291 LYS E N 1
ATOM 11348 C CA . LYS D 4 291 ? 86.255 123.467 90.265 1.00 139.63 291 LYS E CA 1
ATOM 11349 C C . LYS D 4 291 ? 86.957 123.248 91.636 1.00 137.01 291 LYS E C 1
ATOM 11350 O O . LYS D 4 291 ? 87.690 122.269 91.812 1.00 136.79 291 LYS E O 1
ATOM 11356 N N . GLU D 4 292 ? 86.709 124.163 92.581 1.00 137.23 292 GLU E N 1
ATOM 11357 C CA . GLU D 4 292 ? 87.543 124.415 93.794 1.00 136.50 292 GLU E CA 1
ATOM 11358 C C . GLU D 4 292 ? 89.060 124.104 93.789 1.00 134.33 292 GLU E C 1
ATOM 11359 O O . GLU D 4 292 ? 89.704 124.142 94.852 1.00 133.28 292 GLU E O 1
ATOM 11365 N N . SER D 4 293 ? 89.627 123.823 92.614 1.00 129.48 293 SER E N 1
ATOM 11366 C CA . SER D 4 293 ? 91.055 123.511 92.505 1.00 123.81 293 SER E CA 1
ATOM 11367 C C . SER D 4 293 ? 91.917 124.756 92.701 1.00 120.08 293 SER E C 1
ATOM 11368 O O . SER D 4 293 ? 92.438 124.995 93.793 1.00 123.59 293 SER E O 1
ATOM 11371 N N . MET E 3 1 ? 105.657 140.161 31.827 1.00 116.70 1 MET F N 1
ATOM 11372 C CA . MET E 3 1 ? 104.165 140.139 31.895 1.00 117.94 1 MET F CA 1
ATOM 11373 C C . MET E 3 1 ? 103.647 140.761 33.194 1.00 109.08 1 MET F C 1
ATOM 11374 O O . MET E 3 1 ? 102.671 141.517 33.182 1.00 107.50 1 MET F O 1
ATOM 11379 N N . ASN E 3 2 ? 104.304 140.438 34.306 1.00 103.11 2 ASN F N 1
ATOM 11380 C CA . ASN E 3 2 ? 103.955 141.011 35.603 1.00 93.93 2 ASN F CA 1
ATOM 11381 C C . ASN E 3 2 ? 105.179 141.243 36.480 1.00 87.23 2 ASN F C 1
ATOM 11382 O O . ASN E 3 2 ? 105.876 140.300 36.865 1.00 86.56 2 ASN F O 1
ATOM 11387 N N . ALA E 3 3 ? 105.430 142.514 36.779 1.00 79.89 3 ALA F N 1
ATOM 11388 C CA . ALA E 3 3 ? 106.452 142.906 37.736 1.00 76.45 3 ALA F CA 1
ATOM 11389 C C . ALA E 3 3 ? 105.772 143.443 38.988 1.00 73.59 3 ALA F C 1
ATOM 11390 O O . ALA E 3 3 ? 104.669 143.995 38.919 1.00 74.53 3 ALA F O 1
ATOM 11392 N N . PHE E 3 4 ? 106.432 143.274 40.129 1.00 71.32 4 PHE F N 1
ATOM 11393 C CA . PHE E 3 4 ? 105.892 143.737 41.399 1.00 69.19 4 PHE F CA 1
ATOM 11394 C C . PHE E 3 4 ? 106.929 144.562 42.140 1.00 69.48 4 PHE F C 1
ATOM 11395 O O . PHE E 3 4 ? 108.085 144.155 42.248 1.00 69.67 4 PHE F O 1
ATOM 11403 N N . ARG E 3 5 ? 106.505 145.711 42.661 1.00 71.57 5 ARG F N 1
ATOM 11404 C CA . ARG E 3 5 ? 107.404 146.593 43.392 1.00 73.49 5 ARG F CA 1
ATOM 11405 C C . ARG E 3 5 ? 107.329 146.360 44.898 1.00 72.65 5 ARG F C 1
ATOM 11406 O O . ARG E 3 5 ? 106.270 146.515 45.513 1.00 72.24 5 ARG F O 1
ATOM 11414 N N . LEU E 3 6 ? 108.464 145.980 45.478 1.00 71.30 6 LEU F N 1
ATOM 11415 C CA . LEU E 3 6 ? 108.553 145.735 46.910 1.00 70.54 6 LEU F CA 1
ATOM 11416 C C . LEU E 3 6 ? 108.957 146.982 47.675 1.00 70.57 6 LEU F C 1
ATOM 11417 O O . LEU E 3 6 ? 109.867 147.706 47.272 1.00 68.31 6 LEU F O 1
ATOM 11422 N N . THR E 3 7 ? 108.255 147.230 48.773 1.00 66.37 7 THR F N 1
ATOM 11423 C CA . THR E 3 7 ? 108.656 148.242 49.735 1.00 65.73 7 THR F CA 1
ATOM 11424 C C . THR E 3 7 ? 108.781 147.531 51.076 1.00 64.49 7 THR F C 1
ATOM 11425 O O . THR E 3 7 ? 107.803 147.378 51.810 1.00 63.97 7 THR F O 1
ATOM 11429 N N . VAL E 3 8 ? 109.996 147.079 51.369 1.00 63.95 8 VAL F N 1
ATOM 11430 C CA . VAL E 3 8 ? 110.261 146.244 52.534 1.00 63.33 8 VAL F CA 1
ATOM 11431 C C . VAL E 3 8 ? 111.366 146.874 53.374 1.00 64.28 8 VAL F C 1
ATOM 11432 O O . VAL E 3 8 ? 112.316 147.449 52.836 1.00 61.80 8 VAL F O 1
ATOM 11436 N N . GLU E 3 9 ? 111.232 146.766 54.693 1.00 62.33 9 GLU F N 1
ATOM 11437 C CA . GLU E 3 9 ? 112.308 147.137 55.596 1.00 61.71 9 GLU F CA 1
ATOM 11438 C C . GLU E 3 9 ? 113.119 145.890 55.933 1.00 60.32 9 GLU F C 1
ATOM 11439 O O . GLU E 3 9 ? 112.575 144.901 56.427 1.00 60.38 9 GLU F O 1
ATOM 11445 N N . VAL E 3 10 ? 114.415 145.938 55.636 1.00 58.83 10 VAL F N 1
ATOM 11446 C CA . VAL E 3 10 ? 115.319 144.827 55.926 1.00 58.23 10 VAL F CA 1
ATOM 11447 C C . VAL E 3 10 ? 116.448 145.307 56.830 1.00 59.07 10 VAL F C 1
ATOM 11448 O O . VAL E 3 10 ? 117.210 146.204 56.457 1.00 58.95 10 VAL F O 1
ATOM 11452 N N . ASN E 3 11 ? 116.541 144.707 58.017 1.00 59.84 11 ASN F N 1
ATOM 11453 C CA . ASN E 3 11 ? 117.570 145.042 59.006 1.00 61.21 11 ASN F CA 1
ATOM 11454 C C . ASN E 3 11 ? 117.714 146.554 59.234 1.00 61.37 11 ASN F C 1
ATOM 11455 O O . ASN E 3 11 ? 118.806 147.047 59.538 1.00 61.87 11 ASN F O 1
ATOM 11460 N N . GLY E 3 12 ? 116.606 147.279 59.082 1.00 61.46 12 GLY F N 1
ATOM 11461 C CA . GLY E 3 12 ? 116.606 148.734 59.209 1.00 61.56 12 GLY F CA 1
ATOM 11462 C C . GLY E 3 12 ? 116.492 149.459 57.880 1.00 62.88 12 GLY F C 1
ATOM 11463 O O . GLY E 3 12 ? 115.639 150.337 57.719 1.00 61.03 12 GLY F O 1
ATOM 11464 N N . VAL E 3 13 ? 117.359 149.098 56.933 1.00 60.62 13 VAL F N 1
ATOM 11465 C CA . VAL E 3 13 ? 117.386 149.731 55.611 1.00 60.74 13 VAL F CA 1
ATOM 11466 C C . VAL E 3 13 ? 116.155 149.341 54.791 1.00 60.32 13 VAL F C 1
ATOM 11467 O O . VAL E 3 13 ? 115.882 148.155 54.582 1.00 60.40 13 VAL F O 1
ATOM 11471 N N . THR E 3 14 ? 115.415 150.351 54.343 1.00 60.88 14 THR F N 1
ATOM 11472 C CA . THR E 3 14 ? 114.243 150.143 53.495 1.00 61.77 14 THR F CA 1
ATOM 11473 C C . THR E 3 14 ? 114.659 150.020 52.034 1.00 60.93 14 THR F C 1
ATOM 11474 O O . THR E 3 14 ? 115.531 150.756 51.565 1.00 62.20 14 THR F O 1
ATOM 11478 N N . HIS E 3 15 ? 114.033 149.088 51.320 1.00 62.17 15 HIS F N 1
ATOM 11479 C CA . HIS E 3 15 ? 114.362 148.841 49.918 1.00 62.33 15 HIS F CA 1
ATOM 11480 C C . HIS E 3 15 ? 113.179 148.959 49.009 1.00 62.93 15 HIS F C 1
ATOM 11481 O O . HIS E 3 15 ? 112.060 148.588 49.371 1.00 63.14 15 HIS F O 1
ATOM 11488 N N . ALA E 3 16 ? 113.432 149.482 47.813 1.00 64.29 16 ALA F N 1
ATOM 11489 C CA . ALA E 3 16 ? 112.429 149.557 46.763 1.00 65.85 16 ALA F CA 1
ATOM 11490 C C . ALA E 3 16 ? 112.992 148.951 45.486 1.00 67.15 16 ALA F C 1
ATOM 11491 O O . ALA E 3 16 ? 113.997 149.427 44.949 1.00 67.09 16 ALA F O 1
ATOM 11493 N N . THR E 3 17 ? 112.338 147.894 45.014 1.00 67.08 17 THR F N 1
ATOM 11494 C CA . THR E 3 17 ? 112.820 147.118 43.874 1.00 67.38 17 THR F CA 1
ATOM 11495 C C . THR E 3 17 ? 111.676 146.335 43.237 1.00 68.40 17 THR F C 1
ATOM 11496 O O . THR E 3 17 ? 110.714 145.965 43.914 1.00 68.80 17 THR F O 1
ATOM 11500 N N . ASP E 3 18 ? 111.790 146.095 41.933 1.00 69.22 18 ASP F N 1
ATOM 11501 C CA . ASP E 3 18 ? 110.806 145.306 41.201 1.00 69.80 18 ASP F CA 1
ATOM 11502 C C . ASP E 3 18 ? 111.270 143.860 41.085 1.00 70.62 18 ASP F C 1
ATOM 11503 O O . ASP E 3 18 ? 112.379 143.591 40.614 1.00 70.81 18 ASP F O 1
ATOM 11508 N N . VAL E 3 19 ? 110.420 142.936 41.525 1.00 70.71 19 VAL F N 1
ATOM 11509 C CA . VAL E 3 19 ? 110.727 141.507 41.462 1.00 70.61 19 VAL F CA 1
ATOM 11510 C C . VAL E 3 19 ? 109.568 140.710 40.873 1.00 68.29 19 VAL F C 1
ATOM 11511 O O . VAL E 3 19 ? 108.399 141.065 41.059 1.00 67.96 19 VAL F O 1
ATOM 11515 N N . GLU E 3 20 ? 109.905 139.646 40.148 1.00 67.67 20 GLU F N 1
ATOM 11516 C CA . GLU E 3 20 ? 108.914 138.694 39.664 1.00 66.43 20 GLU F CA 1
ATOM 11517 C C . GLU E 3 20 ? 108.330 137.937 40.857 1.00 63.72 20 GLU F C 1
ATOM 11518 O O . GLU E 3 20 ? 109.073 137.547 41.764 1.00 63.80 20 GLU F O 1
ATOM 11524 N N . PRO E 3 21 ? 106.997 137.732 40.864 1.00 61.47 21 PRO F N 1
ATOM 11525 C CA . PRO E 3 21 ? 106.284 137.241 42.051 1.00 60.67 21 PRO F CA 1
ATOM 11526 C C . PRO E 3 21 ? 106.800 135.909 42.593 1.00 60.19 21 PRO F C 1
ATOM 11527 O O . PRO E 3 21 ? 106.801 135.698 43.809 1.00 59.70 21 PRO F O 1
ATOM 11531 N N . ARG E 3 22 ? 107.247 135.033 41.698 1.00 58.52 22 ARG F N 1
ATOM 11532 C CA . ARG E 3 22 ? 107.614 133.667 42.067 1.00 56.44 22 ARG F CA 1
ATOM 11533 C C . ARG E 3 22 ? 108.929 133.524 42.838 1.00 56.30 22 ARG F C 1
ATOM 11534 O O . ARG E 3 22 ? 109.201 132.459 43.393 1.00 56.10 22 ARG F O 1
ATOM 11542 N N . ARG E 3 23 ? 109.739 134.580 42.872 1.00 57.48 23 ARG F N 1
ATOM 11543 C CA . ARG E 3 23 ? 110.992 134.533 43.619 1.00 58.91 23 ARG F CA 1
ATOM 11544 C C . ARG E 3 23 ? 110.703 134.462 45.116 1.00 57.47 23 ARG F C 1
ATOM 11545 O O . ARG E 3 23 ? 109.938 135.271 45.651 1.00 57.46 23 ARG F O 1
ATOM 11553 N N . LEU E 3 24 ? 111.306 133.476 45.773 1.00 56.21 24 LEU F N 1
ATOM 11554 C CA . LEU E 3 24 ? 111.110 133.247 47.203 1.00 54.84 24 LEU F CA 1
ATOM 11555 C C . LEU E 3 24 ? 111.888 134.266 48.023 1.00 53.09 24 LEU F C 1
ATOM 11556 O O . LEU E 3 24 ? 112.945 134.744 47.594 1.00 52.82 24 LEU F O 1
ATOM 11561 N N . LEU E 3 25 ? 111.363 134.582 49.205 1.00 52.05 25 LEU F N 1
ATOM 11562 C CA . LEU E 3 25 ? 111.970 135.571 50.096 1.00 51.45 25 LEU F CA 1
ATOM 11563 C C . LEU E 3 25 ? 113.448 135.302 50.372 1.00 51.39 25 LEU F C 1
ATOM 11564 O O . LEU E 3 25 ? 114.251 136.235 50.405 1.00 51.68 25 LEU F O 1
ATOM 11569 N N . ALA E 3 26 ? 113.797 134.028 50.556 1.00 51.14 26 ALA F N 1
ATOM 11570 C CA . ALA E 3 26 ? 115.183 133.617 50.781 1.00 50.70 26 ALA F CA 1
ATOM 11571 C C . ALA E 3 26 ? 116.087 134.093 49.652 1.00 50.92 26 ALA F C 1
ATOM 11572 O O . ALA E 3 26 ? 117.118 134.717 49.904 1.00 51.41 26 ALA F O 1
ATOM 11574 N N . ASP E 3 27 ? 115.684 133.805 48.414 1.00 51.53 27 ASP F N 1
ATOM 11575 C CA . ASP E 3 27 ? 116.425 134.214 47.218 1.00 52.47 27 ASP F CA 1
ATOM 11576 C C . ASP E 3 27 ? 116.491 135.732 47.063 1.00 52.15 27 ASP F C 1
ATOM 11577 O O . ASP E 3 27 ? 117.483 136.275 46.566 1.00 52.54 27 ASP F O 1
ATOM 11582 N N . PHE E 3 28 ? 115.426 136.409 47.481 1.00 52.14 28 PHE F N 1
ATOM 11583 C CA . PHE E 3 28 ? 115.384 137.865 47.448 1.00 52.25 28 PHE F CA 1
ATOM 11584 C C . PHE E 3 28 ? 116.330 138.478 48.478 1.00 51.84 28 PHE F C 1
ATOM 11585 O O . PHE E 3 28 ? 116.989 139.482 48.205 1.00 52.90 28 PHE F O 1
ATOM 11593 N N . LEU E 3 29 ? 116.395 137.864 49.657 1.00 51.80 29 LEU F N 1
ATOM 11594 C CA . LEU E 3 29 ? 117.228 138.364 50.752 1.00 52.42 29 LEU F CA 1
ATOM 11595 C C . LEU E 3 29 ? 118.711 138.064 50.551 1.00 53.92 29 LEU F C 1
ATOM 11596 O O . LEU E 3 29 ? 119.550 138.476 51.356 1.00 53.09 29 LEU F O 1
ATOM 11601 N N . ARG E 3 30 ? 119.022 137.338 49.482 1.00 54.35 30 ARG F N 1
ATOM 11602 C CA . ARG E 3 30 ? 120.399 137.017 49.133 1.00 56.12 30 ARG F CA 1
ATOM 11603 C C . ARG E 3 30 ? 120.775 137.673 47.807 1.00 58.68 30 ARG F C 1
ATOM 11604 O O . ARG E 3 30 ? 121.962 137.847 47.504 1.00 59.07 30 ARG F O 1
ATOM 11612 N N . ASP E 3 31 ? 119.752 138.019 47.023 1.00 60.29 31 ASP F N 1
ATOM 11613 C CA . ASP E 3 31 ? 119.913 138.712 45.742 1.00 61.73 31 ASP F CA 1
ATOM 11614 C C . ASP E 3 31 ? 118.723 139.649 45.498 1.00 62.80 31 ASP F C 1
ATOM 11615 O O . ASP E 3 31 ? 117.579 139.196 45.480 1.00 60.70 31 ASP F O 1
ATOM 11620 N N . ASP E 3 32 ? 118.976 140.942 45.293 1.00 65.60 32 ASP F N 1
ATOM 11621 C CA . ASP E 3 32 ? 120.324 141.505 45.290 1.00 68.69 32 ASP F CA 1
ATOM 11622 C C . ASP E 3 32 ? 120.637 142.253 46.586 1.00 65.66 32 ASP F C 1
ATOM 11623 O O . ASP E 3 32 ? 121.565 143.063 46.635 1.00 64.48 32 ASP F O 1
ATOM 11628 N N . LEU E 3 33 ? 119.849 141.993 47.626 1.00 61.45 33 LEU F N 1
ATOM 11629 C CA . LEU E 3 33 ? 120.165 142.492 48.957 1.00 58.02 33 LEU F CA 1
ATOM 11630 C C . LEU E 3 33 ? 121.197 141.539 49.531 1.00 55.69 33 LEU F C 1
ATOM 11631 O O . LEU E 3 33 ? 120.874 140.715 50.389 1.00 53.66 33 LEU F O 1
ATOM 11636 N N . HIS E 3 34 ? 122.437 141.676 49.055 1.00 54.12 34 HIS F N 1
ATOM 11637 C CA . HIS E 3 34 ? 123.511 140.699 49.276 1.00 52.49 34 HIS F CA 1
ATOM 11638 C C . HIS E 3 34 ? 123.793 140.426 50.730 1.00 51.72 34 HIS F C 1
ATOM 11639 O O . HIS E 3 34 ? 124.884 140.708 51.237 1.00 51.38 34 HIS F O 1
ATOM 11646 N N . LEU E 3 35 ? 122.793 139.865 51.404 1.00 50.66 35 LEU F N 1
ATOM 11647 C CA . LEU E 3 35 ? 122.887 139.491 52.806 1.00 48.95 35 LEU F CA 1
ATOM 11648 C C . LEU E 3 35 ? 122.910 137.970 52.880 1.00 48.83 35 LEU F C 1
ATOM 11649 O O . LEU E 3 35 ? 121.940 137.336 53.308 1.00 48.74 35 LEU F O 1
ATOM 11654 N N . ARG E 3 36 ? 124.030 137.396 52.448 1.00 48.76 36 ARG F N 1
ATOM 11655 C CA . ARG E 3 36 ? 124.216 135.945 52.392 1.00 48.66 36 ARG F CA 1
ATOM 11656 C C . ARG E 3 36 ? 124.094 135.262 53.756 1.00 48.98 36 ARG F C 1
ATOM 11657 O O . ARG E 3 36 ? 124.157 134.032 53.845 1.00 49.13 36 ARG F O 1
ATOM 11665 N N . GLY E 3 37 ? 123.931 136.061 54.810 1.00 49.01 37 GLY F N 1
ATOM 11666 C CA . GLY E 3 37 ? 123.771 135.551 56.171 1.00 49.15 37 GLY F CA 1
ATOM 11667 C C . GLY E 3 37 ? 122.675 134.509 56.298 1.00 48.63 37 GLY F C 1
ATOM 11668 O O . GLY E 3 37 ? 122.861 133.482 56.955 1.00 48.80 37 GLY F O 1
ATOM 11669 N N . THR E 3 38 ? 121.532 134.779 55.670 1.00 48.18 38 THR F N 1
ATOM 11670 C CA . THR E 3 38 ? 120.440 133.812 55.579 1.00 47.91 38 THR F CA 1
ATOM 11671 C C . THR E 3 38 ? 120.871 132.658 54.676 1.00 47.83 38 THR F C 1
ATOM 11672 O O . THR E 3 38 ? 121.314 132.882 53.550 1.00 47.72 38 THR F O 1
ATOM 11676 N N . ARG E 3 39 ? 120.743 131.431 55.175 1.00 48.93 39 ARG F N 1
ATOM 11677 C CA . ARG E 3 39 ? 121.220 130.245 54.458 1.00 50.21 39 ARG F CA 1
ATOM 11678 C C . ARG E 3 39 ? 120.087 129.270 54.149 1.00 51.19 39 ARG F C 1
ATOM 11679 O O . ARG E 3 39 ? 119.105 129.204 54.885 1.00 51.42 39 ARG F O 1
ATOM 11687 N N . VAL E 3 40 ? 120.226 128.520 53.057 1.00 52.36 40 VAL F N 1
ATOM 11688 C CA . VAL E 3 40 ? 119.152 127.641 52.577 1.00 53.31 40 VAL F CA 1
ATOM 11689 C C . VAL E 3 40 ? 119.627 126.186 52.433 1.00 54.48 40 VAL F C 1
ATOM 11690 O O . VAL E 3 40 ? 120.545 125.897 51.659 1.00 54.29 40 VAL F O 1
ATOM 11694 N N . GLY E 3 41 ? 118.987 125.280 53.176 1.00 55.20 41 GLY F N 1
ATOM 11695 C CA . GLY E 3 41 ? 119.421 123.878 53.268 1.00 55.47 41 GLY F CA 1
ATOM 11696 C C . GLY E 3 41 ? 118.423 122.843 52.766 1.00 56.37 41 GLY F C 1
ATOM 11697 O O . GLY E 3 41 ? 118.695 122.129 51.791 1.00 55.74 41 GLY F O 1
ATOM 11698 N N . CYS E 3 42 ? 117.279 122.742 53.445 1.00 55.59 42 CYS F N 1
ATOM 11699 C CA . CYS E 3 42 ? 116.134 121.988 52.935 1.00 55.50 42 CYS F CA 1
ATOM 11700 C C . CYS E 3 42 ? 115.478 122.897 51.913 1.00 56.35 42 CYS F C 1
ATOM 11701 O O . CYS E 3 42 ? 116.093 123.876 51.489 1.00 57.98 42 CYS F O 1
ATOM 11704 N N . GLU E 3 43 ? 114.239 122.598 51.528 1.00 55.92 43 GLU F N 1
ATOM 11705 C CA . GLU E 3 43 ? 113.503 123.467 50.607 1.00 56.91 43 GLU F CA 1
ATOM 11706 C C . GLU E 3 43 ? 112.009 123.553 50.902 1.00 54.40 43 GLU F C 1
ATOM 11707 O O . GLU E 3 43 ? 111.217 123.939 50.038 1.00 54.55 43 GLU F O 1
ATOM 11713 N N . HIS E 3 44 ? 111.635 123.213 52.132 1.00 53.20 44 HIS F N 1
ATOM 11714 C CA . HIS E 3 44 ? 110.232 123.021 52.484 1.00 52.27 44 HIS F CA 1
ATOM 11715 C C . HIS E 3 44 ? 109.987 123.189 53.958 1.00 52.12 44 HIS F C 1
ATOM 11716 O O . HIS E 3 44 ? 109.282 122.387 54.581 1.00 51.07 44 HIS F O 1
ATOM 11723 N N . GLY E 3 45 ? 110.576 124.238 54.527 1.00 51.17 45 GLY F N 1
ATOM 11724 C CA . GLY E 3 45 ? 110.319 124.635 55.911 1.00 51.40 45 GLY F CA 1
ATOM 11725 C C . GLY E 3 45 ? 110.819 123.695 56.993 1.00 51.05 45 GLY F C 1
ATOM 11726 O O . GLY E 3 45 ? 110.165 123.546 58.028 1.00 50.71 45 GLY F O 1
ATOM 11727 N N . VAL E 3 46 ? 111.974 123.067 56.773 1.00 50.64 46 VAL F N 1
ATOM 11728 C CA . VAL E 3 46 ? 112.498 122.087 57.733 1.00 50.13 46 VAL F CA 1
ATOM 11729 C C . VAL E 3 46 ? 113.917 122.385 58.234 1.00 50.66 46 VAL F C 1
ATOM 11730 O O . VAL E 3 46 ? 114.136 122.448 59.447 1.00 50.67 46 VAL F O 1
ATOM 11734 N N . CYS E 3 47 ? 114.866 122.570 57.314 1.00 51.75 47 CYS F N 1
ATOM 11735 C CA . CYS E 3 47 ? 116.289 122.682 57.679 1.00 52.58 47 CYS F CA 1
ATOM 11736 C C . CYS E 3 47 ? 116.572 123.639 58.835 1.00 53.72 47 CYS F C 1
ATOM 11737 O O . CYS E 3 47 ? 117.325 123.300 59.752 1.00 53.27 47 CYS F O 1
ATOM 11740 N N . GLY E 3 48 ? 115.968 124.823 58.793 1.00 53.11 48 GLY F N 1
ATOM 11741 C CA . GLY E 3 48 ? 116.107 125.785 59.879 1.00 52.66 48 GLY F CA 1
ATOM 11742 C C . GLY E 3 48 ? 116.866 127.031 59.485 1.00 51.63 48 GLY F C 1
ATOM 11743 O O . GLY E 3 48 ? 116.382 128.141 59.692 1.00 51.95 48 GLY F O 1
ATOM 11744 N N . SER E 3 49 ? 118.060 126.842 58.923 1.00 51.37 49 SER F N 1
ATOM 11745 C CA . SER E 3 49 ? 118.924 127.943 58.478 1.00 52.36 49 SER F CA 1
ATOM 11746 C C . SER E 3 49 ? 118.115 129.060 57.822 1.00 52.12 49 SER F C 1
ATOM 11747 O O . SER E 3 49 ? 118.229 130.227 58.202 1.00 52.57 49 SER F O 1
ATOM 11750 N N . CYS E 3 50 ? 117.321 128.671 56.824 1.00 52.67 50 CYS F N 1
ATOM 11751 C CA . CYS E 3 50 ? 116.234 129.470 56.241 1.00 53.33 50 CYS F CA 1
ATOM 11752 C C . CYS E 3 50 ? 115.648 130.604 57.083 1.00 53.03 50 CYS F C 1
ATOM 11753 O O . CYS E 3 50 ? 115.284 131.659 56.552 1.00 52.60 50 CYS F O 1
ATOM 11756 N N . THR E 3 51 ? 115.555 130.367 58.392 1.00 52.74 51 THR F N 1
ATOM 11757 C CA . THR E 3 51 ? 114.754 131.191 59.298 1.00 52.16 51 THR F CA 1
ATOM 11758 C C . THR E 3 51 ? 115.207 132.644 59.407 1.00 51.12 51 THR F C 1
ATOM 11759 O O . THR E 3 51 ? 116.399 132.940 59.550 1.00 50.80 51 THR F O 1
ATOM 11763 N N . VAL E 3 52 ? 114.220 133.533 59.331 1.00 50.49 52 VAL F N 1
ATOM 11764 C CA . VAL E 3 52 ? 114.406 134.965 59.520 1.00 50.16 52 VAL F CA 1
ATOM 11765 C C . VAL E 3 52 ? 113.306 135.524 60.418 1.00 50.43 52 VAL F C 1
ATOM 11766 O O . VAL E 3 52 ? 112.244 134.915 60.576 1.00 49.84 52 VAL F O 1
ATOM 11770 N N . ILE E 3 53 ? 113.575 136.685 61.005 1.00 51.81 53 ILE F N 1
ATOM 11771 C CA . ILE E 3 53 ? 112.565 137.439 61.730 1.00 52.64 53 ILE F CA 1
ATOM 11772 C C . ILE E 3 53 ? 111.691 138.177 60.721 1.00 53.37 53 ILE F C 1
ATOM 11773 O O . ILE E 3 53 ? 112.185 139.013 59.962 1.00 53.29 53 ILE F O 1
ATOM 11778 N N . LEU E 3 54 ? 110.404 137.845 60.694 1.00 53.37 54 LEU F N 1
ATOM 11779 C CA . LEU E 3 54 ? 109.434 138.632 59.940 1.00 53.72 54 LEU F CA 1
ATOM 11780 C C . LEU E 3 54 ? 108.476 139.294 60.918 1.00 54.42 54 LEU F C 1
ATOM 11781 O O . LEU E 3 54 ? 107.784 138.612 61.680 1.00 54.38 54 LEU F O 1
ATOM 11786 N N . ASP E 3 55 ? 108.448 140.626 60.885 1.00 55.41 55 ASP F N 1
ATOM 11787 C CA . ASP E 3 55 ? 107.583 141.432 61.752 1.00 55.86 55 ASP F CA 1
ATOM 11788 C C . ASP E 3 55 ? 107.610 141.002 63.221 1.00 56.42 55 ASP F C 1
ATOM 11789 O O . ASP E 3 55 ? 106.588 141.049 63.912 1.00 55.82 55 ASP F O 1
ATOM 11794 N N . GLY E 3 56 ? 108.785 140.591 63.691 1.00 56.54 56 GLY F N 1
ATOM 11795 C CA . GLY E 3 56 ? 108.959 140.158 65.076 1.00 55.99 56 GLY F CA 1
ATOM 11796 C C . GLY E 3 56 ? 108.805 138.662 65.283 1.00 55.55 56 GLY F C 1
ATOM 11797 O O . GLY E 3 56 ? 109.298 138.114 66.271 1.00 54.58 56 GLY F O 1
ATOM 11798 N N . GLN E 3 57 ? 108.120 138.003 64.351 1.00 54.40 57 GLN F N 1
ATOM 11799 C CA . GLN E 3 57 ? 107.878 136.564 64.426 1.00 54.14 57 GLN F CA 1
ATOM 11800 C C . GLN E 3 57 ? 108.866 135.813 63.539 1.00 51.77 57 GLN F C 1
ATOM 11801 O O . GLN E 3 57 ? 109.052 136.176 62.375 1.00 52.28 57 GLN F O 1
ATOM 11807 N N . PRO E 3 58 ? 109.506 134.760 64.083 1.00 49.19 58 PRO F N 1
ATOM 11808 C CA . PRO E 3 58 ? 110.402 133.968 63.247 1.00 48.42 58 PRO F CA 1
ATOM 11809 C C . PRO E 3 58 ? 109.609 133.119 62.258 1.00 45.70 58 PRO F C 1
ATOM 11810 O O . PRO E 3 58 ? 108.763 132.314 62.662 1.00 46.84 58 PRO F O 1
ATOM 11814 N N . VAL E 3 59 ? 109.862 133.332 60.970 1.00 45.86 59 VAL F N 1
ATOM 11815 C CA . VAL E 3 59 ? 109.258 132.522 59.917 1.00 45.96 59 VAL F CA 1
ATOM 11816 C C . VAL E 3 59 ? 110.328 132.094 58.917 1.00 46.90 59 VAL F C 1
ATOM 11817 O O . VAL E 3 59 ? 111.418 132.673 58.871 1.00 47.14 59 VAL F O 1
ATOM 11821 N N . ARG E 3 60 ? 110.013 131.078 58.123 1.00 48.02 60 ARG F N 1
ATOM 11822 C CA . ARG E 3 60 ? 110.946 130.557 57.135 1.00 49.31 60 ARG F CA 1
ATOM 11823 C C . ARG E 3 60 ? 110.921 131.445 55.893 1.00 49.93 60 ARG F C 1
ATOM 11824 O O . ARG E 3 60 ? 109.863 131.643 55.289 1.00 50.21 60 ARG F O 1
ATOM 11832 N N . SER E 3 61 ? 112.084 131.984 55.523 1.00 50.68 61 SER F N 1
ATOM 11833 C CA . SER E 3 61 ? 112.214 132.856 54.348 1.00 51.06 61 SER F CA 1
ATOM 11834 C C . SER E 3 61 ? 112.022 132.074 53.047 1.00 52.22 61 SER F C 1
ATOM 11835 O O . SER E 3 61 ? 112.327 132.568 51.961 1.00 51.79 61 SER F O 1
ATOM 11838 N N . CYS E 3 62 ? 111.473 130.866 53.174 1.00 53.24 62 CYS F N 1
ATOM 11839 C CA . CYS E 3 62 ? 111.590 129.850 52.126 1.00 54.63 62 CYS F CA 1
ATOM 11840 C C . CYS E 3 62 ? 110.243 129.251 51.767 1.00 52.92 62 CYS F C 1
ATOM 11841 O O . CYS E 3 62 ? 110.119 128.491 50.797 1.00 54.08 62 CYS F O 1
ATOM 11844 N N . THR E 3 63 ? 109.245 129.596 52.576 1.00 53.43 63 THR F N 1
ATOM 11845 C CA . THR E 3 63 ? 107.871 129.173 52.375 1.00 52.64 63 THR F CA 1
ATOM 11846 C C . THR E 3 63 ? 107.050 130.445 52.212 1.00 51.63 63 THR F C 1
ATOM 11847 O O . THR E 3 63 ? 105.820 130.440 52.320 1.00 50.95 63 THR F O 1
ATOM 11851 N N . VAL E 3 64 ? 107.767 131.537 51.962 1.00 51.60 64 VAL F N 1
ATOM 11852 C CA . VAL E 3 64 ? 107.183 132.850 51.756 1.00 51.48 64 VAL F CA 1
ATOM 11853 C C . VAL E 3 64 ? 107.752 133.420 50.466 1.00 51.60 64 VAL F C 1
ATOM 11854 O O . VAL E 3 64 ? 108.969 133.586 50.335 1.00 51.52 64 VAL F O 1
ATOM 11858 N N . LEU E 3 65 ? 106.871 133.692 49.508 1.00 51.99 65 LEU F N 1
ATOM 11859 C CA . LEU E 3 65 ? 107.258 134.415 48.307 1.00 52.42 65 LEU F CA 1
ATOM 11860 C C . LEU E 3 65 ? 107.694 135.809 48.737 1.00 52.31 65 LEU F C 1
ATOM 11861 O O . LEU E 3 65 ? 107.025 136.445 49.556 1.00 51.95 65 LEU F O 1
ATOM 11866 N N . ALA E 3 66 ? 108.821 136.271 48.199 1.00 51.70 66 ALA F N 1
ATOM 11867 C CA . ALA E 3 66 ? 109.359 137.595 48.523 1.00 51.41 66 ALA F CA 1
ATOM 11868 C C . ALA E 3 66 ? 108.286 138.673 48.461 1.00 50.45 66 ALA F C 1
ATOM 11869 O O . ALA E 3 66 ? 108.312 139.642 49.223 1.00 50.26 66 ALA F O 1
ATOM 11871 N N . VAL E 3 67 ? 107.337 138.477 47.552 1.00 50.50 67 VAL F N 1
ATOM 11872 C CA . VAL E 3 67 ? 106.266 139.431 47.301 1.00 50.49 67 VAL F CA 1
ATOM 11873 C C . VAL E 3 67 ? 105.285 139.566 48.477 1.00 50.11 67 VAL F C 1
ATOM 11874 O O . VAL E 3 67 ? 104.707 140.635 48.681 1.00 50.16 67 VAL F O 1
ATOM 11878 N N . GLN E 3 68 ? 105.125 138.492 49.252 1.00 50.35 68 GLN F N 1
ATOM 11879 C CA . GLN E 3 68 ? 104.211 138.470 50.400 1.00 50.71 68 GLN F CA 1
ATOM 11880 C C . GLN E 3 68 ? 104.700 139.332 51.566 1.00 50.71 68 GLN F C 1
ATOM 11881 O O . GLN E 3 68 ? 103.958 139.573 52.524 1.00 50.81 68 GLN F O 1
ATOM 11887 N N . ALA E 3 69 ? 105.947 139.788 51.479 1.00 51.76 69 ALA F N 1
ATOM 11888 C CA . ALA E 3 69 ? 106.598 140.498 52.577 1.00 52.72 69 ALA F CA 1
ATOM 11889 C C . ALA E 3 69 ? 106.556 142.020 52.438 1.00 53.89 69 ALA F C 1
ATOM 11890 O O . ALA E 3 69 ? 107.184 142.734 53.224 1.00 56.34 69 ALA F O 1
ATOM 11892 N N . ASN E 3 70 ? 105.811 142.512 51.448 1.00 56.25 70 ASN F N 1
ATOM 11893 C CA . ASN E 3 70 ? 105.691 143.950 51.205 1.00 58.17 70 ASN F CA 1
ATOM 11894 C C . ASN E 3 70 ? 105.188 144.703 52.435 1.00 59.23 70 ASN F C 1
ATOM 11895 O O . ASN E 3 70 ? 104.274 144.238 53.120 1.00 59.10 70 ASN F O 1
ATOM 11900 N N . ASN E 3 71 ? 105.804 145.854 52.704 1.00 60.73 71 ASN F N 1
ATOM 11901 C CA . ASN E 3 71 ? 105.450 146.723 53.835 1.00 61.52 71 ASN F CA 1
ATOM 11902 C C . ASN E 3 71 ? 105.549 146.024 55.189 1.00 62.07 71 ASN F C 1
ATOM 11903 O O . ASN E 3 71 ? 104.585 145.986 55.962 1.00 62.24 71 ASN F O 1
ATOM 11908 N N . SER E 3 72 ? 106.727 145.470 55.462 1.00 63.45 72 SER F N 1
ATOM 11909 C CA . SER E 3 72 ? 106.967 144.704 56.678 1.00 64.82 72 SER F CA 1
ATOM 11910 C C . SER E 3 72 ? 108.423 144.824 57.111 1.00 66.30 72 SER F C 1
ATOM 11911 O O . SER E 3 72 ? 109.308 145.054 56.283 1.00 66.46 72 SER F O 1
ATOM 11914 N N . ARG E 3 73 ? 108.661 144.671 58.410 1.00 67.41 73 ARG F N 1
ATOM 11915 C CA . ARG E 3 73 ? 110.013 144.684 58.954 1.00 69.64 73 ARG F CA 1
ATOM 11916 C C . ARG E 3 73 ? 110.594 143.280 58.883 1.00 66.14 73 ARG F C 1
ATOM 11917 O O . ARG E 3 73 ? 109.948 142.311 59.291 1.00 64.96 73 ARG F O 1
ATOM 11925 N N . ILE E 3 74 ? 111.811 143.178 58.357 1.00 62.84 74 ILE F N 1
ATOM 11926 C CA . ILE E 3 74 ? 112.528 141.907 58.275 1.00 60.05 74 ILE F CA 1
ATOM 11927 C C . ILE E 3 74 ? 113.920 142.062 58.881 1.00 58.83 74 ILE F C 1
ATOM 11928 O O . ILE E 3 74 ? 114.581 143.083 58.690 1.00 59.12 74 ILE F O 1
ATOM 11933 N N . GLU E 3 75 ? 114.347 141.047 59.626 1.00 57.55 75 GLU F N 1
ATOM 11934 C CA . GLU E 3 75 ? 115.661 141.048 60.257 1.00 56.26 75 GLU F CA 1
ATOM 11935 C C . GLU E 3 75 ? 116.355 139.711 60.026 1.00 54.27 75 GLU F C 1
ATOM 11936 O O . GLU E 3 75 ? 115.730 138.654 60.130 1.00 53.92 75 GLU F O 1
ATOM 11942 N N . THR E 3 76 ? 117.643 139.767 59.693 1.00 53.19 76 THR F N 1
ATOM 11943 C CA . THR E 3 76 ? 118.445 138.561 59.489 1.00 52.69 76 THR F CA 1
ATOM 11944 C C . THR E 3 76 ? 119.605 138.518 60.481 1.00 52.40 76 THR F C 1
ATOM 11945 O O . THR E 3 76 ? 119.759 139.421 61.309 1.00 52.42 76 THR F O 1
ATOM 11949 N N . VAL E 3 77 ? 120.419 137.468 60.386 1.00 51.89 77 VAL F N 1
ATOM 11950 C CA . VAL E 3 77 ? 121.570 137.279 61.270 1.00 52.10 77 VAL F CA 1
ATOM 11951 C C . VAL E 3 77 ? 122.579 138.439 61.214 1.00 52.06 77 VAL F C 1
ATOM 11952 O O . VAL E 3 77 ? 123.284 138.699 62.192 1.00 52.34 77 VAL F O 1
ATOM 11956 N N . GLU E 3 78 ? 122.628 139.143 60.082 1.00 52.17 78 GLU F N 1
ATOM 11957 C CA . GLU E 3 78 ? 123.485 140.324 59.938 1.00 52.53 78 GLU F CA 1
ATOM 11958 C C . GLU E 3 78 ? 123.158 141.424 60.951 1.00 53.33 78 GLU F C 1
ATOM 11959 O O . GLU E 3 78 ? 124.023 142.234 61.293 1.00 53.14 78 GLU F O 1
ATOM 11965 N N . SER E 3 79 ? 121.915 141.439 61.430 1.00 53.37 79 SER F N 1
ATOM 11966 C CA . SER E 3 79 ? 121.416 142.520 62.283 1.00 53.54 79 SER F CA 1
ATOM 11967 C C . SER E 3 79 ? 121.677 142.351 63.785 1.00 54.91 79 SER F C 1
ATOM 11968 O O . SER E 3 79 ? 121.344 143.245 64.574 1.00 55.13 79 SER F O 1
ATOM 11971 N N . LEU E 3 80 ? 122.267 141.224 64.182 1.00 56.98 80 LEU F N 1
ATOM 11972 C CA . LEU E 3 80 ? 122.590 141.004 65.596 1.00 59.47 80 LEU F CA 1
ATOM 11973 C C . LEU E 3 80 ? 123.742 141.885 66.052 1.00 63.43 80 LEU F C 1
ATOM 11974 O O . LEU E 3 80 ? 123.604 142.650 67.010 1.00 65.00 80 LEU F O 1
ATOM 11979 N N . GLN E 3 81 ? 124.870 141.763 65.356 1.00 66.62 81 GLN F N 1
ATOM 11980 C CA . GLN E 3 81 ? 126.073 142.530 65.646 1.00 71.57 81 GLN F CA 1
ATOM 11981 C C . GLN E 3 81 ? 125.803 144.030 65.577 1.00 73.65 81 GLN F C 1
ATOM 11982 O O . GLN E 3 81 ? 125.267 144.534 64.586 1.00 72.84 81 GLN F O 1
ATOM 11988 N N . LYS E 3 82 ? 126.176 144.728 66.645 1.00 76.28 82 LYS F N 1
ATOM 11989 C CA . LYS E 3 82 ? 125.994 146.170 66.751 1.00 79.02 82 LYS F CA 1
ATOM 11990 C C . LYS E 3 82 ? 127.329 146.836 67.076 1.00 78.60 82 LYS F C 1
ATOM 11991 O O . LYS E 3 82 ? 127.724 146.893 68.240 1.00 78.45 82 LYS F O 1
ATOM 11997 N N . ASP E 3 83 ? 128.019 147.332 66.048 1.00 78.07 83 ASP F N 1
ATOM 11998 C CA . ASP E 3 83 ? 129.337 147.965 66.209 1.00 77.94 83 ASP F CA 1
ATOM 11999 C C . ASP E 3 83 ? 130.367 146.984 66.785 1.00 75.20 83 ASP F C 1
ATOM 12000 O O . ASP E 3 83 ? 130.724 147.058 67.966 1.00 75.24 83 ASP F O 1
ATOM 12005 N N . GLY E 3 84 ? 130.836 146.064 65.946 1.00 73.23 84 GLY F N 1
ATOM 12006 C CA . GLY E 3 84 ? 131.874 145.112 66.341 1.00 72.12 84 GLY F CA 1
ATOM 12007 C C . GLY E 3 84 ? 131.435 144.102 67.386 1.00 70.58 84 GLY F C 1
ATOM 12008 O O . GLY E 3 84 ? 131.605 142.895 67.197 1.00 69.91 84 GLY F O 1
ATOM 12009 N N . GLN E 3 85 ? 130.878 144.596 68.491 1.00 69.77 85 GLN F N 1
ATOM 12010 C CA . GLN E 3 85 ? 130.407 143.731 69.571 1.00 68.02 85 GLN F CA 1
ATOM 12011 C C . GLN E 3 85 ? 129.312 142.780 69.097 1.00 64.87 85 GLN F C 1
ATOM 12012 O O . GLN E 3 85 ? 128.222 143.202 68.701 1.00 64.50 85 GLN F O 1
ATOM 12018 N N . LEU E 3 86 ? 129.653 141.493 69.107 1.00 62.17 86 LEU F N 1
ATOM 12019 C CA . LEU E 3 86 ? 128.727 140.418 68.786 1.00 59.99 86 LEU F CA 1
ATOM 12020 C C . LEU E 3 86 ? 127.605 140.414 69.810 1.00 58.02 86 LEU F C 1
ATOM 12021 O O . LEU E 3 86 ? 127.851 140.583 71.008 1.00 58.24 86 LEU F O 1
ATOM 12026 N N . HIS E 3 87 ? 126.376 140.238 69.336 1.00 55.09 87 HIS F N 1
ATOM 12027 C CA . HIS E 3 87 ? 125.224 140.107 70.220 1.00 52.94 87 HIS F CA 1
ATOM 12028 C C . HIS E 3 87 ? 125.424 138.914 71.123 1.00 52.57 87 HIS F C 1
ATOM 12029 O O . HIS E 3 87 ? 125.812 137.849 70.650 1.00 52.83 87 HIS F O 1
ATOM 12036 N N . PRO E 3 88 ? 125.172 139.076 72.442 1.00 52.47 88 PRO F N 1
ATOM 12037 C CA . PRO E 3 88 ? 125.471 138.059 73.464 1.00 53.49 88 PRO F CA 1
ATOM 12038 C C . PRO E 3 88 ? 125.152 136.622 73.058 1.00 52.64 88 PRO F C 1
ATOM 12039 O O . PRO E 3 88 ? 125.899 135.705 73.412 1.00 53.62 88 PRO F O 1
ATOM 12043 N N . LEU E 3 89 ? 124.049 136.435 72.333 1.00 51.68 89 LEU F N 1
ATOM 12044 C CA . LEU E 3 89 ? 123.688 135.129 71.789 1.00 50.92 89 LEU F CA 1
ATOM 12045 C C . LEU E 3 89 ? 124.829 134.557 70.952 1.00 52.03 89 LEU F C 1
ATOM 12046 O O . LEU E 3 89 ? 125.175 133.384 71.089 1.00 52.70 89 LEU F O 1
ATOM 12051 N N . GLN E 3 90 ? 125.417 135.397 70.103 1.00 52.74 90 GLN F N 1
ATOM 12052 C CA . GLN E 3 90 ? 126.572 135.011 69.293 1.00 53.96 90 GLN F CA 1
ATOM 12053 C C . GLN E 3 90 ? 127.794 134.679 70.149 1.00 54.58 90 GLN F C 1
ATOM 12054 O O . GLN E 3 90 ? 128.539 133.753 69.825 1.00 56.44 90 GLN F O 1
ATOM 12060 N N . ARG E 3 91 ? 127.992 135.428 71.235 1.00 57.35 91 ARG F N 1
ATOM 12061 C CA . ARG E 3 91 ? 129.123 135.199 72.139 1.00 59.32 91 ARG F CA 1
ATOM 12062 C C . ARG E 3 91 ? 129.064 133.854 72.853 1.00 59.71 91 ARG F C 1
ATOM 12063 O O . ARG E 3 91 ? 130.033 133.094 72.826 1.00 59.65 91 ARG F O 1
ATOM 12071 N N . SER E 3 92 ? 127.929 133.571 73.490 1.00 60.53 92 SER F N 1
ATOM 12072 C CA . SER E 3 92 ? 127.730 132.320 74.221 1.00 60.92 92 SER F CA 1
ATOM 12073 C C . SER E 3 92 ? 127.756 131.109 73.292 1.00 59.24 92 SER F C 1
ATOM 12074 O O . SER E 3 92 ? 128.140 130.015 73.705 1.00 59.04 92 SER F O 1
ATOM 12077 N N . PHE E 3 93 ? 127.331 131.312 72.046 1.00 57.91 93 PHE F N 1
ATOM 12078 C CA . PHE E 3 93 ? 127.407 130.276 71.016 1.00 56.55 93 PHE F CA 1
ATOM 12079 C C . PHE E 3 93 ? 128.849 129.894 70.695 1.00 56.86 93 PHE F C 1
ATOM 12080 O O . PHE E 3 93 ? 129.134 128.741 70.374 1.00 56.15 93 PHE F O 1
ATOM 12088 N N . SER E 3 94 ? 129.751 130.869 70.785 1.00 57.32 94 SER F N 1
ATOM 12089 C CA . SER E 3 94 ? 131.179 130.619 70.611 1.00 57.38 94 SER F CA 1
ATOM 12090 C C . SER E 3 94 ? 131.823 130.186 71.927 1.00 58.78 94 SER F C 1
ATOM 12091 O O . SER E 3 94 ? 132.752 129.374 71.932 1.00 59.01 94 SER F O 1
ATOM 12094 N N . LYS E 3 95 ? 131.322 130.727 73.037 1.00 59.43 95 LYS F N 1
ATOM 12095 C CA . LYS E 3 95 ? 131.809 130.362 74.367 1.00 60.35 95 LYS F CA 1
ATOM 12096 C C . LYS E 3 95 ? 131.506 128.907 74.717 1.00 59.25 95 LYS F C 1
ATOM 12097 O O . LYS E 3 95 ? 132.233 128.292 75.496 1.00 61.09 95 LYS F O 1
ATOM 12103 N N . CYS E 3 96 ? 130.447 128.358 74.125 1.00 60.13 96 CYS F N 1
ATOM 12104 C CA . CYS E 3 96 ? 130.045 126.977 74.389 1.00 60.36 96 CYS F CA 1
ATOM 12105 C C . CYS E 3 96 ? 130.220 126.043 73.188 1.00 59.88 96 CYS F C 1
ATOM 12106 O O . CYS E 3 96 ? 129.759 124.899 73.225 1.00 59.29 96 CYS F O 1
ATOM 12109 N N . HIS E 3 97 ? 130.901 126.525 72.146 1.00 59.23 97 HIS F N 1
ATOM 12110 C CA . HIS E 3 97 ? 131.062 125.788 70.885 1.00 58.30 97 HIS F CA 1
ATOM 12111 C C . HIS E 3 97 ? 129.736 125.243 70.424 1.00 56.91 97 HIS F C 1
ATOM 12112 O O . HIS E 3 97 ? 129.549 124.028 70.307 1.00 56.94 97 HIS F O 1
ATOM 12119 N N . ALA E 3 98 ? 128.794 126.146 70.171 1.00 55.52 98 ALA F N 1
ATOM 12120 C CA . ALA E 3 98 ? 127.450 125.755 69.760 1.00 54.08 98 ALA F CA 1
ATOM 12121 C C . ALA E 3 98 ? 127.327 125.615 68.246 1.00 52.57 98 ALA F C 1
ATOM 12122 O O . ALA E 3 98 ? 126.236 125.371 67.723 1.00 51.92 98 ALA F O 1
ATOM 12124 N N . LEU E 3 99 ? 128.448 125.765 67.548 1.00 52.25 99 LEU F N 1
ATOM 12125 C CA . LEU E 3 99 ? 128.462 125.674 66.095 1.00 52.13 99 LEU F CA 1
ATOM 12126 C C . LEU E 3 99 ? 129.797 125.146 65.594 1.00 51.48 99 LEU F C 1
ATOM 12127 O O . LEU E 3 99 ? 130.859 125.565 66.065 1.00 52.36 99 LEU F O 1
ATOM 12132 N N . GLN E 3 100 ? 129.742 124.217 64.644 1.00 51.92 100 GLN F N 1
ATOM 12133 C CA . GLN E 3 100 ? 130.961 123.791 63.968 1.00 52.55 100 GLN F CA 1
ATOM 12134 C C . GLN E 3 100 ? 131.031 124.153 62.468 1.00 51.60 100 GLN F C 1
ATOM 12135 O O . GLN E 3 100 ? 132.021 124.742 62.035 1.00 53.47 100 GLN F O 1
ATOM 12141 N N . CYS E 3 101 ? 130.000 123.829 61.688 1.00 51.52 101 CYS F N 1
ATOM 12142 C CA . CYS E 3 101 ? 130.006 124.142 60.248 1.00 50.92 101 CYS F CA 1
ATOM 12143 C C . CYS E 3 101 ? 129.678 125.608 59.974 1.00 51.72 101 CYS F C 1
ATOM 12144 O O . CYS E 3 101 ? 130.459 126.319 59.335 1.00 51.54 101 CYS F O 1
ATOM 12147 N N . GLY E 3 102 ? 128.518 126.047 60.460 1.00 50.96 102 GLY F N 1
ATOM 12148 C CA . GLY E 3 102 ? 128.049 127.410 60.243 1.00 49.76 102 GLY F CA 1
ATOM 12149 C C . GLY E 3 102 ? 126.601 127.520 59.794 1.00 48.29 102 GLY F C 1
ATOM 12150 O O . GLY E 3 102 ? 125.930 128.506 60.106 1.00 49.48 102 GLY F O 1
ATOM 12151 N N . PHE E 3 103 ? 126.116 126.517 59.062 1.00 48.31 103 PHE F N 1
ATOM 12152 C CA . PHE E 3 103 ? 124.779 126.580 58.459 1.00 47.82 103 PHE F CA 1
ATOM 12153 C C . PHE E 3 103 ? 123.631 126.764 59.444 1.00 48.86 103 PHE F C 1
ATOM 12154 O O . PHE E 3 103 ? 122.832 127.693 59.307 1.00 49.18 103 PHE F O 1
ATOM 12162 N N . CYS E 3 104 ? 123.564 125.884 60.435 1.00 49.61 104 CYS F N 1
ATOM 12163 C CA . CYS E 3 104 ? 122.536 125.948 61.458 1.00 50.56 104 CYS F CA 1
ATOM 12164 C C . CYS E 3 104 ? 122.860 127.029 62.491 1.00 52.09 104 CYS F C 1
ATOM 12165 O O . CYS E 3 104 ? 122.838 126.778 63.697 1.00 52.39 104 CYS F O 1
ATOM 12168 N N . THR E 3 105 ? 123.173 128.232 62.020 1.00 53.76 105 THR F N 1
ATOM 12169 C CA . THR E 3 105 ? 123.542 129.304 62.934 1.00 56.07 105 THR F CA 1
ATOM 12170 C C . THR E 3 105 ? 122.674 130.540 62.742 1.00 58.74 105 THR F C 1
ATOM 12171 O O . THR E 3 105 ? 122.252 131.147 63.722 1.00 58.43 105 THR F O 1
ATOM 12175 N N . SER E 3 106 ? 122.399 130.908 61.492 1.00 60.53 106 SER F N 1
ATOM 12176 C CA . SER E 3 106 ? 121.393 131.931 61.222 1.00 62.14 106 SER F CA 1
ATOM 12177 C C . SER E 3 106 ? 120.065 131.451 61.797 1.00 61.71 106 SER F C 1
ATOM 12178 O O . SER E 3 106 ? 119.425 132.157 62.585 1.00 60.71 106 SER F O 1
ATOM 12181 N N . GLY E 3 107 ? 119.683 130.232 61.413 1.00 60.94 107 GLY F N 1
ATOM 12182 C CA . GLY E 3 107 ? 118.421 129.624 61.821 1.00 58.82 107 GLY F CA 1
ATOM 12183 C C . GLY E 3 107 ? 118.146 129.674 63.310 1.00 56.87 107 GLY F C 1
ATOM 12184 O O . GLY E 3 107 ? 117.135 130.237 63.737 1.00 56.93 107 GLY F O 1
ATOM 12185 N N . PHE E 3 108 ? 119.040 129.077 64.098 1.00 54.96 108 PHE F N 1
ATOM 12186 C CA . PHE E 3 108 ? 118.892 129.049 65.553 1.00 52.66 108 PHE F CA 1
ATOM 12187 C C . PHE E 3 108 ? 118.920 130.453 66.153 1.00 52.38 108 PHE F C 1
ATOM 12188 O O . PHE E 3 108 ? 118.029 130.814 66.921 1.00 51.23 108 PHE F O 1
ATOM 12196 N N . LEU E 3 109 ? 119.941 131.235 65.796 1.00 51.32 109 LEU F N 1
ATOM 12197 C CA . LEU E 3 109 ? 120.130 132.581 66.349 1.00 50.89 109 LEU F CA 1
ATOM 12198 C C . LEU E 3 109 ? 118.912 133.480 66.169 1.00 50.65 109 LEU F C 1
ATOM 12199 O O . LEU E 3 109 ? 118.518 134.192 67.096 1.00 50.55 109 LEU F O 1
ATOM 12204 N N . MET E 3 110 ? 118.325 133.441 64.976 1.00 50.64 110 MET F N 1
ATOM 12205 C CA . MET E 3 110 ? 117.158 134.260 64.663 1.00 50.28 110 MET F CA 1
ATOM 12206 C C . MET E 3 110 ? 115.888 133.748 65.329 1.00 49.57 110 MET F C 1
ATOM 12207 O O . MET E 3 110 ? 114.997 134.530 65.655 1.00 49.85 110 MET F O 1
ATOM 12212 N N . THR E 3 111 ? 115.814 132.434 65.525 1.00 49.37 111 THR F N 1
ATOM 12213 C CA . THR E 3 111 ? 114.732 131.817 66.286 1.00 49.05 111 THR F CA 1
ATOM 12214 C C . THR E 3 111 ? 114.784 132.286 67.741 1.00 49.37 111 THR F C 1
ATOM 12215 O O . THR E 3 111 ? 113.752 132.596 68.343 1.00 49.48 111 THR F O 1
ATOM 12219 N N . LEU E 3 112 ? 115.996 132.351 68.286 1.00 49.44 112 LEU F N 1
ATOM 12220 C CA . LEU E 3 112 ? 116.208 132.690 69.690 1.00 49.93 112 LEU F CA 1
ATOM 12221 C C . LEU E 3 112 ? 116.123 134.184 69.985 1.00 51.22 112 LEU F C 1
ATOM 12222 O O . LEU E 3 112 ? 115.911 134.575 71.134 1.00 51.67 112 LEU F O 1
ATOM 12227 N N . LYS E 3 113 ? 116.287 135.011 68.954 1.00 52.49 113 LYS F N 1
ATOM 12228 C CA . LYS E 3 113 ? 116.401 136.465 69.132 1.00 53.85 113 LYS F CA 1
ATOM 12229 C C . LYS E 3 113 ? 115.207 137.154 69.822 1.00 53.21 113 LYS F C 1
ATOM 12230 O O . LYS E 3 113 ? 115.405 137.809 70.848 1.00 53.11 113 LYS F O 1
ATOM 12236 N N . PRO E 3 114 ? 113.977 137.015 69.274 1.00 53.23 114 PRO F N 1
ATOM 12237 C CA . PRO E 3 114 ? 112.864 137.724 69.919 1.00 53.61 114 PRO F CA 1
ATOM 12238 C C . PRO E 3 114 ? 112.573 137.167 71.310 1.00 53.06 114 PRO F C 1
ATOM 12239 O O . PRO E 3 114 ? 112.132 137.905 72.198 1.00 53.04 114 PRO F O 1
ATOM 12243 N N . LEU E 3 115 ? 112.831 135.870 71.477 1.00 51.74 115 LEU F N 1
ATOM 12244 C CA . LEU E 3 115 ? 112.716 135.187 72.755 1.00 50.03 115 LEU F CA 1
ATOM 12245 C C . LEU E 3 115 ? 113.660 135.814 73.776 1.00 50.42 115 LEU F C 1
ATOM 12246 O O . LEU E 3 115 ? 113.278 136.035 74.929 1.00 51.23 115 LEU F O 1
ATOM 12251 N N . TYR E 3 116 ? 114.887 136.097 73.337 1.00 50.99 116 TYR F N 1
ATOM 12252 C CA . TYR E 3 116 ? 115.876 136.794 74.151 1.00 51.94 116 TYR F CA 1
ATOM 12253 C C . TYR E 3 116 ? 115.383 138.195 74.515 1.00 55.79 116 TYR F C 1
ATOM 12254 O O . TYR E 3 116 ? 115.239 138.521 75.694 1.00 59.96 116 TYR F O 1
ATOM 12263 N N . ASP E 3 117 ? 115.109 139.005 73.492 1.00 59.21 117 ASP F N 1
ATOM 12264 C CA . ASP E 3 117 ? 114.776 140.426 73.657 1.00 63.64 117 ASP F CA 1
ATOM 12265 C C . ASP E 3 117 ? 113.566 140.707 74.551 1.00 66.30 117 ASP F C 1
ATOM 12266 O O . ASP E 3 117 ? 113.487 141.767 75.180 1.00 67.81 117 ASP F O 1
ATOM 12271 N N . ASP E 3 118 ? 112.627 139.763 74.594 1.00 69.97 118 ASP F N 1
ATOM 12272 C CA . ASP E 3 118 ? 111.472 139.856 75.483 1.00 75.48 118 ASP F CA 1
ATOM 12273 C C . ASP E 3 118 ? 111.833 139.305 76.862 1.00 79.11 118 ASP F C 1
ATOM 12274 O O . ASP E 3 118 ? 112.512 138.281 76.974 1.00 76.91 118 ASP F O 1
ATOM 12279 N N . GLU E 3 119 ? 111.350 139.980 77.903 1.00 83.83 119 GLU F N 1
ATOM 12280 C CA . GLU E 3 119 ? 111.831 139.788 79.277 1.00 88.16 119 GLU F CA 1
ATOM 12281 C C . GLU E 3 119 ? 111.632 138.394 79.881 1.00 87.00 119 GLU F C 1
ATOM 12282 O O . GLU E 3 119 ? 112.199 138.086 80.934 1.00 87.39 119 GLU F O 1
ATOM 12288 N N . ASP E 3 120 ? 110.842 137.556 79.213 1.00 87.12 120 ASP F N 1
ATOM 12289 C CA . ASP E 3 120 ? 110.554 136.203 79.689 1.00 86.95 120 ASP F CA 1
ATOM 12290 C C . ASP E 3 120 ? 110.611 135.194 78.537 1.00 87.21 120 ASP F C 1
ATOM 12291 O O . ASP E 3 120 ? 110.358 135.552 77.386 1.00 88.21 120 ASP F O 1
ATOM 12296 N N . VAL E 3 121 ? 110.935 133.936 78.833 1.00 85.15 121 VAL F N 1
ATOM 12297 C CA . VAL E 3 121 ? 111.186 133.473 80.194 1.00 83.63 121 VAL F CA 1
ATOM 12298 C C . VAL E 3 121 ? 112.675 133.221 80.394 1.00 79.91 121 VAL F C 1
ATOM 12299 O O . VAL E 3 121 ? 113.500 133.566 79.542 1.00 79.22 121 VAL F O 1
ATOM 12303 N N . THR E 3 122 ? 113.005 132.636 81.543 1.00 79.72 122 THR F N 1
ATOM 12304 C CA . THR E 3 122 ? 114.225 131.865 81.694 1.00 78.10 122 THR F CA 1
ATOM 12305 C C . THR E 3 122 ? 114.225 130.810 80.598 1.00 74.62 122 THR F C 1
ATOM 12306 O O . THR E 3 122 ? 113.175 130.486 80.035 1.00 74.02 122 THR F O 1
ATOM 12310 N N . LEU E 3 123 ? 115.393 130.261 80.298 1.00 70.84 123 LEU F N 1
ATOM 12311 C CA . LEU E 3 123 ? 115.443 129.055 79.492 1.00 67.57 123 LEU F CA 1
ATOM 12312 C C . LEU E 3 123 ? 116.305 128.009 80.175 1.00 66.61 123 LEU F C 1
ATOM 12313 O O . LEU E 3 123 ? 117.532 128.130 80.215 1.00 65.54 123 LEU F O 1
ATOM 12318 N N . ASP E 3 124 ? 115.648 127.000 80.741 1.00 66.90 124 ASP F N 1
ATOM 12319 C CA . ASP E 3 124 ? 116.345 125.860 81.324 1.00 67.21 124 ASP F CA 1
ATOM 12320 C C . ASP E 3 124 ? 116.464 124.743 80.295 1.00 66.84 124 ASP F C 1
ATOM 12321 O O . ASP E 3 124 ? 115.649 124.654 79.377 1.00 66.39 124 ASP F O 1
ATOM 12326 N N . ALA E 3 125 ? 117.481 123.898 80.465 1.00 67.77 125 ALA F N 1
ATOM 12327 C CA . ALA E 3 125 ? 117.835 122.847 79.503 1.00 68.52 125 ALA F CA 1
ATOM 12328 C C . ALA E 3 125 ? 116.644 122.186 78.808 1.00 70.27 125 ALA F C 1
ATOM 12329 O O . ALA E 3 125 ? 116.672 121.977 77.595 1.00 70.10 125 ALA F O 1
ATOM 12331 N N . THR E 3 126 ? 115.606 121.867 79.579 1.00 70.55 126 THR F N 1
ATOM 12332 C CA . THR E 3 126 ? 114.401 121.228 79.048 1.00 70.53 126 THR F CA 1
ATOM 12333 C C . THR E 3 126 ? 113.592 122.177 78.162 1.00 69.08 126 THR F C 1
ATOM 12334 O O . THR E 3 126 ? 113.223 121.821 77.040 1.00 68.12 126 THR F O 1
ATOM 12338 N N . SER E 3 127 ? 113.323 123.380 78.669 1.00 67.57 127 SER F N 1
ATOM 12339 C CA . SER E 3 127 ? 112.600 124.402 77.910 1.00 66.77 127 SER F CA 1
ATOM 12340 C C . SER E 3 127 ? 113.474 125.010 76.812 1.00 65.13 127 SER F C 1
ATOM 12341 O O . SER E 3 127 ? 112.959 125.572 75.843 1.00 64.77 127 SER F O 1
ATOM 12344 N N . ALA E 3 128 ? 114.791 124.902 76.978 1.00 63.99 128 ALA F N 1
ATOM 12345 C CA . ALA E 3 128 ? 115.744 125.352 75.968 1.00 62.42 128 ALA F CA 1
ATOM 12346 C C . ALA E 3 128 ? 115.680 124.457 74.733 1.00 61.89 128 ALA F C 1
ATOM 12347 O O . ALA E 3 128 ? 115.662 124.954 73.602 1.00 60.90 128 ALA F O 1
ATOM 12349 N N . ARG E 3 129 ? 115.635 123.143 74.960 1.00 62.29 129 ARG F N 1
ATOM 12350 C CA . ARG E 3 129 ? 115.559 122.157 73.879 1.00 62.81 129 ARG F CA 1
ATOM 12351 C C . ARG E 3 129 ? 114.319 122.344 73.014 1.00 63.85 129 ARG F C 1
ATOM 12352 O O . ARG E 3 129 ? 114.399 122.284 71.785 1.00 62.46 129 ARG F O 1
ATOM 12360 N N . GLU E 3 130 ? 113.180 122.568 73.669 1.00 65.28 130 GLU F N 1
ATOM 12361 C CA . GLU E 3 130 ? 111.900 122.779 72.992 1.00 67.33 130 GLU F CA 1
ATOM 12362 C C . GLU E 3 130 ? 111.917 124.025 72.107 1.00 62.69 130 GLU F C 1
ATOM 12363 O O . GLU E 3 130 ? 111.248 124.068 71.071 1.00 60.80 130 GLU F O 1
ATOM 12369 N N . ALA E 3 131 ? 112.680 125.034 72.527 1.00 60.92 131 ALA F N 1
ATOM 12370 C CA . ALA E 3 131 ? 112.765 126.306 71.811 1.00 58.02 131 ALA F CA 1
ATOM 12371 C C . ALA E 3 131 ? 113.472 126.172 70.462 1.00 56.02 131 ALA F C 1
ATOM 12372 O O . ALA E 3 131 ? 112.943 126.604 69.434 1.00 55.28 131 ALA F O 1
ATOM 12374 N N . ILE E 3 132 ? 114.657 125.566 70.476 1.00 54.02 132 ILE F N 1
ATOM 12375 C CA . ILE E 3 132 ? 115.485 125.413 69.274 1.00 52.21 132 ILE F CA 1
ATOM 12376 C C . ILE E 3 132 ? 115.001 124.300 68.345 1.00 52.11 132 ILE F C 1
ATOM 12377 O O . ILE E 3 132 ? 115.361 124.272 67.164 1.00 52.43 132 ILE F O 1
ATOM 12382 N N . SER E 3 133 ? 114.189 123.394 68.893 1.00 52.15 133 SER F N 1
ATOM 12383 C CA . SER E 3 133 ? 113.729 122.180 68.204 1.00 52.03 133 SER F CA 1
ATOM 12384 C C . SER E 3 133 ? 113.245 122.389 66.769 1.00 52.55 133 SER F C 1
ATOM 12385 O O . SER E 3 133 ? 113.293 121.465 65.955 1.00 52.23 133 SER F O 1
ATOM 12388 N N . GLY E 3 134 ? 112.781 123.601 66.469 1.00 53.42 134 GLY F N 1
ATOM 12389 C CA . GLY E 3 134 ? 112.351 123.959 65.119 1.00 53.60 134 GLY F CA 1
ATOM 12390 C C . GLY E 3 134 ? 113.488 124.087 64.119 1.00 55.27 134 GLY F C 1
ATOM 12391 O O . GLY E 3 134 ? 113.259 124.408 62.950 1.00 55.60 134 GLY F O 1
ATOM 12392 N N . ASN E 3 135 ? 114.714 123.844 64.578 1.00 55.81 135 ASN F N 1
ATOM 12393 C CA . ASN E 3 135 ? 115.895 123.919 63.725 1.00 56.63 135 ASN F CA 1
ATOM 12394 C C . ASN E 3 135 ? 116.755 122.669 63.845 1.00 56.87 135 ASN F C 1
ATOM 12395 O O . ASN E 3 135 ? 116.979 122.160 64.947 1.00 56.63 135 ASN F O 1
ATOM 12400 N N . LEU E 3 136 ? 117.229 122.179 62.703 1.00 57.46 136 LEU F N 1
ATOM 12401 C CA . LEU E 3 136 ? 118.037 120.964 62.655 1.00 57.56 136 LEU F CA 1
ATOM 12402 C C . LEU E 3 136 ? 119.513 121.274 62.461 1.00 58.61 136 LEU F C 1
ATOM 12403 O O . LEU E 3 136 ? 119.878 122.195 61.724 1.00 56.54 136 LEU F O 1
ATOM 12408 N N . CYS E 3 137 ? 120.351 120.488 63.131 1.00 56.19 137 CYS F N 1
ATOM 12409 C CA . CYS E 3 137 ? 121.798 120.576 62.998 1.00 55.75 137 CYS F CA 1
ATOM 12410 C C . CYS E 3 137 ? 122.382 119.174 62.922 1.00 56.41 137 CYS F C 1
ATOM 12411 O O . CYS E 3 137 ? 121.914 118.258 63.603 1.00 55.49 137 CYS F O 1
ATOM 12414 N N . ARG E 3 138 ? 123.408 119.013 62.095 1.00 55.65 138 ARG F N 1
ATOM 12415 C CA . ARG E 3 138 ? 124.023 117.710 61.882 1.00 56.16 138 ARG F CA 1
ATOM 12416 C C . ARG E 3 138 ? 125.453 117.619 62.402 1.00 55.63 138 ARG F C 1
ATOM 12417 O O . ARG E 3 138 ? 126.271 116.879 61.850 1.00 55.55 138 ARG F O 1
ATOM 12425 N N . CYS E 3 139 ? 125.753 118.343 63.475 1.00 55.82 139 CYS F N 1
ATOM 12426 C CA . CYS E 3 139 ? 127.139 118.475 63.905 1.00 55.97 139 CYS F CA 1
ATOM 12427 C C . CYS E 3 139 ? 127.370 118.515 65.412 1.00 55.67 139 CYS F C 1
ATOM 12428 O O . CYS E 3 139 ? 128.460 118.173 65.876 1.00 55.59 139 CYS F O 1
ATOM 12431 N N . THR E 3 140 ? 126.360 118.924 66.178 1.00 55.54 140 THR F N 1
ATOM 12432 C CA . THR E 3 140 ? 126.606 119.293 67.580 1.00 56.04 140 THR F CA 1
ATOM 12433 C C . THR E 3 140 ? 126.433 118.258 68.718 1.00 55.31 140 THR F C 1
ATOM 12434 O O . THR E 3 140 ? 127.127 118.377 69.738 1.00 55.52 140 THR F O 1
ATOM 12438 N N . GLY E 3 141 ? 125.499 117.291 68.618 1.00 54.77 141 GLY F N 1
ATOM 12439 C CA . GLY E 3 141 ? 124.080 117.639 68.218 1.00 54.24 141 GLY F CA 1
ATOM 12440 C C . GLY E 3 141 ? 123.396 118.260 69.428 1.00 53.78 141 GLY F C 1
ATOM 12441 O O . GLY E 3 141 ? 123.117 117.582 70.425 1.00 53.66 141 GLY F O 1
ATOM 12442 N N . TYR E 3 142 ? 123.173 119.571 69.324 1.00 53.19 142 TYR F N 1
ATOM 12443 C CA . TYR E 3 142 ? 122.303 120.347 70.219 1.00 52.41 142 TYR F CA 1
ATOM 12444 C C . TYR E 3 142 ? 122.803 120.511 71.656 1.00 51.50 142 TYR F C 1
ATOM 12445 O O . TYR E 3 142 ? 122.621 121.569 72.249 1.00 50.21 142 TYR F O 1
ATOM 12454 N N . GLN E 3 143 ? 123.417 119.464 72.208 1.00 51.23 143 GLN F N 1
ATOM 12455 C CA . GLN E 3 143 ? 123.910 119.460 73.592 1.00 50.84 143 GLN F CA 1
ATOM 12456 C C . GLN E 3 143 ? 124.577 120.777 73.972 1.00 50.62 143 GLN F C 1
ATOM 12457 O O . GLN E 3 143 ? 124.261 121.372 75.006 1.00 50.86 143 GLN F O 1
ATOM 12463 N N . GLN E 3 144 ? 125.499 121.219 73.122 1.00 50.52 144 GLN F N 1
ATOM 12464 C CA . GLN E 3 144 ? 126.241 122.448 73.348 1.00 50.97 144 GLN F CA 1
ATOM 12465 C C . GLN E 3 144 ? 125.399 123.674 73.025 1.00 49.59 144 GLN F C 1
ATOM 12466 O O . GLN E 3 144 ? 125.544 124.704 73.677 1.00 50.23 144 GLN F O 1
ATOM 12472 N N . ILE E 3 145 ? 124.530 123.557 72.020 1.00 47.97 145 ILE F N 1
ATOM 12473 C CA . ILE E 3 145 ? 123.578 124.619 71.674 1.00 47.02 145 ILE F CA 1
ATOM 12474 C C . ILE E 3 145 ? 122.652 124.879 72.859 1.00 47.20 145 ILE F C 1
ATOM 12475 O O . ILE E 3 145 ? 122.481 126.021 73.281 1.00 48.83 145 ILE F O 1
ATOM 12480 N N . VAL E 3 146 ? 122.067 123.804 73.389 1.00 47.32 146 VAL F N 1
ATOM 12481 C CA . VAL E 3 146 ? 121.226 123.858 74.585 1.00 47.64 146 VAL F CA 1
ATOM 12482 C C . VAL E 3 146 ? 122.008 124.464 75.751 1.00 48.83 146 VAL F C 1
ATOM 12483 O O . VAL E 3 146 ? 121.481 125.292 76.495 1.00 48.67 146 VAL F O 1
ATOM 12487 N N . GLU E 3 147 ? 123.269 124.056 75.890 1.00 49.16 147 GLU F N 1
ATOM 12488 C CA . GLU E 3 147 ? 124.172 124.644 76.876 1.00 50.28 147 GLU F CA 1
ATOM 12489 C C . GLU E 3 147 ? 124.489 126.101 76.557 1.00 51.18 147 GLU F C 1
ATOM 12490 O O . GLU E 3 147 ? 124.639 126.917 77.469 1.00 51.54 147 GLU F O 1
ATOM 12496 N N . ALA E 3 148 ? 124.589 126.421 75.267 1.00 52.26 148 ALA F N 1
ATOM 12497 C CA . ALA E 3 148 ? 124.894 127.782 74.829 1.00 53.71 148 ALA F CA 1
ATOM 12498 C C . ALA E 3 148 ? 123.755 128.746 75.132 1.00 54.25 148 ALA F C 1
ATOM 12499 O O . ALA E 3 148 ? 123.987 129.814 75.702 1.00 54.96 148 ALA F O 1
ATOM 12501 N N . THR E 3 149 ? 122.532 128.365 74.758 1.00 55.02 149 THR F N 1
ATOM 12502 C CA . THR E 3 149 ? 121.357 129.220 74.963 1.00 56.79 149 THR F CA 1
ATOM 12503 C C . THR E 3 149 ? 121.169 129.557 76.439 1.00 57.86 149 THR F C 1
ATOM 12504 O O . THR E 3 149 ? 120.965 130.718 76.790 1.00 59.22 149 THR F O 1
ATOM 12508 N N . VAL E 3 150 ? 121.245 128.535 77.292 1.00 57.91 150 VAL F N 1
ATOM 12509 C CA . VAL E 3 150 ? 121.086 128.702 78.740 1.00 58.32 150 VAL F CA 1
ATOM 12510 C C . VAL E 3 150 ? 122.065 129.741 79.288 1.00 59.98 150 VAL F C 1
ATOM 12511 O O . VAL E 3 150 ? 121.657 130.665 79.999 1.00 60.59 150 VAL F O 1
ATOM 12515 N N . ASP E 3 151 ? 123.344 129.588 78.942 1.00 60.86 151 ASP F N 1
ATOM 12516 C CA . ASP E 3 151 ? 124.389 130.529 79.349 1.00 62.94 151 ASP F CA 1
ATOM 12517 C C . ASP E 3 151 ? 124.022 131.963 78.982 1.00 63.74 151 ASP F C 1
ATOM 12518 O O . ASP E 3 151 ? 124.179 132.876 79.796 1.00 64.54 151 ASP F O 1
ATOM 12523 N N . ALA E 3 152 ? 123.532 132.147 77.756 1.00 63.98 152 ALA F N 1
ATOM 12524 C CA . ALA E 3 152 ? 123.124 133.460 77.261 1.00 65.27 152 ALA F CA 1
ATOM 12525 C C . ALA E 3 152 ? 122.038 134.094 78.127 1.00 66.96 152 ALA F C 1
ATOM 12526 O O . ALA E 3 152 ? 122.009 135.314 78.294 1.00 70.66 152 ALA F O 1
ATOM 12528 N N . PHE E 3 153 ? 121.161 133.262 78.682 1.00 67.44 153 PHE F N 1
ATOM 12529 C CA . PHE E 3 153 ? 120.029 133.740 79.474 1.00 69.52 153 PHE F CA 1
ATOM 12530 C C . PHE E 3 153 ? 120.358 133.967 80.949 1.00 77.50 153 PHE F C 1
ATOM 12531 O O . PHE E 3 153 ? 119.556 134.553 81.680 1.00 73.09 153 PHE F O 1
ATOM 12539 N N . HIS E 3 154 ? 121.532 133.512 81.382 1.00 80.72 154 HIS F N 1
ATOM 12540 C CA . HIS E 3 154 ? 121.955 133.735 82.762 1.00 90.99 154 HIS F CA 1
ATOM 12541 C C . HIS E 3 154 ? 122.706 135.021 82.925 1.00 95.39 154 HIS F C 1
ATOM 12542 O O . HIS E 3 154 ? 122.479 135.750 83.892 1.00 97.81 154 HIS F O 1
ATOM 12549 N N . CYS E 3 155 ? 123.604 135.317 81.985 1.00 95.95 155 CYS F N 1
ATOM 12550 C CA . CYS E 3 155 ? 124.268 136.619 81.944 1.00 98.99 155 CYS F CA 1
ATOM 12551 C C . CYS E 3 155 ? 123.248 137.712 81.614 1.00 97.57 155 CYS F C 1
ATOM 12552 O O . CYS E 3 155 ? 123.484 138.895 81.873 1.00 99.69 155 CYS F O 1
ATOM 12555 N N . ARG E 3 156 ? 122.118 137.294 81.043 1.00 93.83 156 ARG F N 1
ATOM 12556 C CA . ARG E 3 156 ? 120.994 138.176 80.743 1.00 90.50 156 ARG F CA 1
ATOM 12557 C C . ARG E 3 156 ? 120.302 138.627 82.032 1.00 93.98 156 ARG F C 1
ATOM 12558 O O . ARG E 3 156 ? 120.277 139.821 82.345 1.00 95.94 156 ARG F O 1
ATOM 12566 N N . ASP E 3 157 ? 119.762 137.664 82.782 1.00 100.92 157 ASP F N 1
ATOM 12567 C CA . ASP E 3 157 ? 118.946 137.956 83.967 1.00 109.74 157 ASP F CA 1
ATOM 12568 C C . ASP E 3 157 ? 119.761 138.024 85.255 1.00 117.50 157 ASP F C 1
ATOM 12569 O O . ASP E 3 157 ? 120.033 139.112 85.770 1.00 120.15 157 ASP F O 1
ATOM 12574 N N . HIS E 3 158 ? 120.139 136.848 85.768 1.00 124.28 158 HIS F N 1
ATOM 12575 C CA . HIS E 3 158 ? 120.696 136.719 87.109 1.00 129.44 158 HIS F CA 1
ATOM 12576 C C . HIS E 3 158 ? 122.200 136.623 87.220 1.00 130.76 158 HIS F C 1
ATOM 12577 O O . HIS E 3 158 ? 122.690 136.374 88.337 1.00 132.15 158 HIS F O 1
ATOM 12584 N N . ASN E 3 159 ? 123.003 136.914 86.187 1.00 128.78 159 ASN F N 1
ATOM 12585 C CA . ASN E 3 159 ? 123.702 138.211 86.008 1.00 129.59 159 ASN F CA 1
ATOM 12586 C C . ASN E 3 159 ? 124.252 138.658 87.356 1.00 133.12 159 ASN F C 1
ATOM 12587 O O . ASN E 3 159 ? 123.736 139.579 87.984 1.00 133.09 159 ASN F O 1
ATOM 12592 N N . ASP E 3 160 ? 125.275 137.926 87.800 1.00 134.42 160 ASP F N 1
ATOM 12593 C CA . ASP E 3 160 ? 126.035 138.226 89.015 1.00 136.32 160 ASP F CA 1
ATOM 12594 C C . ASP E 3 160 ? 125.162 138.220 90.270 1.00 136.16 160 ASP F C 1
ATOM 12595 O O . ASP E 3 160 ? 125.689 138.236 91.402 1.00 136.89 160 ASP F O 1
ATOM 12600 N N . ASN F 1 21 ? 157.915 133.494 81.158 1.00 77.62 21 ASN D N 1
ATOM 12601 C CA . ASN F 1 21 ? 156.543 133.232 80.634 1.00 77.59 21 ASN D CA 1
ATOM 12602 C C . ASN F 1 21 ? 156.571 132.225 79.484 1.00 78.88 21 ASN D C 1
ATOM 12603 O O . ASN F 1 21 ? 156.877 132.574 78.340 1.00 78.93 21 ASN D O 1
ATOM 12605 N N . ARG F 1 22 ? 156.257 130.973 79.808 1.00 78.81 22 ARG D N 1
ATOM 12606 C CA . ARG F 1 22 ? 156.236 129.886 78.834 1.00 78.80 22 ARG D CA 1
ATOM 12607 C C . ARG F 1 22 ? 154.790 129.439 78.591 1.00 75.62 22 ARG D C 1
ATOM 12608 O O . ARG F 1 22 ? 154.430 128.274 78.820 1.00 75.27 22 ARG D O 1
ATOM 12616 N N . GLN F 1 23 ? 153.969 130.386 78.130 1.00 72.39 23 GLN D N 1
ATOM 12617 C CA . GLN F 1 23 ? 152.538 130.163 77.902 1.00 69.44 23 GLN D CA 1
ATOM 12618 C C . GLN F 1 23 ? 152.259 128.990 76.962 1.00 67.89 23 GLN D C 1
ATOM 12619 O O . GLN F 1 23 ? 152.769 128.941 75.840 1.00 66.52 23 GLN D O 1
ATOM 12621 N N . ALA F 1 24 ? 151.451 128.046 77.440 1.00 65.41 24 ALA D N 1
ATOM 12622 C CA . ALA F 1 24 ? 151.089 126.856 76.673 1.00 63.66 24 ALA D CA 1
ATOM 12623 C C . ALA F 1 24 ? 149.699 126.995 76.060 1.00 61.54 24 ALA D C 1
ATOM 12624 O O . ALA F 1 24 ? 148.812 127.621 76.648 1.00 64.60 24 ALA D O 1
ATOM 12626 N N . TRP F 1 25 ? 149.515 126.400 74.883 1.00 62.92 25 TRP D N 1
ATOM 12627 C CA . TRP F 1 25 ? 148.286 126.571 74.106 1.00 62.62 25 TRP D CA 1
ATOM 12628 C C . TRP F 1 25 ? 147.653 125.284 73.671 1.00 62.93 25 TRP D C 1
ATOM 12629 O O . TRP F 1 25 ? 146.423 125.177 73.630 1.00 63.40 25 TRP D O 1
ATOM 12640 N N . ILE F 1 26 ? 148.481 124.301 73.318 1.00 63.42 26 ILE D N 1
ATOM 12641 C CA . ILE F 1 26 ? 147.976 122.972 72.975 1.00 63.95 26 ILE D CA 1
ATOM 12642 C C . ILE F 1 26 ? 147.383 122.332 74.228 1.00 64.94 26 ILE D C 1
ATOM 12643 O O . ILE F 1 26 ? 147.926 122.478 75.327 1.00 64.83 26 ILE D O 1
ATOM 12648 N N . GLY F 1 27 ? 146.255 121.648 74.063 1.00 65.46 27 GLY D N 1
ATOM 12649 C CA . GLY F 1 27 ? 145.545 121.057 75.195 1.00 66.17 27 GLY D CA 1
ATOM 12650 C C . GLY F 1 27 ? 144.615 122.031 75.900 1.00 64.63 27 GLY D C 1
ATOM 12651 O O . GLY F 1 27 ? 143.802 121.624 76.732 1.00 64.96 27 GLY D O 1
ATOM 12652 N N . GLN F 1 28 ? 144.739 123.317 75.574 1.00 66.21 28 GLN D N 1
ATOM 12653 C CA . GLN F 1 28 ? 143.897 124.358 76.161 1.00 66.91 28 GLN D CA 1
ATOM 12654 C C . GLN F 1 28 ? 142.578 124.492 75.413 1.00 66.49 28 GLN D C 1
ATOM 12655 O O . GLN F 1 28 ? 142.510 124.246 74.205 1.00 66.22 28 GLN D O 1
ATOM 12661 N N . GLU F 1 29 ? 141.537 124.891 76.141 1.00 66.25 29 GLU D N 1
ATOM 12662 C CA . GLU F 1 29 ? 140.245 125.208 75.544 1.00 65.78 29 GLU D CA 1
ATOM 12663 C C . GLU F 1 29 ? 140.249 126.652 75.053 1.00 66.36 29 GLU D C 1
ATOM 12664 O O . GLU F 1 29 ? 140.096 127.587 75.845 1.00 67.49 29 GLU D O 1
ATOM 12670 N N . VAL F 1 30 ? 140.440 126.829 73.749 1.00 65.63 30 VAL D N 1
ATOM 12671 C CA . VAL F 1 30 ? 140.401 128.156 73.141 1.00 65.13 30 VAL D CA 1
ATOM 12672 C C . VAL F 1 30 ? 139.228 128.220 72.171 1.00 63.40 30 VAL D C 1
ATOM 12673 O O . VAL F 1 30 ? 139.001 127.283 71.398 1.00 63.57 30 VAL D O 1
ATOM 12677 N N . LEU F 1 31 ? 138.480 129.320 72.233 1.00 62.69 31 LEU D N 1
ATOM 12678 C CA . LEU F 1 31 ? 137.336 129.534 71.351 1.00 62.25 31 LEU D CA 1
ATOM 12679 C C . LEU F 1 31 ? 137.800 129.603 69.903 1.00 63.27 31 LEU D C 1
ATOM 12680 O O . LEU F 1 31 ? 138.843 130.196 69.604 1.00 62.92 31 LEU D O 1
ATOM 12685 N N . ARG F 1 32 ? 137.020 128.987 69.017 1.00 63.62 32 ARG D N 1
ATOM 12686 C CA . ARG F 1 32 ? 137.398 128.811 67.616 1.00 63.63 32 ARG D CA 1
ATOM 12687 C C . ARG F 1 32 ? 137.672 130.113 66.879 1.00 64.20 32 ARG D C 1
ATOM 12688 O O . ARG F 1 32 ? 137.082 131.155 67.180 1.00 64.23 32 ARG D O 1
ATOM 12696 N N . ARG F 1 33 ? 138.569 130.033 65.901 1.00 65.97 33 ARG D N 1
ATOM 12697 C CA . ARG F 1 33 ? 138.840 131.157 65.019 1.00 67.46 33 ARG D CA 1
ATOM 12698 C C . ARG F 1 33 ? 137.789 131.323 63.924 1.00 66.21 33 ARG D C 1
ATOM 12699 O O . ARG F 1 33 ? 137.543 132.439 63.460 1.00 66.68 33 ARG D O 1
ATOM 12707 N N . GLU F 1 34 ? 137.170 130.214 63.523 1.00 63.95 34 GLU D N 1
ATOM 12708 C CA . GLU F 1 34 ? 136.143 130.232 62.480 1.00 62.50 34 GLU D CA 1
ATOM 12709 C C . GLU F 1 34 ? 134.848 130.895 62.944 1.00 60.88 34 GLU D C 1
ATOM 12710 O O . GLU F 1 34 ? 134.106 131.445 62.127 1.00 60.19 34 GLU D O 1
ATOM 12716 N N . ASP F 1 35 ? 134.590 130.835 64.251 1.00 60.61 35 ASP D N 1
ATOM 12717 C CA . ASP F 1 35 ? 133.322 131.280 64.841 1.00 59.96 35 ASP D CA 1
ATOM 12718 C C . ASP F 1 35 ? 132.741 132.563 64.246 1.00 58.36 35 ASP D C 1
ATOM 12719 O O . ASP F 1 35 ? 131.607 132.564 63.764 1.00 57.14 35 ASP D O 1
ATOM 12724 N N . ARG F 1 36 ? 133.525 133.640 64.271 1.00 58.10 36 ARG D N 1
ATOM 12725 C CA . ARG F 1 36 ? 133.027 134.971 63.914 1.00 57.94 36 ARG D CA 1
ATOM 12726 C C . ARG F 1 36 ? 132.539 135.110 62.471 1.00 55.82 36 ARG D C 1
ATOM 12727 O O . ARG F 1 36 ? 131.552 135.801 62.222 1.00 55.22 36 ARG D O 1
ATOM 12735 N N . ARG F 1 37 ? 133.227 134.462 61.533 1.00 55.06 37 ARG D N 1
ATOM 12736 C CA . ARG F 1 37 ? 132.820 134.472 60.126 1.00 53.30 37 ARG D CA 1
ATOM 12737 C C . ARG F 1 37 ? 131.380 134.002 59.989 1.00 52.47 37 ARG D C 1
ATOM 12738 O O . ARG F 1 37 ? 130.554 134.643 59.330 1.00 52.08 37 ARG D O 1
ATOM 12746 N N . LEU F 1 38 ? 131.100 132.878 60.637 1.00 52.45 38 LEU D N 1
ATOM 12747 C CA . LEU F 1 38 ? 129.854 132.150 60.474 1.00 51.73 38 LEU D CA 1
ATOM 12748 C C . LEU F 1 38 ? 128.723 132.784 61.277 1.00 49.91 38 LEU D C 1
ATOM 12749 O O . LEU F 1 38 ? 127.565 132.746 60.859 1.00 48.99 38 LEU D O 1
ATOM 12754 N N . LEU F 1 39 ? 129.073 133.372 62.419 1.00 48.91 39 LEU D N 1
ATOM 12755 C CA . LEU F 1 39 ? 128.107 134.022 63.306 1.00 47.86 39 LEU D CA 1
ATOM 12756 C C . LEU F 1 39 ? 127.554 135.316 62.724 1.00 47.03 39 LEU D C 1
ATOM 12757 O O . LEU F 1 39 ? 126.346 135.548 62.750 1.00 46.98 39 LEU D O 1
ATOM 12762 N N . THR F 1 40 ? 128.452 136.156 62.216 1.00 46.06 40 THR D N 1
ATOM 12763 C CA . THR F 1 40 ? 128.084 137.430 61.606 1.00 45.05 40 THR D CA 1
ATOM 12764 C C . THR F 1 40 ? 127.504 137.212 60.212 1.00 45.62 40 THR D C 1
ATOM 12765 O O . THR F 1 40 ? 126.619 137.953 59.769 1.00 43.85 40 THR D O 1
ATOM 12769 N N . GLY F 1 41 ? 128.008 136.186 59.532 1.00 44.47 41 GLY D N 1
ATOM 12770 C CA . GLY F 1 41 ? 127.607 135.889 58.164 1.00 44.23 41 GLY D CA 1
ATOM 12771 C C . GLY F 1 41 ? 128.480 136.603 57.150 1.00 43.00 41 GLY D C 1
ATOM 12772 O O . GLY F 1 41 ? 128.038 136.891 56.036 1.00 42.77 41 GLY D O 1
ATOM 12773 N N . THR F 1 42 ? 129.718 136.897 57.544 1.00 42.58 42 THR D N 1
ATOM 12774 C CA . THR F 1 42 ? 130.700 137.501 56.645 1.00 42.52 42 THR D CA 1
ATOM 12775 C C . THR F 1 42 ? 131.304 136.439 55.731 1.00 43.50 42 THR D C 1
ATOM 12776 O O . THR F 1 42 ? 131.758 136.745 54.626 1.00 43.72 42 THR D O 1
ATOM 12780 N N . ALA F 1 43 ? 131.308 135.195 56.210 1.00 44.21 43 ALA D N 1
ATOM 12781 C CA . ALA F 1 43 ? 131.824 134.055 55.456 1.00 45.57 43 ALA D CA 1
ATOM 12782 C C . ALA F 1 43 ? 130.978 133.773 54.224 1.00 45.37 43 ALA D C 1
ATOM 12783 O O . ALA F 1 43 ? 129.748 133.859 54.268 1.00 45.55 43 ALA D O 1
ATOM 12785 N N . THR F 1 44 ? 131.647 133.430 53.127 1.00 45.32 44 THR D N 1
ATOM 12786 C CA . THR F 1 44 ? 130.962 133.111 51.881 1.00 45.25 44 THR D CA 1
ATOM 12787 C C . THR F 1 44 ? 130.939 131.604 51.661 1.00 45.34 44 THR D C 1
ATOM 12788 O O . THR F 1 44 ? 131.934 130.916 51.903 1.00 45.42 44 THR D O 1
ATOM 12792 N N . PHE F 1 45 ? 129.795 131.102 51.209 1.00 46.61 45 PHE D N 1
ATOM 12793 C CA . PHE F 1 45 ? 129.661 129.702 50.822 1.00 47.70 45 PHE D CA 1
ATOM 12794 C C . PHE F 1 45 ? 129.481 129.597 49.311 1.00 47.45 45 PHE D C 1
ATOM 12795 O O . PHE F 1 45 ? 129.242 130.603 48.640 1.00 47.34 45 PHE D O 1
ATOM 12803 N N . ALA F 1 46 ? 129.611 128.382 48.781 1.00 47.27 46 ALA D N 1
ATOM 12804 C CA . ALA F 1 46 ? 129.594 128.150 47.335 1.00 46.52 46 ALA D CA 1
ATOM 12805 C C . ALA F 1 46 ? 128.336 128.707 46.665 1.00 45.33 46 ALA D C 1
ATOM 12806 O O . ALA F 1 46 ? 128.417 129.329 45.604 1.00 44.90 46 ALA D O 1
ATOM 12808 N N . GLY F 1 47 ? 127.184 128.486 47.296 1.00 44.58 47 GLY D N 1
ATOM 12809 C CA . GLY F 1 47 ? 125.913 129.014 46.805 1.00 43.66 47 GLY D CA 1
ATOM 12810 C C . GLY F 1 47 ? 125.806 130.525 46.918 1.00 42.73 47 GLY D C 1
ATOM 12811 O O . GLY F 1 47 ? 125.051 131.155 46.174 1.00 46.56 47 GLY D O 1
ATOM 12812 N N . ASP F 1 48 ? 126.567 131.101 47.849 1.00 45.15 48 ASP D N 1
ATOM 12813 C CA . ASP F 1 48 ? 126.557 132.546 48.096 1.00 45.54 48 ASP D CA 1
ATOM 12814 C C . ASP F 1 48 ? 127.243 133.340 46.983 1.00 46.17 48 ASP D C 1
ATOM 12815 O O . ASP F 1 48 ? 127.024 134.548 46.855 1.00 46.90 48 ASP D O 1
ATOM 12820 N N . LEU F 1 49 ? 128.067 132.664 46.185 1.00 47.41 49 LEU D N 1
ATOM 12821 C CA . LEU F 1 49 ? 128.864 133.339 45.162 1.00 49.43 49 LEU D CA 1
ATOM 12822 C C . LEU F 1 49 ? 128.085 133.782 43.927 1.00 51.89 49 LEU D C 1
ATOM 12823 O O . LEU F 1 49 ? 127.251 133.044 43.399 1.00 50.18 49 LEU D O 1
ATOM 12828 N N . GLY F 1 50 ? 128.381 135.000 43.483 1.00 52.46 50 GLY D N 1
ATOM 12829 C CA . GLY F 1 50 ? 127.776 135.581 42.292 1.00 52.44 50 GLY D CA 1
ATOM 12830 C C . GLY F 1 50 ? 128.835 136.204 41.405 1.00 51.82 50 GLY D C 1
ATOM 12831 O O . GLY F 1 50 ? 129.756 136.865 41.892 1.00 51.21 50 GLY D O 1
ATOM 12832 N N . VAL F 1 51 ? 128.705 135.978 40.101 1.00 50.85 51 VAL D N 1
ATOM 12833 C CA . VAL F 1 51 ? 129.646 136.497 39.112 1.00 50.20 51 VAL D CA 1
ATOM 12834 C C . VAL F 1 51 ? 128.848 137.050 37.930 1.00 50.15 51 VAL D C 1
ATOM 12835 O O . VAL F 1 51 ? 127.978 136.359 37.400 1.00 50.80 51 VAL D O 1
ATOM 12839 N N . PRO F 1 52 ? 129.129 138.305 37.520 1.00 50.70 52 PRO D N 1
ATOM 12840 C CA . PRO F 1 52 ? 128.376 138.928 36.428 1.00 50.98 52 PRO D CA 1
ATOM 12841 C C . PRO F 1 52 ? 128.488 138.132 35.133 1.00 51.45 52 PRO D C 1
ATOM 12842 O O . PRO F 1 52 ? 129.577 137.673 34.777 1.00 51.57 52 PRO D O 1
ATOM 12846 N N . GLY F 1 53 ? 127.361 137.967 34.446 1.00 51.86 53 GLY D N 1
ATOM 12847 C CA . GLY F 1 53 ? 127.310 137.176 33.220 1.00 52.10 53 GLY D CA 1
ATOM 12848 C C . GLY F 1 53 ? 127.102 135.696 33.483 1.00 51.99 53 GLY D C 1
ATOM 12849 O O . GLY F 1 53 ? 127.148 134.887 32.555 1.00 51.96 53 GLY D O 1
ATOM 12850 N N . GLN F 1 54 ? 126.871 135.352 34.750 1.00 51.76 54 GLN D N 1
ATOM 12851 C CA . GLN F 1 54 ? 126.623 133.976 35.184 1.00 51.24 54 GLN D CA 1
ATOM 12852 C C . GLN F 1 54 ? 125.604 133.238 34.333 1.00 50.17 54 GLN D C 1
ATOM 12853 O O . GLN F 1 54 ? 124.606 133.815 33.894 1.00 50.24 54 GLN D O 1
ATOM 12859 N N . LEU F 1 55 ? 125.869 131.957 34.107 1.00 49.19 55 LEU D N 1
ATOM 12860 C CA . LEU F 1 55 ? 124.848 131.046 33.618 1.00 48.80 55 LEU D CA 1
ATOM 12861 C C . LEU F 1 55 ? 124.506 130.060 34.720 1.00 48.98 55 LEU D C 1
ATOM 12862 O O . LEU F 1 55 ? 125.373 129.663 35.502 1.00 49.43 55 LEU D O 1
ATOM 12867 N N . HIS F 1 56 ? 123.236 129.677 34.781 1.00 48.60 56 HIS D N 1
ATOM 12868 C CA . HIS F 1 56 ? 122.755 128.789 35.826 1.00 48.44 56 HIS D CA 1
ATOM 12869 C C . HIS F 1 56 ? 122.419 127.435 35.299 1.00 48.21 56 HIS D C 1
ATOM 12870 O O . HIS F 1 56 ? 121.488 127.263 34.505 1.00 49.24 56 HIS D O 1
ATOM 12877 N N . MET F 1 57 ? 123.197 126.455 35.740 1.00 49.09 57 MET D N 1
ATOM 12878 C CA . MET F 1 57 ? 123.011 125.084 35.318 1.00 49.84 57 MET D CA 1
ATOM 12879 C C . MET F 1 57 ? 121.935 124.409 36.150 1.00 50.03 57 MET D C 1
ATOM 12880 O O . MET F 1 57 ? 121.965 124.444 37.383 1.00 50.09 57 MET D O 1
ATOM 12885 N N . ARG F 1 58 ? 120.975 123.815 35.456 1.00 51.21 58 ARG D N 1
ATOM 12886 C CA . ARG F 1 58 ? 120.052 122.884 36.067 1.00 52.35 58 ARG D CA 1
ATOM 12887 C C . ARG F 1 58 ? 120.240 121.542 35.378 1.00 52.94 58 ARG D C 1
ATOM 12888 O O . ARG F 1 58 ? 120.480 121.488 34.170 1.00 52.54 58 ARG D O 1
ATOM 12896 N N . ILE F 1 59 ? 120.141 120.459 36.140 1.00 53.71 59 ILE D N 1
ATOM 12897 C CA . ILE F 1 59 ? 120.369 119.137 35.571 1.00 54.17 59 ILE D CA 1
ATOM 12898 C C . ILE F 1 59 ? 119.096 118.305 35.464 1.00 54.28 59 ILE D C 1
ATOM 12899 O O . ILE F 1 59 ? 118.379 118.099 36.446 1.00 54.53 59 ILE D O 1
ATOM 12904 N N . VAL F 1 60 ? 118.824 117.848 34.243 1.00 53.07 60 VAL D N 1
ATOM 12905 C CA . VAL F 1 60 ? 117.781 116.867 33.989 1.00 52.07 60 VAL D CA 1
ATOM 12906 C C . VAL F 1 60 ? 118.331 115.510 34.402 1.00 51.63 60 VAL D C 1
ATOM 12907 O O . VAL F 1 60 ? 119.291 115.007 33.810 1.00 52.82 60 VAL D O 1
ATOM 12911 N N . ARG F 1 61 ? 117.724 114.931 35.431 1.00 54.08 61 ARG D N 1
ATOM 12912 C CA . ARG F 1 61 ? 118.175 113.659 35.971 1.00 54.85 61 ARG D CA 1
ATOM 12913 C C . ARG F 1 61 ? 117.256 112.519 35.566 1.00 56.97 61 ARG D C 1
ATOM 12914 O O . ARG F 1 61 ? 116.176 112.743 35.013 1.00 57.33 61 ARG D O 1
ATOM 12922 N N . SER F 1 62 ? 117.701 111.297 35.842 1.00 58.43 62 SER D N 1
ATOM 12923 C CA . SER F 1 62 ? 116.957 110.098 35.493 1.00 60.49 62 SER D CA 1
ATOM 12924 C C . SER F 1 62 ? 115.656 109.964 36.274 1.00 61.25 62 SER D C 1
ATOM 12925 O O . SER F 1 62 ? 115.543 110.431 37.411 1.00 60.65 62 SER D O 1
ATOM 12928 N N . THR F 1 63 ? 114.680 109.321 35.639 1.00 61.85 63 THR D N 1
ATOM 12929 C CA . THR F 1 63 ? 113.410 108.980 36.273 1.00 61.92 63 THR D CA 1
ATOM 12930 C C . THR F 1 63 ? 113.183 107.467 36.224 1.00 60.57 63 THR D C 1
ATOM 12931 O O . THR F 1 63 ? 112.172 106.962 36.720 1.00 61.88 63 THR D O 1
ATOM 12935 N N . GLN F 1 64 ? 114.131 106.757 35.617 1.00 60.34 64 GLN D N 1
ATOM 12936 C CA . GLN F 1 64 ? 114.147 105.297 35.615 1.00 60.07 64 GLN D CA 1
ATOM 12937 C C . GLN F 1 64 ? 115.319 104.806 36.453 1.00 59.27 64 GLN D C 1
ATOM 12938 O O . GLN F 1 64 ? 116.311 105.518 36.621 1.00 59.22 64 GLN D O 1
ATOM 12944 N N . ALA F 1 65 ? 115.206 103.588 36.975 1.00 58.67 65 ALA D N 1
ATOM 12945 C CA . ALA F 1 65 ? 116.288 102.991 37.754 1.00 58.53 65 ALA D CA 1
ATOM 12946 C C . ALA F 1 65 ? 117.285 102.260 36.857 1.00 59.23 65 ALA D C 1
ATOM 12947 O O . ALA F 1 65 ? 118.475 102.200 37.163 1.00 58.71 65 ALA D O 1
ATOM 12949 N N . HIS F 1 66 ? 116.786 101.707 35.754 1.00 59.83 66 HIS D N 1
ATOM 12950 C CA . HIS F 1 66 ? 117.608 100.964 34.807 1.00 60.68 66 HIS D CA 1
ATOM 12951 C C . HIS F 1 66 ? 116.972 101.031 33.451 1.00 62.93 66 HIS D C 1
ATOM 12952 O O . HIS F 1 66 ? 115.891 100.478 33.242 1.00 63.34 66 HIS D O 1
ATOM 12959 N N . ALA F 1 67 ? 117.629 101.720 32.518 1.00 65.19 67 ALA D N 1
ATOM 12960 C CA . ALA F 1 67 ? 117.058 101.957 31.190 1.00 68.14 67 ALA D CA 1
ATOM 12961 C C . ALA F 1 67 ? 118.061 102.481 30.166 1.00 71.17 67 ALA D C 1
ATOM 12962 O O . ALA F 1 67 ? 118.906 103.311 30.486 1.00 70.94 67 ALA D O 1
ATOM 12964 N N . ARG F 1 68 ? 117.952 101.997 28.931 1.00 74.33 68 ARG D N 1
ATOM 12965 C CA . ARG F 1 68 ? 118.671 102.593 27.804 1.00 78.33 68 ARG D CA 1
ATOM 12966 C C . ARG F 1 68 ? 117.727 103.568 27.088 1.00 76.50 68 ARG D C 1
ATOM 12967 O O . ARG F 1 68 ? 116.504 103.435 27.196 1.00 75.36 68 ARG D O 1
ATOM 12975 N N . ILE F 1 69 ? 118.291 104.540 26.369 1.00 75.99 69 ILE D N 1
ATOM 12976 C CA . ILE F 1 69 ? 117.532 105.724 25.938 1.00 74.12 69 ILE D CA 1
ATOM 12977 C C . ILE F 1 69 ? 117.637 106.117 24.462 1.00 74.82 69 ILE D C 1
ATOM 12978 O O . ILE F 1 69 ? 118.613 105.793 23.781 1.00 74.28 69 ILE D O 1
ATOM 12983 N N . VAL F 1 70 ? 116.598 106.805 23.987 1.00 75.65 70 VAL D N 1
ATOM 12984 C CA . VAL F 1 70 ? 116.680 107.673 22.808 1.00 77.47 70 VAL D CA 1
ATOM 12985 C C . VAL F 1 70 ? 116.137 109.035 23.272 1.00 80.16 70 VAL D C 1
ATOM 12986 O O . VAL F 1 70 ? 114.976 109.151 23.682 1.00 79.59 70 VAL D O 1
ATOM 12990 N N . SER F 1 71 ? 116.997 110.051 23.240 1.00 82.52 71 SER D N 1
ATOM 12991 C CA . SER F 1 71 ? 116.778 111.279 24.014 1.00 82.58 71 SER D CA 1
ATOM 12992 C C . SER F 1 71 ? 116.502 112.545 23.201 1.00 84.63 71 SER D C 1
ATOM 12993 O O . SER F 1 71 ? 116.177 113.588 23.775 1.00 83.99 71 SER D O 1
ATOM 12996 N N . ILE F 1 72 ? 116.615 112.446 21.880 1.00 88.14 72 ILE D N 1
ATOM 12997 C CA . ILE F 1 72 ? 116.695 113.626 21.009 1.00 90.22 72 ILE D CA 1
ATOM 12998 C C . ILE F 1 72 ? 115.415 114.474 20.962 1.00 88.15 72 ILE D C 1
ATOM 12999 O O . ILE F 1 72 ? 114.668 114.442 19.978 1.00 89.09 72 ILE D O 1
ATOM 13004 N N . ASP F 1 73 ? 115.171 115.219 22.040 1.00 82.41 73 ASP D N 1
ATOM 13005 C CA . ASP F 1 73 ? 114.166 116.283 22.046 1.00 78.86 73 ASP D CA 1
ATOM 13006 C C . ASP F 1 73 ? 114.404 117.264 23.190 1.00 76.66 73 ASP D C 1
ATOM 13007 O O . ASP F 1 73 ? 113.846 117.127 24.284 1.00 76.41 73 ASP D O 1
ATOM 13012 N N . ALA F 1 74 ? 115.260 118.242 22.918 1.00 76.61 74 ALA D N 1
ATOM 13013 C CA . ALA F 1 74 ? 115.419 119.408 23.770 1.00 76.18 74 ALA D CA 1
ATOM 13014 C C . ALA F 1 74 ? 115.011 120.635 22.958 1.00 76.52 74 ALA D C 1
ATOM 13015 O O . ALA F 1 74 ? 115.347 121.766 23.309 1.00 75.69 74 ALA D O 1
ATOM 13017 N N . THR F 1 75 ? 114.276 120.388 21.873 1.00 78.18 75 THR D N 1
ATOM 13018 C CA . THR F 1 75 ? 113.888 121.421 20.907 1.00 79.07 75 THR D CA 1
ATOM 13019 C C . THR F 1 75 ? 113.129 122.580 21.551 1.00 79.31 75 THR D C 1
ATOM 13020 O O . THR F 1 75 ? 113.529 123.740 21.417 1.00 79.49 75 THR D O 1
ATOM 13024 N N . GLU F 1 76 ? 112.048 122.262 22.261 1.00 80.88 76 GLU D N 1
ATOM 13025 C CA . GLU F 1 76 ? 111.271 123.281 22.962 1.00 82.34 76 GLU D CA 1
ATOM 13026 C C . GLU F 1 76 ? 111.967 123.767 24.236 1.00 78.37 76 GLU D C 1
ATOM 13027 O O . GLU F 1 76 ? 111.545 124.755 24.831 1.00 79.52 76 GLU D O 1
ATOM 13033 N N . ALA F 1 77 ? 113.022 123.071 24.654 1.00 76.51 77 ALA D N 1
ATOM 13034 C CA . ALA F 1 77 ? 113.871 123.552 25.742 1.00 74.63 77 ALA D CA 1
ATOM 13035 C C . ALA F 1 77 ? 114.858 124.584 25.197 1.00 74.48 77 ALA D C 1
ATOM 13036 O O . ALA F 1 77 ? 115.053 125.650 25.794 1.00 74.42 77 ALA D O 1
ATOM 13038 N N . GLU F 1 78 ? 115.460 124.261 24.053 1.00 74.94 78 GLU D N 1
ATOM 13039 C CA . GLU F 1 78 ? 116.372 125.160 23.348 1.00 75.20 78 GLU D CA 1
ATOM 13040 C C . GLU F 1 78 ? 115.672 126.439 22.894 1.00 75.14 78 GLU D C 1
ATOM 13041 O O . GLU F 1 78 ? 116.293 127.503 22.833 1.00 75.00 78 GLU D O 1
ATOM 13047 N N . LYS F 1 79 ? 114.380 126.331 22.584 1.00 75.92 79 LYS D N 1
ATOM 13048 C CA . LYS F 1 79 ? 113.631 127.443 21.994 1.00 77.30 79 LYS D CA 1
ATOM 13049 C C . LYS F 1 79 ? 112.913 128.369 22.984 1.00 78.33 79 LYS D C 1
ATOM 13050 O O . LYS F 1 79 ? 112.404 129.418 22.579 1.00 79.13 79 LYS D O 1
ATOM 13056 N N . THR F 1 80 ? 112.865 128.002 24.264 1.00 80.56 80 THR D N 1
ATOM 13057 C CA . THR F 1 80 ? 112.393 128.950 25.278 1.00 82.77 80 THR D CA 1
ATOM 13058 C C . THR F 1 80 ? 113.484 129.987 25.533 1.00 84.09 80 THR D C 1
ATOM 13059 O O . THR F 1 80 ? 114.646 129.622 25.743 1.00 83.77 80 THR D O 1
ATOM 13063 N N . PRO F 1 81 ? 113.118 131.285 25.484 1.00 85.39 81 PRO D N 1
ATOM 13064 C CA . PRO F 1 81 ? 114.107 132.360 25.601 1.00 85.48 81 PRO D CA 1
ATOM 13065 C C . PRO F 1 81 ? 114.735 132.438 26.988 1.00 82.76 81 PRO D C 1
ATOM 13066 O O . PRO F 1 81 ? 114.117 132.034 27.977 1.00 82.94 81 PRO D O 1
ATOM 13070 N N . GLY F 1 82 ? 115.957 132.960 27.046 1.00 81.58 82 GLY D N 1
ATOM 13071 C CA . GLY F 1 82 ? 116.726 133.007 28.285 1.00 79.43 82 GLY D CA 1
ATOM 13072 C C . GLY F 1 82 ? 117.677 131.830 28.404 1.00 77.08 82 GLY D C 1
ATOM 13073 O O . GLY F 1 82 ? 118.630 131.869 29.183 1.00 74.93 82 GLY D O 1
ATOM 13074 N N . VAL F 1 83 ? 117.414 130.781 27.628 1.00 75.14 83 VAL D N 1
ATOM 13075 C CA . VAL F 1 83 ? 118.249 129.583 27.627 1.00 72.29 83 VAL D CA 1
ATOM 13076 C C . VAL F 1 83 ? 119.321 129.699 26.549 1.00 70.66 83 VAL D C 1
ATOM 13077 O O . VAL F 1 83 ? 119.014 129.857 25.364 1.00 70.86 83 VAL D O 1
ATOM 13081 N N . ARG F 1 84 ? 120.579 129.621 26.972 1.00 69.01 84 ARG D N 1
ATOM 13082 C CA . ARG F 1 84 ? 121.703 129.781 26.057 1.00 68.43 84 ARG D CA 1
ATOM 13083 C C . ARG F 1 84 ? 122.135 128.474 25.400 1.00 64.57 84 ARG D C 1
ATOM 13084 O O . ARG F 1 84 ? 122.556 128.477 24.241 1.00 64.09 84 ARG D O 1
ATOM 13092 N N . MET F 1 85 ? 122.023 127.367 26.137 1.00 61.60 85 MET D N 1
ATOM 13093 C CA . MET F 1 85 ? 122.371 126.044 25.615 1.00 59.21 85 MET D CA 1
ATOM 13094 C C . MET F 1 85 ? 121.839 124.908 26.486 1.00 57.46 85 MET D C 1
ATOM 13095 O O . MET F 1 85 ? 121.645 125.070 27.692 1.00 56.14 85 MET D O 1
ATOM 13100 N N . VAL F 1 86 ? 121.612 123.759 25.856 1.00 55.70 86 VAL D N 1
ATOM 13101 C CA . VAL F 1 86 ? 121.297 122.522 26.559 1.00 53.56 86 VAL D CA 1
ATOM 13102 C C . VAL F 1 86 ? 122.374 121.488 26.224 1.00 52.70 86 VAL D C 1
ATOM 13103 O O . VAL F 1 86 ? 122.549 121.115 25.060 1.00 52.94 86 VAL D O 1
ATOM 13107 N N . ILE F 1 87 ? 123.100 121.044 27.247 1.00 52.20 87 ILE D N 1
ATOM 13108 C CA . ILE F 1 87 ? 124.178 120.072 27.073 1.00 52.29 87 ILE D CA 1
ATOM 13109 C C . ILE F 1 87 ? 123.629 118.649 27.066 1.00 52.84 87 ILE D C 1
ATOM 13110 O O . ILE F 1 87 ? 123.009 118.201 28.035 1.00 52.87 87 ILE D O 1
ATOM 13115 N N . THR F 1 88 ? 123.855 117.953 25.957 1.00 54.59 88 THR D N 1
ATOM 13116 C CA . THR F 1 88 ? 123.511 116.544 25.842 1.00 55.79 88 THR D CA 1
ATOM 13117 C C . THR F 1 88 ? 124.747 115.700 26.133 1.00 57.01 88 THR D C 1
ATOM 13118 O O . THR F 1 88 ? 125.826 116.235 26.404 1.00 56.33 88 THR D O 1
ATOM 13122 N N . SER F 1 89 ? 124.582 114.383 26.075 1.00 59.02 89 SER D N 1
ATOM 13123 C CA . SER F 1 89 ? 125.684 113.458 26.291 1.00 60.97 89 SER D CA 1
ATOM 13124 C C . SER F 1 89 ? 126.783 113.589 25.243 1.00 61.31 89 SER D C 1
ATOM 13125 O O . SER F 1 89 ? 127.971 113.497 25.568 1.00 61.90 89 SER D O 1
ATOM 13128 N N . GLU F 1 90 ? 126.377 113.790 23.989 1.00 61.74 90 GLU D N 1
ATOM 13129 C CA . GLU F 1 90 ? 127.308 113.843 22.859 1.00 62.56 90 GLU D CA 1
ATOM 13130 C C . GLU F 1 90 ? 128.349 114.954 23.001 1.00 61.84 90 GLU D C 1
ATOM 13131 O O . GLU F 1 90 ? 129.461 114.835 22.483 1.00 61.58 90 GLU D O 1
ATOM 13137 N N . HIS F 1 91 ? 127.979 116.025 23.704 1.00 61.59 91 HIS D N 1
ATOM 13138 C CA . HIS F 1 91 ? 128.908 117.104 24.023 1.00 61.35 91 HIS D CA 1
ATOM 13139 C C . HIS F 1 91 ? 130.011 116.615 24.915 1.00 62.45 91 HIS D C 1
ATOM 13140 O O . HIS F 1 91 ? 131.165 117.007 24.744 1.00 67.34 91 HIS D O 1
ATOM 13147 N N . THR F 1 92 ? 129.663 115.746 25.868 1.00 64.63 92 THR D N 1
ATOM 13148 C CA . THR F 1 92 ? 130.531 115.469 27.023 1.00 67.93 92 THR D CA 1
ATOM 13149 C C . THR F 1 92 ? 131.240 114.111 27.104 1.00 70.22 92 THR D C 1
ATOM 13150 O O . THR F 1 92 ? 132.138 113.944 27.932 1.00 70.95 92 THR D O 1
ATOM 13154 N N . ARG F 1 93 ? 130.858 113.147 26.269 1.00 71.56 93 ARG D N 1
ATOM 13155 C CA . ARG F 1 93 ? 131.629 111.899 26.174 1.00 72.87 93 ARG D CA 1
ATOM 13156 C C . ARG F 1 93 ? 132.939 112.150 25.416 1.00 75.50 93 ARG D C 1
ATOM 13157 O O . ARG F 1 93 ? 133.798 111.270 25.307 1.00 76.99 93 ARG D O 1
ATOM 13165 N N . HIS F 1 94 ? 133.054 113.374 24.905 1.00 81.42 94 HIS D N 1
ATOM 13166 C CA . HIS F 1 94 ? 134.202 113.885 24.156 1.00 88.27 94 HIS D CA 1
ATOM 13167 C C . HIS F 1 94 ? 135.535 113.789 24.863 1.00 89.88 94 HIS D C 1
ATOM 13168 O O . HIS F 1 94 ? 136.297 112.842 24.654 1.00 88.05 94 HIS D O 1
ATOM 13175 N N . LEU F 1 95 ? 135.808 114.785 25.710 1.00 95.27 95 LEU D N 1
ATOM 13176 C CA . LEU F 1 95 ? 137.135 115.071 26.261 1.00 97.07 95 LEU D CA 1
ATOM 13177 C C . LEU F 1 95 ? 137.066 115.622 27.702 1.00 95.44 95 LEU D C 1
ATOM 13178 O O . LEU F 1 95 ? 137.821 116.531 28.048 1.00 94.19 95 LEU D O 1
ATOM 13183 N N . GLY F 1 96 ? 136.173 115.097 28.540 1.00 92.43 96 GLY D N 1
ATOM 13184 C CA . GLY F 1 96 ? 135.269 114.017 28.175 1.00 88.59 96 GLY D CA 1
ATOM 13185 C C . GLY F 1 96 ? 135.920 112.652 28.226 1.00 85.20 96 GLY D C 1
ATOM 13186 O O . GLY F 1 96 ? 135.615 111.772 27.417 1.00 83.62 96 GLY D O 1
ATOM 13187 N N . SER F 1 97 ? 136.845 112.494 29.166 1.00 85.72 97 SER D N 1
ATOM 13188 C CA . SER F 1 97 ? 137.217 111.181 29.645 1.00 84.28 97 SER D CA 1
ATOM 13189 C C . SER F 1 97 ? 136.050 110.759 30.534 1.00 84.17 97 SER D C 1
ATOM 13190 O O . SER F 1 97 ? 134.964 111.347 30.466 1.00 84.33 97 SER D O 1
ATOM 13193 N N . VAL F 1 98 ? 136.257 109.749 31.368 1.00 82.78 98 VAL D N 1
ATOM 13194 C CA . VAL F 1 98 ? 135.228 109.342 32.320 1.00 80.83 98 VAL D CA 1
ATOM 13195 C C . VAL F 1 98 ? 135.831 109.303 33.731 1.00 78.36 98 VAL D C 1
ATOM 13196 O O . VAL F 1 98 ? 136.942 108.803 33.919 1.00 78.53 98 VAL D O 1
ATOM 13200 N N . LEU F 1 99 ? 135.094 109.842 34.705 1.00 75.62 99 LEU D N 1
ATOM 13201 C CA . LEU F 1 99 ? 135.642 110.221 36.024 1.00 73.78 99 LEU D CA 1
ATOM 13202 C C . LEU F 1 99 ? 136.687 109.282 36.621 1.00 70.66 99 LEU D C 1
ATOM 13203 O O . LEU F 1 99 ? 136.357 108.263 37.228 1.00 70.47 99 LEU D O 1
ATOM 13208 N N . LEU F 1 100 ? 137.951 109.647 36.455 1.00 67.36 100 LEU D N 1
ATOM 13209 C CA . LEU F 1 100 ? 139.044 108.911 37.067 1.00 65.48 100 LEU D CA 1
ATOM 13210 C C . LEU F 1 100 ? 139.035 109.122 38.578 1.00 66.12 100 LEU D C 1
ATOM 13211 O O . LEU F 1 100 ? 138.619 110.181 39.072 1.00 66.59 100 LEU D O 1
ATOM 13216 N N . GLU F 1 101 ? 139.469 108.094 39.301 1.00 67.50 101 GLU D N 1
ATOM 13217 C CA . GLU F 1 101 ? 139.782 108.202 40.721 1.00 68.72 101 GLU D CA 1
ATOM 13218 C C . GLU F 1 101 ? 141.258 107.854 40.777 1.00 72.85 101 GLU D C 1
ATOM 13219 O O . GLU F 1 101 ? 141.772 107.233 39.844 1.00 69.49 101 GLU D O 1
ATOM 13225 N N . GLU F 1 102 ? 141.957 108.237 41.838 1.00 71.93 102 GLU D N 1
ATOM 13226 C CA . GLU F 1 102 ? 143.412 108.073 41.810 1.00 75.40 102 GLU D CA 1
ATOM 13227 C C . GLU F 1 102 ? 144.006 106.998 42.723 1.00 75.23 102 GLU D C 1
ATOM 13228 O O . GLU F 1 102 ? 143.299 106.106 43.196 1.00 77.69 102 GLU D O 1
ATOM 13234 N N . LEU F 1 103 ? 145.322 107.109 42.923 1.00 77.42 103 LEU D N 1
ATOM 13235 C CA . LEU F 1 103 ? 146.180 106.163 43.653 1.00 78.62 103 LEU D CA 1
ATOM 13236 C C . LEU F 1 103 ? 145.547 105.499 44.881 1.00 79.16 103 LEU D C 1
ATOM 13237 O O . LEU F 1 103 ? 144.713 106.090 45.569 1.00 80.33 103 LEU D O 1
ATOM 13242 N N . GLY F 1 104 ? 145.997 104.281 45.170 1.00 82.11 104 GLY D N 1
ATOM 13243 C CA . GLY F 1 104 ? 145.269 103.358 46.033 1.00 84.48 104 GLY D CA 1
ATOM 13244 C C . GLY F 1 104 ? 144.925 102.217 45.101 1.00 88.57 104 GLY D C 1
ATOM 13245 O O . GLY F 1 104 ? 144.612 101.102 45.527 1.00 90.01 104 GLY D O 1
ATOM 13246 N N . TYR F 1 105 ? 144.971 102.545 43.811 1.00 88.76 105 TYR D N 1
ATOM 13247 C CA . TYR F 1 105 ? 145.036 101.594 42.715 1.00 90.60 105 TYR D CA 1
ATOM 13248 C C . TYR F 1 105 ? 146.139 100.573 42.949 1.00 90.37 105 TYR D C 1
ATOM 13249 O O . TYR F 1 105 ? 147.040 100.782 43.767 1.00 91.14 105 TYR D O 1
ATOM 13258 N N . HIS F 1 106 ? 146.066 99.470 42.216 1.00 93.75 106 HIS D N 1
ATOM 13259 C CA . HIS F 1 106 ? 147.218 98.595 42.036 1.00 93.79 106 HIS D CA 1
ATOM 13260 C C . HIS F 1 106 ? 147.619 98.494 40.551 1.00 93.50 106 HIS D C 1
ATOM 13261 O O . HIS F 1 106 ? 148.800 98.631 40.232 1.00 92.90 106 HIS D O 1
ATOM 13263 N N . GLU F 1 107 ? 146.665 98.264 39.641 1.00 93.82 107 GLU D N 1
ATOM 13264 C CA . GLU F 1 107 ? 145.254 98.052 39.978 1.00 94.46 107 GLU D CA 1
ATOM 13265 C C . GLU F 1 107 ? 144.769 96.644 39.650 1.00 93.03 107 GLU D C 1
ATOM 13266 O O . GLU F 1 107 ? 145.368 95.938 38.832 1.00 92.76 107 GLU D O 1
ATOM 13272 N N . ILE F 1 108 ? 143.679 96.247 40.308 1.00 91.77 108 ILE D N 1
ATOM 13273 C CA . ILE F 1 108 ? 143.148 94.891 40.213 1.00 89.21 108 ILE D CA 1
ATOM 13274 C C . ILE F 1 108 ? 141.613 94.886 40.244 1.00 89.58 108 ILE D C 1
ATOM 13275 O O . ILE F 1 108 ? 141.048 94.930 41.339 1.00 87.91 108 ILE D O 1
ATOM 13280 N N . TYR F 1 109 ? 140.892 94.855 39.114 1.00 91.92 109 TYR D N 1
ATOM 13281 C CA . TYR F 1 109 ? 141.283 95.138 37.720 1.00 94.94 109 TYR D CA 1
ATOM 13282 C C . TYR F 1 109 ? 140.048 94.767 36.881 1.00 94.73 109 TYR D C 1
ATOM 13283 O O . TYR F 1 109 ? 139.725 93.585 36.750 1.00 94.74 109 TYR D O 1
ATOM 13292 N N . GLU F 1 110 ? 139.348 95.757 36.322 1.00 94.66 110 GLU D N 1
ATOM 13293 C CA . GLU F 1 110 ? 139.747 97.158 36.408 1.00 95.26 110 GLU D CA 1
ATOM 13294 C C . GLU F 1 110 ? 138.600 98.156 36.492 1.00 94.96 110 GLU D C 1
ATOM 13295 O O . GLU F 1 110 ? 137.562 98.004 35.843 1.00 95.28 110 GLU D O 1
ATOM 13301 N N . ASN F 1 111 ? 138.820 99.154 37.340 1.00 94.93 111 ASN D N 1
ATOM 13302 C CA . ASN F 1 111 ? 138.318 100.518 37.155 1.00 96.13 111 ASN D CA 1
ATOM 13303 C C . ASN F 1 111 ? 137.081 100.726 36.246 1.00 97.78 111 ASN D C 1
ATOM 13304 O O . ASN F 1 111 ? 135.964 100.684 36.757 1.00 99.44 111 ASN D O 1
ATOM 13309 N N . ILE F 1 112 ? 137.258 100.911 34.937 1.00 101.65 112 ILE D N 1
ATOM 13310 C CA . ILE F 1 112 ? 136.142 101.309 34.058 1.00 105.90 112 ILE D CA 1
ATOM 13311 C C . ILE F 1 112 ? 135.217 100.139 33.645 1.00 107.68 112 ILE D C 1
ATOM 13312 O O . ILE F 1 112 ? 135.578 99.321 32.793 1.00 107.54 112 ILE D O 1
ATOM 13317 N N . GLU F 1 113 ? 134.029 100.065 34.260 1.00 109.03 113 GLU D N 1
ATOM 13318 C CA . GLU F 1 113 ? 133.624 101.019 35.308 1.00 110.31 113 GLU D CA 1
ATOM 13319 C C . GLU F 1 113 ? 132.367 100.632 36.104 1.00 109.13 113 GLU D C 1
ATOM 13320 O O . GLU F 1 113 ? 131.737 99.629 35.765 1.00 104.62 113 GLU D O 1
ATOM 13326 N N . ASP F 1 114 ? 131.966 101.385 37.141 1.00 104.51 114 ASP D N 1
ATOM 13327 C CA . ASP F 1 114 ? 132.223 102.827 37.391 1.00 98.10 114 ASP D CA 1
ATOM 13328 C C . ASP F 1 114 ? 133.636 103.258 37.816 1.00 99.38 114 ASP D C 1
ATOM 13329 O O . ASP F 1 114 ? 134.421 102.387 38.188 1.00 98.38 114 ASP D O 1
ATOM 13331 N N . PHE F 1 115 ? 134.009 104.555 37.818 1.00 94.94 115 PHE D N 1
ATOM 13332 C CA . PHE F 1 115 ? 133.260 105.854 37.622 1.00 89.85 115 PHE D CA 1
ATOM 13333 C C . PHE F 1 115 ? 131.782 106.016 37.186 1.00 88.86 115 PHE D C 1
ATOM 13334 O O . PHE F 1 115 ? 131.280 105.268 36.351 1.00 90.17 115 PHE D O 1
ATOM 13336 N N . SER F 1 116 ? 131.145 107.067 37.719 1.00 87.18 116 SER D N 1
ATOM 13337 C CA . SER F 1 116 ? 129.694 107.353 37.599 1.00 83.26 116 SER D CA 1
ATOM 13338 C C . SER F 1 116 ? 129.063 107.219 36.197 1.00 83.47 116 SER D C 1
ATOM 13339 O O . SER F 1 116 ? 129.337 106.261 35.475 1.00 79.93 116 SER D O 1
ATOM 13342 N N . HIS F 1 117 ? 128.208 108.175 35.828 1.00 85.18 117 HIS D N 1
ATOM 13343 C CA . HIS F 1 117 ? 127.578 108.206 34.500 1.00 84.09 117 HIS D CA 1
ATOM 13344 C C . HIS F 1 117 ? 128.562 107.929 33.345 1.00 82.34 117 HIS D C 1
ATOM 13345 O O . HIS F 1 117 ? 128.176 107.317 32.346 1.00 82.27 117 HIS D O 1
ATOM 13347 N N . PRO F 1 118 ? 129.826 108.388 33.471 1.00 80.43 118 PRO D N 1
ATOM 13348 C CA . PRO F 1 118 ? 130.351 109.331 34.463 1.00 79.03 118 PRO D CA 1
ATOM 13349 C C . PRO F 1 118 ? 129.959 110.749 34.113 1.00 75.80 118 PRO D C 1
ATOM 13350 O O . PRO F 1 118 ? 129.905 111.614 34.990 1.00 72.13 118 PRO D O 1
ATOM 13354 N N . VAL F 1 119 ? 129.689 110.975 32.830 1.00 74.40 119 VAL D N 1
ATOM 13355 C CA . VAL F 1 119 ? 129.150 112.244 32.368 1.00 71.86 119 VAL D CA 1
ATOM 13356 C C . VAL F 1 119 ? 128.103 112.026 31.272 1.00 71.94 119 VAL D C 1
ATOM 13357 O O . VAL F 1 119 ? 128.391 112.194 30.083 1.00 71.91 119 VAL D O 1
ATOM 13361 N N . LEU F 1 120 ? 126.903 111.615 31.684 1.00 73.08 120 LEU D N 1
ATOM 13362 C CA . LEU F 1 120 ? 125.686 111.753 30.869 1.00 73.05 120 LEU D CA 1
ATOM 13363 C C . LEU F 1 120 ? 125.505 110.799 29.670 1.00 75.62 120 LEU D C 1
ATOM 13364 O O . LEU F 1 120 ? 124.608 111.020 28.857 1.00 75.72 120 LEU D O 1
ATOM 13369 N N . ALA F 1 121 ? 126.319 109.744 29.580 1.00 79.06 121 ALA D N 1
ATOM 13370 C CA . ALA F 1 121 ? 126.362 108.847 28.399 1.00 81.34 121 ALA D CA 1
ATOM 13371 C C . ALA F 1 121 ? 125.023 108.634 27.656 1.00 83.41 121 ALA D C 1
ATOM 13372 O O . ALA F 1 121 ? 124.003 108.325 28.278 1.00 84.25 121 ALA D O 1
ATOM 13374 N N . VAL F 1 122 ? 125.047 108.777 26.326 1.00 86.21 122 VAL D N 1
ATOM 13375 C CA . VAL F 1 122 ? 123.828 108.769 25.487 1.00 91.12 122 VAL D CA 1
ATOM 13376 C C . VAL F 1 122 ? 123.262 107.358 25.256 1.00 94.18 122 VAL D C 1
ATOM 13377 O O . VAL F 1 122 ? 122.540 107.101 24.285 1.00 94.57 122 VAL D O 1
ATOM 13381 N N . ASP F 1 123 ? 123.576 106.455 26.176 1.00 92.25 123 ASP D N 1
ATOM 13382 C CA . ASP F 1 123 ? 123.165 105.070 26.048 1.00 91.00 123 ASP D CA 1
ATOM 13383 C C . ASP F 1 123 ? 122.303 104.609 27.225 1.00 88.15 123 ASP D C 1
ATOM 13384 O O . ASP F 1 123 ? 121.083 104.569 27.099 1.00 84.67 123 ASP D O 1
ATOM 13389 N N . LYS F 1 124 ? 122.912 104.291 28.366 1.00 85.59 124 LYS D N 1
ATOM 13390 C CA . LYS F 1 124 ? 122.141 103.705 29.466 1.00 83.41 124 LYS D CA 1
ATOM 13391 C C . LYS F 1 124 ? 122.102 104.490 30.775 1.00 75.17 124 LYS D C 1
ATOM 13392 O O . LYS F 1 124 ? 122.985 105.300 31.068 1.00 79.00 124 LYS D O 1
ATOM 13398 N N . VAL F 1 125 ? 121.052 104.222 31.547 1.00 72.05 125 VAL D N 1
ATOM 13399 C CA . VAL F 1 125 ? 120.784 104.874 32.821 1.00 66.72 125 VAL D CA 1
ATOM 13400 C C . VAL F 1 125 ? 120.812 103.806 33.915 1.00 63.81 125 VAL D C 1
ATOM 13401 O O . VAL F 1 125 ? 120.151 102.772 33.797 1.00 63.75 125 VAL D O 1
ATOM 13405 N N . LEU F 1 126 ? 121.569 104.058 34.980 1.00 61.34 126 LEU D N 1
ATOM 13406 C CA . LEU F 1 126 ? 121.779 103.035 36.006 1.00 59.62 126 LEU D CA 1
ATOM 13407 C C . LEU F 1 126 ? 121.241 103.345 37.406 1.00 57.74 126 LEU D C 1
ATOM 13408 O O . LEU F 1 126 ? 121.473 102.576 38.337 1.00 57.54 126 LEU D O 1
ATOM 13413 N N . TYR F 1 127 ? 120.522 104.458 37.546 1.00 56.87 127 TYR D N 1
ATOM 13414 C CA . TYR F 1 127 ? 119.833 104.807 38.796 1.00 56.22 127 TYR D CA 1
ATOM 13415 C C . TYR F 1 127 ? 119.052 106.107 38.649 1.00 56.23 127 TYR D C 1
ATOM 13416 O O . TYR F 1 127 ? 119.436 106.980 37.867 1.00 56.67 127 TYR D O 1
ATOM 13425 N N . VAL F 1 128 ? 117.961 106.226 39.405 1.00 57.00 128 VAL D N 1
ATOM 13426 C CA . VAL F 1 128 ? 117.182 107.462 39.457 1.00 57.86 128 VAL D CA 1
ATOM 13427 C C . VAL F 1 128 ? 118.011 108.550 40.131 1.00 58.68 128 VAL D C 1
ATOM 13428 O O . VAL F 1 128 ? 118.530 108.358 41.235 1.00 58.64 128 VAL D O 1
ATOM 13432 N N . GLY F 1 129 ? 118.123 109.693 39.461 1.00 60.08 129 GLY D N 1
ATOM 13433 C CA . GLY F 1 129 ? 118.894 110.820 39.974 1.00 60.14 129 GLY D CA 1
ATOM 13434 C C . GLY F 1 129 ? 120.192 111.023 39.217 1.00 60.34 129 GLY D C 1
ATOM 13435 O O . GLY F 1 129 ? 120.928 111.975 39.480 1.00 58.45 129 GLY D O 1
ATOM 13436 N N . GLN F 1 130 ? 120.474 110.121 38.279 1.00 59.22 130 GLN D N 1
ATOM 13437 C CA . GLN F 1 130 ? 121.672 110.212 37.454 1.00 58.34 130 GLN D CA 1
ATOM 13438 C C . GLN F 1 130 ? 121.548 111.339 36.438 1.00 56.41 130 GLN D C 1
ATOM 13439 O O . GLN F 1 130 ? 120.512 111.464 35.782 1.00 55.81 130 GLN D O 1
ATOM 13445 N N . PRO F 1 131 ? 122.604 112.166 36.311 1.00 55.47 131 PRO D N 1
ATOM 13446 C CA . PRO F 1 131 ? 122.646 113.207 35.286 1.00 54.78 131 PRO D CA 1
ATOM 13447 C C . PRO F 1 131 ? 122.569 112.621 33.877 1.00 53.53 131 PRO D C 1
ATOM 13448 O O . PRO F 1 131 ? 123.245 111.631 33.574 1.00 54.17 131 PRO D O 1
ATOM 13452 N N . VAL F 1 132 ? 121.735 113.231 33.038 1.00 53.77 132 VAL D N 1
ATOM 13453 C CA . VAL F 1 132 ? 121.569 112.812 31.646 1.00 53.21 132 VAL D CA 1
ATOM 13454 C C . VAL F 1 132 ? 121.768 114.007 30.715 1.00 54.35 132 VAL D C 1
ATOM 13455 O O . VAL F 1 132 ? 122.450 113.903 29.693 1.00 55.94 132 VAL D O 1
ATOM 13459 N N . VAL F 1 133 ? 121.160 115.134 31.078 1.00 53.67 133 VAL D N 1
ATOM 13460 C CA . VAL F 1 133 ? 121.170 116.339 30.256 1.00 53.27 133 VAL D CA 1
ATOM 13461 C C . VAL F 1 133 ? 121.242 117.566 31.165 1.00 53.25 133 VAL D C 1
ATOM 13462 O O . VAL F 1 133 ? 120.511 117.657 32.151 1.00 53.13 133 VAL D O 1
ATOM 13466 N N . ALA F 1 134 ? 122.134 118.496 30.837 1.00 51.40 134 ALA D N 1
ATOM 13467 C CA . ALA F 1 134 ? 122.243 119.747 31.579 1.00 50.41 134 ALA D CA 1
ATOM 13468 C C . ALA F 1 134 ? 121.752 120.917 30.736 1.00 49.29 134 ALA D C 1
ATOM 13469 O O . ALA F 1 134 ? 122.054 121.006 29.547 1.00 49.88 134 ALA D O 1
ATOM 13471 N N . VAL F 1 135 ? 120.983 121.806 31.354 1.00 48.20 135 VAL D N 1
ATOM 13472 C CA . VAL F 1 135 ? 120.554 123.036 30.693 1.00 47.39 135 VAL D CA 1
ATOM 13473 C C . VAL F 1 135 ? 121.394 124.208 31.198 1.00 47.11 135 VAL D C 1
ATOM 13474 O O . VAL F 1 135 ? 122.015 124.123 32.261 1.00 47.38 135 VAL D O 1
ATOM 13478 N N . LEU F 1 136 ? 121.417 125.293 30.430 1.00 47.56 136 LEU D N 1
ATOM 13479 C CA . LEU F 1 136 ? 122.124 126.504 30.835 1.00 47.80 136 LEU D CA 1
ATOM 13480 C C . LEU F 1 136 ? 121.287 127.745 30.555 1.00 48.28 136 LEU D C 1
ATOM 13481 O O . LEU F 1 136 ? 121.047 128.100 29.398 1.00 48.53 136 LEU D O 1
ATOM 13486 N N . ALA F 1 137 ? 120.840 128.398 31.623 1.00 48.38 137 ALA D N 1
ATOM 13487 C CA . ALA F 1 137 ? 119.987 129.575 31.496 1.00 49.08 137 ALA D CA 1
ATOM 13488 C C . ALA F 1 137 ? 120.465 130.745 32.352 1.00 48.44 137 ALA D C 1
ATOM 13489 O O . ALA F 1 137 ? 121.426 130.623 33.113 1.00 48.91 137 ALA D O 1
ATOM 13491 N N . VAL F 1 138 ? 119.775 131.877 32.216 1.00 49.93 138 VAL D N 1
ATOM 13492 C CA . VAL F 1 138 ? 120.185 133.142 32.832 1.00 50.59 138 VAL D CA 1
ATOM 13493 C C . VAL F 1 138 ? 119.948 133.169 34.346 1.00 51.54 138 VAL D C 1
ATOM 13494 O O . VAL F 1 138 ? 120.850 133.526 35.109 1.00 51.47 138 VAL D O 1
ATOM 13498 N N . ASP F 1 139 ? 118.739 132.810 34.771 1.00 53.10 139 ASP D N 1
ATOM 13499 C CA . ASP F 1 139 ? 118.459 132.625 36.194 1.00 54.98 139 ASP D CA 1
ATOM 13500 C C . ASP F 1 139 ? 118.035 131.181 36.472 1.00 55.22 139 ASP D C 1
ATOM 13501 O O . ASP F 1 139 ? 117.491 130.519 35.582 1.00 55.62 139 ASP D O 1
ATOM 13506 N N . PRO F 1 140 ? 118.301 130.680 37.697 1.00 54.74 140 PRO D N 1
ATOM 13507 C CA . PRO F 1 140 ? 118.008 129.283 38.043 1.00 54.87 140 PRO D CA 1
ATOM 13508 C C . PRO F 1 140 ? 116.520 128.936 37.982 1.00 55.31 140 PRO D C 1
ATOM 13509 O O . PRO F 1 140 ? 116.168 127.759 37.864 1.00 55.97 140 PRO D O 1
ATOM 13513 N N . TYR F 1 141 ? 115.664 129.954 38.072 1.00 55.66 141 TYR D N 1
ATOM 13514 C CA . TYR F 1 141 ? 114.221 129.779 37.916 1.00 56.16 141 TYR D CA 1
ATOM 13515 C C . TYR F 1 141 ? 113.873 129.394 36.480 1.00 57.89 141 TYR D C 1
ATOM 13516 O O . TYR F 1 141 ? 113.109 128.453 36.249 1.00 58.49 141 TYR D O 1
ATOM 13525 N N . LEU F 1 142 ? 114.439 130.127 35.523 1.00 60.34 142 LEU D N 1
ATOM 13526 C CA . LEU F 1 142 ? 114.257 129.829 34.106 1.00 62.94 142 LEU D CA 1
ATOM 13527 C C . LEU F 1 142 ? 115.018 128.575 33.701 1.00 63.70 142 LEU D C 1
ATOM 13528 O O . LEU F 1 142 ? 114.622 127.886 32.760 1.00 63.81 142 LEU D O 1
ATOM 13533 N N . ALA F 1 143 ? 116.107 128.291 34.417 1.00 63.62 143 ALA D N 1
ATOM 13534 C CA . ALA F 1 143 ? 116.948 127.127 34.143 1.00 63.21 143 ALA D CA 1
ATOM 13535 C C . ALA F 1 143 ? 116.157 125.825 34.195 1.00 64.39 143 ALA D C 1
ATOM 13536 O O . ALA F 1 143 ? 116.169 125.050 33.238 1.00 63.22 143 ALA D O 1
ATOM 13538 N N . GLU F 1 144 ? 115.459 125.594 35.304 1.00 64.49 144 GLU D N 1
ATOM 13539 C CA . GLU F 1 144 ? 114.670 124.376 35.448 1.00 64.69 144 GLU D CA 1
ATOM 13540 C C . GLU F 1 144 ? 113.288 124.496 34.796 1.00 62.38 144 GLU D C 1
ATOM 13541 O O . GLU F 1 144 ? 112.622 123.484 34.558 1.00 61.94 144 GLU D O 1
ATOM 13547 N N . ASP F 1 145 ? 112.862 125.726 34.502 1.00 60.43 145 ASP D N 1
ATOM 13548 C CA . ASP F 1 145 ? 111.661 125.942 33.690 1.00 58.44 145 ASP D CA 1
ATOM 13549 C C . ASP F 1 145 ? 111.837 125.242 32.351 1.00 56.32 145 ASP D C 1
ATOM 13550 O O . ASP F 1 145 ? 110.916 124.598 31.847 1.00 58.89 145 ASP D O 1
ATOM 13555 N N . ALA F 1 146 ? 113.039 125.367 31.793 1.00 56.72 146 ALA D N 1
ATOM 13556 C CA . ALA F 1 146 ? 113.397 124.706 30.547 1.00 55.29 146 ALA D CA 1
ATOM 13557 C C . ALA F 1 146 ? 113.744 123.233 30.756 1.00 56.10 146 ALA D C 1
ATOM 13558 O O . ALA F 1 146 ? 113.640 122.436 29.821 1.00 56.24 146 ALA D O 1
ATOM 13560 N N . ALA F 1 147 ? 114.155 122.876 31.973 1.00 56.33 147 ALA D N 1
ATOM 13561 C CA . ALA F 1 147 ? 114.525 121.492 32.286 1.00 56.67 147 ALA D CA 1
ATOM 13562 C C . ALA F 1 147 ? 113.342 120.532 32.167 1.00 57.97 147 ALA D C 1
ATOM 13563 O O . ALA F 1 147 ? 113.512 119.387 31.740 1.00 58.42 147 ALA D O 1
ATOM 13565 N N . GLU F 1 148 ? 112.154 121.008 32.542 1.00 59.44 148 GLU D N 1
ATOM 13566 C CA . GLU F 1 148 ? 110.914 120.236 32.420 1.00 61.40 148 GLU D CA 1
ATOM 13567 C C . GLU F 1 148 ? 110.659 119.835 30.972 1.00 61.80 148 GLU D C 1
ATOM 13568 O O . GLU F 1 148 ? 110.316 118.683 30.681 1.00 62.34 148 GLU D O 1
ATOM 13574 N N . LEU F 1 149 ? 110.843 120.800 30.072 1.00 61.65 149 LEU D N 1
ATOM 13575 C CA . LEU F 1 149 ? 110.481 120.654 28.663 1.00 61.76 149 LEU D CA 1
ATOM 13576 C C . LEU F 1 149 ? 111.365 119.665 27.897 1.00 61.68 149 LEU D C 1
ATOM 13577 O O . LEU F 1 149 ? 111.078 119.335 26.743 1.00 61.79 149 LEU D O 1
ATOM 13582 N N . VAL F 1 150 ? 112.435 119.204 28.542 1.00 60.98 150 VAL D N 1
ATOM 13583 C CA . VAL F 1 150 ? 113.275 118.143 27.994 1.00 60.70 150 VAL D CA 1
ATOM 13584 C C . VAL F 1 150 ? 112.535 116.815 28.131 1.00 60.78 150 VAL D C 1
ATOM 13585 O O . VAL F 1 150 ? 112.005 116.498 29.202 1.00 60.84 150 VAL D O 1
ATOM 13589 N N . SER F 1 151 ? 112.493 116.059 27.037 1.00 61.45 151 SER D N 1
ATOM 13590 C CA . SER F 1 151 ? 111.847 114.754 27.014 1.00 61.82 151 SER D CA 1
ATOM 13591 C C . SER F 1 151 ? 112.822 113.667 26.581 1.00 62.49 151 SER D C 1
ATOM 13592 O O . SER F 1 151 ? 113.540 113.814 25.588 1.00 62.33 151 SER D O 1
ATOM 13595 N N . ILE F 1 152 ? 112.841 112.582 27.350 1.00 63.40 152 ILE D N 1
ATOM 13596 C CA . ILE F 1 152 ? 113.671 111.421 27.063 1.00 64.56 152 ILE D CA 1
ATOM 13597 C C . ILE F 1 152 ? 112.779 110.193 27.173 1.00 66.60 152 ILE D C 1
ATOM 13598 O O . ILE F 1 152 ? 112.195 109.943 28.229 1.00 67.64 152 ILE D O 1
ATOM 13603 N N . GLU F 1 153 ? 112.657 109.433 26.090 1.00 68.19 153 GLU D N 1
ATOM 13604 C CA . GLU F 1 153 ? 111.898 108.192 26.156 1.00 69.83 153 GLU D CA 1
ATOM 13605 C C . GLU F 1 153 ? 112.814 107.049 26.571 1.00 69.09 153 GLU D C 1
ATOM 13606 O O . GLU F 1 153 ? 113.946 106.942 26.094 1.00 69.24 153 GLU D O 1
ATOM 13612 N N . TYR F 1 154 ? 112.316 106.206 27.470 1.00 70.97 154 TYR D N 1
ATOM 13613 C CA . TYR F 1 154 ? 113.123 105.151 28.066 1.00 71.82 154 TYR D CA 1
ATOM 13614 C C . TYR F 1 154 ? 112.683 103.760 27.641 1.00 71.24 154 TYR D C 1
ATOM 13615 O O . TYR F 1 154 ? 111.507 103.522 27.358 1.00 70.99 154 TYR D O 1
ATOM 13624 N N . GLU F 1 155 ? 113.650 102.850 27.594 1.00 72.27 155 GLU D N 1
ATOM 13625 C CA . GLU F 1 155 ? 113.373 101.427 27.557 1.00 74.09 155 GLU D CA 1
ATOM 13626 C C . GLU F 1 155 ? 113.649 100.924 28.967 1.00 73.22 155 GLU D C 1
ATOM 13627 O O . GLU F 1 155 ? 114.813 100.791 29.348 1.00 72.79 155 GLU D O 1
ATOM 13633 N N . PRO F 1 156 ? 112.588 100.669 29.760 1.00 70.79 156 PRO D N 1
ATOM 13634 C CA . PRO F 1 156 ? 112.814 100.134 31.102 1.00 69.67 156 PRO D CA 1
ATOM 13635 C C . PRO F 1 156 ? 113.462 98.753 31.055 1.00 68.54 156 PRO D C 1
ATOM 13636 O O . PRO F 1 156 ? 112.967 97.854 30.369 1.00 69.89 156 PRO D O 1
ATOM 13640 N N . LEU F 1 157 ? 114.577 98.607 31.765 1.00 68.03 157 LEU D N 1
ATOM 13641 C CA . LEU F 1 157 ? 115.240 97.317 31.918 1.00 68.04 157 LEU D CA 1
ATOM 13642 C C . LEU F 1 157 ? 114.898 96.721 33.290 1.00 68.38 157 LEU D C 1
ATOM 13643 O O . LEU F 1 157 ? 114.289 97.401 34.123 1.00 68.24 157 LEU D O 1
ATOM 13648 N N . PRO F 1 158 ? 115.256 95.442 33.527 1.00 68.71 158 PRO D N 1
ATOM 13649 C CA . PRO F 1 158 ? 115.035 94.878 34.864 1.00 68.23 158 PRO D CA 1
ATOM 13650 C C . PRO F 1 158 ? 115.949 95.520 35.910 1.00 66.82 158 PRO D C 1
ATOM 13651 O O . PRO F 1 158 ? 117.034 96.001 35.573 1.00 67.79 158 PRO D O 1
ATOM 13655 N N . VAL F 1 159 ? 115.502 95.528 37.164 1.00 64.05 159 VAL D N 1
ATOM 13656 C CA . VAL F 1 159 ? 116.124 96.353 38.205 1.00 62.62 159 VAL D CA 1
ATOM 13657 C C . VAL F 1 159 ? 116.764 95.528 39.324 1.00 58.64 159 VAL D C 1
ATOM 13658 O O . VAL F 1 159 ? 116.122 94.659 39.921 1.00 63.13 159 VAL D O 1
ATOM 13662 N N . LEU F 1 160 ? 118.032 95.823 39.598 1.00 59.66 160 LEU D N 1
ATOM 13663 C CA . LEU F 1 160 ? 118.804 95.135 40.626 1.00 59.37 160 LEU D CA 1
ATOM 13664 C C . LEU F 1 160 ? 118.843 95.978 41.901 1.00 60.58 160 LEU D C 1
ATOM 13665 O O . LEU F 1 160 ? 119.110 97.181 41.844 1.00 60.83 160 LEU D O 1
ATOM 13670 N N . LEU F 1 161 ? 118.579 95.348 43.046 1.00 61.43 161 LEU D N 1
ATOM 13671 C CA . LEU F 1 161 ? 118.527 96.071 44.321 1.00 62.40 161 LEU D CA 1
ATOM 13672 C C . LEU F 1 161 ? 119.218 95.379 45.498 1.00 60.97 161 LEU D C 1
ATOM 13673 O O . LEU F 1 161 ? 119.861 96.040 46.319 1.00 63.84 161 LEU D O 1
ATOM 13678 N N . ASP F 1 162 ? 119.078 94.058 45.581 1.00 62.88 162 ASP D N 1
ATOM 13679 C CA . ASP F 1 162 ? 119.683 93.283 46.662 1.00 64.49 162 ASP D CA 1
ATOM 13680 C C . ASP F 1 162 ? 121.127 92.909 46.315 1.00 67.44 162 ASP D C 1
ATOM 13681 O O . ASP F 1 162 ? 121.361 92.248 45.301 1.00 67.60 162 ASP D O 1
ATOM 13686 N N . PRO F 1 163 ? 122.094 93.332 47.159 1.00 70.13 163 PRO D N 1
ATOM 13687 C CA . PRO F 1 163 ? 123.526 93.076 46.945 1.00 72.87 163 PRO D CA 1
ATOM 13688 C C . PRO F 1 163 ? 123.853 91.604 46.695 1.00 77.20 163 PRO D C 1
ATOM 13689 O O . PRO F 1 163 ? 124.749 91.293 45.905 1.00 75.64 163 PRO D O 1
ATOM 13693 N N . GLU F 1 164 ? 123.134 90.713 47.375 1.00 77.59 164 GLU D N 1
ATOM 13694 C CA . GLU F 1 164 ? 123.354 89.277 47.240 1.00 80.91 164 GLU D CA 1
ATOM 13695 C C . GLU F 1 164 ? 122.977 88.756 45.856 1.00 82.54 164 GLU D C 1
ATOM 13696 O O . GLU F 1 164 ? 123.691 87.926 45.290 1.00 75.37 164 GLU D O 1
ATOM 13702 N N . GLU F 1 165 ? 121.868 89.249 45.309 1.00 78.14 165 GLU D N 1
ATOM 13703 C CA . GLU F 1 165 ? 121.460 88.852 43.962 1.00 78.40 165 GLU D CA 1
ATOM 13704 C C . GLU F 1 165 ? 122.090 89.699 42.856 1.00 75.84 165 GLU D C 1
ATOM 13705 O O . GLU F 1 165 ? 121.760 89.545 41.676 1.00 75.17 165 GLU D O 1
ATOM 13711 N N . ALA F 1 166 ? 123.001 90.590 43.246 1.00 74.07 166 ALA D N 1
ATOM 13712 C CA . ALA F 1 166 ? 123.817 91.319 42.285 1.00 72.52 166 ALA D CA 1
ATOM 13713 C C . ALA F 1 166 ? 124.801 90.368 41.615 1.00 72.80 166 ALA D C 1
ATOM 13714 O O . ALA F 1 166 ? 124.868 90.305 40.386 1.00 73.97 166 ALA D O 1
ATOM 13716 N N . LEU F 1 167 ? 125.542 89.617 42.430 1.00 73.28 167 LEU D N 1
ATOM 13717 C CA . LEU F 1 167 ? 126.604 88.743 41.926 1.00 73.49 167 LEU D CA 1
ATOM 13718 C C . LEU F 1 167 ? 126.130 87.364 41.460 1.00 75.70 167 LEU D C 1
ATOM 13719 O O . LEU F 1 167 ? 126.803 86.730 40.643 1.00 74.65 167 LEU D O 1
ATOM 13724 N N . THR F 1 168 ? 124.996 86.891 41.980 1.00 76.36 168 THR D N 1
ATOM 13725 C CA . THR F 1 168 ? 124.304 85.750 41.367 1.00 78.18 168 THR D CA 1
ATOM 13726 C C . THR F 1 168 ? 123.651 86.338 40.116 1.00 78.27 168 THR D C 1
ATOM 13727 O O . THR F 1 168 ? 122.425 86.396 39.980 1.00 78.50 168 THR D O 1
ATOM 13731 N N . GLY F 1 169 ? 124.519 86.755 39.198 1.00 79.97 169 GLY D N 1
ATOM 13732 C CA . GLY F 1 169 ? 124.233 87.858 38.296 1.00 82.22 169 GLY D CA 1
ATOM 13733 C C . GLY F 1 169 ? 123.595 87.603 36.953 1.00 86.01 169 GLY D C 1
ATOM 13734 O O . GLY F 1 169 ? 124.287 87.455 35.942 1.00 86.15 169 GLY D O 1
ATOM 13735 N N . LYS F 1 170 ? 122.268 87.549 36.950 1.00 88.48 170 LYS D N 1
ATOM 13736 C CA . LYS F 1 170 ? 121.505 87.856 35.755 1.00 90.78 170 LYS D CA 1
ATOM 13737 C C . LYS F 1 170 ? 121.084 89.306 35.965 1.00 90.98 170 LYS D C 1
ATOM 13738 O O . LYS F 1 170 ? 121.270 89.843 37.063 1.00 90.97 170 LYS D O 1
ATOM 13744 N N . VAL F 1 171 ? 120.519 89.940 34.937 1.00 90.97 171 VAL D N 1
ATOM 13745 C CA . VAL F 1 171 ? 120.235 91.380 34.976 1.00 90.68 171 VAL D CA 1
ATOM 13746 C C . VAL F 1 171 ? 121.554 92.116 35.230 1.00 91.71 171 VAL D C 1
ATOM 13747 O O . VAL F 1 171 ? 121.781 92.671 36.311 1.00 91.57 171 VAL D O 1
ATOM 13751 N N . GLU F 1 172 ? 122.435 92.086 34.235 1.00 92.87 172 GLU D N 1
ATOM 13752 C CA . GLU F 1 172 ? 123.751 92.700 34.375 1.00 93.49 172 GLU D CA 1
ATOM 13753 C C . GLU F 1 172 ? 123.742 94.158 33.939 1.00 91.54 172 GLU D C 1
ATOM 13754 O O . GLU F 1 172 ? 123.189 94.505 32.892 1.00 92.23 172 GLU D O 1
ATOM 13760 N N . LEU F 1 173 ? 124.360 94.999 34.762 1.00 92.91 173 LEU D N 1
ATOM 13761 C CA . LEU F 1 173 ? 124.299 96.449 34.599 1.00 93.47 173 LEU D CA 1
ATOM 13762 C C . LEU F 1 173 ? 125.106 96.945 33.406 1.00 94.29 173 LEU D C 1
ATOM 13763 O O . LEU F 1 173 ? 124.622 97.762 32.626 1.00 95.54 173 LEU D O 1
ATOM 13768 N N . PHE F 1 174 ? 126.330 96.448 33.270 1.00 95.68 174 PHE D N 1
ATOM 13769 C CA . PHE F 1 174 ? 127.197 96.847 32.171 1.00 96.72 174 PHE D CA 1
ATOM 13770 C C . PHE F 1 174 ? 127.162 95.751 31.108 1.00 100.02 174 PHE D C 1
ATOM 13771 O O . PHE F 1 174 ? 127.276 94.572 31.443 1.00 100.88 174 PHE D O 1
ATOM 13779 N N . PRO F 1 175 ? 126.974 96.131 29.827 1.00 103.23 175 PRO D N 1
ATOM 13780 C CA . PRO F 1 175 ? 126.883 95.143 28.743 1.00 105.91 175 PRO D CA 1
ATOM 13781 C C . PRO F 1 175 ? 128.214 94.437 28.511 1.00 108.04 175 PRO D C 1
ATOM 13782 O O . PRO F 1 175 ? 128.237 93.269 28.103 1.00 109.71 175 PRO D O 1
ATOM 13786 N N . GLY F 1 176 ? 129.306 95.158 28.763 1.00 108.52 176 GLY D N 1
ATOM 13787 C CA . GLY F 1 176 ? 130.642 94.581 28.762 1.00 110.85 176 GLY D CA 1
ATOM 13788 C C . GLY F 1 176 ? 130.766 93.529 29.846 1.00 112.04 176 GLY D C 1
ATOM 13789 O O . GLY F 1 176 ? 131.444 92.520 29.651 1.00 112.08 176 GLY D O 1
ATOM 13790 N N . ARG F 1 177 ? 130.094 93.771 30.976 1.00 110.92 177 ARG D N 1
ATOM 13791 C CA . ARG F 1 177 ? 130.061 92.854 32.119 1.00 110.35 177 ARG D CA 1
ATOM 13792 C C . ARG F 1 177 ? 131.346 92.029 32.232 1.00 109.95 177 ARG D C 1
ATOM 13793 O O . ARG F 1 177 ? 131.427 90.913 31.713 1.00 111.48 177 ARG D O 1
ATOM 13795 N N . GLY F 1 178 ? 132.338 92.562 32.940 1.00 107.34 178 GLY D N 1
ATOM 13796 C CA . GLY F 1 178 ? 132.140 93.726 33.792 1.00 105.79 178 GLY D CA 1
ATOM 13797 C C . GLY F 1 178 ? 131.544 93.208 35.083 1.00 104.07 178 GLY D C 1
ATOM 13798 O O . GLY F 1 178 ? 130.512 93.702 35.551 1.00 101.11 178 GLY D O 1
ATOM 13799 N N . ASN F 1 179 ? 132.191 92.177 35.625 1.00 104.43 179 ASN D N 1
ATOM 13800 C CA . ASN F 1 179 ? 131.800 91.546 36.878 1.00 101.99 179 ASN D CA 1
ATOM 13801 C C . ASN F 1 179 ? 131.565 92.613 37.936 1.00 96.28 179 ASN D C 1
ATOM 13802 O O . ASN F 1 179 ? 132.379 93.529 38.090 1.00 94.70 179 ASN D O 1
ATOM 13807 N N . GLU F 1 180 ? 130.452 92.498 38.653 1.00 80.58 180 GLU D N 1
ATOM 13808 C CA . GLU F 1 180 ? 130.062 93.516 39.621 1.00 74.10 180 GLU D CA 1
ATOM 13809 C C . GLU F 1 180 ? 131.108 93.684 40.724 1.00 70.57 180 GLU D C 1
ATOM 13810 O O . GLU F 1 180 ? 131.169 92.888 41.663 1.00 70.13 180 GLU D O 1
ATOM 13816 N N . GLY F 1 181 ? 131.957 94.700 40.560 1.00 69.19 181 GLY D N 1
ATOM 13817 C CA . GLY F 1 181 ? 132.844 95.180 41.622 1.00 65.88 181 GLY D CA 1
ATOM 13818 C C . GLY F 1 181 ? 134.246 94.598 41.707 1.00 65.21 181 GLY D C 1
ATOM 13819 O O . GLY F 1 181 ? 134.892 94.318 40.683 1.00 64.45 181 GLY D O 1
ATOM 13820 N N . ALA F 1 182 ? 134.714 94.439 42.947 1.00 65.32 182 ALA D N 1
ATOM 13821 C CA . ALA F 1 182 ? 136.048 93.916 43.233 1.00 65.62 182 ALA D CA 1
ATOM 13822 C C . ALA F 1 182 ? 135.997 93.013 44.460 1.00 65.94 182 ALA D C 1
ATOM 13823 O O . ALA F 1 182 ? 135.311 93.322 45.438 1.00 66.35 182 ALA D O 1
ATOM 13825 N N . ARG F 1 183 ? 136.722 91.898 44.401 1.00 67.33 183 ARG D N 1
ATOM 13826 C CA . ARG F 1 183 ? 136.680 90.899 45.469 1.00 67.27 183 ARG D CA 1
ATOM 13827 C C . ARG F 1 183 ? 137.956 90.925 46.298 1.00 66.21 183 ARG D C 1
ATOM 13828 O O . ARG F 1 183 ? 139.022 90.504 45.841 1.00 66.56 183 ARG D O 1
ATOM 13836 N N . ILE F 1 184 ? 137.830 91.430 47.519 1.00 67.15 184 ILE D N 1
ATOM 13837 C CA . ILE F 1 184 ? 138.967 91.626 48.408 1.00 68.22 184 ILE D CA 1
ATOM 13838 C C . ILE F 1 184 ? 139.040 90.465 49.396 1.00 70.08 184 ILE D C 1
ATOM 13839 O O . ILE F 1 184 ? 138.023 90.077 49.979 1.00 70.13 184 ILE D O 1
ATOM 13844 N N . LYS F 1 185 ? 140.238 89.911 49.572 1.00 72.83 185 LYS D N 1
ATOM 13845 C CA . LYS F 1 185 ? 140.420 88.749 50.439 1.00 75.62 185 LYS D CA 1
ATOM 13846 C C . LYS F 1 185 ? 141.647 88.846 51.345 1.00 77.54 185 LYS D C 1
ATOM 13847 O O . LYS F 1 185 ? 142.743 89.192 50.895 1.00 77.48 185 LYS D O 1
ATOM 13853 N N . LYS F 1 186 ? 141.441 88.522 52.622 1.00 79.36 186 LYS D N 1
ATOM 13854 C CA . LYS F 1 186 ? 142.459 88.637 53.670 1.00 80.80 186 LYS D CA 1
ATOM 13855 C C . LYS F 1 186 ? 142.215 87.534 54.709 1.00 83.66 186 LYS D C 1
ATOM 13856 O O . LYS F 1 186 ? 141.068 87.330 55.120 1.00 83.16 186 LYS D O 1
ATOM 13862 N N . ALA F 1 187 ? 143.273 86.829 55.133 1.00 86.80 187 ALA D N 1
ATOM 13863 C CA . ALA F 1 187 ? 143.114 85.654 56.018 1.00 88.46 187 ALA D CA 1
ATOM 13864 C C . ALA F 1 187 ? 144.411 85.103 56.639 1.00 96.91 187 ALA D C 1
ATOM 13865 O O . ALA F 1 187 ? 145.275 84.599 55.915 1.00 90.14 187 ALA D O 1
ATOM 13867 N N . TYR F 1 188 ? 144.525 85.155 57.970 1.00 96.75 188 TYR D N 1
ATOM 13868 C CA . TYR F 1 188 ? 145.737 84.676 58.660 1.00 97.73 188 TYR D CA 1
ATOM 13869 C C . TYR F 1 188 ? 145.881 83.168 58.793 1.00 96.14 188 TYR D C 1
ATOM 13870 O O . TYR F 1 188 ? 144.896 82.425 58.798 1.00 94.98 188 TYR D O 1
ATOM 13879 N N . GLY F 1 189 ? 147.144 82.757 58.907 1.00 96.40 189 GLY D N 1
ATOM 13880 C CA . GLY F 1 189 ? 147.574 81.418 59.309 1.00 95.68 189 GLY D CA 1
ATOM 13881 C C . GLY F 1 189 ? 146.620 80.250 59.180 1.00 95.38 189 GLY D C 1
ATOM 13882 O O . GLY F 1 189 ? 146.237 79.865 58.073 1.00 95.19 189 GLY D O 1
ATOM 13883 N N . ASP F 1 190 ? 146.246 79.686 60.324 1.00 93.55 190 ASP D N 1
ATOM 13884 C CA . ASP F 1 190 ? 145.508 78.432 60.362 1.00 91.02 190 ASP D CA 1
ATOM 13885 C C . ASP F 1 190 ? 144.145 78.604 61.030 1.00 88.22 190 ASP D C 1
ATOM 13886 O O . ASP F 1 190 ? 143.968 78.235 62.195 1.00 88.20 190 ASP D O 1
ATOM 13891 N N . ILE F 1 191 ? 143.185 79.167 60.299 1.00 85.99 191 ILE D N 1
ATOM 13892 C CA . ILE F 1 191 ? 141.825 79.293 60.828 1.00 84.38 191 ILE D CA 1
ATOM 13893 C C . ILE F 1 191 ? 141.030 77.998 60.665 1.00 86.04 191 ILE D C 1
ATOM 13894 O O . ILE F 1 191 ? 140.033 77.789 61.360 1.00 85.41 191 ILE D O 1
ATOM 13899 N N . ASP F 1 192 ? 141.478 77.140 59.748 1.00 85.04 192 ASP D N 1
ATOM 13900 C CA . ASP F 1 192 ? 140.870 75.826 59.553 1.00 84.84 192 ASP D CA 1
ATOM 13901 C C . ASP F 1 192 ? 140.955 74.994 60.829 1.00 84.40 192 ASP D C 1
ATOM 13902 O O . ASP F 1 192 ? 140.008 74.289 61.180 1.00 87.37 192 ASP D O 1
ATOM 13907 N N . ARG F 1 193 ? 142.089 75.083 61.522 1.00 87.66 193 ARG D N 1
ATOM 13908 C CA . ARG F 1 193 ? 142.250 74.368 62.782 1.00 90.30 193 ARG D CA 1
ATOM 13909 C C . ARG F 1 193 ? 141.679 75.154 63.962 1.00 90.77 193 ARG D C 1
ATOM 13910 O O . ARG F 1 193 ? 141.236 74.558 64.940 1.00 91.54 193 ARG D O 1
ATOM 13918 N N . ALA F 1 194 ? 141.676 76.484 63.853 1.00 88.96 194 ALA D N 1
ATOM 13919 C CA . ALA F 1 194 ? 141.106 77.354 64.884 1.00 87.53 194 ALA D CA 1
ATOM 13920 C C . ALA F 1 194 ? 139.596 77.153 65.020 1.00 86.48 194 ALA D C 1
ATOM 13921 O O . ALA F 1 194 ? 139.047 77.227 66.125 1.00 85.54 194 ALA D O 1
ATOM 13923 N N . PHE F 1 195 ? 138.938 76.897 63.889 1.00 85.52 195 PHE D N 1
ATOM 13924 C CA . PHE F 1 195 ? 137.504 76.612 63.852 1.00 84.40 195 PHE D CA 1
ATOM 13925 C C . PHE F 1 195 ? 137.186 75.156 64.167 1.00 86.18 195 PHE D C 1
ATOM 13926 O O . PHE F 1 195 ? 136.300 74.876 64.977 1.00 86.24 195 PHE D O 1
ATOM 13934 N N . ALA F 1 196 ? 137.904 74.240 63.514 1.00 86.68 196 ALA D N 1
ATOM 13935 C CA . ALA F 1 196 ? 137.681 72.799 63.671 1.00 86.34 196 ALA D CA 1
ATOM 13936 C C . ALA F 1 196 ? 137.859 72.333 65.113 1.00 88.66 196 ALA D C 1
ATOM 13937 O O . ALA F 1 196 ? 137.253 71.343 65.534 1.00 89.75 196 ALA D O 1
ATOM 13939 N N . GLU F 1 197 ? 138.693 73.052 65.859 1.00 91.19 197 GLU D N 1
ATOM 13940 C CA . GLU F 1 197 ? 138.950 72.744 67.262 1.00 93.55 197 GLU D CA 1
ATOM 13941 C C . GLU F 1 197 ? 138.287 73.783 68.169 1.00 93.38 197 GLU D C 1
ATOM 13942 O O . GLU F 1 197 ? 138.928 74.350 69.060 1.00 94.42 197 GLU D O 1
ATOM 13948 N N . ALA F 1 198 ? 137.001 74.032 67.930 1.00 92.67 198 ALA D N 1
ATOM 13949 C CA . ALA F 1 198 ? 136.234 74.986 68.728 1.00 92.72 198 ALA D CA 1
ATOM 13950 C C . ALA F 1 198 ? 134.913 74.388 69.198 1.00 88.41 198 ALA D C 1
ATOM 13951 O O . ALA F 1 198 ? 134.253 73.651 68.462 1.00 95.12 198 ALA D O 1
ATOM 13953 N N . GLU F 1 199 ? 134.539 74.722 70.429 1.00 91.38 199 GLU D N 1
ATOM 13954 C CA . GLU F 1 199 ? 133.363 74.149 71.073 1.00 91.78 199 GLU D CA 1
ATOM 13955 C C . GLU F 1 199 ? 132.086 74.854 70.630 1.00 91.13 199 GLU D C 1
ATOM 13956 O O . GLU F 1 199 ? 131.116 74.205 70.228 1.00 90.02 199 GLU D O 1
ATOM 13962 N N . HIS F 1 200 ? 132.093 76.182 70.711 1.00 87.95 200 HIS D N 1
ATOM 13963 C CA . HIS F 1 200 ? 130.995 76.991 70.208 1.00 86.00 200 HIS D CA 1
ATOM 13964 C C . HIS F 1 200 ? 131.416 77.694 68.954 1.00 78.06 200 HIS D C 1
ATOM 13965 O O . HIS F 1 200 ? 132.336 78.519 68.969 1.00 80.64 200 HIS D O 1
ATOM 13972 N N . VAL F 1 201 ? 130.762 77.334 67.853 1.00 76.83 201 VAL D N 1
ATOM 13973 C CA . VAL F 1 201 ? 130.963 77.979 66.559 1.00 73.94 201 VAL D CA 1
ATOM 13974 C C . VAL F 1 201 ? 129.660 78.668 66.165 1.00 76.07 201 VAL D C 1
ATOM 13975 O O . VAL F 1 201 ? 128.614 78.023 66.045 1.00 75.74 201 VAL D O 1
ATOM 13979 N N . ILE F 1 202 ? 129.735 79.982 65.973 1.00 78.03 202 ILE D N 1
ATOM 13980 C CA . ILE F 1 202 ? 128.544 80.823 65.865 1.00 79.72 202 ILE D CA 1
ATOM 13981 C C . ILE F 1 202 ? 128.406 81.447 64.480 1.00 78.30 202 ILE D C 1
ATOM 13982 O O . ILE F 1 202 ? 129.305 82.150 64.020 1.00 79.82 202 ILE D O 1
ATOM 13987 N N . ARG F 1 203 ? 127.275 81.193 63.827 1.00 81.23 203 ARG D N 1
ATOM 13988 C CA . ARG F 1 203 ? 127.014 81.744 62.498 1.00 83.26 203 ARG D CA 1
ATOM 13989 C C . ARG F 1 203 ? 125.752 82.608 62.454 1.00 80.92 203 ARG D C 1
ATOM 13990 O O . ARG F 1 203 ? 124.671 82.172 62.863 1.00 81.09 203 ARG D O 1
ATOM 13998 N N . HIS F 1 204 ? 125.907 83.838 61.966 1.00 78.08 204 HIS D N 1
ATOM 13999 C CA . HIS F 1 204 ? 124.787 84.764 61.806 1.00 75.90 204 HIS D CA 1
ATOM 14000 C C . HIS F 1 204 ? 125.100 85.841 60.809 1.00 74.17 204 HIS D C 1
ATOM 14001 O O . HIS F 1 204 ? 126.238 86.314 60.725 1.00 74.23 204 HIS D O 1
ATOM 14008 N N . LYS F 1 205 ? 124.087 86.244 60.044 1.00 72.85 205 LYS D N 1
ATOM 14009 C CA . LYS F 1 205 ? 124.257 87.324 59.077 1.00 72.03 205 LYS D CA 1
ATOM 14010 C C . LYS F 1 205 ? 123.551 88.606 59.521 1.00 70.81 205 LYS D C 1
ATOM 14011 O O . LYS F 1 205 ? 122.454 88.566 60.088 1.00 70.94 205 LYS D O 1
ATOM 14017 N N . TYR F 1 206 ? 124.205 89.736 59.268 1.00 68.52 206 TYR D N 1
ATOM 14018 C CA . TYR F 1 206 ? 123.689 91.041 59.666 1.00 66.92 206 TYR D CA 1
ATOM 14019 C C . TYR F 1 206 ? 123.530 91.955 58.465 1.00 66.46 206 TYR D C 1
ATOM 14020 O O . TYR F 1 206 ? 124.254 91.829 57.477 1.00 65.54 206 TYR D O 1
ATOM 14029 N N . VAL F 1 207 ? 122.566 92.864 58.555 1.00 64.91 207 VAL D N 1
ATOM 14030 C CA . VAL F 1 207 ? 122.277 93.801 57.478 1.00 63.58 207 VAL D CA 1
ATOM 14031 C C . VAL F 1 207 ? 122.272 95.220 58.035 1.00 63.59 207 VAL D C 1
ATOM 14032 O O . VAL F 1 207 ? 121.599 95.505 59.028 1.00 64.26 207 VAL D O 1
ATOM 14036 N N . THR F 1 208 ? 123.034 96.101 57.396 1.00 63.08 208 THR D N 1
ATOM 14037 C CA . THR F 1 208 ? 123.071 97.502 57.790 1.00 62.70 208 THR D CA 1
ATOM 14038 C C . THR F 1 208 ? 122.237 98.358 56.840 1.00 61.24 208 THR D C 1
ATOM 14039 O O . THR F 1 208 ? 122.064 98.028 55.664 1.00 60.91 208 THR D O 1
ATOM 14043 N N . ASN F 1 209 ? 121.707 99.451 57.375 1.00 60.17 209 ASN D N 1
ATOM 14044 C CA . ASN F 1 209 ? 120.840 100.354 56.630 1.00 58.93 209 ASN D CA 1
ATOM 14045 C C . ASN F 1 209 ? 121.610 101.280 55.704 1.00 58.34 209 ASN D C 1
ATOM 14046 O O . ASN F 1 209 ? 122.722 101.698 56.021 1.00 58.52 209 ASN D O 1
ATOM 14051 N N . ARG F 1 210 ? 121.007 101.596 54.562 1.00 58.07 210 ARG D N 1
ATOM 14052 C CA . ARG F 1 210 ? 121.599 102.523 53.607 1.00 58.37 210 ARG D CA 1
ATOM 14053 C C . ARG F 1 210 ? 121.283 103.958 54.011 1.00 58.81 210 ARG D C 1
ATOM 14054 O O . ARG F 1 210 ? 120.143 104.415 53.881 1.00 58.99 210 ARG D O 1
ATOM 14062 N N . HIS F 1 211 ? 122.295 104.655 54.520 1.00 59.34 211 HIS D N 1
ATOM 14063 C CA . HIS F 1 211 ? 122.171 106.068 54.868 1.00 59.70 211 HIS D CA 1
ATOM 14064 C C . HIS F 1 211 ? 123.481 106.782 54.699 1.00 60.45 211 HIS D C 1
ATOM 14065 O O . HIS F 1 211 ? 124.529 106.148 54.555 1.00 60.06 211 HIS D O 1
ATOM 14072 N N . SER F 1 212 ? 123.431 108.111 54.719 1.00 60.76 212 SER D N 1
ATOM 14073 C CA . SER F 1 212 ? 124.600 108.925 54.402 1.00 60.77 212 SER D CA 1
ATOM 14074 C C . SER F 1 212 ? 124.773 110.104 55.358 1.00 59.33 212 SER D C 1
ATOM 14075 O O . SER F 1 212 ? 124.231 110.110 56.466 1.00 59.46 212 SER D O 1
ATOM 14078 N N . GLY F 1 213 ? 125.532 111.100 54.902 1.00 57.97 213 GLY D N 1
ATOM 14079 C CA . GLY F 1 213 ? 125.850 112.283 55.689 1.00 57.23 213 GLY D CA 1
ATOM 14080 C C . GLY F 1 213 ? 124.747 113.314 55.709 1.00 56.78 213 GLY D C 1
ATOM 14081 O O . GLY F 1 213 ? 124.461 113.883 56.755 1.00 57.17 213 GLY D O 1
ATOM 14082 N N . VAL F 1 214 ? 124.133 113.549 54.549 1.00 56.99 214 VAL D N 1
ATOM 14083 C CA . VAL F 1 214 ? 123.048 114.528 54.398 1.00 57.63 214 VAL D CA 1
ATOM 14084 C C . VAL F 1 214 ? 123.356 115.828 55.158 1.00 56.84 214 VAL D C 1
ATOM 14085 O O . VAL F 1 214 ? 122.631 116.196 56.091 1.00 56.96 214 VAL D O 1
ATOM 14089 N N . PRO F 1 215 ? 124.448 116.522 54.773 1.00 55.71 215 PRO D N 1
ATOM 14090 C CA . PRO F 1 215 ? 124.784 117.760 55.472 1.00 55.31 215 PRO D CA 1
ATOM 14091 C C . PRO F 1 215 ? 123.818 118.886 55.108 1.00 54.63 215 PRO D C 1
ATOM 14092 O O . PRO F 1 215 ? 123.041 118.753 54.158 1.00 54.54 215 PRO D O 1
ATOM 14096 N N . MET F 1 216 ? 123.877 119.981 55.860 1.00 55.51 216 MET D N 1
ATOM 14097 C CA . MET F 1 216 ? 122.921 121.078 55.706 1.00 56.17 216 MET D CA 1
ATOM 14098 C C . MET F 1 216 ? 123.124 121.875 54.419 1.00 56.41 216 MET D C 1
ATOM 14099 O O . MET F 1 216 ? 122.151 122.223 53.751 1.00 55.71 216 MET D O 1
ATOM 14104 N N . GLU F 1 217 ? 124.378 122.169 54.081 1.00 57.29 217 GLU D N 1
ATOM 14105 C CA . GLU F 1 217 ? 124.684 122.761 52.785 1.00 57.76 217 GLU D CA 1
ATOM 14106 C C . GLU F 1 217 ? 124.608 121.666 51.732 1.00 56.67 217 GLU D C 1
ATOM 14107 O O . GLU F 1 217 ? 125.339 120.677 51.821 1.00 57.30 217 GLU D O 1
ATOM 14113 N N . PRO F 1 218 ? 123.712 121.822 50.739 1.00 54.73 218 PRO D N 1
ATOM 14114 C CA . PRO F 1 218 ? 123.781 120.906 49.604 1.00 53.35 218 PRO D CA 1
ATOM 14115 C C . PRO F 1 218 ? 125.017 121.225 48.763 1.00 52.37 218 PRO D C 1
ATOM 14116 O O . PRO F 1 218 ? 125.681 122.239 49.001 1.00 52.70 218 PRO D O 1
ATOM 14120 N N . ARG F 1 219 ? 125.325 120.374 47.788 1.00 50.52 219 ARG D N 1
ATOM 14121 C CA . ARG F 1 219 ? 126.484 120.609 46.930 1.00 48.91 219 ARG D CA 1
ATOM 14122 C C . ARG F 1 219 ? 126.280 121.839 46.054 1.00 47.72 219 ARG D C 1
ATOM 14123 O O . ARG F 1 219 ? 125.165 122.116 45.611 1.00 47.88 219 ARG D O 1
ATOM 14131 N N . ALA F 1 220 ? 127.360 122.579 45.824 1.00 47.19 220 ALA D N 1
ATOM 14132 C CA . ALA F 1 220 ? 127.310 123.787 45.003 1.00 47.09 220 ALA D CA 1
ATOM 14133 C C . ALA F 1 220 ? 128.662 124.094 44.370 1.00 46.95 220 ALA D C 1
ATOM 14134 O O . ALA F 1 220 ? 129.710 123.927 45.001 1.00 48.90 220 ALA D O 1
ATOM 14136 N N . VAL F 1 221 ? 128.623 124.542 43.117 1.00 46.72 221 VAL D N 1
ATOM 14137 C CA . VAL F 1 221 ? 129.829 124.849 42.348 1.00 47.09 221 VAL D CA 1
ATOM 14138 C C . VAL F 1 221 ? 129.658 126.163 41.589 1.00 46.83 221 VAL D C 1
ATOM 14139 O O . VAL F 1 221 ? 128.568 126.465 41.092 1.00 47.27 221 VAL D O 1
ATOM 14143 N N . VAL F 1 222 ? 130.738 126.943 41.525 1.00 46.84 222 VAL D N 1
ATOM 14144 C CA . VAL F 1 222 ? 130.818 128.125 40.664 1.00 47.23 222 VAL D CA 1
ATOM 14145 C C . VAL F 1 222 ? 132.146 128.108 39.910 1.00 46.71 222 VAL D C 1
ATOM 14146 O O . VAL F 1 222 ? 133.220 128.023 40.518 1.00 47.32 222 VAL D O 1
ATOM 14150 N N . VAL F 1 223 ? 132.070 128.189 38.585 1.00 45.60 223 VAL D N 1
ATOM 14151 C CA . VAL F 1 223 ? 133.271 128.247 37.759 1.00 44.49 223 VAL D CA 1
ATOM 14152 C C . VAL F 1 223 ? 133.289 129.543 36.959 1.00 44.30 223 VAL D C 1
ATOM 14153 O O . VAL F 1 223 ? 132.316 129.872 36.279 1.00 44.66 223 VAL D O 1
ATOM 14157 N N . GLN F 1 224 ? 134.392 130.281 37.065 1.00 43.65 224 GLN D N 1
ATOM 14158 C CA . GLN F 1 224 ? 134.634 131.428 36.200 1.00 43.57 224 GLN D CA 1
ATOM 14159 C C . GLN F 1 224 ? 135.858 131.178 35.325 1.00 44.14 224 GLN D C 1
ATOM 14160 O O . GLN F 1 224 ? 136.966 130.998 35.837 1.00 44.11 224 GLN D O 1
ATOM 14166 N N . PRO F 1 225 ? 135.662 131.161 33.997 1.00 45.01 225 PRO D N 1
ATOM 14167 C CA . PRO F 1 225 ? 136.812 131.024 33.117 1.00 45.82 225 PRO D CA 1
ATOM 14168 C C . PRO F 1 225 ? 137.489 132.363 32.844 1.00 47.06 225 PRO D C 1
ATOM 14169 O O . PRO F 1 225 ? 136.817 133.393 32.726 1.00 47.10 225 PRO D O 1
ATOM 14173 N N . ASP F 1 226 ? 138.814 132.340 32.767 1.00 49.18 226 ASP D N 1
ATOM 14174 C CA . ASP F 1 226 ? 139.556 133.458 32.216 1.00 51.07 226 ASP D CA 1
ATOM 14175 C C . ASP F 1 226 ? 139.714 133.148 30.733 1.00 52.39 226 ASP D C 1
ATOM 14176 O O . ASP F 1 226 ? 140.586 132.363 30.360 1.00 54.22 226 ASP D O 1
ATOM 14181 N N . PRO F 1 227 ? 138.867 133.762 29.880 1.00 53.91 227 PRO D N 1
ATOM 14182 C CA . PRO F 1 227 ? 138.798 133.353 28.473 1.00 54.70 227 PRO D CA 1
ATOM 14183 C C . PRO F 1 227 ? 140.087 133.645 27.713 1.00 55.96 227 PRO D C 1
ATOM 14184 O O . PRO F 1 227 ? 140.273 133.141 26.601 1.00 57.35 227 PRO D O 1
ATOM 14188 N N . ALA F 1 228 ? 140.961 134.454 28.316 1.00 56.41 228 ALA D N 1
ATOM 14189 C CA . ALA F 1 228 ? 142.357 134.547 27.899 1.00 57.68 228 ALA D CA 1
ATOM 14190 C C . ALA F 1 228 ? 142.941 133.134 27.892 1.00 60.02 228 ALA D C 1
ATOM 14191 O O . ALA F 1 228 ? 144.111 132.918 27.543 1.00 61.60 228 ALA D O 1
ATOM 14193 N N . ARG F 1 229 ? 142.092 132.188 28.306 1.00 61.80 229 ARG D N 1
ATOM 14194 C CA . ARG F 1 229 ? 142.290 130.742 28.175 1.00 65.39 229 ARG D CA 1
ATOM 14195 C C . ARG F 1 229 ? 143.408 130.220 29.061 1.00 65.15 229 ARG D C 1
ATOM 14196 O O . ARG F 1 229 ? 143.449 129.032 29.399 1.00 65.85 229 ARG D O 1
ATOM 14204 N N . ASP F 1 230 ? 144.306 131.127 29.432 1.00 65.07 230 ASP D N 1
ATOM 14205 C CA . ASP F 1 230 ? 145.364 130.848 30.377 1.00 65.97 230 ASP D CA 1
ATOM 14206 C C . ASP F 1 230 ? 144.831 129.965 31.499 1.00 63.98 230 ASP D C 1
ATOM 14207 O O . ASP F 1 230 ? 145.379 128.898 31.749 1.00 62.11 230 ASP D O 1
ATOM 14212 N N . THR F 1 231 ? 143.735 130.386 32.136 1.00 61.33 231 THR D N 1
ATOM 14213 C CA . THR F 1 231 ? 143.301 129.767 33.392 1.00 58.22 231 THR D CA 1
ATOM 14214 C C . THR F 1 231 ? 141.796 129.497 33.563 1.00 55.55 231 THR D C 1
ATOM 14215 O O . THR F 1 231 ? 141.005 129.637 32.625 1.00 54.53 231 THR D O 1
ATOM 14219 N N . LEU F 1 232 ? 141.438 129.098 34.788 1.00 53.99 232 LEU D N 1
ATOM 14220 C CA . LEU F 1 232 ? 140.078 128.730 35.185 1.00 52.87 232 LEU D CA 1
ATOM 14221 C C . LEU F 1 232 ? 139.967 128.784 36.714 1.00 54.06 232 LEU D C 1
ATOM 14222 O O . LEU F 1 232 ? 140.781 128.187 37.424 1.00 53.11 232 LEU D O 1
ATOM 14227 N N . PHE F 1 233 ? 138.958 129.500 37.209 1.00 54.41 233 PHE D N 1
ATOM 14228 C CA . PHE F 1 233 ? 138.757 129.713 38.647 1.00 55.32 233 PHE D CA 1
ATOM 14229 C C . PHE F 1 233 ? 137.565 128.897 39.150 1.00 57.01 233 PHE D C 1
ATOM 14230 O O . PHE F 1 233 ? 136.466 128.986 38.596 1.00 56.12 233 PHE D O 1
ATOM 14238 N N . ILE F 1 234 ? 137.767 128.107 40.202 1.00 58.58 234 ILE D N 1
ATOM 14239 C CA . ILE F 1 234 ? 136.682 127.265 40.716 1.00 59.98 234 ILE D CA 1
ATOM 14240 C C . ILE F 1 234 ? 136.413 127.486 42.208 1.00 63.89 234 ILE D C 1
ATOM 14241 O O . ILE F 1 234 ? 137.108 126.940 43.072 1.00 60.83 234 ILE D O 1
ATOM 14246 N N . TRP F 1 235 ? 135.398 128.303 42.488 1.00 63.25 235 TRP D N 1
ATOM 14247 C CA . TRP F 1 235 ? 134.896 128.495 43.847 1.00 65.51 235 TRP D CA 1
ATOM 14248 C C . TRP F 1 235 ? 133.949 127.388 44.210 1.00 68.48 235 TRP D C 1
ATOM 14249 O O . TRP F 1 235 ? 133.201 127.484 45.186 1.00 68.25 235 TRP D O 1
ATOM 14260 N N . GLY F 1 236 ? 133.965 126.328 43.405 1.00 70.25 236 GLY D N 1
ATOM 14261 C CA . GLY F 1 236 ? 133.302 125.082 43.753 1.00 71.65 236 GLY D CA 1
ATOM 14262 C C . GLY F 1 236 ? 133.949 124.497 44.992 1.00 80.02 236 GLY D C 1
ATOM 14263 O O . GLY F 1 236 ? 135.055 124.892 45.374 1.00 78.60 236 GLY D O 1
ATOM 14264 N N . THR F 1 237 ? 133.266 123.546 45.615 1.00 87.51 237 THR D N 1
ATOM 14265 C CA . THR F 1 237 ? 133.694 123.031 46.911 1.00 94.79 237 THR D CA 1
ATOM 14266 C C . THR F 1 237 ? 134.339 121.637 46.852 1.00 96.22 237 THR D C 1
ATOM 14267 O O . THR F 1 237 ? 134.471 120.974 47.881 1.00 98.30 237 THR D O 1
ATOM 14271 N N . VAL F 1 238 ? 134.750 121.214 45.653 1.00 96.86 238 VAL D N 1
ATOM 14272 C CA . VAL F 1 238 ? 135.376 119.895 45.416 1.00 99.88 238 VAL D CA 1
ATOM 14273 C C . VAL F 1 238 ? 136.288 119.497 46.578 1.00 102.17 238 VAL D C 1
ATOM 14274 O O . VAL F 1 238 ? 137.315 120.129 46.793 1.00 101.50 238 VAL D O 1
ATOM 14278 N N . HIS F 1 239 ? 135.931 118.434 47.298 1.00 101.05 239 HIS D N 1
ATOM 14279 C CA . HIS F 1 239 ? 136.371 118.290 48.697 1.00 101.26 239 HIS D CA 1
ATOM 14280 C C . HIS F 1 239 ? 137.782 117.950 49.084 1.00 96.38 239 HIS D C 1
ATOM 14281 O O . HIS F 1 239 ? 138.163 118.105 50.249 1.00 96.59 239 HIS D O 1
ATOM 14288 N N . VAL F 1 240 ? 138.570 117.481 48.132 1.00 90.24 240 VAL D N 1
ATOM 14289 C CA . VAL F 1 240 ? 139.988 117.772 48.189 1.00 85.93 240 VAL D CA 1
ATOM 14290 C C . VAL F 1 240 ? 140.141 118.835 47.114 1.00 80.94 240 VAL D C 1
ATOM 14291 O O . VAL F 1 240 ? 140.119 118.542 45.918 1.00 77.44 240 VAL D O 1
ATOM 14295 N N . HIS F 1 241 ? 140.209 120.087 47.559 1.00 81.28 241 HIS D N 1
ATOM 14296 C CA . HIS F 1 241 ? 140.250 121.227 46.651 1.00 80.79 241 HIS D CA 1
ATOM 14297 C C . HIS F 1 241 ? 141.578 121.249 45.950 1.00 71.92 241 HIS D C 1
ATOM 14298 O O . HIS F 1 241 ? 141.835 122.096 45.094 1.00 69.09 241 HIS D O 1
ATOM 14305 N N . ASP F 1 242 ? 142.429 120.294 46.324 1.00 65.74 242 ASP D N 1
ATOM 14306 C CA . ASP F 1 242 ? 143.644 119.976 45.588 1.00 59.94 242 ASP D CA 1
ATOM 14307 C C . ASP F 1 242 ? 143.446 118.767 44.667 1.00 58.28 242 ASP D C 1
ATOM 14308 O O . ASP F 1 242 ? 144.415 118.204 44.147 1.00 59.46 242 ASP D O 1
ATOM 14313 N N . ASN F 1 243 ? 142.190 118.365 44.478 1.00 60.80 243 ASN D N 1
ATOM 14314 C CA . ASN F 1 243 ? 141.844 117.469 43.379 1.00 60.17 243 ASN D CA 1
ATOM 14315 C C . ASN F 1 243 ? 141.215 118.223 42.217 1.00 57.95 243 ASN D C 1
ATOM 14316 O O . ASN F 1 243 ? 140.146 117.869 41.710 1.00 57.83 243 ASN D O 1
ATOM 14321 N N . ARG F 1 244 ? 141.905 119.297 41.841 1.00 58.10 244 ARG D N 1
ATOM 14322 C CA . ARG F 1 244 ? 141.824 119.869 40.511 1.00 57.33 244 ARG D CA 1
ATOM 14323 C C . ARG F 1 244 ? 142.517 118.873 39.589 1.00 56.86 244 ARG D C 1
ATOM 14324 O O . ARG F 1 244 ? 142.243 118.815 38.391 1.00 56.57 244 ARG D O 1
ATOM 14332 N N . ARG F 1 245 ? 143.409 118.085 40.191 1.00 56.85 245 ARG D N 1
ATOM 14333 C CA . ARG F 1 245 ? 144.205 117.057 39.526 1.00 56.41 245 ARG D CA 1
ATOM 14334 C C . ARG F 1 245 ? 143.375 116.155 38.613 1.00 55.38 245 ARG D C 1
ATOM 14335 O O . ARG F 1 245 ? 143.839 115.764 37.541 1.00 55.23 245 ARG D O 1
ATOM 14343 N N . ILE F 1 246 ? 142.153 115.838 39.038 1.00 54.57 246 ILE D N 1
ATOM 14344 C CA . ILE F 1 246 ? 141.225 115.060 38.217 1.00 53.69 246 ILE D CA 1
ATOM 14345 C C . ILE F 1 246 ? 140.671 115.916 37.078 1.00 54.23 246 ILE D C 1
ATOM 14346 O O . ILE F 1 246 ? 140.813 115.559 35.907 1.00 54.99 246 ILE D O 1
ATOM 14351 N N . ILE F 1 247 ? 140.051 117.044 37.430 1.00 55.47 247 ILE D N 1
ATOM 14352 C CA . ILE F 1 247 ? 139.451 117.953 36.446 1.00 56.65 247 ILE D CA 1
ATOM 14353 C C . ILE F 1 247 ? 140.471 118.361 35.386 1.00 56.84 247 ILE D C 1
ATOM 14354 O O . ILE F 1 247 ? 140.160 118.371 34.193 1.00 56.93 247 ILE D O 1
ATOM 14359 N N . ALA F 1 248 ? 141.685 118.685 35.832 1.00 57.50 248 ALA D N 1
ATOM 14360 C CA . ALA F 1 248 ? 142.793 119.000 34.938 1.00 58.71 248 ALA D CA 1
ATOM 14361 C C . ALA F 1 248 ? 142.964 117.901 33.889 1.00 59.63 248 ALA D C 1
ATOM 14362 O O . ALA F 1 248 ? 142.744 118.140 32.698 1.00 59.70 248 ALA D O 1
ATOM 14364 N N . LYS F 1 249 ? 143.329 116.700 34.340 1.00 60.19 249 LYS D N 1
ATOM 14365 C CA . LYS F 1 249 ? 143.559 115.552 33.455 1.00 61.00 249 LYS D CA 1
ATOM 14366 C C . LYS F 1 249 ? 142.382 115.300 32.508 1.00 59.78 249 LYS D C 1
ATOM 14367 O O . LYS F 1 249 ? 142.580 115.108 31.304 1.00 59.27 249 LYS D O 1
ATOM 14373 N N . MET F 1 250 ? 141.172 115.301 33.072 1.00 59.14 250 MET D N 1
ATOM 14374 C CA . MET F 1 250 ? 139.923 115.109 32.329 1.00 58.34 250 MET D CA 1
ATOM 14375 C C . MET F 1 250 ? 139.785 116.088 31.170 1.00 57.16 250 MET D C 1
ATOM 14376 O O . MET F 1 250 ? 139.560 115.686 30.027 1.00 58.14 250 MET D O 1
ATOM 14381 N N . LEU F 1 251 ? 139.917 117.374 31.485 1.00 56.14 251 LEU D N 1
ATOM 14382 C CA . LEU F 1 251 ? 139.760 118.443 30.505 1.00 54.88 251 LEU D CA 1
ATOM 14383 C C . LEU F 1 251 ? 140.982 118.610 29.609 1.00 55.48 251 LEU D C 1
ATOM 14384 O O . LEU F 1 251 ? 140.910 119.284 28.578 1.00 55.34 251 LEU D O 1
ATOM 14389 N N . ASN F 1 252 ? 142.092 117.990 30.008 1.00 56.39 252 ASN D N 1
ATOM 14390 C CA . ASN F 1 252 ? 143.365 118.094 29.295 1.00 56.67 252 ASN D CA 1
ATOM 14391 C C . ASN F 1 252 ? 143.806 119.553 29.099 1.00 57.81 252 ASN D C 1
ATOM 14392 O O . ASN F 1 252 ? 144.147 119.982 27.992 1.00 57.85 252 ASN D O 1
ATOM 14397 N N . LEU F 1 253 ? 143.777 120.304 30.201 1.00 59.30 253 LEU D N 1
ATOM 14398 C CA . LEU F 1 253 ? 144.300 121.669 30.253 1.00 60.89 253 LEU D CA 1
ATOM 14399 C C . LEU F 1 253 ? 145.283 121.934 31.423 1.00 61.41 253 LEU D C 1
ATOM 14400 O O . LEU F 1 253 ? 145.665 123.087 31.639 1.00 61.18 253 LEU D O 1
ATOM 14405 N N . PRO F 1 254 ? 145.703 120.872 32.163 1.00 62.29 254 PRO D N 1
ATOM 14406 C CA . PRO F 1 254 ? 146.542 120.899 33.375 1.00 62.10 254 PRO D CA 1
ATOM 14407 C C . PRO F 1 254 ? 147.683 121.923 33.437 1.00 59.61 254 PRO D C 1
ATOM 14408 O O . PRO F 1 254 ? 148.147 122.395 32.398 1.00 59.53 254 PRO D O 1
ATOM 14412 N N . GLU F 1 255 ? 148.164 122.238 34.643 1.00 57.67 255 GLU D N 1
ATOM 14413 C CA . GLU F 1 255 ? 147.637 121.702 35.912 1.00 56.02 255 GLU D CA 1
ATOM 14414 C C . GLU F 1 255 ? 147.323 122.848 36.870 1.00 53.45 255 GLU D C 1
ATOM 14415 O O . GLU F 1 255 ? 146.296 122.836 37.556 1.00 53.20 255 GLU D O 1
ATOM 14421 N N . VAL F 1 256 ? 148.224 123.828 36.917 1.00 53.39 256 VAL D N 1
ATOM 14422 C CA . VAL F 1 256 ? 147.825 125.187 37.250 1.00 52.73 256 VAL D CA 1
ATOM 14423 C C . VAL F 1 256 ? 146.994 125.591 36.028 1.00 53.54 256 VAL D C 1
ATOM 14424 O O . VAL F 1 256 ? 146.852 124.791 35.098 1.00 54.03 256 VAL D O 1
ATOM 14428 N N . ASN F 1 257 ? 146.446 126.803 36.008 1.00 53.73 257 ASN D N 1
ATOM 14429 C CA . ASN F 1 257 ? 145.424 127.159 35.021 1.00 54.58 257 ASN D CA 1
ATOM 14430 C C . ASN F 1 257 ? 144.066 126.645 35.489 1.00 54.59 257 ASN D C 1
ATOM 14431 O O . ASN F 1 257 ? 143.033 127.211 35.154 1.00 54.67 257 ASN D O 1
ATOM 14436 N N . VAL F 1 258 ? 144.076 125.554 36.249 1.00 54.33 258 VAL D N 1
ATOM 14437 C CA . VAL F 1 258 ? 142.922 125.170 37.049 1.00 54.48 258 VAL D CA 1
ATOM 14438 C C . VAL F 1 258 ? 143.235 125.633 38.467 1.00 53.55 258 VAL D C 1
ATOM 14439 O O . VAL F 1 258 ? 143.661 124.844 39.314 1.00 54.78 258 VAL D O 1
ATOM 14443 N N . ARG F 1 259 ? 143.055 126.927 38.710 1.00 53.19 259 ARG D N 1
ATOM 14444 C CA . ARG F 1 259 ? 143.331 127.491 40.025 1.00 52.69 259 ARG D CA 1
ATOM 14445 C C . ARG F 1 259 ? 142.080 127.507 40.894 1.00 50.11 259 ARG D C 1
ATOM 14446 O O . ARG F 1 259 ? 141.064 128.113 40.543 1.00 51.77 259 ARG D O 1
ATOM 14454 N N . MET F 1 260 ? 142.170 126.815 42.025 1.00 50.46 260 MET D N 1
ATOM 14455 C CA . MET F 1 260 ? 141.041 126.637 42.927 1.00 49.21 260 MET D CA 1
ATOM 14456 C C . MET F 1 260 ? 141.033 127.715 43.998 1.00 48.76 260 MET D C 1
ATOM 14457 O O . MET F 1 260 ? 142.080 128.078 44.542 1.00 48.82 260 MET D O 1
ATOM 14462 N N . LYS F 1 261 ? 139.840 128.214 44.299 1.00 48.34 261 LYS D N 1
ATOM 14463 C CA . LYS F 1 261 ? 139.677 129.277 45.279 1.00 48.23 261 LYS D CA 1
ATOM 14464 C C . LYS F 1 261 ? 138.953 128.790 46.526 1.00 46.09 261 LYS D C 1
ATOM 14465 O O . LYS F 1 261 ? 138.105 127.898 46.458 1.00 46.55 261 LYS D O 1
ATOM 14471 N N . HIS F 1 262 ? 139.300 129.383 47.665 1.00 45.91 262 HIS D N 1
ATOM 14472 C CA . HIS F 1 262 ? 138.764 128.952 48.951 1.00 44.99 262 HIS D CA 1
ATOM 14473 C C . HIS F 1 262 ? 137.349 129.377 49.189 1.00 44.99 262 HIS D C 1
ATOM 14474 O O . HIS F 1 262 ? 136.979 130.528 48.955 1.00 46.22 262 HIS D O 1
ATOM 14481 N N . VAL F 1 263 ? 136.555 128.432 49.684 1.00 45.77 263 VAL D N 1
ATOM 14482 C CA . VAL F 1 263 ? 135.195 128.691 50.127 1.00 47.25 263 VAL D CA 1
ATOM 14483 C C . VAL F 1 263 ? 134.973 127.941 51.439 1.00 49.20 263 VAL D C 1
ATOM 14484 O O . VAL F 1 263 ? 135.603 126.908 51.684 1.00 48.88 263 VAL D O 1
ATOM 14488 N N . GLU F 1 264 ? 134.094 128.472 52.285 1.00 50.65 264 GLU D N 1
ATOM 14489 C CA . GLU F 1 264 ? 133.647 127.756 53.474 1.00 53.21 264 GLU D CA 1
ATOM 14490 C C . GLU F 1 264 ? 132.706 126.629 53.057 1.00 53.86 264 GLU D C 1
ATOM 14491 O O . GLU F 1 264 ? 132.040 126.716 52.022 1.00 52.88 264 GLU D O 1
ATOM 14497 N N . ILE F 1 265 ? 132.661 125.570 53.860 1.00 55.80 265 ILE D N 1
ATOM 14498 C CA . ILE F 1 265 ? 131.805 124.425 53.567 1.00 56.71 265 ILE D CA 1
ATOM 14499 C C . ILE F 1 265 ? 130.850 124.164 54.726 1.00 56.42 265 ILE D C 1
ATOM 14500 O O . ILE F 1 265 ? 131.252 124.205 55.891 1.00 56.47 265 ILE D O 1
ATOM 14505 N N . GLY F 1 266 ? 129.588 123.891 54.401 1.00 56.67 266 GLY D N 1
ATOM 14506 C CA . GLY F 1 266 ? 128.576 123.616 55.416 1.00 56.71 266 GLY D CA 1
ATOM 14507 C C . GLY F 1 266 ? 128.462 122.146 55.778 1.00 55.68 266 GLY D C 1
ATOM 14508 O O . GLY F 1 266 ? 127.383 121.559 55.675 1.00 55.28 266 GLY D O 1
ATOM 14509 N N . GLY F 1 267 ? 129.573 121.554 56.208 1.00 54.69 267 GLY D N 1
ATOM 14510 C CA . GLY F 1 267 ? 129.590 120.146 56.588 1.00 55.47 267 GLY D CA 1
ATOM 14511 C C . GLY F 1 267 ? 129.601 119.219 55.387 1.00 52.60 267 GLY D C 1
ATOM 14512 O O . GLY F 1 267 ? 128.962 119.498 54.375 1.00 53.38 267 GLY D O 1
ATOM 14513 N N . SER F 1 268 ? 130.331 118.112 55.498 1.00 51.81 268 SER D N 1
ATOM 14514 C CA . SER F 1 268 ? 130.449 117.148 54.405 1.00 49.80 268 SER D CA 1
ATOM 14515 C C . SER F 1 268 ? 130.312 115.711 54.897 1.00 47.79 268 SER D C 1
ATOM 14516 O O . SER F 1 268 ? 129.537 114.931 54.334 1.00 50.50 268 SER D O 1
ATOM 14519 N N . PHE F 1 269 ? 131.060 115.377 55.949 1.00 49.27 269 PHE D N 1
ATOM 14520 C CA . PHE F 1 269 ? 131.136 114.012 56.485 1.00 49.36 269 PHE D CA 1
ATOM 14521 C C . PHE F 1 269 ? 131.626 113.020 55.430 1.00 50.09 269 PHE D C 1
ATOM 14522 O O . PHE F 1 269 ? 131.213 111.859 55.411 1.00 49.53 269 PHE D O 1
ATOM 14530 N N . GLY F 1 270 ? 132.515 113.497 54.558 1.00 49.68 270 GLY D N 1
ATOM 14531 C CA . GLY F 1 270 ? 133.088 112.685 53.487 1.00 51.23 270 GLY D CA 1
ATOM 14532 C C . GLY F 1 270 ? 132.131 112.395 52.345 1.00 51.51 270 GLY D C 1
ATOM 14533 O O . GLY F 1 270 ? 132.555 111.957 51.272 1.00 52.26 270 GLY D O 1
ATOM 14534 N N . VAL F 1 271 ? 130.841 112.629 52.581 1.00 51.96 271 VAL D N 1
ATOM 14535 C CA . VAL F 1 271 ? 129.799 112.405 51.578 1.00 52.71 271 VAL D CA 1
ATOM 14536 C C . VAL F 1 271 ? 130.008 113.282 50.340 1.00 54.03 271 VAL D C 1
ATOM 14537 O O . VAL F 1 271 ? 129.721 112.863 49.217 1.00 54.07 271 VAL D O 1
ATOM 14541 N N . LYS F 1 272 ? 130.537 114.485 50.551 1.00 55.49 272 LYS D N 1
ATOM 14542 C CA . LYS F 1 272 ? 130.863 115.396 49.455 1.00 57.49 272 LYS D CA 1
ATOM 14543 C C . LYS F 1 272 ? 132.282 115.192 48.918 1.00 57.79 272 LYS D C 1
ATOM 14544 O O . LYS F 1 272 ? 132.705 115.897 47.999 1.00 58.73 272 LYS D O 1
ATOM 14550 N N . GLY F 1 273 ? 133.010 114.236 49.491 1.00 59.19 273 GLY D N 1
ATOM 14551 C CA . GLY F 1 273 ? 134.442 114.079 49.230 1.00 61.48 273 GLY D CA 1
ATOM 14552 C C . GLY F 1 273 ? 134.842 113.611 47.843 1.00 62.34 273 GLY D C 1
ATOM 14553 O O . GLY F 1 273 ? 134.875 112.408 47.578 1.00 63.36 273 GLY D O 1
ATOM 14554 N N . GLY F 1 274 ? 135.146 114.560 46.957 1.00 61.61 274 GLY D N 1
ATOM 14555 C CA . GLY F 1 274 ? 135.691 114.233 45.638 1.00 59.92 274 GLY D CA 1
ATOM 14556 C C . GLY F 1 274 ? 135.059 114.928 44.445 1.00 57.98 274 GLY D C 1
ATOM 14557 O O . GLY F 1 274 ? 134.428 115.979 44.579 1.00 58.33 274 GLY D O 1
ATOM 14558 N N . VAL F 1 275 ? 135.242 114.327 43.272 1.00 53.71 275 VAL D N 1
ATOM 14559 C CA . VAL F 1 275 ? 134.758 114.885 42.010 1.00 51.17 275 VAL D CA 1
ATOM 14560 C C . VAL F 1 275 ? 133.408 114.282 41.633 1.00 49.61 275 VAL D C 1
ATOM 14561 O O . VAL F 1 275 ? 133.212 113.068 41.718 1.00 51.49 275 VAL D O 1
ATOM 14565 N N . PHE F 1 276 ? 132.487 115.146 41.218 1.00 48.46 276 PHE D N 1
ATOM 14566 C CA . PHE F 1 276 ? 131.173 114.724 40.754 1.00 48.01 276 PHE D CA 1
ATOM 14567 C C . PHE F 1 276 ? 131.001 115.031 39.265 1.00 47.93 276 PHE D C 1
ATOM 14568 O O . PHE F 1 276 ? 131.792 115.789 38.696 1.00 47.37 276 PHE D O 1
ATOM 14576 N N . PRO F 1 277 ? 129.977 114.431 38.621 1.00 47.24 277 PRO D N 1
ATOM 14577 C CA . PRO F 1 277 ? 129.661 114.767 37.230 1.00 47.49 277 PRO D CA 1
ATOM 14578 C C . PRO F 1 277 ? 129.353 116.253 37.036 1.00 47.72 277 PRO D C 1
ATOM 14579 O O . PRO F 1 277 ? 129.751 116.831 36.027 1.00 47.96 277 PRO D O 1
ATOM 14583 N N . GLU F 1 278 ? 128.662 116.855 38.003 1.00 47.55 278 GLU D N 1
ATOM 14584 C CA . GLU F 1 278 ? 128.323 118.280 37.967 1.00 47.02 278 GLU D CA 1
ATOM 14585 C C . GLU F 1 278 ? 129.563 119.157 37.880 1.00 45.99 278 GLU D C 1
ATOM 14586 O O . GLU F 1 278 ? 129.579 120.153 37.152 1.00 45.67 278 GLU D O 1
ATOM 14592 N N . ASN F 1 279 ? 130.593 118.777 38.633 1.00 45.31 279 ASN D N 1
ATOM 14593 C CA . ASN F 1 279 ? 131.861 119.496 38.660 1.00 44.53 279 ASN D CA 1
ATOM 14594 C C . ASN F 1 279 ? 132.489 119.646 37.277 1.00 44.92 279 ASN D C 1
ATOM 14595 O O . ASN F 1 279 ? 132.910 120.743 36.904 1.00 44.95 279 ASN D O 1
ATOM 14600 N N . VAL F 1 280 ? 132.538 118.548 36.523 1.00 46.20 280 VAL D N 1
ATOM 14601 C CA . VAL F 1 280 ? 133.180 118.551 35.202 1.00 47.50 280 VAL D CA 1
ATOM 14602 C C . VAL F 1 280 ? 132.322 119.199 34.106 1.00 46.64 280 VAL D C 1
ATOM 14603 O O . VAL F 1 280 ? 132.856 119.907 33.248 1.00 46.38 280 VAL D O 1
ATOM 14607 N N . VAL F 1 281 ? 131.010 118.948 34.131 1.00 46.39 281 VAL D N 1
ATOM 14608 C CA . VAL F 1 281 ? 130.093 119.536 33.146 1.00 46.07 281 VAL D CA 1
ATOM 14609 C C . VAL F 1 281 ? 130.208 121.054 33.202 1.00 45.63 281 VAL D C 1
ATOM 14610 O O . VAL F 1 281 ? 130.389 121.706 32.171 1.00 45.77 281 VAL D O 1
ATOM 14614 N N . ALA F 1 282 ? 130.116 121.600 34.414 1.00 45.13 282 ALA D N 1
ATOM 14615 C CA . ALA F 1 282 ? 130.277 123.031 34.646 1.00 44.66 282 ALA D CA 1
ATOM 14616 C C . ALA F 1 282 ? 131.622 123.525 34.122 1.00 43.65 282 ALA D C 1
ATOM 14617 O O . ALA F 1 282 ? 131.670 124.461 33.323 1.00 43.89 282 ALA D O 1
ATOM 14619 N N . ALA F 1 283 ? 132.701 122.875 34.560 1.00 43.32 283 ALA D N 1
ATOM 14620 C CA . ALA F 1 283 ? 134.064 123.248 34.172 1.00 42.70 283 ALA D CA 1
ATOM 14621 C C . ALA F 1 283 ? 134.273 123.232 32.657 1.00 43.27 283 ALA D C 1
ATOM 14622 O O . ALA F 1 283 ? 134.853 124.166 32.098 1.00 43.12 283 ALA D O 1
ATOM 14624 N N . TRP F 1 284 ? 133.797 122.172 32.004 1.00 44.18 284 TRP D N 1
ATOM 14625 C CA . TRP F 1 284 ? 133.844 122.071 30.545 1.00 45.38 284 TRP D CA 1
ATOM 14626 C C . TRP F 1 284 ? 133.086 123.196 29.906 1.00 46.25 284 TRP D C 1
ATOM 14627 O O . TRP F 1 284 ? 133.638 123.938 29.089 1.00 45.03 284 TRP D O 1
ATOM 14638 N N . ALA F 1 285 ? 131.817 123.335 30.287 1.00 46.00 285 ALA D N 1
ATOM 14639 C CA . ALA F 1 285 ? 130.932 124.340 29.710 1.00 46.17 285 ALA D CA 1
ATOM 14640 C C . ALA F 1 285 ? 131.453 125.753 29.944 1.00 46.07 285 ALA D C 1
ATOM 14641 O O . ALA F 1 285 ? 131.337 126.607 29.064 1.00 45.90 285 ALA D O 1
ATOM 14643 N N . ALA F 1 286 ? 132.031 125.992 31.121 1.00 45.83 286 ALA D N 1
ATOM 14644 C CA . ALA F 1 286 ? 132.649 127.279 31.429 1.00 45.75 286 ALA D CA 1
ATOM 14645 C C . ALA F 1 286 ? 133.787 127.576 30.456 1.00 46.23 286 ALA D C 1
ATOM 14646 O O . ALA F 1 286 ? 133.816 128.643 29.836 1.00 46.27 286 ALA D O 1
ATOM 14648 N N . ARG F 1 287 ? 134.706 126.619 30.317 1.00 47.11 287 ARG D N 1
ATOM 14649 C CA . ARG F 1 287 ? 135.880 126.762 29.452 1.00 48.27 287 ARG D CA 1
ATOM 14650 C C . ARG F 1 287 ? 135.527 127.081 27.999 1.00 46.34 287 ARG D C 1
ATOM 14651 O O . ARG F 1 287 ? 136.121 127.978 27.392 1.00 48.15 287 ARG D O 1
ATOM 14659 N N . THR F 1 288 ? 134.560 126.351 27.451 1.00 45.76 288 THR D N 1
ATOM 14660 C CA . THR F 1 288 ? 134.238 126.443 26.027 1.00 44.39 288 THR D CA 1
ATOM 14661 C C . THR F 1 288 ? 133.202 127.507 25.684 1.00 44.11 288 THR D C 1
ATOM 14662 O O . THR F 1 288 ? 132.724 127.569 24.550 1.00 44.25 288 THR D O 1
ATOM 14666 N N . LEU F 1 289 ? 132.853 128.336 26.660 1.00 44.55 289 LEU D N 1
ATOM 14667 C CA . LEU F 1 289 ? 131.938 129.440 26.413 1.00 45.42 289 LEU D CA 1
ATOM 14668 C C . LEU F 1 289 ? 132.532 130.765 26.874 1.00 46.60 289 LEU D C 1
ATOM 14669 O O . LEU F 1 289 ? 132.069 131.832 26.463 1.00 46.95 289 LEU D O 1
ATOM 14674 N N . GLY F 1 290 ? 133.572 130.688 27.704 1.00 47.52 290 GLY D N 1
ATOM 14675 C CA . GLY F 1 290 ? 134.192 131.875 28.289 1.00 48.33 290 GLY D CA 1
ATOM 14676 C C . GLY F 1 290 ? 133.203 132.612 29.171 1.00 49.13 290 GLY D C 1
ATOM 14677 O O . GLY F 1 290 ? 133.307 133.827 29.368 1.00 49.50 290 GLY D O 1
ATOM 14678 N N . VAL F 1 291 ? 132.238 131.860 29.697 1.00 49.48 291 VAL D N 1
ATOM 14679 C CA . VAL F 1 291 ? 131.137 132.414 30.471 1.00 50.28 291 VAL D CA 1
ATOM 14680 C C . VAL F 1 291 ? 131.039 131.686 31.811 1.00 50.17 291 VAL D C 1
ATOM 14681 O O . VAL F 1 291 ? 130.986 130.452 31.844 1.00 50.37 291 VAL D O 1
ATOM 14685 N N . PRO F 1 292 ? 131.031 132.451 32.920 1.00 49.96 292 PRO D N 1
ATOM 14686 C CA . PRO F 1 292 ? 130.874 131.900 34.264 1.00 49.69 292 PRO D CA 1
ATOM 14687 C C . PRO F 1 292 ? 129.624 131.039 34.397 1.00 50.98 292 PRO D C 1
ATOM 14688 O O . PRO F 1 292 ? 128.569 131.375 33.850 1.00 50.72 292 PRO D O 1
ATOM 14692 N N . ILE F 1 293 ? 129.759 129.930 35.114 1.00 52.05 293 ILE D N 1
ATOM 14693 C CA . ILE F 1 293 ? 128.659 128.995 35.305 1.00 53.03 293 ILE D CA 1
ATOM 14694 C C . ILE F 1 293 ? 128.478 128.669 36.784 1.00 53.92 293 ILE D C 1
ATOM 14695 O O . ILE F 1 293 ? 129.445 128.378 37.495 1.00 53.75 293 ILE D O 1
ATOM 14700 N N . LYS F 1 294 ? 127.226 128.744 37.227 1.00 54.59 294 LYS D N 1
ATOM 14701 C CA . LYS F 1 294 ? 126.853 128.558 38.622 1.00 55.51 294 LYS D CA 1
ATOM 14702 C C . LYS F 1 294 ? 125.932 127.349 38.751 1.00 55.89 294 LYS D C 1
ATOM 14703 O O . LYS F 1 294 ? 125.063 127.125 37.905 1.00 55.44 294 LYS D O 1
ATOM 14709 N N . TRP F 1 295 ? 126.129 126.575 39.814 1.00 53.65 295 TRP D N 1
ATOM 14710 C CA . TRP F 1 295 ? 125.289 125.417 40.081 1.00 52.80 295 TRP D CA 1
ATOM 14711 C C . TRP F 1 295 ? 124.983 125.283 41.546 1.00 52.74 295 TRP D C 1
ATOM 14712 O O . TRP F 1 295 ? 125.874 125.412 42.391 1.00 52.40 295 TRP D O 1
ATOM 14723 N N . THR F 1 296 ? 123.709 125.028 41.844 1.00 53.07 296 THR D N 1
ATOM 14724 C CA . THR F 1 296 ? 123.206 124.914 43.215 1.00 53.02 296 THR D CA 1
ATOM 14725 C C . THR F 1 296 ? 122.186 123.781 43.307 1.00 52.93 296 THR D C 1
ATOM 14726 O O . THR F 1 296 ? 121.164 123.790 42.612 1.00 52.86 296 THR D O 1
ATOM 14730 N N . GLU F 1 297 ? 122.474 122.817 44.178 1.00 53.29 297 GLU D N 1
ATOM 14731 C CA . GLU F 1 297 ? 121.734 121.559 44.249 1.00 53.72 297 GLU D CA 1
ATOM 14732 C C . GLU F 1 297 ? 120.397 121.677 44.979 1.00 52.78 297 GLU D C 1
ATOM 14733 O O . GLU F 1 297 ? 120.282 122.398 45.975 1.00 52.88 297 GLU D O 1
ATOM 14739 N N . ASP F 1 298 ? 119.392 120.966 44.466 1.00 52.04 298 ASP D N 1
ATOM 14740 C CA . ASP F 1 298 ? 118.162 120.700 45.206 1.00 50.98 298 ASP D CA 1
ATOM 14741 C C . ASP F 1 298 ? 118.510 119.825 46.396 1.00 50.71 298 ASP D C 1
ATOM 14742 O O . ASP F 1 298 ? 119.498 119.086 46.356 1.00 50.96 298 ASP D O 1
ATOM 14747 N N . ARG F 1 299 ? 117.707 119.892 47.454 1.00 49.46 299 ARG D N 1
ATOM 14748 C CA . ARG F 1 299 ? 117.822 118.893 48.504 1.00 48.77 299 ARG D CA 1
ATOM 14749 C C . ARG F 1 299 ? 117.424 117.544 47.912 1.00 48.35 299 ARG D C 1
ATOM 14750 O O . ARG F 1 299 ? 118.156 116.559 48.058 1.00 48.98 299 ARG D O 1
ATOM 14758 N N . VAL F 1 300 ? 116.269 117.521 47.240 1.00 47.70 300 VAL D N 1
ATOM 14759 C CA . VAL F 1 300 ? 115.777 116.337 46.528 1.00 47.16 300 VAL D CA 1
ATOM 14760 C C . VAL F 1 300 ? 116.890 115.676 45.713 1.00 47.62 300 VAL D C 1
ATOM 14761 O O . VAL F 1 300 ? 117.109 114.465 45.819 1.00 48.20 300 VAL D O 1
ATOM 14765 N N . GLU F 1 301 ? 117.583 116.482 44.906 1.00 48.51 301 GLU D N 1
ATOM 14766 C CA . GLU F 1 301 ? 118.727 116.022 44.121 1.00 49.57 301 GLU D CA 1
ATOM 14767 C C . GLU F 1 301 ? 119.784 115.387 45.011 1.00 50.07 301 GLU D C 1
ATOM 14768 O O . GLU F 1 301 ? 120.228 114.269 44.751 1.00 50.24 301 GLU D O 1
ATOM 14774 N N . HIS F 1 302 ? 120.171 116.111 46.061 1.00 50.53 302 HIS D N 1
ATOM 14775 C CA . HIS F 1 302 ? 121.149 115.645 47.046 1.00 51.32 302 HIS D CA 1
ATOM 14776 C C . HIS F 1 302 ? 120.823 114.260 47.535 1.00 52.04 302 HIS D C 1
ATOM 14777 O O . HIS F 1 302 ? 121.715 113.433 47.708 1.00 52.64 302 HIS D O 1
ATOM 14784 N N . MET F 1 303 ? 119.536 113.993 47.739 1.00 52.54 303 MET D N 1
ATOM 14785 C CA . MET F 1 303 ? 119.079 112.700 48.244 1.00 53.21 303 MET D CA 1
ATOM 14786 C C . MET F 1 303 ? 119.170 111.576 47.209 1.00 52.60 303 MET D C 1
ATOM 14787 O O . MET F 1 303 ? 119.164 110.397 47.571 1.00 53.06 303 MET D O 1
ATOM 14792 N N . THR F 1 304 ? 119.258 111.939 45.930 1.00 51.60 304 THR D N 1
ATOM 14793 C CA . THR F 1 304 ? 119.324 110.948 44.850 1.00 50.65 304 THR D CA 1
ATOM 14794 C C . THR F 1 304 ? 120.632 111.001 44.052 1.00 49.28 304 THR D C 1
ATOM 14795 O O . THR F 1 304 ? 120.867 110.151 43.187 1.00 49.95 304 THR D O 1
ATOM 14799 N N . SER F 1 305 ? 121.480 111.984 44.346 1.00 49.81 305 SER D N 1
ATOM 14800 C CA . SER F 1 305 ? 122.695 112.208 43.560 1.00 49.96 305 SER D CA 1
ATOM 14801 C C . SER F 1 305 ? 123.986 112.193 44.372 1.00 50.15 305 SER D C 1
ATOM 14802 O O . SER F 1 305 ? 124.995 111.655 43.912 1.00 50.99 305 SER D O 1
ATOM 14805 N N . THR F 1 306 ? 123.964 112.798 45.558 1.00 51.11 306 THR D N 1
ATOM 14806 C CA . THR F 1 306 ? 125.146 112.807 46.418 1.00 51.98 306 THR D CA 1
ATOM 14807 C C . THR F 1 306 ? 125.403 111.412 46.954 1.00 51.65 306 THR D C 1
ATOM 14808 O O . THR F 1 306 ? 124.468 110.653 47.222 1.00 51.64 306 THR D O 1
ATOM 14812 N N . SER F 1 307 ? 126.682 111.090 47.109 1.00 51.21 307 SER D N 1
ATOM 14813 C CA . SER F 1 307 ? 127.117 109.742 47.442 1.00 50.87 307 SER D CA 1
ATOM 14814 C C . SER F 1 307 ? 126.391 109.129 48.637 1.00 50.21 307 SER D C 1
ATOM 14815 O O . SER F 1 307 ? 126.117 109.808 49.628 1.00 50.21 307 SER D O 1
ATOM 14818 N N . HIS F 1 308 ? 126.080 107.841 48.509 1.00 51.16 308 HIS D N 1
ATOM 14819 C CA . HIS F 1 308 ? 125.436 107.063 49.561 1.00 52.02 308 HIS D CA 1
ATOM 14820 C C . HIS F 1 308 ? 126.464 106.315 50.356 1.00 52.20 308 HIS D C 1
ATOM 14821 O O . HIS F 1 308 ? 127.665 106.501 50.148 1.00 52.74 308 HIS D O 1
ATOM 14828 N N . ALA F 1 309 ? 126.004 105.474 51.281 1.00 54.02 309 ALA D N 1
ATOM 14829 C CA . ALA F 1 309 ? 126.885 104.625 52.085 1.00 54.03 309 ALA D CA 1
ATOM 14830 C C . ALA F 1 309 ? 126.094 103.648 52.949 1.00 57.03 309 ALA D C 1
ATOM 14831 O O . ALA F 1 309 ? 124.873 103.525 52.814 1.00 56.78 309 ALA D O 1
ATOM 14833 N N . ARG F 1 310 ? 126.818 102.936 53.812 1.00 58.08 310 ARG D N 1
ATOM 14834 C CA . ARG F 1 310 ? 126.244 102.192 54.939 1.00 60.05 310 ARG D CA 1
ATOM 14835 C C . ARG F 1 310 ? 125.559 100.868 54.656 1.00 60.57 310 ARG D C 1
ATOM 14836 O O . ARG F 1 310 ? 125.381 100.074 55.575 1.00 61.58 310 ARG D O 1
ATOM 14844 N N . GLU F 1 311 ? 125.179 100.616 53.408 1.00 60.36 311 GLU D N 1
ATOM 14845 C CA . GLU F 1 311 ? 124.471 99.379 53.087 1.00 59.99 311 GLU D CA 1
ATOM 14846 C C . GLU F 1 311 ? 125.413 98.191 52.898 1.00 60.60 311 GLU D C 1
ATOM 14847 O O . GLU F 1 311 ? 126.164 98.125 51.919 1.00 60.63 311 GLU D O 1
ATOM 14853 N N . MET F 1 312 ? 125.358 97.255 53.842 1.00 61.63 312 MET D N 1
ATOM 14854 C CA . MET F 1 312 ? 126.156 96.032 53.774 1.00 61.90 312 MET D CA 1
ATOM 14855 C C . MET F 1 312 ? 125.356 94.797 54.180 1.00 61.15 312 MET D C 1
ATOM 14856 O O . MET F 1 312 ? 124.245 94.900 54.705 1.00 61.05 312 MET D O 1
ATOM 14861 N N . VAL F 1 313 ? 125.933 93.627 53.915 1.00 59.88 313 VAL D N 1
ATOM 14862 C CA . VAL F 1 313 ? 125.406 92.357 54.404 1.00 58.44 313 VAL D CA 1
ATOM 14863 C C . VAL F 1 313 ? 126.568 91.613 55.055 1.00 58.98 313 VAL D C 1
ATOM 14864 O O . VAL F 1 313 ? 127.569 91.327 54.400 1.00 59.16 313 VAL D O 1
ATOM 14868 N N . HIS F 1 314 ? 126.430 91.311 56.344 1.00 60.07 314 HIS D N 1
ATOM 14869 C CA . HIS F 1 314 ? 127.532 90.773 57.139 1.00 60.96 314 HIS D CA 1
ATOM 14870 C C . HIS F 1 314 ? 127.318 89.371 57.627 1.00 62.07 314 HIS D C 1
ATOM 14871 O O . HIS F 1 314 ? 126.860 89.155 58.758 1.00 62.52 314 HIS D O 1
ATOM 14878 N N . LYS F 1 315 ? 127.649 88.402 56.779 1.00 63.69 315 LYS D N 1
ATOM 14879 C CA . LYS F 1 315 ? 127.740 87.017 57.215 1.00 64.92 315 LYS D CA 1
ATOM 14880 C C . LYS F 1 315 ? 128.965 86.911 58.108 1.00 66.50 315 LYS D C 1
ATOM 14881 O O . LYS F 1 315 ? 130.049 87.363 57.738 1.00 68.27 315 LYS D O 1
ATOM 14887 N N . LEU F 1 316 ? 128.784 86.347 59.296 1.00 67.32 316 LEU D N 1
ATOM 14888 C CA . LEU F 1 316 ? 129.880 86.229 60.249 1.00 68.29 316 LEU D CA 1
ATOM 14889 C C . LEU F 1 316 ? 129.947 84.863 60.906 1.00 69.02 316 LEU D C 1
ATOM 14890 O O . LEU F 1 316 ? 128.967 84.114 60.922 1.00 69.29 316 LEU D O 1
ATOM 14895 N N . GLU F 1 317 ? 131.121 84.552 61.446 1.00 69.05 317 GLU D N 1
ATOM 14896 C CA . GLU F 1 317 ? 131.358 83.288 62.127 1.00 69.27 317 GLU D CA 1
ATOM 14897 C C . GLU F 1 317 ? 132.366 83.463 63.256 1.00 67.07 317 GLU D C 1
ATOM 14898 O O . GLU F 1 317 ? 133.281 84.280 63.157 1.00 68.55 317 GLU D O 1
ATOM 14904 N N . LEU F 1 318 ? 132.180 82.700 64.330 1.00 67.00 318 LEU D N 1
ATOM 14905 C CA . LEU F 1 318 ? 133.062 82.774 65.492 1.00 66.33 318 LEU D CA 1
ATOM 14906 C C . LEU F 1 318 ? 133.532 81.409 65.967 1.00 67.22 318 LEU D C 1
ATOM 14907 O O . LEU F 1 318 ? 132.804 80.421 65.866 1.00 67.81 318 LEU D O 1
ATOM 14912 N N . ALA F 1 319 ? 134.759 81.368 66.479 1.00 68.29 319 ALA D N 1
ATOM 14913 C CA . ALA F 1 319 ? 135.315 80.167 67.089 1.00 69.78 319 ALA D CA 1
ATOM 14914 C C . ALA F 1 319 ? 135.677 80.462 68.538 1.00 67.83 319 ALA D C 1
ATOM 14915 O O . ALA F 1 319 ? 136.464 81.370 68.819 1.00 70.49 319 ALA D O 1
ATOM 14917 N N . LEU F 1 320 ? 135.089 79.693 69.450 1.00 71.90 320 LEU D N 1
ATOM 14918 C CA . LEU F 1 320 ? 135.220 79.944 70.883 1.00 73.17 320 LEU D CA 1
ATOM 14919 C C . LEU F 1 320 ? 135.429 78.660 71.675 1.00 74.93 320 LEU D C 1
ATOM 14920 O O . LEU F 1 320 ? 134.926 77.597 71.298 1.00 74.82 320 LEU D O 1
ATOM 14925 N N . ASP F 1 321 ? 136.167 78.781 72.776 1.00 75.08 321 ASP D N 1
ATOM 14926 C CA . ASP F 1 321 ? 136.420 77.672 73.694 1.00 76.04 321 ASP D CA 1
ATOM 14927 C C . ASP F 1 321 ? 135.664 77.860 75.012 1.00 79.35 321 ASP D C 1
ATOM 14928 O O . ASP F 1 321 ? 135.078 78.918 75.251 1.00 80.23 321 ASP D O 1
ATOM 14933 N N . ALA F 1 322 ? 135.686 76.828 75.857 1.00 81.54 322 ALA D N 1
ATOM 14934 C CA . ALA F 1 322 ? 134.986 76.827 77.150 1.00 83.32 322 ALA D CA 1
ATOM 14935 C C . ALA F 1 322 ? 135.388 77.994 78.056 1.00 84.47 322 ALA D C 1
ATOM 14936 O O . ALA F 1 322 ? 134.712 78.287 79.046 1.00 84.95 322 ALA D O 1
ATOM 14938 N N . GLU F 1 323 ? 136.493 78.647 77.706 1.00 84.23 323 GLU D N 1
ATOM 14939 C CA . GLU F 1 323 ? 136.946 79.855 78.385 1.00 85.93 323 GLU D CA 1
ATOM 14940 C C . GLU F 1 323 ? 136.183 81.078 77.879 1.00 83.73 323 GLU D C 1
ATOM 14941 O O . GLU F 1 323 ? 135.895 82.000 78.645 1.00 82.97 323 GLU D O 1
ATOM 14947 N N . GLY F 1 324 ? 135.861 81.076 76.587 1.00 80.29 324 GLY D N 1
ATOM 14948 C CA . GLY F 1 324 ? 135.150 82.185 75.956 1.00 79.47 324 GLY D CA 1
ATOM 14949 C C . GLY F 1 324 ? 136.055 83.071 75.122 1.00 75.53 324 GLY D C 1
ATOM 14950 O O . GLY F 1 324 ? 135.593 84.036 74.510 1.00 74.84 324 GLY D O 1
ATOM 14951 N N . ARG F 1 325 ? 137.348 82.744 75.110 1.00 75.13 325 ARG D N 1
ATOM 14952 C CA . ARG F 1 325 ? 138.351 83.479 74.339 1.00 74.10 325 ARG D CA 1
ATOM 14953 C C . ARG F 1 325 ? 138.150 83.246 72.843 1.00 74.86 325 ARG D C 1
ATOM 14954 O O . ARG F 1 325 ? 137.634 82.205 72.438 1.00 74.31 325 ARG D O 1
ATOM 14962 N N . ILE F 1 326 ? 138.561 84.210 72.022 1.00 75.30 326 ILE D N 1
ATOM 14963 C CA . ILE F 1 326 ? 138.448 84.076 70.566 1.00 75.60 326 ILE D CA 1
ATOM 14964 C C . ILE F 1 326 ? 139.574 83.212 70.007 1.00 74.04 326 ILE D C 1
ATOM 14965 O O . ILE F 1 326 ? 140.698 83.238 70.513 1.00 73.88 326 ILE D O 1
ATOM 14970 N N . LEU F 1 327 ? 139.258 82.447 68.964 1.00 74.96 327 LEU D N 1
ATOM 14971 C CA . LEU F 1 327 ? 140.253 81.649 68.246 1.00 75.25 327 LEU D CA 1
ATOM 14972 C C . LEU F 1 327 ? 140.189 81.884 66.735 1.00 75.31 327 LEU D C 1
ATOM 14973 O O . LEU F 1 327 ? 141.217 81.903 66.058 1.00 75.60 327 LEU D O 1
ATOM 14978 N N . GLY F 1 328 ? 138.975 82.053 66.218 1.00 75.58 328 GLY D N 1
ATOM 14979 C CA . GLY F 1 328 ? 138.741 82.308 64.795 1.00 76.78 328 GLY D CA 1
ATOM 14980 C C . GLY F 1 328 ? 137.493 83.152 64.616 1.00 78.31 328 GLY D C 1
ATOM 14981 O O . GLY F 1 328 ? 136.606 83.133 65.474 1.00 77.67 328 GLY D O 1
ATOM 14982 N N . MET F 1 329 ? 137.409 83.876 63.500 1.00 81.17 329 MET D N 1
ATOM 14983 C CA . MET F 1 329 ? 136.372 84.899 63.333 1.00 83.27 329 MET D CA 1
ATOM 14984 C C . MET F 1 329 ? 136.244 85.435 61.898 1.00 86.55 329 MET D C 1
ATOM 14985 O O . MET F 1 329 ? 137.149 86.128 61.424 1.00 85.93 329 MET D O 1
ATOM 14990 N N . LYS F 1 330 ? 135.137 85.102 61.211 1.00 87.41 330 LYS D N 1
ATOM 14991 C CA . LYS F 1 330 ? 134.767 85.757 59.928 1.00 89.81 330 LYS D CA 1
ATOM 14992 C C . LYS F 1 330 ? 134.038 84.929 58.856 1.00 91.56 330 LYS D C 1
ATOM 14993 O O . LYS F 1 330 ? 134.246 83.719 58.733 1.00 92.42 330 LYS D O 1
ATOM 14999 N N . ASP F 1 331 ? 133.176 85.619 58.099 1.00 91.29 331 ASP D N 1
ATOM 15000 C CA . ASP F 1 331 ? 132.871 85.275 56.697 1.00 90.53 331 ASP D CA 1
ATOM 15001 C C . ASP F 1 331 ? 132.380 86.474 55.854 1.00 82.57 331 ASP D C 1
ATOM 15002 O O . ASP F 1 331 ? 132.308 87.601 56.344 1.00 80.12 331 ASP D O 1
ATOM 15007 N N . GLU F 1 332 ? 132.040 86.196 54.593 1.00 78.55 332 GLU D N 1
ATOM 15008 C CA . GLU F 1 332 ? 131.823 87.193 53.525 1.00 71.94 332 GLU D CA 1
ATOM 15009 C C . GLU F 1 332 ? 130.948 88.422 53.823 1.00 68.55 332 GLU D C 1
ATOM 15010 O O . GLU F 1 332 ? 129.977 88.343 54.578 1.00 68.62 332 GLU D O 1
ATOM 15016 N N . ILE F 1 333 ? 131.314 89.543 53.195 1.00 64.99 333 ILE D N 1
ATOM 15017 C CA . ILE F 1 333 ? 130.609 90.824 53.320 1.00 62.21 333 ILE D CA 1
ATOM 15018 C C . ILE F 1 333 ? 130.200 91.349 51.939 1.00 61.82 333 ILE D C 1
ATOM 15019 O O . ILE F 1 333 ? 130.980 91.284 50.986 1.00 62.67 333 ILE D O 1
ATOM 15024 N N . PHE F 1 334 ? 128.983 91.877 51.838 1.00 61.96 334 PHE D N 1
ATOM 15025 C CA . PHE F 1 334 ? 128.474 92.404 50.572 1.00 62.67 334 PHE D CA 1
ATOM 15026 C C . PHE F 1 334 ? 128.245 93.911 50.655 1.00 62.92 334 PHE D C 1
ATOM 15027 O O . PHE F 1 334 ? 127.189 94.363 51.110 1.00 62.83 334 PHE D O 1
ATOM 15035 N N . HIS F 1 335 ? 129.235 94.685 50.219 1.00 62.73 335 HIS D N 1
ATOM 15036 C CA . HIS F 1 335 ? 129.109 96.138 50.204 1.00 62.37 335 HIS D CA 1
ATOM 15037 C C . HIS F 1 335 ? 128.382 96.591 48.972 1.00 61.05 335 HIS D C 1
ATOM 15038 O O . HIS F 1 335 ? 128.860 96.401 47.849 1.00 60.07 335 HIS D O 1
ATOM 15045 N N . ASN F 1 336 ? 127.210 97.189 49.174 1.00 59.36 336 ASN D N 1
ATOM 15046 C CA . ASN F 1 336 ? 126.434 97.747 48.075 1.00 57.41 336 ASN D CA 1
ATOM 15047 C C . ASN F 1 336 ? 126.928 99.144 47.716 1.00 56.35 336 ASN D C 1
ATOM 15048 O O . ASN F 1 336 ? 126.661 100.112 48.430 1.00 56.14 336 ASN D O 1
ATOM 15053 N N . HIS F 1 337 ? 127.641 99.234 46.596 1.00 55.79 337 HIS D N 1
ATOM 15054 C CA . HIS F 1 337 ? 128.266 100.480 46.158 1.00 55.30 337 HIS D CA 1
ATOM 15055 C C . HIS F 1 337 ? 127.356 101.400 45.399 1.00 55.43 337 HIS D C 1
ATOM 15056 O O . HIS F 1 337 ? 127.795 102.443 44.907 1.00 55.34 337 HIS D O 1
ATOM 15063 N N . GLY F 1 338 ? 126.079 101.044 45.310 1.00 55.81 338 GLY D N 1
ATOM 15064 C CA . GLY F 1 338 ? 125.167 101.740 44.415 1.00 55.74 338 GLY D CA 1
ATOM 15065 C C . GLY F 1 338 ? 125.524 101.367 42.991 1.00 57.01 338 GLY D C 1
ATOM 15066 O O . GLY F 1 338 ? 126.060 100.283 42.746 1.00 56.79 338 GLY D O 1
ATOM 15067 N N . ALA F 1 339 ? 125.241 102.262 42.051 1.00 57.66 339 ALA D N 1
ATOM 15068 C CA . ALA F 1 339 ? 125.458 101.972 40.635 1.00 58.37 339 ALA D CA 1
ATOM 15069 C C . ALA F 1 339 ? 126.903 102.147 40.187 1.00 58.59 339 ALA D C 1
ATOM 15070 O O . ALA F 1 339 ? 127.303 101.603 39.152 1.00 58.66 339 ALA D O 1
ATOM 15072 N N . TYR F 1 340 ? 127.685 102.892 40.968 1.00 59.03 340 TYR D N 1
ATOM 15073 C CA . TYR F 1 340 ? 128.971 103.384 40.491 1.00 59.62 340 TYR D CA 1
ATOM 15074 C C . TYR F 1 340 ? 130.041 103.636 41.569 1.00 60.91 340 TYR D C 1
ATOM 15075 O O . TYR F 1 340 ? 129.726 104.016 42.697 1.00 60.42 340 TYR D O 1
ATOM 15084 N N . PHE F 1 341 ? 131.303 103.418 41.194 1.00 62.01 341 PHE D N 1
ATOM 15085 C CA . PHE F 1 341 ? 132.462 103.944 41.916 1.00 63.26 341 PHE D CA 1
ATOM 15086 C C . PHE F 1 341 ? 132.488 105.453 41.678 1.00 65.22 341 PHE D C 1
ATOM 15087 O O . PHE F 1 341 ? 132.244 105.913 40.561 1.00 66.16 341 PHE D O 1
ATOM 15095 N N . ARG F 1 342 ? 132.776 106.219 42.723 1.00 69.67 342 ARG D N 1
ATOM 15096 C CA . ARG F 1 342 ? 132.720 107.677 42.650 1.00 73.68 342 ARG D CA 1
ATOM 15097 C C . ARG F 1 342 ? 133.815 108.237 43.561 1.00 77.49 342 ARG D C 1
ATOM 15098 O O . ARG F 1 342 ? 133.559 108.607 44.709 1.00 78.72 342 ARG D O 1
ATOM 15106 N N . GLN F 1 343 ? 135.041 108.288 43.034 1.00 78.56 343 GLN D N 1
ATOM 15107 C CA . GLN F 1 343 ? 136.241 108.303 43.880 1.00 78.55 343 GLN D CA 1
ATOM 15108 C C . GLN F 1 343 ? 135.880 107.622 45.201 1.00 77.96 343 GLN D C 1
ATOM 15109 O O . GLN F 1 343 ? 136.220 108.083 46.297 1.00 78.30 343 GLN D O 1
ATOM 15115 N N . ALA F 1 344 ? 135.136 106.530 45.053 1.00 79.60 344 ALA D N 1
ATOM 15116 C CA . ALA F 1 344 ? 134.635 105.729 46.150 1.00 80.23 344 ALA D CA 1
ATOM 15117 C C . ALA F 1 344 ? 135.161 104.338 45.869 1.00 75.22 344 ALA D C 1
ATOM 15118 O O . ALA F 1 344 ? 134.547 103.324 46.220 1.00 76.50 344 ALA D O 1
ATOM 15120 N N . GLU F 1 345 ? 136.301 104.342 45.179 1.00 72.80 345 GLU D N 1
ATOM 15121 C CA . GLU F 1 345 ? 137.164 103.190 44.942 1.00 68.37 345 GLU D CA 1
ATOM 15122 C C . GLU F 1 345 ? 137.161 102.184 46.093 1.00 69.51 345 GLU D C 1
ATOM 15123 O O . GLU F 1 345 ? 136.725 102.516 47.199 1.00 69.46 345 GLU D O 1
ATOM 15129 N N . PRO F 1 346 ? 137.669 100.957 45.851 1.00 68.87 346 PRO D N 1
ATOM 15130 C CA . PRO F 1 346 ? 137.641 99.953 46.913 1.00 68.70 346 PRO D CA 1
ATOM 15131 C C . PRO F 1 346 ? 138.142 100.498 48.252 1.00 65.98 346 PRO D C 1
ATOM 15132 O O . PRO F 1 346 ? 137.826 99.928 49.286 1.00 62.64 346 PRO D O 1
ATOM 15136 N N . LEU F 1 347 ? 138.906 101.593 48.213 1.00 64.79 347 LEU D N 1
ATOM 15137 C CA . LEU F 1 347 ? 139.350 102.342 49.403 1.00 62.82 347 LEU D CA 1
ATOM 15138 C C . LEU F 1 347 ? 138.607 101.994 50.695 1.00 61.88 347 LEU D C 1
ATOM 15139 O O . LEU F 1 347 ? 139.205 101.465 51.636 1.00 61.48 347 LEU D O 1
ATOM 15144 N N . VAL F 1 348 ? 137.310 102.300 50.728 1.00 60.88 348 VAL D N 1
ATOM 15145 C CA . VAL F 1 348 ? 136.483 102.059 51.910 1.00 59.67 348 VAL D CA 1
ATOM 15146 C C . VAL F 1 348 ? 136.189 100.570 52.078 1.00 58.41 348 VAL D C 1
ATOM 15147 O O . VAL F 1 348 ? 136.353 100.026 53.171 1.00 57.71 348 VAL D O 1
ATOM 15151 N N . SER F 1 349 ? 135.768 99.920 50.993 1.00 57.86 349 SER D N 1
ATOM 15152 C CA . SER F 1 349 ? 135.569 98.473 50.980 1.00 56.79 349 SER D CA 1
ATOM 15153 C C . SER F 1 349 ? 136.844 97.753 51.417 1.00 56.92 349 SER D C 1
ATOM 15154 O O . SER F 1 349 ? 136.788 96.795 52.193 1.00 56.89 349 SER D O 1
ATOM 15157 N N . ASP F 1 350 ? 137.988 98.229 50.924 1.00 56.27 350 ASP D N 1
ATOM 15158 C CA . ASP F 1 350 ? 139.295 97.703 51.315 1.00 56.20 350 ASP D CA 1
ATOM 15159 C C . ASP F 1 350 ? 139.555 97.902 52.807 1.00 55.81 350 ASP D C 1
ATOM 15160 O O . ASP F 1 350 ? 140.117 97.022 53.461 1.00 56.11 350 ASP D O 1
ATOM 15165 N N . ILE F 1 351 ? 139.149 99.057 53.336 1.00 56.76 351 ILE D N 1
ATOM 15166 C CA . ILE F 1 351 ? 139.283 99.342 54.768 1.00 57.48 351 ILE D CA 1
ATOM 15167 C C . ILE F 1 351 ? 138.390 98.415 55.594 1.00 56.53 351 ILE D C 1
ATOM 15168 O O . ILE F 1 351 ? 138.863 97.780 56.538 1.00 56.98 351 ILE D O 1
ATOM 15173 N N . THR F 1 352 ? 137.111 98.338 55.219 1.00 56.62 352 THR D N 1
ATOM 15174 C CA . THR F 1 352 ? 136.119 97.504 55.905 1.00 56.50 352 THR D CA 1
ATOM 15175 C C . THR F 1 352 ? 136.623 96.083 56.135 1.00 56.51 352 THR D C 1
ATOM 15176 O O . THR F 1 352 ? 136.615 95.590 57.268 1.00 56.50 352 THR D O 1
ATOM 15180 N N . ALA F 1 353 ? 137.053 95.439 55.049 1.00 56.40 353 ALA D N 1
ATOM 15181 C CA . ALA F 1 353 ? 137.559 94.067 55.082 1.00 56.32 353 ALA D CA 1
ATOM 15182 C C . ALA F 1 353 ? 138.790 93.932 55.976 1.00 56.77 353 ALA D C 1
ATOM 15183 O O . ALA F 1 353 ? 139.117 92.836 56.438 1.00 57.02 353 ALA D O 1
ATOM 15185 N N . GLY F 1 354 ? 139.465 95.053 56.214 1.00 57.10 354 GLY D N 1
ATOM 15186 C CA . GLY F 1 354 ? 140.648 95.082 57.063 1.00 58.09 354 GLY D CA 1
ATOM 15187 C C . GLY F 1 354 ? 140.336 95.076 58.547 1.00 58.69 354 GLY D C 1
ATOM 15188 O O . GLY F 1 354 ? 141.052 94.446 59.326 1.00 63.75 354 GLY D O 1
ATOM 15189 N N . ILE F 1 355 ? 139.273 95.773 58.944 1.00 60.23 355 ILE D N 1
ATOM 15190 C CA . ILE F 1 355 ? 138.956 95.937 60.367 1.00 60.37 355 ILE D CA 1
ATOM 15191 C C . ILE F 1 355 ? 137.502 95.645 60.749 1.00 59.62 355 ILE D C 1
ATOM 15192 O O . ILE F 1 355 ? 136.769 96.533 61.191 1.00 59.90 355 ILE D O 1
ATOM 15197 N N . VAL F 1 356 ? 137.098 94.391 60.582 1.00 58.84 356 VAL D N 1
ATOM 15198 C CA . VAL F 1 356 ? 135.847 93.915 61.161 1.00 58.15 356 VAL D CA 1
ATOM 15199 C C . VAL F 1 356 ? 136.166 93.224 62.494 1.00 57.66 356 VAL D C 1
ATOM 15200 O O . VAL F 1 356 ? 135.272 92.748 63.193 1.00 58.91 356 VAL D O 1
ATOM 15204 N N . PHE F 1 357 ? 137.452 93.192 62.841 1.00 58.06 357 PHE D N 1
ATOM 15205 C CA . PHE F 1 357 ? 137.905 92.568 64.081 1.00 58.55 357 PHE D CA 1
ATOM 15206 C C . PHE F 1 357 ? 138.042 93.545 65.240 1.00 58.48 357 PHE D C 1
ATOM 15207 O O . PHE F 1 357 ? 137.947 93.142 66.398 1.00 59.55 357 PHE D O 1
ATOM 15215 N N . GLY F 1 358 ? 138.260 94.821 64.926 1.00 58.96 358 GLY D N 1
ATOM 15216 C CA . GLY F 1 358 ? 138.420 95.855 65.947 1.00 60.59 358 GLY D CA 1
ATOM 15217 C C . GLY F 1 358 ? 139.639 95.631 66.828 1.00 61.33 358 GLY D C 1
ATOM 15218 O O . GLY F 1 358 ? 140.626 95.049 66.380 1.00 61.00 358 GLY D O 1
ATOM 15219 N N . PRO F 1 359 ? 139.587 96.096 68.091 1.00 62.49 359 PRO D N 1
ATOM 15220 C CA . PRO F 1 359 ? 140.733 95.903 68.970 1.00 64.27 359 PRO D CA 1
ATOM 15221 C C . PRO F 1 359 ? 140.609 94.633 69.819 1.00 66.18 359 PRO D C 1
ATOM 15222 O O . PRO F 1 359 ? 140.476 94.711 71.043 1.00 67.19 359 PRO D O 1
ATOM 15226 N N . TYR F 1 360 ? 140.658 93.476 69.164 1.00 68.36 360 TYR D N 1
ATOM 15227 C CA . TYR F 1 360 ? 140.522 92.195 69.855 1.00 70.69 360 TYR D CA 1
ATOM 15228 C C . TYR F 1 360 ? 141.673 91.232 69.579 1.00 71.84 360 TYR D C 1
ATOM 15229 O O . TYR F 1 360 ? 142.378 91.361 68.576 1.00 73.08 360 TYR D O 1
ATOM 15238 N N . ARG F 1 361 ? 141.853 90.272 70.487 1.00 71.49 361 ARG D N 1
ATOM 15239 C CA . ARG F 1 361 ? 142.702 89.115 70.237 1.00 70.70 361 ARG D CA 1
ATOM 15240 C C . ARG F 1 361 ? 141.952 88.246 69.246 1.00 69.70 361 ARG D C 1
ATOM 15241 O O . ARG F 1 361 ? 140.948 87.620 69.598 1.00 69.93 361 ARG D O 1
ATOM 15249 N N . VAL F 1 362 ? 142.416 88.225 68.003 1.00 69.66 362 VAL D N 1
ATOM 15250 C CA . VAL F 1 362 ? 141.797 87.385 66.984 1.00 70.58 362 VAL D CA 1
ATOM 15251 C C . VAL F 1 362 ? 142.889 86.593 66.269 1.00 72.88 362 VAL D C 1
ATOM 15252 O O . VAL F 1 362 ? 143.530 87.113 65.362 1.00 74.97 362 VAL D O 1
ATOM 15256 N N . PRO F 1 363 ? 143.112 85.331 66.684 1.00 73.70 363 PRO D N 1
ATOM 15257 C CA . PRO F 1 363 ? 144.196 84.524 66.112 1.00 73.04 363 PRO D CA 1
ATOM 15258 C C . PRO F 1 363 ? 144.156 84.369 64.585 1.00 71.24 363 PRO D C 1
ATOM 15259 O O . PRO F 1 363 ? 145.211 84.408 63.948 1.00 70.34 363 PRO D O 1
ATOM 15263 N N . ALA F 1 364 ? 142.966 84.198 64.009 1.00 70.85 364 ALA D N 1
ATOM 15264 C CA . ALA F 1 364 ? 142.832 84.034 62.556 1.00 71.84 364 ALA D CA 1
ATOM 15265 C C . ALA F 1 364 ? 141.493 84.519 61.989 1.00 75.04 364 ALA D C 1
ATOM 15266 O O . ALA F 1 364 ? 140.583 84.872 62.746 1.00 75.63 364 ALA D O 1
ATOM 15268 N N . TYR F 1 365 ? 141.375 84.512 60.659 1.00 78.07 365 TYR D N 1
ATOM 15269 C CA . TYR F 1 365 ? 140.356 85.301 59.965 1.00 80.32 365 TYR D CA 1
ATOM 15270 C C . TYR F 1 365 ? 140.201 84.893 58.492 1.00 80.49 365 TYR D C 1
ATOM 15271 O O . TYR F 1 365 ? 141.047 84.174 57.959 1.00 79.38 365 TYR D O 1
ATOM 15280 N N . ASP F 1 366 ? 139.112 85.336 57.854 1.00 77.95 366 ASP D N 1
ATOM 15281 C CA . ASP F 1 366 ? 138.825 85.030 56.443 1.00 76.39 366 ASP D CA 1
ATOM 15282 C C . ASP F 1 366 ? 137.864 86.042 55.799 1.00 74.93 366 ASP D C 1
ATOM 15283 O O . ASP F 1 366 ? 136.678 85.753 55.610 1.00 75.55 366 ASP D O 1
ATOM 15288 N N . ALA F 1 367 ? 138.376 87.226 55.467 1.00 74.60 367 ALA D N 1
ATOM 15289 C CA . ALA F 1 367 ? 137.586 88.226 54.750 1.00 74.27 367 ALA D CA 1
ATOM 15290 C C . ALA F 1 367 ? 137.388 87.794 53.315 1.00 72.25 367 ALA D C 1
ATOM 15291 O O . ALA F 1 367 ? 138.332 87.354 52.662 1.00 72.73 367 ALA D O 1
ATOM 15293 N N . THR F 1 368 ? 136.155 87.905 52.836 1.00 71.28 368 THR D N 1
ATOM 15294 C CA . THR F 1 368 ? 135.869 87.772 51.417 1.00 71.07 368 THR D CA 1
ATOM 15295 C C . THR F 1 368 ? 134.820 88.824 51.087 1.00 70.69 368 THR D C 1
ATOM 15296 O O . THR F 1 368 ? 133.629 88.526 51.009 1.00 70.85 368 THR D O 1
ATOM 15300 N N . LEU F 1 369 ? 135.274 90.065 50.932 1.00 70.48 369 LEU D N 1
ATOM 15301 C CA . LEU F 1 369 ? 134.375 91.180 50.659 1.00 70.03 369 LEU D CA 1
ATOM 15302 C C . LEU F 1 369 ? 134.023 91.244 49.180 1.00 69.39 369 LEU D C 1
ATOM 15303 O O . LEU F 1 369 ? 134.895 91.134 48.315 1.00 69.64 369 LEU D O 1
ATOM 15308 N N . HIS F 1 370 ? 132.733 91.417 48.910 1.00 68.06 370 HIS D N 1
ATOM 15309 C CA . HIS F 1 370 ? 132.219 91.535 47.554 1.00 67.06 370 HIS D CA 1
ATOM 15310 C C . HIS F 1 370 ? 131.622 92.900 47.379 1.00 64.12 370 HIS D C 1
ATOM 15311 O O . HIS F 1 370 ? 130.441 93.114 47.675 1.00 63.11 370 HIS D O 1
ATOM 15318 N N . ALA F 1 371 ? 132.441 93.847 46.928 1.00 60.81 371 ALA D N 1
ATOM 15319 C CA . ALA F 1 371 ? 131.959 95.179 46.582 1.00 58.16 371 ALA D CA 1
ATOM 15320 C C . ALA F 1 371 ? 131.152 95.049 45.298 1.00 56.76 371 ALA D C 1
ATOM 15321 O O . ALA F 1 371 ? 131.704 94.710 44.256 1.00 57.04 371 ALA D O 1
ATOM 15323 N N . VAL F 1 372 ? 129.847 95.298 45.384 1.00 55.29 372 VAL D N 1
ATOM 15324 C CA . VAL F 1 372 ? 128.922 95.000 44.282 1.00 54.43 372 VAL D CA 1
ATOM 15325 C C . VAL F 1 372 ? 128.120 96.214 43.805 1.00 53.85 372 VAL D C 1
ATOM 15326 O O . VAL F 1 372 ? 128.117 97.261 44.458 1.00 54.23 372 VAL D O 1
ATOM 15330 N N . PHE F 1 373 ? 127.433 96.057 42.674 1.00 54.41 373 PHE D N 1
ATOM 15331 C CA . PHE F 1 373 ? 126.666 97.145 42.067 1.00 54.70 373 PHE D CA 1
ATOM 15332 C C . PHE F 1 373 ? 125.158 96.914 42.060 1.00 55.75 373 PHE D C 1
ATOM 15333 O O . PHE F 1 373 ? 124.691 95.794 41.840 1.00 56.05 373 PHE D O 1
ATOM 15341 N N . THR F 1 374 ? 124.411 97.995 42.290 1.00 56.29 374 THR D N 1
ATOM 15342 C CA . THR F 1 374 ? 122.946 98.007 42.187 1.00 56.41 374 THR D CA 1
ATOM 15343 C C . THR F 1 374 ? 122.469 99.351 41.631 1.00 55.74 374 THR D C 1
ATOM 15344 O O . THR F 1 374 ? 123.235 100.306 41.562 1.00 55.48 374 THR D O 1
ATOM 15348 N N . ASN F 1 375 ? 121.196 99.428 41.251 1.00 55.63 375 ASN D N 1
ATOM 15349 C CA . ASN F 1 375 ? 120.637 100.661 40.693 1.00 55.77 375 ASN D CA 1
ATOM 15350 C C . ASN F 1 375 ? 120.307 101.730 41.738 1.00 54.85 375 ASN D C 1
ATOM 15351 O O . ASN F 1 375 ? 119.180 102.229 41.801 1.00 54.53 375 ASN D O 1
ATOM 15356 N N . LYS F 1 376 ? 121.300 102.078 42.551 1.00 54.83 376 LYS D N 1
ATOM 15357 C CA . LYS F 1 376 ? 121.141 103.105 43.574 1.00 55.03 376 LYS D CA 1
ATOM 15358 C C . LYS F 1 376 ? 122.203 104.184 43.404 1.00 54.57 376 LYS D C 1
ATOM 15359 O O . LYS F 1 376 ? 123.162 104.006 42.648 1.00 54.82 376 LYS D O 1
ATOM 15365 N N . THR F 1 377 ? 122.022 105.299 44.107 1.00 54.18 377 THR D N 1
ATOM 15366 C CA . THR F 1 377 ? 122.981 106.397 44.090 1.00 53.88 377 THR D CA 1
ATOM 15367 C C . THR F 1 377 ? 124.371 105.900 44.505 1.00 53.51 377 THR D C 1
ATOM 15368 O O . THR F 1 377 ? 124.525 105.333 45.589 1.00 53.34 377 THR D O 1
ATOM 15372 N N . PRO F 1 378 ? 125.377 106.096 43.626 1.00 53.07 378 PRO D N 1
ATOM 15373 C CA . PRO F 1 378 ? 126.772 105.698 43.822 1.00 52.67 378 PRO D CA 1
ATOM 15374 C C . PRO F 1 378 ? 127.269 106.003 45.231 1.00 52.78 378 PRO D C 1
ATOM 15375 O O . PRO F 1 378 ? 127.106 107.124 45.715 1.00 52.38 378 PRO D O 1
ATOM 15379 N N . VAL F 1 379 ? 127.863 105.001 45.875 1.00 53.83 379 VAL D N 1
ATOM 15380 C CA . VAL F 1 379 ? 128.276 105.097 47.275 1.00 54.95 379 VAL D CA 1
ATOM 15381 C C . VAL F 1 379 ? 129.650 105.738 47.426 1.00 56.42 379 VAL D C 1
ATOM 15382 O O . VAL F 1 379 ? 130.611 105.317 46.786 1.00 56.29 379 VAL D O 1
ATOM 15386 N N . GLY F 1 380 ? 129.721 106.761 48.275 1.00 54.71 380 GLY D N 1
ATOM 15387 C CA . GLY F 1 380 ? 130.983 107.390 48.649 1.00 55.72 380 GLY D CA 1
ATOM 15388 C C . GLY F 1 380 ? 131.405 106.951 50.036 1.00 54.91 380 GLY D C 1
ATOM 15389 O O . GLY F 1 380 ? 131.176 105.804 50.428 1.00 55.05 380 GLY D O 1
ATOM 15390 N N . ALA F 1 381 ? 132.019 107.861 50.785 1.00 55.05 381 ALA D N 1
ATOM 15391 C CA . ALA F 1 381 ? 132.503 107.537 52.122 1.00 54.85 381 ALA D CA 1
ATOM 15392 C C . ALA F 1 381 ? 131.873 108.424 53.193 1.00 54.49 381 ALA D C 1
ATOM 15393 O O . ALA F 1 381 ? 132.254 109.583 53.346 1.00 54.08 381 ALA D O 1
ATOM 15395 N N . TYR F 1 382 ? 130.908 107.874 53.926 1.00 54.92 382 TYR D N 1
ATOM 15396 C CA . TYR F 1 382 ? 130.304 108.575 55.059 1.00 54.95 382 TYR D CA 1
ATOM 15397 C C . TYR F 1 382 ? 131.254 108.515 56.251 1.00 55.05 382 TYR D C 1
ATOM 15398 O O . TYR F 1 382 ? 132.027 107.571 56.374 1.00 55.75 382 TYR D O 1
ATOM 15407 N N . ARG F 1 383 ? 131.204 109.543 57.099 1.00 54.48 383 ARG D N 1
ATOM 15408 C CA . ARG F 1 383 ? 131.950 109.600 58.360 1.00 53.23 383 ARG D CA 1
ATOM 15409 C C . ARG F 1 383 ? 132.177 108.204 58.929 1.00 53.75 383 ARG D C 1
ATOM 15410 O O . ARG F 1 383 ? 131.221 107.451 59.123 1.00 54.53 383 ARG D O 1
ATOM 15418 N N . ALA F 1 384 ? 133.440 107.878 59.196 1.00 54.36 384 ALA D N 1
ATOM 15419 C CA . ALA F 1 384 ? 133.856 106.518 59.548 1.00 56.21 384 ALA D CA 1
ATOM 15420 C C . ALA F 1 384 ? 133.263 105.482 58.581 1.00 57.37 384 ALA D C 1
ATOM 15421 O O . ALA F 1 384 ? 132.382 104.705 58.963 1.00 57.19 384 ALA D O 1
ATOM 15423 N N . PRO F 1 385 ? 133.738 105.474 57.319 1.00 58.65 385 PRO D N 1
ATOM 15424 C CA . PRO F 1 385 ? 133.133 104.560 56.355 1.00 59.54 385 PRO D CA 1
ATOM 15425 C C . PRO F 1 385 ? 133.605 103.122 56.544 1.00 60.84 385 PRO D C 1
ATOM 15426 O O . PRO F 1 385 ? 134.799 102.875 56.740 1.00 61.00 385 PRO D O 1
ATOM 15430 N N . GLY F 1 386 ? 132.657 102.190 56.502 1.00 62.95 386 GLY D N 1
ATOM 15431 C CA . GLY F 1 386 ? 132.951 100.764 56.624 1.00 64.25 386 GLY D CA 1
ATOM 15432 C C . GLY F 1 386 ? 133.212 100.279 58.039 1.00 66.04 386 GLY D C 1
ATOM 15433 O O . GLY F 1 386 ? 133.313 99.074 58.278 1.00 65.03 386 GLY D O 1
ATOM 15434 N N . ARG F 1 387 ? 133.315 101.214 58.979 1.00 67.10 387 ARG D N 1
ATOM 15435 C CA . ARG F 1 387 ? 133.666 100.889 60.359 1.00 68.40 387 ARG D CA 1
ATOM 15436 C C . ARG F 1 387 ? 132.457 100.967 61.287 1.00 68.86 387 ARG D C 1
ATOM 15437 O O . ARG F 1 387 ? 132.468 100.401 62.377 1.00 67.76 387 ARG D O 1
ATOM 15445 N N . TYR F 1 388 ? 131.421 101.675 60.850 1.00 69.06 388 TYR D N 1
ATOM 15446 C CA . TYR F 1 388 ? 130.143 101.677 61.551 1.00 69.31 388 TYR D CA 1
ATOM 15447 C C . TYR F 1 388 ? 129.417 100.365 61.270 1.00 68.50 388 TYR D C 1
ATOM 15448 O O . TYR F 1 388 ? 128.773 99.797 62.154 1.00 66.28 388 TYR D O 1
ATOM 15457 N N . GLU F 1 389 ? 129.537 99.896 60.030 1.00 67.43 389 GLU D N 1
ATOM 15458 C CA . GLU F 1 389 ? 128.870 98.682 59.567 1.00 66.98 389 GLU D CA 1
ATOM 15459 C C . GLU F 1 389 ? 129.539 97.419 60.103 1.00 64.62 389 GLU D C 1
ATOM 15460 O O . GLU F 1 389 ? 128.884 96.387 60.268 1.00 63.92 389 GLU D O 1
ATOM 15466 N N . SER F 1 390 ? 130.840 97.507 60.370 1.00 63.35 390 SER D N 1
ATOM 15467 C CA . SER F 1 390 ? 131.624 96.349 60.796 1.00 62.25 390 SER D CA 1
ATOM 15468 C C . SER F 1 390 ? 131.645 96.163 62.311 1.00 61.43 390 SER D C 1
ATOM 15469 O O . SER F 1 390 ? 131.525 95.039 62.798 1.00 61.23 390 SER D O 1
ATOM 15472 N N . THR F 1 391 ? 131.799 97.263 63.047 1.00 60.68 391 THR D N 1
ATOM 15473 C CA . THR F 1 391 ? 131.812 97.225 64.511 1.00 59.85 391 THR D CA 1
ATOM 15474 C C . THR F 1 391 ? 130.414 96.941 65.064 1.00 57.83 391 THR D C 1
ATOM 15475 O O . THR F 1 391 ? 130.256 96.605 66.239 1.00 57.55 391 THR D O 1
ATOM 15479 N N . PHE F 1 392 ? 129.406 97.081 64.205 1.00 55.82 392 PHE D N 1
ATOM 15480 C CA . PHE F 1 392 ? 128.050 96.665 64.531 1.00 54.05 392 PHE D CA 1
ATOM 15481 C C . PHE F 1 392 ? 127.987 95.142 64.573 1.00 53.79 392 PHE D C 1
ATOM 15482 O O . PHE F 1 392 ? 127.838 94.556 65.645 1.00 54.36 392 PHE D O 1
ATOM 15490 N N . ALA F 1 393 ? 128.129 94.521 63.402 1.00 53.50 393 ALA D N 1
ATOM 15491 C CA . ALA F 1 393 ? 128.063 93.068 63.250 1.00 53.52 393 ALA D CA 1
ATOM 15492 C C . ALA F 1 393 ? 129.003 92.339 64.208 1.00 54.93 393 ALA D C 1
ATOM 15493 O O . ALA F 1 393 ? 128.634 91.314 64.789 1.00 54.21 393 ALA D O 1
ATOM 15495 N N . ARG F 1 394 ? 130.210 92.879 64.368 1.00 54.89 394 ARG D N 1
ATOM 15496 C CA . ARG F 1 394 ? 131.197 92.333 65.294 1.00 56.43 394 ARG D CA 1
ATOM 15497 C C . ARG F 1 394 ? 130.685 92.323 66.733 1.00 56.91 394 ARG D C 1
ATOM 15498 O O . ARG F 1 394 ? 130.837 91.328 67.439 1.00 58.68 394 ARG D O 1
ATOM 15506 N N . GLU F 1 395 ? 130.075 93.425 67.162 1.00 56.62 395 GLU D N 1
ATOM 15507 C CA . GLU F 1 395 ? 129.536 93.510 68.517 1.00 56.75 395 GLU D CA 1
ATOM 15508 C C . GLU F 1 395 ? 128.136 92.921 68.623 1.00 56.59 395 GLU D C 1
ATOM 15509 O O . GLU F 1 395 ? 127.593 92.794 69.720 1.00 57.13 395 GLU D O 1
ATOM 15515 N N . ARG F 1 396 ? 127.557 92.559 67.483 1.00 57.19 396 ARG D N 1
ATOM 15516 C CA . ARG F 1 396 ? 126.262 91.895 67.476 1.00 58.17 396 ARG D CA 1
ATOM 15517 C C . ARG F 1 396 ? 126.399 90.379 67.405 1.00 60.35 396 ARG D C 1
ATOM 15518 O O . ARG F 1 396 ? 125.428 89.649 67.633 1.00 61.22 396 ARG D O 1
ATOM 15526 N N . ILE F 1 397 ? 127.613 89.915 67.106 1.00 61.27 397 ILE D N 1
ATOM 15527 C CA . ILE F 1 397 ? 127.927 88.488 67.138 1.00 62.10 397 ILE D CA 1
ATOM 15528 C C . ILE F 1 397 ? 128.545 88.097 68.486 1.00 62.49 397 ILE D C 1
ATOM 15529 O O . ILE F 1 397 ? 128.414 86.953 68.926 1.00 62.85 397 ILE D O 1
ATOM 15534 N N . PHE F 1 398 ? 129.201 89.060 69.133 1.00 63.05 398 PHE D N 1
ATOM 15535 C CA . PHE F 1 398 ? 129.807 88.860 70.448 1.00 63.80 398 PHE D CA 1
ATOM 15536 C C . PHE F 1 398 ? 128.728 88.785 71.524 1.00 62.85 398 PHE D C 1
ATOM 15537 O O . PHE F 1 398 ? 128.786 87.929 72.410 1.00 62.91 398 PHE D O 1
ATOM 15545 N N . ASP F 1 399 ? 127.753 89.690 71.433 1.00 62.38 399 ASP D N 1
ATOM 15546 C CA . ASP F 1 399 ? 126.601 89.715 72.336 1.00 61.21 399 ASP D CA 1
ATOM 15547 C C . ASP F 1 399 ? 125.770 88.446 72.207 1.00 60.68 399 ASP D C 1
ATOM 15548 O O . ASP F 1 399 ? 125.314 87.888 73.209 1.00 60.31 399 ASP D O 1
ATOM 15553 N N . LEU F 1 400 ? 125.572 88.006 70.965 1.00 60.65 400 LEU D N 1
ATOM 15554 C CA . LEU F 1 400 ? 124.841 86.777 70.670 1.00 60.48 400 LEU D CA 1
ATOM 15555 C C . LEU F 1 400 ? 125.571 85.562 71.234 1.00 62.19 400 LEU D C 1
ATOM 15556 O O . LEU F 1 400 ? 124.938 84.635 71.742 1.00 61.98 400 LEU D O 1
ATOM 15561 N N . ALA F 1 401 ? 126.900 85.574 71.137 1.00 62.68 401 ALA D N 1
ATOM 15562 C CA . ALA F 1 401 ? 127.731 84.471 71.618 1.00 64.21 401 ALA D CA 1
ATOM 15563 C C . ALA F 1 401 ? 127.636 84.286 73.130 1.00 65.92 401 ALA D C 1
ATOM 15564 O O . ALA F 1 401 ? 127.695 83.159 73.624 1.00 68.91 401 ALA D O 1
ATOM 15566 N N . CYS F 1 402 ? 127.482 85.395 73.852 1.00 66.69 402 CYS D N 1
ATOM 15567 C CA . CYS F 1 402 ? 127.333 85.372 75.306 1.00 68.43 402 CYS D CA 1
ATOM 15568 C C . CYS F 1 402 ? 126.037 84.698 75.757 1.00 69.71 402 CYS D C 1
ATOM 15569 O O . CYS F 1 402 ? 125.912 84.300 76.918 1.00 72.43 402 CYS D O 1
ATOM 15572 N N . ALA F 1 403 ? 125.079 84.577 74.838 1.00 70.94 403 ALA D N 1
ATOM 15573 C CA . ALA F 1 403 ? 123.800 83.929 75.126 1.00 73.12 403 ALA D CA 1
ATOM 15574 C C . ALA F 1 403 ? 123.939 82.414 75.273 1.00 80.33 403 ALA D C 1
ATOM 15575 O O . ALA F 1 403 ? 123.266 81.805 76.108 1.00 64.73 403 ALA D O 1
ATOM 15577 N N . GLU F 1 404 ? 124.812 81.816 74.463 1.00 74.67 404 GLU D N 1
ATOM 15578 C CA . GLU F 1 404 ? 125.011 80.364 74.461 1.00 79.68 404 GLU D CA 1
ATOM 15579 C C . GLU F 1 404 ? 126.089 79.940 75.449 1.00 81.01 404 GLU D C 1
ATOM 15580 O O . GLU F 1 404 ? 125.871 79.025 76.251 1.00 81.90 404 GLU D O 1
ATOM 15586 N N . ILE F 1 405 ? 127.253 80.593 75.376 1.00 82.99 405 ILE D N 1
ATOM 15587 C CA . ILE F 1 405 ? 128.309 80.409 76.375 1.00 86.06 405 ILE D CA 1
ATOM 15588 C C . ILE F 1 405 ? 127.676 80.593 77.751 1.00 88.43 405 ILE D C 1
ATOM 15589 O O . ILE F 1 405 ? 127.964 79.844 78.687 1.00 88.64 405 ILE D O 1
ATOM 15594 N N . GLY F 1 406 ? 126.801 81.591 77.852 1.00 87.38 406 GLY D N 1
ATOM 15595 C CA . GLY F 1 406 ? 125.950 81.758 79.020 1.00 87.23 406 GLY D CA 1
ATOM 15596 C C . GLY F 1 406 ? 126.203 83.000 79.847 1.00 90.06 406 GLY D C 1
ATOM 15597 O O . GLY F 1 406 ? 125.300 83.471 80.541 1.00 84.17 406 GLY D O 1
ATOM 15598 N N . LEU F 1 407 ? 127.416 83.543 79.780 1.00 86.28 407 LEU D N 1
ATOM 15599 C CA . LEU F 1 407 ? 127.795 84.599 80.718 1.00 85.03 407 LEU D CA 1
ATOM 15600 C C . LEU F 1 407 ? 128.157 85.953 80.111 1.00 79.62 407 LEU D C 1
ATOM 15601 O O . LEU F 1 407 ? 128.524 86.060 78.936 1.00 77.10 407 LEU D O 1
ATOM 15606 N N . SER F 1 408 ? 128.049 86.967 80.972 1.00 76.27 408 SER D N 1
ATOM 15607 C CA . SER F 1 408 ? 128.102 88.402 80.659 1.00 72.52 408 SER D CA 1
ATOM 15608 C C . SER F 1 408 ? 128.906 88.882 79.449 1.00 71.21 408 SER D C 1
ATOM 15609 O O . SER F 1 408 ? 130.030 88.438 79.200 1.00 70.49 408 SER D O 1
ATOM 15612 N N . LYS F 1 409 ? 128.300 89.823 78.728 1.00 68.32 409 LYS D N 1
ATOM 15613 C CA . LYS F 1 409 ? 128.955 90.564 77.656 1.00 66.69 409 LYS D CA 1
ATOM 15614 C C . LYS F 1 409 ? 130.061 91.449 78.223 1.00 63.71 409 LYS D C 1
ATOM 15615 O O . LYS F 1 409 ? 131.078 91.676 77.566 1.00 63.31 409 LYS D O 1
ATOM 15621 N N . THR F 1 410 ? 129.850 91.942 79.444 1.00 63.32 410 THR D N 1
ATOM 15622 C CA . THR F 1 410 ? 130.822 92.795 80.125 1.00 62.49 410 THR D CA 1
ATOM 15623 C C . THR F 1 410 ? 132.139 92.053 80.384 1.00 62.34 410 THR D C 1
ATOM 15624 O O . THR F 1 410 ? 133.210 92.569 80.064 1.00 62.66 410 THR D O 1
ATOM 15628 N N . GLU F 1 411 ? 132.050 90.843 80.938 1.00 62.18 411 GLU D N 1
ATOM 15629 C CA . GLU F 1 411 ? 133.239 90.051 81.285 1.00 61.56 411 GLU D CA 1
ATOM 15630 C C . GLU F 1 411 ? 133.705 89.107 80.158 1.00 61.14 411 GLU D C 1
ATOM 15631 O O . GLU F 1 411 ? 134.632 88.311 80.348 1.00 59.72 411 GLU D O 1
ATOM 15637 N N . PHE F 1 412 ? 133.069 89.194 78.991 1.00 58.90 412 PHE D N 1
ATOM 15638 C CA . PHE F 1 412 ? 133.590 88.517 77.806 1.00 58.22 412 PHE D CA 1
ATOM 15639 C C . PHE F 1 412 ? 134.619 89.420 77.139 1.00 58.61 412 PHE D C 1
ATOM 15640 O O . PHE F 1 412 ? 135.777 89.037 76.959 1.00 59.49 412 PHE D O 1
ATOM 15648 N N . ARG F 1 413 ? 134.179 90.625 76.784 1.00 59.37 413 ARG D N 1
ATOM 15649 C CA . ARG F 1 413 ? 135.045 91.637 76.196 1.00 60.51 413 ARG D CA 1
ATOM 15650 C C . ARG F 1 413 ? 136.181 91.988 77.142 1.00 63.53 413 ARG D C 1
ATOM 15651 O O . ARG F 1 413 ? 137.257 92.386 76.698 1.00 65.70 413 ARG D O 1
ATOM 15659 N N . ARG F 1 414 ? 135.939 91.824 78.443 1.00 64.81 414 ARG D N 1
ATOM 15660 C CA . ARG F 1 414 ? 136.894 92.241 79.467 1.00 67.18 414 ARG D CA 1
ATOM 15661 C C . ARG F 1 414 ? 138.232 91.494 79.457 1.00 69.77 414 ARG D C 1
ATOM 15662 O O . ARG F 1 414 ? 139.269 92.101 79.737 1.00 70.41 414 ARG D O 1
ATOM 15670 N N . ARG F 1 415 ? 138.232 90.200 79.139 1.00 73.13 415 ARG D N 1
ATOM 15671 C CA . ARG F 1 415 ? 139.496 89.453 79.185 1.00 77.41 415 ARG D CA 1
ATOM 15672 C C . ARG F 1 415 ? 140.024 88.838 77.886 1.00 76.81 415 ARG D C 1
ATOM 15673 O O . ARG F 1 415 ? 141.125 88.279 77.869 1.00 77.64 415 ARG D O 1
ATOM 15681 N N . ASN F 1 416 ? 139.257 88.941 76.807 1.00 74.58 416 ASN D N 1
ATOM 15682 C CA . ASN F 1 416 ? 139.835 88.740 75.485 1.00 73.15 416 ASN D CA 1
ATOM 15683 C C . ASN F 1 416 ? 139.673 89.990 74.620 1.00 73.95 416 ASN D C 1
ATOM 15684 O O . ASN F 1 416 ? 139.181 89.927 73.491 1.00 72.84 416 ASN D O 1
ATOM 15689 N N . LEU F 1 417 ? 140.080 91.131 75.171 1.00 77.80 417 LEU D N 1
ATOM 15690 C CA . LEU F 1 417 ? 140.138 92.354 74.390 1.00 81.41 417 LEU D CA 1
ATOM 15691 C C . LEU F 1 417 ? 141.406 92.331 73.541 1.00 85.05 417 LEU D C 1
ATOM 15692 O O . LEU F 1 417 ? 141.441 91.646 72.529 1.00 81.40 417 LEU D O 1
ATOM 15697 N N . LEU F 1 418 ? 142.450 93.040 73.953 1.00 87.95 418 LEU D N 1
ATOM 15698 C CA . LEU F 1 418 ? 143.684 93.074 73.171 1.00 92.00 418 LEU D CA 1
ATOM 15699 C C . LEU F 1 418 ? 144.942 92.958 74.034 1.00 93.94 418 LEU D C 1
ATOM 15700 O O . LEU F 1 418 ? 145.657 93.941 74.227 1.00 92.58 418 LEU D O 1
ATOM 15705 N N . THR F 1 419 ? 145.208 91.746 74.529 1.00 96.43 419 THR D N 1
ATOM 15706 C CA . THR F 1 419 ? 146.385 91.442 75.366 1.00 96.60 419 THR D CA 1
ATOM 15707 C C . THR F 1 419 ? 147.535 92.415 75.132 1.00 96.49 419 THR D C 1
ATOM 15708 O O . THR F 1 419 ? 147.935 92.637 73.988 1.00 97.41 419 THR D O 1
ATOM 15712 N N . ALA F 1 420 ? 148.071 92.987 76.207 1.00 94.38 420 ALA D N 1
ATOM 15713 C CA . ALA F 1 420 ? 149.184 93.933 76.096 1.00 93.44 420 ALA D CA 1
ATOM 15714 C C . ALA F 1 420 ? 149.906 94.177 77.421 1.00 93.38 420 ALA D C 1
ATOM 15715 O O . ALA F 1 420 ? 149.493 95.043 78.188 1.00 92.61 420 ALA D O 1
ATOM 15717 N N . GLU F 1 421 ? 150.975 93.435 77.721 1.00 94.75 421 GLU D N 1
ATOM 15718 C CA . GLU F 1 421 ? 151.507 92.289 76.952 1.00 96.74 421 GLU D CA 1
ATOM 15719 C C . GLU F 1 421 ? 151.712 92.510 75.437 1.00 101.24 421 GLU D C 1
ATOM 15720 O O . GLU F 1 421 ? 152.432 93.430 75.049 1.00 97.48 421 GLU D O 1
ATOM 15726 N N . ASP F 1 422 ? 151.078 91.667 74.612 1.00 100.97 422 ASP D N 1
ATOM 15727 C CA . ASP F 1 422 ? 151.243 91.618 73.138 1.00 105.09 422 ASP D CA 1
ATOM 15728 C C . ASP F 1 422 ? 151.976 92.777 72.475 1.00 101.67 422 ASP D C 1
ATOM 15729 O O . ASP F 1 422 ? 152.891 92.565 71.674 1.00 97.33 422 ASP D O 1
ATOM 15734 N N . LEU F 1 423 ? 151.548 93.992 72.807 1.00 97.45 423 LEU D N 1
ATOM 15735 C CA . LEU F 1 423 ? 151.998 95.211 72.144 1.00 93.21 423 LEU D CA 1
ATOM 15736 C C . LEU F 1 423 ? 153.519 95.353 72.072 1.00 91.65 423 LEU D C 1
ATOM 15737 O O . LEU F 1 423 ? 154.211 95.175 73.078 1.00 91.93 423 LEU D O 1
ATOM 15742 N N . PRO F 1 424 ? 154.043 95.667 70.871 1.00 88.69 424 PRO D N 1
ATOM 15743 C CA . PRO F 1 424 ? 153.290 95.855 69.622 1.00 85.88 424 PRO D CA 1
ATOM 15744 C C . PRO F 1 424 ? 152.644 94.572 69.098 1.00 83.05 424 PRO D C 1
ATOM 15745 O O . PRO F 1 424 ? 153.317 93.549 68.946 1.00 82.96 424 PRO D O 1
ATOM 15749 N N . TRP F 1 425 ? 151.343 94.645 68.827 1.00 80.65 425 TRP D N 1
ATOM 15750 C CA . TRP F 1 425 ? 150.580 93.502 68.344 1.00 79.03 425 TRP D CA 1
ATOM 15751 C C . TRP F 1 425 ? 150.356 93.608 66.866 1.00 77.55 425 TRP D C 1
ATOM 15752 O O . TRP F 1 425 ? 149.339 94.139 66.413 1.00 79.30 425 TRP D O 1
ATOM 15763 N N . THR F 1 426 ? 151.335 93.132 66.101 1.00 79.51 426 THR D N 1
ATOM 15764 C CA . THR F 1 426 ? 151.163 92.927 64.673 1.00 80.32 426 THR D CA 1
ATOM 15765 C C . THR F 1 426 ? 150.321 91.652 64.550 1.00 84.43 426 THR D C 1
ATOM 15766 O O . THR F 1 426 ? 150.826 90.547 64.789 1.00 85.61 426 THR D O 1
ATOM 15770 N N . PRO F 1 427 ? 149.027 91.823 64.200 1.00 89.81 427 PRO D N 1
ATOM 15771 C CA . PRO F 1 427 ? 147.848 90.931 64.237 1.00 94.34 427 PRO D CA 1
ATOM 15772 C C . PRO F 1 427 ? 148.070 89.511 63.680 1.00 99.96 427 PRO D C 1
ATOM 15773 O O . PRO F 1 427 ? 149.179 89.210 63.240 1.00 97.44 427 PRO D O 1
ATOM 15777 N N . GLY F 1 428 ? 147.060 88.627 63.685 1.00 105.67 428 GLY D N 1
ATOM 15778 C CA . GLY F 1 428 ? 145.694 88.861 64.180 1.00 106.16 428 GLY D CA 1
ATOM 15779 C C . GLY F 1 428 ? 144.643 89.349 63.184 1.00 115.91 428 GLY D C 1
ATOM 15780 O O . GLY F 1 428 ? 144.104 90.446 63.359 1.00 116.72 428 GLY D O 1
ATOM 15781 N N . LEU F 1 429 ? 144.337 88.540 62.161 1.00 121.68 429 LEU D N 1
ATOM 15782 C CA . LEU F 1 429 ? 143.393 88.906 61.077 1.00 127.97 429 LEU D CA 1
ATOM 15783 C C . LEU F 1 429 ? 143.917 88.546 59.669 1.00 133.75 429 LEU D C 1
ATOM 15784 O O . LEU F 1 429 ? 143.694 87.439 59.175 1.00 122.87 429 LEU D O 1
ATOM 15789 N N . ASP F 1 430 ? 144.603 89.503 59.041 1.00 144.82 430 ASP D N 1
ATOM 15790 C CA . ASP F 1 430 ? 145.270 89.350 57.735 1.00 153.45 430 ASP D CA 1
ATOM 15791 C C . ASP F 1 430 ? 146.774 89.617 57.978 1.00 148.67 430 ASP D C 1
ATOM 15792 O O . ASP F 1 430 ? 147.076 90.225 58.999 1.00 143.24 430 ASP D O 1
ATOM 15797 N N . ILE F 1 431 ? 147.729 89.303 57.080 1.00 149.48 431 ILE D N 1
ATOM 15798 C CA . ILE F 1 431 ? 147.732 89.601 55.627 1.00 153.35 431 ILE D CA 1
ATOM 15799 C C . ILE F 1 431 ? 147.369 91.088 55.542 1.00 151.62 431 ILE D C 1
ATOM 15800 O O . ILE F 1 431 ? 146.736 91.580 54.601 1.00 150.95 431 ILE D O 1
ATOM 15805 N N . VAL F 1 432 ? 147.837 91.776 56.581 1.00 147.65 432 VAL D N 1
ATOM 15806 C CA . VAL F 1 432 ? 147.397 93.099 56.990 1.00 142.32 432 VAL D CA 1
ATOM 15807 C C . VAL F 1 432 ? 147.709 94.234 56.038 1.00 139.02 432 VAL D C 1
ATOM 15808 O O . VAL F 1 432 ? 148.718 94.913 56.204 1.00 138.54 432 VAL D O 1
ATOM 15812 N N . HIS F 1 433 ? 146.847 94.455 55.052 1.00 139.90 433 HIS D N 1
ATOM 15813 C CA . HIS F 1 433 ? 146.862 95.752 54.388 1.00 142.81 433 HIS D CA 1
ATOM 15814 C C . HIS F 1 433 ? 145.622 96.552 54.643 1.00 140.87 433 HIS D C 1
ATOM 15815 O O . HIS F 1 433 ? 144.565 96.343 54.041 1.00 134.08 433 HIS D O 1
ATOM 15822 N N . GLU F 1 434 ? 145.770 97.465 55.592 1.00 139.05 434 GLU D N 1
ATOM 15823 C CA . GLU F 1 434 ? 144.766 98.449 55.922 1.00 137.35 434 GLU D CA 1
ATOM 15824 C C . GLU F 1 434 ? 145.455 99.813 55.845 1.00 131.79 434 GLU D C 1
ATOM 15825 O O . GLU F 1 434 ? 146.047 100.266 56.829 1.00 131.63 434 GLU D O 1
ATOM 15831 N N . PRO F 1 435 ? 145.443 100.458 54.659 1.00 127.31 435 PRO D N 1
ATOM 15832 C CA . PRO F 1 435 ? 144.987 100.060 53.319 1.00 124.60 435 PRO D CA 1
ATOM 15833 C C . PRO F 1 435 ? 146.133 99.436 52.523 1.00 123.02 435 PRO D C 1
ATOM 15834 O O . PRO F 1 435 ? 145.926 98.857 51.448 1.00 121.76 435 PRO D O 1
ATOM 15838 N N . TYR F 1 436 ? 147.329 99.584 53.092 1.00 123.25 436 TYR D N 1
ATOM 15839 C CA . TYR F 1 436 ? 148.573 99.031 52.597 1.00 120.93 436 TYR D CA 1
ATOM 15840 C C . TYR F 1 436 ? 149.365 98.731 53.844 1.00 125.12 436 TYR D C 1
ATOM 15841 O O . TYR F 1 436 ? 148.887 98.999 54.947 1.00 126.12 436 TYR D O 1
ATOM 15850 N N . HIS F 1 437 ? 150.568 98.186 53.698 1.00 131.04 437 HIS D N 1
ATOM 15851 C CA . HIS F 1 437 ? 151.204 97.615 54.872 1.00 137.31 437 HIS D CA 1
ATOM 15852 C C . HIS F 1 437 ? 152.714 97.733 55.019 1.00 141.98 437 HIS D C 1
ATOM 15853 O O . HIS F 1 437 ? 153.403 98.182 54.102 1.00 140.64 437 HIS D O 1
ATOM 15860 N N . PHE F 1 438 ? 153.229 97.321 56.184 1.00 138.23 438 PHE D N 1
ATOM 15861 C CA . PHE F 1 438 ? 152.385 96.584 57.130 1.00 135.35 438 PHE D CA 1
ATOM 15862 C C . PHE F 1 438 ? 152.146 97.019 58.570 1.00 130.49 438 PHE D C 1
ATOM 15863 O O . PHE F 1 438 ? 152.990 97.614 59.246 1.00 126.78 438 PHE D O 1
ATOM 15871 N N . ASP F 1 439 ? 150.933 96.671 58.983 1.00 123.61 439 ASP D N 1
ATOM 15872 C CA . ASP F 1 439 ? 150.265 97.109 60.184 1.00 117.67 439 ASP D CA 1
ATOM 15873 C C . ASP F 1 439 ? 149.623 95.793 60.670 1.00 111.71 439 ASP D C 1
ATOM 15874 O O . ASP F 1 439 ? 150.097 94.734 60.274 1.00 116.84 439 ASP D O 1
ATOM 15879 N N . SER F 1 440 ? 148.623 95.804 61.559 1.00 103.43 440 SER D N 1
ATOM 15880 C CA . SER F 1 440 ? 148.304 96.917 62.437 1.00 97.74 440 SER D CA 1
ATOM 15881 C C . SER F 1 440 ? 149.510 97.127 63.330 1.00 93.28 440 SER D C 1
ATOM 15882 O O . SER F 1 440 ? 149.901 96.232 64.093 1.00 93.62 440 SER D O 1
ATOM 15885 N N . GLY F 1 441 ? 150.117 98.303 63.212 1.00 91.29 441 GLY D N 1
ATOM 15886 C CA . GLY F 1 441 ? 151.227 98.668 64.073 1.00 89.73 441 GLY D CA 1
ATOM 15887 C C . GLY F 1 441 ? 150.660 99.164 65.380 1.00 86.54 441 GLY D C 1
ATOM 15888 O O . GLY F 1 441 ? 150.827 100.335 65.726 1.00 86.05 441 GLY D O 1
ATOM 15889 N N . ASP F 1 442 ? 149.972 98.278 66.100 1.00 83.61 442 ASP D N 1
ATOM 15890 C CA . ASP F 1 442 ? 149.339 98.649 67.357 1.00 78.61 442 ASP D CA 1
ATOM 15891 C C . ASP F 1 442 ? 150.403 98.804 68.440 1.00 78.61 442 ASP D C 1
ATOM 15892 O O . ASP F 1 442 ? 150.468 98.028 69.394 1.00 78.47 442 ASP D O 1
ATOM 15897 N N . VAL F 1 443 ? 151.252 99.812 68.250 1.00 79.24 443 VAL D N 1
ATOM 15898 C CA . VAL F 1 443 ? 152.261 100.196 69.229 1.00 80.11 443 VAL D CA 1
ATOM 15899 C C . VAL F 1 443 ? 151.609 101.047 70.311 1.00 82.47 443 VAL D C 1
ATOM 15900 O O . VAL F 1 443 ? 152.140 101.173 71.418 1.00 83.11 443 VAL D O 1
ATOM 15904 N N . VAL F 1 444 ? 150.458 101.630 69.978 1.00 85.28 444 VAL D N 1
ATOM 15905 C CA . VAL F 1 444 ? 149.660 102.354 70.954 1.00 88.82 444 VAL D CA 1
ATOM 15906 C C . VAL F 1 444 ? 149.039 101.345 71.915 1.00 89.79 444 VAL D C 1
ATOM 15907 O O . VAL F 1 444 ? 148.798 100.195 71.542 1.00 88.91 444 VAL D O 1
ATOM 15911 N N . LYS F 1 445 ? 148.791 101.771 73.149 1.00 90.69 445 LYS D N 1
ATOM 15912 C CA . LYS F 1 445 ? 148.692 100.810 74.242 1.00 90.06 445 LYS D CA 1
ATOM 15913 C C . LYS F 1 445 ? 147.337 100.533 74.905 1.00 88.54 445 LYS D C 1
ATOM 15914 O O . LYS F 1 445 ? 146.302 100.433 74.239 1.00 86.89 445 LYS D O 1
ATOM 15916 N N . HIS F 1 446 ? 147.375 100.450 76.233 1.00 88.06 446 HIS D N 1
ATOM 15917 C CA . HIS F 1 446 ? 146.507 99.538 76.970 1.00 86.67 446 HIS D CA 1
ATOM 15918 C C . HIS F 1 446 ? 145.052 99.525 76.611 1.00 81.60 446 HIS D C 1
ATOM 15919 O O . HIS F 1 446 ? 144.256 100.355 77.056 1.00 83.35 446 HIS D O 1
ATOM 15926 N N . PHE F 1 447 ? 144.745 98.556 75.756 1.00 81.00 447 PHE D N 1
ATOM 15927 C CA . PHE F 1 447 ? 143.405 98.166 75.335 1.00 78.59 447 PHE D CA 1
ATOM 15928 C C . PHE F 1 447 ? 142.324 98.242 76.410 1.00 74.50 447 PHE D C 1
ATOM 15929 O O . PHE F 1 447 ? 141.230 98.758 76.163 1.00 73.80 447 PHE D O 1
ATOM 15937 N N . ASN F 1 448 ? 142.643 97.735 77.600 1.00 72.71 448 ASN D N 1
ATOM 15938 C CA . ASN F 1 448 ? 141.636 97.421 78.613 1.00 68.58 448 ASN D CA 1
ATOM 15939 C C . ASN F 1 448 ? 141.263 98.521 79.586 1.00 65.57 448 ASN D C 1
ATOM 15940 O O . ASN F 1 448 ? 140.077 98.801 79.766 1.00 62.89 448 ASN D O 1
ATOM 15945 N N . GLU F 1 449 ? 142.269 99.120 80.225 1.00 66.46 449 GLU D N 1
ATOM 15946 C CA . GLU F 1 449 ? 142.054 100.155 81.241 1.00 67.28 449 GLU D CA 1
ATOM 15947 C C . GLU F 1 449 ? 141.117 101.242 80.744 1.00 65.75 449 GLU D C 1
ATOM 15948 O O . GLU F 1 449 ? 140.534 101.974 81.540 1.00 63.56 449 GLU D O 1
ATOM 15954 N N . ALA F 1 450 ? 141.008 101.361 79.422 1.00 63.77 450 ALA D N 1
ATOM 15955 C CA . ALA F 1 450 ? 139.983 102.187 78.811 1.00 62.36 450 ALA D CA 1
ATOM 15956 C C . ALA F 1 450 ? 138.628 101.659 79.256 1.00 60.75 450 ALA D C 1
ATOM 15957 O O . ALA F 1 450 ? 137.969 102.295 80.067 1.00 60.09 450 ALA D O 1
ATOM 15959 N N . LEU F 1 451 ? 138.241 100.481 78.761 1.00 58.96 451 LEU D N 1
ATOM 15960 C CA . LEU F 1 451 ? 136.975 99.841 79.136 1.00 57.30 451 LEU D CA 1
ATOM 15961 C C . LEU F 1 451 ? 136.792 99.791 80.654 1.00 57.81 451 LEU D C 1
ATOM 15962 O O . LEU F 1 451 ? 135.701 100.075 81.163 1.00 58.43 451 LEU D O 1
ATOM 15967 N N . GLU F 1 452 ? 137.862 99.432 81.363 1.00 58.76 452 GLU D N 1
ATOM 15968 C CA . GLU F 1 452 ? 137.848 99.349 82.823 1.00 59.04 452 GLU D CA 1
ATOM 15969 C C . GLU F 1 452 ? 137.577 100.704 83.468 1.00 57.69 452 GLU D C 1
ATOM 15970 O O . GLU F 1 452 ? 136.599 100.859 84.202 1.00 58.48 452 GLU D O 1
ATOM 15976 N N . ALA F 1 453 ? 138.435 101.682 83.179 1.00 57.33 453 ALA D N 1
ATOM 15977 C CA . ALA F 1 453 ? 138.254 103.039 83.695 1.00 56.94 453 ALA D CA 1
ATOM 15978 C C . ALA F 1 453 ? 137.013 103.720 83.114 1.00 58.57 453 ALA D C 1
ATOM 15979 O O . ALA F 1 453 ? 136.459 104.621 83.739 1.00 60.08 453 ALA D O 1
ATOM 15981 N N . ALA F 1 454 ? 136.575 103.282 81.933 1.00 58.13 454 ALA D N 1
ATOM 15982 C CA . ALA F 1 454 ? 135.387 103.845 81.280 1.00 59.21 454 ALA D CA 1
ATOM 15983 C C . ALA F 1 454 ? 134.082 103.442 81.965 1.00 60.96 454 ALA D C 1
ATOM 15984 O O . ALA F 1 454 ? 133.064 104.123 81.820 1.00 60.87 454 ALA D O 1
ATOM 15986 N N . ASN F 1 455 ? 134.113 102.331 82.697 1.00 63.75 455 ASN D N 1
ATOM 15987 C CA . ASN F 1 455 ? 132.963 101.886 83.482 1.00 67.30 455 ASN D CA 1
ATOM 15988 C C . ASN F 1 455 ? 133.136 102.275 84.943 1.00 72.69 455 ASN D C 1
ATOM 15989 O O . ASN F 1 455 ? 132.159 102.450 85.674 1.00 74.00 455 ASN D O 1
ATOM 15994 N N . PHE F 1 456 ? 134.399 102.402 85.351 1.00 77.67 456 PHE D N 1
ATOM 15995 C CA . PHE F 1 456 ? 134.765 103.095 86.580 1.00 84.90 456 PHE D CA 1
ATOM 15996 C C . PHE F 1 456 ? 134.633 104.611 86.380 1.00 87.83 456 PHE D C 1
ATOM 15997 O O . PHE F 1 456 ? 135.154 105.398 87.176 1.00 85.06 456 PHE D O 1
ATOM 16005 N N . SER F 1 457 ? 133.949 105.010 85.306 1.00 86.16 457 SER D N 1
ATOM 16006 C CA . SER F 1 457 ? 133.576 106.412 85.089 1.00 89.68 457 SER D CA 1
ATOM 16007 C C . SER F 1 457 ? 132.138 106.579 84.568 1.00 90.51 457 SER D C 1
ATOM 16008 O O . SER F 1 457 ? 131.932 107.001 83.428 1.00 90.53 457 SER D O 1
ATOM 16011 N N . GLU F 1 458 ? 131.144 106.245 85.391 1.00 90.95 458 GLU D N 1
ATOM 16012 C CA . GLU F 1 458 ? 131.338 105.601 86.692 1.00 91.79 458 GLU D CA 1
ATOM 16013 C C . GLU F 1 458 ? 130.120 104.743 86.973 1.00 89.57 458 GLU D C 1
ATOM 16014 O O . GLU F 1 458 ? 130.102 103.943 87.913 1.00 90.61 458 GLU D O 1
ATOM 16020 N N . TRP F 1 459 ? 129.104 104.910 86.137 1.00 84.55 459 TRP D N 1
ATOM 16021 C CA . TRP F 1 459 ? 127.837 104.253 86.362 1.00 80.85 459 TRP D CA 1
ATOM 16022 C C . TRP F 1 459 ? 127.846 102.778 86.047 1.00 79.05 459 TRP D C 1
ATOM 16023 O O . TRP F 1 459 ? 127.749 101.967 86.966 1.00 78.95 459 TRP D O 1
ATOM 16034 N N . LEU F 1 460 ? 128.011 102.426 84.768 1.00 76.76 460 LEU D N 1
ATOM 16035 C CA . LEU F 1 460 ? 127.477 101.164 84.199 1.00 74.25 460 LEU D CA 1
ATOM 16036 C C . LEU F 1 460 ? 126.801 100.189 85.170 1.00 76.29 460 LEU D C 1
ATOM 16037 O O . LEU F 1 460 ? 125.598 99.951 85.056 1.00 77.37 460 LEU D O 1
ATOM 16042 N N . GLU F 1 461 ? 127.565 99.630 86.107 1.00 77.87 461 GLU D N 1
ATOM 16043 C CA . GLU F 1 461 ? 127.018 98.717 87.117 1.00 78.85 461 GLU D CA 1
ATOM 16044 C C . GLU F 1 461 ? 125.829 99.306 87.886 1.00 78.44 461 GLU D C 1
ATOM 16045 O O . GLU F 1 461 ? 124.908 98.580 88.258 1.00 78.16 461 GLU D O 1
ATOM 16051 N N . GLU F 1 462 ? 125.848 100.623 88.093 1.00 78.93 462 GLU D N 1
ATOM 16052 C CA . GLU F 1 462 ? 124.843 101.314 88.906 1.00 79.99 462 GLU D CA 1
ATOM 16053 C C . GLU F 1 462 ? 123.406 101.295 88.374 1.00 81.06 462 GLU D C 1
ATOM 16054 O O . GLU F 1 462 ? 122.463 101.481 89.147 1.00 82.08 462 GLU D O 1
ATOM 16060 N N . SER F 1 463 ? 123.236 101.072 87.073 1.00 82.25 463 SER D N 1
ATOM 16061 C CA . SER F 1 463 ? 121.897 100.885 86.509 1.00 84.42 463 SER D CA 1
ATOM 16062 C C . SER F 1 463 ? 121.832 99.693 85.547 1.00 84.88 463 SER D C 1
ATOM 16063 O O . SER F 1 463 ? 120.984 99.641 84.658 1.00 81.45 463 SER D O 1
ATOM 16066 N N . LYS F 1 464 ? 122.752 98.749 85.722 1.00 84.04 464 LYS D N 1
ATOM 16067 C CA . LYS F 1 464 ? 122.444 97.367 85.397 1.00 83.33 464 LYS D CA 1
ATOM 16068 C C . LYS F 1 464 ? 121.582 96.967 86.586 1.00 79.90 464 LYS D C 1
ATOM 16069 O O . LYS F 1 464 ? 120.647 96.167 86.469 1.00 78.52 464 LYS D O 1
ATOM 16075 N N . ARG F 1 465 ? 121.917 97.564 87.731 1.00 77.31 465 ARG D N 1
ATOM 16076 C CA . ARG F 1 465 ? 121.072 97.579 88.915 1.00 73.02 465 ARG D CA 1
ATOM 16077 C C . ARG F 1 465 ? 119.861 98.455 88.642 1.00 71.09 465 ARG D C 1
ATOM 16078 O O . ARG F 1 465 ? 119.851 99.655 88.938 1.00 71.33 465 ARG D O 1
ATOM 16086 N N . LEU F 1 466 ? 118.850 97.835 88.046 1.00 71.30 466 LEU D N 1
ATOM 16087 C CA . LEU F 1 466 ? 117.608 98.509 87.742 1.00 70.79 466 LEU D CA 1
ATOM 16088 C C . LEU F 1 466 ? 116.425 97.755 88.312 1.00 71.87 466 LEU D C 1
ATOM 16089 O O . LEU F 1 466 ? 116.312 96.534 88.172 1.00 71.65 466 LEU D O 1
ATOM 16094 N N . ARG F 1 467 ? 115.552 98.512 88.964 1.00 73.03 467 ARG D N 1
ATOM 16095 C CA . ARG F 1 467 ? 114.258 98.025 89.404 1.00 73.49 467 ARG D CA 1
ATOM 16096 C C . ARG F 1 467 ? 113.447 97.836 88.117 1.00 72.33 467 ARG D C 1
ATOM 16097 O O . ARG F 1 467 ? 112.378 97.219 88.111 1.00 72.10 467 ARG D O 1
ATOM 16105 N N . ALA F 1 468 ? 113.996 98.410 87.044 1.00 71.99 468 ALA D N 1
ATOM 16106 C CA . ALA F 1 468 ? 113.716 98.074 85.643 1.00 71.42 468 ALA D CA 1
ATOM 16107 C C . ALA F 1 468 ? 112.308 97.622 85.288 1.00 72.63 468 ALA D C 1
ATOM 16108 O O . ALA F 1 468 ? 112.128 96.634 84.569 1.00 72.65 468 ALA D O 1
ATOM 16110 N N . ASP F 1 469 ? 111.310 98.338 85.789 1.00 73.83 469 ASP D N 1
ATOM 16111 C CA . ASP F 1 469 ? 109.959 98.171 85.281 1.00 74.94 469 ASP D CA 1
ATOM 16112 C C . ASP F 1 469 ? 109.844 99.041 84.031 1.00 74.09 469 ASP D C 1
ATOM 16113 O O . ASP F 1 469 ? 108.891 98.926 83.256 1.00 74.81 469 ASP D O 1
ATOM 16118 N N . GLY F 1 470 ? 110.844 99.906 83.855 1.00 73.99 470 GLY D N 1
ATOM 16119 C CA . GLY F 1 470 ? 111.129 100.550 82.578 1.00 71.41 470 GLY D CA 1
ATOM 16120 C C . GLY F 1 470 ? 111.896 99.580 81.695 1.00 69.54 470 GLY D C 1
ATOM 16121 O O . GLY F 1 470 ? 111.416 98.473 81.439 1.00 68.82 470 GLY D O 1
ATOM 16122 N N . ARG F 1 471 ? 113.092 99.979 81.247 1.00 65.73 471 ARG D N 1
ATOM 16123 C CA . ARG F 1 471 ? 113.893 99.167 80.305 1.00 63.23 471 ARG D CA 1
ATOM 16124 C C . ARG F 1 471 ? 115.418 99.148 80.604 1.00 60.89 471 ARG D C 1
ATOM 16125 O O . ARG F 1 471 ? 115.829 99.546 81.694 1.00 61.12 471 ARG D O 1
ATOM 16133 N N . LYS F 1 472 ? 116.246 98.707 79.645 1.00 59.29 472 LYS D N 1
ATOM 16134 C CA . LYS F 1 472 ? 117.630 98.249 79.943 1.00 57.51 472 LYS D CA 1
ATOM 16135 C C . LYS F 1 472 ? 118.845 98.920 79.241 1.00 55.03 472 LYS D C 1
ATOM 16136 O O . LYS F 1 472 ? 118.754 100.062 78.788 1.00 53.96 472 LYS D O 1
ATOM 16138 N N . VAL F 1 473 ? 119.965 98.181 79.160 1.00 52.83 473 VAL D N 1
ATOM 16139 C CA . VAL F 1 473 ? 121.326 98.728 78.913 1.00 51.06 473 VAL D CA 1
ATOM 16140 C C . VAL F 1 473 ? 122.109 98.020 77.781 1.00 50.56 473 VAL D C 1
ATOM 16141 O O . VAL F 1 473 ? 121.838 96.859 77.476 1.00 51.39 473 VAL D O 1
ATOM 16145 N N . GLY F 1 474 ? 123.080 98.717 77.175 1.00 51.15 474 GLY D N 1
ATOM 16146 C CA . GLY F 1 474 ? 123.925 98.144 76.107 1.00 51.90 474 GLY D CA 1
ATOM 16147 C C . GLY F 1 474 ? 125.343 98.699 75.971 1.00 53.35 474 GLY D C 1
ATOM 16148 O O . GLY F 1 474 ? 125.637 99.800 76.444 1.00 53.14 474 GLY D O 1
ATOM 16149 N N . VAL F 1 475 ? 126.217 97.932 75.311 1.00 54.36 475 VAL D N 1
ATOM 16150 C CA . VAL F 1 475 ? 127.634 98.303 75.112 1.00 55.83 475 VAL D CA 1
ATOM 16151 C C . VAL F 1 475 ? 128.148 98.036 73.687 1.00 59.05 475 VAL D C 1
ATOM 16152 O O . VAL F 1 475 ? 127.447 97.441 72.865 1.00 57.30 475 VAL D O 1
ATOM 16156 N N . GLY F 1 476 ? 129.378 98.477 73.414 1.00 61.09 476 GLY D N 1
ATOM 16157 C CA . GLY F 1 476 ? 130.029 98.271 72.117 1.00 64.13 476 GLY D CA 1
ATOM 16158 C C . GLY F 1 476 ? 131.364 98.989 72.029 1.00 67.06 476 GLY D C 1
ATOM 16159 O O . GLY F 1 476 ? 131.536 100.055 72.618 1.00 65.96 476 GLY D O 1
ATOM 16160 N N . LEU F 1 477 ? 132.309 98.411 71.291 1.00 68.97 477 LEU D N 1
ATOM 16161 C CA . LEU F 1 477 ? 133.648 98.994 71.172 1.00 70.61 477 LEU D CA 1
ATOM 16162 C C . LEU F 1 477 ? 133.979 99.375 69.735 1.00 72.16 477 LEU D C 1
ATOM 16163 O O . LEU F 1 477 ? 133.448 98.788 68.789 1.00 71.82 477 LEU D O 1
ATOM 16168 N N . GLY F 1 478 ? 134.861 100.361 69.583 1.00 71.78 478 GLY D N 1
ATOM 16169 C CA . GLY F 1 478 ? 135.298 100.792 68.266 1.00 72.56 478 GLY D CA 1
ATOM 16170 C C . GLY F 1 478 ? 136.749 101.224 68.224 1.00 72.60 478 GLY D C 1
ATOM 16171 O O . GLY F 1 478 ? 137.140 102.191 68.886 1.00 73.91 478 GLY D O 1
ATOM 16172 N N . VAL F 1 479 ? 137.545 100.483 67.456 1.00 77.09 479 VAL D N 1
ATOM 16173 C CA . VAL F 1 479 ? 138.878 100.923 67.060 1.00 78.84 479 VAL D CA 1
ATOM 16174 C C . VAL F 1 479 ? 138.711 101.634 65.720 1.00 82.94 479 VAL D C 1
ATOM 16175 O O . VAL F 1 479 ? 137.699 101.440 65.037 1.00 82.84 479 VAL D O 1
ATOM 16179 N N . LEU F 1 480 ? 139.684 102.456 65.337 1.00 86.29 480 LEU D N 1
ATOM 16180 C CA . LEU F 1 480 ? 139.539 103.236 64.114 1.00 91.38 480 LEU D CA 1
ATOM 16181 C C . LEU F 1 480 ? 140.751 103.295 63.191 1.00 94.40 480 LEU D C 1
ATOM 16182 O O . LEU F 1 480 ? 141.876 103.546 63.624 1.00 92.64 480 LEU D O 1
ATOM 16187 N N . MET F 1 481 ? 140.490 103.053 61.910 1.00 97.61 481 MET D N 1
ATOM 16188 C CA . MET F 1 481 ? 141.434 103.320 60.833 1.00 101.25 481 MET D CA 1
ATOM 16189 C C . MET F 1 481 ? 141.316 104.805 60.507 1.00 104.10 481 MET D C 1
ATOM 16190 O O . MET F 1 481 ? 140.650 105.194 59.541 1.00 103.61 481 MET D O 1
ATOM 16195 N N . ASP F 1 482 ? 141.948 105.641 61.323 1.00 104.17 482 ASP D N 1
ATOM 16196 C CA . ASP F 1 482 ? 141.604 107.058 61.310 1.00 105.15 482 ASP D CA 1
ATOM 16197 C C . ASP F 1 482 ? 142.723 108.074 61.099 1.00 103.50 482 ASP D C 1
ATOM 16198 O O . ASP F 1 482 ? 142.500 109.260 61.272 1.00 90.94 482 ASP D O 1
ATOM 16203 N N . LYS F 1 483 ? 143.917 107.617 60.736 1.00 105.13 483 LYS D N 1
ATOM 16204 C CA . LYS F 1 483 ? 144.929 108.509 60.170 1.00 105.04 483 LYS D CA 1
ATOM 16205 C C . LYS F 1 483 ? 145.451 107.801 58.933 1.00 107.86 483 LYS D C 1
ATOM 16206 O O . LYS F 1 483 ? 146.462 107.100 58.993 1.00 104.44 483 LYS D O 1
ATOM 16212 N N . ALA F 1 484 ? 144.767 107.981 57.807 1.00 103.25 484 ALA D N 1
ATOM 16213 C CA . ALA F 1 484 ? 145.018 107.143 56.633 1.00 103.01 484 ALA D CA 1
ATOM 16214 C C . ALA F 1 484 ? 146.252 107.514 55.803 1.00 103.94 484 ALA D C 1
ATOM 16215 O O . ALA F 1 484 ? 146.255 107.298 54.588 1.00 104.18 484 ALA D O 1
ATOM 16217 N N . GLY F 1 485 ? 147.290 108.050 56.450 1.00 107.00 485 GLY D N 1
ATOM 16218 C CA . GLY F 1 485 ? 148.505 108.513 55.758 1.00 110.07 485 GLY D CA 1
ATOM 16219 C C . GLY F 1 485 ? 148.858 107.658 54.551 1.00 111.08 485 GLY D C 1
ATOM 16220 O O . GLY F 1 485 ? 149.228 106.498 54.735 1.00 114.63 485 GLY D O 1
ATOM 16221 N N . LEU F 1 486 ? 148.774 108.172 53.312 1.00 106.34 486 LEU D N 1
ATOM 16222 C CA . LEU F 1 486 ? 148.552 109.591 52.894 1.00 101.32 486 LEU D CA 1
ATOM 16223 C C . LEU F 1 486 ? 149.608 110.639 53.303 1.00 95.38 486 LEU D C 1
ATOM 16224 O O . LEU F 1 486 ? 149.329 111.841 53.262 1.00 92.97 486 LEU D O 1
ATOM 16229 N N . GLY F 1 487 ? 150.838 110.222 53.591 1.00 89.85 487 GLY D N 1
ATOM 16230 C CA . GLY F 1 487 ? 151.391 108.959 53.123 1.00 89.08 487 GLY D CA 1
ATOM 16231 C C . GLY F 1 487 ? 151.964 109.238 51.750 1.00 86.86 487 GLY D C 1
ATOM 16232 O O . GLY F 1 487 ? 151.371 108.866 50.739 1.00 87.02 487 GLY D O 1
ATOM 16233 N N . LEU F 1 488 ? 153.119 109.898 51.705 1.00 85.08 488 LEU D N 1
ATOM 16234 C CA . LEU F 1 488 ? 153.908 110.215 52.897 1.00 84.89 488 LEU D CA 1
ATOM 16235 C C . LEU F 1 488 ? 153.505 111.514 53.614 1.00 82.79 488 LEU D C 1
ATOM 16236 O O . LEU F 1 488 ? 153.639 111.623 54.835 1.00 86.20 488 LEU D O 1
ATOM 16241 N N . PHE F 1 489 ? 152.962 112.463 52.860 1.00 75.99 489 PHE D N 1
ATOM 16242 C CA . PHE F 1 489 ? 153.067 113.873 53.226 1.00 70.93 489 PHE D CA 1
ATOM 16243 C C . PHE F 1 489 ? 151.800 114.627 53.627 1.00 65.45 489 PHE D C 1
ATOM 16244 O O . PHE F 1 489 ? 150.695 114.086 53.644 1.00 64.91 489 PHE D O 1
ATOM 16252 N N . GLU F 1 490 ? 152.026 115.895 53.970 1.00 63.48 490 GLU D N 1
ATOM 16253 C CA . GLU F 1 490 ? 151.012 116.935 54.063 1.00 61.88 490 GLU D CA 1
ATOM 16254 C C . GLU F 1 490 ? 151.762 118.254 54.175 1.00 60.97 490 GLU D C 1
ATOM 16255 O O . GLU F 1 490 ? 152.716 118.364 54.947 1.00 62.20 490 GLU D O 1
ATOM 16261 N N . THR F 1 491 ? 151.344 119.251 53.403 1.00 57.42 491 THR D N 1
ATOM 16262 C CA . THR F 1 491 ? 152.054 120.527 53.376 1.00 55.62 491 THR D CA 1
ATOM 16263 C C . THR F 1 491 ? 151.548 121.498 54.432 1.00 53.45 491 THR D C 1
ATOM 16264 O O . THR F 1 491 ? 150.404 121.413 54.883 1.00 53.93 491 THR D O 1
ATOM 16268 N N . GLY F 1 492 ? 152.423 122.421 54.813 1.00 52.42 492 GLY D N 1
ATOM 16269 C CA . GLY F 1 492 ? 152.094 123.490 55.741 1.00 51.06 492 GLY D CA 1
ATOM 16270 C C . GLY F 1 492 ? 153.098 124.613 55.596 1.00 50.43 492 GLY D C 1
ATOM 16271 O O . GLY F 1 492 ? 154.185 124.418 55.048 1.00 55.12 492 GLY D O 1
ATOM 16272 N N . GLY F 1 493 ? 152.734 125.791 56.083 1.00 48.36 493 GLY D N 1
ATOM 16273 C CA . GLY F 1 493 ? 153.612 126.950 56.025 1.00 47.48 493 GLY D CA 1
ATOM 16274 C C . GLY F 1 493 ? 153.188 127.988 57.037 1.00 46.98 493 GLY D C 1
ATOM 16275 O O . GLY F 1 493 ? 151.999 128.220 57.231 1.00 47.73 493 GLY D O 1
ATOM 16276 N N . VAL F 1 494 ? 154.166 128.603 57.691 1.00 47.26 494 VAL D N 1
ATOM 16277 C CA . VAL F 1 494 ? 153.906 129.655 58.668 1.00 47.90 494 VAL D CA 1
ATOM 16278 C C . VAL F 1 494 ? 154.654 130.902 58.216 1.00 49.25 494 VAL D C 1
ATOM 16279 O O . VAL F 1 494 ? 155.787 130.795 57.755 1.00 51.85 494 VAL D O 1
ATOM 16283 N N . GLU F 1 495 ? 154.025 132.071 58.336 1.00 49.37 495 GLU D N 1
ATOM 16284 C CA . GLU F 1 495 ? 154.676 133.329 57.971 1.00 50.90 495 GLU D CA 1
ATOM 16285 C C . GLU F 1 495 ? 154.458 134.440 58.993 1.00 48.60 495 GLU D C 1
ATOM 16286 O O . GLU F 1 495 ? 153.320 134.765 59.344 1.00 48.51 495 GLU D O 1
ATOM 16292 N N . VAL F 1 496 ? 155.565 135.014 59.459 1.00 47.43 496 VAL D N 1
ATOM 16293 C CA . VAL F 1 496 ? 155.539 136.171 60.351 1.00 46.77 496 VAL D CA 1
ATOM 16294 C C . VAL F 1 496 ? 155.456 137.439 59.497 1.00 46.88 496 VAL D C 1
ATOM 16295 O O . VAL F 1 496 ? 155.751 137.405 58.299 1.00 47.35 496 VAL D O 1
ATOM 16299 N N . SER F 1 497 ? 155.063 138.554 60.109 1.00 47.97 497 SER D N 1
ATOM 16300 C CA . SER F 1 497 ? 154.767 139.771 59.356 1.00 49.25 497 SER D CA 1
ATOM 16301 C C . SER F 1 497 ? 155.239 141.070 60.004 1.00 51.43 497 SER D C 1
ATOM 16302 O O . SER F 1 497 ? 155.666 141.096 61.158 1.00 52.23 497 SER D O 1
ATOM 16305 N N . ARG F 1 498 ? 155.145 142.143 59.220 1.00 53.65 498 ARG D N 1
ATOM 16306 C CA . ARG F 1 498 ? 155.411 143.507 59.659 1.00 56.02 498 ARG D CA 1
ATOM 16307 C C . ARG F 1 498 ? 154.265 144.046 60.523 1.00 56.17 498 ARG D C 1
ATOM 16308 O O . ARG F 1 498 ? 154.507 144.662 61.564 1.00 56.39 498 ARG D O 1
ATOM 16316 N N . ALA F 1 499 ? 153.028 143.819 60.085 1.00 55.83 499 ALA D N 1
ATOM 16317 C CA . ALA F 1 499 ? 151.885 143.939 60.976 1.00 55.10 499 ALA D CA 1
ATOM 16318 C C . ALA F 1 499 ? 151.965 142.715 61.876 1.00 55.05 499 ALA D C 1
ATOM 16319 O O . ALA F 1 499 ? 152.354 141.640 61.422 1.00 54.56 499 ALA D O 1
ATOM 16321 N N . GLY F 1 500 ? 151.616 142.882 63.148 1.00 55.12 500 GLY D N 1
ATOM 16322 C CA . GLY F 1 500 ? 151.820 141.844 64.163 1.00 55.50 500 GLY D CA 1
ATOM 16323 C C . GLY F 1 500 ? 151.460 140.413 63.792 1.00 53.90 500 GLY D C 1
ATOM 16324 O O . GLY F 1 500 ? 152.068 139.468 64.284 1.00 55.90 500 GLY D O 1
ATOM 16325 N N . ARG F 1 501 ? 150.487 140.262 62.901 1.00 53.06 501 ARG D N 1
ATOM 16326 C CA . ARG F 1 501 ? 149.836 138.976 62.631 1.00 51.61 501 ARG D CA 1
ATOM 16327 C C . ARG F 1 501 ? 150.721 137.864 62.047 1.00 49.01 501 ARG D C 1
ATOM 16328 O O . ARG F 1 501 ? 151.811 138.114 61.531 1.00 49.06 501 ARG D O 1
ATOM 16336 N N . VAL F 1 502 ? 150.225 136.631 62.155 1.00 47.66 502 VAL D N 1
ATOM 16337 C CA . VAL F 1 502 ? 150.898 135.438 61.640 1.00 46.56 502 VAL D CA 1
ATOM 16338 C C . VAL F 1 502 ? 149.974 134.733 60.644 1.00 46.87 502 VAL D C 1
ATOM 16339 O O . VAL F 1 502 ? 148.757 134.694 60.836 1.00 48.29 502 VAL D O 1
ATOM 16343 N N . THR F 1 503 ? 150.552 134.179 59.581 1.00 46.95 503 THR D N 1
ATOM 16344 C CA . THR F 1 503 ? 149.771 133.476 58.564 1.00 47.33 503 THR D CA 1
ATOM 16345 C C . THR F 1 503 ? 150.205 132.020 58.464 1.00 48.27 503 THR D C 1
ATOM 16346 O O . THR F 1 503 ? 151.399 131.724 58.497 1.00 48.34 503 THR D O 1
ATOM 16350 N N . VAL F 1 504 ? 149.234 131.117 58.349 1.00 49.24 504 VAL D N 1
ATOM 16351 C CA . VAL F 1 504 ? 149.524 129.696 58.166 1.00 50.74 504 VAL D CA 1
ATOM 16352 C C . VAL F 1 504 ? 148.824 129.152 56.923 1.00 51.50 504 VAL D C 1
ATOM 16353 O O . VAL F 1 504 ? 147.595 129.150 56.845 1.00 52.24 504 VAL D O 1
ATOM 16357 N N . LYS F 1 505 ? 149.621 128.713 55.952 1.00 50.81 505 LYS D N 1
ATOM 16358 C CA . LYS F 1 505 ? 149.110 128.000 54.785 1.00 50.41 505 LYS D CA 1
ATOM 16359 C C . LYS F 1 505 ? 149.109 126.513 55.108 1.00 46.94 505 LYS D C 1
ATOM 16360 O O . LYS F 1 505 ? 150.029 126.018 55.760 1.00 48.70 505 LYS D O 1
ATOM 16366 N N . THR F 1 506 ? 148.084 125.800 54.654 1.00 46.85 506 THR D N 1
ATOM 16367 C CA . THR F 1 506 ? 147.998 124.360 54.895 1.00 46.05 506 THR D CA 1
ATOM 16368 C C . THR F 1 506 ? 147.202 123.629 53.816 1.00 45.16 506 THR D C 1
ATOM 16369 O O . THR F 1 506 ? 146.329 124.213 53.171 1.00 47.93 506 THR D O 1
ATOM 16373 N N . GLY F 1 507 ? 147.515 122.348 53.635 1.00 46.44 507 GLY D N 1
ATOM 16374 C CA . GLY F 1 507 ? 146.768 121.484 52.726 1.00 47.45 507 GLY D CA 1
ATOM 16375 C C . GLY F 1 507 ? 145.496 120.947 53.359 1.00 46.07 507 GLY D C 1
ATOM 16376 O O . GLY F 1 507 ? 144.850 120.054 52.808 1.00 51.68 507 GLY D O 1
ATOM 16377 N N . GLY F 1 508 ? 145.141 121.493 54.520 1.00 50.58 508 GLY D N 1
ATOM 16378 C CA . GLY F 1 508 ? 143.921 121.114 55.227 1.00 52.68 508 GLY D CA 1
ATOM 16379 C C . GLY F 1 508 ? 142.690 121.767 54.629 1.00 56.22 508 GLY D C 1
ATOM 16380 O O . GLY F 1 508 ? 142.792 122.574 53.700 1.00 56.01 508 GLY D O 1
ATOM 16381 N N . SER F 1 509 ? 141.523 121.413 55.162 1.00 58.62 509 SER D N 1
ATOM 16382 C CA . SER F 1 509 ? 140.251 121.944 54.674 1.00 59.98 509 SER D CA 1
ATOM 16383 C C . SER F 1 509 ? 139.229 122.046 55.801 1.00 60.53 509 SER D C 1
ATOM 16384 O O . SER F 1 509 ? 138.871 121.039 56.418 1.00 60.73 509 SER D O 1
ATOM 16387 N N . SER F 1 510 ? 138.761 123.265 56.060 1.00 60.73 510 SER D N 1
ATOM 16388 C CA . SER F 1 510 ? 137.782 123.503 57.116 1.00 60.44 510 SER D CA 1
ATOM 16389 C C . SER F 1 510 ? 136.384 123.073 56.683 1.00 57.42 510 SER D C 1
ATOM 16390 O O . SER F 1 510 ? 135.624 123.854 56.102 1.00 59.34 510 SER D O 1
ATOM 16393 N N . VAL F 1 511 ? 136.063 121.814 56.965 1.00 56.60 511 VAL D N 1
ATOM 16394 C CA . VAL F 1 511 ? 134.716 121.299 56.762 1.00 55.40 511 VAL D CA 1
ATOM 16395 C C . VAL F 1 511 ? 133.839 121.809 57.907 1.00 54.89 511 VAL D C 1
ATOM 16396 O O . VAL F 1 511 ? 132.609 121.723 57.858 1.00 56.28 511 VAL D O 1
ATOM 16400 N N . GLY F 1 512 ? 134.496 122.357 58.928 1.00 56.67 512 GLY D N 1
ATOM 16401 C CA . GLY F 1 512 ? 133.828 122.954 60.076 1.00 57.57 512 GLY D CA 1
ATOM 16402 C C . GLY F 1 512 ? 134.034 122.156 61.347 1.00 59.44 512 GLY D C 1
ATOM 16403 O O . GLY F 1 512 ? 133.118 122.006 62.142 1.00 59.24 512 GLY D O 1
ATOM 16404 N N . GLN F 1 513 ? 135.243 121.644 61.539 1.00 59.97 513 GLN D N 1
ATOM 16405 C CA . GLN F 1 513 ? 135.550 120.794 62.685 1.00 60.86 513 GLN D CA 1
ATOM 16406 C C . GLN F 1 513 ? 136.653 121.417 63.534 1.00 61.65 513 GLN D C 1
ATOM 16407 O O . GLN F 1 513 ? 137.079 120.843 64.539 1.00 62.10 513 GLN D O 1
ATOM 16413 N N . GLY F 1 514 ? 137.100 122.600 63.120 1.00 62.68 514 GLY D N 1
ATOM 16414 C CA . GLY F 1 514 ? 138.155 123.309 63.821 1.00 63.08 514 GLY D CA 1
ATOM 16415 C C . GLY F 1 514 ? 139.535 122.800 63.459 1.00 66.90 514 GLY D C 1
ATOM 16416 O O . GLY F 1 514 ? 140.200 122.161 64.276 1.00 60.54 514 GLY D O 1
ATOM 16417 N N . ILE F 1 515 ? 139.955 123.063 62.225 1.00 66.10 515 ILE D N 1
ATOM 16418 C CA . ILE F 1 515 ? 141.351 122.882 61.837 1.00 67.42 515 ILE D CA 1
ATOM 16419 C C . ILE F 1 515 ? 142.062 124.207 62.076 1.00 66.12 515 ILE D C 1
ATOM 16420 O O . ILE F 1 515 ? 143.102 124.259 62.739 1.00 65.74 515 ILE D O 1
ATOM 16425 N N . GLU F 1 516 ? 141.468 125.273 61.540 1.00 65.06 516 GLU D N 1
ATOM 16426 C CA . GLU F 1 516 ? 142.007 126.628 61.629 1.00 63.75 516 GLU D CA 1
ATOM 16427 C C . GLU F 1 516 ? 142.248 127.090 63.066 1.00 63.70 516 GLU D C 1
ATOM 16428 O O . GLU F 1 516 ? 142.973 128.058 63.299 1.00 62.30 516 GLU D O 1
ATOM 16434 N N . THR F 1 517 ? 141.630 126.400 64.021 1.00 61.61 517 THR D N 1
ATOM 16435 C CA . THR F 1 517 ? 141.845 126.680 65.436 1.00 60.41 517 THR D CA 1
ATOM 16436 C C . THR F 1 517 ? 142.979 125.814 65.985 1.00 57.94 517 THR D C 1
ATOM 16437 O O . THR F 1 517 ? 143.905 126.323 66.626 1.00 57.71 517 THR D O 1
ATOM 16441 N N . VAL F 1 518 ? 142.891 124.507 65.732 1.00 56.97 518 VAL D N 1
ATOM 16442 C CA . VAL F 1 518 ? 143.889 123.542 66.195 1.00 55.50 518 VAL D CA 1
ATOM 16443 C C . VAL F 1 518 ? 145.294 123.921 65.727 1.00 54.79 518 VAL D C 1
ATOM 16444 O O . VAL F 1 518 ? 146.218 124.001 66.539 1.00 54.05 518 VAL D O 1
ATOM 16448 N N . LEU F 1 519 ? 145.438 124.168 64.425 1.00 54.79 519 LEU D N 1
ATOM 16449 C CA . LEU F 1 519 ? 146.721 124.558 63.840 1.00 54.53 519 LEU D CA 1
ATOM 16450 C C . LEU F 1 519 ? 147.255 125.842 64.456 1.00 55.53 519 LEU D C 1
ATOM 16451 O O . LEU F 1 519 ? 148.458 125.963 64.697 1.00 55.47 519 LEU D O 1
ATOM 16456 N N . ALA F 1 520 ? 146.355 126.794 64.700 1.00 56.52 520 ALA D N 1
ATOM 16457 C CA . ALA F 1 520 ? 146.710 128.068 65.317 1.00 57.97 520 ALA D CA 1
ATOM 16458 C C . ALA F 1 520 ? 147.320 127.862 66.699 1.00 57.63 520 ALA D C 1
ATOM 16459 O O . ALA F 1 520 ? 148.272 128.547 67.063 1.00 57.52 520 ALA D O 1
ATOM 16461 N N . GLN F 1 521 ? 146.772 126.913 67.457 1.00 57.11 521 GLN D N 1
ATOM 16462 C CA . GLN F 1 521 ? 147.315 126.553 68.766 1.00 56.61 521 GLN D CA 1
ATOM 16463 C C . GLN F 1 521 ? 148.700 125.931 68.622 1.00 54.64 521 GLN D C 1
ATOM 16464 O O . GLN F 1 521 ? 149.651 126.362 69.278 1.00 55.26 521 GLN D O 1
ATOM 16470 N N . ILE F 1 522 ? 148.798 124.918 67.760 1.00 54.07 522 ILE D N 1
ATOM 16471 C CA . ILE F 1 522 ? 150.062 124.238 67.465 1.00 53.20 522 ILE D CA 1
ATOM 16472 C C . ILE F 1 522 ? 151.165 125.249 67.148 1.00 53.80 522 ILE D C 1
ATOM 16473 O O . ILE F 1 522 ? 152.265 125.176 67.702 1.00 54.09 522 ILE D O 1
ATOM 16478 N N . VAL F 1 523 ? 150.849 126.196 66.267 1.00 53.90 523 VAL D N 1
ATOM 16479 C CA . VAL F 1 523 ? 151.771 127.267 65.897 1.00 54.19 523 VAL D CA 1
ATOM 16480 C C . VAL F 1 523 ? 152.003 128.212 67.077 1.00 54.74 523 VAL D C 1
ATOM 16481 O O . VAL F 1 523 ? 153.142 128.597 67.347 1.00 55.04 523 VAL D O 1
ATOM 16485 N N . ALA F 1 524 ? 150.925 128.563 67.780 1.00 55.81 524 ALA D N 1
ATOM 16486 C CA . ALA F 1 524 ? 150.999 129.423 68.964 1.00 56.66 524 ALA D CA 1
ATOM 16487 C C . ALA F 1 524 ? 151.966 128.874 70.005 1.00 58.22 524 ALA D C 1
ATOM 16488 O O . ALA F 1 524 ? 152.818 129.605 70.519 1.00 57.86 524 ALA D O 1
ATOM 16490 N N . GLU F 1 525 ? 151.820 127.583 70.301 1.00 59.21 525 GLU D N 1
ATOM 16491 C CA . GLU F 1 525 ? 152.659 126.877 71.263 1.00 61.58 525 GLU D CA 1
ATOM 16492 C C . GLU F 1 525 ? 154.144 127.018 70.941 1.00 61.24 525 GLU D C 1
ATOM 16493 O O . GLU F 1 525 ? 154.946 127.355 71.814 1.00 61.40 525 GLU D O 1
ATOM 16499 N N . GLU F 1 526 ? 154.491 126.768 69.682 1.00 60.58 526 GLU D N 1
ATOM 16500 C CA . GLU F 1 526 ? 155.884 126.715 69.256 1.00 60.55 526 GLU D CA 1
ATOM 16501 C C . GLU F 1 526 ? 156.492 128.094 69.013 1.00 58.04 526 GLU D C 1
ATOM 16502 O O . GLU F 1 526 ? 157.705 128.274 69.148 1.00 57.61 526 GLU D O 1
ATOM 16508 N N . LEU F 1 527 ? 155.650 129.059 68.653 1.00 56.20 527 LEU D N 1
ATOM 16509 C CA . LEU F 1 527 ? 156.117 130.406 68.328 1.00 54.89 527 LEU D CA 1
ATOM 16510 C C . LEU F 1 527 ? 155.982 131.408 69.467 1.00 54.46 527 LEU D C 1
ATOM 16511 O O . LEU F 1 527 ? 156.519 132.517 69.387 1.00 54.37 527 LEU D O 1
ATOM 16516 N N . GLN F 1 528 ? 155.273 131.008 70.522 1.00 55.19 528 GLN D N 1
ATOM 16517 C CA . GLN F 1 528 ? 154.953 131.883 71.652 1.00 55.60 528 GLN D CA 1
ATOM 16518 C C . GLN F 1 528 ? 154.209 133.141 71.202 1.00 55.68 528 GLN D C 1
ATOM 16519 O O . GLN F 1 528 ? 154.546 134.263 71.595 1.00 57.39 528 GLN D O 1
ATOM 16525 N N . ILE F 1 529 ? 153.199 132.934 70.363 1.00 56.73 529 ILE D N 1
ATOM 16526 C CA . ILE F 1 529 ? 152.328 134.007 69.903 1.00 57.58 529 ILE D CA 1
ATOM 16527 C C . ILE F 1 529 ? 150.890 133.567 70.126 1.00 58.97 529 ILE D C 1
ATOM 16528 O O . ILE F 1 529 ? 150.523 132.448 69.773 1.00 58.69 529 ILE D O 1
ATOM 16533 N N . ALA F 1 530 ? 150.088 134.445 70.724 1.00 60.17 530 ALA D N 1
ATOM 16534 C CA . ALA F 1 530 ? 148.668 134.181 70.947 1.00 61.47 530 ALA D CA 1
ATOM 16535 C C . ALA F 1 530 ? 147.994 133.661 69.674 1.00 62.45 530 ALA D C 1
ATOM 16536 O O . ALA F 1 530 ? 148.281 134.152 68.579 1.00 61.66 530 ALA D O 1
ATOM 16538 N N . PRO F 1 531 ? 147.102 132.658 69.813 1.00 63.58 531 PRO D N 1
ATOM 16539 C CA . PRO F 1 531 ? 146.401 132.083 68.662 1.00 64.03 531 PRO D CA 1
ATOM 16540 C C . PRO F 1 531 ? 145.451 133.069 67.979 1.00 64.00 531 PRO D C 1
ATOM 16541 O O . PRO F 1 531 ? 144.969 132.790 66.880 1.00 64.16 531 PRO D O 1
ATOM 16545 N N . GLU F 1 532 ? 145.182 134.200 68.631 1.00 65.50 532 GLU D N 1
ATOM 16546 C CA . GLU F 1 532 ? 144.397 135.275 68.024 1.00 66.84 532 GLU D CA 1
ATOM 16547 C C . GLU F 1 532 ? 145.154 135.916 66.864 1.00 66.57 532 GLU D C 1
ATOM 16548 O O . GLU F 1 532 ? 144.592 136.132 65.794 1.00 69.26 532 GLU D O 1
ATOM 16554 N N . ASN F 1 533 ? 146.432 136.215 67.077 1.00 65.71 533 ASN D N 1
ATOM 16555 C CA . ASN F 1 533 ? 147.240 136.870 66.050 1.00 65.35 533 ASN D CA 1
ATOM 16556 C C . ASN F 1 533 ? 147.483 136.011 64.808 1.00 63.39 533 ASN D C 1
ATOM 16557 O O . ASN F 1 533 ? 147.846 136.533 63.754 1.00 61.34 533 ASN D O 1
ATOM 16562 N N . ILE F 1 534 ? 147.268 134.704 64.934 1.00 61.56 534 ILE D N 1
ATOM 16563 C CA . ILE F 1 534 ? 147.496 133.773 63.831 1.00 59.77 534 ILE D CA 1
ATOM 16564 C C . ILE F 1 534 ? 146.240 133.583 62.982 1.00 59.10 534 ILE D C 1
ATOM 16565 O O . ILE F 1 534 ? 145.155 133.318 63.502 1.00 59.76 534 ILE D O 1
ATOM 16570 N N . ASP F 1 535 ? 146.405 133.743 61.672 1.00 58.48 535 ASP D N 1
ATOM 16571 C CA . ASP F 1 535 ? 145.350 133.472 60.705 1.00 59.09 535 ASP D CA 1
ATOM 16572 C C . ASP F 1 535 ? 145.750 132.240 59.917 1.00 57.78 535 ASP D C 1
ATOM 16573 O O . ASP F 1 535 ? 146.941 131.968 59.741 1.00 56.52 535 ASP D O 1
ATOM 16578 N N . ILE F 1 536 ? 144.760 131.498 59.435 1.00 56.66 536 ILE D N 1
ATOM 16579 C CA . ILE F 1 536 ? 145.035 130.301 58.649 1.00 55.44 536 ILE D CA 1
ATOM 16580 C C . ILE F 1 536 ? 144.359 130.348 57.284 1.00 54.54 536 ILE D C 1
ATOM 16581 O O . ILE F 1 536 ? 143.159 130.613 57.175 1.00 54.38 536 ILE D O 1
ATOM 16586 N N . VAL F 1 537 ? 145.159 130.097 56.251 1.00 54.35 537 VAL D N 1
ATOM 16587 C CA . VAL F 1 537 ? 144.681 130.055 54.875 1.00 54.36 537 VAL D CA 1
ATOM 16588 C C . VAL F 1 537 ? 144.760 128.622 54.351 1.00 54.13 537 VAL D C 1
ATOM 16589 O O . VAL F 1 537 ? 145.756 127.923 54.562 1.00 54.01 537 VAL D O 1
ATOM 16593 N N . HIS F 1 538 ? 143.703 128.189 53.672 1.00 53.99 538 HIS D N 1
ATOM 16594 C CA . HIS F 1 538 ? 143.644 126.836 53.132 1.00 54.00 538 HIS D CA 1
ATOM 16595 C C . HIS F 1 538 ? 142.858 126.773 51.855 1.00 52.15 538 HIS D C 1
ATOM 16596 O O . HIS F 1 538 ? 142.098 127.692 51.539 1.00 51.40 538 HIS D O 1
ATOM 16603 N N . SER F 1 539 ? 143.050 125.678 51.117 1.00 51.08 539 SER D N 1
ATOM 16604 C CA . SER F 1 539 ? 142.265 125.340 49.919 1.00 50.27 539 SER D CA 1
ATOM 16605 C C . SER F 1 539 ? 142.230 126.429 48.841 1.00 49.68 539 SER D C 1
ATOM 16606 O O . SER F 1 539 ? 141.214 126.639 48.167 1.00 49.00 539 SER D O 1
ATOM 16609 N N . ASP F 1 540 ? 143.364 127.105 48.682 1.00 50.80 540 ASP D N 1
ATOM 16610 C CA . ASP F 1 540 ? 143.519 128.165 47.702 1.00 51.96 540 ASP D CA 1
ATOM 16611 C C . ASP F 1 540 ? 144.766 127.833 46.890 1.00 53.43 540 ASP D C 1
ATOM 16612 O O . ASP F 1 540 ? 145.868 128.291 47.205 1.00 53.83 540 ASP D O 1
ATOM 16617 N N . THR F 1 541 ? 144.583 127.026 45.846 1.00 54.19 541 THR D N 1
ATOM 16618 C CA . THR F 1 541 ? 145.697 126.338 45.174 1.00 55.22 541 THR D CA 1
ATOM 16619 C C . THR F 1 541 ? 146.715 127.227 44.451 1.00 57.95 541 THR D C 1
ATOM 16620 O O . THR F 1 541 ? 147.624 126.720 43.791 1.00 56.41 541 THR D O 1
ATOM 16624 N N . GLU F 1 542 ? 146.568 128.542 44.580 1.00 59.45 542 GLU D N 1
ATOM 16625 C CA . GLU F 1 542 ? 147.560 129.470 44.047 1.00 62.67 542 GLU D CA 1
ATOM 16626 C C . GLU F 1 542 ? 148.650 129.706 45.087 1.00 62.00 542 GLU D C 1
ATOM 16627 O O . GLU F 1 542 ? 149.839 129.729 44.760 1.00 61.77 542 GLU D O 1
ATOM 16633 N N . LEU F 1 543 ? 148.236 129.873 46.340 1.00 61.57 543 LEU D N 1
ATOM 16634 C CA . LEU F 1 543 ? 149.165 129.911 47.461 1.00 61.09 543 LEU D CA 1
ATOM 16635 C C . LEU F 1 543 ? 149.684 128.510 47.737 1.00 62.00 543 LEU D C 1
ATOM 16636 O O . LEU F 1 543 ? 150.867 128.322 48.019 1.00 62.41 543 LEU D O 1
ATOM 16641 N N . ILE F 1 544 ? 148.781 127.536 47.645 1.00 62.56 544 ILE D N 1
ATOM 16642 C CA . ILE F 1 544 ? 149.068 126.156 48.014 1.00 63.04 544 ILE D CA 1
ATOM 16643 C C . ILE F 1 544 ? 148.960 125.248 46.784 1.00 62.57 544 ILE D C 1
ATOM 16644 O O . ILE F 1 544 ? 147.903 124.665 46.527 1.00 61.98 544 ILE D O 1
ATOM 16649 N N . PRO F 1 545 ? 150.066 125.120 46.024 1.00 62.07 545 PRO D N 1
ATOM 16650 C CA . PRO F 1 545 ? 150.074 124.332 44.791 1.00 61.91 545 PRO D CA 1
ATOM 16651 C C . PRO F 1 545 ? 149.894 122.843 45.062 1.00 61.34 545 PRO D C 1
ATOM 16652 O O . PRO F 1 545 ? 149.479 122.100 44.170 1.00 61.30 545 PRO D O 1
ATOM 16656 N N . ASP F 1 546 ? 150.201 122.420 46.286 1.00 60.57 546 ASP D N 1
ATOM 16657 C CA . ASP F 1 546 ? 150.104 121.017 46.665 1.00 59.33 546 ASP D CA 1
ATOM 16658 C C . ASP F 1 546 ? 149.659 120.840 48.114 1.00 57.88 546 ASP D C 1
ATOM 16659 O O . ASP F 1 546 ? 150.222 121.442 49.027 1.00 58.24 546 ASP D O 1
ATOM 16664 N N . GLY F 1 547 ? 148.632 120.015 48.291 1.00 57.87 547 GLY D N 1
ATOM 16665 C CA . GLY F 1 547 ? 148.161 119.569 49.599 1.00 56.98 547 GLY D CA 1
ATOM 16666 C C . GLY F 1 547 ? 147.440 118.252 49.386 1.00 56.85 547 GLY D C 1
ATOM 16667 O O . GLY F 1 547 ? 147.086 117.919 48.251 1.00 56.83 547 GLY D O 1
ATOM 16668 N N . VAL F 1 548 ? 147.223 117.497 50.460 1.00 56.96 548 VAL D N 1
ATOM 16669 C CA . VAL F 1 548 ? 146.540 116.205 50.351 1.00 57.22 548 VAL D CA 1
ATOM 16670 C C . VAL F 1 548 ? 145.030 116.366 50.521 1.00 57.82 548 VAL D C 1
ATOM 16671 O O . VAL F 1 548 ? 144.264 115.970 49.644 1.00 61.51 548 VAL D O 1
ATOM 16675 N N . GLY F 1 549 ? 144.613 116.943 51.647 1.00 59.16 549 GLY D N 1
ATOM 16676 C CA . GLY F 1 549 ? 143.195 117.172 51.933 1.00 61.39 549 GLY D CA 1
ATOM 16677 C C . GLY F 1 549 ? 142.803 116.850 53.363 1.00 62.67 549 GLY D C 1
ATOM 16678 O O . GLY F 1 549 ? 143.641 116.886 54.267 1.00 62.92 549 GLY D O 1
ATOM 16679 N N . SER F 1 550 ? 141.523 116.539 53.566 1.00 64.38 550 SER D N 1
ATOM 16680 C CA . SER F 1 550 ? 140.991 116.234 54.897 1.00 64.62 550 SER D CA 1
ATOM 16681 C C . SER F 1 550 ? 139.910 115.149 54.867 1.00 66.67 550 SER D C 1
ATOM 16682 O O . SER F 1 550 ? 138.739 115.423 54.584 1.00 66.39 550 SER D O 1
ATOM 16685 N N . TRP F 1 551 ? 140.328 113.917 55.159 1.00 68.73 551 TRP D N 1
ATOM 16686 C CA . TRP F 1 551 ? 139.429 112.770 55.332 1.00 70.27 551 TRP D CA 1
ATOM 16687 C C . TRP F 1 551 ? 140.118 111.758 56.196 1.00 68.06 551 TRP D C 1
ATOM 16688 O O . TRP F 1 551 ? 141.344 111.719 56.238 1.00 68.02 551 TRP D O 1
ATOM 16699 N N . SER F 1 552 ? 139.343 110.909 56.868 1.00 67.36 552 SER D N 1
ATOM 16700 C CA . SER F 1 552 ? 139.895 109.884 57.761 1.00 66.76 552 SER D CA 1
ATOM 16701 C C . SER F 1 552 ? 140.694 110.512 58.906 1.00 66.63 552 SER D C 1
ATOM 16702 O O . SER F 1 552 ? 141.925 110.493 58.903 1.00 67.14 552 SER D O 1
ATOM 16705 N N . SER F 1 553 ? 139.959 111.071 59.868 1.00 67.88 553 SER D N 1
ATOM 16706 C CA . SER F 1 553 ? 140.486 111.755 61.061 1.00 69.07 553 SER D CA 1
ATOM 16707 C C . SER F 1 553 ? 142.011 111.966 61.120 1.00 68.60 553 SER D C 1
ATOM 16708 O O . SER F 1 553 ? 142.682 111.409 61.981 1.00 69.68 553 SER D O 1
ATOM 16711 N N . ARG F 1 554 ? 142.539 112.812 60.240 1.00 66.75 554 ARG D N 1
ATOM 16712 C CA . ARG F 1 554 ? 143.986 112.867 59.993 1.00 66.88 554 ARG D CA 1
ATOM 16713 C C . ARG F 1 554 ? 144.664 114.215 60.236 1.00 66.49 554 ARG D C 1
ATOM 16714 O O . ARG F 1 554 ? 145.788 114.265 60.743 1.00 67.93 554 ARG D O 1
ATOM 16722 N N . SER F 1 555 ? 143.981 115.297 59.864 1.00 65.74 555 SER D N 1
ATOM 16723 C CA . SER F 1 555 ? 144.629 116.589 59.591 1.00 64.44 555 SER D CA 1
ATOM 16724 C C . SER F 1 555 ? 145.515 117.182 60.684 1.00 63.05 555 SER D C 1
ATOM 16725 O O . SER F 1 555 ? 146.311 118.071 60.394 1.00 62.09 555 SER D O 1
ATOM 16728 N N . THR F 1 556 ? 145.397 116.715 61.925 1.00 63.29 556 THR D N 1
ATOM 16729 C CA . THR F 1 556 ? 146.226 117.281 62.997 1.00 64.01 556 THR D CA 1
ATOM 16730 C C . THR F 1 556 ? 147.683 116.824 62.960 1.00 65.82 556 THR D C 1
ATOM 16731 O O . THR F 1 556 ? 148.570 117.642 62.741 1.00 65.22 556 THR D O 1
ATOM 16735 N N . VAL F 1 557 ? 147.947 115.534 63.170 1.00 67.59 557 VAL D N 1
ATOM 16736 C CA . VAL F 1 557 ? 149.345 115.081 63.203 1.00 69.26 557 VAL D CA 1
ATOM 16737 C C . VAL F 1 557 ? 150.033 115.284 61.849 1.00 67.90 557 VAL D C 1
ATOM 16738 O O . VAL F 1 557 ? 151.243 115.500 61.795 1.00 66.95 557 VAL D O 1
ATOM 16742 N N . LEU F 1 558 ? 149.255 115.229 60.768 1.00 66.06 558 LEU D N 1
ATOM 16743 C CA . LEU F 1 558 ? 149.783 115.475 59.430 1.00 63.45 558 LEU D CA 1
ATOM 16744 C C . LEU F 1 558 ? 150.002 116.967 59.179 1.00 60.23 558 LEU D C 1
ATOM 16745 O O . LEU F 1 558 ? 151.145 117.428 59.147 1.00 59.90 558 LEU D O 1
ATOM 16750 N N . ALA F 1 559 ? 148.911 117.714 59.014 1.00 57.76 559 ALA D N 1
ATOM 16751 C CA . ALA F 1 559 ? 148.988 119.148 58.717 1.00 56.08 559 ALA D CA 1
ATOM 16752 C C . ALA F 1 559 ? 149.426 119.986 59.920 1.00 54.73 559 ALA D C 1
ATOM 16753 O O . ALA F 1 559 ? 150.033 121.046 59.753 1.00 54.54 559 ALA D O 1
ATOM 16755 N N . GLY F 1 560 ? 149.109 119.517 61.124 1.00 54.99 560 GLY D N 1
ATOM 16756 C CA . GLY F 1 560 ? 149.624 120.129 62.349 1.00 54.52 560 GLY D CA 1
ATOM 16757 C C . GLY F 1 560 ? 151.094 119.804 62.516 1.00 55.15 560 GLY D C 1
ATOM 16758 O O . GLY F 1 560 ? 151.859 120.604 63.057 1.00 54.09 560 GLY D O 1
ATOM 16759 N N . GLY F 1 561 ? 151.480 118.621 62.042 1.00 55.17 561 GLY D N 1
ATOM 16760 C CA . GLY F 1 561 ? 152.880 118.212 61.991 1.00 56.55 561 GLY D CA 1
ATOM 16761 C C . GLY F 1 561 ? 153.661 119.005 60.960 1.00 56.98 561 GLY D C 1
ATOM 16762 O O . GLY F 1 561 ? 154.874 119.176 61.090 1.00 57.48 561 GLY D O 1
ATOM 16763 N N . ALA F 1 562 ? 152.960 119.485 59.934 1.00 58.57 562 ALA D N 1
ATOM 16764 C CA . ALA F 1 562 ? 153.543 120.385 58.944 1.00 59.24 562 ALA D CA 1
ATOM 16765 C C . ALA F 1 562 ? 153.777 121.748 59.573 1.00 59.65 562 ALA D C 1
ATOM 16766 O O . ALA F 1 562 ? 154.869 122.316 59.467 1.00 60.10 562 ALA D O 1
ATOM 16768 N N . ALA F 1 563 ? 152.739 122.252 60.239 1.00 59.99 563 ALA D N 1
ATOM 16769 C CA . ALA F 1 563 ? 152.774 123.542 60.915 1.00 60.66 563 ALA D CA 1
ATOM 16770 C C . ALA F 1 563 ? 153.908 123.631 61.931 1.00 61.45 563 ALA D C 1
ATOM 16771 O O . ALA F 1 563 ? 154.534 124.683 62.062 1.00 62.01 563 ALA D O 1
ATOM 16773 N N . ARG F 1 564 ? 154.169 122.527 62.634 1.00 62.51 564 ARG D N 1
ATOM 16774 C CA . ARG F 1 564 ? 155.235 122.470 63.635 1.00 64.62 564 ARG D CA 1
ATOM 16775 C C . ARG F 1 564 ? 156.620 122.729 63.054 1.00 66.64 564 ARG D C 1
ATOM 16776 O O . ARG F 1 564 ? 157.277 123.694 63.446 1.00 65.91 564 ARG D O 1
ATOM 16784 N N . LYS F 1 565 ? 157.060 121.882 62.126 1.00 68.23 565 LYS D N 1
ATOM 16785 C CA . LYS F 1 565 ? 158.404 122.025 61.561 1.00 70.80 565 LYS D CA 1
ATOM 16786 C C . LYS F 1 565 ? 158.524 123.229 60.614 1.00 69.15 565 LYS D C 1
ATOM 16787 O O . LYS F 1 565 ? 159.623 123.577 60.179 1.00 69.05 565 LYS D O 1
ATOM 16793 N N . ALA F 1 566 ? 157.389 123.857 60.309 1.00 66.40 566 ALA D N 1
ATOM 16794 C CA . ALA F 1 566 ? 157.381 125.160 59.653 1.00 63.79 566 ALA D CA 1
ATOM 16795 C C . ALA F 1 566 ? 157.713 126.232 60.691 1.00 61.79 566 ALA D C 1
ATOM 16796 O O . ALA F 1 566 ? 158.677 126.986 60.528 1.00 61.85 566 ALA D O 1
ATOM 16798 N N . ALA F 1 567 ? 156.918 126.276 61.763 1.00 60.51 567 ALA D N 1
ATOM 16799 C CA . ALA F 1 567 ? 157.163 127.179 62.890 1.00 60.00 567 ALA D CA 1
ATOM 16800 C C . ALA F 1 567 ? 158.518 126.912 63.548 1.00 61.43 567 ALA D C 1
ATOM 16801 O O . ALA F 1 567 ? 159.099 127.799 64.169 1.00 61.13 567 ALA D O 1
ATOM 16803 N N . LEU F 1 568 ? 159.012 125.685 63.411 1.00 61.62 568 LEU D N 1
ATOM 16804 C CA . LEU F 1 568 ? 160.335 125.326 63.916 1.00 62.83 568 LEU D CA 1
ATOM 16805 C C . LEU F 1 568 ? 161.447 125.671 62.931 1.00 63.67 568 LEU D C 1
ATOM 16806 O O . LEU F 1 568 ? 162.623 125.680 63.296 1.00 64.03 568 LEU D O 1
ATOM 16811 N N . ALA F 1 569 ? 161.074 125.944 61.683 1.00 63.88 569 ALA D N 1
ATOM 16812 C CA . ALA F 1 569 ? 162.036 126.402 60.687 1.00 64.44 569 ALA D CA 1
ATOM 16813 C C . ALA F 1 569 ? 162.285 127.900 60.827 1.00 65.59 569 ALA D C 1
ATOM 16814 O O . ALA F 1 569 ? 163.403 128.366 60.589 1.00 66.84 569 ALA D O 1
ATOM 16816 N N . VAL F 1 570 ? 161.247 128.646 61.214 1.00 66.91 570 VAL D N 1
ATOM 16817 C CA . VAL F 1 570 ? 161.390 130.084 61.460 1.00 69.30 570 VAL D CA 1
ATOM 16818 C C . VAL F 1 570 ? 162.247 130.351 62.686 1.00 70.12 570 VAL D C 1
ATOM 16819 O O . VAL F 1 570 ? 163.104 131.220 62.644 1.00 71.84 570 VAL D O 1
ATOM 16823 N N . VAL F 1 571 ? 162.029 129.595 63.764 1.00 69.89 571 VAL D N 1
ATOM 16824 C CA . VAL F 1 571 ? 162.757 129.841 65.013 1.00 70.95 571 VAL D CA 1
ATOM 16825 C C . VAL F 1 571 ? 164.266 129.791 64.796 1.00 72.85 571 VAL D C 1
ATOM 16826 O O . VAL F 1 571 ? 165.004 130.546 65.423 1.00 73.02 571 VAL D O 1
ATOM 16830 N N . GLU F 1 572 ? 164.711 128.911 63.900 1.00 72.99 572 GLU D N 1
ATOM 16831 C CA . GLU F 1 572 ? 166.110 128.884 63.495 1.00 74.36 572 GLU D CA 1
ATOM 16832 C C . GLU F 1 572 ? 166.380 130.035 62.529 1.00 72.70 572 GLU D C 1
ATOM 16833 O O . GLU F 1 572 ? 167.288 130.829 62.761 1.00 74.32 572 GLU D O 1
ATOM 16839 N N . LYS F 1 573 ? 165.576 130.134 61.467 1.00 73.89 573 LYS D N 1
ATOM 16840 C CA . LYS F 1 573 ? 165.646 131.261 60.525 1.00 74.27 573 LYS D CA 1
ATOM 16841 C C . LYS F 1 573 ? 165.623 132.607 61.257 1.00 75.61 573 LYS D C 1
ATOM 16842 O O . LYS F 1 573 ? 166.249 133.564 60.811 1.00 73.92 573 LYS D O 1
ATOM 16848 N N . ALA F 1 574 ? 164.907 132.667 62.381 1.00 74.35 574 ALA D N 1
ATOM 16849 C CA . ALA F 1 574 ? 164.792 133.891 63.175 1.00 75.37 574 ALA D CA 1
ATOM 16850 C C . ALA F 1 574 ? 165.866 134.005 64.255 1.00 75.35 574 ALA D C 1
ATOM 16851 O O . ALA F 1 574 ? 166.630 134.964 64.248 1.00 75.13 574 ALA D O 1
ATOM 16853 N N . ARG F 1 575 ? 165.921 133.039 65.176 1.00 75.95 575 ARG D N 1
ATOM 16854 C CA . ARG F 1 575 ? 166.901 133.064 66.274 1.00 75.86 575 ARG D CA 1
ATOM 16855 C C . ARG F 1 575 ? 168.335 133.127 65.761 1.00 77.21 575 ARG D C 1
ATOM 16856 O O . ARG F 1 575 ? 169.169 133.834 66.332 1.00 76.24 575 ARG D O 1
ATOM 16858 N N . ARG F 1 576 ? 168.616 132.382 64.692 1.00 77.04 576 ARG D N 1
ATOM 16859 C CA . ARG F 1 576 ? 169.886 132.501 63.977 1.00 78.20 576 ARG D CA 1
ATOM 16860 C C . ARG F 1 576 ? 170.025 133.919 63.429 1.00 76.72 576 ARG D C 1
ATOM 16861 O O . ARG F 1 576 ? 171.047 134.571 63.642 1.00 77.21 576 ARG D O 1
ATOM 16869 N N . LEU F 1 577 ? 168.978 134.389 62.752 1.00 75.97 577 LEU D N 1
ATOM 16870 C CA . LEU F 1 577 ? 168.966 135.706 62.112 1.00 74.89 577 LEU D CA 1
ATOM 16871 C C . LEU F 1 577 ? 168.996 136.847 63.131 1.00 74.71 577 LEU D C 1
ATOM 16872 O O . LEU F 1 577 ? 169.443 137.953 62.815 1.00 74.29 577 LEU D O 1
ATOM 16877 N N . ALA F 1 578 ? 168.526 136.571 64.349 1.00 75.65 578 ALA D N 1
ATOM 16878 C CA . ALA F 1 578 ? 168.495 137.568 65.419 1.00 76.27 578 ALA D CA 1
ATOM 16879 C C . ALA F 1 578 ? 169.857 137.728 66.087 1.00 76.95 578 ALA D C 1
ATOM 16880 O O . ALA F 1 578 ? 170.209 138.821 66.538 1.00 77.07 578 ALA D O 1
ATOM 16882 N N . SER F 1 579 ? 170.613 136.634 66.146 1.00 77.61 579 SER D N 1
ATOM 16883 C CA . SER F 1 579 ? 171.962 136.644 66.705 1.00 79.14 579 SER D CA 1
ATOM 16884 C C . SER F 1 579 ? 172.905 137.462 65.829 1.00 78.67 579 SER D C 1
ATOM 16885 O O . SER F 1 579 ? 173.893 138.013 66.318 1.00 80.86 579 SER D O 1
ATOM 16888 N N . GLU F 1 580 ? 172.588 137.514 64.535 1.00 79.58 580 GLU D N 1
ATOM 16889 C CA . GLU F 1 580 ? 173.312 138.327 63.560 1.00 79.75 580 GLU D CA 1
ATOM 16890 C C . GLU F 1 580 ? 172.856 139.780 63.625 1.00 78.23 580 GLU D C 1
ATOM 16891 O O . GLU F 1 580 ? 173.611 140.685 63.266 1.00 79.14 580 GLU D O 1
ATOM 16897 N N . MET F 1 581 ? 171.615 139.991 64.070 1.00 77.75 581 MET D N 1
ATOM 16898 C CA . MET F 1 581 ? 170.998 141.325 64.094 1.00 76.47 581 MET D CA 1
ATOM 16899 C C . MET F 1 581 ? 171.525 142.197 65.228 1.00 76.26 581 MET D C 1
ATOM 16900 O O . MET F 1 581 ? 171.987 143.318 64.996 1.00 75.74 581 MET D O 1
ATOM 16905 N N . LEU F 1 582 ? 171.439 141.685 66.452 1.00 77.25 582 LEU D N 1
ATOM 16906 C CA . LEU F 1 582 ? 172.320 142.146 67.510 1.00 79.37 582 LEU D CA 1
ATOM 16907 C C . LEU F 1 582 ? 173.592 141.337 67.292 1.00 83.49 582 LEU D C 1
ATOM 16908 O O . LEU F 1 582 ? 173.778 140.766 66.221 1.00 82.15 582 LEU D O 1
ATOM 16913 N N . GLU F 1 583 ? 174.478 141.275 68.275 1.00 87.60 583 GLU D N 1
ATOM 16914 C CA . GLU F 1 583 ? 175.752 140.601 68.039 1.00 91.12 583 GLU D CA 1
ATOM 16915 C C . GLU F 1 583 ? 175.966 139.410 68.963 1.00 92.43 583 GLU D C 1
ATOM 16916 O O . GLU F 1 583 ? 176.931 138.656 68.806 1.00 92.65 583 GLU D O 1
ATOM 16922 N N . ALA F 1 584 ? 175.051 139.247 69.917 1.00 91.50 584 ALA D N 1
ATOM 16923 C CA . ALA F 1 584 ? 175.059 138.103 70.817 1.00 90.42 584 ALA D CA 1
ATOM 16924 C C . ALA F 1 584 ? 174.913 136.810 70.025 1.00 90.64 584 ALA D C 1
ATOM 16925 O O . ALA F 1 584 ? 174.155 136.751 69.053 1.00 88.79 584 ALA D O 1
ATOM 16927 N N . ASP F 1 585 ? 175.660 135.789 70.436 1.00 92.20 585 ASP D N 1
ATOM 16928 C CA . ASP F 1 585 ? 175.551 134.458 69.848 1.00 93.76 585 ASP D CA 1
ATOM 16929 C C . ASP F 1 585 ? 174.218 133.822 70.270 1.00 95.54 585 ASP D C 1
ATOM 16930 O O . ASP F 1 585 ? 173.524 134.372 71.129 1.00 95.35 585 ASP D O 1
ATOM 16935 N N . PRO F 1 586 ? 173.843 132.680 69.655 1.00 96.28 586 PRO D N 1
ATOM 16936 C CA . PRO F 1 586 ? 172.586 131.990 69.984 1.00 97.25 586 PRO D CA 1
ATOM 16937 C C . PRO F 1 586 ? 172.375 131.500 71.431 1.00 96.55 586 PRO D C 1
ATOM 16938 O O . PRO F 1 586 ? 171.586 130.574 71.639 1.00 97.24 586 PRO D O 1
ATOM 16942 N N . ASP F 1 587 ? 173.045 132.096 72.417 1.00 97.49 587 ASP D N 1
ATOM 16943 C CA . ASP F 1 587 ? 172.645 131.856 73.810 1.00 98.25 587 ASP D CA 1
ATOM 16944 C C . ASP F 1 587 ? 172.551 133.097 74.681 1.00 102.47 587 ASP D C 1
ATOM 16945 O O . ASP F 1 587 ? 173.387 134.002 74.612 1.00 102.24 587 ASP D O 1
ATOM 16950 N N . ASP F 1 588 ? 171.509 133.104 75.506 1.00 109.19 588 ASP D N 1
ATOM 16951 C CA . ASP F 1 588 ? 170.847 134.329 75.926 1.00 113.38 588 ASP D CA 1
ATOM 16952 C C . ASP F 1 588 ? 170.148 134.104 77.270 1.00 123.87 588 ASP D C 1
ATOM 16953 O O . ASP F 1 588 ? 170.702 133.450 78.159 1.00 119.81 588 ASP D O 1
ATOM 16958 N N . LEU F 1 589 ? 168.950 134.672 77.425 1.00 123.54 589 LEU D N 1
ATOM 16959 C CA . LEU F 1 589 ? 167.960 134.129 78.354 1.00 127.97 589 LEU D CA 1
ATOM 16960 C C . LEU F 1 589 ? 167.318 132.947 77.632 1.00 125.31 589 LEU D C 1
ATOM 16961 O O . LEU F 1 589 ? 167.797 132.510 76.580 1.00 124.14 589 LEU D O 1
ATOM 16966 N N . GLU F 1 590 ? 166.225 132.435 78.185 1.00 119.32 590 GLU D N 1
ATOM 16967 C CA . GLU F 1 590 ? 165.370 131.533 77.427 1.00 111.64 590 GLU D CA 1
ATOM 16968 C C . GLU F 1 590 ? 164.341 132.378 76.671 1.00 107.18 590 GLU D C 1
ATOM 16969 O O . GLU F 1 590 ? 163.810 133.357 77.209 1.00 105.52 590 GLU D O 1
ATOM 16975 N N . LEU F 1 591 ? 164.069 131.989 75.427 1.00 97.89 591 LEU D N 1
ATOM 16976 C CA . LEU F 1 591 ? 163.791 132.974 74.375 1.00 91.18 591 LEU D CA 1
ATOM 16977 C C . LEU F 1 591 ? 162.393 133.072 73.763 1.00 85.06 591 LEU D C 1
ATOM 16978 O O . LEU F 1 591 ? 162.170 132.619 72.636 1.00 84.33 591 LEU D O 1
ATOM 16983 N N . THR F 1 592 ? 161.475 133.719 74.477 1.00 83.02 592 THR D N 1
ATOM 16984 C CA . THR F 1 592 ? 160.078 133.766 74.053 1.00 79.49 592 THR D CA 1
ATOM 16985 C C . THR F 1 592 ? 159.318 134.986 74.562 1.00 75.48 592 THR D C 1
ATOM 16986 O O . THR F 1 592 ? 159.441 135.360 75.735 1.00 75.08 592 THR D O 1
ATOM 16990 N N . ALA F 1 593 ? 158.531 135.597 73.673 1.00 73.06 593 ALA D N 1
ATOM 16991 C CA . ALA F 1 593 ? 157.578 136.639 74.070 1.00 72.35 593 ALA D CA 1
ATOM 16992 C C . ALA F 1 593 ? 156.250 136.675 73.281 1.00 72.33 593 ALA D C 1
ATOM 16993 O O . ALA F 1 593 ? 155.209 136.942 73.886 1.00 72.78 593 ALA D O 1
ATOM 16995 N N . GLY F 1 594 ? 156.237 136.414 71.967 1.00 70.90 594 GLY D N 1
ATOM 16996 C CA . GLY F 1 594 ? 157.378 135.974 71.157 1.00 70.38 594 GLY D CA 1
ATOM 16997 C C . GLY F 1 594 ? 158.307 137.082 70.705 1.00 70.21 594 GLY D C 1
ATOM 16998 O O . GLY F 1 594 ? 157.926 137.958 69.922 1.00 69.60 594 GLY D O 1
ATOM 16999 N N . SER F 1 595 ? 159.532 137.025 71.221 1.00 69.75 595 SER D N 1
ATOM 17000 C CA . SER F 1 595 ? 160.590 137.987 70.942 1.00 69.04 595 SER D CA 1
ATOM 17001 C C . SER F 1 595 ? 161.899 137.345 71.381 1.00 69.56 595 SER D C 1
ATOM 17002 O O . SER F 1 595 ? 161.970 136.120 71.542 1.00 69.92 595 SER D O 1
ATOM 17005 N N . PHE F 1 596 ? 162.926 138.165 71.590 1.00 70.99 596 PHE D N 1
ATOM 17006 C CA . PHE F 1 596 ? 164.226 137.644 71.998 1.00 73.58 596 PHE D CA 1
ATOM 17007 C C . PHE F 1 596 ? 164.928 138.404 73.119 1.00 77.93 596 PHE D C 1
ATOM 17008 O O . PHE F 1 596 ? 165.478 139.489 72.915 1.00 78.89 596 PHE D O 1
ATOM 17016 N N . LYS F 1 597 ? 164.893 137.804 74.305 1.00 82.87 597 LYS D N 1
ATOM 17017 C CA . LYS F 1 597 ? 165.643 138.279 75.456 1.00 88.25 597 LYS D CA 1
ATOM 17018 C C . LYS F 1 597 ? 166.973 137.535 75.542 1.00 92.26 597 LYS D C 1
ATOM 17019 O O . LYS F 1 597 ? 167.008 136.359 75.912 1.00 95.55 597 LYS D O 1
ATOM 17025 N N . VAL F 1 598 ? 168.067 138.206 75.199 1.00 96.64 598 VAL D N 1
ATOM 17026 C CA . VAL F 1 598 ? 169.387 137.705 75.579 1.00 99.77 598 VAL D CA 1
ATOM 17027 C C . VAL F 1 598 ? 169.520 137.968 77.090 1.00 103.78 598 VAL D C 1
ATOM 17028 O O . VAL F 1 598 ? 168.619 138.558 77.677 1.00 105.51 598 VAL D O 1
ATOM 17032 N N . LYS F 1 599 ? 170.572 137.461 77.731 1.00 106.20 599 LYS D N 1
ATOM 17033 C CA . LYS F 1 599 ? 171.066 137.980 79.031 1.00 109.70 599 LYS D CA 1
ATOM 17034 C C . LYS F 1 599 ? 170.212 137.840 80.329 1.00 112.85 599 LYS D C 1
ATOM 17035 O O . LYS F 1 599 ? 170.389 136.882 81.087 1.00 112.39 599 LYS D O 1
ATOM 17041 N N . GLY F 1 600 ? 169.309 138.796 80.566 1.00 117.74 600 GLY D N 1
ATOM 17042 C CA . GLY F 1 600 ? 168.678 139.028 81.872 1.00 122.28 600 GLY D CA 1
ATOM 17043 C C . GLY F 1 600 ? 169.257 140.292 82.504 1.00 129.02 600 GLY D C 1
ATOM 17044 O O . GLY F 1 600 ? 170.181 140.195 83.314 1.00 126.75 600 GLY D O 1
ATOM 17045 N N . THR F 1 601 ? 168.730 141.482 82.171 1.00 127.53 601 THR D N 1
ATOM 17046 C CA . THR F 1 601 ? 167.475 141.668 81.418 1.00 126.38 601 THR D CA 1
ATOM 17047 C C . THR F 1 601 ? 167.455 142.892 80.451 1.00 122.52 601 THR D C 1
ATOM 17048 O O . THR F 1 601 ? 166.378 143.444 80.193 1.00 120.73 601 THR D O 1
ATOM 17052 N N . ASP F 1 602 ? 168.610 143.301 79.903 1.00 118.13 602 ASP D N 1
ATOM 17053 C CA . ASP F 1 602 ? 168.704 144.555 79.100 1.00 114.00 602 ASP D CA 1
ATOM 17054 C C . ASP F 1 602 ? 167.666 144.733 77.980 1.00 107.88 602 ASP D C 1
ATOM 17055 O O . ASP F 1 602 ? 166.601 145.317 78.194 1.00 107.86 602 ASP D O 1
ATOM 17060 N N . GLN F 1 603 ? 168.004 144.238 76.789 1.00 101.99 603 GLN D N 1
ATOM 17061 C CA . GLN F 1 603 ? 167.291 144.587 75.560 1.00 96.11 603 GLN D CA 1
ATOM 17062 C C . GLN F 1 603 ? 166.617 143.397 74.867 1.00 93.03 603 GLN D C 1
ATOM 17063 O O . GLN F 1 603 ? 166.690 142.260 75.334 1.00 94.17 603 GLN D O 1
ATOM 17069 N N . GLN F 1 604 ? 165.970 143.680 73.740 1.00 89.38 604 GLN D N 1
ATOM 17070 C CA . GLN F 1 604 ? 165.019 142.760 73.149 1.00 86.91 604 GLN D CA 1
ATOM 17071 C C . GLN F 1 604 ? 164.815 143.067 71.674 1.00 84.10 604 GLN D C 1
ATOM 17072 O O . GLN F 1 604 ? 164.899 144.224 71.256 1.00 84.42 604 GLN D O 1
ATOM 17078 N N . ILE F 1 605 ? 164.551 142.028 70.890 1.00 80.55 605 ILE D N 1
ATOM 17079 C CA . ILE F 1 605 ? 164.080 142.211 69.522 1.00 77.25 605 ILE D CA 1
ATOM 17080 C C . ILE F 1 605 ? 162.835 141.359 69.286 1.00 76.09 605 ILE D C 1
ATOM 17081 O O . ILE F 1 605 ? 162.871 140.131 69.428 1.00 75.45 605 ILE D O 1
ATOM 17086 N N . SER F 1 606 ? 161.732 142.025 68.948 1.00 74.67 606 SER D N 1
ATOM 17087 C CA . SER F 1 606 ? 160.461 141.343 68.715 1.00 72.84 606 SER D CA 1
ATOM 17088 C C . SER F 1 606 ? 160.559 140.422 67.504 1.00 71.47 606 SER D C 1
ATOM 17089 O O . SER F 1 606 ? 161.445 140.585 66.661 1.00 71.36 606 SER D O 1
ATOM 17092 N N . LEU F 1 607 ? 159.647 139.458 67.425 1.00 69.17 607 LEU D N 1
ATOM 17093 C CA . LEU F 1 607 ? 159.664 138.476 66.347 1.00 67.17 607 LEU D CA 1
ATOM 17094 C C . LEU F 1 607 ? 159.201 139.069 65.015 1.00 65.94 607 LEU D C 1
ATOM 17095 O O . LEU F 1 607 ? 159.549 138.559 63.947 1.00 65.41 607 LEU D O 1
ATOM 17100 N N . TYR F 1 608 ? 158.427 140.149 65.087 1.00 65.73 608 TYR D N 1
ATOM 17101 C CA . TYR F 1 608 ? 157.873 140.788 63.893 1.00 64.81 608 TYR D CA 1
ATOM 17102 C C . TYR F 1 608 ? 158.856 141.765 63.264 1.00 64.82 608 TYR D C 1
ATOM 17103 O O . TYR F 1 608 ? 158.959 141.840 62.038 1.00 66.23 608 TYR D O 1
ATOM 17112 N N . GLU F 1 609 ? 159.561 142.519 64.109 1.00 65.16 609 GLU D N 1
ATOM 17113 C CA . GLU F 1 609 ? 160.576 143.474 63.659 1.00 65.62 609 GLU D CA 1
ATOM 17114 C C . GLU F 1 609 ? 161.698 142.771 62.905 1.00 65.65 609 GLU D C 1
ATOM 17115 O O . GLU F 1 609 ? 162.249 143.321 61.947 1.00 66.29 609 GLU D O 1
ATOM 17121 N N . ILE F 1 610 ? 162.033 141.559 63.352 1.00 66.66 610 ILE D N 1
ATOM 17122 C CA . ILE F 1 610 ? 162.971 140.690 62.641 1.00 67.95 610 ILE D CA 1
ATOM 17123 C C . ILE F 1 610 ? 162.491 140.490 61.204 1.00 69.34 610 ILE D C 1
ATOM 17124 O O . ILE F 1 610 ? 163.254 140.688 60.256 1.00 70.17 610 ILE D O 1
ATOM 17129 N N . ALA F 1 611 ? 161.219 140.116 61.060 1.00 70.52 611 ALA D N 1
ATOM 17130 C CA . ALA F 1 611 ? 160.613 139.870 59.753 1.00 71.93 611 ALA D CA 1
ATOM 17131 C C . ALA F 1 611 ? 160.498 141.138 58.909 1.00 71.92 611 ALA D C 1
ATOM 17132 O O . ALA F 1 611 ? 160.798 141.117 57.711 1.00 72.02 611 ALA D O 1
ATOM 17134 N N . ALA F 1 612 ? 160.067 142.232 59.539 1.00 71.59 612 ALA D N 1
ATOM 17135 C CA . ALA F 1 612 ? 159.945 143.529 58.871 1.00 71.97 612 ALA D CA 1
ATOM 17136 C C . ALA F 1 612 ? 161.293 144.017 58.341 1.00 70.87 612 ALA D C 1
ATOM 17137 O O . ALA F 1 612 ? 161.351 144.719 57.327 1.00 70.59 612 ALA D O 1
ATOM 17139 N N . ALA F 1 613 ? 162.365 143.638 59.037 1.00 70.60 613 ALA D N 1
ATOM 17140 C CA . ALA F 1 613 ? 163.730 143.992 58.649 1.00 69.90 613 ALA D CA 1
ATOM 17141 C C . ALA F 1 613 ? 164.212 143.202 57.435 1.00 69.07 613 ALA D C 1
ATOM 17142 O O . ALA F 1 613 ? 164.940 143.737 56.597 1.00 69.94 613 ALA D O 1
ATOM 17144 N N . ARG F 1 614 ? 163.824 141.931 57.351 1.00 68.87 614 ARG D N 1
ATOM 17145 C CA . ARG F 1 614 ? 164.120 141.127 56.167 1.00 69.14 614 ARG D CA 1
ATOM 17146 C C . ARG F 1 614 ? 163.143 141.474 55.046 1.00 70.25 614 ARG D C 1
ATOM 17147 O O . ARG F 1 614 ? 162.102 140.835 54.869 1.00 69.94 614 ARG D O 1
ATOM 17155 N N . ASP F 1 615 ? 163.516 142.507 54.298 1.00 71.97 615 ASP D N 1
ATOM 17156 C CA . ASP F 1 615 ? 162.656 143.163 53.321 1.00 74.49 615 ASP D CA 1
ATOM 17157 C C . ASP F 1 615 ? 163.164 142.842 51.903 1.00 76.94 615 ASP D C 1
ATOM 17158 O O . ASP F 1 615 ? 163.273 141.661 51.550 1.00 78.28 615 ASP D O 1
ATOM 17163 N N . PRO F 1 616 ? 163.455 143.871 51.076 1.00 79.88 616 PRO D N 1
ATOM 17164 C CA . PRO F 1 616 ? 164.322 143.527 49.949 1.00 80.18 616 PRO D CA 1
ATOM 17165 C C . PRO F 1 616 ? 165.837 143.550 50.239 1.00 76.89 616 PRO D C 1
ATOM 17166 O O . PRO F 1 616 ? 166.623 143.682 49.295 1.00 74.77 616 PRO D O 1
ATOM 17170 N N . PHE F 1 617 ? 166.254 143.423 51.506 1.00 75.28 617 PHE D N 1
ATOM 17171 C CA . PHE F 1 617 ? 167.682 143.236 51.805 1.00 73.24 617 PHE D CA 1
ATOM 17172 C C . PHE F 1 617 ? 168.079 141.834 51.373 1.00 71.89 617 PHE D C 1
ATOM 17173 O O . PHE F 1 617 ? 168.046 140.901 52.190 1.00 72.14 617 PHE D O 1
ATOM 17181 N N . THR F 1 618 ? 168.443 141.682 50.100 1.00 72.00 618 THR D N 1
ATOM 17182 C CA . THR F 1 618 ? 168.986 140.418 49.592 1.00 73.06 618 THR D CA 1
ATOM 17183 C C . THR F 1 618 ? 168.147 139.166 49.945 1.00 75.47 618 THR D C 1
ATOM 17184 O O . THR F 1 618 ? 168.534 138.050 49.593 1.00 79.26 618 THR D O 1
ATOM 17188 N N . ALA F 1 619 ? 166.991 139.340 50.599 1.00 77.22 619 ALA D N 1
ATOM 17189 C CA . ALA F 1 619 ? 166.262 138.168 51.110 1.00 80.06 619 ALA D CA 1
ATOM 17190 C C . ALA F 1 619 ? 164.754 138.254 51.431 1.00 89.61 619 ALA D C 1
ATOM 17191 O O . ALA F 1 619 ? 163.983 138.925 50.740 1.00 71.37 619 ALA D O 1
ATOM 17193 N N . ARG F 1 620 ? 164.381 137.563 52.511 1.00 78.57 620 ARG D N 1
ATOM 17194 C CA . ARG F 1 620 ? 163.057 136.968 52.700 1.00 79.56 620 ARG D CA 1
ATOM 17195 C C . ARG F 1 620 ? 162.956 136.420 54.128 1.00 79.04 620 ARG D C 1
ATOM 17196 O O . ARG F 1 620 ? 163.908 135.812 54.627 1.00 79.14 620 ARG D O 1
ATOM 17204 N N . ALA F 1 621 ? 161.813 136.619 54.782 1.00 78.56 621 ALA D N 1
ATOM 17205 C CA . ALA F 1 621 ? 161.700 136.333 56.218 1.00 78.80 621 ALA D CA 1
ATOM 17206 C C . ALA F 1 621 ? 160.699 135.233 56.586 1.00 77.23 621 ALA D C 1
ATOM 17207 O O . ALA F 1 621 ? 159.873 135.417 57.487 1.00 80.22 621 ALA D O 1
ATOM 17209 N N . ASP F 1 622 ? 160.786 134.085 55.911 1.00 81.83 622 ASP D N 1
ATOM 17210 C CA . ASP F 1 622 ? 159.782 133.031 56.090 1.00 81.52 622 ASP D CA 1
ATOM 17211 C C . ASP F 1 622 ? 160.230 131.591 55.769 1.00 82.19 622 ASP D C 1
ATOM 17212 O O . ASP F 1 622 ? 161.328 131.359 55.262 1.00 82.07 622 ASP D O 1
ATOM 17217 N N . ASN F 1 623 ? 159.334 130.646 56.060 1.00 82.12 623 ASN D N 1
ATOM 17218 C CA . ASN F 1 623 ? 159.592 129.206 56.034 1.00 83.92 623 ASN D CA 1
ATOM 17219 C C . ASN F 1 623 ? 158.419 128.410 55.466 1.00 83.82 623 ASN D C 1
ATOM 17220 O O . ASN F 1 623 ? 157.256 128.791 55.634 1.00 83.89 623 ASN D O 1
ATOM 17225 N N . ASP F 1 624 ? 158.743 127.296 54.809 1.00 87.72 624 ASP D N 1
ATOM 17226 C CA . ASP F 1 624 ? 157.759 126.425 54.165 1.00 89.99 624 ASP D CA 1
ATOM 17227 C C . ASP F 1 624 ? 158.415 125.078 53.853 1.00 98.00 624 ASP D C 1
ATOM 17228 O O . ASP F 1 624 ? 158.266 124.537 52.753 1.00 97.82 624 ASP D O 1
ATOM 17233 N N . GLU F 1 625 ? 159.134 124.536 54.834 1.00 104.89 625 GLU D N 1
ATOM 17234 C CA . GLU F 1 625 ? 160.019 123.384 54.612 1.00 113.05 625 GLU D CA 1
ATOM 17235 C C . GLU F 1 625 ? 159.386 122.037 54.212 1.00 118.14 625 GLU D C 1
ATOM 17236 O O . GLU F 1 625 ? 160.058 121.228 53.569 1.00 116.02 625 GLU D O 1
ATOM 17242 N N . PRO F 1 626 ? 158.116 121.780 54.597 1.00 115.21 626 PRO D N 1
ATOM 17243 C CA . PRO F 1 626 ? 157.457 120.576 54.069 1.00 117.37 626 PRO D CA 1
ATOM 17244 C C . PRO F 1 626 ? 156.996 120.732 52.609 1.00 130.21 626 PRO D C 1
ATOM 17245 O O . PRO F 1 626 ? 156.150 121.585 52.335 1.00 116.52 626 PRO D O 1
ATOM 17249 N N . GLY F 1 627 ? 157.530 119.950 51.666 1.00 125.76 627 GLY D N 1
ATOM 17250 C CA . GLY F 1 627 ? 158.652 119.024 51.842 1.00 131.64 627 GLY D CA 1
ATOM 17251 C C . GLY F 1 627 ? 159.399 118.947 50.519 1.00 129.79 627 GLY D C 1
ATOM 17252 O O . GLY F 1 627 ? 159.254 119.838 49.678 1.00 130.75 627 GLY D O 1
ATOM 17253 N N . LEU F 1 628 ? 160.192 117.895 50.316 1.00 127.73 628 LEU D N 1
ATOM 17254 C CA . LEU F 1 628 ? 160.953 117.743 49.066 1.00 123.47 628 LEU D CA 1
ATOM 17255 C C . LEU F 1 628 ? 160.756 116.355 48.449 1.00 115.91 628 LEU D C 1
ATOM 17256 O O . LEU F 1 628 ? 159.711 115.728 48.637 1.00 112.76 628 LEU D O 1
ATOM 17261 N N . ALA F 1 629 ? 161.754 115.903 47.688 1.00 111.79 629 ALA D N 1
ATOM 17262 C CA . ALA F 1 629 ? 161.896 114.493 47.337 1.00 106.40 629 ALA D CA 1
ATOM 17263 C C . ALA F 1 629 ? 162.398 113.798 48.595 1.00 103.95 629 ALA D C 1
ATOM 17264 O O . ALA F 1 629 ? 163.245 114.346 49.307 1.00 109.72 629 ALA D O 1
ATOM 17266 N N . ALA F 1 630 ? 161.886 112.597 48.859 1.00 107.13 630 ALA D N 1
ATOM 17267 C CA . ALA F 1 630 ? 161.917 112.009 50.201 1.00 110.75 630 ALA D CA 1
ATOM 17268 C C . ALA F 1 630 ? 161.105 112.901 51.153 1.00 115.86 630 ALA D C 1
ATOM 17269 O O . ALA F 1 630 ? 161.555 113.245 52.249 1.00 117.80 630 ALA D O 1
ATOM 17271 N N . ASP F 1 631 ? 159.913 113.263 50.670 1.00 117.67 631 ASP D N 1
ATOM 17272 C CA . ASP F 1 631 ? 158.846 114.073 51.318 1.00 119.88 631 ASP D CA 1
ATOM 17273 C C . ASP F 1 631 ? 159.035 114.830 52.644 1.00 123.22 631 ASP D C 1
ATOM 17274 O O . ASP F 1 631 ? 160.108 114.854 53.245 1.00 122.54 631 ASP D O 1
ATOM 17279 N N . ALA F 1 632 ? 157.930 115.459 53.054 1.00 121.08 632 ALA D N 1
ATOM 17280 C CA . ALA F 1 632 ? 157.725 116.073 54.371 1.00 117.11 632 ALA D CA 1
ATOM 17281 C C . ALA F 1 632 ? 156.370 116.801 54.352 1.00 103.80 632 ALA D C 1
ATOM 17282 O O . ALA F 1 632 ? 156.095 117.542 53.405 1.00 113.66 632 ALA D O 1
ATOM 17284 N N . VAL F 1 633 ? 155.512 116.607 55.359 1.00 102.93 633 VAL D N 1
ATOM 17285 C CA . VAL F 1 633 ? 155.783 115.832 56.579 1.00 97.70 633 VAL D CA 1
ATOM 17286 C C . VAL F 1 633 ? 155.816 114.333 56.325 1.00 96.90 633 VAL D C 1
ATOM 17287 O O . VAL F 1 633 ? 155.193 113.838 55.388 1.00 97.97 633 VAL D O 1
ATOM 17291 N N . TYR F 1 634 ? 156.542 113.621 57.181 1.00 107.11 634 TYR D N 1
ATOM 17292 C CA . TYR F 1 634 ? 156.691 112.184 57.046 1.00 111.08 634 TYR D CA 1
ATOM 17293 C C . TYR F 1 634 ? 155.761 111.383 57.967 1.00 111.14 634 TYR D C 1
ATOM 17294 O O . TYR F 1 634 ? 156.041 111.198 59.152 1.00 114.32 634 TYR D O 1
ATOM 17303 N N . MET F 1 635 ? 154.635 110.941 57.415 1.00 105.31 635 MET D N 1
ATOM 17304 C CA . MET F 1 635 ? 153.860 109.868 58.034 1.00 105.88 635 MET D CA 1
ATOM 17305 C C . MET F 1 635 ? 153.524 108.770 57.033 1.00 105.01 635 MET D C 1
ATOM 17306 O O . MET F 1 635 ? 152.784 108.978 56.069 1.00 103.59 635 MET D O 1
ATOM 17311 N N . ASN F 1 636 ? 154.083 107.592 57.303 1.00 112.21 636 ASN D N 1
ATOM 17312 C CA . ASN F 1 636 ? 154.249 106.523 56.323 1.00 115.91 636 ASN D CA 1
ATOM 17313 C C . ASN F 1 636 ? 153.320 105.325 56.464 1.00 119.92 636 ASN D C 1
ATOM 17314 O O . ASN F 1 636 ? 152.127 105.383 56.156 1.00 120.83 636 ASN D O 1
ATOM 17319 N N . ASN F 1 637 ? 153.926 104.239 56.946 1.00 120.93 637 ASN D N 1
ATOM 17320 C CA . ASN F 1 637 ? 153.385 102.887 56.898 1.00 120.96 637 ASN D CA 1
ATOM 17321 C C . ASN F 1 637 ? 152.243 102.660 57.869 1.00 120.38 637 ASN D C 1
ATOM 17322 O O . ASN F 1 637 ? 151.192 102.142 57.490 1.00 121.06 637 ASN D O 1
ATOM 17327 N N . ALA F 1 638 ? 152.466 103.048 59.123 1.00 122.04 638 ALA D N 1
ATOM 17328 C CA . ALA F 1 638 ? 151.547 102.741 60.211 1.00 119.47 638 ALA D CA 1
ATOM 17329 C C . ALA F 1 638 ? 150.859 103.972 60.781 1.00 115.17 638 ALA D C 1
ATOM 17330 O O . ALA F 1 638 ? 151.504 104.950 61.157 1.00 114.30 638 ALA D O 1
ATOM 17332 N N . MET F 1 639 ? 149.537 103.886 60.851 1.00 105.38 639 MET D N 1
ATOM 17333 C CA . MET F 1 639 ? 148.680 104.942 61.366 1.00 99.85 639 MET D CA 1
ATOM 17334 C C . MET F 1 639 ? 148.332 104.622 62.809 1.00 94.99 639 MET D C 1
ATOM 17335 O O . MET F 1 639 ? 148.520 103.488 63.252 1.00 94.81 639 MET D O 1
ATOM 17340 N N . ASN F 1 640 ? 147.830 105.606 63.549 1.00 91.58 640 ASN D N 1
ATOM 17341 C CA . ASN F 1 640 ? 147.335 105.313 64.889 1.00 89.06 640 ASN D CA 1
ATOM 17342 C C . ASN F 1 640 ? 145.887 104.837 64.875 1.00 85.40 640 ASN D C 1
ATOM 17343 O O . ASN F 1 640 ? 145.070 105.298 64.073 1.00 88.60 640 ASN D O 1
ATOM 17348 N N . TYR F 1 641 ? 145.597 103.880 65.750 1.00 86.00 641 TYR D N 1
ATOM 17349 C CA . TYR F 1 641 ? 144.261 103.325 65.877 1.00 83.98 641 TYR D CA 1
ATOM 17350 C C . TYR F 1 641 ? 143.720 103.685 67.249 1.00 82.90 641 TYR D C 1
ATOM 17351 O O . TYR F 1 641 ? 144.155 103.121 68.260 1.00 83.55 641 TYR D O 1
ATOM 17360 N N . PRO F 1 642 ? 142.788 104.651 67.294 1.00 80.75 642 PRO D N 1
ATOM 17361 C CA . PRO F 1 642 ? 142.135 104.978 68.551 1.00 78.21 642 PRO D CA 1
ATOM 17362 C C . PRO F 1 642 ? 140.989 104.009 68.811 1.00 74.85 642 PRO D C 1
ATOM 17363 O O . PRO F 1 642 ? 140.353 103.533 67.868 1.00 75.15 642 PRO D O 1
ATOM 17367 N N . TYR F 1 643 ? 140.734 103.720 70.080 1.00 72.18 643 TYR D N 1
ATOM 17368 C CA . TYR F 1 643 ? 139.701 102.761 70.450 1.00 71.73 643 TYR D CA 1
ATOM 17369 C C . TYR F 1 643 ? 138.775 103.360 71.501 1.00 65.94 643 TYR D C 1
ATOM 17370 O O . TYR F 1 643 ? 139.200 104.184 72.314 1.00 71.28 643 TYR D O 1
ATOM 17379 N N . GLY F 1 644 ? 137.512 102.945 71.486 1.00 67.46 644 GLY D N 1
ATOM 17380 C CA . GLY F 1 644 ? 136.526 103.509 72.399 1.00 65.59 644 GLY D CA 1
ATOM 17381 C C . GLY F 1 644 ? 135.260 102.696 72.577 1.00 64.32 644 GLY D C 1
ATOM 17382 O O . GLY F 1 644 ? 134.775 102.062 71.640 1.00 65.43 644 GLY D O 1
ATOM 17383 N N . VAL F 1 645 ? 134.723 102.743 73.794 1.00 62.47 645 VAL D N 1
ATOM 17384 C CA . VAL F 1 645 ? 133.509 102.019 74.167 1.00 61.66 645 VAL D CA 1
ATOM 17385 C C . VAL F 1 645 ? 132.315 102.967 74.310 1.00 60.38 645 VAL D C 1
ATOM 17386 O O . VAL F 1 645 ? 132.432 104.039 74.906 1.00 60.56 645 VAL D O 1
ATOM 17390 N N . THR F 1 646 ? 131.173 102.573 73.751 1.00 59.69 646 THR D N 1
ATOM 17391 C CA . THR F 1 646 ? 129.937 103.335 73.919 1.00 59.03 646 THR D CA 1
ATOM 17392 C C . THR F 1 646 ? 128.988 102.617 74.878 1.00 57.67 646 THR D C 1
ATOM 17393 O O . THR F 1 646 ? 128.834 101.394 74.819 1.00 57.60 646 THR D O 1
ATOM 17397 N N . LEU F 1 647 ? 128.360 103.390 75.760 1.00 55.91 647 LEU D N 1
ATOM 17398 C CA . LEU F 1 647 ? 127.477 102.850 76.792 1.00 54.09 647 LEU D CA 1
ATOM 17399 C C . LEU F 1 647 ? 126.118 103.534 76.711 1.00 52.61 647 LEU D C 1
ATOM 17400 O O . LEU F 1 647 ? 126.038 104.766 76.711 1.00 52.70 647 LEU D O 1
ATOM 17405 N N . VAL F 1 648 ? 125.055 102.735 76.638 1.00 51.54 648 VAL D N 1
ATOM 17406 C CA . VAL F 1 648 ? 123.706 103.261 76.413 1.00 50.89 648 VAL D CA 1
ATOM 17407 C C . VAL F 1 648 ? 122.675 102.600 77.326 1.00 50.45 648 VAL D C 1
ATOM 17408 O O . VAL F 1 648 ? 122.790 101.417 77.648 1.00 50.58 648 VAL D O 1
ATOM 17412 N N . GLN F 1 649 ? 121.675 103.375 77.743 1.00 49.94 649 GLN D N 1
ATOM 17413 C CA . GLN F 1 649 ? 120.464 102.808 78.330 1.00 49.47 649 GLN D CA 1
ATOM 17414 C C . GLN F 1 649 ? 119.212 103.476 77.756 1.00 49.27 649 GLN D C 1
ATOM 17415 O O . GLN F 1 649 ? 119.140 104.703 77.640 1.00 49.14 649 GLN D O 1
ATOM 17421 N N . ILE F 1 650 ? 118.244 102.647 77.377 1.00 50.08 650 ILE D N 1
ATOM 17422 C CA . ILE F 1 650 ? 117.033 103.111 76.707 1.00 51.02 650 ILE D CA 1
ATOM 17423 C C . ILE F 1 650 ? 115.796 102.644 77.467 1.00 51.07 650 ILE D C 1
ATOM 17424 O O . ILE F 1 650 ? 115.786 101.554 78.041 1.00 51.67 650 ILE D O 1
ATOM 17429 N N . GLU F 1 651 ? 114.770 103.492 77.481 1.00 52.08 651 GLU D N 1
ATOM 17430 C CA . GLU F 1 651 ? 113.432 103.104 77.911 1.00 53.46 651 GLU D CA 1
ATOM 17431 C C . GLU F 1 651 ? 112.554 102.993 76.671 1.00 52.85 651 GLU D C 1
ATOM 17432 O O . GLU F 1 651 ? 112.812 103.656 75.668 1.00 52.78 651 GLU D O 1
ATOM 17438 N N . LEU F 1 652 ? 111.522 102.158 76.740 1.00 53.55 652 LEU D N 1
ATOM 17439 C CA . LEU F 1 652 ? 110.652 101.914 75.596 1.00 54.02 652 LEU D CA 1
ATOM 17440 C C . LEU F 1 652 ? 109.184 101.893 76.010 1.00 54.01 652 LEU D C 1
ATOM 17441 O O . LEU F 1 652 ? 108.826 101.291 77.026 1.00 53.80 652 LEU D O 1
ATOM 17446 N N . ASP F 1 653 ? 108.345 102.561 75.222 1.00 53.84 653 ASP D N 1
ATOM 17447 C CA . ASP F 1 653 ? 106.898 102.493 75.392 1.00 53.88 653 ASP D CA 1
ATOM 17448 C C . ASP F 1 653 ? 106.367 101.372 74.499 1.00 52.80 653 ASP D C 1
ATOM 17449 O O . ASP F 1 653 ? 106.428 101.477 73.273 1.00 53.29 653 ASP D O 1
ATOM 17454 N N . PRO F 1 654 ? 105.852 100.290 75.115 1.00 52.26 654 PRO D N 1
ATOM 17455 C CA . PRO F 1 654 ? 105.467 99.072 74.398 1.00 52.49 654 PRO D CA 1
ATOM 17456 C C . PRO F 1 654 ? 104.077 99.089 73.760 1.00 53.21 654 PRO D C 1
ATOM 17457 O O . PRO F 1 654 ? 103.853 98.380 72.775 1.00 52.98 654 PRO D O 1
ATOM 17461 N N . ASP F 1 655 ? 103.155 99.874 74.315 1.00 53.90 655 ASP D N 1
ATOM 17462 C CA . ASP F 1 655 ? 101.810 99.988 73.753 1.00 55.38 655 ASP D CA 1
ATOM 17463 C C . ASP F 1 655 ? 101.825 100.797 72.459 1.00 56.01 655 ASP D C 1
ATOM 17464 O O . ASP F 1 655 ? 100.935 100.665 71.616 1.00 56.46 655 ASP D O 1
ATOM 17469 N N . THR F 1 656 ? 102.851 101.631 72.315 1.00 56.31 656 THR D N 1
ATOM 17470 C CA . THR F 1 656 ? 103.202 102.220 71.031 1.00 56.76 656 THR D CA 1
ATOM 17471 C C . THR F 1 656 ? 104.590 101.689 70.642 1.00 57.40 656 THR D C 1
ATOM 17472 O O . THR F 1 656 ? 104.987 100.618 71.106 1.00 56.09 656 THR D O 1
ATOM 17476 N N . GLY F 1 657 ? 105.318 102.405 69.788 1.00 55.95 657 GLY D N 1
ATOM 17477 C CA . GLY F 1 657 ? 106.663 101.978 69.397 1.00 55.95 657 GLY D CA 1
ATOM 17478 C C . GLY F 1 657 ? 107.778 102.845 69.958 1.00 54.68 657 GLY D C 1
ATOM 17479 O O . GLY F 1 657 ? 108.950 102.662 69.615 1.00 54.91 657 GLY D O 1
ATOM 17480 N N . GLY F 1 658 ? 107.409 103.783 70.829 1.00 54.25 658 GLY D N 1
ATOM 17481 C CA . GLY F 1 658 ? 108.318 104.831 71.291 1.00 53.78 658 GLY D CA 1
ATOM 17482 C C . GLY F 1 658 ? 109.475 104.397 72.166 1.00 53.80 658 GLY D C 1
ATOM 17483 O O . GLY F 1 658 ? 109.536 103.255 72.629 1.00 53.86 658 GLY D O 1
ATOM 17484 N N . HIS F 1 659 ? 110.391 105.336 72.386 1.00 53.75 659 HIS D N 1
ATOM 17485 C CA . HIS F 1 659 ? 111.571 105.121 73.210 1.00 54.05 659 HIS D CA 1
ATOM 17486 C C . HIS F 1 659 ? 112.143 106.444 73.627 1.00 54.81 659 HIS D C 1
ATOM 17487 O O . HIS F 1 659 ? 112.045 107.434 72.897 1.00 55.28 659 HIS D O 1
ATOM 17494 N N . ARG F 1 660 ? 112.744 106.470 74.811 1.00 55.52 660 ARG D N 1
ATOM 17495 C CA . ARG F 1 660 ? 113.455 107.646 75.288 1.00 56.28 660 ARG D CA 1
ATOM 17496 C C . ARG F 1 660 ? 114.828 107.211 75.782 1.00 53.46 660 ARG D C 1
ATOM 17497 O O . ARG F 1 660 ? 114.939 106.528 76.805 1.00 52.66 660 ARG D O 1
ATOM 17505 N N . ILE F 1 661 ? 115.865 107.587 75.034 1.00 50.48 661 ILE D N 1
ATOM 17506 C CA . ILE F 1 661 ? 117.244 107.271 75.405 1.00 48.59 661 ILE D CA 1
ATOM 17507 C C . ILE F 1 661 ? 117.562 107.959 76.729 1.00 47.57 661 ILE D C 1
ATOM 17508 O O . ILE F 1 661 ? 117.817 109.168 76.773 1.00 47.28 661 ILE D O 1
ATOM 17513 N N . LEU F 1 662 ? 117.525 107.175 77.805 1.00 46.38 662 LEU D N 1
ATOM 17514 C CA . LEU F 1 662 ? 117.688 107.706 79.157 1.00 45.51 662 LEU D CA 1
ATOM 17515 C C . LEU F 1 662 ? 119.114 108.169 79.437 1.00 46.74 662 LEU D C 1
ATOM 17516 O O . LEU F 1 662 ? 119.317 109.226 80.037 1.00 46.95 662 LEU D O 1
ATOM 17521 N N . ARG F 1 663 ? 120.094 107.378 79.004 1.00 47.21 663 ARG D N 1
ATOM 17522 C CA . ARG F 1 663 ? 121.501 107.742 79.160 1.00 48.55 663 ARG D CA 1
ATOM 17523 C C . ARG F 1 663 ? 122.348 107.402 77.943 1.00 47.97 663 ARG D C 1
ATOM 17524 O O . ARG F 1 663 ? 122.025 106.493 77.175 1.00 47.69 663 ARG D O 1
ATOM 17532 N N . PHE F 1 664 ? 123.437 108.150 77.784 1.00 47.53 664 PHE D N 1
ATOM 17533 C CA . PHE F 1 664 ? 124.385 107.941 76.700 1.00 47.22 664 PHE D CA 1
ATOM 17534 C C . PHE F 1 664 ? 125.764 108.452 77.105 1.00 47.47 664 PHE D C 1
ATOM 17535 O O . PHE F 1 664 ? 125.892 109.551 77.652 1.00 49.39 664 PHE D O 1
ATOM 17543 N N . SER F 1 665 ? 126.790 107.647 76.832 1.00 47.58 665 SER D N 1
ATOM 17544 C CA . SER F 1 665 ? 128.172 108.003 77.148 1.00 48.34 665 SER D CA 1
ATOM 17545 C C . SER F 1 665 ? 129.170 107.274 76.250 1.00 49.44 665 SER D C 1
ATOM 17546 O O . SER F 1 665 ? 129.420 106.078 76.423 1.00 49.65 665 SER D O 1
ATOM 17549 N N . THR F 1 666 ? 129.727 107.998 75.282 1.00 50.55 666 THR D N 1
ATOM 17550 C CA . THR F 1 666 ? 130.840 107.489 74.488 1.00 51.76 666 THR D CA 1
ATOM 17551 C C . THR F 1 666 ? 132.139 107.943 75.139 1.00 53.65 666 THR D C 1
ATOM 17552 O O . THR F 1 666 ? 132.270 109.097 75.551 1.00 54.31 666 THR D O 1
ATOM 17556 N N . SER F 1 667 ? 133.087 107.018 75.238 1.00 56.19 667 SER D N 1
ATOM 17557 C CA . SER F 1 667 ? 134.353 107.277 75.892 1.00 59.12 667 SER D CA 1
ATOM 17558 C C . SER F 1 667 ? 135.462 106.685 75.043 1.00 59.81 667 SER D C 1
ATOM 17559 O O . SER F 1 667 ? 135.452 105.487 74.752 1.00 60.11 667 SER D O 1
ATOM 17562 N N . THR F 1 668 ? 136.411 107.519 74.627 1.00 60.75 668 THR D N 1
ATOM 17563 C CA . THR F 1 668 ? 137.442 107.059 73.702 1.00 62.16 668 THR D CA 1
ATOM 17564 C C . THR F 1 668 ? 138.832 107.564 74.054 1.00 63.83 668 THR D C 1
ATOM 17565 O O . THR F 1 668 ? 139.051 108.765 74.209 1.00 63.96 668 THR D O 1
ATOM 17569 N N . GLU F 1 669 ? 139.769 106.629 74.158 1.00 65.69 669 GLU D N 1
ATOM 17570 C CA . GLU F 1 669 ? 141.155 106.954 74.440 1.00 67.28 669 GLU D CA 1
ATOM 17571 C C . GLU F 1 669 ? 141.837 107.442 73.166 1.00 66.88 669 GLU D C 1
ATOM 17572 O O . GLU F 1 669 ? 141.784 106.780 72.125 1.00 66.60 669 GLU D O 1
ATOM 17578 N N . ALA F 1 670 ? 142.473 108.606 73.265 1.00 66.91 670 ALA D N 1
ATOM 17579 C CA . ALA F 1 670 ? 143.190 109.207 72.148 1.00 67.79 670 ALA D CA 1
ATOM 17580 C C . ALA F 1 670 ? 144.205 110.208 72.674 1.00 67.16 670 ALA D C 1
ATOM 17581 O O . ALA F 1 670 ? 143.838 111.295 73.131 1.00 67.27 670 ALA D O 1
ATOM 17583 N N . GLY F 1 671 ? 145.479 109.828 72.611 1.00 67.36 671 GLY D N 1
ATOM 17584 C CA . GLY F 1 671 ? 146.573 110.653 73.116 1.00 66.86 671 GLY D CA 1
ATOM 17585 C C . GLY F 1 671 ? 146.497 112.086 72.635 1.00 65.91 671 GLY D C 1
ATOM 17586 O O . GLY F 1 671 ? 146.128 112.343 71.486 1.00 66.49 671 GLY D O 1
ATOM 17587 N N . ARG F 1 672 ? 146.825 113.014 73.531 1.00 64.02 672 ARG D N 1
ATOM 17588 C CA . ARG F 1 672 ? 146.873 114.442 73.219 1.00 62.56 672 ARG D CA 1
ATOM 17589 C C . ARG F 1 672 ? 145.632 114.983 72.517 1.00 60.95 672 ARG D C 1
ATOM 17590 O O . ARG F 1 672 ? 145.625 115.167 71.296 1.00 60.73 672 ARG D O 1
ATOM 17598 N N . VAL F 1 673 ? 144.581 115.223 73.293 1.00 59.38 673 VAL D N 1
ATOM 17599 C CA . VAL F 1 673 ? 143.481 116.045 72.823 1.00 58.33 673 VAL D CA 1
ATOM 17600 C C . VAL F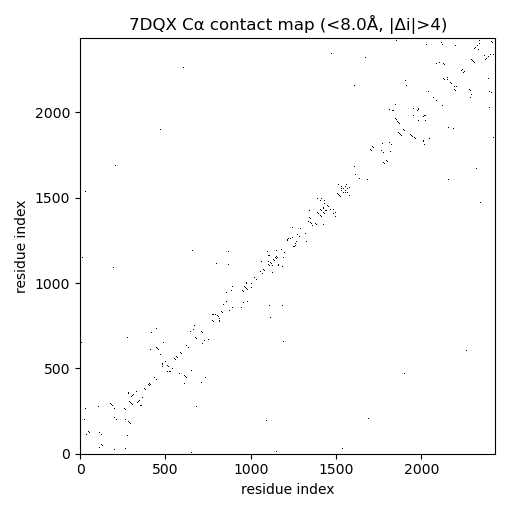 1 673 ? 144.074 117.442 72.646 1.00 58.06 673 VAL D C 1
ATOM 17601 O O . VAL F 1 673 ? 144.593 118.023 73.605 1.00 58.00 673 VAL D O 1
ATOM 17605 N N . ILE F 1 674 ? 144.030 117.963 71.422 1.00 58.18 674 ILE D N 1
ATOM 17606 C CA . ILE F 1 674 ? 144.607 119.281 71.145 1.00 58.35 674 ILE D CA 1
ATOM 17607 C C . ILE F 1 674 ? 143.693 120.396 71.656 1.00 56.83 674 ILE D C 1
ATOM 17608 O O . ILE F 1 674 ? 144.153 121.312 72.340 1.00 59.00 674 ILE D O 1
ATOM 17613 N N . ASN F 1 675 ? 142.407 120.318 71.328 1.00 56.72 675 ASN D N 1
ATOM 17614 C CA . ASN F 1 675 ? 141.436 121.273 71.854 1.00 55.94 675 ASN D CA 1
ATOM 17615 C C . ASN F 1 675 ? 140.194 120.588 72.427 1.00 54.41 675 ASN D C 1
ATOM 17616 O O . ASN F 1 675 ? 139.274 120.246 71.680 1.00 53.96 675 ASN D O 1
ATOM 17621 N N . PRO F 1 676 ? 140.168 120.400 73.762 1.00 53.18 676 PRO D N 1
ATOM 17622 C CA . PRO F 1 676 ? 139.115 119.698 74.510 1.00 51.81 676 PRO D CA 1
ATOM 17623 C C . PRO F 1 676 ? 137.698 120.195 74.240 1.00 50.27 676 PRO D C 1
ATOM 17624 O O . PRO F 1 676 ? 136.775 119.382 74.142 1.00 49.46 676 PRO D O 1
ATOM 17628 N N . LEU F 1 677 ? 137.529 121.512 74.134 1.00 49.84 677 LEU D N 1
ATOM 17629 C CA . LEU F 1 677 ? 136.219 122.103 73.869 1.00 49.26 677 LEU D CA 1
ATOM 17630 C C . LEU F 1 677 ? 135.672 121.655 72.516 1.00 49.27 677 LEU D C 1
ATOM 17631 O O . LEU F 1 677 ? 134.501 121.288 72.402 1.00 49.41 677 LEU D O 1
ATOM 17636 N N . THR F 1 678 ? 136.534 121.677 71.504 1.00 49.40 678 THR D N 1
ATOM 17637 C CA . THR F 1 678 ? 136.132 121.372 70.137 1.00 49.79 678 THR D CA 1
ATOM 17638 C C . THR F 1 678 ? 136.026 119.869 69.880 1.00 49.33 678 THR D C 1
ATOM 17639 O O . THR F 1 678 ? 135.175 119.431 69.102 1.00 49.10 678 THR D O 1
ATOM 17643 N N . THR F 1 679 ? 136.895 119.088 70.525 1.00 48.91 679 THR D N 1
ATOM 17644 C CA . THR F 1 679 ? 136.851 117.626 70.420 1.00 49.06 679 THR D CA 1
ATOM 17645 C C . THR F 1 679 ? 135.543 117.086 70.978 1.00 49.58 679 THR D C 1
ATOM 17646 O O . THR F 1 679 ? 135.001 116.105 70.465 1.00 50.33 679 THR D O 1
ATOM 17650 N N . ARG F 1 680 ? 135.049 117.733 72.032 1.00 50.81 680 ARG D N 1
ATOM 17651 C CA . ARG F 1 680 ? 133.750 117.411 72.610 1.00 51.50 680 ARG D CA 1
ATOM 17652 C C . ARG F 1 680 ? 132.640 117.535 71.564 1.00 51.55 680 ARG D C 1
ATOM 17653 O O . ARG F 1 680 ? 131.737 116.697 71.509 1.00 51.89 680 ARG D O 1
ATOM 17661 N N . GLY F 1 681 ? 132.725 118.571 70.731 1.00 51.27 681 GLY D N 1
ATOM 17662 C CA . GLY F 1 681 ? 131.814 118.733 69.602 1.00 50.86 681 GLY D CA 1
ATOM 17663 C C . GLY F 1 681 ? 131.906 117.571 68.628 1.00 50.03 681 GLY D C 1
ATOM 17664 O O . GLY F 1 681 ? 130.885 117.061 68.161 1.00 50.16 681 GLY D O 1
ATOM 17665 N N . GLN F 1 682 ? 133.135 117.145 68.343 1.00 50.55 682 GLN D N 1
ATOM 17666 C CA . GLN F 1 682 ? 133.401 116.061 67.394 1.00 51.71 682 GLN D CA 1
ATOM 17667 C C . GLN F 1 682 ? 132.979 114.683 67.899 1.00 51.92 682 GLN D C 1
ATOM 17668 O O . GLN F 1 682 ? 132.743 113.774 67.103 1.00 52.07 682 GLN D O 1
ATOM 17674 N N . ILE F 1 683 ? 132.895 114.533 69.219 1.00 51.84 683 ILE D N 1
ATOM 17675 C CA . ILE F 1 683 ? 132.473 113.275 69.835 1.00 51.35 683 ILE D CA 1
ATOM 17676 C C . ILE F 1 683 ? 130.951 113.217 69.964 1.00 51.51 683 ILE D C 1
ATOM 17677 O O . ILE F 1 683 ? 130.322 112.262 69.500 1.00 50.92 683 ILE D O 1
ATOM 17682 N N . ILE F 1 684 ? 130.371 114.241 70.589 1.00 51.79 684 ILE D N 1
ATOM 17683 C CA . ILE F 1 684 ? 128.922 114.325 70.777 1.00 52.52 684 ILE D CA 1
ATOM 17684 C C . ILE F 1 684 ? 128.205 114.364 69.431 1.00 51.55 684 ILE D C 1
ATOM 17685 O O . ILE F 1 684 ? 127.321 113.545 69.170 1.00 51.87 684 ILE D O 1
ATOM 17690 N N . GLY F 1 685 ? 128.602 115.315 68.586 1.00 51.95 685 GLY D N 1
ATOM 17691 C CA . GLY F 1 685 ? 128.007 115.494 67.266 1.00 51.71 685 GLY D CA 1
ATOM 17692 C C . GLY F 1 685 ? 127.974 114.219 66.454 1.00 50.49 685 GLY D C 1
ATOM 17693 O O . GLY F 1 685 ? 126.939 113.871 65.881 1.00 50.42 685 GLY D O 1
ATOM 17694 N N . ALA F 1 686 ? 129.113 113.529 66.413 1.00 50.57 686 ALA D N 1
ATOM 17695 C CA . ALA F 1 686 ? 129.216 112.243 65.738 1.00 50.38 686 ALA D CA 1
ATOM 17696 C C . ALA F 1 686 ? 128.255 111.232 66.361 1.00 50.33 686 ALA D C 1
ATOM 17697 O O . ALA F 1 686 ? 127.430 110.652 65.659 1.00 49.96 686 ALA D O 1
ATOM 17699 N N . ALA F 1 687 ? 128.344 111.042 67.677 1.00 48.75 687 ALA D N 1
ATOM 17700 C CA . ALA F 1 687 ? 127.467 110.106 68.393 1.00 48.22 687 ALA D CA 1
ATOM 17701 C C . ALA F 1 687 ? 125.993 110.229 67.988 1.00 47.72 687 ALA D C 1
ATOM 17702 O O . ALA F 1 687 ? 125.314 109.216 67.798 1.00 47.61 687 ALA D O 1
ATOM 17704 N N . VAL F 1 688 ? 125.516 111.468 67.857 1.00 47.75 688 VAL D N 1
ATOM 17705 C CA . VAL F 1 688 ? 124.144 111.757 67.419 1.00 47.89 688 VAL D CA 1
ATOM 17706 C C . VAL F 1 688 ? 123.904 111.274 65.986 1.00 47.88 688 VAL D C 1
ATOM 17707 O O . VAL F 1 688 ? 122.864 110.676 65.692 1.00 48.15 688 VAL D O 1
ATOM 17711 N N . GLN F 1 689 ? 124.871 111.523 65.105 1.00 48.91 689 GLN D N 1
ATOM 17712 C CA . GLN F 1 689 ? 124.811 111.023 63.732 1.00 49.62 689 GLN D CA 1
ATOM 17713 C C . GLN F 1 689 ? 124.712 109.497 63.728 1.00 49.38 689 GLN D C 1
ATOM 17714 O O . GLN F 1 689 ? 124.149 108.910 62.804 1.00 49.11 689 GLN D O 1
ATOM 17720 N N . GLY F 1 690 ? 125.251 108.874 64.777 1.00 49.08 690 GLY D N 1
ATOM 17721 C CA . GLY F 1 690 ? 125.151 107.431 64.980 1.00 49.32 690 GLY D CA 1
ATOM 17722 C C . GLY F 1 690 ? 123.752 106.987 65.369 1.00 48.12 690 GLY D C 1
ATOM 17723 O O . GLY F 1 690 ? 123.230 106.020 64.812 1.00 48.73 690 GLY D O 1
ATOM 17724 N N . ILE F 1 691 ? 123.150 107.690 66.329 1.00 48.14 691 ILE D N 1
ATOM 17725 C CA . ILE F 1 691 ? 121.764 107.434 66.737 1.00 47.22 691 ILE D CA 1
ATOM 17726 C C . ILE F 1 691 ? 120.825 107.637 65.550 1.00 47.28 691 ILE D C 1
ATOM 17727 O O . ILE F 1 691 ? 119.877 106.870 65.363 1.00 47.16 691 ILE D O 1
ATOM 17732 N N . GLY F 1 692 ? 121.109 108.665 64.750 1.00 47.71 692 GLY D N 1
ATOM 17733 C CA . GLY F 1 692 ? 120.398 108.907 63.498 1.00 48.17 692 GLY D CA 1
ATOM 17734 C C . GLY F 1 692 ? 120.459 107.698 62.584 1.00 48.28 692 GLY D C 1
ATOM 17735 O O . GLY F 1 692 ? 119.445 107.294 62.010 1.00 48.81 692 GLY D O 1
ATOM 17736 N N . GLY F 1 693 ? 121.649 107.113 62.461 1.00 48.50 693 GLY D N 1
ATOM 17737 C CA . GLY F 1 693 ? 121.831 105.879 61.704 1.00 48.94 693 GLY D CA 1
ATOM 17738 C C . GLY F 1 693 ? 121.203 104.676 62.386 1.00 48.16 693 GLY D C 1
ATOM 17739 O O . GLY F 1 693 ? 120.751 103.743 61.720 1.00 48.90 693 GLY D O 1
ATOM 17740 N N . ALA F 1 694 ? 121.163 104.705 63.715 1.00 47.74 694 ALA D N 1
ATOM 17741 C CA . ALA F 1 694 ? 120.676 103.573 64.496 1.00 47.13 694 ALA D CA 1
ATOM 17742 C C . ALA F 1 694 ? 119.152 103.456 64.552 1.00 47.02 694 ALA D C 1
ATOM 17743 O O . ALA F 1 694 ? 118.626 102.344 64.618 1.00 47.64 694 ALA D O 1
ATOM 17745 N N . LEU F 1 695 ? 118.443 104.586 64.526 1.00 47.34 695 LEU D N 1
ATOM 17746 C CA . LEU F 1 695 ? 116.990 104.564 64.757 1.00 47.83 695 LEU D CA 1
ATOM 17747 C C . LEU F 1 695 ? 116.109 105.410 63.828 1.00 48.80 695 LEU D C 1
ATOM 17748 O O . LEU F 1 695 ? 114.882 105.379 63.959 1.00 48.34 695 LEU D O 1
ATOM 17753 N N . TYR F 1 696 ? 116.705 106.154 62.898 1.00 49.10 696 TYR D N 1
ATOM 17754 C CA . TYR F 1 696 ? 115.921 107.103 62.099 1.00 49.14 696 TYR D CA 1
ATOM 17755 C C . TYR F 1 696 ? 116.147 107.034 60.589 1.00 49.41 696 TYR D C 1
ATOM 17756 O O . TYR F 1 696 ? 115.190 107.076 59.813 1.00 49.24 696 TYR D O 1
ATOM 17765 N N . GLU F 1 697 ? 117.408 106.933 60.182 1.00 50.01 697 GLU D N 1
ATOM 17766 C CA . GLU F 1 697 ? 117.783 107.148 58.787 1.00 51.08 697 GLU D CA 1
ATOM 17767 C C . GLU F 1 697 ? 117.833 105.879 57.951 1.00 52.67 697 GLU D C 1
ATOM 17768 O O . GLU F 1 697 ? 118.606 104.960 58.241 1.00 53.31 697 GLU D O 1
ATOM 17774 N N . GLU F 1 698 ? 117.001 105.838 56.913 1.00 54.73 698 GLU D N 1
ATOM 17775 C CA . GLU F 1 698 ? 117.104 104.811 55.880 1.00 56.90 698 GLU D CA 1
ATOM 17776 C C . GLU F 1 698 ? 116.590 105.315 54.534 1.00 57.27 698 GLU D C 1
ATOM 17777 O O . GLU F 1 698 ? 115.496 105.881 54.437 1.00 57.37 698 GLU D O 1
ATOM 17783 N N . PHE F 1 699 ? 117.406 105.115 53.502 1.00 57.65 699 PHE D N 1
ATOM 17784 C CA . PHE F 1 699 ? 116.996 105.363 52.128 1.00 57.91 699 PHE D CA 1
ATOM 17785 C C . PHE F 1 699 ? 116.146 104.193 51.653 1.00 58.19 699 PHE D C 1
ATOM 17786 O O . PHE F 1 699 ? 116.655 103.087 51.447 1.00 58.30 699 PHE D O 1
ATOM 17794 N N . LEU F 1 700 ? 114.850 104.437 51.493 1.00 59.99 700 LEU D N 1
ATOM 17795 C CA . LEU F 1 700 ? 113.929 103.398 51.053 1.00 61.09 700 LEU D CA 1
ATOM 17796 C C . LEU F 1 700 ? 113.649 103.510 49.563 1.00 63.31 700 LEU D C 1
ATOM 17797 O O . LEU F 1 700 ? 113.224 104.559 49.076 1.00 64.16 700 LEU D O 1
ATOM 17802 N N . TYR F 1 701 ? 113.910 102.423 48.846 1.00 64.15 701 TYR D N 1
ATOM 17803 C CA . TYR F 1 701 ? 113.588 102.337 47.431 1.00 64.99 701 TYR D CA 1
ATOM 17804 C C . TYR F 1 701 ? 112.351 101.477 47.282 1.00 66.98 701 TYR D C 1
ATOM 17805 O O . TYR F 1 701 ? 112.213 100.452 47.957 1.00 66.70 701 TYR D O 1
ATOM 17814 N N . GLU F 1 702 ? 111.446 101.901 46.409 1.00 68.53 702 GLU D N 1
ATOM 17815 C CA . GLU F 1 702 ? 110.281 101.094 46.092 1.00 69.85 702 GLU D CA 1
ATOM 17816 C C . GLU F 1 702 ? 110.738 99.916 45.242 1.00 71.24 702 GLU D C 1
ATOM 17817 O O . GLU F 1 702 ? 111.713 100.026 44.491 1.00 71.30 702 GLU D O 1
ATOM 17823 N N . GLU F 1 703 ? 110.041 98.790 45.369 1.00 72.48 703 GLU D N 1
ATOM 17824 C CA . GLU F 1 703 ? 110.472 97.546 44.726 1.00 74.21 703 GLU D CA 1
ATOM 17825 C C . GLU F 1 703 ? 110.694 97.651 43.213 1.00 69.19 703 GLU D C 1
ATOM 17826 O O . GLU F 1 703 ? 111.447 96.859 42.644 1.00 75.64 703 GLU D O 1
ATOM 17832 N N . ASP F 1 704 ? 110.059 98.631 42.572 1.00 71.56 704 ASP D N 1
ATOM 17833 C CA . ASP F 1 704 ? 110.273 98.872 41.143 1.00 70.07 704 ASP D CA 1
ATOM 17834 C C . ASP F 1 704 ? 111.554 99.656 40.846 1.00 68.10 704 ASP D C 1
ATOM 17835 O O . ASP F 1 704 ? 112.164 99.465 39.793 1.00 67.61 704 ASP D O 1
ATOM 17840 N N . GLY F 1 705 ? 111.956 100.537 41.763 1.00 67.85 705 GLY D N 1
ATOM 17841 C CA . GLY F 1 705 ? 113.236 101.240 41.633 1.00 67.01 705 GLY D CA 1
ATOM 17842 C C . GLY F 1 705 ? 113.296 102.699 42.056 1.00 67.29 705 GLY D C 1
ATOM 17843 O O . GLY F 1 705 ? 114.385 103.233 42.279 1.00 67.32 705 GLY D O 1
ATOM 17844 N N . GLN F 1 706 ? 112.135 103.345 42.157 1.00 68.03 706 GLN D N 1
ATOM 17845 C CA . GLN F 1 706 ? 112.055 104.768 42.502 1.00 68.73 706 GLN D CA 1
ATOM 17846 C C . GLN F 1 706 ? 112.398 105.018 43.972 1.00 68.14 706 GLN D C 1
ATOM 17847 O O . GLN F 1 706 ? 111.979 104.248 44.842 1.00 68.43 706 GLN D O 1
ATOM 17853 N N . PRO F 1 707 ? 113.158 106.096 44.256 1.00 69.58 707 PRO D N 1
ATOM 17854 C CA . PRO F 1 707 ? 113.442 106.446 45.645 1.00 69.86 707 PRO D CA 1
ATOM 17855 C C . PRO F 1 707 ? 112.185 106.975 46.324 1.00 69.59 707 PRO D C 1
ATOM 17856 O O . PRO F 1 707 ? 111.421 107.731 45.714 1.00 70.88 707 PRO D O 1
ATOM 17860 N N . ILE F 1 708 ? 111.970 106.568 47.571 1.00 70.28 708 ILE D N 1
ATOM 17861 C CA . ILE F 1 708 ? 110.804 107.007 48.334 1.00 69.85 708 ILE D CA 1
ATOM 17862 C C . ILE F 1 708 ? 111.187 108.148 49.276 1.00 68.83 708 ILE D C 1
ATOM 17863 O O . ILE F 1 708 ? 110.455 109.133 49.401 1.00 68.95 708 ILE D O 1
ATOM 17868 N N . THR F 1 709 ? 112.342 108.011 49.924 1.00 64.56 709 THR D N 1
ATOM 17869 C CA . THR F 1 709 ? 112.839 109.023 50.853 1.00 61.76 709 THR D CA 1
ATOM 17870 C C . THR F 1 709 ? 113.648 110.092 50.116 1.00 59.86 709 THR D C 1
ATOM 17871 O O . THR F 1 709 ? 114.877 110.002 50.021 1.00 59.67 709 THR D O 1
ATOM 17875 N N . THR F 1 710 ? 112.949 111.098 49.593 1.00 58.59 710 THR D N 1
ATOM 17876 C CA . THR F 1 710 ? 113.583 112.171 48.819 1.00 57.91 710 THR D CA 1
ATOM 17877 C C . THR F 1 710 ? 113.507 113.536 49.503 1.00 58.52 710 THR D C 1
ATOM 17878 O O . THR F 1 710 ? 114.425 114.346 49.372 1.00 58.26 710 THR D O 1
ATOM 17882 N N . SER F 1 711 ? 112.411 113.795 50.214 1.00 58.87 711 SER D N 1
ATOM 17883 C CA . SER F 1 711 ? 112.257 115.046 50.956 1.00 59.09 711 SER D CA 1
ATOM 17884 C C . SER F 1 711 ? 112.925 114.935 52.330 1.00 58.50 711 SER D C 1
ATOM 17885 O O . SER F 1 711 ? 113.712 114.016 52.576 1.00 59.01 711 SER D O 1
ATOM 17888 N N . PHE F 1 712 ? 112.621 115.882 53.214 1.00 59.79 712 PHE D N 1
ATOM 17889 C CA . PHE F 1 712 ? 113.037 115.793 54.613 1.00 60.72 712 PHE D CA 1
ATOM 17890 C C . PHE F 1 712 ? 111.921 115.251 55.494 1.00 63.69 712 PHE D C 1
ATOM 17891 O O . PHE F 1 712 ? 112.159 114.868 56.642 1.00 63.05 712 PHE D O 1
ATOM 17899 N N . MET F 1 713 ? 110.707 115.233 54.949 1.00 67.03 713 MET D N 1
ATOM 17900 C CA . MET F 1 713 ? 109.544 114.681 55.638 1.00 71.33 713 MET D CA 1
ATOM 17901 C C . MET F 1 713 ? 109.640 113.162 55.747 1.00 71.31 713 MET D C 1
ATOM 17902 O O . MET F 1 713 ? 109.094 112.562 56.677 1.00 70.22 713 MET D O 1
ATOM 17907 N N . ASP F 1 714 ? 110.334 112.554 54.787 1.00 68.26 714 ASP D N 1
ATOM 17908 C CA . ASP F 1 714 ? 110.527 111.108 54.749 1.00 66.94 714 ASP D CA 1
ATOM 17909 C C . ASP F 1 714 ? 111.805 110.700 55.480 1.00 61.87 714 ASP D C 1
ATOM 17910 O O . ASP F 1 714 ? 111.750 109.962 56.468 1.00 59.99 714 ASP D O 1
ATOM 17915 N N . TYR F 1 715 ? 112.948 111.178 54.987 1.00 57.88 715 TYR D N 1
ATOM 17916 C CA . TYR F 1 715 ? 114.240 110.919 55.617 1.00 53.70 715 TYR D CA 1
ATOM 17917 C C . TYR F 1 715 ? 114.288 111.630 56.963 1.00 52.88 715 TYR D C 1
ATOM 17918 O O . TYR F 1 715 ? 114.233 112.861 57.028 1.00 53.25 715 TYR D O 1
ATOM 17927 N N . LEU F 1 716 ? 114.385 110.849 58.034 1.00 52.89 716 LEU D N 1
ATOM 17928 C CA . LEU F 1 716 ? 114.277 111.391 59.385 1.00 53.13 716 LEU D CA 1
ATOM 17929 C C . LEU F 1 716 ? 115.630 111.748 59.993 1.00 53.03 716 LEU D C 1
ATOM 17930 O O . LEU F 1 716 ? 116.417 110.869 60.348 1.00 52.72 716 LEU D O 1
ATOM 17935 N N . LEU F 1 717 ? 115.893 113.049 60.096 1.00 52.93 717 LEU D N 1
ATOM 17936 C CA . LEU F 1 717 ? 117.062 113.547 60.811 1.00 53.01 717 LEU D CA 1
ATOM 17937 C C . LEU F 1 717 ? 116.716 113.773 62.277 1.00 52.43 717 LEU D C 1
ATOM 17938 O O . LEU F 1 717 ? 115.671 114.351 62.579 1.00 52.11 717 LEU D O 1
ATOM 17943 N N . PRO F 1 718 ? 117.594 113.327 63.195 1.00 52.91 718 PRO D N 1
ATOM 17944 C CA . PRO F 1 718 ? 117.354 113.533 64.622 1.00 53.37 718 PRO D CA 1
ATOM 17945 C C . PRO F 1 718 ? 117.209 115.017 64.957 1.00 53.99 718 PRO D C 1
ATOM 17946 O O . PRO F 1 718 ? 118.007 115.836 64.496 1.00 54.23 718 PRO D O 1
ATOM 17950 N N . SER F 1 719 ? 116.177 115.352 65.726 1.00 56.03 719 SER D N 1
ATOM 17951 C CA . SER F 1 719 ? 115.955 116.727 66.166 1.00 57.50 719 SER D CA 1
ATOM 17952 C C . SER F 1 719 ? 116.305 116.881 67.645 1.00 57.59 719 SER D C 1
ATOM 17953 O O . SER F 1 719 ? 116.687 115.910 68.301 1.00 57.29 719 SER D O 1
ATOM 17956 N N . ALA F 1 720 ? 116.152 118.098 68.161 1.00 57.54 720 ALA D N 1
ATOM 17957 C CA . ALA F 1 720 ? 116.656 118.479 69.485 1.00 56.88 720 ALA D CA 1
ATOM 17958 C C . ALA F 1 720 ? 116.066 117.723 70.676 1.00 56.31 720 ALA D C 1
ATOM 17959 O O . ALA F 1 720 ? 116.796 117.369 71.603 1.00 56.90 720 ALA D O 1
ATOM 17961 N N . GLN F 1 721 ? 114.759 117.479 70.648 1.00 56.31 721 GLN D N 1
ATOM 17962 C CA . GLN F 1 721 ? 114.047 116.945 71.814 1.00 56.99 721 GLN D CA 1
ATOM 17963 C C . GLN F 1 721 ? 114.326 115.471 72.076 1.00 56.79 721 GLN D C 1
ATOM 17964 O O . GLN F 1 721 ? 114.319 115.028 73.226 1.00 57.68 721 GLN D O 1
ATOM 17970 N N . GLU F 1 722 ? 114.567 114.719 71.007 1.00 56.66 722 GLU D N 1
ATOM 17971 C CA . GLU F 1 722 ? 114.721 113.270 71.100 1.00 56.57 722 GLU D CA 1
ATOM 17972 C C . GLU F 1 722 ? 116.114 112.845 71.563 1.00 55.78 722 GLU D C 1
ATOM 17973 O O . GLU F 1 722 ? 116.316 111.691 71.950 1.00 55.90 722 GLU D O 1
ATOM 17979 N N . MET F 1 723 ? 117.064 113.777 71.539 1.00 55.19 723 MET D N 1
ATOM 17980 C CA . MET F 1 723 ? 118.454 113.454 71.852 1.00 55.73 723 MET D CA 1
ATOM 17981 C C . MET F 1 723 ? 118.750 113.425 73.353 1.00 59.48 723 MET D C 1
ATOM 17982 O O . MET F 1 723 ? 118.070 114.102 74.129 1.00 56.70 723 MET D O 1
ATOM 17987 N N . PRO F 1 724 ? 119.753 112.617 73.762 1.00 59.36 724 PRO D N 1
ATOM 17988 C CA . PRO F 1 724 ? 120.172 112.509 75.159 1.00 63.18 724 PRO D CA 1
ATOM 17989 C C . PRO F 1 724 ? 120.615 113.848 75.727 1.00 66.70 724 PRO D C 1
ATOM 17990 O O . PRO F 1 724 ? 121.457 114.529 75.130 1.00 70.00 724 PRO D O 1
ATOM 17994 N N . ASN F 1 725 ? 120.032 114.209 76.870 1.00 73.67 725 ASN D N 1
ATOM 17995 C CA . ASN F 1 725 ? 120.359 115.440 77.593 1.00 76.88 725 ASN D CA 1
ATOM 17996 C C . ASN F 1 725 ? 121.861 115.647 77.781 1.00 77.75 725 ASN D C 1
ATOM 17997 O O . ASN F 1 725 ? 122.310 116.766 78.053 1.00 77.09 725 ASN D O 1
ATOM 18002 N N . VAL F 1 726 ? 122.619 114.556 77.648 1.00 78.60 726 VAL D N 1
ATOM 18003 C CA . VAL F 1 726 ? 124.083 114.600 77.605 1.00 79.23 726 VAL D CA 1
ATOM 18004 C C . VAL F 1 726 ? 124.721 113.287 77.135 1.00 78.22 726 VAL D C 1
ATOM 18005 O O . VAL F 1 726 ? 124.354 112.201 77.591 1.00 79.20 726 VAL D O 1
ATOM 18009 N N . ASP F 1 727 ? 125.659 113.412 76.198 1.00 76.71 727 ASP D N 1
ATOM 18010 C CA . ASP F 1 727 ? 126.612 112.353 75.901 1.00 73.27 727 ASP D CA 1
ATOM 18011 C C . ASP F 1 727 ? 127.845 112.670 76.728 1.00 73.85 727 ASP D C 1
ATOM 18012 O O . ASP F 1 727 ? 128.501 113.692 76.501 1.00 74.48 727 ASP D O 1
ATOM 18017 N N . CYS F 1 728 ? 128.151 111.818 77.701 1.00 72.64 728 CYS D N 1
ATOM 18018 C CA . CYS F 1 728 ? 129.333 112.019 78.532 1.00 72.37 728 CYS D CA 1
ATOM 18019 C C . CYS F 1 728 ? 130.583 111.650 77.742 1.00 71.05 728 CYS D C 1
ATOM 18020 O O . CYS F 1 728 ? 130.542 110.771 76.881 1.00 69.74 728 CYS D O 1
ATOM 18023 N N . PHE F 1 729 ? 131.684 112.339 78.024 1.00 73.40 729 PHE D N 1
ATOM 18024 C CA . PHE F 1 729 ? 132.941 112.090 77.328 1.00 73.85 729 PHE D CA 1
ATOM 18025 C C . PHE F 1 729 ? 134.014 111.595 78.296 1.00 69.78 729 PHE D C 1
ATOM 18026 O O . PHE F 1 729 ? 134.384 112.295 79.241 1.00 70.62 729 PHE D O 1
ATOM 18034 N N . VAL F 1 730 ? 134.482 110.369 78.080 1.00 64.44 730 VAL D N 1
ATOM 18035 C CA . VAL F 1 730 ? 135.628 109.864 78.828 1.00 62.69 730 VAL D CA 1
ATOM 18036 C C . VAL F 1 730 ? 136.780 109.618 77.860 1.00 62.24 730 VAL D C 1
ATOM 18037 O O . VAL F 1 730 ? 136.828 108.605 77.158 1.00 61.50 730 VAL D O 1
ATOM 18041 N N . THR F 1 731 ? 137.695 110.576 77.812 1.00 63.12 731 THR D N 1
ATOM 18042 C CA . THR F 1 731 ? 138.922 110.425 77.051 1.00 63.81 731 THR D CA 1
ATOM 18043 C C . THR F 1 731 ? 140.077 110.531 78.029 1.00 64.68 731 THR D C 1
ATOM 18044 O O . THR F 1 731 ? 140.057 111.376 78.929 1.00 64.63 731 THR D O 1
ATOM 18048 N N . GLU F 1 732 ? 141.077 109.672 77.869 1.00 67.31 732 GLU D N 1
ATOM 18049 C CA . GLU F 1 732 ? 142.323 109.854 78.601 1.00 69.89 732 GLU D CA 1
ATOM 18050 C C . GLU F 1 732 ? 143.506 109.940 77.650 1.00 71.90 732 GLU D C 1
ATOM 18051 O O . GLU F 1 732 ? 143.478 109.383 76.551 1.00 70.87 732 GLU D O 1
ATOM 18057 N N . ASP F 1 733 ? 144.530 110.669 78.084 1.00 74.64 733 ASP D N 1
ATOM 18058 C CA . ASP F 1 733 ? 145.779 110.778 77.350 1.00 76.35 733 ASP D CA 1
ATOM 18059 C C . ASP F 1 733 ? 146.866 109.931 78.005 1.00 79.96 733 ASP D C 1
ATOM 18060 O O . ASP F 1 733 ? 147.947 110.435 78.329 1.00 77.78 733 ASP D O 1
ATOM 18065 N N . ALA F 1 734 ? 146.582 108.651 78.216 1.00 79.73 734 ALA D N 1
ATOM 18066 C CA . ALA F 1 734 ? 147.648 107.711 78.511 1.00 80.85 734 ALA D CA 1
ATOM 18067 C C . ALA F 1 734 ? 148.253 107.326 77.167 1.00 83.58 734 ALA D C 1
ATOM 18068 O O . ALA F 1 734 ? 147.651 107.583 76.125 1.00 81.99 734 ALA D O 1
ATOM 18070 N N . LYS F 1 735 ? 149.448 106.739 77.193 1.00 85.94 735 LYS D N 1
ATOM 18071 C CA . LYS F 1 735 ? 150.069 106.108 76.016 1.00 87.58 735 LYS D CA 1
ATOM 18072 C C . LYS F 1 735 ? 150.016 106.922 74.712 1.00 81.28 735 LYS D C 1
ATOM 18073 O O . LYS F 1 735 ? 149.302 106.555 73.771 1.00 83.89 735 LYS D O 1
ATOM 18079 N N . SER F 1 736 ? 150.779 108.008 74.651 1.00 79.77 736 SER D N 1
ATOM 18080 C CA . SER F 1 736 ? 150.890 108.786 73.421 1.00 76.58 736 SER D CA 1
ATOM 18081 C C . SER F 1 736 ? 151.619 107.970 72.349 1.00 75.77 736 SER D C 1
ATOM 18082 O O . SER F 1 736 ? 152.694 107.427 72.615 1.00 75.37 736 SER D O 1
ATOM 18085 N N . PRO F 1 737 ? 151.029 107.869 71.137 1.00 75.63 737 PRO D N 1
ATOM 18086 C CA . PRO F 1 737 ? 151.677 107.177 70.017 1.00 75.21 737 PRO D CA 1
ATOM 18087 C C . PRO F 1 737 ? 152.971 107.901 69.662 1.00 74.84 737 PRO D C 1
ATOM 18088 O O . PRO F 1 737 ? 153.209 108.996 70.173 1.00 75.25 737 PRO D O 1
ATOM 18092 N N . ASP F 1 738 ? 153.806 107.319 68.809 1.00 76.04 738 ASP D N 1
ATOM 18093 C CA . ASP F 1 738 ? 155.088 107.960 68.533 1.00 78.27 738 ASP D CA 1
ATOM 18094 C C . ASP F 1 738 ? 155.179 108.642 67.165 1.00 78.46 738 ASP D C 1
ATOM 18095 O O . ASP F 1 738 ? 155.997 108.276 66.316 1.00 78.16 738 ASP D O 1
ATOM 18100 N N . ASN F 1 739 ? 154.316 109.637 66.976 1.00 78.94 739 ASN D N 1
ATOM 18101 C CA . ASN F 1 739 ? 154.389 110.556 65.847 1.00 78.62 739 ASN D CA 1
ATOM 18102 C C . ASN F 1 739 ? 154.268 111.972 66.403 1.00 80.00 739 ASN D C 1
ATOM 18103 O O . ASN F 1 739 ? 153.170 112.526 66.439 1.00 79.44 739 ASN D O 1
ATOM 18108 N N . PRO F 1 740 ? 155.406 112.567 66.812 1.00 82.41 740 PRO D N 1
ATOM 18109 C CA . PRO F 1 740 ? 155.440 113.738 67.694 1.00 83.14 740 PRO D CA 1
ATOM 18110 C C . PRO F 1 740 ? 154.736 114.948 67.081 1.00 83.12 740 PRO D C 1
ATOM 18111 O O . PRO F 1 740 ? 155.122 115.395 66.000 1.00 83.20 740 PRO D O 1
ATOM 18115 N N . PHE F 1 741 ? 153.710 115.481 67.743 1.00 83.83 741 PHE D N 1
ATOM 18116 C CA . PHE F 1 741 ? 153.241 115.079 69.076 1.00 83.45 741 PHE D CA 1
ATOM 18117 C C . PHE F 1 741 ? 152.418 113.793 69.060 1.00 82.45 741 PHE D C 1
ATOM 18118 O O . PHE F 1 741 ? 151.635 113.564 68.136 1.00 81.96 741 PHE D O 1
ATOM 18126 N N . GLY F 1 742 ? 152.586 112.970 70.093 1.00 80.47 742 GLY D N 1
ATOM 18127 C CA . GLY F 1 742 ? 151.829 111.727 70.229 1.00 77.94 742 GLY D CA 1
ATOM 18128 C C . GLY F 1 742 ? 150.335 111.958 70.348 1.00 76.82 742 GLY D C 1
ATOM 18129 O O . GLY F 1 742 ? 149.790 111.984 71.453 1.00 74.48 742 GLY D O 1
ATOM 18130 N N . ALA F 1 743 ? 149.680 112.120 69.201 1.00 77.06 743 ALA D N 1
ATOM 18131 C CA . ALA F 1 743 ? 148.249 112.401 69.148 1.00 75.83 743 ALA D CA 1
ATOM 18132 C C . ALA F 1 743 ? 147.507 111.442 68.222 1.00 78.01 743 ALA D C 1
ATOM 18133 O O . ALA F 1 743 ? 148.122 110.720 67.434 1.00 73.53 743 ALA D O 1
ATOM 18135 N N . LYS F 1 744 ? 146.180 111.450 68.324 1.00 75.09 744 LYS D N 1
ATOM 18136 C CA . LYS F 1 744 ? 145.338 110.556 67.537 1.00 74.82 744 LYS D CA 1
ATOM 18137 C C . LYS F 1 744 ? 144.233 111.292 66.791 1.00 71.23 744 LYS D C 1
ATOM 18138 O O . LYS F 1 744 ? 143.933 112.454 67.080 1.00 71.19 744 LYS D O 1
ATOM 18144 N N . GLY F 1 745 ? 143.637 110.594 65.827 1.00 69.65 745 GLY D N 1
ATOM 18145 C CA . GLY F 1 745 ? 142.488 111.095 65.086 1.00 67.66 745 GLY D CA 1
ATOM 18146 C C . GLY F 1 745 ? 141.204 110.810 65.834 1.00 65.00 745 GLY D C 1
ATOM 18147 O O . GLY F 1 745 ? 141.021 109.717 66.374 1.00 65.85 745 GLY D O 1
ATOM 18148 N N . LEU F 1 746 ? 140.306 111.788 65.850 1.00 63.53 746 LEU D N 1
ATOM 18149 C CA . LEU F 1 746 ? 139.160 111.757 66.752 1.00 62.80 746 LEU D CA 1
ATOM 18150 C C . LEU F 1 746 ? 137.842 112.205 66.111 1.00 62.51 746 LEU D C 1
ATOM 18151 O O . LEU F 1 746 ? 136.795 112.189 66.763 1.00 62.14 746 LEU D O 1
ATOM 18156 N N . GLY F 1 747 ? 137.893 112.589 64.838 1.00 63.17 747 GLY D N 1
ATOM 18157 C CA . GLY F 1 747 ? 136.746 113.193 64.161 1.00 64.65 747 GLY D CA 1
ATOM 18158 C C . GLY F 1 747 ? 135.666 112.209 63.763 1.00 64.14 747 GLY D C 1
ATOM 18159 O O . GLY F 1 747 ? 134.656 112.592 63.174 1.00 64.70 747 GLY D O 1
ATOM 18160 N N . GLU F 1 748 ? 135.875 110.938 64.090 1.00 65.20 748 GLU D N 1
ATOM 18161 C CA . GLU F 1 748 ? 134.938 109.878 63.725 1.00 66.69 748 GLU D CA 1
ATOM 18162 C C . GLU F 1 748 ? 134.561 108.998 64.908 1.00 66.81 748 GLU D C 1
ATOM 18163 O O . GLU F 1 748 ? 133.590 108.240 64.840 1.00 66.72 748 GLU D O 1
ATOM 18169 N N . ILE F 1 749 ? 135.324 109.110 65.991 1.00 66.10 749 ILE D N 1
ATOM 18170 C CA . ILE F 1 749 ? 135.228 108.172 67.108 1.00 65.83 749 ILE D CA 1
ATOM 18171 C C . ILE F 1 749 ? 133.887 108.197 67.852 1.00 64.77 749 ILE D C 1
ATOM 18172 O O . ILE F 1 749 ? 133.637 107.366 68.729 1.00 64.76 749 ILE D O 1
ATOM 18177 N N . GLY F 1 750 ? 133.029 109.145 67.490 1.00 63.63 750 GLY D N 1
ATOM 18178 C CA . GLY F 1 750 ? 131.695 109.230 68.064 1.00 61.82 750 GLY D CA 1
ATOM 18179 C C . GLY F 1 750 ? 130.767 108.135 67.570 1.00 61.97 750 GLY D C 1
ATOM 18180 O O . GLY F 1 750 ? 130.184 107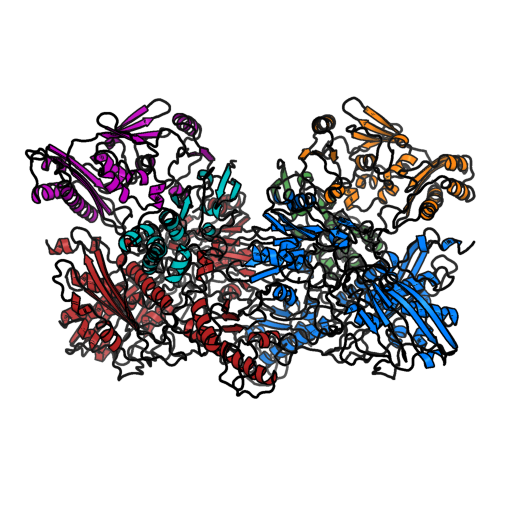.399 68.372 1.00 61.38 750 GLY D O 1
ATOM 18181 N N . ILE F 1 751 ? 130.640 108.015 66.250 1.00 61.39 751 ILE D N 1
ATOM 18182 C CA . ILE F 1 751 ? 129.627 107.137 65.650 1.00 61.19 751 ILE D CA 1
ATOM 18183 C C . ILE F 1 751 ? 129.936 105.639 65.670 1.00 62.36 751 ILE D C 1
ATOM 18184 O O . ILE F 1 751 ? 129.009 104.828 65.606 1.00 63.21 751 ILE D O 1
ATOM 18189 N N . ILE F 1 752 ? 131.214 105.271 65.760 1.00 63.36 752 ILE D N 1
ATOM 18190 C CA . ILE F 1 752 ? 131.632 103.870 65.572 1.00 64.64 752 ILE D CA 1
ATOM 18191 C C . ILE F 1 752 ? 130.729 102.810 66.209 1.00 63.58 752 ILE D C 1
ATOM 18192 O O . ILE F 1 752 ? 130.139 101.990 65.500 1.00 66.08 752 ILE D O 1
ATOM 18197 N N . ALA F 1 753 ? 130.618 102.834 67.533 1.00 64.62 753 ALA D N 1
ATOM 18198 C CA . ALA F 1 753 ? 129.883 101.804 68.259 1.00 64.41 753 ALA D CA 1
ATOM 18199 C C . ALA F 1 753 ? 128.503 102.278 68.718 1.00 62.61 753 ALA D C 1
ATOM 18200 O O . ALA F 1 753 ? 127.882 101.657 69.586 1.00 62.46 753 ALA D O 1
ATOM 18202 N N . ALA F 1 754 ? 128.026 103.369 68.122 1.00 61.41 754 ALA D N 1
ATOM 18203 C CA . ALA F 1 754 ? 126.715 103.928 68.451 1.00 59.45 754 ALA D CA 1
ATOM 18204 C C . ALA F 1 754 ? 125.568 103.018 68.013 1.00 57.05 754 ALA D C 1
ATOM 18205 O O . ALA F 1 754 ? 124.527 102.973 68.666 1.00 55.90 754 ALA D O 1
ATOM 18207 N N . GLY F 1 755 ? 125.768 102.297 66.912 1.00 56.31 755 GLY D N 1
ATOM 18208 C CA . GLY F 1 755 ? 124.754 101.389 66.382 1.00 55.13 755 GLY D CA 1
ATOM 18209 C C . GLY F 1 755 ? 124.578 100.129 67.208 1.00 54.25 755 GLY D C 1
ATOM 18210 O O . GLY F 1 755 ? 123.455 99.768 67.570 1.00 53.76 755 GLY D O 1
ATOM 18211 N N . ALA F 1 756 ? 125.695 99.468 67.506 1.00 54.22 756 ALA D N 1
ATOM 18212 C CA . ALA F 1 756 ? 125.694 98.197 68.231 1.00 54.34 756 ALA D CA 1
ATOM 18213 C C . ALA F 1 756 ? 125.177 98.313 69.666 1.00 55.17 756 ALA D C 1
ATOM 18214 O O . ALA F 1 756 ? 124.420 97.456 70.127 1.00 54.06 756 ALA D O 1
ATOM 18216 N N . ALA F 1 757 ? 125.587 99.374 70.360 1.00 54.91 757 ALA D N 1
ATOM 18217 C CA . ALA F 1 757 ? 125.219 99.585 71.762 1.00 55.96 757 ALA D CA 1
ATOM 18218 C C . ALA F 1 757 ? 123.733 99.882 71.941 1.00 54.89 757 ALA D C 1
ATOM 18219 O O . ALA F 1 757 ? 123.105 99.380 72.876 1.00 55.35 757 ALA D O 1
ATOM 18221 N N . ILE F 1 758 ? 123.184 100.703 71.046 1.00 54.94 758 ILE D N 1
ATOM 18222 C CA . ILE F 1 758 ? 121.745 100.955 70.992 1.00 54.30 758 ILE D CA 1
ATOM 18223 C C . ILE F 1 758 ? 121.007 99.635 70.784 1.00 53.33 758 ILE D C 1
ATOM 18224 O O . ILE F 1 758 ? 120.030 99.346 71.479 1.00 53.43 758 ILE D O 1
ATOM 18229 N N . ALA F 1 759 ? 121.499 98.838 69.834 1.00 53.39 759 ALA D N 1
ATOM 18230 C CA . ALA F 1 759 ? 120.896 97.554 69.480 1.00 53.26 759 ALA D CA 1
ATOM 18231 C C . ALA F 1 759 ? 120.867 96.580 70.656 1.00 53.37 759 ALA D C 1
ATOM 18232 O O . ALA F 1 759 ? 119.830 95.972 70.931 1.00 53.91 759 ALA D O 1
ATOM 18234 N N . SER F 1 760 ? 122.006 96.448 71.340 1.00 55.31 760 SER D N 1
ATOM 18235 C CA . SER F 1 760 ? 122.150 95.573 72.510 1.00 57.30 760 SER D CA 1
ATOM 18236 C C . SER F 1 760 ? 121.190 95.954 73.634 1.00 56.70 760 SER D C 1
ATOM 18237 O O . SER F 1 760 ? 120.582 95.087 74.271 1.00 57.14 760 SER D O 1
ATOM 18240 N N . ALA F 1 761 ? 121.070 97.259 73.868 1.00 56.23 761 ALA D N 1
ATOM 18241 C CA . ALA F 1 761 ? 120.171 97.799 74.880 1.00 55.55 761 ALA D CA 1
ATOM 18242 C C . ALA F 1 761 ? 118.720 97.458 74.572 1.00 55.71 761 ALA D C 1
ATOM 18243 O O . ALA F 1 761 ? 117.988 97.013 75.456 1.00 55.56 761 ALA D O 1
ATOM 18245 N N . ILE F 1 762 ? 118.324 97.659 73.314 1.00 54.80 762 ILE D N 1
ATOM 18246 C CA . ILE F 1 762 ? 116.964 97.366 72.853 1.00 54.41 762 ILE D CA 1
ATOM 18247 C C . ILE F 1 762 ? 116.615 95.891 73.049 1.00 55.12 762 ILE D C 1
ATOM 18248 O O . ILE F 1 762 ? 115.528 95.568 73.533 1.00 55.33 762 ILE D O 1
ATOM 18253 N N . ASP F 1 763 ? 117.540 95.007 72.683 1.00 55.72 763 ASP D N 1
ATOM 18254 C CA . ASP F 1 763 ? 117.360 93.576 72.903 1.00 57.31 763 ASP D CA 1
ATOM 18255 C C . ASP F 1 763 ? 117.392 93.216 74.385 1.00 56.01 763 ASP D C 1
ATOM 18256 O O . ASP F 1 763 ? 116.714 92.280 74.817 1.00 56.36 763 ASP D O 1
ATOM 18261 N N . ASP F 1 764 ? 118.172 93.964 75.161 1.00 55.94 764 ASP D N 1
ATOM 18262 C CA . ASP F 1 764 ? 118.261 93.716 76.597 1.00 55.63 764 ASP D CA 1
ATOM 18263 C C . ASP F 1 764 ? 116.999 94.145 77.341 1.00 54.80 764 ASP D C 1
ATOM 18264 O O . ASP F 1 764 ? 116.719 93.642 78.429 1.00 55.33 764 ASP D O 1
ATOM 18269 N N . ALA F 1 765 ? 116.243 95.061 76.741 1.00 54.71 765 ALA D N 1
ATOM 18270 C CA . ALA F 1 765 ? 115.114 95.707 77.406 1.00 54.35 765 ALA D CA 1
ATOM 18271 C C . ALA F 1 765 ? 113.755 95.064 77.129 1.00 54.50 765 ALA D C 1
ATOM 18272 O O . ALA F 1 765 ? 112.743 95.487 77.691 1.00 55.10 765 ALA D O 1
ATOM 18274 N N . ILE F 1 766 ? 113.728 94.036 76.284 1.00 55.40 766 ILE D N 1
ATOM 18275 C CA . ILE F 1 766 ? 112.450 93.498 75.796 1.00 56.05 766 ILE D CA 1
ATOM 18276 C C . ILE F 1 766 ? 111.811 92.359 76.628 1.00 57.48 766 ILE D C 1
ATOM 18277 O O . ILE F 1 766 ? 110.678 92.525 77.087 1.00 57.50 766 ILE D O 1
ATOM 18282 N N . ALA F 1 767 ? 112.484 91.223 76.846 1.00 59.17 767 ALA D N 1
ATOM 18283 C CA . ALA F 1 767 ? 113.836 90.923 76.371 1.00 61.26 767 ALA D CA 1
ATOM 18284 C C . ALA F 1 767 ? 113.883 89.520 75.768 1.00 64.89 767 ALA D C 1
ATOM 18285 O O . ALA F 1 767 ? 113.658 88.528 76.468 1.00 65.21 767 ALA D O 1
ATOM 18287 N N . ASP F 1 768 ? 114.166 89.445 74.469 1.00 68.14 768 ASP D N 1
ATOM 18288 C CA . ASP F 1 768 ? 114.205 88.166 73.760 1.00 70.97 768 ASP D CA 1
ATOM 18289 C C . ASP F 1 768 ? 115.514 87.967 72.996 1.00 75.21 768 ASP D C 1
ATOM 18290 O O . ASP F 1 768 ? 115.876 88.786 72.152 1.00 75.42 768 ASP D O 1
ATOM 18295 N N . GLY F 1 769 ? 116.227 86.893 73.326 1.00 77.98 769 GLY D N 1
ATOM 18296 C CA . GLY F 1 769 ? 117.300 86.346 72.487 1.00 80.26 769 GLY D CA 1
ATOM 18297 C C . GLY F 1 769 ? 118.573 87.124 72.180 1.00 81.35 769 GLY D C 1
ATOM 18298 O O . GLY F 1 769 ? 119.607 86.510 71.902 1.00 81.27 769 GLY D O 1
ATOM 18299 N N . VAL F 1 770 ? 118.510 88.457 72.235 1.00 79.88 770 VAL D N 1
ATOM 18300 C CA . VAL F 1 770 ? 119.570 89.336 71.700 1.00 77.17 770 VAL D CA 1
ATOM 18301 C C . VAL F 1 770 ? 119.706 89.040 70.199 1.00 75.43 770 VAL D C 1
ATOM 18302 O O . VAL F 1 770 ? 120.758 88.611 69.713 1.00 75.12 770 VAL D O 1
ATOM 18306 N N . HIS F 1 771 ? 118.614 89.290 69.480 1.00 72.43 771 HIS D N 1
ATOM 18307 C CA . HIS F 1 771 ? 118.396 88.739 68.145 1.00 70.38 771 HIS D CA 1
ATOM 18308 C C . HIS F 1 771 ? 118.010 89.774 67.117 1.00 67.88 771 HIS D C 1
ATOM 18309 O O . HIS F 1 771 ? 117.165 89.521 66.250 1.00 67.98 771 HIS D O 1
ATOM 18316 N N . THR F 1 772 ? 118.631 90.948 67.196 1.00 66.26 772 THR D N 1
ATOM 18317 C CA . THR F 1 772 ? 118.399 92.001 66.210 1.00 65.34 772 THR D CA 1
ATOM 18318 C C . THR F 1 772 ? 119.484 92.005 65.147 1.00 66.57 772 THR D C 1
ATOM 18319 O O . THR F 1 772 ? 120.677 91.978 65.465 1.00 66.19 772 THR D O 1
ATOM 18323 N N . ASP F 1 773 ? 119.053 92.042 63.887 1.00 69.32 773 ASP D N 1
ATOM 18324 C CA . ASP F 1 773 ? 119.954 91.983 62.739 1.00 71.56 773 ASP D CA 1
ATOM 18325 C C . ASP F 1 773 ? 119.978 93.307 61.985 1.00 71.29 773 ASP D C 1
ATOM 18326 O O . ASP F 1 773 ? 121.028 93.941 61.854 1.00 69.17 773 ASP D O 1
ATOM 18331 N N . ARG F 1 774 ? 118.809 93.716 61.498 1.00 71.10 774 ARG D N 1
ATOM 18332 C CA . ARG F 1 774 ? 118.692 94.850 60.589 1.00 70.24 774 ARG D CA 1
ATOM 18333 C C . ARG F 1 774 ? 118.497 96.181 61.306 1.00 67.16 774 ARG D C 1
ATOM 18334 O O . ARG F 1 774 ? 117.585 96.339 62.120 1.00 67.58 774 ARG D O 1
ATOM 18342 N N . LEU F 1 775 ? 119.371 97.131 60.989 1.00 64.26 775 LEU D N 1
ATOM 18343 C CA . LEU F 1 775 ? 119.170 98.526 61.356 1.00 60.87 775 LEU D CA 1
ATOM 18344 C C . LEU F 1 775 ? 118.381 99.199 60.230 1.00 59.82 775 LEU D C 1
ATOM 18345 O O . LEU F 1 775 ? 118.426 98.731 59.093 1.00 60.68 775 LEU D O 1
ATOM 18350 N N . PRO F 1 776 ? 117.629 100.276 60.539 1.00 58.37 776 PRO D N 1
ATOM 18351 C CA . PRO F 1 776 ? 117.419 100.869 61.857 1.00 57.93 776 PRO D CA 1
ATOM 18352 C C . PRO F 1 776 ? 116.408 100.061 62.669 1.00 57.70 776 PRO D C 1
ATOM 18353 O O . PRO F 1 776 ? 116.004 98.970 62.249 1.00 58.36 776 PRO D O 1
ATOM 18357 N N . VAL F 1 777 ? 116.008 100.591 63.821 1.00 56.35 777 VAL D N 1
ATOM 18358 C CA . VAL F 1 777 ? 115.031 99.918 64.669 1.00 54.93 777 VAL D CA 1
ATOM 18359 C C . VAL F 1 777 ? 113.715 100.698 64.643 1.00 54.20 777 VAL D C 1
ATOM 18360 O O . VAL F 1 777 ? 113.481 101.582 65.474 1.00 53.85 777 VAL D O 1
ATOM 18364 N N . THR F 1 778 ? 112.871 100.365 63.668 1.00 52.55 778 THR D N 1
ATOM 18365 C CA . THR F 1 778 ? 111.591 101.046 63.465 1.00 52.53 778 THR D CA 1
ATOM 18366 C C . THR F 1 778 ? 110.574 100.711 64.559 1.00 53.34 778 THR D C 1
ATOM 18367 O O . THR F 1 778 ? 110.596 99.607 65.112 1.00 54.04 778 THR D O 1
ATOM 18371 N N . PRO F 1 779 ? 109.672 101.665 64.870 1.00 54.47 779 PRO D N 1
ATOM 18372 C CA . PRO F 1 779 ? 108.635 101.468 65.884 1.00 55.72 779 PRO D CA 1
ATOM 18373 C C . PRO F 1 779 ? 107.712 100.277 65.624 1.00 56.80 779 PRO D C 1
ATOM 18374 O O . PRO F 1 779 ? 107.133 99.742 66.572 1.00 57.29 779 PRO D O 1
ATOM 18378 N N . GLU F 1 780 ? 107.575 99.867 64.364 1.00 56.57 780 GLU D N 1
ATOM 18379 C CA . GLU F 1 780 ? 106.756 98.701 64.032 1.00 56.65 780 GLU D CA 1
ATOM 18380 C C . GLU F 1 780 ? 107.411 97.395 64.475 1.00 56.10 780 GLU D C 1
ATOM 18381 O O . GLU F 1 780 ? 106.739 96.516 65.023 1.00 57.03 780 GLU D O 1
ATOM 18387 N N . GLN F 1 781 ? 108.715 97.276 64.219 1.00 56.71 781 GLN D N 1
ATOM 18388 C CA . GLN F 1 781 ? 109.519 96.143 64.681 1.00 57.10 781 GLN D CA 1
ATOM 18389 C C . GLN F 1 781 ? 109.483 96.046 66.196 1.00 59.00 781 GLN D C 1
ATOM 18390 O O . GLN F 1 781 ? 109.589 94.957 66.768 1.00 59.90 781 GLN D O 1
ATOM 18396 N N . ILE F 1 782 ? 109.351 97.206 66.834 1.00 60.54 782 ILE D N 1
ATOM 18397 C CA . ILE F 1 782 ? 109.519 97.324 68.274 1.00 62.82 782 ILE D CA 1
ATOM 18398 C C . ILE F 1 782 ? 108.193 97.242 69.052 1.00 64.99 782 ILE D C 1
ATOM 18399 O O . ILE F 1 782 ? 108.157 97.491 70.258 1.00 69.18 782 ILE D O 1
ATOM 18404 N N . PHE F 1 783 ? 107.108 96.891 68.366 1.00 67.13 783 PHE D N 1
ATOM 18405 C CA . PHE F 1 783 ? 106.107 96.074 69.047 1.00 71.18 783 PHE D CA 1
ATOM 18406 C C . PHE F 1 783 ? 106.039 94.663 68.479 1.00 72.25 783 PHE D C 1
ATOM 18407 O O . PHE F 1 783 ? 105.268 94.328 67.572 1.00 72.81 783 PHE D O 1
ATOM 18415 N N . SER F 1 784 ? 106.975 93.879 69.002 1.00 74.71 784 SER D N 1
ATOM 18416 C CA . SER F 1 784 ? 106.987 92.438 68.924 1.00 76.06 784 SER D CA 1
ATOM 18417 C C . SER F 1 784 ? 106.956 92.056 70.399 1.00 80.46 784 SER D C 1
ATOM 18418 O O . SER F 1 784 ? 107.367 90.957 70.800 1.00 78.66 784 SER D O 1
ATOM 18421 N N . ARG F 1 785 ? 106.492 93.019 71.199 1.00 83.15 785 ARG D N 1
ATOM 18422 C CA . ARG F 1 785 ? 106.280 92.853 72.631 1.00 88.59 785 ARG D CA 1
ATOM 18423 C C . ARG F 1 785 ? 104.785 92.725 72.903 1.00 90.92 785 ARG D C 1
ATOM 18424 O O . ARG F 1 785 ? 104.379 92.237 73.965 1.00 92.76 785 ARG D O 1
ATOM 18432 N N . CYS F 1 786 ? 103.975 93.186 71.948 1.00 92.92 786 CYS D N 1
ATOM 18433 C CA . CYS F 1 786 ? 102.550 92.877 71.931 1.00 95.84 786 CYS D CA 1
ATOM 18434 C C . CYS F 1 786 ? 102.401 91.366 71.806 1.00 101.36 786 CYS D C 1
ATOM 18435 O O . CYS F 1 786 ? 101.440 90.780 72.306 1.00 100.74 786 CYS D O 1
ATOM 18438 N N . GLN F 1 787 ? 103.374 90.751 71.132 1.00 103.40 787 GLN D N 1
ATOM 18439 C CA . GLN F 1 787 ? 103.497 89.301 71.043 1.00 109.79 787 GLN D CA 1
ATOM 18440 C C . GLN F 1 787 ? 103.848 88.699 72.405 1.00 110.72 787 GLN D C 1
ATOM 18441 O O . GLN F 1 787 ? 103.248 87.707 72.820 1.00 110.83 787 GLN D O 1
ATOM 18447 N N . GLY F 1 788 ? 104.823 89.305 73.084 1.00 110.78 788 GLY D N 1
ATOM 18448 C CA . GLY F 1 788 ? 105.313 88.818 74.375 1.00 111.35 788 GLY D CA 1
ATOM 18449 C C . GLY F 1 788 ? 104.237 88.702 75.437 1.00 111.25 788 GLY D C 1
ATOM 18450 O O . GLY F 1 788 ? 104.228 87.751 76.222 1.00 111.21 788 GLY D O 1
ATOM 18451 N N . LEU F 1 789 ? 103.328 89.673 75.453 1.00 112.13 789 LEU D N 1
ATOM 18452 C CA . LEU F 1 789 ? 102.220 89.690 76.403 1.00 112.79 789 LEU D CA 1
ATOM 18453 C C . LEU F 1 789 ? 101.071 88.794 75.934 1.00 111.32 789 LEU D C 1
ATOM 18454 O O . LEU F 1 789 ? 100.274 88.322 76.747 1.00 113.19 789 LEU D O 1
ATOM 18459 N N . ASN F 1 790 ? 100.995 88.568 74.623 1.00 111.73 790 ASN D N 1
ATOM 18460 C CA . ASN F 1 790 ? 100.073 87.585 74.051 1.00 112.11 790 ASN D CA 1
ATOM 18461 C C . ASN F 1 790 ? 100.630 86.164 74.107 1.00 106.69 790 ASN D C 1
ATOM 18462 O O . ASN F 1 790 ? 101.713 85.926 74.644 1.00 112.56 790 ASN D O 1
#

Radius of gyration: 43.98 Å; Cα contacts (8 Å, |Δi|>4): 6094; chains: 6; bounding box: 117×122×115 Å

InterPro domains:
  IPR000674 Aldehyde oxidase/xanthine dehydrogenase, a/b hammerhead [PF01315] (40-158)
  IPR000674 Aldehyde oxidase/xanthine dehydrogenase, a/b hammerhead [SM01008] (40-158)
  IPR008274 Aldehyde oxidase/xanthine dehydrogenase, first molybdopterin binding domain [PF02738] (185-417)
  IPR016208 Aldehyde oxidase/xanthine dehydrogenase-like [PTHR11908] (26-787)
  IPR036856 Aldehyde oxidase/xanthine dehydrogenase, a/b hammerhead superfamily [SSF54665] (21-172)
  IPR037165 Aldehyde oxidase/xanthine dehydrogenase, molybdopterin binding domain superfamily [SSF56003] (150-787)
  IPR046867 Aldehyde oxidase/xanthine dehydrogenase, second molybdopterin binding domain [PF20256] (450-724)

Organism: Paenarthrobacter nicotinovorans (NCBI:txid29320)

B-factor: mean 67.88, std 17.93, range [31.2, 153.74]

Secondary structure (DSSP, 8-state):
-----TTS----SSHHHHHHT---BGGG---TT-EEEEEEE---SSEEE-----SHHHHSTTEEEEE-HHHHTSSS-S----SSS-TTS---S-SSS-S--SSEE-STT-EEEEEEESSHHHHHHHHHT----EEE------HHHHHSSS--SS-SS--S-EEEE--BS-HHHHHHT-SEEEEEEEE---B----SSPPEEEEEE-TTTS-EEEE--THHHHHHHHT--S----EE--B-S--TTTS-S--HHHHHHHHHHHTT-S-EEEE--HHHHHHHS-BB--EEEEEEEEE-TT--EEE----EEEE-TTSB-SSSSHHHHHHTT-SS-SS----B--EEEEE--SSPPB---SSTTHHHHHHHHHHHHHHHHHHT---HHHHHHHHS--SSS-SB--SSS-S-SSSSS---B-SSPSHHHHHHT-SSHHHH----SSSS----EEEE----------S---EEEEEETTTEEEEEESS--SSS-HHHHHHHHHHHHHTS-GGGEEEEES-TTT--------TT-HHHHHHHHHHHHHHHHHHHHHHHTTTTSS-----S---SSS---SSSS----HHHHHHHSSSSSS--EE--S--TT--S---S-----B-EEEEEEEE-TTT--EEEEEEEE-EE-SS-S-HHHHHHHHHHHHHHHHHHHHT----B-TTS-B---STTTS----TTTS-S-----EE--S--SSTTT----TTHHHHTHHHHHHHHHHHTT-S-S---SSS--TTTTTTSSTTT-/-PPPP-EEEE--SHHHHHHHHHHHHSS-EEESS-TTHHHHHHTT----SEEEEGGG-TTSS-EE--TTEEEEETT-BHHHHHSSS-BTTBSTTHHHHGGGSS-HHHHTT-BHHHHHHH--TT-HHHHHHHTTT-EEEEE-SS-EEEEEHHHHEEETTEES--SS-EEEEEEEE---SSEEEEEEEE-SSTTSPPSEEEEEEEEEETTTEEEEEEEEEESSSSS-EE-HHHHHHHTTS---TTTHHHHHHHTTTT--PPP-SS--HHHHHHTTTTHHHHHHHHH-S--/---EEEEEEETTEEEEEEE-TTSBHHHHHHTTS--TTS---SSSS-SSTTEEEETTEEEETTSSBGGGGTT-EEE-GGGT-BTTBPPHHHHHHHHTT--SSSGGGHHHHHHHHHHHHSS-----HHHHHHHHTTS--SSS-SHHHHHHHHHHHHTTTT--/-----TTS----SSHHHHHHT-S-BGGG---TT-EEEEEEE-S-SSEEEE----HHHHTSTTEEEEE-HHHHTTT-------SS----S---S-SSS-S--SSEE-STT-EEEEEEESSHHHHHHHHHT---EEEEPP----THHHHS-SS-SSSS---SSEEEEE--TTHHHHHHT-SEEEEEEEE--------SSPPEEEEEEETTTTEEEE-S--SSTTTHHHHHHHHT--SSSEEE---B-S--TTTT-S--HHHHHHHHHHHTTT--EEEE--HHHHHHHS-B----EEEEEEEE-TT--EEEE---EEEE-TT--SS--THHHHHHHH-SS-SS----B-EEEEEE--SS--B---SSTTTHHHHHHHHHHHHHHHHHH-S-SHHHHTTSS--SSS-SB--SSSS--SSSSS---B-S--HHHHHHHHHSSS-GGGGTS---SS--EEEEEEE-------SS---EEEEE-SSS-EEEEES---SSSSHHHHHHHHHHHHHT--TTTEEEEES-TTT-S------SS-HIIIIIHHHHHHHHHHHHHHHHHHHHHSS--S-SS---SSEEE-SSSS-EEEHHHHHHHSSSSSS--EE-----TT-SS---S-----EEEEEEEEEE-SSSS-EEEEEEEEEEE-S--S-HHHHHHHHHHHHHHHHHHHHT---PBPTTS-BS--STTTS----TTTS-S-EEE-----S--SSTTT----SSTTTTTHHHHHHHHHHHTT-STT---BSS--TTTT--SHHHH-/--PPP-EEEE-SSHHHHHHHHHHH-TTEEE-TT-TTHHHHHHTT----SEEEE-TT-SSTT-EE--TTEEEEETT-BSHHHHSSS--SSSS-HHHHHHTTSS-HHHHTT-BHHHHHHH--TT-HHHHHHHHTT-EEEEE-SS-EEEEEHHHHEEETTEESPPTT-EEEEEEEE---SSEEEEEEEE-SSTTSPPSEEEEEEEEE-SSSSEEEEEEEEESSSSS-EE-HHHHHHHTT----HHHHHHHHTTTSTT-----STT--HHHHHHHHHHHHHHHHHHTTTTT--S---/---EEEEEEETTEEEEEEE-TTSBHHHHTTTTS--TTS---SSSS-SSTTEEEETTEEEETTSSBGGGGSS-EEE-GGGT-BTTB--HHHHHHHHTT--SSSGGGHHHHHHHHHHHHSS-----HHHHHHHHTTS--SSS-SHHHHHHHHHHHHTTTT--